Protein 3JQQ (pdb70)

Nearest PDB structures (foldseek):
  3jqq-assembly3_E  TM=1.004E+00  e=1.658E-57  Plasmodium falciparum
  3jqq-assembly1_A  TM=9.957E-01  e=2.215E-52  Plasmodium falciparum
  2ok7-assembly3_E  TM=9.956E-01  e=1.374E-51  Plasmodium falciparum 3D7
  2ok7-assembly2_D  TM=9.923E-01  e=5.917E-51  Plasmodium falciparum 3D7
  3jqq-assembly3_F  TM=9.811E-01  e=7.167E-50  Plasmodium falciparum

Foldseek 3Di:
DFPQPFDLVRWQKKFWADWDFFFDDVDPWTKIKTWIARVLPADDAQQWWKWWQFPPCVSDTDTFHWQAESVDRTIITMDIWAVPVPTDRVSVRSVPDDGGDIITIGITDDDRHDDPCCLVVLAEAEAEEEQSQCRSVNRVCCVQFVDDPVPLPDGDHSRDHAYEYQYEYADPSRDGPCVSVVSCCVVCVNRYDYDYHHQPVDVVTDTSLNVCVVVLVVNQCCCPVRVHQYEYGEAPVSPPSVVVSNVCDPVSVVSYYYDYD/DQFFPFDLVRWQKKFWADWDFQFDDVDPWTKIKTWIARQLPRDDAQFWWKWWQFPDDCVPPDRDTDIFHWQAESPDRTIITMGIWAQDVNDTDRVSVRSVPDDGGDIITITGGDDDRHDDPCCQVVLAEAEEEEEQSQCRSVSHVCCVAQVDDPVPLVDRPHRAHAYEYQYEYADPRRDGPVVSVVSCCVNPVVRYDYDYHHQVPVGATRLNVCVVVVVVVLCCCPVRVYQYEEGEAPVSPPSNVVSVVCDDVSVVRYYYDYD/DCLFQPFAPVHWQKKFWADWDFQFDDVDPWTKIKTWIQRVLPADDAQFWWKWWDFPPCDDTDTFHWQAASVDRTIMTMDIWDADDPCVDTDRVSVRSVPDDGGDIITIGGTDDDRHDDPCCQVVLAAAEAEEEQSQCRSVSNVCCVQQVDDPVPLVDRPHRRDHAYEYQYEYADPRRDGPCVSVVSCCVVCVVHYHYDYDHQVVCVPDPDTATSLNVCVVCLVVNCCCCPVRVYQYEHGEAPVSPPSSVVSVVCPDVRVVSYYYDYD/DPQFFPDDLVRWQKKFWADWAFQFDDVAPWTKIKTWIARQLPRDDAQQWWKWWFFPDDVVRDTDIFHWQAASVDRTIMTMGTWAWDVVVIGTDRVNVRSVPDDGGDIITMTGRDDDRHDDDPCLVVLAEAEAEEEQSQCRSVSRVCCVQQVDDPVPLVDGPHSHDHAYEYQYEYADPRRDGPVVSVVSCCVVCVPRYDYHYDHQVVVVDPDTATSLNVCLVVLVVNCVCCPVRVHQYEHGEAPVSCPSNVVSVVPDVSVVSYYYDYD/DFAFPFDLVRWQKKFWADKDFFFDDPAPWTKIKTWIARQLPADDAQQWWKWWAFPPCVGDTDIFHWQAESVDRTIITMGIWDDPCDTDRVSVSSVPDDGGDIITITHTDDDRHDDPCCQVVLQEAEAEEEQSQCRSVNRVCCVQQVDDPVPLVDRPHRHAHAYEYEYEYADPRRDGPVVSVVSCCVVCVNRYDYDYDHACVHDTRLNVCVVCLVVNVVVVVSVYQYEYGEAPVSPPSVVVSVVCDPSYYYDYD/DFFFPADLVRWQKKFWADWDFQFDDVAPWTKIKTWIARVLPRAEAQLWWKWWQFPDDCVGDIDIFHFLAARPDRTIITMGTWAQDVHTDRVNVRSVPDDGGDIIIITIIDDDRHDDPCCLPVLAEAEEEEEQSQCSSVNRVCCHQQVDDPVPLVDGPHSHDHAYEYEYWYADPRRDGPVVSVVSCCVNCVGRYDYDYDHFPDVVPTDTSQCVCVVVVPVVCVRVVSVYQYEEGEDPVSVVRNPCVCVSHYYDYD

Secondary structure (DSSP, 8-state):
--BTSS-SSS-EEEEEEEEEE-S-TT-S--EEEEEEE-TT-----TT-EEEE-TT------EEEEB-S-TTSSSEEEEEE--B---B-HHHHHHHT--TT-EEEEEEEE------TTHHHHT--EEEEEEGGGGHHHHHHHHHHTT--GGGTT---------EEEEEEESSGGG-TTHHHHHHHHHH-TTTEEEEEEEGGG---B--HHHHHHHTHHHHHHHHHHT-PEEEEEE-STHHHHHHHHHH--HHHHTTEEEEE-/--TTSB-SSSPEEEEEEEEEE-S-TT-S--EEEEEEE-TT-----TT-EEEE-TT----------EEEEB-S-TTSSSEEEEEE--EE--EE-HHHHHHHH--TT-EEEEEEEE------TTHHHHT--EEEEEEGGGGHHHHHHHHHHTT--GGGTT--------EEEEEEESSGGG-TTHHHHHHHHHH-TTTEEEEEEETT--B--HHHHHHHTHHHHHHHHHHS-PEEEEEE-TTHHHHHHHHHH--TTTTSSEEEEE-/---TTSS-SSSPEEEEEEEEEE-S-TT-S--EEEEEEE-TT-----TT-EEEE-TT-----EEEEB-S-TTSSSEEEEEEPPEES---EE-HHHHHHHT--TT-EEEE---B------TTHHHHT--EEEEEEGGGGHHHHHHHHHHTT--GGGTT---------EEEEEEESSGGG-TTHHHHHHHHHH-TTTEEEEEEEGGGGTTSS-B--HHHHHHHTHHHHHIIIIIS-PEEEEEE-TTHHHHHHHHHH---TTGGGEEEEE-/---TTSB-SSSPEEEEEEEEEE-S-TT-S--EEEEEEE-TT-----TT-EEEEETT-------EEEEB-S-TTSSSEEEEEE--EE----EE-HHHHHHHT--TT-EEEEEEEE------TTHHHHT--EEEEEEGGGGHHHHHHHHHHTT--GGGTT---------EEEEEEESSGGG-TTHHHHHHHHHH-TTTEEEEEEEGGGG----B--HHHHHHHTHHHHHIIIIIS-PEEEEEE-TTHHHHHHHHH---GGGGGEEEEE-/--BTSS-SSS-EEEEEEEEEE-S-TT-S--EEEEEEE-TT-----TT-EEEE-TT------EEEEB-S-TTSSSEEEEEE--B---B-HHHHHHHS--TT-EEEEEEEE---PPPTTTTTTT--EEEEEEGGGGHHHHHHHHHHTT--TT-TT---------EEEEEEESSGGG-TTHHHHHHHHHH-TTTEEEEEEE------HHHHHHHTHHHHHHHH----EEEEEE-TTHHHHHHHHHH--TTEEEEE-/--TTSS-SSS-EEEEEEEEEE-S-TT-S--EEEEEEE-TT-----TT-EEEE-TT-------EEEEB-S-TTSSSEEEEEEPPB---B-HHHHHHHT--TT-EEEEEEEE------TTHHHHT--EEEEEEGGGGHHHHHHHHHHTT--GGGTT---------EEEEEEESSGGG-TTHHHHHHHHHH-TTTEEEEEEE-S-------SHHHHGGGHHHHHHHH----EEEEEE-GGGGGTS---TTSEEEEE-

Structure (mmCIF, N/CA/C/O backbone):
data_3JQQ
#
_entry.id   3JQQ
#
_cell.length_a   124.243
_cell.length_b   124.243
_cell.length_c   134.255
_cell.angle_alpha   90.00
_cell.angle_beta   90.00
_cell.angle_gamma   120.00
#
_symmetry.space_group_name_H-M   'P 31'
#
loop_
_entity.id
_entity.type
_entity.pdbx_description
1 polymer 'Ferredoxin NADP reductase'
2 non-polymer 'FLAVIN-ADENINE DINUCLEOTIDE'
3 non-polymer "ADENOSINE-2'-5'-DIPHOSPHATE"
4 water water
#
loop_
_atom_site.group_PDB
_atom_site.id
_atom_site.type_symbol
_atom_site.label_atom_id
_atom_site.label_alt_id
_atom_site.label_comp_id
_atom_site.label_asym_id
_atom_site.label_entity_id
_atom_site.label_seq_id
_atom_site.pdbx_PDB_ins_code
_atom_site.Cartn_x
_atom_site.Cartn_y
_atom_site.Cartn_z
_atom_site.occupancy
_atom_site.B_iso_or_equiv
_atom_site.auth_seq_id
_atom_site.auth_comp_id
_atom_site.auth_asym_id
_atom_site.auth_atom_id
_atom_site.pdbx_PDB_model_num
ATOM 1 N N . ASN A 1 5 ? 24.251 93.611 -0.718 1.00 39.72 5 ASN A N 1
ATOM 2 C CA . ASN A 1 5 ? 23.200 92.873 0.038 1.00 39.62 5 ASN A CA 1
ATOM 3 C C . ASN A 1 5 ? 23.771 92.130 1.241 1.00 39.26 5 ASN A C 1
ATOM 4 O O . ASN A 1 5 ? 24.987 92.067 1.424 1.00 39.28 5 ASN A O 1
ATOM 9 N N . PHE A 1 6 ? 22.887 91.567 2.059 1.00 38.62 6 PHE A N 1
ATOM 10 C CA . PHE A 1 6 ? 23.308 90.817 3.237 1.00 37.95 6 PHE A CA 1
ATOM 11 C C . PHE A 1 6 ? 23.123 89.320 3.020 1.00 37.65 6 PHE A C 1
ATOM 12 O O . PHE A 1 6 ? 23.285 88.521 3.942 1.00 37.58 6 PHE A O 1
ATOM 20 N N . ILE A 1 7 ? 22.793 88.949 1.789 1.00 37.29 7 ILE A N 1
ATOM 21 C CA . ILE A 1 7 ? 22.503 87.561 1.454 1.00 36.97 7 ILE A CA 1
ATOM 22 C C . ILE A 1 7 ? 23.758 86.704 1.279 1.00 36.78 7 ILE A C 1
ATOM 23 O O . ILE A 1 7 ? 24.648 87.031 0.495 1.00 36.70 7 ILE A O 1
ATOM 28 N N . ASN A 1 8 ? 23.809 85.606 2.028 1.00 36.58 8 ASN A N 1
ATOM 29 C CA . ASN A 1 8 ? 24.891 84.627 1.931 1.00 36.42 8 ASN A CA 1
ATOM 30 C C . ASN A 1 8 ? 26.244 85.128 2.435 1.00 36.19 8 ASN A C 1
ATOM 31 O O . ASN A 1 8 ? 27.287 84.583 2.075 1.00 36.13 8 ASN A O 1
ATOM 36 N N . LEU A 1 9 ? 26.217 86.160 3.274 1.00 36.00 9 LEU A N 1
ATOM 37 C CA . LEU A 1 9 ? 27.426 86.655 3.926 1.00 35.82 9 LEU A CA 1
ATOM 38 C C . LEU A 1 9 ? 28.055 85.544 4.752 1.00 35.71 9 LEU A C 1
ATOM 39 O O . LEU A 1 9 ? 29.269 85.513 4.951 1.00 35.74 9 LEU A O 1
ATOM 44 N N . TYR A 1 10 ? 27.214 84.642 5.247 1.00 35.58 10 TYR A N 1
ATOM 45 C CA . TYR A 1 10 ? 27.689 83.451 5.934 1.00 35.56 10 TYR A CA 1
ATOM 46 C C . TYR A 1 10 ? 27.063 82.214 5.303 1.00 35.84 10 TYR A C 1
ATOM 47 O O . TYR A 1 10 ? 25.896 82.225 4.910 1.00 35.70 10 TYR A O 1
ATOM 56 N N . THR A 1 11 ? 27.858 81.157 5.186 1.00 36.37 11 THR A N 1
ATOM 57 C CA . THR A 1 11 ? 27.425 79.935 4.525 1.00 36.88 11 THR A CA 1
ATOM 58 C C . THR A 1 11 ? 27.731 78.750 5.429 1.00 37.30 11 THR A C 1
ATOM 59 O O . THR A 1 11 ? 28.260 78.928 6.525 1.00 37.35 11 THR A O 1
ATOM 63 N N . VAL A 1 12 ? 27.399 77.544 4.985 1.00 37.87 12 VAL A N 1
ATOM 64 C CA . VAL A 1 12 ? 27.682 76.366 5.794 1.00 38.51 12 VAL A CA 1
ATOM 65 C C . VAL A 1 12 ? 29.185 76.128 5.916 1.00 38.86 12 VAL A C 1
ATOM 66 O O . VAL A 1 12 ? 29.635 75.411 6.811 1.00 38.98 12 VAL A O 1
ATOM 70 N N . LYS A 1 13 ? 29.959 76.740 5.023 1.00 39.22 13 LYS A N 1
ATOM 71 C CA . LYS A 1 13 ? 31.412 76.592 5.063 1.00 39.50 13 LYS A CA 1
ATOM 72 C C . LYS A 1 13 ? 32.103 77.715 5.837 1.00 39.28 13 LYS A C 1
ATOM 73 O O . LYS A 1 13 ? 33.254 77.570 6.246 1.00 39.41 13 LYS A O 1
ATOM 79 N N . ASN A 1 14 ? 31.406 78.829 6.038 1.00 38.87 14 ASN A N 1
ATOM 80 C CA . ASN A 1 14 ? 31.893 79.859 6.957 1.00 38.33 14 ASN A CA 1
ATOM 81 C C . ASN A 1 14 ? 30.757 80.507 7.737 1.00 37.64 14 ASN A C 1
ATOM 82 O O . ASN A 1 14 ? 30.439 81.679 7.537 1.00 37.66 14 ASN A O 1
ATOM 87 N N . PRO A 1 15 ? 30.141 79.737 8.648 1.00 36.81 15 PRO A N 1
ATOM 88 C CA . PRO A 1 15 ? 29.031 80.234 9.450 1.00 36.00 15 PRO A CA 1
ATOM 89 C C . PRO A 1 15 ? 29.500 81.163 10.563 1.00 35.08 15 PRO A C 1
ATOM 90 O O . PRO A 1 15 ? 30.669 81.136 10.944 1.00 35.09 15 PRO A O 1
ATOM 94 N N . LEU A 1 16 ? 28.584 81.981 11.071 1.00 33.93 16 LEU A N 1
ATOM 95 C CA . LEU A 1 16 ? 28.881 82.884 12.174 1.00 32.75 16 LEU A CA 1
ATOM 96 C C . LEU A 1 16 ? 28.641 82.181 13.507 1.00 31.96 16 LEU A C 1
ATOM 97 O O . LEU A 1 16 ? 27.580 81.596 13.727 1.00 31.78 16 LEU A O 1
ATOM 102 N N . LYS A 1 17 ? 29.630 82.239 14.393 1.00 30.97 17 LYS A N 1
ATOM 103 C CA . LYS A 1 17 ? 29.505 81.655 15.723 1.00 30.10 17 LYS A CA 1
ATOM 104 C C . LYS A 1 17 ? 28.801 82.631 16.660 1.00 29.46 17 LYS A C 1
ATOM 105 O O . LYS A 1 17 ? 29.320 83.709 16.951 1.00 29.31 17 LYS A O 1
ATOM 111 N N . CYS A 1 18 ? 27.617 82.248 17.130 1.00 28.59 18 CYS A N 1
ATOM 112 C CA . CYS A 1 18 ? 26.817 83.115 17.988 1.00 27.82 18 CYS A CA 1
ATOM 113 C C . CYS A 1 18 ? 26.523 82.465 19.335 1.00 27.49 18 CYS A C 1
ATOM 114 O O . CYS A 1 18 ? 26.772 81.275 19.533 1.00 27.40 18 CYS A O 1
ATOM 117 N N . LYS A 1 19 ? 25.976 83.253 20.254 1.00 27.02 19 LYS A N 1
ATOM 118 C CA . LYS A 1 19 ? 25.631 82.752 21.581 1.00 26.70 19 LYS A CA 1
ATOM 119 C C . LYS A 1 19 ? 24.175 82.984 21.981 1.00 26.21 19 LYS A C 1
ATOM 120 O O . LYS A 1 19 ? 23.612 84.052 21.753 1.00 26.25 19 LYS A O 1
ATOM 126 N N . ILE A 1 20 ? 23.581 81.958 22.580 1.00 25.77 20 ILE A N 1
ATOM 127 C CA . ILE A 1 20 ? 22.229 82.038 23.109 1.00 25.22 20 ILE A CA 1
ATOM 128 C C . ILE A 1 20 ? 22.194 82.914 24.357 1.00 25.00 20 ILE A C 1
ATOM 129 O O . ILE A 1 20 ? 22.850 82.610 25.352 1.00 25.00 20 ILE A O 1
ATOM 134 N N . VAL A 1 21 ? 21.433 84.004 24.303 1.00 24.75 21 VAL A N 1
ATOM 135 C CA . VAL A 1 21 ? 21.246 84.859 25.472 1.00 24.36 21 VAL A CA 1
ATOM 136 C C . VAL A 1 21 ? 20.018 84.431 26.278 1.00 24.07 21 VAL A C 1
ATOM 137 O O . VAL A 1 21 ? 20.061 84.387 27.507 1.00 24.00 21 VAL A O 1
ATOM 141 N N . ASP A 1 22 ? 18.929 84.104 25.587 1.00 23.67 22 ASP A N 1
ATOM 142 C CA . ASP A 1 22 ? 17.724 83.632 26.266 1.00 23.23 22 ASP A CA 1
ATOM 143 C C . ASP A 1 22 ? 16.997 82.549 25.472 1.00 22.79 22 ASP A C 1
ATOM 144 O O . ASP A 1 22 ? 17.176 82.422 24.259 1.00 22.70 22 ASP A O 1
ATOM 149 N N . LYS A 1 23 ? 16.178 81.771 26.178 1.00 22.25 23 LYS A N 1
ATOM 150 C CA . LYS A 1 23 ? 15.377 80.710 25.581 1.00 21.64 23 LYS A CA 1
ATOM 151 C C . LYS A 1 23 ? 14.041 80.661 26.312 1.00 21.45 23 LYS A C 1
ATOM 152 O O . LYS A 1 23 ? 13.974 80.261 27.472 1.00 21.46 23 LYS A O 1
ATOM 158 N N . ILE A 1 24 ? 12.981 81.079 25.630 1.00 21.13 24 ILE A N 1
ATOM 159 C CA . ILE A 1 24 ? 11.692 81.301 26.274 1.00 20.81 24 ILE A CA 1
ATOM 160 C C . ILE A 1 24 ? 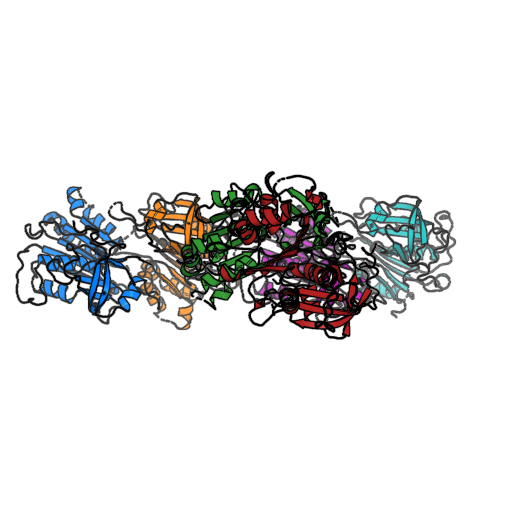10.585 80.466 25.638 1.00 20.55 24 ILE A C 1
ATOM 161 O O . ILE A 1 24 ? 10.458 80.423 24.412 1.00 20.46 24 ILE A O 1
ATOM 166 N N . ASN A 1 25 ? 9.789 79.799 26.470 1.00 20.01 25 ASN A N 1
ATOM 167 C CA . ASN A 1 25 ? 8.612 79.098 25.969 1.00 19.46 25 ASN A CA 1
ATOM 168 C C . ASN A 1 25 ? 7.592 80.108 25.457 1.00 19.29 25 ASN A C 1
ATOM 169 O O . ASN A 1 25 ? 7.067 80.917 26.226 1.00 19.36 25 ASN A O 1
ATOM 174 N N . LEU A 1 26 ? 7.325 80.057 24.154 1.00 18.89 26 LEU A N 1
ATOM 175 C CA . LEU A 1 26 ? 6.481 81.045 23.482 1.00 18.58 26 LEU A CA 1
ATOM 176 C C . LEU A 1 26 ? 4.984 80.776 23.602 1.00 18.54 26 LEU A C 1
ATOM 177 O O . LEU A 1 26 ? 4.171 81.678 23.407 1.00 18.39 26 LEU A O 1
ATOM 182 N N . VAL A 1 27 ? 4.617 79.535 23.894 1.00 18.70 27 VAL A N 1
ATOM 183 C CA . VAL A 1 27 ? 3.207 79.191 24.024 1.00 18.96 27 VAL A CA 1
ATOM 184 C C . VAL A 1 27 ? 2.781 79.080 25.482 1.00 19.51 27 VAL A C 1
ATOM 185 O O . VAL A 1 27 ? 3.611 78.991 26.388 1.00 19.37 27 VAL A O 1
ATOM 189 N N . ARG A 1 28 ? 1.472 79.089 25.693 1.00 20.24 28 ARG A N 1
ATOM 190 C CA . ARG A 1 28 ? 0.911 78.983 27.024 1.00 21.12 28 ARG A CA 1
ATOM 191 C C . ARG A 1 28 ? 0.263 77.606 27.173 1.00 21.75 28 ARG A C 1
ATOM 192 O O . ARG A 1 28 ? 0.084 76.897 26.183 1.00 21.78 28 ARG A O 1
ATOM 200 N N . PRO A 1 29 ? -0.073 77.212 28.409 1.00 22.41 29 PRO A N 1
ATOM 201 C CA . PRO A 1 29 ? -0.203 75.777 28.689 1.00 22.95 29 PRO A CA 1
ATOM 202 C C . PRO A 1 29 ? -1.324 75.038 27.956 1.00 23.48 29 PRO A C 1
ATOM 203 O O . PRO A 1 29 ? -1.309 73.807 27.909 1.00 23.72 29 PRO A O 1
ATOM 207 N N . ASN A 1 30 ? -2.284 75.765 27.395 1.00 23.95 30 ASN A N 1
ATOM 208 C CA . ASN A 1 30 ? -3.361 75.120 26.649 1.00 24.58 30 ASN A CA 1
ATOM 209 C C . ASN A 1 30 ? -2.996 74.808 25.199 1.00 24.47 30 ASN A C 1
ATOM 210 O O . ASN A 1 30 ? -3.799 74.251 24.455 1.00 24.51 30 ASN A O 1
ATOM 215 N N . SER A 1 31 ? -1.782 75.176 24.809 1.00 24.42 31 SER A N 1
ATOM 216 C CA . SER A 1 31 ? -1.277 74.873 23.478 1.00 24.36 31 SER A CA 1
ATOM 217 C C . SER A 1 31 ? -0.779 73.435 23.402 1.00 24.26 31 SER A C 1
ATOM 218 O O . SER A 1 31 ? -0.154 72.940 24.340 1.00 24.14 31 SER A O 1
ATOM 221 N N . PRO A 1 32 ? -1.061 72.757 22.287 1.00 24.21 32 PRO A N 1
ATOM 222 C CA . PRO A 1 32 ? -0.491 71.448 22.019 1.00 24.17 32 PRO A CA 1
ATOM 223 C C . PRO A 1 32 ? 0.871 71.581 21.341 1.00 24.07 32 PRO A C 1
ATOM 224 O O . PRO A 1 32 ? 1.476 70.578 20.971 1.00 24.06 32 PRO A O 1
ATOM 228 N N . ASN A 1 33 ? 1.341 72.814 21.176 1.00 23.86 33 ASN A N 1
ATOM 229 C CA . ASN A 1 33 ? 2.628 73.055 20.532 1.00 23.73 33 ASN A CA 1
ATOM 230 C C . ASN A 1 33 ? 3.744 73.300 21.538 1.00 23.45 33 ASN A C 1
ATOM 231 O O . ASN A 1 33 ? 3.495 73.684 22.681 1.00 23.63 33 ASN A O 1
ATOM 236 N N . GLU A 1 34 ? 4.977 73.075 21.104 1.00 22.98 34 GLU A N 1
ATOM 237 C CA . GLU A 1 34 ? 6.139 73.474 21.879 1.00 22.29 34 GLU A CA 1
ATOM 238 C C . GLU A 1 34 ? 6.999 74.391 21.025 1.00 21.89 34 GLU A C 1
ATOM 239 O O . GLU A 1 34 ? 7.575 73.957 20.027 1.00 21.88 34 GLU A O 1
ATOM 245 N N . VAL A 1 35 ? 7.074 75.661 21.409 1.00 21.26 35 VAL A N 1
ATOM 246 C CA . VAL A 1 35 ? 7.799 76.649 20.621 1.00 20.80 35 VAL A CA 1
ATOM 247 C C . VAL A 1 35 ? 8.692 77.519 21.496 1.00 20.60 35 VAL A C 1
ATOM 248 O O . VAL A 1 35 ? 8.233 78.096 22.481 1.00 20.58 35 VAL A O 1
ATOM 252 N N . TYR A 1 36 ? 9.967 77.616 21.131 1.00 20.35 36 TYR A N 1
ATOM 253 C CA . TYR A 1 36 ? 10.899 78.465 21.868 1.00 20.19 36 TYR A CA 1
ATOM 254 C C . TYR A 1 36 ? 11.325 79.704 21.099 1.00 20.05 36 TYR A C 1
ATOM 255 O O . TYR A 1 36 ? 11.612 79.654 19.905 1.00 19.98 36 TYR A O 1
ATOM 264 N N . HIS A 1 37 ? 11.336 80.823 21.809 1.00 20.10 37 HIS A N 1
ATOM 265 C CA . HIS A 1 37 ? 11.913 82.055 21.321 1.00 20.14 37 HIS A CA 1
ATOM 266 C C . HIS A 1 37 ? 13.370 82.063 21.755 1.00 20.24 37 HIS A C 1
ATOM 267 O O . HIS A 1 37 ? 13.667 81.844 22.920 1.00 20.17 37 HIS A O 1
ATOM 274 N N . LEU A 1 38 ? 14.278 82.283 20.809 1.00 20.44 38 LEU A N 1
ATOM 275 C CA . LEU A 1 38 ? 15.703 82.350 21.121 1.00 20.64 38 LEU A CA 1
ATOM 276 C C . LEU A 1 38 ? 16.225 83.767 20.917 1.00 21.02 38 LEU A C 1
ATOM 277 O O . LEU A 1 38 ? 16.046 84.348 19.850 1.00 21.09 38 LEU A O 1
ATOM 282 N N . GLU A 1 39 ? 16.869 84.325 21.937 1.00 21.50 39 GLU A N 1
ATOM 283 C CA . GLU A 1 39 ? 17.601 85.574 21.767 1.00 22.13 39 GLU A CA 1
ATOM 284 C C . GLU A 1 39 ? 19.053 85.208 21.487 1.00 22.17 39 GLU A C 1
ATOM 285 O O . GLU A 1 39 ? 19.698 84.544 22.300 1.00 22.15 39 GLU A O 1
ATOM 291 N N . ILE A 1 40 ? 19.557 85.623 20.329 1.00 22.24 40 ILE A N 1
ATOM 292 C CA . ILE A 1 40 ? 20.900 85.242 19.905 1.00 22.45 40 ILE A CA 1
ATOM 293 C C . ILE A 1 40 ? 21.841 86.440 19.786 1.00 22.67 40 ILE A C 1
ATOM 294 O O . ILE A 1 40 ? 21.551 87.403 19.076 1.00 22.66 40 ILE A O 1
ATOM 299 N N . ASN A 1 41 ? 22.961 86.375 20.502 1.00 22.93 41 ASN A N 1
ATOM 300 C CA . ASN A 1 41 ? 24.016 87.378 20.391 1.00 23.22 41 ASN A CA 1
ATOM 301 C C . ASN A 1 41 ? 24.947 87.019 19.235 1.00 23.43 41 ASN A C 1
ATOM 302 O O . ASN A 1 41 ? 25.539 85.939 19.220 1.00 23.25 41 ASN A O 1
ATOM 307 N N . HIS A 1 42 ? 25.057 87.921 18.262 1.00 23.71 42 HIS A N 1
ATOM 308 C CA . HIS A 1 42 ? 25.878 87.686 17.076 1.00 24.05 42 HIS A CA 1
ATOM 309 C C . HIS A 1 42 ? 26.988 88.728 16.942 1.00 24.51 42 HIS A C 1
ATOM 310 O O . HIS A 1 42 ? 27.583 88.884 15.875 1.00 24.50 42 HIS A O 1
ATOM 317 N N . ASN A 1 43 ? 27.252 89.442 18.033 1.00 25.06 43 ASN A N 1
ATOM 318 C CA . ASN A 1 43 ? 28.313 90.449 18.071 1.00 25.64 43 ASN A CA 1
ATOM 319 C C . ASN A 1 43 ? 28.156 91.554 17.030 1.00 25.77 43 ASN A C 1
ATOM 320 O O . ASN A 1 43 ? 29.140 92.154 16.595 1.00 25.88 43 ASN A O 1
ATOM 325 N N . GLY A 1 44 ? 26.911 91.821 16.647 1.00 25.88 44 GLY A N 1
ATOM 326 C CA . GLY A 1 44 ? 26.603 92.864 15.674 1.00 26.07 44 GLY A CA 1
ATOM 327 C C . GLY A 1 44 ? 27.017 92.490 14.264 1.00 26.17 44 GLY A C 1
ATOM 328 O O . GLY A 1 44 ? 26.919 93.300 13.342 1.00 26.25 44 GLY A O 1
ATOM 329 N N . LEU A 1 45 ? 27.469 91.252 14.093 1.00 26.13 45 LEU A N 1
ATOM 330 C CA . LEU A 1 45 ? 28.059 90.828 12.828 1.00 26.09 45 LEU A CA 1
ATOM 331 C C . LEU A 1 45 ? 27.086 90.177 11.846 1.00 25.94 45 LEU A C 1
ATOM 332 O O . LEU A 1 45 ? 27.310 90.219 10.637 1.00 26.00 45 LEU A O 1
ATOM 337 N N . PHE A 1 46 ? 26.014 89.568 12.348 1.00 25.65 46 PHE A N 1
ATOM 338 C CA . PHE A 1 46 ? 25.020 89.006 11.442 1.00 25.29 46 PHE A CA 1
ATOM 339 C C . PHE A 1 46 ? 24.191 90.134 10.854 1.00 25.16 46 PHE A C 1
ATOM 340 O O . PHE A 1 46 ? 23.533 90.879 11.578 1.00 25.30 46 PHE A O 1
ATOM 348 N N . LYS A 1 47 ? 24.238 90.258 9.533 1.00 24.89 47 LYS A N 1
ATOM 349 C CA . LYS A 1 47 ? 23.561 91.344 8.837 1.00 24.52 47 LYS A CA 1
ATOM 350 C C . LYS A 1 47 ? 22.254 90.847 8.239 1.00 23.97 47 LYS A C 1
ATOM 351 O O . LYS A 1 47 ? 22.203 89.766 7.655 1.00 23.91 47 LYS A O 1
ATOM 357 N N . TYR A 1 48 ? 21.192 91.631 8.389 1.00 23.24 48 TYR A N 1
ATOM 358 C CA . TYR A 1 48 ? 19.894 91.217 7.876 1.00 22.61 48 TYR A CA 1
ATOM 359 C C . TYR A 1 48 ? 18.905 92.365 7.751 1.00 22.31 48 TYR A C 1
ATOM 360 O O . TYR A 1 48 ? 19.058 93.412 8.383 1.00 22.22 48 TYR A O 1
ATOM 369 N N . LEU A 1 49 ? 17.895 92.154 6.921 1.00 22.03 49 LEU A N 1
ATOM 370 C CA . LEU A 1 49 ? 16.747 93.045 6.840 1.00 21.88 49 LEU A CA 1
ATOM 371 C C . LEU A 1 49 ? 15.547 92.307 7.417 1.00 21.58 49 LEU A C 1
ATOM 372 O O . LEU A 1 49 ? 15.503 91.075 7.396 1.00 21.59 49 LEU A O 1
ATOM 377 N N . GLU A 1 50 ? 14.578 93.059 7.915 1.00 21.15 50 GLU A N 1
ATOM 378 C CA . GLU A 1 50 ? 13.349 92.472 8.429 1.00 20.78 50 GLU A CA 1
ATOM 379 C C . GLU A 1 50 ? 12.692 91.580 7.379 1.00 20.57 50 GLU A C 1
ATOM 380 O O . GLU A 1 50 ? 12.480 92.003 6.243 1.00 20.46 50 GLU A O 1
ATOM 386 N N . GLY A 1 51 ? 12.373 90.345 7.749 1.00 20.46 51 GLY A N 1
ATOM 387 C CA . GLY A 1 51 ? 11.777 89.393 6.824 1.00 20.31 51 GLY A CA 1
ATOM 388 C C . GLY A 1 51 ? 12.755 88.308 6.419 1.00 20.35 51 GLY A C 1
ATOM 389 O O . GLY A 1 51 ? 12.357 87.198 6.061 1.00 20.35 51 GLY A O 1
ATOM 390 N N . HIS A 1 52 ? 14.045 88.626 6.479 1.00 20.40 52 HIS A N 1
ATOM 391 C CA . HIS A 1 52 ? 15.079 87.646 6.182 1.00 20.55 52 HIS A CA 1
ATOM 392 C C . HIS A 1 52 ? 15.003 86.456 7.128 1.00 20.77 52 HIS A C 1
ATOM 393 O O . HIS A 1 52 ? 14.585 86.579 8.273 1.00 20.68 52 HIS A O 1
ATOM 400 N N . THR A 1 53 ? 15.417 85.303 6.623 1.00 21.15 53 THR A N 1
ATOM 401 C CA . THR A 1 53 ? 15.565 84.116 7.437 1.00 21.42 53 THR A CA 1
ATOM 402 C C . THR A 1 53 ? 17.049 83.919 7.716 1.00 21.81 53 THR A C 1
ATOM 403 O O . THR A 1 53 ? 17.903 84.461 7.023 1.00 21.74 53 THR A O 1
ATOM 407 N N . CYS A 1 54 ? 17.347 83.152 8.756 1.00 22.32 54 CYS A N 1
ATOM 408 C CA . CYS A 1 54 ? 18.704 82.709 8.989 1.00 22.76 54 CYS A CA 1
ATOM 409 C C . CYS A 1 54 ? 18.707 81.194 8.955 1.00 23.03 54 CYS A C 1
ATOM 410 O O . CYS A 1 54 ? 17.665 80.556 9.116 1.00 23.05 54 CYS A O 1
ATOM 413 N N . GLY A 1 55 ? 19.879 80.623 8.720 1.00 23.36 55 GLY A N 1
ATOM 414 C CA . GLY A 1 55 ? 20.049 79.189 8.800 1.00 23.80 55 GLY A CA 1
ATOM 415 C C . GLY A 1 55 ? 20.751 78.860 10.097 1.00 24.19 55 GLY A C 1
ATOM 416 O O . GLY A 1 55 ? 21.641 79.589 10.535 1.00 24.14 55 GLY A O 1
ATOM 417 N N . ILE A 1 56 ? 20.326 77.773 10.726 1.00 24.57 56 ILE A N 1
ATOM 418 C CA . ILE A 1 56 ? 21.007 77.250 11.894 1.00 25.09 56 ILE A CA 1
ATOM 419 C C . ILE A 1 56 ? 21.539 75.871 11.536 1.00 25.55 56 ILE A C 1
ATOM 420 O O . ILE A 1 56 ? 20.814 75.045 10.981 1.00 25.57 56 ILE A O 1
ATOM 425 N N . ILE A 1 57 ? 22.810 75.629 11.833 1.00 26.23 57 ILE A N 1
ATOM 426 C CA . ILE A 1 57 ? 23.411 74.330 11.569 1.00 26.98 57 ILE A CA 1
ATOM 427 C C . ILE A 1 57 ? 23.474 73.548 12.870 1.00 27.70 57 ILE A C 1
ATOM 428 O O . ILE A 1 57 ? 24.301 73.841 13.733 1.00 27.77 57 ILE A O 1
ATOM 433 N N . PRO A 1 58 ? 22.585 72.558 13.023 1.00 28.44 58 PRO A N 1
ATOM 434 C CA . PRO A 1 58 ? 22.498 71.812 14.271 1.00 29.22 58 PRO A CA 1
ATOM 435 C C . PRO A 1 58 ? 23.781 71.051 14.586 1.00 30.18 58 PRO A C 1
ATOM 436 O O . PRO A 1 58 ? 24.361 70.420 13.703 1.00 30.22 58 PRO A O 1
ATOM 440 N N . TYR A 1 59 ? 24.208 71.126 15.844 1.00 31.39 59 TYR A N 1
ATOM 441 C CA . TYR A 1 59 ? 25.373 70.396 16.340 1.00 32.70 59 TYR A CA 1
ATOM 442 C C . TYR A 1 59 ? 26.660 70.727 15.591 1.00 33.90 59 TYR A C 1
ATOM 443 O O . TYR A 1 59 ? 27.589 69.918 15.559 1.00 34.01 59 TYR A O 1
ATOM 452 N N . TYR A 1 60 ? 26.720 71.912 14.993 1.00 35.37 60 TYR A N 1
ATOM 453 C CA . TYR A 1 60 ? 27.914 72.314 14.261 1.00 36.81 60 TYR A CA 1
ATOM 454 C C . TYR A 1 60 ? 29.134 72.383 15.176 1.00 37.65 60 TYR A C 1
ATOM 455 O O . TYR A 1 60 ? 29.085 72.970 16.259 1.00 37.78 60 TYR A O 1
ATOM 464 N N . ASN A 1 61 ? 30.219 71.760 14.727 1.00 38.56 61 ASN A N 1
ATOM 465 C CA . ASN A 1 61 ? 31.529 71.898 15.357 1.00 39.32 61 ASN A CA 1
ATOM 466 C C . ASN A 1 61 ? 31.475 72.236 16.845 1.00 39.51 61 ASN A C 1
ATOM 467 O O . ASN A 1 61 ? 31.543 71.344 17.694 1.00 39.68 61 ASN A O 1
ATOM 472 N N . GLN A 1 97 ? 26.615 66.566 10.407 1.00 35.95 97 GLN A N 1
ATOM 473 C CA . GLN A 1 97 ? 25.988 66.401 9.100 1.00 35.03 97 GLN A CA 1
ATOM 474 C C . GLN A 1 97 ? 26.065 67.688 8.286 1.00 37.05 97 GLN A C 1
ATOM 475 O O . GLN A 1 97 ? 25.897 67.674 7.068 1.00 39.85 97 GLN A O 1
ATOM 481 N N . ARG A 1 98 ? 26.321 68.800 8.968 1.00 37.76 98 ARG A N 1
ATOM 482 C CA . ARG A 1 98 ? 26.420 70.097 8.310 1.00 37.70 98 ARG A CA 1
ATOM 483 C C . ARG A 1 98 ? 25.202 70.366 7.433 1.00 37.10 98 ARG A C 1
ATOM 484 O O . ARG A 1 98 ? 25.328 70.563 6.224 1.00 37.23 98 ARG A O 1
ATOM 492 N N . CYS A 1 99 ? 24.025 70.374 8.048 1.00 36.07 99 CYS A N 1
ATOM 493 C CA . CYS A 1 99 ? 22.787 70.618 7.327 1.00 34.95 99 CYS A CA 1
ATOM 494 C C . CYS A 1 99 ? 22.087 71.778 7.997 1.00 33.49 99 CYS A C 1
ATOM 495 O O . CYS A 1 99 ? 21.879 71.762 9.210 1.00 33.41 99 CYS A O 1
ATOM 498 N N . ALA A 1 100 ? 21.728 72.794 7.223 1.00 31.61 100 ALA A N 1
ATOM 499 C CA . ALA A 1 100 ? 21.103 73.955 7.840 1.00 29.77 100 ALA A CA 1
ATOM 500 C C . ALA A 1 100 ? 19.584 73.983 7.702 1.00 28.40 100 ALA A C 1
ATOM 501 O O . ALA A 1 100 ? 19.022 73.442 6.757 1.00 28.20 100 ALA A O 1
ATOM 503 N N . ARG A 1 101 ? 18.930 74.617 8.671 1.00 26.70 101 ARG A N 1
ATOM 504 C CA . ARG A 1 101 ? 17.491 74.833 8.625 1.00 25.06 101 ARG A CA 1
ATOM 505 C C . ARG A 1 101 ? 17.207 76.327 8.652 1.00 23.84 101 ARG A C 1
ATOM 506 O O . ARG A 1 101 ? 17.885 77.085 9.345 1.00 23.49 101 ARG A O 1
ATOM 514 N N . LEU A 1 102 ? 16.192 76.750 7.899 1.00 22.47 102 LEU A N 1
ATOM 515 C CA . LEU A 1 102 ? 15.835 78.160 7.851 1.00 21.22 102 LEU A CA 1
ATOM 516 C C . LEU A 1 102 ? 14.880 78.537 8.981 1.00 20.55 102 LEU A C 1
ATOM 517 O O . LEU A 1 102 ? 13.996 77.762 9.358 1.00 20.28 102 LEU A O 1
ATOM 522 N N . TYR A 1 103 ? 15.083 79.731 9.524 1.00 19.73 103 TYR A N 1
ATOM 523 C CA . TYR A 1 103 ? 14.223 80.265 10.566 1.00 19.24 103 TYR A CA 1
ATOM 524 C C . TYR A 1 103 ? 14.065 81.765 10.373 1.00 19.07 103 TYR A C 1
ATOM 525 O O . TYR A 1 103 ? 15.041 82.485 10.146 1.00 18.95 103 TYR A O 1
ATOM 534 N N . SER A 1 104 ? 12.818 82.220 10.423 1.00 18.98 104 SER A N 1
ATOM 535 C CA . SER A 1 104 ? 12.500 83.625 10.235 1.00 19.04 104 SER A CA 1
ATOM 536 C C . SER A 1 104 ? 12.968 84.440 11.429 1.00 19.09 104 SER A C 1
ATOM 537 O O . SER A 1 104 ? 12.743 84.066 12.580 1.00 19.27 104 SER A O 1
ATOM 540 N N . ILE A 1 105 ? 13.625 85.556 11.144 1.00 18.99 105 ILE A N 1
ATOM 541 C CA . ILE A 1 105 ? 14.105 86.446 12.187 1.00 18.96 105 ILE A CA 1
ATOM 542 C C . ILE A 1 105 ? 12.967 87.319 12.706 1.00 19.06 105 ILE A C 1
ATOM 543 O O . ILE A 1 105 ? 12.282 87.990 11.934 1.00 18.92 105 ILE A O 1
ATOM 548 N N . SER A 1 106 ? 12.772 87.300 14.021 1.00 19.37 106 SER A N 1
ATOM 549 C CA . SER A 1 106 ? 11.614 87.936 14.641 1.00 19.70 106 SER A CA 1
ATOM 550 C C . SER A 1 106 ? 11.958 89.276 15.285 1.00 20.21 106 SER A C 1
ATOM 551 O O . SER A 1 106 ? 11.149 89.849 16.014 1.00 20.24 106 SER A O 1
ATOM 554 N N . SER A 1 107 ? 13.159 89.769 15.003 1.00 20.94 107 SER A N 1
ATOM 555 C CA . SER A 1 107 ? 13.645 91.020 15.572 1.00 21.57 107 SER A CA 1
ATOM 556 C C . SER A 1 107 ? 13.937 92.036 14.475 1.00 22.23 107 SER A C 1
ATOM 557 O O . SER A 1 107 ? 14.129 91.667 13.317 1.00 22.37 107 SER A O 1
ATOM 560 N N . SER A 1 108 ? 13.977 93.316 14.834 1.00 23.00 108 SER A N 1
ATOM 561 C CA . SER A 1 108 ? 14.342 94.344 13.867 1.00 23.89 108 SER A CA 1
ATOM 562 C C . SER A 1 108 ? 15.844 94.637 13.869 1.00 24.65 108 SER A C 1
ATOM 563 O O . SER A 1 108 ? 16.547 94.395 14.852 1.00 24.62 108 SER A O 1
ATOM 566 N N . ASN A 1 109 ? 16.304 95.164 12.740 1.00 25.63 109 ASN A N 1
ATOM 567 C CA . ASN A 1 109 ? 17.715 95.452 12.467 1.00 26.71 109 ASN A CA 1
ATOM 568 C C . ASN A 1 109 ? 18.430 96.245 13.558 1.00 27.08 109 ASN A C 1
ATOM 569 O O . ASN A 1 109 ? 19.625 96.060 13.794 1.00 27.10 109 ASN A O 1
ATOM 574 N N . ASN A 1 110 ? 17.689 97.140 14.203 1.00 27.64 110 ASN A N 1
ATOM 575 C CA . ASN A 1 110 ? 18.248 98.072 15.177 1.00 28.14 110 ASN A CA 1
ATOM 576 C C . ASN A 1 110 ? 18.567 97.419 16.515 1.00 28.30 110 ASN A C 1
ATOM 577 O O . ASN A 1 110 ? 19.323 97.964 17.320 1.00 28.46 110 ASN A O 1
ATOM 582 N N . MET A 1 111 ? 17.975 96.256 16.754 1.00 28.33 111 MET A N 1
ATOM 583 C CA . MET A 1 111 ? 18.168 95.555 18.015 1.00 28.34 111 MET A CA 1
ATOM 584 C C . MET A 1 111 ? 19.543 94.899 18.079 1.00 28.08 111 MET A C 1
ATOM 585 O O . MET A 1 111 ? 20.055 94.398 17.080 1.00 28.09 111 MET A O 1
ATOM 590 N N . GLU A 1 112 ? 20.136 94.925 19.266 1.00 27.71 112 GLU A N 1
ATOM 591 C CA . GLU A 1 112 ? 21.473 94.397 19.484 1.00 27.38 112 GLU A CA 1
ATOM 592 C C . GLU A 1 112 ? 21.530 92.906 19.180 1.00 26.59 112 GLU A C 1
ATOM 593 O O . GLU A 1 112 ? 22.364 92.445 18.400 1.00 26.57 112 GLU A O 1
ATOM 599 N N . ASN A 1 113 ? 20.636 92.154 19.810 1.00 25.55 113 ASN A N 1
ATOM 600 C CA . ASN A 1 113 ? 20.548 90.725 19.579 1.00 24.44 113 ASN A CA 1
ATOM 601 C C . ASN A 1 113 ? 19.468 90.419 18.557 1.00 23.64 113 ASN A C 1
ATOM 602 O O . ASN A 1 113 ? 18.613 91.258 18.275 1.00 23.63 113 ASN A O 1
ATOM 607 N N . LEU A 1 114 ? 19.516 89.224 17.985 1.00 22.59 114 LEU A N 1
ATOM 608 C CA . LEU A 1 114 ? 18.468 88.802 17.074 1.00 21.69 114 LEU A CA 1
ATOM 609 C C . LEU A 1 114 ? 17.682 87.671 17.711 1.00 21.11 114 LEU A C 1
ATOM 610 O O . LEU A 1 114 ? 18.127 87.068 18.688 1.00 20.92 114 LEU A O 1
ATOM 615 N N . SER A 1 115 ? 16.496 87.404 17.168 1.00 20.52 115 SER A N 1
ATOM 616 C CA . SER A 1 115 ? 15.629 86.378 17.720 1.00 19.96 115 SER A CA 1
ATOM 617 C C . SER A 1 115 ? 14.903 85.589 16.639 1.00 19.77 115 SER A C 1
ATOM 618 O O . SER A 1 115 ? 14.692 86.067 15.522 1.00 19.51 115 SER A O 1
ATOM 621 N N . VAL A 1 116 ? 14.527 84.369 17.004 1.00 19.63 116 VAL A N 1
ATOM 622 C CA . VAL A 1 116 ? 13.817 83.459 16.127 1.00 19.46 116 VAL A CA 1
ATOM 623 C C . VAL A 1 116 ? 12.811 82.672 16.961 1.00 19.26 116 VAL A C 1
ATOM 624 O O . VAL A 1 116 ? 12.953 82.561 18.179 1.00 19.26 116 VAL A O 1
ATOM 628 N N . ALA A 1 117 ? 11.780 82.146 16.313 1.00 18.99 117 ALA A N 1
ATOM 629 C CA . ALA A 1 117 ? 10.820 81.297 16.998 1.00 18.79 117 ALA A CA 1
ATOM 630 C C . ALA A 1 117 ? 10.856 79.918 16.362 1.00 18.69 117 ALA A C 1
ATOM 631 O O . ALA A 1 117 ? 10.632 79.773 15.160 1.00 18.52 117 ALA A O 1
ATOM 633 N N . ILE A 1 118 ? 11.151 78.907 17.168 1.00 18.66 118 ILE A N 1
ATOM 634 C CA . ILE A 1 118 ? 11.329 77.567 16.640 1.00 18.87 118 ILE A CA 1
ATOM 635 C C . ILE A 1 118 ? 10.362 76.575 17.265 1.00 19.17 118 ILE A C 1
ATOM 636 O O . ILE A 1 118 ? 10.452 76.256 18.451 1.00 19.19 118 ILE A O 1
ATOM 641 N N . LYS A 1 119 ? 9.428 76.098 16.452 1.00 19.57 119 LYS A N 1
ATOM 642 C CA . LYS A 1 119 ? 8.552 75.011 16.848 1.00 19.94 119 LYS A CA 1
ATOM 643 C C . LYS A 1 119 ? 9.353 73.716 16.930 1.00 20.17 119 LYS A C 1
ATOM 644 O O . LYS A 1 119 ? 10.144 73.409 16.039 1.00 20.12 119 LYS A O 1
ATOM 650 N N . ILE A 1 120 ? 9.148 72.965 18.008 1.00 20.41 120 ILE A N 1
ATOM 651 C CA . ILE A 1 120 ? 9.841 71.700 18.214 1.00 20.71 120 ILE A CA 1
ATOM 652 C C . ILE A 1 120 ? 9.031 70.540 17.640 1.00 21.08 120 ILE A C 1
ATOM 653 O O . ILE A 1 120 ? 7.968 70.191 18.157 1.00 21.10 120 ILE A O 1
ATOM 658 N N . HIS A 1 121 ? 9.543 69.949 16.566 1.00 21.46 121 HIS A N 1
ATOM 659 C CA . HIS A 1 121 ? 8.851 68.868 15.873 1.00 21.93 121 HIS A CA 1
ATOM 660 C C . HIS A 1 121 ? 9.083 67.510 16.536 1.00 22.07 121 HIS A C 1
ATOM 661 O O . HIS A 1 121 ? 10.210 67.157 16.890 1.00 21.99 121 HIS A O 1
ATOM 668 N N . LYS A 1 122 ? 7.998 66.752 16.679 1.00 22.27 122 LYS A N 1
ATOM 669 C CA . LYS A 1 122 ? 7.991 65.502 17.429 1.00 22.61 122 LYS A CA 1
ATOM 670 C C . LYS A 1 122 ? 7.245 64.396 16.692 1.00 22.48 122 LYS A C 1
ATOM 671 O O . LYS A 1 122 ? 6.199 64.640 16.091 1.00 22.62 122 LYS A O 1
ATOM 677 N N . TYR A 1 123 ? 7.772 63.178 16.755 1.00 22.35 123 TYR A N 1
ATOM 678 C CA . TYR A 1 123 ? 7.092 62.028 16.167 1.00 22.18 123 TYR A CA 1
ATOM 679 C C . TYR A 1 123 ? 7.284 60.769 17.004 1.00 22.19 123 TYR A C 1
ATOM 680 O O . TYR A 1 123 ? 7.333 60.834 18.231 1.00 22.19 123 TYR A O 1
ATOM 689 N N . THR A 1 133 ? 9.703 59.490 22.698 1.00 33.84 133 THR A N 1
ATOM 690 C CA . THR A 1 133 ? 9.480 60.416 21.593 1.00 33.70 133 THR A CA 1
ATOM 691 C C . THR A 1 133 ? 10.772 60.730 20.843 1.00 33.17 133 THR A C 1
ATOM 692 O O . THR A 1 133 ? 11.847 60.805 21.437 1.00 33.16 133 THR A O 1
ATOM 696 N N . ASN A 1 134 ? 10.651 60.907 19.531 1.00 32.45 134 ASN A N 1
ATOM 697 C CA . ASN A 1 134 ? 11.750 61.392 18.703 1.00 31.59 134 ASN A CA 1
ATOM 698 C C . ASN A 1 134 ? 11.481 62.824 18.256 1.00 30.80 134 ASN A C 1
ATOM 699 O O . ASN A 1 134 ? 10.332 63.257 18.184 1.00 30.70 134 ASN A O 1
ATOM 704 N N . TYR A 1 135 ? 12.542 63.561 17.959 1.00 29.76 135 TYR A N 1
ATOM 705 C CA . TYR A 1 135 ? 12.397 64.942 17.530 1.00 28.77 135 TYR A CA 1
ATOM 706 C C . TYR A 1 135 ? 12.963 65.131 16.133 1.00 27.85 135 TYR A C 1
ATOM 707 O O . TYR A 1 135 ? 13.719 64.293 15.644 1.00 27.71 135 TYR A O 1
ATOM 716 N N . GLY A 1 136 ? 12.589 66.232 15.490 1.00 26.87 136 GLY A N 1
ATOM 717 C CA . GLY A 1 136 ? 13.253 66.640 14.262 1.00 25.72 136 GLY A CA 1
ATOM 718 C C . GLY A 1 136 ? 14.721 66.868 14.571 1.00 25.03 136 GLY A C 1
ATOM 719 O O . GLY A 1 136 ? 15.091 67.069 15.728 1.00 24.87 136 GLY A O 1
ATOM 720 N N . TYR A 1 137 ? 15.560 66.834 13.542 1.00 24.49 137 TYR A N 1
ATOM 721 C CA . TYR A 1 137 ? 17.008 67.002 13.716 1.00 24.03 137 TYR A CA 1
ATOM 722 C C . TYR A 1 137 ? 17.337 68.315 14.418 1.00 23.44 137 TYR A C 1
ATOM 723 O O . TYR A 1 137 ? 17.927 68.315 15.498 1.00 23.45 137 TYR A O 1
ATOM 732 N N . CYS A 1 138 ? 16.959 69.435 13.811 1.00 22.75 138 CYS A N 1
ATOM 733 C CA . CYS A 1 138 ? 17.158 70.718 14.467 1.00 22.10 138 CYS A CA 1
ATOM 734 C C . CYS A 1 138 ? 16.287 70.807 15.725 1.00 21.75 138 CYS A C 1
ATOM 735 O O . CYS A 1 138 ? 16.741 71.288 16.762 1.00 21.51 138 CYS A O 1
ATOM 738 N N . SER A 1 139 ? 15.049 70.328 15.634 1.00 21.47 139 SER A N 1
ATOM 739 C CA . SER A 1 139 ? 14.153 70.323 16.787 1.00 21.29 139 SER A CA 1
ATOM 740 C C . SER A 1 139 ? 14.840 69.769 18.038 1.00 21.32 139 SER A C 1
ATOM 741 O O . SER A 1 139 ? 14.866 70.422 19.079 1.00 21.25 139 SER A O 1
ATOM 744 N N . GLY A 1 140 ? 15.400 68.568 17.935 1.00 21.40 140 GLY A N 1
ATOM 745 C CA . GLY A 1 140 ? 16.090 67.957 19.069 1.00 21.46 140 GLY A CA 1
ATOM 746 C C . GLY A 1 140 ? 17.235 68.829 19.562 1.00 21.58 140 GLY A C 1
ATOM 747 O O . GLY A 1 140 ? 17.456 68.964 20.766 1.00 21.54 140 GLY A O 1
ATOM 748 N N . PHE A 1 141 ? 17.955 69.424 18.619 1.00 21.73 141 PHE A N 1
ATOM 749 C CA . PHE A 1 141 ? 19.073 70.307 18.930 1.00 21.86 141 PHE A CA 1
ATOM 750 C C . PHE A 1 141 ? 18.639 71.534 19.739 1.00 22.03 141 PHE A C 1
ATOM 751 O O . PHE A 1 141 ? 19.230 71.843 20.772 1.00 22.05 141 PHE A O 1
ATOM 759 N N . ILE A 1 142 ? 17.605 72.225 19.269 1.00 22.31 142 ILE A N 1
ATOM 760 C CA . ILE A 1 142 ? 17.110 73.428 19.942 1.00 22.73 142 ILE A CA 1
ATOM 761 C C . ILE A 1 142 ? 16.555 73.121 21.337 1.00 23.33 142 ILE A C 1
ATOM 762 O O . ILE A 1 142 ? 16.634 73.940 22.254 1.00 23.40 142 ILE A O 1
ATOM 767 N N . LYS A 1 143 ? 15.991 71.925 21.477 1.00 24.05 143 LYS A N 1
ATOM 768 C CA . LYS A 1 143 ? 15.376 71.464 22.714 1.00 24.99 143 LYS A CA 1
ATOM 769 C C . LYS A 1 143 ? 16.396 71.342 23.841 1.00 25.48 143 LYS A C 1
ATOM 770 O O . LYS A 1 143 ? 16.126 71.720 24.981 1.00 25.55 143 LYS A O 1
ATOM 776 N N . ASN A 1 144 ? 17.572 70.801 23.520 1.00 26.10 144 ASN A N 1
ATOM 777 C CA . ASN A 1 144 ? 18.609 70.571 24.518 1.00 26.76 144 ASN A CA 1
ATOM 778 C C . ASN A 1 144 ? 19.609 71.722 24.614 1.00 27.03 144 ASN A C 1
ATOM 779 O O . ASN A 1 144 ? 20.587 71.648 25.356 1.00 27.07 144 ASN A O 1
ATOM 784 N N . LEU A 1 145 ? 19.347 72.787 23.861 1.00 27.40 145 LEU A N 1
ATOM 785 C CA . LEU A 1 145 ? 20.153 74.003 23.928 1.00 27.73 145 LEU A CA 1
ATOM 786 C C . LEU A 1 145 ? 20.175 74.567 25.341 1.00 27.90 145 LEU A C 1
ATOM 787 O O . LEU A 1 145 ? 19.167 74.554 26.045 1.00 27.89 145 LEU A O 1
ATOM 792 N N . LYS A 1 146 ? 21.261 75.170 25.738 1.00 28.13 146 LYS A N 1
ATOM 793 C CA . LYS A 1 146 ? 21.321 75.793 27.004 1.00 28.29 146 LYS A CA 1
ATOM 794 C C . LYS A 1 146 ? 21.689 77.225 26.781 1.00 28.31 146 LYS A C 1
ATOM 795 O O . LYS A 1 146 ? 22.287 77.553 25.814 1.00 28.20 146 LYS A O 1
ATOM 801 N N . ILE A 1 147 ? 21.302 78.099 27.678 1.00 28.29 147 ILE A N 1
ATOM 802 C CA . ILE A 1 147 ? 21.733 79.487 27.655 1.00 28.26 147 ILE A CA 1
ATOM 803 C C . ILE A 1 147 ? 23.242 79.629 27.605 1.00 28.08 147 ILE A C 1
ATOM 804 O O . ILE A 1 147 ? 23.900 78.998 28.380 1.00 28.02 147 ILE A O 1
ATOM 809 N N . ASN A 1 148 ? 23.767 80.432 26.669 1.00 27.93 148 ASN A N 1
ATOM 810 C CA . ASN A 1 148 ? 25.206 80.594 26.504 1.00 27.70 148 ASN A CA 1
ATOM 811 C C . ASN A 1 148 ? 25.858 79.503 25.694 1.00 27.62 148 ASN A C 1
ATOM 812 O O . ASN A 1 148 ? 27.032 79.475 25.563 1.00 27.61 148 ASN A O 1
ATOM 817 N N . ASP A 1 149 ? 25.075 78.619 25.124 1.00 27.43 149 ASP A N 1
ATOM 818 C CA . ASP A 1 149 ? 25.589 77.664 24.177 1.00 27.24 149 ASP A CA 1
ATOM 819 C C . ASP A 1 149 ? 25.901 78.316 22.863 1.00 26.87 149 ASP A C 1
ATOM 820 O O . ASP A 1 149 ? 25.313 79.288 22.506 1.00 26.76 149 ASP A O 1
ATOM 825 N N . ASP A 1 150 ? 26.851 77.749 22.159 1.00 26.47 150 ASP A N 1
ATOM 826 C CA . ASP A 1 150 ? 27.208 78.215 20.850 1.00 26.12 150 ASP A CA 1
ATOM 827 C C . ASP A 1 150 ? 26.144 77.843 19.864 1.00 25.73 150 ASP A C 1
ATOM 828 O O . ASP A 1 150 ? 25.512 76.855 20.029 1.00 25.84 150 ASP A O 1
ATOM 833 N N . ILE A 1 151 ? 25.948 78.660 18.853 1.00 25.16 151 ILE A N 1
ATOM 834 C CA . ILE A 1 151 ? 25.012 78.387 17.776 1.00 24.66 151 ILE A CA 1
ATOM 835 C C . ILE A 1 151 ? 25.524 79.034 16.498 1.00 24.62 151 ILE A C 1
ATOM 836 O O . ILE A 1 151 ? 25.943 80.193 16.497 1.00 24.56 151 ILE A O 1
ATOM 841 N N . TYR A 1 152 ? 25.490 78.275 15.410 1.00 24.66 152 TYR A N 1
ATOM 842 C CA . TYR A 1 152 ? 26.099 78.703 14.162 1.00 24.80 152 TYR A CA 1
ATOM 843 C C . TYR A 1 152 ? 25.053 79.053 13.100 1.00 24.78 152 TYR A C 1
ATOM 844 O O . TYR A 1 152 ? 24.214 78.223 12.740 1.00 24.73 152 TYR A O 1
ATOM 853 N N . LEU A 1 153 ? 25.113 80.291 12.611 1.00 24.72 153 LEU A N 1
ATOM 854 C CA . LEU A 1 153 ? 24.145 80.804 11.643 1.00 24.76 153 LEU A CA 1
ATOM 855 C C . LEU A 1 153 ? 24.759 80.984 10.255 1.00 24.76 153 LEU A C 1
ATOM 856 O O . LEU A 1 153 ? 25.963 81.210 10.124 1.00 24.74 153 LEU A O 1
ATOM 861 N N . THR A 1 154 ? 23.922 80.894 9.224 1.00 24.81 154 THR A N 1
ATOM 862 C CA . THR A 1 154 ? 24.349 81.190 7.856 1.00 24.91 154 THR A CA 1
ATOM 863 C C . THR A 1 154 ? 23.701 82.481 7.352 1.00 25.10 154 THR A C 1
ATOM 864 O O . THR A 1 154 ? 22.526 82.750 7.613 1.00 25.16 154 THR A O 1
ATOM 868 N N . GLY A 1 155 ? 24.490 83.273 6.629 1.00 25.29 155 GLY A N 1
ATOM 869 C CA . GLY A 1 155 ? 24.106 84.623 6.207 1.00 25.26 155 GLY A CA 1
ATOM 870 C C . GLY A 1 155 ? 22.692 84.783 5.702 1.00 25.24 155 GLY A C 1
ATOM 871 O O . GLY A 1 155 ? 22.099 83.831 5.197 1.00 25.38 155 GLY A O 1
ATOM 872 N N . ALA A 1 156 ? 22.144 85.986 5.846 1.00 25.07 156 ALA A N 1
ATOM 873 C CA . ALA A 1 156 ? 20.764 86.245 5.447 1.00 24.75 156 ALA A CA 1
ATOM 874 C C . ALA A 1 156 ? 20.306 85.486 4.206 1.00 24.48 156 ALA A C 1
ATOM 875 O O . ALA A 1 156 ? 21.051 85.363 3.234 1.00 24.55 156 ALA A O 1
ATOM 877 N N . HIS A 1 157 ? 19.079 84.973 4.252 1.00 24.04 157 HIS A N 1
ATOM 878 C CA . HIS A 1 157 ? 18.473 84.300 3.108 1.00 23.70 157 HIS A CA 1
ATOM 879 C C . HIS A 1 157 ? 17.097 84.894 2.826 1.00 23.69 157 HIS A C 1
ATOM 880 O O . HIS A 1 157 ? 16.455 85.452 3.723 1.00 23.64 157 HIS A O 1
ATOM 887 N N . GLY A 1 158 ? 16.632 84.770 1.582 1.00 23.61 158 GLY A N 1
ATOM 888 C CA . GLY A 1 158 ? 15.264 85.138 1.216 1.00 23.73 158 GLY A CA 1
ATOM 889 C C . GLY A 1 158 ? 15.048 86.574 0.772 1.00 23.88 158 GLY A C 1
ATOM 890 O O . GLY A 1 158 ? 15.953 87.401 0.849 1.00 23.89 158 GLY A O 1
ATOM 891 N N . TYR A 1 159 ? 13.834 86.866 0.312 1.00 24.14 159 TYR A N 1
ATOM 892 C CA . TYR A 1 159 ? 13.476 88.199 -0.170 1.00 24.42 159 TYR A CA 1
ATOM 893 C C . TYR A 1 159 ? 12.096 88.605 0.326 1.00 24.36 159 TYR A C 1
ATOM 894 O O . TYR A 1 159 ? 11.358 89.306 -0.363 1.00 24.28 159 TYR A O 1
ATOM 903 N N . PHE A 1 160 ? 11.755 88.158 1.527 1.00 24.43 160 PHE A N 1
ATOM 904 C CA . PHE A 1 160 ? 10.433 88.392 2.086 1.00 24.49 160 PHE A CA 1
ATOM 905 C C . PHE A 1 160 ? 10.458 89.680 2.902 1.00 25.10 160 PHE A C 1
ATOM 906 O O . PHE A 1 160 ? 10.144 89.683 4.091 1.00 24.98 160 PHE A O 1
ATOM 914 N N . ASN A 1 161 ? 10.828 90.775 2.244 1.00 25.99 161 ASN A N 1
ATOM 915 C CA . ASN A 1 161 ? 11.105 92.034 2.924 1.00 26.96 161 ASN A CA 1
ATOM 916 C C . ASN A 1 161 ? 10.028 93.093 2.724 1.00 27.85 161 ASN A C 1
ATOM 917 O O . ASN A 1 161 ? 9.106 92.917 1.928 1.00 27.94 161 ASN A O 1
ATOM 922 N N . LEU A 1 162 ? 10.146 94.187 3.469 1.00 29.08 162 LEU A N 1
ATOM 923 C CA . LEU A 1 162 ? 9.271 95.334 3.293 1.00 30.43 162 LEU A CA 1
ATOM 924 C C . LEU A 1 162 ? 9.713 96.105 2.057 1.00 31.62 162 LEU A C 1
ATOM 925 O O . LEU A 1 162 ? 10.880 96.045 1.671 1.00 31.63 162 LEU A O 1
ATOM 930 N N . PRO A 1 163 ? 8.781 96.827 1.419 1.00 32.99 163 PRO A N 1
ATOM 931 C CA . PRO A 1 163 ? 9.207 97.750 0.371 1.00 34.13 163 PRO A CA 1
ATOM 932 C C . PRO A 1 163 ? 10.151 98.783 0.978 1.00 35.35 163 PRO A C 1
ATOM 933 O O . PRO A 1 163 ? 9.904 99.267 2.084 1.00 35.43 163 PRO A O 1
ATOM 937 N N . ASN A 1 164 ? 11.224 99.113 0.268 1.00 36.78 164 ASN A N 1
ATOM 938 C CA . ASN A 1 164 ? 12.324 99.862 0.872 1.00 38.11 164 ASN A CA 1
ATOM 939 C C . ASN A 1 164 ? 12.005 101.298 1.297 1.00 38.73 164 ASN A C 1
ATOM 940 O O . ASN A 1 164 ? 12.830 101.953 1.934 1.00 38.89 164 ASN A O 1
ATOM 945 N N . ASP A 1 165 ? 10.814 101.784 0.960 1.00 39.35 165 ASP A N 1
ATOM 946 C CA . ASP A 1 165 ? 10.389 103.112 1.411 1.00 39.82 165 ASP A CA 1
ATOM 947 C C . ASP A 1 165 ? 9.062 103.055 2.169 1.00 39.79 165 ASP A C 1
ATOM 948 O O . ASP A 1 165 ? 8.219 103.944 2.039 1.00 39.85 165 ASP A O 1
ATOM 953 N N . ALA A 1 166 ? 8.897 102.008 2.974 1.00 39.63 166 ALA A N 1
ATOM 954 C CA . ALA A 1 166 ? 7.646 101.758 3.691 1.00 39.40 166 ALA A CA 1
ATOM 955 C C . ALA A 1 166 ? 7.293 102.829 4.725 1.00 39.19 166 ALA A C 1
ATOM 956 O O . ALA A 1 166 ? 6.129 103.213 4.853 1.00 39.17 166 ALA A O 1
ATOM 958 N N . ILE A 1 167 ? 8.289 103.302 5.467 1.00 38.84 167 ILE A N 1
ATOM 959 C CA . ILE A 1 167 ? 8.055 104.330 6.479 1.00 38.50 167 ILE A CA 1
ATOM 960 C C . ILE A 1 167 ? 7.807 105.694 5.836 1.00 38.18 167 ILE A C 1
ATOM 961 O O . ILE A 1 167 ? 6.925 106.440 6.263 1.00 38.20 167 ILE A O 1
ATOM 966 N N . GLN A 1 168 ? 8.585 106.010 4.805 1.00 37.67 168 GLN A N 1
ATOM 967 C CA . GLN A 1 168 ? 8.398 107.248 4.059 1.00 37.16 168 GLN A CA 1
ATOM 968 C C . GLN A 1 168 ? 7.002 107.312 3.441 1.00 36.57 168 GLN A C 1
ATOM 969 O O . GLN A 1 168 ? 6.317 108.331 3.526 1.00 36.39 168 GLN A O 1
ATOM 975 N N . LYS A 1 169 ? 6.587 106.208 2.826 1.00 35.91 169 LYS A N 1
ATOM 976 C CA . LYS A 1 169 ? 5.336 106.153 2.073 1.00 35.23 169 LYS A CA 1
ATOM 977 C C . LYS A 1 169 ? 4.123 105.791 2.929 1.00 34.56 169 LYS A C 1
ATOM 978 O O . LYS A 1 169 ? 2.985 105.881 2.468 1.00 34.42 169 LYS A O 1
ATOM 984 N N . ASN A 1 170 ? 4.363 105.385 4.172 1.00 33.80 170 ASN A N 1
ATOM 985 C CA . ASN A 1 170 ? 3.286 104.899 5.032 1.00 33.07 170 ASN A CA 1
ATOM 986 C C . ASN A 1 170 ? 2.493 103.788 4.351 1.00 32.45 170 ASN A C 1
ATOM 987 O O . ASN A 1 170 ? 1.282 103.677 4.542 1.00 32.30 170 ASN A O 1
ATOM 992 N N . THR A 1 171 ? 3.169 102.971 3.551 1.00 31.73 171 THR A N 1
ATOM 993 C CA . THR A 1 171 ? 2.470 101.934 2.800 1.00 31.04 171 THR A CA 1
ATOM 994 C C . THR A 1 171 ? 1.630 101.055 3.720 1.00 30.34 171 THR A C 1
ATOM 995 O O . THR A 1 171 ? 2.035 100.731 4.837 1.00 30.25 171 THR A O 1
ATOM 999 N N . ASN A 1 172 ? 0.446 100.690 3.242 1.00 29.46 172 ASN A N 1
ATOM 1000 C CA . ASN A 1 172 ? -0.465 99.851 4.001 1.00 28.70 172 ASN A CA 1
ATOM 1001 C C . ASN A 1 172 ? -0.146 98.381 3.781 1.00 28.09 172 ASN A C 1
ATOM 1002 O O . ASN A 1 172 ? 0.434 98.015 2.761 1.00 28.05 172 ASN A O 1
ATOM 1007 N N . PHE A 1 173 ? -0.513 97.542 4.742 1.00 27.35 173 PHE A N 1
ATOM 1008 C CA . PHE A 1 173 ? -0.135 96.137 4.682 1.00 26.54 173 PHE A CA 1
ATOM 1009 C C . PHE A 1 173 ? -1.264 95.176 5.005 1.00 26.05 173 PHE A C 1
ATOM 1010 O O . PHE A 1 173 ? -2.145 95.461 5.819 1.00 25.94 173 PHE A O 1
ATOM 1018 N N . ILE A 1 174 ? -1.218 94.030 4.340 1.00 25.40 174 ILE A N 1
ATOM 1019 C CA . ILE A 1 174 ? -1.993 92.872 4.727 1.00 24.76 174 ILE A CA 1
ATOM 1020 C C . ILE A 1 174 ? -0.991 91.769 5.041 1.00 24.31 174 ILE A C 1
ATOM 1021 O O . ILE A 1 174 ? -0.241 91.337 4.165 1.00 24.25 174 ILE A O 1
ATOM 1026 N N . PHE A 1 175 ? -0.949 91.344 6.300 1.00 23.64 175 PHE A N 1
ATOM 1027 C CA . PHE A 1 175 ? -0.095 90.231 6.698 1.00 22.89 175 PHE A CA 1
ATOM 1028 C C . PHE A 1 175 ? -0.954 89.012 7.019 1.00 22.50 175 PHE A C 1
ATOM 1029 O O . PHE A 1 175 ? -1.819 89.067 7.888 1.00 22.48 175 PHE A O 1
ATOM 1037 N N . ILE A 1 176 ? -0.718 87.917 6.306 1.00 21.83 176 ILE A N 1
ATOM 1038 C CA . ILE A 1 176 ? -1.442 86.672 6.544 1.00 21.17 176 ILE A CA 1
ATOM 1039 C C . ILE A 1 176 ? -0.459 85.596 6.996 1.00 20.65 176 ILE A C 1
ATOM 1040 O O . ILE A 1 176 ? 0.585 85.402 6.372 1.00 20.59 176 ILE A O 1
ATOM 1045 N N . ALA A 1 177 ? -0.785 84.907 8.080 1.00 19.94 177 ALA A N 1
ATOM 1046 C CA . ALA A 1 177 ? 0.141 83.938 8.657 1.00 19.41 177 ALA A CA 1
ATOM 1047 C C . ALA A 1 177 ? -0.540 82.744 9.321 1.00 18.97 177 ALA A C 1
ATOM 1048 O O . ALA A 1 177 ? -1.724 82.789 9.658 1.00 18.82 177 ALA A O 1
ATOM 1050 N N . THR A 1 178 ? 0.238 81.679 9.490 1.00 18.39 178 THR A N 1
ATOM 1051 C CA . THR A 1 178 ? -0.129 80.544 10.327 1.00 18.09 178 THR A CA 1
ATOM 1052 C C . THR A 1 178 ? 1.106 80.106 11.110 1.00 17.97 178 THR A C 1
ATOM 1053 O O . THR A 1 178 ? 2.226 80.195 10.611 1.00 17.80 178 THR A O 1
ATOM 1057 N N . GLY A 1 179 ? 0.905 79.639 12.338 1.00 18.03 179 GLY A N 1
ATOM 1058 C CA . GLY A 1 179 ? 2.013 79.161 13.165 1.00 17.92 179 GLY A CA 1
ATOM 1059 C C . GLY A 1 179 ? 3.164 80.144 13.285 1.00 17.93 179 GLY A C 1
ATOM 1060 O O . GLY A 1 179 ? 2.955 81.325 13.570 1.00 17.97 179 GLY A O 1
ATOM 1061 N N . THR A 1 180 ? 4.383 79.652 13.070 1.00 17.82 180 THR A N 1
ATOM 1062 C CA . THR A 1 180 ? 5.585 80.483 13.151 1.00 17.62 180 THR A CA 1
ATOM 1063 C C . THR A 1 180 ? 5.642 81.515 12.027 1.00 17.63 180 THR A C 1
ATOM 1064 O O . THR A 1 180 ? 6.538 82.361 11.987 1.00 17.73 180 THR A O 1
ATOM 1068 N N . GLY A 1 181 ? 4.676 81.443 11.116 1.00 17.59 181 GLY A N 1
ATOM 1069 C CA . GLY A 1 181 ? 4.596 82.392 10.010 1.00 17.32 181 GLY A CA 1
ATOM 1070 C C . GLY A 1 181 ? 4.417 83.837 10.443 1.00 17.22 181 GLY A C 1
ATOM 1071 O O . GLY A 1 181 ? 4.465 84.747 9.615 1.00 17.16 181 GLY A O 1
ATOM 1072 N N . ILE A 1 182 ? 4.217 84.059 11.738 1.00 17.14 182 ILE A N 1
ATOM 1073 C CA . ILE A 1 182 ? 4.004 85.413 12.247 1.00 17.17 182 ILE A CA 1
ATOM 1074 C C . ILE A 1 182 ? 5.337 86.136 12.468 1.00 17.30 182 ILE A C 1
ATOM 1075 O O . ILE A 1 182 ? 5.396 87.368 12.496 1.00 17.28 182 ILE A O 1
ATOM 1080 N N . SER A 1 183 ? 6.407 85.357 12.597 1.00 17.46 183 SER A N 1
ATOM 1081 C CA . SER A 1 183 ? 7.738 85.887 12.906 1.00 17.78 183 SER A CA 1
ATOM 1082 C C . SER A 1 183 ? 8.190 87.091 12.072 1.00 17.94 183 SER A C 1
ATOM 1083 O O . SER A 1 183 ? 8.597 88.109 12.634 1.00 17.92 183 SER A O 1
ATOM 1086 N N . PRO A 1 184 ? 8.141 86.980 10.733 1.00 18.12 184 PRO A N 1
ATOM 1087 C CA . PRO A 1 184 ? 8.592 88.110 9.920 1.00 18.34 184 PRO A CA 1
ATOM 1088 C C . PRO A 1 184 ? 7.728 89.354 10.114 1.00 18.50 184 PRO A C 1
ATOM 1089 O O . PRO A 1 184 ? 8.233 90.477 10.038 1.00 18.62 184 PRO A O 1
ATOM 1093 N N . TYR A 1 185 ? 6.438 89.152 10.360 1.00 18.74 185 TYR A N 1
ATOM 1094 C CA . TYR A 1 185 ? 5.524 90.266 10.600 1.00 19.03 185 TYR A CA 1
ATOM 1095 C C . TYR A 1 185 ? 5.858 90.966 11.913 1.00 19.31 185 TYR A C 1
ATOM 1096 O O . TYR A 1 185 ? 5.712 92.182 12.035 1.00 19.55 185 TYR A O 1
ATOM 1105 N N . ILE A 1 186 ? 6.313 90.192 12.891 1.00 19.67 186 ILE A N 1
ATOM 1106 C CA . ILE A 1 186 ? 6.766 90.758 14.152 1.00 20.01 186 ILE A CA 1
ATOM 1107 C C . ILE A 1 186 ? 8.010 91.619 13.919 1.00 20.40 186 ILE A C 1
ATOM 1108 O O . ILE A 1 186 ? 8.121 92.717 14.462 1.00 20.22 186 ILE A O 1
ATOM 1113 N N . SER A 1 187 ? 8.930 91.133 13.090 1.00 20.90 187 SER A N 1
ATOM 1114 C CA . SER A 1 187 ? 10.099 91.927 12.721 1.00 21.61 187 SER A CA 1
ATOM 1115 C C . SER A 1 187 ? 9.685 93.185 11.950 1.00 21.96 187 SER A C 1
ATOM 1116 O O . SER A 1 187 ? 10.292 94.244 12.111 1.00 21.98 187 SER A O 1
ATOM 1119 N N . PHE A 1 188 ? 8.652 93.063 11.117 1.00 22.40 188 PHE A N 1
ATOM 1120 C CA . PHE A 1 188 ? 8.116 94.209 10.378 1.00 22.81 188 PHE A CA 1
ATOM 1121 C C . PHE A 1 188 ? 7.564 95.276 11.318 1.00 22.98 188 PHE A C 1
ATOM 1122 O O . PHE A 1 188 ? 7.868 96.460 11.172 1.00 23.09 188 PHE A O 1
ATOM 1130 N N . LEU A 1 189 ? 6.734 94.850 12.269 1.00 23.22 189 LEU A N 1
ATOM 1131 C CA . LEU A 1 189 ? 6.107 95.762 13.225 1.00 23.49 189 LEU A CA 1
ATOM 1132 C C . LEU A 1 189 ? 7.136 96.432 14.130 1.00 23.59 189 LEU A C 1
ATOM 1133 O O . LEU A 1 189 ? 7.030 97.621 14.433 1.00 23.57 189 LEU A O 1
ATOM 1138 N N . LYS A 1 190 ? 8.123 95.660 14.570 1.00 23.69 190 LYS A N 1
ATOM 1139 C CA . LYS A 1 190 ? 9.174 96.192 15.425 1.00 23.93 190 LYS A CA 1
ATOM 1140 C C . LYS A 1 190 ? 9.910 97.326 14.723 1.00 24.13 190 LYS A C 1
ATOM 1141 O O . LYS A 1 190 ? 10.333 98.289 15.362 1.00 24.11 190 LYS A O 1
ATOM 1147 N N . LYS A 1 191 ? 10.056 97.216 13.405 1.00 24.42 191 LYS A N 1
ATOM 1148 C CA . LYS A 1 191 ? 10.691 98.279 12.635 1.00 24.84 191 LYS A CA 1
ATOM 1149 C C . LYS A 1 191 ? 9.755 99.462 12.418 1.00 25.00 191 LYS A C 1
ATOM 1150 O O . LYS A 1 191 ? 10.101 100.599 12.731 1.00 24.97 191 LYS A O 1
ATOM 1156 N N . LEU A 1 192 ? 8.573 99.191 11.874 1.00 25.40 192 LEU A N 1
ATOM 1157 C CA . LEU A 1 192 ? 7.632 100.254 11.529 1.00 25.88 192 LEU A CA 1
ATOM 1158 C C . LEU A 1 192 ? 7.211 101.083 12.740 1.00 26.36 192 LEU A C 1
ATOM 1159 O O . LEU A 1 192 ? 7.049 102.299 12.640 1.00 26.38 192 LEU A O 1
ATOM 1164 N N . PHE A 1 193 ? 7.029 100.426 13.881 1.00 26.99 193 PHE A N 1
ATOM 1165 C CA . PHE A 1 193 ? 6.556 101.114 15.078 1.00 27.69 193 PHE A CA 1
ATOM 1166 C C . PHE A 1 193 ? 7.678 101.425 16.072 1.00 28.42 193 PHE A C 1
ATOM 1167 O O . PHE A 1 193 ? 7.417 101.783 17.219 1.00 28.45 193 PHE A O 1
ATOM 1175 N N . ALA A 1 194 ? 8.922 101.294 15.623 1.00 29.43 194 ALA A N 1
ATOM 1176 C CA . ALA A 1 194 ? 10.083 101.589 16.465 1.00 30.53 194 ALA A CA 1
ATOM 1177 C C . ALA A 1 194 ? 9.941 100.996 17.867 1.00 31.35 194 ALA A C 1
ATOM 1178 O O . ALA A 1 194 ? 10.055 101.702 18.869 1.00 31.35 194 ALA A O 1
ATOM 1180 N N . TYR A 1 195 ? 9.698 99.691 17.919 1.00 32.54 195 TYR A N 1
ATOM 1181 C CA . TYR A 1 195 ? 9.515 98.967 19.174 1.00 33.73 195 TYR A CA 1
ATOM 1182 C C . TYR A 1 195 ? 10.801 98.920 19.992 1.00 34.87 195 TYR A C 1
ATOM 1183 O O . TYR A 1 195 ? 11.898 98.832 19.441 1.00 34.98 195 TYR A O 1
ATOM 1192 N N . ASP A 1 196 ? 10.651 98.982 21.311 1.00 36.31 196 ASP A N 1
ATOM 1193 C CA . ASP A 1 196 ? 11.775 98.908 22.235 1.00 37.77 196 ASP A CA 1
ATOM 1194 C C . ASP A 1 196 ? 11.269 98.327 23.542 1.00 38.70 196 ASP A C 1
ATOM 1195 O O . ASP A 1 196 ? 10.474 98.957 24.240 1.00 38.75 196 ASP A O 1
ATOM 1200 N N . LYS A 1 197 ? 11.717 97.120 23.872 1.00 39.91 197 LYS A N 1
ATOM 1201 C CA . LYS A 1 197 ? 11.248 96.436 25.074 1.00 41.11 197 LYS A CA 1
ATOM 1202 C C . LYS A 1 197 ? 11.607 97.209 26.339 1.00 41.83 197 LYS A C 1
ATOM 1203 O O . LYS A 1 197 ? 10.859 97.196 27.318 1.00 41.94 197 LYS A O 1
ATOM 1209 N N . ASN A 1 198 ? 12.755 97.878 26.313 1.00 42.69 198 ASN A N 1
ATOM 1210 C CA . ASN A 1 198 ? 13.235 98.627 27.469 1.00 43.51 198 ASN A CA 1
ATOM 1211 C C . ASN A 1 198 ? 12.704 100.060 27.514 1.00 43.97 198 ASN A C 1
ATOM 1212 O O . ASN A 1 198 ? 13.054 100.831 28.409 1.00 44.05 198 ASN A O 1
ATOM 1217 N N . ASN A 1 199 ? 11.856 100.410 26.551 1.00 44.56 199 ASN A N 1
ATOM 1218 C CA . ASN A 1 199 ? 11.300 101.759 26.470 1.00 45.16 199 ASN A CA 1
ATOM 1219 C C . ASN A 1 199 ? 9.888 101.775 25.883 1.00 45.60 199 ASN A C 1
ATOM 1220 O O . ASN A 1 199 ? 9.553 102.631 25.064 1.00 45.63 199 ASN A O 1
ATOM 1225 N N . LEU A 1 200 ? 9.064 100.829 26.321 1.00 46.22 200 LEU A N 1
ATOM 1226 C CA . LEU A 1 200 ? 7.725 100.640 25.767 1.00 46.92 200 LEU A CA 1
ATOM 1227 C C . LEU A 1 200 ? 6.801 101.844 25.959 1.00 47.58 200 LEU A C 1
ATOM 1228 O O . LEU A 1 200 ? 5.843 102.024 25.207 1.00 47.59 200 LEU A O 1
ATOM 1233 N N . TYR A 1 201 ? 7.091 102.662 26.965 1.00 48.49 201 TYR A N 1
ATOM 1234 C CA . TYR A 1 201 ? 6.209 103.765 27.342 1.00 49.45 201 TYR A CA 1
ATOM 1235 C C . TYR A 1 201 ? 6.388 105.036 26.504 1.00 50.12 201 TYR A C 1
ATOM 1236 O O . TYR A 1 201 ? 5.957 106.114 26.912 1.00 50.20 201 TYR A O 1
ATOM 1245 N N . ASN A 1 202 ? 7.014 104.909 25.336 1.00 50.98 202 ASN A N 1
ATOM 1246 C CA . ASN A 1 202 ? 7.190 106.053 24.436 1.00 51.77 202 ASN A CA 1
ATOM 1247 C C . ASN A 1 202 ? 6.998 105.715 22.952 1.00 52.09 202 ASN A C 1
ATOM 1248 O O . ASN A 1 202 ? 7.208 104.577 22.539 1.00 52.14 202 ASN A O 1
ATOM 1253 N N . ARG A 1 203 ? 6.603 106.719 22.178 1.00 52.44 203 ARG A N 1
ATOM 1254 C CA . ARG A 1 203 ? 6.281 106.553 20.757 1.00 52.65 203 ARG A CA 1
ATOM 1255 C C . ARG A 1 203 ? 6.415 107.902 20.045 1.00 52.46 203 ARG A C 1
ATOM 1256 O O . ARG A 1 203 ? 5.645 108.813 20.348 1.00 52.57 203 ARG A O 1
ATOM 1264 N N . ASN A 1 204 ? 7.358 108.073 19.112 1.00 52.08 204 ASN A N 1
ATOM 1265 C CA . ASN A 1 204 ? 8.369 107.095 18.662 1.00 51.51 204 ASN A CA 1
ATOM 1266 C C . ASN A 1 204 ? 8.156 106.502 17.264 1.00 50.79 204 ASN A C 1
ATOM 1267 O O . ASN A 1 204 ? 9.113 106.089 16.607 1.00 50.79 204 ASN A O 1
ATOM 1272 N N . SER A 1 205 ? 6.908 106.475 16.809 1.00 49.68 205 SER A N 1
ATOM 1273 C CA . SER A 1 205 ? 6.596 105.964 15.478 1.00 48.43 205 SER A CA 1
ATOM 1274 C C . SER A 1 205 ? 6.211 107.086 14.518 1.00 47.36 205 SER A C 1
ATOM 1275 O O . SER A 1 205 ? 5.401 107.952 14.849 1.00 47.32 205 SER A O 1
ATOM 1278 N N . ASN A 1 206 ? 6.804 107.067 13.328 1.00 45.79 206 ASN A N 1
ATOM 1279 C CA . ASN A 1 206 ? 6.426 107.990 12.267 1.00 44.13 206 ASN A CA 1
ATOM 1280 C C . ASN A 1 206 ? 5.561 107.293 11.227 1.00 42.75 206 ASN A C 1
ATOM 1281 O O . ASN A 1 206 ? 5.180 107.889 10.220 1.00 42.69 206 ASN A O 1
ATOM 1286 N N . TYR A 1 207 ? 5.260 106.022 11.471 1.00 40.88 207 TYR A N 1
ATOM 1287 C CA . TYR A 1 207 ? 4.450 105.250 10.540 1.00 38.98 207 TYR A CA 1
ATOM 1288 C C . TYR A 1 207 ? 2.966 105.465 10.810 1.00 37.96 207 TYR A C 1
ATOM 1289 O O . TYR A 1 207 ? 2.491 105.262 11.927 1.00 37.85 207 TYR A O 1
ATOM 1298 N N . THR A 1 208 ? 2.241 105.883 9.779 1.00 36.57 208 THR A N 1
ATOM 1299 C CA . THR A 1 208 ? 0.822 106.180 9.915 1.00 35.34 208 THR A CA 1
ATOM 1300 C C . THR A 1 208 ? -0.028 105.360 8.956 1.00 34.59 208 THR A C 1
ATOM 1301 O O . THR A 1 208 ? -1.181 105.699 8.694 1.00 34.51 208 THR A O 1
ATOM 1305 N N . GLY A 1 209 ? 0.545 104.281 8.436 1.00 33.74 209 GLY A N 1
ATOM 1306 C CA . GLY A 1 209 ? -0.186 103.391 7.553 1.00 32.82 209 GLY A CA 1
ATOM 1307 C C . GLY A 1 209 ? -1.176 102.538 8.312 1.00 32.22 209 GLY A C 1
ATOM 1308 O O . GLY A 1 209 ? -1.333 102.686 9.524 1.00 32.17 209 GLY A O 1
ATOM 1309 N N . TYR A 1 210 ? -1.851 101.643 7.610 1.00 31.58 210 TYR A N 1
ATOM 1310 C CA . TYR A 1 210 ? -2.779 100.732 8.243 1.00 31.15 210 TYR A CA 1
ATOM 1311 C C . TYR A 1 210 ? -2.399 99.292 7.933 1.00 30.68 210 TYR A C 1
ATOM 1312 O O . TYR A 1 210 ? -2.249 98.910 6.780 1.00 30.65 210 TYR A O 1
ATOM 1321 N N . ILE A 1 211 ? -2.232 98.505 8.989 1.00 30.14 211 ILE A N 1
ATOM 1322 C CA . ILE A 1 211 ? -1.807 97.125 8.865 1.00 29.59 211 ILE A CA 1
ATOM 1323 C C . ILE A 1 211 ? -2.923 96.195 9.309 1.00 29.27 211 ILE A C 1
ATOM 1324 O O . ILE A 1 211 ? -3.437 96.316 10.422 1.00 29.24 211 ILE A O 1
ATOM 1329 N N . THR A 1 212 ? -3.302 95.270 8.433 1.00 28.79 212 THR A N 1
ATOM 1330 C CA . THR A 1 212 ? -4.279 94.252 8.786 1.00 28.36 212 THR A CA 1
ATOM 1331 C C . THR A 1 212 ? -3.604 92.889 8.842 1.00 27.96 212 THR A C 1
ATOM 1332 O O . THR A 1 212 ? -2.909 92.493 7.907 1.00 27.99 212 THR A O 1
ATOM 1336 N N . ILE A 1 213 ? -3.806 92.179 9.946 1.00 27.56 213 ILE A N 1
ATOM 1337 C CA . ILE A 1 213 ? -3.192 90.870 10.139 1.00 27.02 213 ILE A CA 1
ATOM 1338 C C . ILE A 1 213 ? -4.245 89.768 10.218 1.00 26.69 213 ILE A C 1
ATOM 1339 O O . ILE A 1 213 ? -5.237 89.900 10.932 1.00 26.61 213 ILE A O 1
ATOM 1344 N N . TYR A 1 214 ? -4.029 88.688 9.469 1.00 26.24 214 TYR A N 1
ATOM 1345 C CA . TYR A 1 214 ? -4.860 87.490 9.577 1.00 25.76 214 TYR A CA 1
ATOM 1346 C C . TYR A 1 214 ? -3.974 86.334 10.030 1.00 25.17 214 TYR A C 1
ATOM 1347 O O . TYR A 1 214 ? -3.035 85.956 9.334 1.00 25.16 214 TYR A O 1
ATOM 1356 N N . TYR A 1 215 ? -4.276 85.772 11.195 1.00 24.45 215 TYR A N 1
ATOM 1357 C CA . TYR A 1 215 ? -3.371 84.829 11.844 1.00 23.77 215 TYR A CA 1
ATOM 1358 C C . TYR A 1 215 ? -4.107 83.570 12.300 1.00 23.44 215 TYR A C 1
ATOM 1359 O O . TYR A 1 215 ? -5.032 83.631 13.110 1.00 23.27 215 TYR A O 1
ATOM 1368 N N . GLY A 1 216 ? -3.693 82.432 11.754 1.00 23.08 216 GLY A N 1
ATOM 1369 C CA . GLY A 1 216 ? -4.296 81.155 12.093 1.00 22.63 216 GLY A CA 1
ATOM 1370 C C . GLY A 1 216 ? -3.395 80.338 12.993 1.00 22.41 216 GLY A C 1
ATOM 1371 O O . GLY A 1 216 ? -2.244 80.058 12.656 1.00 22.27 216 GLY A O 1
ATOM 1372 N N . VAL A 1 217 ? -3.927 79.975 14.154 1.00 22.15 217 VAL A N 1
ATOM 1373 C CA . VAL A 1 217 ? -3.242 79.105 15.091 1.00 21.96 217 VAL A CA 1
ATOM 1374 C C . VAL A 1 217 ? -4.281 78.155 15.665 1.00 21.93 217 VAL A C 1
ATOM 1375 O O . VAL A 1 217 ? -5.478 78.335 15.442 1.00 21.76 217 VAL A O 1
ATOM 1379 N N . TYR A 1 218 ? -3.831 77.144 16.398 1.00 21.92 218 TYR A N 1
ATOM 1380 C CA . TYR A 1 218 ? -4.748 76.167 16.976 1.00 22.10 218 TYR A CA 1
ATOM 1381 C C . TYR A 1 218 ? -5.730 76.794 17.974 1.00 22.25 218 TYR A C 1
ATOM 1382 O O . TYR A 1 218 ? -6.948 76.725 17.790 1.00 22.36 218 TYR A O 1
ATOM 1391 N N . ASN A 1 219 ? -5.195 77.387 19.037 1.00 22.43 219 ASN A N 1
ATOM 1392 C CA . ASN A 1 219 ? -5.998 78.169 19.979 1.00 22.77 219 ASN A CA 1
ATOM 1393 C C . ASN A 1 219 ? -5.241 79.424 20.423 1.00 23.04 219 ASN A C 1
ATOM 1394 O O . ASN A 1 219 ? -4.150 79.697 19.925 1.00 22.98 219 ASN A O 1
ATOM 1399 N N . GLU A 1 220 ? -5.811 80.184 21.353 1.00 23.46 220 GLU A N 1
ATOM 1400 C CA . GLU A 1 220 ? -5.202 81.450 21.772 1.00 23.80 220 GLU A CA 1
ATOM 1401 C C . GLU A 1 220 ? -3.923 81.275 22.599 1.00 23.55 220 GLU A C 1
ATOM 1402 O O . GLU A 1 220 ? -3.066 82.158 22.620 1.00 23.56 220 GLU A O 1
ATOM 1408 N N . ASP A 1 221 ? -3.796 80.137 23.266 1.00 23.30 221 ASP A N 1
ATOM 1409 C CA . ASP A 1 221 ? -2.550 79.794 23.947 1.00 22.89 221 ASP A CA 1
ATOM 1410 C C . ASP A 1 221 ? -1.475 79.399 22.941 1.00 22.45 221 ASP A C 1
ATOM 1411 O O . ASP A 1 221 ? -0.339 79.095 23.316 1.00 22.39 221 ASP A O 1
ATOM 1416 N N . SER A 1 222 ? -1.839 79.397 21.669 1.00 21.66 222 SER A N 1
ATOM 1417 C CA . SER A 1 222 ? -0.899 79.034 20.613 1.00 20.99 222 SER A CA 1
ATOM 1418 C C . SER A 1 222 ? -0.459 80.252 19.806 1.00 20.31 222 SER A C 1
ATOM 1419 O O . SER A 1 222 ? 0.404 80.148 18.939 1.00 20.19 222 SER A O 1
ATOM 1422 N N . ILE A 1 223 ? -1.054 81.404 20.098 1.00 19.68 223 ILE A N 1
ATOM 1423 C CA . ILE A 1 223 ? -0.654 82.651 19.456 1.00 18.99 223 ILE A CA 1
ATOM 1424 C C . ILE A 1 223 ? 0.771 83.014 19.863 1.00 18.71 223 ILE A C 1
ATOM 1425 O O . ILE A 1 223 ? 1.063 83.196 21.044 1.00 18.57 223 ILE A O 1
ATOM 1430 N N . LEU A 1 224 ? 1.659 83.106 18.881 1.00 18.48 224 LEU A N 1
ATOM 1431 C CA . LEU A 1 224 ? 3.061 83.394 19.150 1.00 18.31 224 LEU A CA 1
ATOM 1432 C C . LEU A 1 224 ? 3.314 84.900 19.146 1.00 18.48 224 LEU A C 1
ATOM 1433 O O . LEU A 1 224 ? 2.751 85.632 18.332 1.00 18.37 224 LEU A O 1
ATOM 1438 N N . TYR A 1 225 ? 4.156 85.355 20.068 1.00 18.71 225 TYR A N 1
ATOM 1439 C CA . TYR A 1 225 ? 4.432 86.781 20.221 1.00 19.02 225 TYR A CA 1
ATOM 1440 C C . TYR A 1 225 ? 3.163 87.558 20.567 1.00 19.26 225 TYR A C 1
ATOM 1441 O O . TYR A 1 225 ? 2.971 88.693 20.130 1.00 19.16 225 TYR A O 1
ATOM 1450 N N . LEU A 1 226 ? 2.307 86.924 21.366 1.00 19.67 226 LEU A N 1
ATOM 1451 C CA . LEU A 1 226 ? 1.091 87.550 21.879 1.00 20.11 226 LEU A CA 1
ATOM 1452 C C . LEU A 1 226 ? 1.381 88.822 22.681 1.00 20.51 226 LEU A C 1
ATOM 1453 O O . LEU A 1 226 ? 0.643 89.800 22.578 1.00 20.51 226 LEU A O 1
ATOM 1458 N N . ASN A 1 227 ? 2.443 88.807 23.479 1.00 20.97 227 ASN A N 1
ATOM 1459 C CA . ASN A 1 227 ? 2.836 90.007 24.218 1.00 21.43 227 ASN A CA 1
ATOM 1460 C C . ASN A 1 227 ? 2.975 91.202 23.273 1.00 21.74 227 ASN A C 1
ATOM 1461 O O . ASN A 1 227 ? 2.351 92.244 23.470 1.00 21.72 227 ASN A O 1
ATOM 1466 N N . GLU A 1 228 ? 3.798 91.030 22.249 1.00 22.15 228 GLU A N 1
ATOM 1467 C CA . GLU A 1 228 ? 4.031 92.063 21.244 1.00 22.54 228 GLU A CA 1
ATOM 1468 C C . GLU A 1 228 ? 2.765 92.430 20.475 1.00 22.74 228 GLU A C 1
ATOM 1469 O O . GLU A 1 228 ? 2.434 93.611 20.328 1.00 22.52 228 GLU A O 1
ATOM 1475 N N . LEU A 1 229 ? 2.070 91.413 19.973 1.00 23.11 229 LEU A N 1
ATOM 1476 C CA . LEU A 1 229 ? 0.847 91.626 19.204 1.00 23.61 229 LEU A CA 1
ATOM 1477 C C . LEU A 1 229 ? -0.185 92.414 20.004 1.00 24.21 229 LEU A C 1
ATOM 1478 O O . LEU A 1 229 ? -0.783 93.361 19.495 1.00 24.16 229 LEU A O 1
ATOM 1483 N N . GLU A 1 230 ? -0.395 92.026 21.257 1.00 25.11 230 GLU A N 1
ATOM 1484 C CA . GLU A 1 230 ? -1.360 92.730 22.093 1.00 26.12 230 GLU A CA 1
ATOM 1485 C C . GLU A 1 230 ? -0.882 94.144 22.411 1.00 26.45 230 GLU A C 1
ATOM 1486 O O . GLU A 1 230 ? -1.683 95.073 22.494 1.00 26.47 230 GLU A O 1
ATOM 1492 N N . TYR A 1 231 ? 0.429 94.302 22.562 1.00 27.05 231 TYR A N 1
ATOM 1493 C CA . TYR A 1 231 ? 1.021 95.614 22.790 1.00 27.70 231 TYR A CA 1
ATOM 1494 C C . TYR A 1 231 ? 0.763 96.568 21.620 1.00 28.08 231 TYR A C 1
ATOM 1495 O O . TYR A 1 231 ? 0.188 97.640 21.808 1.00 28.16 231 TYR A O 1
ATOM 1504 N N . PHE A 1 232 ? 1.181 96.180 20.416 1.00 28.65 232 PHE A N 1
ATOM 1505 C CA . PHE A 1 232 ? 0.986 97.029 19.236 1.00 29.15 232 PHE A CA 1
ATOM 1506 C C . PHE A 1 232 ? -0.488 97.388 19.062 1.00 29.81 232 PHE A C 1
ATOM 1507 O O . PHE A 1 232 ? -0.825 98.505 18.672 1.00 29.88 232 PHE A O 1
ATOM 1515 N N . GLN A 1 233 ? -1.355 96.423 19.349 1.00 30.65 233 GLN A N 1
ATOM 1516 C CA . GLN A 1 233 ? -2.799 96.575 19.205 1.00 31.61 233 GLN A CA 1
ATOM 1517 C C . GLN A 1 233 ? -3.337 97.644 20.156 1.00 32.07 233 GLN A C 1
ATOM 1518 O O . GLN A 1 233 ? -4.283 98.363 19.833 1.00 32.20 233 GLN A O 1
ATOM 1524 N N . LYS A 1 234 ? -2.726 97.735 21.332 1.00 32.70 234 LYS A N 1
ATOM 1525 C CA . LYS A 1 234 ? -3.151 98.678 22.361 1.00 33.24 234 LYS A CA 1
ATOM 1526 C C . LYS A 1 234 ? -2.545 100.061 22.129 1.00 33.51 234 LYS A C 1
ATOM 1527 O O . LYS A 1 234 ? -3.214 101.080 22.305 1.00 33.43 234 LYS A O 1
ATOM 1533 N N . MET A 1 235 ? -1.278 100.083 21.723 1.00 33.91 235 MET A N 1
ATOM 1534 C CA . MET A 1 235 ? -0.545 101.329 21.499 1.00 34.35 235 MET A CA 1
ATOM 1535 C C . MET A 1 235 ? -0.942 102.037 20.206 1.00 34.39 235 MET A C 1
ATOM 1536 O O . MET A 1 235 ? -0.905 103.266 20.124 1.00 34.29 235 MET A O 1
ATOM 1541 N N . TYR A 1 236 ? -1.306 101.261 19.193 1.00 34.57 236 TYR A N 1
ATOM 1542 C CA . TYR A 1 236 ? -1.618 101.828 17.887 1.00 34.74 236 TYR A CA 1
ATOM 1543 C C . TYR A 1 236 ? -2.906 101.243 17.320 1.00 35.00 236 TYR A C 1
ATOM 1544 O O . TYR A 1 236 ? -2.882 100.553 16.300 1.00 35.01 236 TYR A O 1
ATOM 1553 N N . PRO A 1 237 ? -4.039 101.520 17.983 1.00 35.23 237 PRO A N 1
ATOM 1554 C CA . PRO A 1 237 ? -5.325 100.964 17.568 1.00 35.43 237 PRO A CA 1
ATOM 1555 C C . PRO A 1 237 ? -5.856 101.549 16.257 1.00 35.58 237 PRO A C 1
ATOM 1556 O O . PRO A 1 237 ? -6.764 100.977 15.658 1.00 35.69 237 PRO A O 1
ATOM 1560 N N . ASN A 1 238 ? -5.298 102.672 15.815 1.00 35.71 238 ASN A N 1
ATOM 1561 C CA . ASN A 1 238 ? -5.704 103.268 14.544 1.00 35.80 238 ASN A CA 1
ATOM 1562 C C . ASN A 1 238 ? -4.826 102.811 13.383 1.00 35.63 238 ASN A C 1
ATOM 1563 O O . ASN A 1 238 ? -5.110 103.110 12.223 1.00 35.61 238 ASN A O 1
ATOM 1568 N N . ASN A 1 239 ? -3.758 102.086 13.704 1.00 35.31 239 ASN A N 1
ATOM 1569 C CA . ASN A 1 239 ? -2.796 101.650 12.699 1.00 34.94 239 ASN A CA 1
ATOM 1570 C C . ASN A 1 239 ? -2.798 100.144 12.448 1.00 34.56 239 ASN A C 1
ATOM 1571 O O . ASN A 1 239 ? -2.234 99.679 11.457 1.00 34.55 239 ASN A O 1
ATOM 1576 N N . ILE A 1 240 ? -3.426 99.383 13.340 1.00 34.00 240 ILE A N 1
ATOM 1577 C CA . ILE A 1 240 ? -3.355 97.925 13.258 1.00 33.48 240 ILE A CA 1
ATOM 1578 C C . ILE A 1 240 ? -4.648 97.215 13.662 1.00 32.94 240 ILE A C 1
ATOM 1579 O O . ILE A 1 240 ? -5.289 97.581 14.647 1.00 32.93 240 ILE A O 1
ATOM 1584 N N . ASN A 1 241 ? -5.021 96.198 12.887 1.00 32.22 241 ASN A N 1
ATOM 1585 C CA . ASN A 1 241 ? -6.181 95.361 13.188 1.00 31.45 241 ASN A CA 1
ATOM 1586 C C . ASN A 1 241 ? -5.847 93.880 13.000 1.00 30.70 241 ASN A C 1
ATOM 1587 O O . ASN A 1 241 ? -5.251 93.494 11.995 1.00 30.58 241 ASN A O 1
ATOM 1592 N N . ILE A 1 242 ? -6.234 93.053 13.966 1.00 29.76 242 ILE A N 1
ATOM 1593 C CA . ILE A 1 242 ? -5.862 91.643 13.939 1.00 28.86 242 ILE A CA 1
ATOM 1594 C C . ILE A 1 242 ? -7.057 90.702 14.057 1.00 28.39 242 ILE A C 1
ATOM 1595 O O . ILE A 1 242 ? -7.885 90.835 14.958 1.00 28.33 242 ILE A O 1
ATOM 1600 N N . HIS A 1 243 ? -7.136 89.748 13.136 1.00 27.74 243 HIS A N 1
ATOM 1601 C CA . HIS A 1 243 ? -8.155 88.713 13.197 1.00 27.21 243 HIS A CA 1
ATOM 1602 C C . HIS A 1 243 ? -7.492 87.362 13.403 1.00 26.75 243 HIS A C 1
ATOM 1603 O O . HIS A 1 243 ? -6.720 86.903 12.559 1.00 26.63 243 HIS A O 1
ATOM 1610 N N . TYR A 1 244 ? -7.789 86.737 14.536 1.00 26.19 244 TYR A N 1
ATOM 1611 C CA . TYR A 1 244 ? -7.267 85.416 14.840 1.00 25.82 244 TYR A CA 1
ATOM 1612 C C . TYR A 1 244 ? -8.246 84.372 14.340 1.00 25.66 244 TYR A C 1
ATOM 1613 O O . TYR A 1 244 ? -9.457 84.543 14.465 1.00 25.71 244 TYR A O 1
ATOM 1622 N N . VAL A 1 245 ? -7.719 83.293 13.774 1.00 25.48 245 VAL A N 1
ATOM 1623 C CA . VAL A 1 245 ? -8.550 82.211 13.264 1.00 25.49 245 VAL A CA 1
ATOM 1624 C C . VAL A 1 245 ? -8.093 80.899 13.886 1.00 25.60 245 VAL A C 1
ATOM 1625 O O . VAL A 1 245 ? -7.041 80.370 13.526 1.00 25.45 245 VAL A O 1
ATOM 1629 N N . PHE A 1 246 ? -8.877 80.382 14.829 1.00 25.83 246 PHE A N 1
ATOM 1630 C CA . PHE A 1 246 ? -8.477 79.199 15.585 1.00 26.24 246 PHE A CA 1
ATOM 1631 C C . PHE A 1 246 ? -9.038 77.915 14.988 1.00 26.76 246 PHE A C 1
ATOM 1632 O O . PHE A 1 246 ? -10.244 77.787 14.784 1.00 26.54 246 PHE A O 1
ATOM 1640 N N . SER A 1 247 ? -8.153 76.957 14.736 1.00 27.73 247 SER A N 1
ATOM 1641 C CA . SER A 1 247 ? -8.543 75.690 14.135 1.00 28.81 247 SER A CA 1
ATOM 1642 C C . SER A 1 247 ? -9.282 74.766 15.104 1.00 30.12 247 SER A C 1
ATOM 1643 O O . SER A 1 247 ? -9.950 73.827 14.673 1.00 30.16 247 SER A O 1
ATOM 1646 N N . TYR A 1 248 ? -9.173 75.027 16.404 1.00 31.94 248 TYR A N 1
ATOM 1647 C CA . TYR A 1 248 ? -9.813 74.157 17.394 1.00 33.97 248 TYR A CA 1
ATOM 1648 C C . TYR A 1 248 ? -11.338 74.206 17.307 1.00 35.44 248 TYR A C 1
ATOM 1649 O O . TYR A 1 248 ? -12.014 73.239 17.651 1.00 35.47 248 TYR A O 1
ATOM 1658 N N . LYS A 1 249 ? -11.876 75.329 16.839 1.00 37.54 249 LYS A N 1
ATOM 1659 C CA . LYS A 1 249 ? -13.324 75.487 16.724 1.00 39.72 249 LYS A CA 1
ATOM 1660 C C . LYS A 1 249 ? -13.955 74.349 15.919 1.00 41.15 249 LYS A C 1
ATOM 1661 O O . LYS A 1 249 ? -15.144 74.068 16.062 1.00 41.31 249 LYS A O 1
ATOM 1667 N N . GLN A 1 250 ? -13.158 73.695 15.079 1.00 43.00 250 GLN A N 1
ATOM 1668 C CA . GLN A 1 250 ? -13.672 72.615 14.237 1.00 44.75 250 GLN A CA 1
ATOM 1669 C C . GLN A 1 250 ? -13.494 71.233 14.878 1.00 45.74 250 GLN A C 1
ATOM 1670 O O . GLN A 1 250 ? -12.510 70.975 15.572 1.00 45.90 250 GLN A O 1
ATOM 1676 N N . ASN A 1 251 ? -14.464 70.357 14.629 1.00 46.85 251 ASN A N 1
ATOM 1677 C CA . ASN A 1 251 ? -14.625 69.103 15.370 1.00 47.67 251 ASN A CA 1
ATOM 1678 C C . ASN A 1 251 ? -15.053 69.338 16.815 1.00 47.91 251 ASN A C 1
ATOM 1679 O O . ASN A 1 251 ? -16.233 69.227 17.151 1.00 48.15 251 ASN A O 1
ATOM 1684 N N . THR A 1 255 ? -16.577 70.112 8.645 1.00 30.37 255 THR A N 1
ATOM 1685 C CA . THR A 1 255 ? -16.062 71.354 8.076 1.00 30.28 255 THR A CA 1
ATOM 1686 C C . THR A 1 255 ? -14.766 71.799 8.742 1.00 29.82 255 THR A C 1
ATOM 1687 O O . THR A 1 255 ? -14.675 71.867 9.968 1.00 29.94 255 THR A O 1
ATOM 1691 N N . SER A 1 256 ? -13.761 72.091 7.924 1.00 29.07 256 SER A N 1
ATOM 1692 C CA . SER A 1 256 ? -12.559 72.748 8.407 1.00 28.22 256 SER A CA 1
ATOM 1693 C C . SER A 1 256 ? -12.703 74.233 8.102 1.00 27.67 256 SER A C 1
ATOM 1694 O O . SER A 1 256 ? -13.341 74.605 7.126 1.00 27.56 256 SER A O 1
ATOM 1697 N N . PHE A 1 257 ? -12.132 75.081 8.952 1.00 26.95 257 PHE A N 1
ATOM 1698 C CA . PHE A 1 257 ? -12.207 76.526 8.747 1.00 26.30 257 PHE A CA 1
ATOM 1699 C C . PHE A 1 257 ? -10.876 77.178 9.100 1.00 25.91 257 PHE A C 1
ATOM 1700 O O . PHE A 1 257 ? -10.498 77.240 10.266 1.00 25.88 257 PHE A O 1
ATOM 1708 N N . TYR A 1 258 ? -10.171 77.664 8.083 1.00 25.49 258 TYR A N 1
ATOM 1709 C CA . TYR A 1 258 ? -8.824 78.189 8.270 1.00 25.28 258 TYR A CA 1
ATOM 1710 C C . TYR A 1 258 ? -8.718 79.661 7.892 1.00 25.53 258 TYR A C 1
ATOM 1711 O O . TYR A 1 258 ? -9.719 80.306 7.593 1.00 25.47 258 TYR A O 1
ATOM 1720 N N . VAL A 1 259 ? -7.496 80.184 7.903 1.00 25.99 259 VAL A N 1
ATOM 1721 C CA . VAL A 1 259 ? -7.280 81.605 7.655 1.00 26.52 259 VAL A CA 1
ATOM 1722 C C . VAL A 1 259 ? -7.782 82.054 6.281 1.00 27.05 259 VAL A C 1
ATOM 1723 O O . VAL A 1 259 ? -8.291 83.166 6.144 1.00 27.14 259 VAL A O 1
ATOM 1727 N N . GLN A 1 260 ? -7.653 81.196 5.267 1.00 27.69 260 GLN A N 1
ATOM 1728 C CA . GLN A 1 260 ? -8.155 81.521 3.923 1.00 28.38 260 GLN A CA 1
ATOM 1729 C C . GLN A 1 260 ? -9.665 81.706 3.939 1.00 28.76 260 GLN A C 1
ATOM 1730 O O . GLN A 1 260 ? -10.196 82.621 3.311 1.00 28.72 260 GLN A O 1
ATOM 1736 N N . ASP A 1 261 ? -10.349 80.815 4.648 1.00 29.36 261 ASP A N 1
ATOM 1737 C CA . ASP A 1 261 ? -11.805 80.819 4.711 1.00 30.13 261 ASP A CA 1
ATOM 1738 C C . ASP A 1 261 ? -12.336 82.098 5.356 1.00 30.82 261 ASP A C 1
ATOM 1739 O O . ASP A 1 261 ? -13.412 82.582 5.002 1.00 30.83 261 ASP A O 1
ATOM 1744 N N . GLU A 1 262 ? -11.572 82.634 6.303 1.00 31.81 262 GLU A N 1
ATOM 1745 C CA . GLU A 1 262 ? -11.904 83.904 6.943 1.00 32.79 262 GLU A CA 1
ATOM 1746 C C . GLU A 1 262 ? -11.742 85.061 5.972 1.00 33.49 262 GLU A C 1
ATOM 1747 O O . GLU A 1 262 ? -12.587 85.955 5.905 1.00 33.54 262 GLU A O 1
ATOM 1753 N N . ILE A 1 263 ? -10.640 85.044 5.228 1.00 34.45 263 ILE A N 1
ATOM 1754 C CA . ILE A 1 263 ? -10.432 86.013 4.168 1.00 35.44 263 ILE A CA 1
ATOM 1755 C C . ILE A 1 263 ? -11.600 85.926 3.204 1.00 36.35 263 ILE A C 1
ATOM 1756 O O . ILE A 1 263 ? -12.106 86.944 2.735 1.00 36.35 263 ILE A O 1
ATOM 1761 N N . TYR A 1 264 ? -12.034 84.705 2.911 1.00 37.57 264 TYR A N 1
ATOM 1762 C CA . TYR A 1 264 ? -13.116 84.530 1.957 1.00 38.87 264 TYR A CA 1
ATOM 1763 C C . TYR A 1 264 ? -14.427 85.097 2.491 1.00 39.48 264 TYR A C 1
ATOM 1764 O O . TYR A 1 264 ? -15.187 85.725 1.755 1.00 39.61 264 TYR A O 1
ATOM 1773 N N . LYS A 1 265 ? -14.682 84.874 3.775 1.00 40.31 265 LYS A N 1
ATOM 1774 C CA . LYS A 1 265 ? -15.855 85.432 4.430 1.00 41.12 265 LYS A CA 1
ATOM 1775 C C . LYS A 1 265 ? -15.846 86.952 4.295 1.00 41.68 265 LYS A C 1
ATOM 1776 O O . LYS A 1 265 ? -16.891 87.575 4.075 1.00 41.76 265 LYS A O 1
ATOM 1782 N N . ARG A 1 266 ? -14.660 87.540 4.421 1.00 42.33 266 ARG A N 1
ATOM 1783 C CA . ARG A 1 266 ? -14.497 88.987 4.331 1.00 42.96 266 ARG A CA 1
ATOM 1784 C C . ARG A 1 266 ? -14.028 89.405 2.938 1.00 43.39 266 ARG A C 1
ATOM 1785 O O . ARG A 1 266 ? -13.266 90.360 2.791 1.00 43.43 266 ARG A O 1
ATOM 1793 N N . LYS A 1 267 ? -14.574 88.796 1.903 1.00 43.97 267 LYS A N 1
ATOM 1794 C CA . LYS A 1 267 ? -14.064 89.017 0.570 1.00 44.49 267 LYS A CA 1
ATOM 1795 C C . LYS A 1 267 ? -14.060 90.450 0.140 1.00 44.72 267 LYS A C 1
ATOM 1796 O O . LYS A 1 267 ? -13.039 90.961 -0.217 1.00 44.73 267 LYS A O 1
ATOM 1802 N N . THR A 1 268 ? -15.196 91.111 0.252 1.00 44.93 268 THR A N 1
ATOM 1803 C CA . THR A 1 268 ? -15.324 92.503 -0.156 1.00 45.07 268 THR A CA 1
ATOM 1804 C C . THR A 1 268 ? -14.415 93.433 0.637 1.00 45.00 268 THR A C 1
ATOM 1805 O O . THR A 1 268 ? -13.763 94.311 0.071 1.00 45.08 268 THR A O 1
ATOM 1809 N N . GLU A 1 269 ? -14.380 93.238 1.949 1.00 44.82 269 GLU A N 1
ATOM 1810 C CA . GLU A 1 269 ? -13.530 94.036 2.819 1.00 44.55 269 GLU A CA 1
ATOM 1811 C C . GLU A 1 269 ? -12.057 93.804 2.490 1.00 44.07 269 GLU A C 1
ATOM 1812 O O . GLU A 1 269 ? -11.261 94.742 2.465 1.00 44.07 269 GLU A O 1
ATOM 1818 N N . PHE A 1 270 ? -11.704 92.549 2.226 1.00 43.44 270 PHE A N 1
ATOM 1819 C CA . PHE A 1 270 ? -10.335 92.199 1.859 1.00 42.80 270 PHE A CA 1
ATOM 1820 C C . PHE A 1 270 ? -9.952 92.818 0.516 1.00 42.42 270 PHE A C 1
ATOM 1821 O O . PHE A 1 270 ? -8.847 93.333 0.354 1.00 42.36 270 PHE A O 1
ATOM 1829 N N . LEU A 1 271 ? -10.872 92.763 -0.443 1.00 42.01 271 LEU A N 1
ATOM 1830 C CA . LEU A 1 271 ? -10.662 93.371 -1.757 1.00 41.61 271 LEU A CA 1
ATOM 1831 C C . LEU A 1 271 ? -10.507 94.885 -1.645 1.00 41.40 271 LEU A C 1
ATOM 1832 O O . LEU A 1 271 ? -9.643 95.481 -2.289 1.00 41.28 271 LEU A O 1
ATOM 1837 N N . ASN A 1 272 ? -11.358 95.497 -0.826 1.00 41.21 272 ASN A N 1
ATOM 1838 C CA . ASN A 1 272 ? -11.278 96.927 -0.549 1.00 41.04 272 ASN A CA 1
ATOM 1839 C C . ASN A 1 272 ? -9.870 97.347 -0.135 1.00 40.86 272 ASN A C 1
ATOM 1840 O O . ASN A 1 272 ? -9.290 98.268 -0.711 1.00 40.80 272 ASN A O 1
ATOM 1845 N N . LEU A 1 273 ? -9.331 96.664 0.872 1.00 40.64 273 LEU A N 1
ATOM 1846 C CA . LEU A 1 273 ? -8.010 96.977 1.412 1.00 40.44 273 LEU A CA 1
ATOM 1847 C C . LEU A 1 273 ? -6.916 96.866 0.360 1.00 40.52 273 LEU A C 1
ATOM 1848 O O . LEU A 1 273 ? -6.055 97.739 0.254 1.00 40.51 273 LEU A O 1
ATOM 1853 N N . PHE A 1 274 ? -6.942 95.785 -0.412 1.00 40.64 274 PHE A N 1
ATOM 1854 C CA . PHE A 1 274 ? -5.909 95.574 -1.415 1.00 40.80 274 PHE A CA 1
ATOM 1855 C C . PHE A 1 274 ? -6.027 96.563 -2.575 1.00 41.09 274 PHE A C 1
ATOM 1856 O O . PHE A 1 274 ? -5.020 97.072 -3.068 1.00 41.10 274 PHE A O 1
ATOM 1864 N N . ASN A 1 275 ? -7.254 96.836 -3.007 1.00 41.45 275 ASN A N 1
ATOM 1865 C CA . ASN A 1 275 ? -7.466 97.733 -4.140 1.00 41.78 275 ASN A CA 1
ATOM 1866 C C . ASN A 1 275 ? -7.425 99.214 -3.771 1.00 41.98 275 ASN A C 1
ATOM 1867 O O . ASN A 1 275 ? -6.574 99.957 -4.259 1.00 42.06 275 ASN A O 1
ATOM 1872 N N . ASN A 1 276 ? -8.336 99.637 -2.903 1.00 42.21 276 ASN A N 1
ATOM 1873 C CA . ASN A 1 276 ? -8.444 101.047 -2.533 1.00 42.32 276 ASN A CA 1
ATOM 1874 C C . ASN A 1 276 ? -7.278 101.586 -1.703 1.00 42.22 276 ASN A C 1
ATOM 1875 O O . ASN A 1 276 ? -6.916 102.756 -1.823 1.00 42.31 276 ASN A O 1
ATOM 1880 N N . TYR A 1 277 ? -6.691 100.740 -0.864 1.00 41.94 277 TYR A N 1
ATOM 1881 C CA . TYR A 1 277 ? -5.613 101.187 0.016 1.00 41.59 277 TYR A CA 1
ATOM 1882 C C . TYR A 1 277 ? -4.234 100.705 -0.437 1.00 40.97 277 TYR A C 1
ATOM 1883 O O . TYR A 1 277 ? -3.253 100.811 0.301 1.00 40.94 277 TYR A O 1
ATOM 1892 N N . LYS A 1 278 ? -4.169 100.189 -1.660 1.00 40.16 278 LYS A N 1
ATOM 1893 C CA . LYS A 1 278 ? -2.911 99.736 -2.253 1.00 39.33 278 LYS A CA 1
ATOM 1894 C C . LYS A 1 278 ? -2.031 98.972 -1.266 1.00 38.48 278 LYS A C 1
ATOM 1895 O O . LYS A 1 278 ? -0.832 99.236 -1.156 1.00 38.42 278 LYS A O 1
ATOM 1901 N N . CYS A 1 279 ? -2.627 98.019 -0.560 1.00 37.34 279 CYS A N 1
ATOM 1902 C CA . CYS A 1 279 ? -1.889 97.220 0.408 1.00 36.35 279 CYS A CA 1
ATOM 1903 C C . CYS A 1 279 ? -0.828 96.353 -0.255 1.00 35.38 279 CYS A C 1
ATOM 1904 O O . CYS A 1 279 ? -1.055 95.767 -1.314 1.00 35.29 279 CYS A O 1
ATOM 1907 N N . GLU A 1 280 ? 0.334 96.285 0.382 1.00 34.14 280 GLU A N 1
ATOM 1908 C CA . GLU A 1 280 ? 1.347 95.312 0.028 1.00 33.04 280 GLU A CA 1
ATOM 1909 C C . GLU A 1 280 ? 0.940 94.015 0.724 1.00 32.05 280 GLU A C 1
ATOM 1910 O O . GLU A 1 280 ? 0.776 93.990 1.945 1.00 31.97 280 GLU A O 1
ATOM 1916 N N . LEU A 1 281 ? 0.758 92.946 -0.046 1.00 30.75 281 LEU A N 1
ATOM 1917 C CA . LEU A 1 281 ? 0.177 91.712 0.488 1.00 29.39 281 LEU A CA 1
ATOM 1918 C C . LEU A 1 281 ? 1.200 90.604 0.735 1.00 28.41 281 LEU A C 1
ATOM 1919 O O . LEU A 1 281 ? 1.935 90.207 -0.171 1.00 28.27 281 LEU A O 1
ATOM 1924 N N . TYR A 1 282 ? 1.215 90.099 1.965 1.00 27.12 282 TYR A N 1
ATOM 1925 C CA . TYR A 1 282 ? 2.169 89.079 2.390 1.00 25.91 282 TYR A CA 1
ATOM 1926 C C . TYR A 1 282 ? 1.465 87.803 2.845 1.00 25.48 282 TYR A C 1
ATOM 1927 O O . TYR A 1 282 ? 0.434 87.863 3.511 1.00 25.35 282 TYR A O 1
ATOM 1936 N N . ILE A 1 283 ? 2.026 86.653 2.479 1.00 25.02 283 ILE A N 1
ATOM 1937 C CA . ILE A 1 283 ? 1.520 85.358 2.934 1.00 24.61 283 ILE A CA 1
ATOM 1938 C C . ILE A 1 283 ? 2.665 84.537 3.516 1.00 24.30 283 ILE A C 1
ATOM 1939 O O . ILE A 1 283 ? 3.661 84.300 2.833 1.00 24.12 283 ILE A O 1
ATOM 1944 N N . CYS A 1 284 ? 2.527 84.095 4.764 1.00 23.95 284 CYS A N 1
ATOM 1945 C CA . CYS A 1 284 ? 3.576 83.289 5.390 1.00 23.79 284 CYS A CA 1
ATOM 1946 C C . CYS A 1 284 ? 3.039 82.143 6.247 1.00 23.82 284 CYS A C 1
ATOM 1947 O O . CYS A 1 284 ? 2.451 82.359 7.305 1.00 23.78 284 CYS A O 1
ATOM 1950 N N . GLY A 1 285 ? 3.262 80.920 5.782 1.00 23.90 285 GLY A N 1
ATOM 1951 C CA . GLY A 1 285 ? 2.826 79.737 6.507 1.00 23.91 285 GLY A CA 1
ATOM 1952 C C . GLY A 1 285 ? 2.367 78.643 5.567 1.00 23.89 285 GLY A C 1
ATOM 1953 O O . GLY A 1 285 ? 3.091 78.251 4.653 1.00 23.98 285 GLY A O 1
ATOM 1954 N N . LYS A 1 286 ? 1.140 78.175 5.759 1.00 23.97 286 LYS A N 1
ATOM 1955 C CA . LYS A 1 286 ? 0.634 77.063 4.968 1.00 24.08 286 LYS A CA 1
ATOM 1956 C C . LYS A 1 286 ? 0.614 77.387 3.479 1.00 24.47 286 LYS A C 1
ATOM 1957 O O . LYS A 1 286 ? 0.254 78.490 3.068 1.00 24.25 286 LYS A O 1
ATOM 1963 N N . LYS A 1 287 ? 1.012 76.409 2.672 1.00 25.03 287 LYS A N 1
ATOM 1964 C CA . LYS A 1 287 ? 1.068 76.580 1.225 1.00 25.83 287 LYS A CA 1
ATOM 1965 C C . LYS A 1 287 ? -0.324 76.750 0.627 1.00 26.23 287 LYS A C 1
ATOM 1966 O O . LYS A 1 287 ? -0.495 77.440 -0.377 1.00 26.14 287 LYS A O 1
ATOM 1972 N N . SER A 1 288 ? -1.315 76.118 1.247 1.00 26.95 288 SER A N 1
ATOM 1973 C CA . SER A 1 288 ? -2.683 76.197 0.757 1.00 27.83 288 SER A CA 1
ATOM 1974 C C . SER A 1 288 ? -3.239 77.618 0.782 1.00 28.72 288 SER A C 1
ATOM 1975 O O . SER A 1 288 ? -3.936 78.022 -0.148 1.00 28.80 288 SER A O 1
ATOM 1978 N N . ILE A 1 289 ? -2.945 78.381 1.832 1.00 29.79 289 ILE A N 1
ATOM 1979 C CA . ILE A 1 289 ? -3.470 79.743 1.894 1.00 30.85 289 ILE A CA 1
ATOM 1980 C C . ILE A 1 289 ? -3.559 80.394 0.513 1.00 31.76 289 ILE A C 1
ATOM 1981 O O . ILE A 1 289 ? -4.485 81.159 0.234 1.00 31.88 289 ILE A O 1
ATOM 1986 N N . ARG A 1 290 ? -2.581 80.095 -0.334 1.00 32.88 290 ARG A N 1
ATOM 1987 C CA . ARG A 1 290 ? -2.428 80.761 -1.624 1.00 34.07 290 ARG A CA 1
ATOM 1988 C C . ARG A 1 290 ? -3.681 80.783 -2.500 1.00 34.58 290 ARG A C 1
ATOM 1989 O O . ARG A 1 290 ? -4.245 81.846 -2.760 1.00 34.54 290 ARG A O 1
ATOM 1997 N N . TYR A 1 291 ? -4.099 79.612 -2.967 1.00 35.38 291 TYR A N 1
ATOM 1998 C CA . TYR A 1 291 ? -5.122 79.521 -4.006 1.00 36.19 291 TYR A CA 1
ATOM 1999 C C . TYR A 1 291 ? -6.386 80.326 -3.694 1.00 36.57 291 TYR A C 1
ATOM 2000 O O . TYR A 1 291 ? -6.812 81.153 -4.500 1.00 36.54 291 TYR A O 1
ATOM 2009 N N . LYS A 1 292 ? -6.974 80.100 -2.525 1.00 37.15 292 LYS A N 1
ATOM 2010 C CA . LYS A 1 292 ? -8.209 80.790 -2.168 1.00 37.75 292 LYS A CA 1
ATOM 2011 C C . LYS A 1 292 ? -8.026 82.308 -2.111 1.00 38.36 292 LYS A C 1
ATOM 2012 O O . LYS A 1 292 ? -8.904 83.059 -2.532 1.00 38.38 292 LYS A O 1
ATOM 2018 N N . VAL A 1 293 ? -6.885 82.756 -1.595 1.00 39.20 293 VAL A N 1
ATOM 2019 C CA . VAL A 1 293 ? -6.611 84.188 -1.482 1.00 40.08 293 VAL A CA 1
ATOM 2020 C C . VAL A 1 293 ? -6.274 84.798 -2.839 1.00 40.81 293 VAL A C 1
ATOM 2021 O O . VAL A 1 293 ? -6.707 85.905 -3.158 1.00 40.88 293 VAL A O 1
ATOM 2025 N N . MET A 1 294 ? -5.495 84.070 -3.631 1.00 41.80 294 MET A N 1
ATOM 2026 C CA . MET A 1 294 ? -5.163 84.509 -4.978 1.00 42.87 294 MET A CA 1
ATOM 2027 C C . MET A 1 294 ? -6.415 84.568 -5.847 1.00 43.43 294 MET A C 1
ATOM 2028 O O . MET A 1 294 ? -6.577 85.481 -6.657 1.00 43.48 294 MET A O 1
ATOM 2033 N N . ASP A 1 295 ? -7.304 83.599 -5.656 1.00 44.20 295 ASP A N 1
ATOM 2034 C CA . ASP A 1 295 ? -8.561 83.553 -6.391 1.00 44.99 295 ASP A CA 1
ATOM 2035 C C . ASP A 1 295 ? -9.395 84.804 -6.136 1.00 45.46 295 ASP A C 1
ATOM 2036 O O . ASP A 1 295 ? -9.933 85.401 -7.070 1.00 45.56 295 ASP A O 1
ATOM 2041 N N . ILE A 1 296 ? -9.500 85.200 -4.871 1.00 46.03 296 ILE A N 1
ATOM 2042 C CA . ILE A 1 296 ? -10.268 86.382 -4.512 1.00 46.62 296 ILE A CA 1
ATOM 2043 C C . ILE A 1 296 ? -9.743 87.579 -5.286 1.00 47.06 296 ILE A C 1
ATOM 2044 O O . ILE A 1 296 ? -10.515 88.375 -5.819 1.00 47.10 296 ILE A O 1
ATOM 2049 N N . LEU A 1 297 ? -8.425 87.735 -5.328 1.00 47.62 297 LEU A N 1
ATOM 2050 C CA . LEU A 1 297 ? -7.829 88.864 -6.037 1.00 48.16 297 LEU A CA 1
ATOM 2051 C C . LEU A 1 297 ? -8.122 88.817 -7.536 1.00 48.54 297 LEU A C 1
ATOM 2052 O O . LEU A 1 297 ? -8.425 89.838 -8.149 1.00 48.59 297 LEU A O 1
ATOM 2057 N N . LYS A 1 298 ? -8.013 87.629 -8.115 1.00 48.90 298 LYS A N 1
ATOM 2058 C CA . LYS A 1 298 ? -8.256 87.441 -9.543 1.00 49.18 298 LYS A CA 1
ATOM 2059 C C . LYS A 1 298 ? -9.695 87.728 -9.979 1.00 49.16 298 LYS A C 1
ATOM 2060 O O . LYS A 1 298 ? -9.924 88.297 -11.047 1.00 49.29 298 LYS A O 1
ATOM 2066 N N . SER A 1 299 ? -10.657 87.317 -9.159 1.00 48.88 299 SER A N 1
ATOM 2067 C CA . SER A 1 299 ? -12.072 87.410 -9.515 1.00 48.35 299 SER A CA 1
ATOM 2068 C C . SER A 1 299 ? -12.609 88.818 -9.783 1.00 47.45 299 SER A C 1
ATOM 2069 O O . SER A 1 299 ? -13.397 89.012 -10.708 1.00 47.66 299 SER A O 1
ATOM 2072 N N . ASP A 1 304 ? -3.220 92.327 -12.669 1.00 53.47 304 ASP A N 1
ATOM 2073 C CA . ASP A 1 304 ? -2.179 93.129 -13.227 1.00 55.10 304 ASP A CA 1
ATOM 2074 C C . ASP A 1 304 ? -0.851 92.577 -12.798 1.00 55.61 304 ASP A C 1
ATOM 2075 O O . ASP A 1 304 ? -0.722 91.826 -11.866 1.00 55.82 304 ASP A O 1
ATOM 2080 N N . GLU A 1 305 ? 0.115 92.829 -13.639 1.00 55.88 305 GLU A N 1
ATOM 2081 C CA . GLU A 1 305 ? 1.488 92.632 -13.344 1.00 55.85 305 GLU A CA 1
ATOM 2082 C C . GLU A 1 305 ? 1.877 93.633 -12.253 1.00 55.38 305 GLU A C 1
ATOM 2083 O O . GLU A 1 305 ? 2.721 93.347 -11.425 1.00 55.41 305 GLU A O 1
ATOM 2089 N N . LYS A 1 306 ? 1.298 94.828 -12.297 1.00 54.52 306 LYS A N 1
ATOM 2090 C CA . LYS A 1 306 ? 1.578 95.865 -11.311 1.00 53.52 306 LYS A CA 1
ATOM 2091 C C . LYS A 1 306 ? 1.123 95.412 -9.926 1.00 52.46 306 LYS A C 1
ATOM 2092 O O . LYS A 1 306 ? 1.601 95.916 -8.909 1.00 52.43 306 LYS A O 1
ATOM 2098 N N . LYS A 1 307 ? 0.091 94.596 -9.895 1.00 50.93 307 LYS A N 1
ATOM 2099 C CA . LYS A 1 307 ? -0.382 93.924 -8.706 1.00 49.35 307 LYS A CA 1
ATOM 2100 C C . LYS A 1 307 ? 0.470 92.766 -8.127 1.00 48.16 307 LYS A C 1
ATOM 2101 O O . LYS A 1 307 ? 0.580 92.607 -6.950 1.00 48.03 307 LYS A O 1
ATOM 2107 N N . LYS A 1 308 ? 1.045 91.960 -8.987 1.00 46.54 308 LYS A N 1
ATOM 2108 C CA . LYS A 1 308 ? 1.822 90.790 -8.576 1.00 44.98 308 LYS A CA 1
ATOM 2109 C C . LYS A 1 308 ? 3.111 91.166 -7.845 1.00 43.75 308 LYS A C 1
ATOM 2110 O O . LYS A 1 308 ? 3.617 90.396 -7.035 1.00 43.61 308 LYS A O 1
ATOM 2116 N N . LYS A 1 309 ? 3.640 92.348 -8.145 1.00 42.13 309 LYS A N 1
ATOM 2117 C CA . LYS A 1 309 ? 4.804 92.863 -7.436 1.00 40.60 309 LYS A CA 1
ATOM 2118 C C . LYS A 1 309 ? 4.428 93.269 -6.014 1.00 39.29 309 LYS A C 1
ATOM 2119 O O . LYS A 1 309 ? 5.295 93.470 -5.164 1.00 39.16 309 LYS A O 1
ATOM 2125 N N . ARG A 1 310 ? 3.127 93.389 -5.766 1.00 37.62 310 ARG A N 1
ATOM 2126 C CA . ARG A 1 310 ? 2.622 93.765 -4.450 1.00 36.00 310 ARG A CA 1
ATOM 2127 C C . ARG A 1 310 ? 2.285 92.546 -3.596 1.00 34.90 310 ARG A C 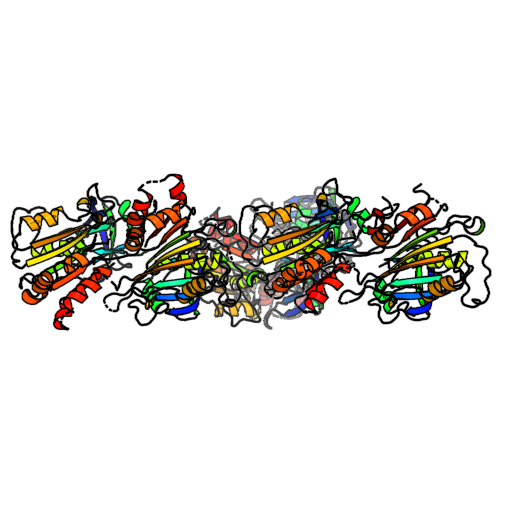1
ATOM 2128 O O . ARG A 1 310 ? 1.848 92.684 -2.452 1.00 34.79 310 ARG A O 1
ATOM 2136 N N . VAL A 1 311 ? 2.476 91.356 -4.156 1.00 33.47 311 VAL A N 1
ATOM 2137 C CA . VAL A 1 311 ? 2.167 90.119 -3.445 1.00 32.11 311 VAL A CA 1
ATOM 2138 C C . VAL A 1 311 ? 3.443 89.356 -3.111 1.00 31.22 311 VAL A C 1
ATOM 2139 O O . VAL A 1 311 ? 4.314 89.183 -3.962 1.00 31.17 311 VAL A O 1
ATOM 2143 N N . HIS A 1 312 ? 3.552 88.905 -1.866 1.00 30.12 312 HIS A N 1
ATOM 2144 C CA . HIS A 1 312 ? 4.752 88.213 -1.410 1.00 29.11 312 HIS A CA 1
ATOM 2145 C C . HIS A 1 312 ? 4.389 86.920 -0.697 1.00 28.52 312 HIS A C 1
ATOM 2146 O O . HIS A 1 312 ? 3.510 86.900 0.166 1.00 28.33 312 HIS A O 1
ATOM 2153 N N . VAL A 1 313 ? 5.073 85.841 -1.059 1.00 27.82 313 VAL A N 1
ATOM 2154 C CA . VAL A 1 313 ? 4.741 84.528 -0.528 1.00 27.37 313 VAL A CA 1
ATOM 2155 C C . VAL A 1 313 ? 5.964 83.788 -0.009 1.00 27.21 313 VAL A C 1
ATOM 2156 O O . VAL A 1 313 ? 6.995 83.716 -0.678 1.00 26.99 313 VAL A O 1
ATOM 2160 N N . GLU A 1 314 ? 5.835 83.247 1.198 1.00 27.19 314 GLU A N 1
ATOM 2161 C CA . GLU A 1 314 ? 6.847 82.381 1.776 1.00 27.30 314 GLU A CA 1
ATOM 2162 C C . GLU A 1 314 ? 6.133 81.265 2.521 1.00 27.30 314 GLU A C 1
ATOM 2163 O O . GLU A 1 314 ? 5.631 81.469 3.627 1.00 27.40 314 GLU A O 1
ATOM 2169 N N . VAL A 1 315 ? 6.072 80.087 1.911 1.00 27.27 315 VAL A N 1
ATOM 2170 C CA . VAL A 1 315 ? 5.369 78.963 2.520 1.00 27.41 315 VAL A CA 1
ATOM 2171 C C . VAL A 1 315 ? 6.303 77.808 2.870 1.00 27.46 315 VAL A C 1
ATOM 2172 O O . VAL A 1 315 ? 7.300 77.573 2.191 1.00 27.47 315 VAL A O 1
ATOM 2176 N N . TYR A 1 316 ? 5.973 77.095 3.942 1.00 27.68 316 TYR A N 1
ATOM 2177 C CA . TYR A 1 316 ? 6.756 75.940 4.369 1.00 27.95 316 TYR A CA 1
ATOM 2178 C C . TYR A 1 316 ? 5.943 75.001 5.253 1.00 28.26 316 TYR A C 1
ATOM 2179 O O . TYR A 1 316 ? 4.713 75.071 5.295 1.00 28.42 316 TYR A O 1
ATOM 2189 N N . ASN B 1 5 ? 15.091 44.703 12.253 1.00 41.25 5 ASN B N 1
ATOM 2190 C CA . ASN B 1 5 ? 15.821 43.721 11.398 1.00 41.18 5 ASN B CA 1
ATOM 2191 C C . ASN B 1 5 ? 16.414 44.352 10.137 1.00 40.85 5 ASN B C 1
ATOM 2192 O O . ASN B 1 5 ? 17.528 44.007 9.720 1.00 40.91 5 ASN B O 1
ATOM 2197 N N . PHE B 1 6 ? 15.673 45.279 9.537 1.00 40.17 6 PHE B N 1
ATOM 2198 C CA . PHE B 1 6 ? 16.130 45.957 8.330 1.00 39.37 6 PHE B CA 1
ATOM 2199 C C . PHE B 1 6 ? 16.473 47.427 8.599 1.00 38.82 6 PHE B C 1
ATOM 2200 O O . PHE B 1 6 ? 17.169 48.067 7.804 1.00 38.70 6 PHE B O 1
ATOM 2208 N N . ILE B 1 7 ? 15.995 47.952 9.724 1.00 38.07 7 ILE B N 1
ATOM 2209 C CA . ILE B 1 7 ? 16.233 49.350 10.077 1.00 37.33 7 ILE B CA 1
ATOM 2210 C C . ILE B 1 7 ? 17.726 49.708 10.136 1.00 36.85 7 ILE B C 1
ATOM 2211 O O . ILE B 1 7 ? 18.511 49.044 10.812 1.00 36.78 7 ILE B O 1
ATOM 2216 N N . ASN B 1 8 ? 18.096 50.764 9.419 1.00 36.19 8 ASN B N 1
ATOM 2217 C CA . ASN B 1 8 ? 19.443 51.331 9.488 1.00 35.58 8 ASN B CA 1
ATOM 2218 C C . ASN B 1 8 ? 20.567 50.436 8.968 1.00 35.07 8 ASN B C 1
ATOM 2219 O O . ASN B 1 8 ? 21.731 50.618 9.327 1.00 34.99 8 ASN B O 1
ATOM 2224 N N . LEU B 1 9 ? 20.215 49.477 8.118 1.00 34.47 9 LEU B N 1
ATOM 2225 C CA . LEU B 1 9 ? 21.216 48.700 7.407 1.00 33.95 9 LEU B CA 1
ATOM 2226 C C . LEU B 1 9 ? 22.144 49.657 6.676 1.00 33.44 9 LEU B C 1
ATOM 2227 O O . LEU B 1 9 ? 23.359 49.458 6.635 1.00 33.38 9 LEU B O 1
ATOM 2232 N N . TYR B 1 10 ? 21.557 50.699 6.099 1.00 32.81 10 TYR B N 1
ATOM 2233 C CA . TYR B 1 10 ? 22.328 51.732 5.433 1.00 32.37 10 TYR B CA 1
ATOM 2234 C C . TYR B 1 10 ? 22.106 53.073 6.109 1.00 32.45 10 TYR B C 1
ATOM 2235 O O . TYR B 1 10 ? 20.979 53.442 6.440 1.00 32.25 10 TYR B O 1
ATOM 2244 N N . THR B 1 11 ? 23.200 53.790 6.322 1.00 32.66 11 THR B N 1
ATOM 2245 C CA . THR B 1 11 ? 23.164 55.045 7.045 1.00 33.05 11 THR B CA 1
ATOM 2246 C C . THR B 1 11 ? 23.807 56.136 6.208 1.00 33.40 11 THR B C 1
ATOM 2247 O O . THR B 1 11 ? 24.237 55.897 5.080 1.00 33.43 11 THR B O 1
ATOM 2251 N N . VAL B 1 12 ? 23.870 57.336 6.768 1.00 33.91 12 VAL B N 1
ATOM 2252 C CA . VAL B 1 12 ? 24.518 58.446 6.097 1.00 34.40 12 VAL B CA 1
ATOM 2253 C C . VAL B 1 12 ? 26.013 58.165 6.004 1.00 34.64 12 VAL B C 1
ATOM 2254 O O . VAL B 1 12 ? 26.713 58.740 5.169 1.00 34.79 12 VAL B O 1
ATOM 2258 N N . LYS B 1 13 ? 26.494 57.274 6.869 1.00 34.80 13 LYS B N 1
ATOM 2259 C CA . LYS B 1 13 ? 27.903 56.886 6.886 1.00 34.81 13 LYS B CA 1
ATOM 2260 C C . LYS B 1 13 ? 28.214 55.861 5.798 1.00 34.51 13 LYS B C 1
ATOM 2261 O O . LYS B 1 13 ? 29.249 55.944 5.137 1.00 34.58 13 LYS B O 1
ATOM 2267 N N . ASN B 1 14 ? 27.322 54.890 5.624 1.00 33.93 14 ASN B N 1
ATOM 2268 C CA . ASN B 1 14 ? 27.459 53.914 4.545 1.00 33.30 14 ASN B CA 1
ATOM 2269 C C . ASN B 1 14 ? 26.195 53.814 3.693 1.00 32.55 14 ASN B C 1
ATOM 2270 O O . ASN B 1 14 ? 25.444 52.848 3.809 1.00 32.69 14 ASN B O 1
ATOM 2275 N N . PRO B 1 15 ? 25.959 54.811 2.826 1.00 31.72 15 PRO B N 1
ATOM 2276 C CA . PRO B 1 15 ? 24.769 54.765 1.985 1.00 30.87 15 PRO B CA 1
ATOM 2277 C C . PRO B 1 15 ? 24.920 53.721 0.881 1.00 29.94 15 PRO B C 1
ATOM 2278 O O . PRO B 1 15 ? 26.038 53.437 0.448 1.00 29.96 15 PRO B O 1
ATOM 2282 N N . LEU B 1 16 ? 23.803 53.150 0.441 1.00 28.73 16 LEU B N 1
ATOM 2283 C CA . LEU B 1 16 ? 23.819 52.172 -0.643 1.00 27.62 16 LEU B CA 1
ATOM 2284 C C . LEU B 1 16 ? 23.711 52.864 -1.999 1.00 26.81 16 LEU B C 1
ATOM 2285 O O . LEU B 1 16 ? 22.768 53.617 -2.252 1.00 26.66 16 LEU B O 1
ATOM 2290 N N . LYS B 1 17 ? 24.693 52.609 -2.858 1.00 25.80 17 LYS B N 1
ATOM 2291 C CA . LYS B 1 17 ? 24.725 53.154 -4.211 1.00 24.97 17 LYS B CA 1
ATOM 2292 C C . LYS B 1 17 ? 23.733 52.415 -5.101 1.00 24.28 17 LYS B C 1
ATOM 2293 O O . LYS B 1 17 ? 23.832 51.201 -5.274 1.00 24.16 17 LYS B O 1
ATOM 2299 N N . CYS B 1 18 ? 22.779 53.151 -5.663 1.00 23.48 18 CYS B N 1
ATOM 2300 C CA . CYS B 1 18 ? 21.733 52.552 -6.489 1.00 22.86 18 CYS B CA 1
ATOM 2301 C C . CYS B 1 18 ? 21.672 53.187 -7.868 1.00 22.34 18 CYS B C 1
ATOM 2302 O O . CYS B 1 18 ? 22.373 54.160 -8.147 1.00 22.20 18 CYS B O 1
ATOM 2305 N N . LYS B 1 19 ? 20.825 52.630 -8.730 1.00 21.79 19 LYS B N 1
ATOM 2306 C CA . LYS B 1 19 ? 20.641 53.151 -10.082 1.00 21.46 19 LYS B CA 1
ATOM 2307 C C . LYS B 1 19 ? 19.191 53.531 -10.364 1.00 21.13 19 LYS B C 1
ATOM 2308 O O . LYS B 1 19 ? 18.262 52.833 -9.958 1.00 20.88 19 LYS B O 1
ATOM 2314 N N . ILE B 1 20 ? 19.016 54.640 -11.075 1.00 20.90 20 ILE B N 1
ATOM 2315 C CA . ILE B 1 20 ? 17.718 55.043 -11.593 1.00 20.74 20 ILE B CA 1
ATOM 2316 C C . ILE B 1 20 ? 17.366 54.225 -12.834 1.00 20.57 20 ILE B C 1
ATOM 2317 O O . ILE B 1 20 ? 18.065 54.285 -13.844 1.00 20.53 20 ILE B O 1
ATOM 2322 N N . VAL B 1 21 ? 16.276 53.458 -12.755 1.00 20.48 21 VAL B N 1
ATOM 2323 C CA . VAL B 1 21 ? 15.809 52.668 -13.894 1.00 20.33 21 VAL B CA 1
ATOM 2324 C C . VAL B 1 21 ? 14.751 53.415 -14.705 1.00 20.16 21 VAL B C 1
ATOM 2325 O O . VAL B 1 21 ? 14.783 53.412 -15.935 1.00 20.31 21 VAL B O 1
ATOM 2329 N N . ASP B 1 22 ? 13.807 54.044 -14.014 1.00 19.82 22 ASP B N 1
ATOM 2330 C CA . ASP B 1 22 ? 12.804 54.859 -14.687 1.00 19.47 22 ASP B CA 1
ATOM 2331 C C . ASP B 1 22 ? 12.449 56.075 -13.841 1.00 19.13 22 ASP B C 1
ATOM 2332 O O . ASP B 1 22 ? 12.682 56.102 -12.629 1.00 19.03 22 ASP B O 1
ATOM 2337 N N . LYS B 1 23 ? 11.903 57.086 -14.504 1.00 18.72 23 LYS B N 1
ATOM 2338 C CA . LYS B 1 23 ? 11.521 58.336 -13.869 1.00 18.41 23 LYS B CA 1
ATOM 2339 C C . LYS B 1 23 ? 10.251 58.790 -14.573 1.00 18.34 23 LYS B C 1
ATOM 2340 O O . LYS B 1 23 ? 10.269 59.110 -15.760 1.00 18.30 23 LYS B O 1
ATOM 2346 N N . ILE B 1 24 ? 9.144 58.791 -13.842 1.00 18.30 24 ILE B N 1
ATOM 2347 C CA . ILE B 1 24 ? 7.830 58.923 -14.447 1.00 18.43 24 ILE B CA 1
ATOM 2348 C C . ILE B 1 24 ? 7.000 60.028 -13.805 1.00 18.74 24 ILE B C 1
ATOM 2349 O O . ILE B 1 24 ? 6.900 60.110 -12.579 1.00 18.67 24 ILE B O 1
ATOM 2354 N N . ASN B 1 25 ? 6.400 60.872 -14.637 1.00 19.05 25 ASN B N 1
ATOM 2355 C CA . ASN B 1 25 ? 5.476 61.885 -14.148 1.00 19.45 25 ASN B CA 1
ATOM 2356 C C . ASN B 1 25 ? 4.203 61.199 -13.659 1.00 19.67 25 ASN B C 1
ATOM 2357 O O . ASN B 1 25 ? 3.489 60.573 -14.443 1.00 19.56 25 ASN B O 1
ATOM 2362 N N . LEU B 1 26 ? 3.938 61.310 -12.359 1.00 20.11 26 LEU B N 1
ATOM 2363 C CA . LEU B 1 26 ? 2.838 60.586 -11.711 1.00 20.41 26 LEU B CA 1
ATOM 2364 C C . LEU B 1 26 ? 1.485 61.279 -11.804 1.00 20.60 26 LEU B C 1
ATOM 2365 O O . LEU B 1 26 ? 0.445 60.643 -11.619 1.00 20.58 26 LEU B O 1
ATOM 2370 N N . VAL B 1 27 ? 1.494 62.579 -12.066 1.00 20.92 27 VAL B N 1
ATOM 2371 C CA . VAL B 1 27 ? 0.247 63.321 -12.184 1.00 21.37 27 VAL B CA 1
ATOM 2372 C C . VAL B 1 27 ? -0.115 63.586 -13.639 1.00 21.81 27 VAL B C 1
ATOM 2373 O O . VAL B 1 27 ? 0.689 63.371 -14.547 1.00 21.90 27 VAL B O 1
ATOM 2377 N N . ARG B 1 28 ? -1.336 64.060 -13.844 1.00 22.41 28 ARG B N 1
ATOM 2378 C CA . ARG B 1 28 ? -1.834 64.347 -15.174 1.00 22.97 28 ARG B CA 1
ATOM 2379 C C . ARG B 1 28 ? -2.027 65.857 -15.329 1.00 23.55 28 ARG B C 1
ATOM 2380 O O . ARG B 1 28 ? -2.073 66.580 -14.335 1.00 23.52 28 ARG B O 1
ATOM 2388 N N . PRO B 1 29 ? -2.116 66.336 -16.580 1.00 24.12 29 PRO B N 1
ATOM 2389 C CA . PRO B 1 29 ? -1.990 67.755 -16.938 1.00 24.49 29 PRO B CA 1
ATOM 2390 C C . PRO B 1 29 ? -2.747 68.762 -16.066 1.00 24.79 29 PRO B C 1
ATOM 2391 O O . PRO B 1 29 ? -2.221 69.842 -15.795 1.00 24.98 29 PRO B O 1
ATOM 2395 N N . ASN B 1 30 ? -3.963 68.433 -15.643 1.00 24.96 30 ASN B N 1
ATOM 2396 C CA . ASN B 1 30 ? -4.750 69.371 -14.844 1.00 25.13 30 ASN B CA 1
ATOM 2397 C C . ASN B 1 30 ? -4.253 69.524 -13.403 1.00 24.81 30 ASN B C 1
ATOM 2398 O O . ASN B 1 30 ? -4.823 70.287 -12.624 1.00 24.88 30 ASN B O 1
ATOM 2403 N N . SER B 1 31 ? -3.194 68.800 -13.053 1.00 24.38 31 SER B N 1
ATOM 2404 C CA . SER B 1 31 ? -2.608 68.903 -11.719 1.00 24.00 31 SER B CA 1
ATOM 2405 C C . SER B 1 31 ? -1.671 70.104 -11.634 1.00 23.76 31 SER B C 1
ATOM 2406 O O . SER B 1 31 ? -0.932 70.381 -12.577 1.00 23.69 31 SER B O 1
ATOM 2409 N N . PRO B 1 32 ? -1.710 70.830 -10.506 1.00 23.55 32 PRO B N 1
ATOM 2410 C CA . PRO B 1 32 ? -0.784 71.934 -10.267 1.00 23.41 32 PRO B CA 1
ATOM 2411 C C . PRO B 1 32 ? 0.525 71.428 -9.679 1.00 23.26 32 PRO B C 1
ATOM 2412 O O . PRO B 1 32 ? 1.464 72.200 -9.482 1.00 23.23 32 PRO B O 1
ATOM 2416 N N . ASN B 1 33 ? 0.576 70.129 -9.410 1.00 23.02 33 ASN B N 1
ATOM 2417 C CA . ASN B 1 33 ? 1.744 69.516 -8.800 1.00 22.83 33 ASN B CA 1
ATOM 2418 C C . ASN B 1 33 ? 2.698 68.885 -9.801 1.00 22.56 33 ASN B C 1
ATOM 2419 O O . ASN B 1 33 ? 2.318 68.551 -10.923 1.00 22.46 33 ASN B O 1
ATOM 2424 N N . GLU B 1 34 ? 3.945 68.732 -9.374 1.00 22.26 34 GLU B N 1
ATOM 2425 C CA . GLU B 1 34 ? 4.931 67.972 -10.116 1.00 21.95 34 GLU B CA 1
ATOM 2426 C C . GLU B 1 34 ? 5.422 66.862 -9.201 1.00 21.60 34 GLU B C 1
ATOM 2427 O O . GLU B 1 34 ? 5.962 67.128 -8.128 1.00 21.53 34 GLU B O 1
ATOM 2433 N N . VAL B 1 35 ? 5.214 65.616 -9.604 1.00 21.18 35 VAL B N 1
ATOM 2434 C CA . VAL B 1 35 ? 5.708 64.500 -8.808 1.00 20.84 35 VAL B CA 1
ATOM 2435 C C . VAL B 1 35 ? 6.200 63.336 -9.664 1.00 20.58 35 VAL B C 1
ATOM 2436 O O . VAL B 1 35 ? 5.537 62.905 -10.611 1.00 20.61 35 VAL B O 1
ATOM 2440 N N . TYR B 1 36 ? 7.392 62.854 -9.331 1.00 20.18 36 TYR B N 1
ATOM 2441 C CA . TYR B 1 36 ? 8.046 61.826 -10.120 1.00 19.75 36 TYR B CA 1
ATOM 2442 C C . TYR B 1 36 ? 8.086 60.490 -9.393 1.00 19.75 36 TYR B C 1
ATOM 2443 O O . TYR B 1 36 ? 8.423 60.414 -8.209 1.00 19.88 36 TYR B O 1
ATOM 2452 N N . HIS B 1 37 ? 7.704 59.444 -10.115 1.00 19.60 37 HIS B N 1
ATOM 2453 C CA . HIS B 1 37 ? 7.829 58.074 -9.649 1.00 19.42 37 HIS B CA 1
ATOM 2454 C C . HIS B 1 37 ? 9.183 57.546 -10.101 1.00 19.44 37 HIS B C 1
ATOM 2455 O O . HIS B 1 37 ? 9.461 57.486 -11.299 1.00 19.16 37 HIS B O 1
ATOM 2462 N N . LEU B 1 38 ? 10.034 57.186 -9.145 1.00 19.60 38 LEU B N 1
ATOM 2463 C CA . LEU B 1 38 ? 11.360 56.670 -9.466 1.00 19.99 38 LEU B CA 1
ATOM 2464 C C . LEU B 1 38 ? 11.405 55.156 -9.318 1.00 20.50 38 LEU B C 1
ATOM 2465 O O . LEU B 1 38 ? 11.077 54.625 -8.260 1.00 20.57 38 LEU B O 1
ATOM 2470 N N . GLU B 1 39 ? 11.808 54.458 -10.375 1.00 21.32 39 GLU B N 1
ATOM 2471 C CA . GLU B 1 39 ? 12.139 53.047 -10.239 1.00 22.24 39 GLU B CA 1
ATOM 2472 C C . GLU B 1 39 ? 13.635 52.946 -9.971 1.00 22.52 39 GLU B C 1
ATOM 2473 O O . GLU B 1 39 ? 14.446 53.497 -10.716 1.00 22.60 39 GLU B O 1
ATOM 2479 N N . ILE B 1 40 ? 13.994 52.258 -8.891 1.00 22.92 40 ILE B N 1
ATOM 2480 C CA . ILE B 1 40 ? 15.379 52.216 -8.436 1.00 23.19 40 ILE B CA 1
ATOM 2481 C C . ILE B 1 40 ? 15.915 50.792 -8.302 1.00 23.52 40 ILE B C 1
ATOM 2482 O O . ILE B 1 40 ? 15.327 49.955 -7.622 1.00 23.47 40 ILE B O 1
ATOM 2487 N N . ASN B 1 41 ? 17.041 50.528 -8.973 1.00 23.92 41 ASN B N 1
ATOM 2488 C CA . ASN B 1 41 ? 17.713 49.235 -8.889 1.00 24.25 41 ASN B CA 1
ATOM 2489 C C . ASN B 1 41 ? 18.757 49.257 -7.781 1.00 24.53 41 ASN B C 1
ATOM 2490 O O . ASN B 1 41 ? 19.730 50.011 -7.839 1.00 24.37 41 ASN B O 1
ATOM 2495 N N . HIS B 1 42 ? 18.539 48.429 -6.774 1.00 24.85 42 HIS B N 1
ATOM 2496 C CA . HIS B 1 42 ? 19.408 48.387 -5.609 1.00 25.26 42 HIS B CA 1
ATOM 2497 C C . HIS B 1 42 ? 20.105 47.023 -5.536 1.00 25.72 42 HIS B C 1
ATOM 2498 O O . HIS B 1 42 ? 20.741 46.692 -4.534 1.00 25.74 42 HIS B O 1
ATOM 2505 N N . ASN B 1 43 ? 19.967 46.248 -6.612 1.00 26.08 43 ASN B N 1
ATOM 2506 C CA . ASN B 1 43 ? 20.573 44.918 -6.732 1.00 26.45 43 ASN B CA 1
ATOM 2507 C C . ASN B 1 43 ? 20.180 43.941 -5.627 1.00 26.42 43 ASN B C 1
ATOM 2508 O O . ASN B 1 43 ? 20.991 43.120 -5.193 1.00 26.51 43 ASN B O 1
ATOM 2513 N N . GLY B 1 44 ? 18.926 44.030 -5.192 1.00 26.17 44 GLY B N 1
ATOM 2514 C CA . GLY B 1 44 ? 18.411 43.180 -4.125 1.00 25.77 44 GLY B CA 1
ATOM 2515 C C . GLY B 1 44 ? 19.007 43.479 -2.761 1.00 25.47 44 GLY B C 1
ATOM 2516 O O . GLY B 1 44 ? 18.646 42.848 -1.769 1.00 25.51 44 GLY B O 1
ATOM 2517 N N . LEU B 1 45 ? 19.914 44.453 -2.710 1.00 25.05 45 LEU B N 1
ATOM 2518 C CA . LEU B 1 45 ? 20.661 44.771 -1.490 1.00 24.54 45 LEU B CA 1
ATOM 2519 C C . LEU B 1 45 ? 19.906 45.601 -0.448 1.00 24.14 45 LEU B C 1
ATOM 2520 O O . LEU B 1 45 ? 20.204 45.519 0.744 1.00 24.21 45 LEU B O 1
ATOM 2525 N N . PHE B 1 46 ? 18.954 46.417 -0.890 1.00 23.41 46 PHE B N 1
ATOM 2526 C CA . PHE B 1 46 ? 18.193 47.243 0.044 1.00 22.61 46 PHE B CA 1
ATOM 2527 C C . PHE B 1 46 ? 17.042 46.443 0.645 1.00 22.49 46 PHE B C 1
ATOM 2528 O O . PHE B 1 46 ? 16.149 45.972 -0.068 1.00 22.27 46 PHE B O 1
ATOM 2536 N N . LYS B 1 47 ? 17.068 46.290 1.964 1.00 22.31 47 LYS B N 1
ATOM 2537 C CA . LYS B 1 47 ? 16.080 45.468 2.654 1.00 22.28 47 LYS B CA 1
ATOM 2538 C C . LYS B 1 47 ? 15.061 46.338 3.366 1.00 21.97 47 LYS B C 1
ATOM 2539 O O . LYS B 1 47 ? 15.417 47.302 4.055 1.00 21.91 47 LYS B O 1
ATOM 2545 N N . TYR B 1 48 ? 13.791 45.995 3.199 1.00 21.50 48 TYR B N 1
ATOM 2546 C CA . TYR B 1 48 ? 12.722 46.769 3.789 1.00 21.28 48 TYR B CA 1
ATOM 2547 C C . TYR B 1 48 ? 11.456 45.940 3.859 1.00 21.43 48 TYR B C 1
ATOM 2548 O O . TYR B 1 48 ? 11.304 44.948 3.145 1.00 21.31 48 TYR B O 1
ATOM 2557 N N . LEU B 1 49 ? 10.553 46.356 4.736 1.00 21.65 49 LEU B N 1
ATOM 2558 C CA . LEU B 1 49 ? 9.210 45.817 4.764 1.00 21.91 49 LEU B CA 1
ATOM 2559 C C . LEU B 1 49 ? 8.283 46.861 4.169 1.00 21.85 49 LEU B C 1
ATOM 2560 O O . LEU B 1 49 ? 8.583 48.063 4.197 1.00 21.95 49 LEU B O 1
ATOM 2565 N N . GLU B 1 50 ? 7.159 46.411 3.629 1.00 21.65 50 GLU B N 1
ATOM 2566 C CA . GLU B 1 50 ? 6.153 47.335 3.148 1.00 21.62 50 GLU B CA 1
ATOM 2567 C C . GLU B 1 50 ? 5.850 48.369 4.236 1.00 21.40 50 GLU B C 1
ATOM 2568 O O . GLU B 1 50 ? 5.691 48.017 5.406 1.00 21.49 50 GLU B O 1
ATOM 2574 N N . GLY B 1 51 ? 5.785 49.639 3.848 1.00 21.08 51 GLY B N 1
ATOM 2575 C CA . GLY B 1 51 ? 5.504 50.711 4.795 1.00 20.76 51 GLY B CA 1
ATOM 2576 C C . GLY B 1 51 ? 6.742 51.489 5.193 1.00 20.60 51 GLY B C 1
ATOM 2577 O O . GLY B 1 51 ? 6.648 52.609 5.695 1.00 20.39 51 GLY B O 1
ATOM 2578 N N . HIS B 1 52 ? 7.911 50.896 4.973 1.00 20.50 52 HIS B N 1
ATOM 2579 C CA . HIS B 1 52 ? 9.156 51.569 5.315 1.00 20.43 52 HIS B CA 1
ATOM 2580 C C . HIS B 1 52 ? 9.442 52.762 4.424 1.00 20.43 52 HIS B C 1
ATOM 2581 O O . HIS B 1 52 ? 8.901 52.896 3.326 1.00 20.20 52 HIS B O 1
ATOM 2588 N N . THR B 1 53 ? 10.309 53.628 4.925 1.00 20.59 53 THR B N 1
ATOM 2589 C CA . THR B 1 53 ? 10.833 54.722 4.145 1.00 20.77 53 THR B CA 1
ATOM 2590 C C . THR B 1 53 ? 12.311 54.476 3.908 1.00 20.79 53 THR B C 1
ATOM 2591 O O . THR B 1 53 ? 12.954 53.713 4.634 1.00 20.74 53 THR B O 1
ATOM 2595 N N . CYS B 1 54 ? 12.840 55.116 2.876 1.00 20.81 54 CYS B N 1
ATOM 2596 C CA . CYS B 1 54 ? 14.268 55.146 2.654 1.00 20.87 54 CYS B CA 1
ATOM 2597 C C . CYS B 1 54 ? 14.681 56.600 2.719 1.00 21.04 54 CYS B C 1
ATOM 2598 O O . CYS B 1 54 ? 13.841 57.494 2.629 1.00 21.14 54 CYS B O 1
ATOM 2601 N N . GLY B 1 55 ? 15.971 56.838 2.895 1.00 21.34 55 GLY B N 1
ATOM 2602 C CA . GLY B 1 55 ? 16.502 58.181 2.783 1.00 21.64 55 GLY B CA 1
ATOM 2603 C C . GLY B 1 55 ? 17.208 58.312 1.445 1.00 22.00 55 GLY B C 1
ATOM 2604 O O . GLY B 1 55 ? 17.821 57.361 0.957 1.00 22.03 55 GLY B O 1
ATOM 2605 N N . ILE B 1 56 ? 17.097 59.484 0.836 1.00 22.25 56 ILE B N 1
ATOM 2606 C CA . ILE B 1 56 ? 17.874 59.791 -0.350 1.00 22.61 56 ILE B CA 1
ATOM 2607 C C . ILE B 1 56 ? 18.830 60.917 0.013 1.00 23.06 56 ILE B C 1
ATOM 2608 O O . ILE B 1 56 ? 18.413 61.926 0.581 1.00 23.08 56 ILE B O 1
ATOM 2613 N N . ILE B 1 57 ? 20.113 60.737 -0.291 1.00 23.75 57 ILE B N 1
ATOM 2614 C CA . ILE B 1 57 ? 21.102 61.788 -0.059 1.00 24.50 57 ILE B CA 1
ATOM 2615 C C . ILE B 1 57 ? 21.405 62.524 -1.357 1.00 25.20 57 ILE B C 1
ATOM 2616 O O . ILE B 1 57 ? 22.113 62.007 -2.217 1.00 25.14 57 ILE B O 1
ATOM 2621 N N . PRO B 1 58 ? 20.872 63.744 -1.499 1.00 26.14 58 PRO B N 1
ATOM 2622 C CA . PRO B 1 58 ? 21.059 64.512 -2.727 1.00 26.95 58 PRO B CA 1
ATOM 2623 C C . PRO B 1 58 ? 22.526 64.858 -2.970 1.00 28.11 58 PRO B C 1
ATOM 2624 O O . PRO B 1 58 ? 23.242 65.216 -2.034 1.00 27.96 58 PRO B O 1
ATOM 2628 N N . TYR B 1 59 ? 22.959 64.739 -4.223 1.00 29.55 59 TYR B N 1
ATOM 2629 C CA . TYR B 1 59 ? 24.301 65.146 -4.646 1.00 31.19 59 TYR B CA 1
ATOM 2630 C C . TYR B 1 59 ? 25.451 64.381 -3.975 1.00 32.53 59 TYR B C 1
ATOM 2631 O O . TYR B 1 59 ? 26.590 64.852 -3.971 1.00 32.59 59 TYR B O 1
ATOM 2640 N N . TYR B 1 60 ? 25.161 63.207 -3.420 1.00 34.34 60 TYR B N 1
ATOM 2641 C CA . TYR B 1 60 ? 26.208 62.380 -2.816 1.00 36.21 60 TYR B CA 1
ATOM 2642 C C . TYR B 1 60 ? 27.204 61.888 -3.863 1.00 37.74 60 TYR B C 1
ATOM 2643 O O . TYR B 1 60 ? 26.828 61.569 -4.993 1.00 37.85 60 TYR B O 1
ATOM 2652 N N . ASN B 1 61 ? 28.476 61.835 -3.475 1.00 39.64 61 ASN B N 1
ATOM 2653 C CA . ASN B 1 61 ? 29.540 61.282 -4.314 1.00 41.40 61 ASN B CA 1
ATOM 2654 C C . ASN B 1 61 ? 30.591 60.583 -3.450 1.00 42.33 61 ASN B C 1
ATOM 2655 O O . ASN B 1 61 ? 30.577 60.708 -2.225 1.00 42.50 61 ASN B O 1
ATOM 2660 N N . GLU B 1 62 ? 31.499 59.850 -4.086 1.00 43.36 62 GLU B N 1
ATOM 2661 C CA . GLU B 1 62 ? 32.540 59.126 -3.360 1.00 44.19 62 GLU B CA 1
ATOM 2662 C C . GLU B 1 62 ? 33.707 60.038 -2.996 1.00 44.31 62 GLU B C 1
ATOM 2663 O O . GLU B 1 62 ? 34.514 60.399 -3.852 1.00 44.47 62 GLU B O 1
ATOM 2669 N N . ILE B 1 94 ? 32.414 70.133 -5.021 1.00 65.21 94 ILE B N 1
ATOM 2670 C CA . ILE B 1 94 ? 31.245 70.223 -4.152 1.00 65.17 94 ILE B CA 1
ATOM 2671 C C . ILE B 1 94 ? 31.633 70.290 -2.675 1.00 64.92 94 ILE B C 1
ATOM 2672 O O . ILE B 1 94 ? 32.814 70.382 -2.336 1.00 64.96 94 ILE B O 1
ATOM 2677 N N . LYS B 1 95 ? 30.628 70.243 -1.805 1.00 64.45 95 LYS B N 1
ATOM 2678 C CA . LYS B 1 95 ? 30.836 70.344 -0.362 1.00 63.84 95 LYS B CA 1
ATOM 2679 C C . LYS B 1 95 ? 30.419 69.053 0.346 1.00 63.15 95 LYS B C 1
ATOM 2680 O O . LYS B 1 95 ? 29.960 68.109 -0.297 1.00 63.15 95 LYS B O 1
ATOM 2686 N N . LYS B 1 96 ? 30.579 69.012 1.666 1.00 62.05 96 LYS B N 1
ATOM 2687 C CA . LYS B 1 96 ? 30.264 67.804 2.432 1.00 60.84 96 LYS B CA 1
ATOM 2688 C C . LYS B 1 96 ? 28.908 67.861 3.135 1.00 59.60 96 LYS B C 1
ATOM 2689 O O . LYS B 1 96 ? 28.796 67.566 4.326 1.00 59.52 96 LYS B O 1
ATOM 2695 N N . GLN B 1 97 ? 27.883 68.244 2.378 1.00 57.79 97 GLN B N 1
ATOM 2696 C CA . GLN B 1 97 ? 26.505 68.223 2.854 1.00 55.85 97 GLN B CA 1
ATOM 2697 C C . GLN B 1 97 ? 25.908 66.830 2.703 1.00 54.09 97 GLN B C 1
ATOM 2698 O O . GLN B 1 97 ? 25.444 66.471 1.621 1.00 54.01 97 GLN B O 1
ATOM 2704 N N . ARG B 1 98 ? 25.913 66.044 3.773 1.00 51.61 98 ARG B N 1
ATOM 2705 C CA . ARG B 1 98 ? 25.176 64.784 3.765 1.00 49.03 98 ARG B CA 1
ATOM 2706 C C . ARG B 1 98 ? 23.825 64.980 4.440 1.00 46.68 98 ARG B C 1
ATOM 2707 O O . ARG B 1 98 ? 23.661 64.691 5.624 1.00 46.59 98 ARG B O 1
ATOM 2715 N N . CYS B 1 99 ? 22.863 65.474 3.668 1.00 43.52 99 CYS B N 1
ATOM 2716 C CA . CYS B 1 99 ? 21.565 65.867 4.200 1.00 40.30 99 CYS B CA 1
ATOM 2717 C C . CYS B 1 99 ? 20.442 65.053 3.568 1.00 38.24 99 CYS B C 1
ATOM 2718 O O . CYS B 1 99 ? 19.923 65.402 2.507 1.00 38.02 99 CYS B O 1
ATOM 2721 N N . ALA B 1 100 ? 20.070 63.969 4.239 1.00 35.46 100 ALA B N 1
ATOM 2722 C CA . ALA B 1 100 ? 19.145 62.988 3.682 1.00 32.88 100 ALA B CA 1
ATOM 2723 C C . ALA B 1 100 ? 17.680 63.333 3.924 1.00 31.04 100 ALA B C 1
ATOM 2724 O O . ALA B 1 100 ? 17.326 63.914 4.947 1.00 30.74 100 ALA B O 1
ATOM 2726 N N . ARG B 1 101 ? 16.835 62.963 2.967 1.00 28.84 101 ARG B N 1
ATOM 2727 C CA . ARG B 1 101 ? 15.387 63.134 3.086 1.00 26.91 101 ARG B CA 1
ATOM 2728 C C . ARG B 1 101 ? 14.690 61.788 3.012 1.00 25.61 101 ARG B C 1
ATOM 2729 O O . ARG B 1 101 ? 15.148 60.878 2.321 1.00 25.44 101 ARG B O 1
ATOM 2737 N N . LEU B 1 102 ? 13.570 61.673 3.714 1.00 24.10 102 LEU B N 1
ATOM 2738 C CA . LEU B 1 102 ? 12.825 60.426 3.747 1.00 22.71 102 LEU B CA 1
ATOM 2739 C C . LEU B 1 102 ? 11.742 60.404 2.681 1.00 21.84 102 LEU B C 1
ATOM 2740 O O . LEU B 1 102 ? 11.053 61.402 2.445 1.00 21.72 102 LEU B O 1
ATOM 2745 N N . TYR B 1 103 ? 11.606 59.250 2.043 1.00 20.71 103 TYR B N 1
ATOM 2746 C CA . TYR B 1 103 ? 10.583 59.034 1.040 1.00 19.78 103 TYR B CA 1
ATOM 2747 C C . TYR B 1 103 ? 10.013 57.635 1.215 1.00 19.69 103 TYR B C 1
ATOM 2748 O O . TYR B 1 103 ? 10.752 56.668 1.398 1.00 19.51 103 TYR B O 1
ATOM 2757 N N . SER B 1 104 ? 8.691 57.538 1.195 1.00 19.55 104 SER B N 1
ATOM 2758 C CA . SER B 1 104 ? 8.038 56.260 1.408 1.00 19.69 104 SER B CA 1
ATOM 2759 C C . SER B 1 104 ? 8.189 55.371 0.182 1.00 19.86 104 SER B C 1
ATOM 2760 O O . SER B 1 104 ? 8.047 55.824 -0.957 1.00 20.01 104 SER B O 1
ATOM 2763 N N . ILE B 1 105 ? 8.494 54.103 0.431 1.00 20.03 105 ILE B N 1
ATOM 2764 C CA . ILE B 1 105 ? 8.660 53.128 -0.631 1.00 20.23 105 ILE B CA 1
ATOM 2765 C C . ILE B 1 105 ? 7.278 52.679 -1.088 1.00 20.53 105 ILE B C 1
ATOM 2766 O O . ILE B 1 105 ? 6.441 52.313 -0.268 1.00 20.48 105 ILE B O 1
ATOM 2771 N N . SER B 1 106 ? 7.030 52.727 -2.394 1.00 21.20 106 SER B N 1
ATOM 2772 C CA . SER B 1 106 ? 5.708 52.401 -2.925 1.00 21.89 106 SER B CA 1
ATOM 2773 C C . SER B 1 106 ? 5.662 51.048 -3.645 1.00 22.56 106 SER B C 1
ATOM 2774 O O . SER B 1 106 ? 4.678 50.725 -4.314 1.00 22.55 106 SER B O 1
ATOM 2777 N N . SER B 1 107 ? 6.725 50.264 -3.501 1.00 23.52 107 SER B N 1
ATOM 2778 C CA . SER B 1 107 ? 6.778 48.926 -4.091 1.00 24.63 107 SER B CA 1
ATOM 2779 C C . SER B 1 107 ? 6.642 47.840 -3.028 1.00 25.47 107 SER B C 1
ATOM 2780 O O . SER B 1 107 ? 6.680 48.123 -1.831 1.00 25.53 107 SER B O 1
ATOM 2783 N N . SER B 1 108 ? 6.486 46.589 -3.471 1.00 26.62 108 SER B N 1
ATOM 2784 C CA . SER B 1 108 ? 6.441 45.447 -2.561 1.00 27.76 108 SER B CA 1
ATOM 2785 C C . SER B 1 108 ? 7.804 44.751 -2.506 1.00 28.37 108 SER B C 1
ATOM 2786 O O . SER B 1 108 ? 8.586 44.838 -3.451 1.00 28.52 108 SER B O 1
ATOM 2789 N N . ASN B 1 109 ? 8.075 44.064 -1.395 1.00 29.22 109 ASN B N 1
ATOM 2790 C CA . ASN B 1 109 ? 9.356 43.381 -1.150 1.00 30.03 109 ASN B CA 1
ATOM 2791 C C . ASN B 1 109 ? 9.819 42.452 -2.263 1.00 30.33 109 ASN B C 1
ATOM 2792 O O . ASN B 1 109 ? 11.016 42.321 -2.526 1.00 30.36 109 ASN B O 1
ATOM 2797 N N . ASN B 1 110 ? 8.856 41.778 -2.880 1.00 30.77 110 ASN B N 1
ATOM 2798 C CA . ASN B 1 110 ? 9.126 40.742 -3.866 1.00 31.16 110 ASN B CA 1
ATOM 2799 C C . ASN B 1 110 ? 9.563 41.293 -5.216 1.00 31.23 110 ASN B C 1
ATOM 2800 O O . ASN B 1 110 ? 10.016 40.545 -6.083 1.00 31.34 110 ASN B O 1
ATOM 2805 N N . MET B 1 111 ? 9.417 42.600 -5.398 1.00 31.18 111 MET B N 1
ATOM 2806 C CA . MET B 1 111 ? 9.780 43.228 -6.659 1.00 31.09 111 MET B CA 1
ATOM 2807 C C . MET B 1 111 ? 11.286 43.458 -6.726 1.00 30.83 111 MET B C 1
ATOM 2808 O O . MET B 1 111 ? 11.917 43.800 -5.726 1.00 30.86 111 MET B O 1
ATOM 2813 N N . GLU B 1 112 ? 11.862 43.253 -7.898 1.00 30.46 112 GLU B N 1
ATOM 2814 C CA . GLU B 1 112 ? 13.298 43.410 -8.071 1.00 30.13 112 GLU B CA 1
ATOM 2815 C C . GLU B 1 112 ? 13.712 44.823 -7.671 1.00 29.49 112 GLU B C 1
ATOM 2816 O O . GLU B 1 112 ? 14.555 45.010 -6.800 1.00 29.32 112 GLU B O 1
ATOM 2822 N N . ASN B 1 113 ? 13.096 45.813 -8.310 1.00 28.85 113 ASN B N 1
ATOM 2823 C CA . ASN B 1 113 ? 13.360 47.223 -8.018 1.00 28.07 113 ASN B CA 1
ATOM 2824 C C . ASN B 1 113 ? 12.410 47.800 -6.975 1.00 27.53 113 ASN B C 1
ATOM 2825 O O . ASN B 1 113 ? 11.360 47.215 -6.697 1.00 27.37 113 ASN B O 1
ATOM 2830 N N . LEU B 1 114 ? 12.779 48.943 -6.399 1.00 26.91 114 LEU B N 1
ATOM 2831 C CA . LEU B 1 114 ? 11.909 49.632 -5.444 1.00 26.33 114 LEU B CA 1
ATOM 2832 C C . LEU B 1 114 ? 11.344 50.937 -6.016 1.00 25.86 114 LEU B C 1
ATOM 2833 O O . LEU B 1 114 ? 11.927 51.535 -6.922 1.00 25.80 114 LEU B O 1
ATOM 2838 N N . SER B 1 115 ? 10.201 51.362 -5.479 1.00 25.22 115 SER B N 1
ATOM 2839 C CA . SER B 1 115 ? 9.499 52.552 -5.958 1.00 24.49 115 SER B CA 1
ATOM 2840 C C . SER B 1 115 ? 9.521 53.673 -4.929 1.00 23.74 115 SER B C 1
ATOM 2841 O O . SER B 1 115 ? 9.623 53.431 -3.729 1.00 23.81 115 SER B O 1
ATOM 2844 N N . VAL B 1 116 ? 9.396 54.900 -5.418 1.00 22.80 116 VAL B N 1
ATOM 2845 C CA . VAL B 1 116 ? 9.313 56.082 -4.582 1.00 21.73 116 VAL B CA 1
ATOM 2846 C C . VAL B 1 116 ? 8.632 57.180 -5.391 1.00 20.95 116 VAL B C 1
ATOM 2847 O O . VAL B 1 116 ? 8.874 57.306 -6.592 1.00 20.69 116 VAL B O 1
ATOM 2851 N N . ALA B 1 117 ? 7.759 57.949 -4.746 1.00 20.01 117 ALA B N 1
ATOM 2852 C CA . ALA B 1 117 ? 7.094 59.067 -5.410 1.00 19.40 117 ALA B CA 1
ATOM 2853 C C . ALA B 1 117 ? 7.461 60.374 -4.726 1.00 19.03 117 ALA B C 1
ATOM 2854 O O . ALA B 1 117 ? 7.196 60.561 -3.536 1.00 19.07 117 ALA B O 1
ATOM 2856 N N . ILE B 1 118 ? 8.068 61.277 -5.487 1.00 18.72 118 ILE B N 1
ATOM 2857 C CA . ILE B 1 118 ? 8.619 62.504 -4.929 1.00 18.41 118 ILE B CA 1
ATOM 2858 C C . ILE B 1 118 ? 7.988 63.746 -5.540 1.00 18.35 118 ILE B C 1
ATOM 2859 O O . ILE B 1 118 ? 8.096 63.989 -6.741 1.00 18.23 118 ILE B O 1
ATOM 2864 N N . LYS B 1 119 ? 7.321 64.521 -4.694 1.00 18.53 119 LYS B N 1
ATOM 2865 C CA . LYS B 1 119 ? 6.774 65.813 -5.076 1.00 18.93 119 LYS B CA 1
ATOM 2866 C C . LYS B 1 119 ? 7.924 66.807 -5.193 1.00 19.13 119 LYS B C 1
ATOM 2867 O O . LYS B 1 119 ? 8.800 66.859 -4.331 1.00 19.00 119 LYS B O 1
ATOM 2873 N N . ILE B 1 120 ? 7.934 67.578 -6.275 1.00 19.89 120 ILE B N 1
ATOM 2874 C CA . ILE B 1 120 ? 8.976 68.572 -6.490 1.00 20.61 120 ILE B CA 1
ATOM 2875 C C . ILE B 1 120 ? 8.517 69.913 -5.938 1.00 21.80 120 ILE B C 1
ATOM 2876 O O . ILE B 1 120 ? 7.582 70.521 -6.456 1.00 21.79 120 ILE B O 1
ATOM 2881 N N . HIS B 1 121 ? 9.171 70.351 -4.868 1.00 23.24 121 HIS B N 1
ATOM 2882 C CA . HIS B 1 121 ? 8.815 71.588 -4.186 1.00 24.88 121 HIS B CA 1
ATOM 2883 C C . HIS B 1 121 ? 9.449 72.803 -4.865 1.00 25.83 121 HIS B C 1
ATOM 2884 O O . HIS B 1 121 ? 10.638 72.798 -5.178 1.00 25.80 121 HIS B O 1
ATOM 2891 N N . LYS B 1 122 ? 8.644 73.837 -5.091 1.00 27.30 122 LYS B N 1
ATOM 2892 C CA . LYS B 1 122 ? 9.100 75.050 -5.767 1.00 28.88 122 LYS B CA 1
ATOM 2893 C C . LYS B 1 122 ? 8.789 76.314 -4.973 1.00 29.80 122 LYS B C 1
ATOM 2894 O O . LYS B 1 122 ? 7.794 76.377 -4.251 1.00 29.95 122 LYS B O 1
ATOM 2900 N N . TYR B 1 123 ? 9.642 77.323 -5.124 1.00 30.99 123 TYR B N 1
ATOM 2901 C CA . TYR B 1 123 ? 9.341 78.676 -4.657 1.00 32.14 123 TYR B CA 1
ATOM 2902 C C . TYR B 1 123 ? 9.991 79.679 -5.603 1.00 33.04 123 TYR B C 1
ATOM 2903 O O . TYR B 1 123 ? 10.763 79.295 -6.481 1.00 33.23 123 TYR B O 1
ATOM 2912 N N . GLU B 1 124 ? 9.682 80.960 -5.431 1.00 34.09 124 GLU B N 1
ATOM 2913 C CA . GLU B 1 124 ? 10.305 81.995 -6.254 1.00 34.98 124 GLU B CA 1
ATOM 2914 C C . GLU B 1 124 ? 10.416 83.331 -5.527 1.00 35.16 124 GLU B C 1
ATOM 2915 O O . GLU B 1 124 ? 11.493 83.929 -5.476 1.00 35.48 124 GLU B O 1
ATOM 2921 N N . THR B 1 133 ? 12.337 79.725 -11.313 1.00 33.86 133 THR B N 1
ATOM 2922 C CA . THR B 1 133 ? 11.921 79.355 -9.967 1.00 33.69 133 THR B CA 1
ATOM 2923 C C . THR B 1 133 ? 13.032 78.613 -9.226 1.00 33.31 133 THR B C 1
ATOM 2924 O O . THR B 1 133 ? 13.977 78.114 -9.838 1.00 33.40 133 THR B O 1
ATOM 2928 N N . ASN B 1 134 ? 12.909 78.551 -7.904 1.00 32.58 134 ASN B N 1
ATOM 2929 C CA . ASN B 1 134 ? 13.845 77.806 -7.078 1.00 31.72 134 ASN B CA 1
ATOM 2930 C C . ASN B 1 134 ? 13.236 76.475 -6.653 1.00 30.88 134 ASN B C 1
ATOM 2931 O O . ASN B 1 134 ? 12.014 76.324 -6.647 1.00 30.89 134 ASN B O 1
ATOM 2936 N N . TYR B 1 135 ? 14.081 75.512 -6.297 1.00 29.71 135 TYR B N 1
ATOM 2937 C CA . TYR B 1 135 ? 13.601 74.191 -5.894 1.00 28.67 135 TYR B CA 1
ATOM 2938 C C . TYR B 1 135 ? 14.048 73.826 -4.489 1.00 27.74 135 TYR B C 1
ATOM 2939 O O . TYR B 1 135 ? 15.075 74.303 -4.014 1.00 27.61 135 TYR B O 1
ATOM 2948 N N . GLY B 1 136 ? 13.272 72.978 -3.824 1.00 26.81 136 GLY B N 1
ATOM 2949 C CA . GLY B 1 136 ? 13.726 72.378 -2.579 1.00 25.67 136 GLY B CA 1
ATOM 2950 C C . GLY B 1 136 ? 15.102 71.789 -2.825 1.00 24.89 136 GLY B C 1
ATOM 2951 O O . GLY B 1 136 ? 15.548 71.704 -3.970 1.00 24.78 136 GLY B O 1
ATOM 2952 N N . TYR B 1 137 ? 15.780 71.380 -1.760 1.00 24.09 137 TYR B N 1
ATOM 2953 C CA . TYR B 1 137 ? 17.144 70.852 -1.884 1.00 23.30 137 TYR B CA 1
ATOM 2954 C C . TYR B 1 137 ? 17.176 69.515 -2.625 1.00 22.44 137 TYR B C 1
ATOM 2955 O O . TYR B 1 137 ? 17.853 69.379 -3.645 1.00 22.17 137 TYR B O 1
ATOM 2964 N N . CYS B 1 138 ? 16.436 68.533 -2.110 1.00 21.43 138 CYS B N 1
ATOM 2965 C CA . CYS B 1 138 ? 16.316 67.245 -2.783 1.00 20.48 138 CYS B CA 1
ATOM 2966 C C . CYS B 1 138 ? 15.450 67.355 -4.044 1.00 19.81 138 CYS B C 1
ATOM 2967 O O . CYS B 1 138 ? 15.750 66.741 -5.064 1.00 19.50 138 CYS B O 1
ATOM 2970 N N . SER B 1 139 ? 14.382 68.146 -3.974 1.00 19.14 139 SER B N 1
ATOM 2971 C CA . SER B 1 139 ? 13.479 68.316 -5.115 1.00 18.67 139 SER B CA 1
ATOM 2972 C C . SER B 1 139 ? 14.216 68.679 -6.405 1.00 18.67 139 SER B C 1
ATOM 2973 O O . SER B 1 139 ? 13.936 68.120 -7.466 1.00 18.40 139 SER B O 1
ATOM 2976 N N . GLY B 1 140 ? 15.148 69.624 -6.311 1.00 18.81 140 GLY B N 1
ATOM 2977 C CA . GLY B 1 140 ? 15.922 70.048 -7.474 1.00 19.23 140 GLY B CA 1
ATOM 2978 C C . GLY B 1 140 ? 16.836 68.945 -7.975 1.00 19.53 140 GLY B C 1
ATOM 2979 O O . GLY B 1 140 ? 17.038 68.794 -9.180 1.00 19.51 140 GLY B O 1
ATOM 2980 N N . PHE B 1 141 ? 17.394 68.174 -7.054 1.00 19.95 141 PHE B N 1
ATOM 2981 C CA . PHE B 1 141 ? 18.250 67.045 -7.400 1.00 20.45 141 PHE B CA 1
ATOM 2982 C C . PHE B 1 141 ? 17.464 65.981 -8.164 1.00 20.93 141 PHE B C 1
ATOM 2983 O O . PHE B 1 141 ? 17.933 65.465 -9.178 1.00 21.01 141 PHE B O 1
ATOM 2991 N N . ILE B 1 142 ? 16.254 65.668 -7.694 1.00 21.45 142 ILE B N 1
ATOM 2992 C CA . ILE B 1 142 ? 15.400 64.706 -8.381 1.00 22.08 142 ILE B CA 1
ATOM 2993 C C . ILE B 1 142 ? 14.937 65.265 -9.720 1.00 22.58 142 ILE B C 1
ATOM 2994 O O . ILE B 1 142 ? 14.884 64.551 -10.722 1.00 22.66 142 ILE B O 1
ATOM 2999 N N . LYS B 1 143 ? 14.607 66.550 -9.723 1.00 23.19 143 LYS B N 1
ATOM 3000 C CA . LYS B 1 143 ? 14.184 67.240 -10.929 1.00 23.91 143 LYS B CA 1
ATOM 3001 C C . LYS B 1 143 ? 15.191 66.964 -12.030 1.00 24.27 143 LYS B C 1
ATOM 3002 O O . LYS B 1 143 ? 14.830 66.611 -13.151 1.00 24.21 143 LYS B O 1
ATOM 3008 N N . ASN B 1 144 ? 16.464 67.115 -11.684 1.00 24.87 144 ASN B N 1
ATOM 3009 C CA . ASN B 1 144 ? 17.561 67.008 -12.642 1.00 25.48 144 ASN B CA 1
ATOM 3010 C C . ASN B 1 144 ? 18.047 65.578 -12.892 1.00 25.63 144 ASN B C 1
ATOM 3011 O O . ASN B 1 144 ? 18.880 65.351 -13.767 1.00 25.69 144 ASN B O 1
ATOM 3016 N N . LEU B 1 145 ? 17.526 64.618 -12.134 1.00 25.85 145 LEU B N 1
ATOM 3017 C CA . LEU B 1 145 ? 17.948 63.222 -12.277 1.00 26.14 145 LEU B CA 1
ATOM 3018 C C . LEU B 1 145 ? 17.700 62.663 -13.675 1.00 26.29 145 LEU B C 1
ATOM 3019 O O . LEU B 1 145 ? 16.635 62.874 -14.262 1.00 26.35 145 LEU B O 1
ATOM 3024 N N . LYS B 1 146 ? 18.687 61.939 -14.193 1.00 26.43 146 LYS B N 1
ATOM 3025 C CA . LYS B 1 146 ? 18.548 61.249 -15.468 1.00 26.52 146 LYS B CA 1
ATOM 3026 C C . LYS B 1 146 ? 18.462 59.741 -15.257 1.00 26.42 146 LYS B C 1
ATOM 3027 O O . LYS B 1 146 ? 18.880 59.218 -14.220 1.00 26.30 146 LYS B O 1
ATOM 3033 N N . ILE B 1 147 ? 17.914 59.054 -16.252 1.00 26.24 147 ILE B N 1
ATOM 3034 C CA . ILE B 1 147 ? 17.906 57.601 -16.283 1.00 26.11 147 ILE B CA 1
ATOM 3035 C C . ILE B 1 147 ? 19.344 57.070 -16.222 1.00 25.98 147 ILE B C 1
ATOM 3036 O O . ILE B 1 147 ? 20.221 57.535 -16.952 1.00 25.86 147 ILE B O 1
ATOM 3041 N N . ASN B 1 148 ? 19.578 56.118 -15.322 1.00 25.75 148 ASN B N 1
ATOM 3042 C CA . ASN B 1 148 ? 20.904 55.521 -15.099 1.00 25.51 148 ASN B CA 1
ATOM 3043 C C . ASN B 1 148 ? 21.872 56.355 -14.250 1.00 25.24 148 ASN B C 1
ATOM 3044 O O . ASN B 1 148 ? 23.046 56.009 -14.132 1.00 25.24 148 ASN B O 1
ATOM 3049 N N . ASP B 1 149 ? 21.385 57.444 -13.660 1.00 24.81 149 ASP B N 1
ATOM 3050 C CA . ASP B 1 149 ? 22.183 58.198 -12.695 1.00 24.49 149 ASP B CA 1
ATOM 3051 C C . ASP B 1 149 ? 22.352 57.414 -11.395 1.00 24.11 149 ASP B C 1
ATOM 3052 O O . ASP B 1 149 ? 21.532 56.556 -11.069 1.00 23.85 149 ASP B O 1
ATOM 3057 N N . ASP B 1 150 ? 23.419 57.717 -10.660 1.00 23.80 150 ASP B N 1
ATOM 3058 C CA . ASP B 1 150 ? 23.608 57.179 -9.316 1.00 23.65 150 ASP B CA 1
ATOM 3059 C C . ASP B 1 150 ? 22.678 57.886 -8.328 1.00 23.49 150 ASP B C 1
ATOM 3060 O O . ASP B 1 150 ? 22.486 59.098 -8.404 1.00 23.47 150 ASP B O 1
ATOM 3065 N N . ILE B 1 151 ? 22.097 57.121 -7.416 1.00 23.39 151 ILE B N 1
ATOM 3066 C CA . ILE B 1 151 ? 21.347 57.693 -6.302 1.00 23.33 151 ILE B CA 1
ATOM 3067 C C . ILE B 1 151 ? 21.659 56.895 -5.037 1.00 23.42 151 ILE B C 1
ATOM 3068 O O . ILE B 1 151 ? 21.711 55.662 -5.069 1.00 23.45 151 ILE B O 1
ATOM 3073 N N . TYR B 1 152 ? 21.889 57.597 -3.931 1.00 23.44 152 TYR B N 1
ATOM 3074 C CA . TYR B 1 152 ? 22.356 56.951 -2.705 1.00 23.63 152 TYR B CA 1
ATOM 3075 C C . TYR B 1 152 ? 21.286 56.888 -1.612 1.00 23.54 152 TYR B C 1
ATOM 3076 O O . TYR B 1 152 ? 20.785 57.917 -1.150 1.00 23.41 152 TYR B O 1
ATOM 3085 N N . LEU B 1 153 ? 20.952 55.661 -1.213 1.00 23.60 153 LEU B N 1
ATOM 3086 C CA . LEU B 1 153 ? 19.885 55.391 -0.248 1.00 23.71 153 LEU B CA 1
ATOM 3087 C C . LEU B 1 153 ? 20.409 55.053 1.148 1.00 23.61 153 LEU B C 1
ATOM 3088 O O . LEU B 1 153 ? 21.477 54.452 1.297 1.00 23.52 153 LEU B O 1
ATOM 3093 N N . THR B 1 154 ? 19.635 55.437 2.160 1.00 23.52 154 THR B N 1
ATOM 3094 C CA . THR B 1 154 ? 19.828 54.972 3.530 1.00 23.48 154 THR B CA 1
ATOM 3095 C C . THR B 1 154 ? 18.541 54.271 3.960 1.00 23.60 154 THR B C 1
ATOM 3096 O O . THR B 1 154 ? 17.496 54.465 3.336 1.00 23.55 154 THR B O 1
ATOM 3100 N N . GLY B 1 155 ? 18.604 53.465 5.017 1.00 23.70 155 GLY B N 1
ATOM 3101 C CA . GLY B 1 155 ? 17.400 52.806 5.535 1.00 23.79 155 GLY B CA 1
ATOM 3102 C C . GLY B 1 155 ? 17.551 51.313 5.765 1.00 23.94 155 GLY B C 1
ATOM 3103 O O . GLY B 1 155 ? 18.659 50.780 5.704 1.00 23.92 155 GLY B O 1
ATOM 3104 N N . ALA B 1 156 ? 16.431 50.630 6.024 1.00 24.03 156 ALA B N 1
ATOM 3105 C CA . ALA B 1 156 ? 15.109 51.250 6.055 1.00 24.19 156 ALA B CA 1
ATOM 3106 C C . ALA B 1 156 ? 14.870 52.051 7.332 1.00 24.38 156 ALA B C 1
ATOM 3107 O O . ALA B 1 156 ? 15.649 51.973 8.275 1.00 24.46 156 ALA B O 1
ATOM 3109 N N . HIS B 1 157 ? 13.788 52.825 7.341 1.00 24.61 157 HIS B N 1
ATOM 3110 C CA . HIS B 1 157 ? 13.396 53.595 8.509 1.00 24.83 157 HIS B CA 1
ATOM 3111 C C . HIS B 1 157 ? 11.906 53.431 8.773 1.00 25.11 157 HIS B C 1
ATOM 3112 O O . HIS B 1 157 ? 11.140 53.079 7.872 1.00 24.98 157 HIS B O 1
ATOM 3119 N N . GLY B 1 158 ? 11.499 53.706 10.009 1.00 25.47 158 GLY B N 1
ATOM 3120 C CA . GLY B 1 158 ? 10.085 53.763 10.360 1.00 25.92 158 GLY B CA 1
ATOM 3121 C C . GLY B 1 158 ? 9.509 52.454 10.859 1.00 26.43 158 GLY B C 1
ATOM 3122 O O . GLY B 1 158 ? 10.183 51.425 10.866 1.00 26.45 158 GLY B O 1
ATOM 3123 N N . TYR B 1 159 ? 8.250 52.501 11.279 1.00 26.90 159 TYR B N 1
ATOM 3124 C CA . TYR B 1 159 ? 7.557 51.322 11.773 1.00 27.43 159 TYR B CA 1
ATOM 3125 C C . TYR B 1 159 ? 6.101 51.371 11.323 1.00 27.62 159 TYR B C 1
ATOM 3126 O O . TYR B 1 159 ? 5.219 50.786 11.950 1.00 27.70 159 TYR B O 1
ATOM 3135 N N . PHE B 1 160 ? 5.866 52.082 10.225 1.00 27.98 160 PHE B N 1
ATOM 3136 C CA . PHE B 1 160 ? 4.537 52.228 9.648 1.00 28.34 160 PHE B CA 1
ATOM 3137 C C . PHE B 1 160 ? 4.218 50.974 8.839 1.00 29.04 160 PHE B C 1
ATOM 3138 O O . PHE B 1 160 ? 4.052 51.032 7.622 1.00 28.96 160 PHE B O 1
ATOM 3146 N N . ASN B 1 161 ? 4.133 49.841 9.531 1.00 29.92 161 ASN B N 1
ATOM 3147 C CA . ASN B 1 161 ? 4.078 48.537 8.875 1.00 31.01 161 ASN B CA 1
ATOM 3148 C C . ASN B 1 161 ? 2.787 47.754 9.085 1.00 31.89 161 ASN B C 1
ATOM 3149 O O . ASN B 1 161 ? 2.034 48.008 10.026 1.00 31.82 161 ASN B O 1
ATOM 3154 N N . LEU B 1 162 ? 2.549 46.785 8.198 1.00 33.25 162 LEU B N 1
ATOM 3155 C CA . LEU B 1 162 ? 1.411 45.882 8.323 1.00 34.74 162 LEU B CA 1
ATOM 3156 C C . LEU B 1 162 ? 1.595 44.926 9.496 1.00 36.11 162 LEU B C 1
ATOM 3157 O O . LEU B 1 162 ? 2.723 44.625 9.889 1.00 36.12 162 LEU B O 1
ATOM 3162 N N . PRO B 1 163 ? 0.476 44.452 10.064 1.00 37.65 163 PRO B N 1
ATOM 3163 C CA . PRO B 1 163 ? 0.492 43.344 11.015 1.00 39.02 163 PRO B CA 1
ATOM 3164 C C . PRO B 1 163 ? 1.124 42.117 10.362 1.00 40.52 163 PRO B C 1
ATOM 3165 O O . PRO B 1 163 ? 0.853 41.837 9.194 1.00 40.63 163 PRO B O 1
ATOM 3169 N N . ASN B 1 164 ? 1.950 41.391 11.111 1.00 42.32 164 ASN B N 1
ATOM 3170 C CA . ASN B 1 164 ? 2.768 40.317 10.540 1.00 44.09 164 ASN B CA 1
ATOM 3171 C C . ASN B 1 164 ? 2.020 39.089 10.011 1.00 45.18 164 ASN B C 1
ATOM 3172 O O . ASN B 1 164 ? 2.640 38.165 9.486 1.00 45.37 164 ASN B O 1
ATOM 3177 N N . ASP B 1 165 ? 0.697 39.078 10.139 1.00 46.47 165 ASP B N 1
ATOM 3178 C CA . ASP B 1 165 ? -0.100 37.946 9.668 1.00 47.65 165 ASP B CA 1
ATOM 3179 C C . ASP B 1 165 ? -1.336 38.411 8.903 1.00 48.23 165 ASP B C 1
ATOM 3180 O O . ASP B 1 165 ? -2.322 37.683 8.794 1.00 48.33 165 ASP B O 1
ATOM 3185 N N . ALA B 1 166 ? -1.267 39.626 8.369 1.00 48.89 166 ALA B N 1
ATOM 3186 C CA . ALA B 1 166 ? -2.416 40.263 7.729 1.00 49.46 166 ALA B CA 1
ATOM 3187 C C . ALA B 1 166 ? -3.094 39.396 6.676 1.00 49.81 166 ALA B C 1
ATOM 3188 O O . ALA B 1 166 ? -4.316 39.244 6.679 1.00 49.90 166 ALA B O 1
ATOM 3190 N N . ILE B 1 167 ? -2.308 38.843 5.758 1.00 50.18 167 ILE B N 1
ATOM 3191 C CA . ILE B 1 167 ? -2.864 37.994 4.709 1.00 50.51 167 ILE B CA 1
ATOM 3192 C C . ILE B 1 167 ? -3.509 36.720 5.258 1.00 50.56 167 ILE B C 1
ATOM 3193 O O . ILE B 1 167 ? -4.584 36.318 4.814 1.00 50.63 167 ILE B O 1
ATOM 3198 N N . GLN B 1 168 ? -2.837 36.035 6.182 1.00 50.51 168 GLN B N 1
ATOM 3199 C CA . GLN B 1 168 ? -3.413 34.823 6.740 1.00 50.38 168 GLN B CA 1
ATOM 3200 C C . GLN B 1 168 ? -4.695 35.065 7.520 1.00 49.97 168 GLN B C 1
ATOM 3201 O O . GLN B 1 168 ? -5.616 34.308 7.371 1.00 50.01 168 GLN B O 1
ATOM 3207 N N . LYS B 1 169 ? -4.759 36.127 8.313 1.00 49.31 169 LYS B N 1
ATOM 3208 C CA . LYS B 1 169 ? -5.932 36.414 9.135 1.00 48.57 169 LYS B CA 1
ATOM 3209 C C . LYS B 1 169 ? -6.969 37.206 8.349 1.00 47.72 169 LYS B C 1
ATOM 3210 O O . LYS B 1 169 ? -8.061 37.486 8.846 1.00 47.67 169 LYS B O 1
ATOM 3216 N N . ASN B 1 170 ? -6.619 37.566 7.124 1.00 46.51 170 ASN B N 1
ATOM 3217 C CA . ASN B 1 170 ? -7.488 38.386 6.287 1.00 45.25 170 ASN B CA 1
ATOM 3218 C C . ASN B 1 170 ? -7.992 39.617 7.034 1.00 44.18 170 ASN B C 1
ATOM 3219 O O . ASN B 1 170 ? -9.189 39.903 7.049 1.00 44.13 170 ASN B O 1
ATOM 3224 N N . THR B 1 171 ? -7.064 40.341 7.642 1.00 42.73 171 THR B N 1
ATOM 3225 C CA . THR B 1 171 ? -7.405 41.506 8.449 1.00 41.29 171 THR B CA 1
ATOM 3226 C C . THR B 1 171 ? -7.900 42.666 7.597 1.00 40.09 171 THR B C 1
ATOM 3227 O O . THR B 1 171 ? -7.429 42.871 6.478 1.00 40.07 171 THR B O 1
ATOM 3231 N N . ASN B 1 172 ? -8.859 43.417 8.121 1.00 38.51 172 ASN B N 1
ATOM 3232 C CA . ASN B 1 172 ? -9.425 44.561 7.428 1.00 36.97 172 ASN B CA 1
ATOM 3233 C C . ASN B 1 172 ? -8.643 45.832 7.728 1.00 35.88 172 ASN B C 1
ATOM 3234 O O . ASN B 1 172 ? -7.982 45.923 8.760 1.00 35.76 172 ASN B O 1
ATOM 3239 N N . PHE B 1 173 ? -8.718 46.811 6.837 1.00 34.50 173 PHE B N 1
ATOM 3240 C CA . PHE B 1 173 ? -7.960 48.053 6.998 1.00 33.16 173 PHE B CA 1
ATOM 3241 C C . PHE B 1 173 ? -8.771 49.303 6.676 1.00 32.51 173 PHE B C 1
ATOM 3242 O O . PHE B 1 173 ? -9.706 49.269 5.874 1.00 32.36 173 PHE B O 1
ATOM 3250 N N . ILE B 1 174 ? -8.391 50.404 7.316 1.00 31.60 174 ILE B N 1
ATOM 3251 C CA . ILE B 1 174 ? -8.782 51.737 6.883 1.00 30.70 174 ILE B CA 1
ATOM 3252 C C . ILE B 1 174 ? -7.500 52.529 6.646 1.00 29.90 174 ILE B C 1
ATOM 3253 O O . ILE B 1 174 ? -6.740 52.781 7.579 1.00 29.90 174 ILE B O 1
ATOM 3258 N N . PHE B 1 175 ? -7.246 52.897 5.393 1.00 28.89 175 PHE B N 1
ATOM 3259 C CA . PHE B 1 175 ? -6.084 53.715 5.065 1.00 27.78 175 PHE B CA 1
ATOM 3260 C C . PHE B 1 175 ? -6.520 55.153 4.812 1.00 27.00 175 PHE B C 1
ATOM 3261 O O . PHE B 1 175 ? -7.432 55.402 4.026 1.00 26.90 175 PHE B O 1
ATOM 3269 N N . ILE B 1 176 ? -5.865 56.099 5.477 1.00 26.02 176 ILE B N 1
ATOM 3270 C CA . ILE B 1 176 ? -6.165 57.514 5.279 1.00 25.02 176 ILE B CA 1
ATOM 3271 C C . ILE B 1 176 ? -4.921 58.240 4.767 1.00 24.38 176 ILE B C 1
ATOM 3272 O O . ILE B 1 176 ? -3.850 58.137 5.359 1.00 24.18 176 ILE B O 1
ATOM 3277 N N . ALA B 1 177 ? -5.062 58.960 3.657 1.00 23.75 177 ALA B N 1
ATOM 3278 C CA . ALA B 1 177 ? -3.903 59.570 3.009 1.00 23.17 177 ALA B CA 1
ATOM 3279 C C . ALA B 1 177 ? -4.156 60.962 2.432 1.00 22.74 177 ALA B C 1
ATOM 3280 O O . ALA B 1 177 ? -5.291 61.330 2.124 1.00 22.66 177 ALA B O 1
ATOM 3282 N N . THR B 1 178 ? -3.076 61.727 2.301 1.00 22.25 178 THR B N 1
ATOM 3283 C CA . THR B 1 178 ? -3.074 62.960 1.527 1.00 21.93 178 THR B CA 1
ATOM 3284 C C . THR B 1 178 ? -1.813 62.999 0.671 1.00 21.67 178 THR B C 1
ATOM 3285 O O . THR B 1 178 ? -0.737 62.610 1.122 1.00 21.65 178 THR B O 1
ATOM 3289 N N . GLY B 1 179 ? -1.948 63.461 -0.568 1.00 21.31 179 GLY B N 1
ATOM 3290 C CA . GLY B 1 179 ? -0.795 63.608 -1.454 1.00 20.87 179 GLY B CA 1
ATOM 3291 C C . GLY B 1 179 ? 0.065 62.361 -1.551 1.00 20.48 179 GLY B C 1
ATOM 3292 O O . GLY B 1 179 ? -0.432 61.279 -1.855 1.00 20.40 179 GLY B O 1
ATOM 3293 N N . THR B 1 180 ? 1.362 62.514 -1.300 1.00 20.19 180 THR B N 1
ATOM 3294 C CA . THR B 1 180 ? 2.295 61.394 -1.400 1.00 19.90 180 THR B CA 1
ATOM 3295 C C . THR B 1 180 ? 2.111 60.400 -0.261 1.00 19.70 180 THR B C 1
ATOM 3296 O O . THR B 1 180 ? 2.783 59.371 -0.205 1.00 19.77 180 THR B O 1
ATOM 3300 N N . GLY B 1 181 ? 1.188 60.711 0.642 1.00 19.57 181 GLY B N 1
ATOM 3301 C CA . GLY B 1 181 ? 0.855 59.817 1.740 1.00 19.31 181 GLY B CA 1
ATOM 3302 C C . GLY B 1 181 ? 0.174 58.530 1.306 1.00 19.32 181 GLY B C 1
ATOM 3303 O O . GLY B 1 181 ? -0.083 57.654 2.131 1.00 19.19 181 GLY B O 1
ATOM 3304 N N . ILE B 1 182 ? -0.130 58.397 0.020 1.00 19.29 182 ILE B N 1
ATOM 3305 C CA . ILE B 1 182 ? -0.742 57.157 -0.448 1.00 19.39 182 ILE B CA 1
ATOM 3306 C C . ILE B 1 182 ? 0.333 56.083 -0.652 1.00 19.42 182 ILE B C 1
ATOM 3307 O O . ILE B 1 182 ? 0.038 54.889 -0.681 1.00 19.39 182 ILE B O 1
ATOM 3312 N N . SER B 1 183 ? 1.584 56.523 -0.758 1.00 19.47 183 SER B N 1
ATOM 3313 C CA . SER B 1 183 ? 2.705 55.640 -1.088 1.00 19.61 183 SER B CA 1
ATOM 3314 C C . SER B 1 183 ? 2.768 54.315 -0.319 1.00 19.87 183 SER B C 1
ATOM 3315 O O . SER B 1 183 ? 2.782 53.250 -0.935 1.00 20.11 183 SER B O 1
ATOM 3318 N N . PRO B 1 184 ? 2.820 54.367 1.022 1.00 20.03 184 PRO B N 1
ATOM 3319 C CA . PRO B 1 184 ? 2.910 53.103 1.753 1.00 20.19 184 PRO B CA 1
ATOM 3320 C C . PRO B 1 184 ? 1.658 52.244 1.588 1.00 20.39 184 PRO B C 1
ATOM 3321 O O . PRO B 1 184 ? 1.718 51.027 1.769 1.00 20.34 184 PRO B O 1
ATOM 3325 N N . TYR B 1 185 ? 0.535 52.870 1.250 1.00 20.59 185 TYR B N 1
ATOM 3326 C CA . TYR B 1 185 ? -0.697 52.124 1.028 1.00 21.01 185 TYR B CA 1
ATOM 3327 C C . TYR B 1 185 ? -0.639 51.377 -0.300 1.00 21.39 185 TYR B C 1
ATOM 3328 O O . TYR B 1 185 ? -1.198 50.286 -0.435 1.00 21.42 185 TYR B O 1
ATOM 3337 N N . ILE B 1 186 ? 0.040 51.971 -1.278 1.00 21.87 186 ILE B N 1
ATOM 3338 C CA . ILE B 1 186 ? 0.296 51.302 -2.547 1.00 22.33 186 ILE B CA 1
ATOM 3339 C C . ILE B 1 186 ? 1.188 50.089 -2.301 1.00 22.93 186 ILE B C 1
ATOM 3340 O O . ILE B 1 186 ? 0.973 49.018 -2.872 1.00 22.86 186 ILE B O 1
ATOM 3345 N N . SER B 1 187 ? 2.186 50.266 -1.440 1.00 23.53 187 SER B N 1
ATOM 3346 C CA . SER B 1 187 ? 3.085 49.181 -1.063 1.00 24.30 187 SER B CA 1
ATOM 3347 C C . SER B 1 187 ? 2.297 48.049 -0.413 1.00 24.80 187 SER B C 1
ATOM 3348 O O . SER B 1 187 ? 2.427 46.878 -0.792 1.00 24.77 187 SER B O 1
ATOM 3351 N N . PHE B 1 188 ? 1.472 48.404 0.566 1.00 25.54 188 PHE B N 1
ATOM 3352 C CA . PHE B 1 188 ? 0.602 47.435 1.217 1.00 26.33 188 PHE B CA 1
ATOM 3353 C C . PHE B 1 188 ? -0.241 46.653 0.206 1.00 26.97 188 PHE B C 1
ATOM 3354 O O . PHE B 1 188 ? -0.292 45.422 0.247 1.00 26.98 188 PHE B O 1
ATOM 3362 N N . LEU B 1 189 ? -0.906 47.376 -0.693 1.00 27.80 189 LEU B N 1
ATOM 3363 C CA . LEU B 1 189 ? -1.818 46.750 -1.651 1.00 28.69 189 LEU B CA 1
ATOM 3364 C C . LEU B 1 189 ? -1.090 45.795 -2.585 1.00 29.40 189 LEU B C 1
ATOM 3365 O O . LEU B 1 189 ? -1.615 44.739 -2.942 1.00 29.49 189 LEU B O 1
ATOM 3370 N N . LYS B 1 190 ? 0.120 46.172 -2.983 1.00 30.26 190 LYS B N 1
ATOM 3371 C CA . LYS B 1 190 ? 0.920 45.329 -3.859 1.00 31.04 190 LYS B CA 1
ATOM 3372 C C . LYS B 1 190 ? 1.288 44.019 -3.170 1.00 31.61 190 LYS B C 1
ATOM 3373 O O . LYS B 1 190 ? 1.346 42.973 -3.814 1.00 31.73 190 LYS B O 1
ATOM 3379 N N . LYS B 1 191 ? 1.527 44.071 -1.862 1.00 32.32 191 LYS B N 1
ATOM 3380 C CA . LYS B 1 191 ? 1.803 42.848 -1.113 1.00 33.00 191 LYS B CA 1
ATOM 3381 C C . LYS B 1 191 ? 0.542 42.009 -0.923 1.00 33.36 191 LYS B C 1
ATOM 3382 O O . LYS B 1 191 ? 0.547 40.804 -1.166 1.00 33.45 191 LYS B O 1
ATOM 3388 N N . LEU B 1 192 ? -0.537 42.655 -0.491 1.00 33.78 192 LEU B N 1
ATOM 3389 C CA . LEU B 1 192 ? -1.775 41.953 -0.163 1.00 34.19 192 LEU B CA 1
ATOM 3390 C C . LEU B 1 192 ? -2.432 41.310 -1.384 1.00 34.41 192 LEU B C 1
ATOM 3391 O O . LEU B 1 192 ? -2.880 40.164 -1.325 1.00 34.61 192 LEU B O 1
ATOM 3396 N N . PHE B 1 193 ? -2.489 42.048 -2.487 1.00 34.59 193 PHE B N 1
ATOM 3397 C CA . PHE B 1 193 ? -3.171 41.571 -3.689 1.00 34.68 193 PHE B CA 1
ATOM 3398 C C . PHE B 1 193 ? -2.220 40.920 -4.694 1.00 34.74 193 PHE B C 1
ATOM 3399 O O . PHE B 1 193 ? -2.604 40.643 -5.830 1.00 34.76 193 PHE B O 1
ATOM 3407 N N . ALA B 1 194 ? -0.982 40.686 -4.272 1.00 34.87 194 ALA B N 1
ATOM 3408 C CA . ALA B 1 194 ? 0.015 40.005 -5.104 1.00 35.05 194 ALA B CA 1
ATOM 3409 C C . ALA B 1 194 ? 0.287 40.705 -6.439 1.00 35.16 194 ALA B C 1
ATOM 3410 O O . ALA B 1 194 ? 0.542 40.050 -7.451 1.00 35.21 194 ALA B O 1
ATOM 3412 N N . TYR B 1 195 ? 0.250 42.035 -6.428 1.00 35.24 195 TYR B N 1
ATOM 3413 C CA . TYR B 1 195 ? 0.429 42.832 -7.635 1.00 35.33 195 TYR B CA 1
ATOM 3414 C C . TYR B 1 195 ? 1.654 42.447 -8.457 1.00 35.58 195 TYR B C 1
ATOM 3415 O O . TYR B 1 195 ? 2.760 42.334 -7.932 1.00 35.57 195 TYR B O 1
ATOM 3424 N N . ASP B 1 196 ? 1.440 42.263 -9.755 1.00 36.02 196 ASP B N 1
ATOM 3425 C CA . ASP B 1 196 ? 2.531 42.085 -10.703 1.00 36.52 196 ASP B CA 1
ATOM 3426 C C . ASP B 1 196 ? 2.208 42.807 -12.009 1.00 36.92 196 ASP B C 1
ATOM 3427 O O . ASP B 1 196 ? 1.250 42.464 -12.704 1.00 36.87 196 ASP B O 1
ATOM 3432 N N . LYS B 1 197 ? 3.014 43.815 -12.325 1.00 37.51 197 LYS B N 1
ATOM 3433 C CA . LYS B 1 197 ? 2.804 44.642 -13.504 1.00 38.18 197 LYS B CA 1
ATOM 3434 C C . LYS B 1 197 ? 2.799 43.778 -14.756 1.00 38.60 197 LYS B C 1
ATOM 3435 O O . LYS B 1 197 ? 2.049 44.029 -15.698 1.00 38.67 197 LYS B O 1
ATOM 3441 N N . ASN B 1 198 ? 3.638 42.750 -14.748 1.00 39.26 198 ASN B N 1
ATOM 3442 C CA . ASN B 1 198 ? 3.807 41.888 -15.908 1.00 39.91 198 ASN B CA 1
ATOM 3443 C C . ASN B 1 198 ? 2.879 40.673 -15.904 1.00 40.47 198 ASN B C 1
ATOM 3444 O O . ASN B 1 198 ? 2.989 39.798 -16.762 1.00 40.51 198 ASN B O 1
ATOM 3449 N N . ASN B 1 199 ? 1.963 40.625 -14.941 1.00 41.20 199 ASN B N 1
ATOM 3450 C CA . ASN B 1 199 ? 0.950 39.571 -14.902 1.00 41.99 199 ASN B CA 1
ATOM 3451 C C . ASN B 1 199 ? -0.353 40.039 -14.255 1.00 42.49 199 ASN B C 1
ATOM 3452 O O . ASN B 1 199 ? -0.836 39.446 -13.290 1.00 42.55 199 ASN B O 1
ATOM 3457 N N . LEU B 1 200 ? -0.919 41.105 -14.812 1.00 43.23 200 LEU B N 1
ATOM 3458 C CA . LEU B 1 200 ? -2.115 41.739 -14.267 1.00 44.00 200 LEU B CA 1
ATOM 3459 C C . LEU B 1 200 ? -3.394 40.956 -14.559 1.00 44.80 200 LEU B C 1
ATOM 3460 O O . LEU B 1 200 ? -4.437 41.217 -13.959 1.00 44.76 200 LEU B O 1
ATOM 3465 N N . TYR B 1 201 ? -3.312 40.000 -15.480 1.00 45.95 201 TYR B N 1
ATOM 3466 C CA . TYR B 1 201 ? -4.483 39.229 -15.898 1.00 47.14 201 TYR B CA 1
ATOM 3467 C C . TYR B 1 201 ? -4.722 38.003 -15.017 1.00 48.04 201 TYR B C 1
ATOM 3468 O O . TYR B 1 201 ? -5.691 37.268 -15.209 1.00 48.15 201 TYR B O 1
ATOM 3477 N N . ASN B 1 202 ? -3.831 37.790 -14.054 1.00 49.24 202 ASN B N 1
ATOM 3478 C CA . ASN B 1 202 ? -3.994 36.724 -13.070 1.00 50.38 202 ASN B CA 1
ATOM 3479 C C . ASN B 1 202 ? -4.575 37.278 -11.769 1.00 51.11 202 ASN B C 1
ATOM 3480 O O . ASN B 1 202 ? -4.242 38.389 -11.359 1.00 51.19 202 ASN B O 1
ATOM 3485 N N . ARG B 1 203 ? -5.443 36.504 -11.124 1.00 52.03 203 ARG B N 1
ATOM 3486 C CA . ARG B 1 203 ? -6.045 36.916 -9.857 1.00 52.86 203 ARG B CA 1
ATOM 3487 C C . ARG B 1 203 ? -5.011 36.809 -8.733 1.00 53.07 203 ARG B C 1
ATOM 3488 O O . ARG B 1 203 ? -4.657 37.806 -8.103 1.00 53.22 203 ARG B O 1
ATOM 3496 N N . ASN B 1 204 ? -4.541 35.590 -8.487 1.00 53.26 204 ASN B N 1
ATOM 3497 C CA . ASN B 1 204 ? -3.368 35.334 -7.635 1.00 53.42 204 ASN B CA 1
ATOM 3498 C C . ASN B 1 204 ? -3.297 35.916 -6.222 1.00 53.47 204 ASN B C 1
ATOM 3499 O O . ASN B 1 204 ? -2.246 35.842 -5.585 1.00 53.50 204 ASN B O 1
ATOM 3504 N N . SER B 1 205 ? -4.386 36.494 -5.725 1.00 53.49 205 SER B N 1
ATOM 3505 C CA . SER B 1 205 ? -4.353 37.127 -4.404 1.00 53.48 205 SER B CA 1
ATOM 3506 C C . SER B 1 205 ? -4.680 36.027 -3.398 1.00 53.52 205 SER B C 1
ATOM 3507 O O . SER B 1 205 ? -5.829 35.600 -3.279 1.00 53.50 205 SER B O 1
ATOM 3510 N N . TYR B 1 207 ? -5.711 36.830 -0.246 1.00 43.56 207 TYR B N 1
ATOM 3511 C CA . TYR B 1 207 ? -6.193 37.792 0.736 1.00 43.48 207 TYR B CA 1
ATOM 3512 C C . TYR B 1 207 ? -7.628 38.202 0.431 1.00 43.34 207 TYR B C 1
ATOM 3513 O O . TYR B 1 207 ? -7.960 38.520 -0.711 1.00 43.45 207 TYR B O 1
ATOM 3522 N N . THR B 1 208 ? -8.478 38.194 1.453 1.00 43.00 208 THR B N 1
ATOM 3523 C CA . THR B 1 208 ? -9.891 38.506 1.256 1.00 42.61 208 THR B CA 1
ATOM 3524 C C . THR B 1 208 ? -10.500 39.356 2.376 1.00 42.10 208 THR B C 1
ATOM 3525 O O . THR B 1 208 ? -11.663 39.177 2.738 1.00 42.11 208 THR B O 1
ATOM 3529 N N . GLY B 1 209 ? -9.711 40.283 2.913 1.00 41.38 209 GLY B N 1
ATOM 3530 C CA . GLY B 1 209 ? -10.216 41.250 3.885 1.00 40.37 209 GLY B CA 1
ATOM 3531 C C . GLY B 1 209 ? -10.815 42.455 3.181 1.00 39.63 209 GLY B C 1
ATOM 3532 O O . GLY B 1 209 ? -10.844 42.507 1.952 1.00 39.61 209 GLY B O 1
ATOM 3533 N N . TYR B 1 210 ? -11.298 43.426 3.950 1.00 38.84 210 TYR B N 1
ATOM 3534 C CA . TYR B 1 210 ? -11.880 44.628 3.359 1.00 37.97 210 TYR B CA 1
ATOM 3535 C C . TYR B 1 210 ? -11.055 45.871 3.672 1.00 36.96 210 TYR B C 1
ATOM 3536 O O . TYR B 1 210 ? -10.716 46.132 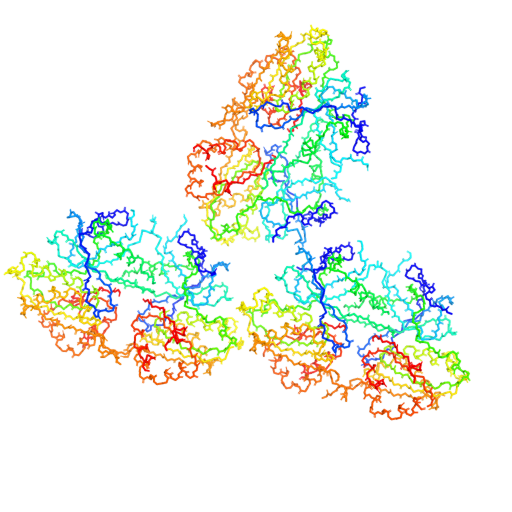4.826 1.00 36.89 210 TYR B O 1
ATOM 3545 N N . ILE B 1 211 ? -10.740 46.632 2.630 1.00 35.65 211 ILE B N 1
ATOM 3546 C CA . ILE B 1 211 ? -9.930 47.842 2.770 1.00 34.34 211 ILE B CA 1
ATOM 3547 C C . ILE B 1 211 ? -10.718 49.081 2.362 1.00 33.38 211 ILE B C 1
ATOM 3548 O O . ILE B 1 211 ? -11.297 49.132 1.277 1.00 33.30 211 ILE B O 1
ATOM 3553 N N . THR B 1 212 ? -10.745 50.076 3.242 1.00 32.11 212 THR B N 1
ATOM 3554 C CA . THR B 1 212 ? -11.407 51.338 2.946 1.00 30.92 212 THR B CA 1
ATOM 3555 C C . THR B 1 212 ? -10.374 52.452 2.879 1.00 30.02 212 THR B C 1
ATOM 3556 O O . THR B 1 212 ? -9.633 52.684 3.833 1.00 29.93 212 THR B O 1
ATOM 3560 N N . ILE B 1 213 ? -10.329 53.140 1.745 1.00 28.91 213 ILE B N 1
ATOM 3561 C CA . ILE B 1 213 ? -9.319 54.160 1.525 1.00 27.71 213 ILE B CA 1
ATOM 3562 C C . ILE B 1 213 ? -9.926 55.553 1.446 1.00 27.00 213 ILE B C 1
ATOM 3563 O O . ILE B 1 213 ? -10.855 55.797 0.677 1.00 26.94 213 ILE B O 1
ATOM 3568 N N . TYR B 1 214 ? -9.398 56.458 2.262 1.00 26.11 214 TYR B N 1
ATOM 3569 C CA . TYR B 1 214 ? -9.789 57.858 2.224 1.00 25.37 214 TYR B CA 1
ATOM 3570 C C . TYR B 1 214 ? -8.584 58.664 1.764 1.00 24.53 214 TYR B C 1
ATOM 3571 O O . TYR B 1 214 ? -7.569 58.729 2.458 1.00 24.55 214 TYR B O 1
ATOM 3580 N N . TYR B 1 215 ? -8.694 59.272 0.590 1.00 23.49 215 TYR B N 1
ATOM 3581 C CA . TYR B 1 215 ? -7.536 59.865 -0.059 1.00 22.61 215 TYR B CA 1
ATOM 3582 C C . TYR B 1 215 ? -7.823 61.296 -0.491 1.00 22.44 215 TYR B C 1
ATOM 3583 O O . TYR B 1 215 ? -8.675 61.543 -1.345 1.00 22.48 215 TYR B O 1
ATOM 3592 N N . GLY B 1 216 ? -7.108 62.234 0.120 1.00 22.11 216 GLY B N 1
ATOM 3593 C CA . GLY B 1 216 ? -7.271 63.649 -0.180 1.00 21.66 216 GLY B CA 1
ATOM 3594 C C . GLY B 1 216 ? -6.192 64.164 -1.109 1.00 21.40 216 GLY B C 1
ATOM 3595 O O . GLY B 1 216 ? -4.999 64.044 -0.826 1.00 21.14 216 GLY B O 1
ATOM 3596 N N . VAL B 1 217 ? -6.622 64.726 -2.233 1.00 21.24 217 VAL B N 1
ATOM 3597 C CA . VAL B 1 217 ? -5.721 65.335 -3.198 1.00 21.14 217 VAL B CA 1
ATOM 3598 C C . VAL B 1 217 ? -6.407 66.569 -3.772 1.00 21.06 217 VAL B C 1
ATOM 3599 O O . VAL B 1 217 ? -7.577 66.819 -3.484 1.00 21.00 217 VAL B O 1
ATOM 3603 N N . TYR B 1 218 ? -5.685 67.342 -4.576 1.00 20.97 218 TYR B N 1
ATOM 3604 C CA . TYR B 1 218 ? -6.233 68.582 -5.130 1.00 21.08 218 TYR B CA 1
ATOM 3605 C C . TYR B 1 218 ? -7.390 68.342 -6.107 1.00 21.01 218 TYR B C 1
ATOM 3606 O O . TYR B 1 218 ? -8.464 68.928 -5.964 1.00 21.03 218 TYR B O 1
ATOM 3615 N N . ASN B 1 219 ? -7.155 67.490 -7.102 1.00 20.99 219 ASN B N 1
ATOM 3616 C CA . ASN B 1 219 ? -8.175 67.119 -8.076 1.00 20.95 219 ASN B CA 1
ATOM 3617 C C . ASN B 1 219 ? -7.901 65.721 -8.631 1.00 21.06 219 ASN B C 1
ATOM 3618 O O . ASN B 1 219 ? -6.965 65.051 -8.196 1.00 21.17 219 ASN B O 1
ATOM 3623 N N . GLU B 1 220 ? -8.716 65.280 -9.587 1.00 21.18 220 GLU B N 1
ATOM 3624 C CA . GLU B 1 220 ? -8.564 63.947 -10.175 1.00 21.24 220 GLU B CA 1
ATOM 3625 C C . GLU B 1 220 ? -7.172 63.706 -10.767 1.00 20.76 220 GLU B C 1
ATOM 3626 O O . GLU B 1 220 ? -6.620 62.611 -10.652 1.00 20.55 220 GLU B O 1
ATOM 3632 N N . ASP B 1 221 ? -6.615 64.725 -11.413 1.00 20.29 221 ASP B N 1
ATOM 3633 C CA . ASP B 1 221 ? -5.314 64.591 -12.060 1.00 19.89 221 ASP B CA 1
ATOM 3634 C C . ASP B 1 221 ? -4.169 64.559 -11.052 1.00 19.42 221 ASP B C 1
ATOM 3635 O O . ASP B 1 221 ? -3.014 64.353 -11.422 1.00 19.31 221 ASP B O 1
ATOM 3640 N N . SER B 1 222 ? -4.496 64.759 -9.778 1.00 18.84 222 SER B N 1
ATOM 3641 C CA . SER B 1 222 ? -3.484 64.781 -8.727 1.00 18.29 222 SER B CA 1
ATOM 3642 C C . SER B 1 222 ? -3.418 63.469 -7.950 1.00 17.97 222 SER B C 1
ATOM 3643 O O . SER B 1 222 ? -2.571 63.306 -7.078 1.00 17.81 222 SER B O 1
ATOM 3646 N N . ILE B 1 223 ? -4.311 62.536 -8.272 1.00 17.56 223 ILE B N 1
ATOM 3647 C CA . ILE B 1 223 ? -4.281 61.221 -7.645 1.00 17.27 223 ILE B CA 1
ATOM 3648 C C . ILE B 1 223 ? -2.999 60.493 -8.028 1.00 17.18 223 ILE B C 1
ATOM 3649 O O . ILE B 1 223 ? -2.745 60.233 -9.206 1.00 17.01 223 ILE B O 1
ATOM 3654 N N . LEU B 1 224 ? -2.187 60.180 -7.037 1.00 17.07 224 LEU B N 1
ATOM 3655 C CA . LEU B 1 224 ? -0.959 59.444 -7.269 1.00 17.35 224 LEU B CA 1
ATOM 3656 C C . LEU B 1 224 ? -1.264 57.951 -7.354 1.00 17.65 224 LEU B C 1
ATOM 3657 O O . LEU B 1 224 ? -2.053 57.427 -6.569 1.00 17.48 224 LEU B O 1
ATOM 3662 N N . TYR B 1 225 ? -0.649 57.277 -8.316 1.00 18.27 225 TYR B N 1
ATOM 3663 C CA . TYR B 1 225 ? -0.849 55.840 -8.515 1.00 18.91 225 TYR B CA 1
ATOM 3664 C C . TYR B 1 225 ? -2.306 55.497 -8.849 1.00 19.28 225 TYR B C 1
ATOM 3665 O O . TYR B 1 225 ? -2.847 54.492 -8.390 1.00 19.31 225 TYR B O 1
ATOM 3674 N N . LEU B 1 226 ? -2.917 56.345 -9.670 1.00 19.94 226 LEU B N 1
ATOM 3675 C CA . LEU B 1 226 ? -4.289 56.168 -10.143 1.00 20.61 226 LEU B CA 1
ATOM 3676 C C . LEU B 1 226 ? -4.456 54.878 -10.949 1.00 21.01 226 LEU B C 1
ATOM 3677 O O . LEU B 1 226 ? -5.509 54.238 -10.899 1.00 21.06 226 LEU B O 1
ATOM 3682 N N . ASN B 1 227 ? -3.418 54.502 -11.693 1.00 21.49 227 ASN B N 1
ATOM 3683 C CA . ASN B 1 227 ? -3.433 53.264 -12.472 1.00 21.93 227 ASN B CA 1
ATOM 3684 C C . ASN B 1 227 ? -3.665 52.053 -11.583 1.00 22.58 227 ASN B C 1
ATOM 3685 O O . ASN B 1 227 ? -4.588 51.266 -11.802 1.00 22.57 227 ASN B O 1
ATOM 3690 N N . GLU B 1 228 ? -2.797 51.906 -10.586 1.00 23.33 228 GLU B N 1
ATOM 3691 C CA . GLU B 1 228 ? -2.891 50.813 -9.632 1.00 24.04 228 GLU B CA 1
ATOM 3692 C C . GLU B 1 228 ? -4.208 50.866 -8.864 1.00 24.47 228 GLU B C 1
ATOM 3693 O O . GLU B 1 228 ? -4.908 49.861 -8.749 1.00 24.47 228 GLU B O 1
ATOM 3699 N N . LEU B 1 229 ? -4.539 52.043 -8.341 1.00 25.17 229 LEU B N 1
ATOM 3700 C CA . LEU B 1 229 ? -5.753 52.209 -7.553 1.00 25.91 229 LEU B CA 1
ATOM 3701 C C . LEU B 1 229 ? -6.996 51.817 -8.339 1.00 26.62 229 LEU B C 1
ATOM 3702 O O . LEU B 1 229 ? -7.900 51.171 -7.807 1.00 26.71 229 LEU B O 1
ATOM 3707 N N . GLU B 1 230 ? -7.039 52.207 -9.609 1.00 27.56 230 GLU B N 1
ATOM 3708 C CA . GLU B 1 230 ? -8.156 51.840 -10.470 1.00 28.58 230 GLU B CA 1
ATOM 3709 C C . GLU B 1 230 ? -8.127 50.353 -10.808 1.00 29.11 230 GLU B C 1
ATOM 3710 O O . GLU B 1 230 ? -9.171 49.729 -10.982 1.00 28.98 230 GLU B O 1
ATOM 3716 N N . TYR B 1 231 ? -6.928 49.786 -10.891 1.00 30.00 231 TYR B N 1
ATOM 3717 C CA . TYR B 1 231 ? -6.788 48.365 -11.181 1.00 31.01 231 TYR B CA 1
ATOM 3718 C C . TYR B 1 231 ? -7.280 47.509 -10.017 1.00 31.69 231 TYR B C 1
ATOM 3719 O O . TYR B 1 231 ? -7.875 46.447 -10.222 1.00 31.71 231 TYR B O 1
ATOM 3728 N N . PHE B 1 232 ? -7.031 47.971 -8.796 1.00 32.66 232 PHE B N 1
ATOM 3729 C CA . PHE B 1 232 ? -7.473 47.235 -7.622 1.00 33.63 232 PHE B CA 1
ATOM 3730 C C . PHE B 1 232 ? -8.991 47.287 -7.481 1.00 34.36 232 PHE B C 1
ATOM 3731 O O . PHE B 1 232 ? -9.620 46.294 -7.100 1.00 34.46 232 PHE B O 1
ATOM 3739 N N . GLN B 1 233 ? -9.575 48.437 -7.792 1.00 35.33 233 GLN B N 1
ATOM 3740 C CA . GLN B 1 233 ? -11.015 48.628 -7.659 1.00 36.35 233 GLN B CA 1
ATOM 3741 C C . GLN B 1 233 ? -11.784 47.851 -8.728 1.00 36.86 233 GLN B C 1
ATOM 3742 O O . GLN B 1 233 ? -12.937 47.468 -8.522 1.00 37.00 233 GLN B O 1
ATOM 3748 N N . LYS B 1 234 ? -11.138 47.614 -9.865 1.00 37.54 234 LYS B N 1
ATOM 3749 C CA . LYS B 1 234 ? -11.745 46.852 -10.957 1.00 38.13 234 LYS B CA 1
ATOM 3750 C C . LYS B 1 234 ? -11.632 45.345 -10.720 1.00 38.38 234 LYS B C 1
ATOM 3751 O O . LYS B 1 234 ? -12.575 44.595 -10.973 1.00 38.49 234 LYS B O 1
ATOM 3757 N N . MET B 1 235 ? -10.476 44.915 -10.223 1.00 38.66 235 MET B N 1
ATOM 3758 C CA . MET B 1 235 ? -10.171 43.494 -10.054 1.00 38.96 235 MET B CA 1
ATOM 3759 C C . MET B 1 235 ? -10.632 42.915 -8.715 1.00 38.87 235 MET B C 1
ATOM 3760 O O . MET B 1 235 ? -10.920 41.721 -8.616 1.00 38.90 235 MET B O 1
ATOM 3765 N N . TYR B 1 236 ? -10.689 43.757 -7.689 1.00 38.73 236 TYR B N 1
ATOM 3766 C CA . TYR B 1 236 ? -11.091 43.316 -6.364 1.00 38.61 236 TYR B CA 1
ATOM 3767 C C . TYR B 1 236 ? -12.171 44.232 -5.802 1.00 38.66 236 TYR B C 1
ATOM 3768 O O . TYR B 1 236 ? -12.008 44.808 -4.727 1.00 38.64 236 TYR B O 1
ATOM 3777 N N . PRO B 1 237 ? -13.289 44.357 -6.531 1.00 38.70 237 PRO B N 1
ATOM 3778 C CA . PRO B 1 237 ? -14.337 45.324 -6.217 1.00 38.78 237 PRO B CA 1
ATOM 3779 C C . PRO B 1 237 ? -15.025 45.057 -4.882 1.00 38.85 237 PRO B C 1
ATOM 3780 O O . PRO B 1 237 ? -15.615 45.968 -4.302 1.00 38.97 237 PRO B O 1
ATOM 3784 N N . ASN B 1 238 ? -14.954 43.820 -4.403 1.00 38.91 238 ASN B N 1
ATOM 3785 C CA . ASN B 1 238 ? -15.592 43.453 -3.143 1.00 38.91 238 ASN B CA 1
ATOM 3786 C C . ASN B 1 238 ? -14.617 43.488 -1.971 1.00 38.78 238 ASN B C 1
ATOM 3787 O O . ASN B 1 238 ? -14.989 43.200 -0.834 1.00 38.74 238 ASN B O 1
ATOM 3792 N N . ASN B 1 239 ? -13.370 43.850 -2.256 1.00 38.62 239 ASN B N 1
ATOM 3793 C CA . ASN B 1 239 ? -12.331 43.902 -1.231 1.00 38.41 239 ASN B CA 1
ATOM 3794 C C . ASN B 1 239 ? -11.741 45.298 -1.036 1.00 38.10 239 ASN B C 1
ATOM 3795 O O . ASN B 1 239 ? -10.850 45.485 -0.208 1.00 38.04 239 ASN B O 1
ATOM 3800 N N . ILE B 1 240 ? -12.234 46.275 -1.794 1.00 37.69 240 ILE B N 1
ATOM 3801 C CA . ILE B 1 240 ? -11.716 47.646 -1.694 1.00 37.27 240 ILE B CA 1
ATOM 3802 C C . ILE B 1 240 ? -12.749 48.719 -2.042 1.00 36.88 240 ILE B C 1
ATOM 3803 O O . ILE B 1 240 ? -13.551 48.557 -2.963 1.00 36.90 240 ILE B O 1
ATOM 3808 N N . ASN B 1 241 ? -12.713 49.816 -1.290 1.00 36.28 241 ASN B N 1
ATOM 3809 C CA . ASN B 1 241 ? -13.588 50.959 -1.519 1.00 35.71 241 ASN B CA 1
ATOM 3810 C C . ASN B 1 241 ? -12.804 52.255 -1.318 1.00 35.23 241 ASN B C 1
ATOM 3811 O O . ASN B 1 241 ? -12.299 52.519 -0.226 1.00 35.24 241 ASN B O 1
ATOM 3816 N N . ILE B 1 242 ? -12.697 53.056 -2.374 1.00 34.53 242 ILE B N 1
ATOM 3817 C CA . ILE B 1 242 ? -11.889 54.272 -2.332 1.00 33.89 242 ILE B CA 1
ATOM 3818 C C . ILE B 1 242 ? -12.733 55.539 -2.327 1.00 33.50 242 ILE B C 1
ATOM 3819 O O . ILE B 1 242 ? -13.532 55.764 -3.234 1.00 33.38 242 ILE B O 1
ATOM 3824 N N . HIS B 1 243 ? -12.540 56.372 -1.310 1.00 33.04 243 HIS B N 1
ATOM 3825 C CA . HIS B 1 243 ? -13.206 57.667 -1.245 1.00 32.57 243 HIS B CA 1
ATOM 3826 C C . HIS B 1 243 ? -12.207 58.799 -1.494 1.00 32.06 243 HIS B C 1
ATOM 3827 O O . HIS B 1 243 ? -11.254 58.976 -0.734 1.00 32.03 243 HIS B O 1
ATOM 3834 N N . TYR B 1 244 ? -12.431 59.558 -2.564 1.00 31.33 244 TYR B N 1
ATOM 3835 C CA . TYR B 1 244 ? -11.556 60.672 -2.924 1.00 30.54 244 TYR B CA 1
ATOM 3836 C C . TYR B 1 244 ? -12.109 62.004 -2.429 1.00 29.99 244 TYR B C 1
ATOM 3837 O O . TYR B 1 244 ? -13.283 62.312 -2.631 1.00 29.99 244 TYR B O 1
ATOM 3846 N N . VAL B 1 245 ? -11.254 62.798 -1.793 1.00 29.20 245 VAL B N 1
ATOM 3847 C CA . VAL B 1 245 ? -11.647 64.122 -1.328 1.00 28.34 245 VAL B CA 1
ATOM 3848 C C . VAL B 1 245 ? -10.796 65.183 -2.016 1.00 27.84 245 VAL B C 1
ATOM 3849 O O . VAL B 1 245 ? -9.617 65.345 -1.698 1.00 27.58 245 VAL B O 1
ATOM 3853 N N . PHE B 1 246 ? -11.398 65.902 -2.958 1.00 27.20 246 PHE B N 1
ATOM 3854 C CA . PHE B 1 246 ? -10.662 66.875 -3.755 1.00 26.76 246 PHE B CA 1
ATOM 3855 C C . PHE B 1 246 ? -10.735 68.278 -3.151 1.00 26.85 246 PHE B C 1
ATOM 3856 O O . PHE B 1 246 ? -11.819 68.801 -2.896 1.00 26.76 246 PHE B O 1
ATOM 3864 N N . SER B 1 247 ? -9.576 68.890 -2.929 1.00 26.97 247 SER B N 1
ATOM 3865 C CA . SER B 1 247 ? -9.539 70.199 -2.286 1.00 27.25 247 SER B CA 1
ATOM 3866 C C . SER B 1 247 ? -9.925 71.350 -3.218 1.00 27.73 247 SER B C 1
ATOM 3867 O O . SER B 1 247 ? -10.256 72.436 -2.746 1.00 27.70 247 SER B O 1
ATOM 3870 N N . TYR B 1 248 ? -9.898 71.121 -4.530 1.00 28.41 248 TYR B N 1
ATOM 3871 C CA . TYR B 1 248 ? -10.275 72.176 -5.474 1.00 29.22 248 TYR B CA 1
ATOM 3872 C C . TYR B 1 248 ? -11.751 72.544 -5.318 1.00 29.66 248 TYR B C 1
ATOM 3873 O O . TYR B 1 248 ? -12.124 73.706 -5.452 1.00 29.70 248 TYR B O 1
ATOM 3882 N N . LYS B 1 249 ? -12.583 71.547 -5.029 1.00 30.34 249 LYS B N 1
ATOM 3883 C CA . LYS B 1 249 ? -13.998 71.781 -4.758 1.00 31.02 249 LYS B CA 1
ATOM 3884 C C . LYS B 1 249 ? -14.179 72.681 -3.540 1.00 31.14 249 LYS B C 1
ATOM 3885 O O . LYS B 1 249 ? -14.094 73.904 -3.644 1.00 31.40 249 LYS B O 1
ATOM 3891 N N . THR B 1 255 ? -15.311 78.282 3.461 1.00 30.60 255 THR B N 1
ATOM 3892 C CA . THR B 1 255 ? -15.153 76.992 4.125 1.00 30.51 255 THR B CA 1
ATOM 3893 C C . THR B 1 255 ? -14.140 76.093 3.426 1.00 30.02 255 THR B C 1
ATOM 3894 O O . THR B 1 255 ? -13.952 76.173 2.212 1.00 30.17 255 THR B O 1
ATOM 3898 N N . SER B 1 256 ? -13.494 75.235 4.207 1.00 29.26 256 SER B N 1
ATOM 3899 C CA . SER B 1 256 ? -12.593 74.226 3.670 1.00 28.43 256 SER B CA 1
ATOM 3900 C C . SER B 1 256 ? -13.155 72.842 3.966 1.00 27.77 256 SER B C 1
ATOM 3901 O O . SER B 1 256 ? -13.874 72.656 4.948 1.00 27.70 256 SER B O 1
ATOM 3904 N N . PHE B 1 257 ? -12.835 71.874 3.114 1.00 26.92 257 PHE B N 1
ATOM 3905 C CA . PHE B 1 257 ? -13.312 70.508 3.310 1.00 26.20 257 PHE B CA 1
ATOM 3906 C C . PHE B 1 257 ? -12.245 69.483 2.932 1.00 25.78 257 PHE B C 1
ATOM 3907 O O . PHE B 1 257 ? -11.985 69.242 1.753 1.00 25.63 257 PHE B O 1
ATOM 3915 N N . TYR B 1 258 ? -11.635 68.883 3.947 1.00 25.37 258 TYR B N 1
ATOM 3916 C CA . TYR B 1 258 ? -10.518 67.968 3.741 1.00 25.00 258 TYR B CA 1
ATOM 3917 C C . TYR B 1 258 ? -10.899 66.526 4.084 1.00 25.09 258 TYR B C 1
ATOM 3918 O O . TYR B 1 258 ? -12.066 66.234 4.351 1.00 24.93 258 TYR B O 1
ATOM 3927 N N . VAL B 1 259 ? -9.918 65.628 4.075 1.00 25.21 259 VAL B N 1
ATOM 3928 C CA . VAL B 1 259 ? -10.201 64.204 4.225 1.00 25.47 259 VAL B CA 1
ATOM 3929 C C . VAL B 1 259 ? -10.842 63.846 5.573 1.00 26.14 259 VAL B C 1
ATOM 3930 O O . VAL B 1 259 ? -11.708 62.969 5.631 1.00 26.28 259 VAL B O 1
ATOM 3934 N N . GLN B 1 260 ? -10.435 64.527 6.645 1.00 26.87 260 GLN B N 1
ATOM 3935 C CA . GLN B 1 260 ? -11.032 64.294 7.959 1.00 27.77 260 GLN B CA 1
ATOM 3936 C C . GLN B 1 260 ? -12.496 64.711 7.999 1.00 28.48 260 GLN B C 1
ATOM 3937 O O . GLN B 1 260 ? -13.296 64.119 8.721 1.00 28.52 260 GLN B O 1
ATOM 3943 N N . ASP B 1 261 ? -12.834 65.749 7.248 1.00 29.62 261 ASP B N 1
ATOM 3944 C CA . ASP B 1 261 ? -14.186 66.293 7.254 1.00 30.84 261 ASP B CA 1
ATOM 3945 C C . ASP B 1 261 ? -15.137 65.331 6.556 1.00 31.96 261 ASP B C 1
ATOM 3946 O O . ASP B 1 261 ? -16.290 65.169 6.960 1.00 32.00 261 ASP B O 1
ATOM 3951 N N . GLU B 1 262 ? -14.635 64.698 5.501 1.00 33.47 262 GLU B N 1
ATOM 3952 C CA . GLU B 1 262 ? -15.372 63.669 4.789 1.00 34.98 262 GLU B CA 1
ATOM 3953 C C . GLU B 1 262 ? -15.655 62.532 5.757 1.00 35.85 262 GLU B C 1
ATOM 3954 O O . GLU B 1 262 ? -16.775 62.014 5.828 1.00 35.96 262 GLU B O 1
ATOM 3960 N N . ILE B 1 263 ? -14.625 62.154 6.505 1.00 37.09 263 ILE B N 1
ATOM 3961 C CA . ILE B 1 263 ? -14.738 61.098 7.495 1.00 38.30 263 ILE B CA 1
ATOM 3962 C C . ILE B 1 263 ? -15.696 61.494 8.609 1.00 39.30 263 ILE B C 1
ATOM 3963 O O . ILE B 1 263 ? -16.495 60.672 9.069 1.00 39.36 263 ILE B O 1
ATOM 3968 N N . TYR B 1 264 ? -15.635 62.752 9.038 1.00 40.60 264 TYR B N 1
ATOM 3969 C CA . TYR B 1 264 ? -16.565 63.233 10.064 1.00 41.90 264 TYR B CA 1
ATOM 3970 C C . TYR B 1 264 ? -17.989 63.288 9.521 1.00 42.70 264 TYR B C 1
ATOM 3971 O O . TYR B 1 264 ? -18.953 63.127 10.268 1.00 42.76 264 TYR B O 1
ATOM 3980 N N . LYS B 1 265 ? -18.112 63.514 8.216 1.00 43.80 265 LYS B N 1
ATOM 3981 C CA . LYS B 1 265 ? -19.410 63.521 7.561 1.00 44.96 265 LYS B CA 1
ATOM 3982 C C . LYS B 1 265 ? -20.073 62.154 7.691 1.00 45.78 265 LYS B C 1
ATOM 3983 O O . LYS B 1 265 ? -21.278 62.058 7.922 1.00 45.93 265 LYS B O 1
ATOM 3989 N N . ARG B 1 266 ? -19.281 61.096 7.552 1.00 46.83 266 ARG B N 1
ATOM 3990 C CA . ARG B 1 266 ? -19.780 59.743 7.772 1.00 47.87 266 ARG B CA 1
ATOM 3991 C C . ARG B 1 266 ? -19.065 59.062 8.936 1.00 48.40 266 ARG B C 1
ATOM 3992 O O . ARG B 1 266 ? -18.453 58.007 8.767 1.00 48.45 266 ARG B O 1
ATOM 4000 N N . LYS B 1 267 ? -19.159 59.662 10.119 1.00 49.12 267 LYS B N 1
ATOM 4001 C CA . LYS B 1 267 ? -18.431 59.156 11.281 1.00 49.85 267 LYS B CA 1
ATOM 4002 C C . LYS B 1 267 ? -18.994 57.857 11.863 1.00 50.27 267 LYS B C 1
ATOM 4003 O O . LYS B 1 267 ? -18.237 57.033 12.377 1.00 50.32 267 LYS B O 1
ATOM 4009 N N . THR B 1 268 ? -20.308 57.664 11.781 1.00 50.80 268 THR B N 1
ATOM 4010 C CA . THR B 1 268 ? -20.920 56.441 12.308 1.00 51.28 268 THR B CA 1
ATOM 4011 C C . THR B 1 268 ? -20.489 55.200 11.527 1.00 51.49 268 THR B C 1
ATOM 4012 O O . THR B 1 268 ? -20.212 54.152 12.113 1.00 51.55 268 THR B O 1
ATOM 4016 N N . GLU B 1 269 ? -20.430 55.326 10.204 1.00 51.70 269 GLU B N 1
ATOM 4017 C CA . GLU B 1 269 ? -19.984 54.231 9.345 1.00 51.87 269 GLU B CA 1
ATOM 4018 C C . GLU B 1 269 ? -18.495 53.939 9.536 1.00 51.80 269 GLU B C 1
ATOM 4019 O O . GLU B 1 269 ? -18.070 52.783 9.511 1.00 51.78 269 GLU B O 1
ATOM 4025 N N . PHE B 1 270 ? -17.709 54.995 9.721 1.00 51.68 270 PHE B N 1
ATOM 4026 C CA . PHE B 1 270 ? -16.281 54.859 10.018 1.00 51.58 270 PHE B CA 1
ATOM 4027 C C . PHE B 1 270 ? -16.118 54.152 11.359 1.00 51.62 270 PHE B C 1
ATOM 4028 O O . PHE B 1 270 ? -15.299 53.243 11.502 1.00 51.56 270 PHE B O 1
ATOM 4036 N N . LEU B 1 271 ? -16.922 54.574 12.336 1.00 51.69 271 LEU B N 1
ATOM 4037 C CA . LEU B 1 271 ? -16.966 53.920 13.639 1.00 51.81 271 LEU B CA 1
ATOM 4038 C C . LEU B 1 271 ? -17.314 52.442 13.505 1.00 51.89 271 LEU B C 1
ATOM 4039 O O . LEU B 1 271 ? -16.671 51.587 14.114 1.00 51.91 271 LEU B O 1
ATOM 4044 N N . ASN B 1 272 ? -18.336 52.146 12.706 1.00 52.01 272 ASN B N 1
ATOM 4045 C CA . ASN B 1 272 ? -18.765 50.767 12.492 1.00 52.17 272 ASN B CA 1
ATOM 4046 C C . ASN B 1 272 ? -17.696 49.915 11.811 1.00 52.22 272 ASN B C 1
ATOM 4047 O O . ASN B 1 272 ? -17.523 48.743 12.146 1.00 52.20 272 ASN B O 1
ATOM 4052 N N . LEU B 1 273 ? -16.981 50.505 10.857 1.00 52.24 273 LEU B N 1
ATOM 4053 C CA . LEU B 1 273 ? -15.880 49.806 10.189 1.00 52.28 273 LEU B CA 1
ATOM 4054 C C . LEU B 1 273 ? -14.757 49.485 11.168 1.00 52.28 273 LEU B C 1
ATOM 4055 O O . LEU B 1 273 ? -14.282 48.351 11.229 1.00 52.26 273 LEU B O 1
ATOM 4060 N N . PHE B 1 274 ? -14.336 50.484 11.936 1.00 52.32 274 PHE B N 1
ATOM 4061 C CA . PHE B 1 274 ? -13.246 50.290 12.886 1.00 52.37 274 PHE B CA 1
ATOM 4062 C C . PHE B 1 274 ? -13.614 49.322 14.009 1.00 52.43 274 PHE B C 1
ATOM 4063 O O . PHE B 1 274 ? -12.788 48.511 14.428 1.00 52.47 274 PHE B O 1
ATOM 4071 N N . ASN B 1 275 ? -14.851 49.404 14.492 1.00 52.46 275 ASN B N 1
ATOM 4072 C CA . ASN B 1 275 ? -15.274 48.593 15.634 1.00 52.49 275 ASN B CA 1
ATOM 4073 C C . ASN B 1 275 ? -15.866 47.223 15.275 1.00 52.47 275 ASN B C 1
ATOM 4074 O O . ASN B 1 275 ? -15.534 46.217 15.901 1.00 52.50 275 ASN B O 1
ATOM 4079 N N . ASN B 1 276 ? -16.743 47.194 14.271 1.00 52.42 276 ASN B N 1
ATOM 4080 C CA . ASN B 1 276 ? -17.405 45.942 13.882 1.00 52.31 276 ASN B CA 1
ATOM 4081 C C . ASN B 1 276 ? -16.559 45.027 12.993 1.00 52.12 276 ASN B C 1
ATOM 4082 O O . ASN B 1 276 ? -16.818 43.826 12.909 1.00 52.16 276 ASN B O 1
ATOM 4087 N N . TYR B 1 277 ? -15.546 45.593 12.333 1.00 51.74 277 TYR B N 1
ATOM 4088 C CA . TYR B 1 277 ? -14.690 44.813 11.440 1.00 51.27 277 TYR B CA 1
ATOM 4089 C C . TYR B 1 277 ? -13.241 44.747 11.921 1.00 50.60 277 TYR B C 1
ATOM 4090 O O . TYR B 1 277 ? -12.360 44.285 11.197 1.00 50.63 277 TYR B O 1
ATOM 4099 N N . LYS B 1 278 ? -13.003 45.211 13.145 1.00 49.61 278 LYS B N 1
ATOM 4100 C CA . LYS B 1 278 ? -11.676 45.139 13.758 1.00 48.55 278 LYS B CA 1
ATOM 4101 C C . LYS B 1 278 ? -10.580 45.693 12.847 1.00 47.53 278 LYS B C 1
ATOM 4102 O O . LYS B 1 278 ? -9.476 45.149 12.782 1.00 47.44 278 LYS B O 1
ATOM 4108 N N . CYS B 1 279 ? -10.895 46.785 12.157 1.00 46.15 279 CYS B N 1
ATOM 4109 C CA . CYS B 1 279 ? -9.983 47.396 11.189 1.00 44.72 279 CYS B CA 1
ATOM 4110 C C . CYS B 1 279 ? -8.712 47.955 11.814 1.00 43.58 279 CYS B C 1
ATOM 4111 O O . CYS B 1 279 ? -8.752 48.589 12.869 1.00 43.46 279 CYS B O 1
ATOM 4114 N N . GLU B 1 280 ? -7.585 47.717 11.150 1.00 42.05 280 GLU B N 1
ATOM 4115 C CA . GLU B 1 280 ? -6.360 48.444 11.447 1.00 40.61 280 GLU B CA 1
ATOM 4116 C C . GLU B 1 280 ? -6.463 49.807 10.777 1.00 39.43 280 GLU B C 1
ATOM 4117 O O . GLU B 1 280 ? -6.723 49.898 9.577 1.00 39.31 280 GLU B O 1
ATOM 4123 N N . LEU B 1 281 ? -6.271 50.865 11.556 1.00 37.94 281 LEU B N 1
ATOM 4124 C CA . LEU B 1 281 ? -6.426 52.223 11.055 1.00 36.47 281 LEU B CA 1
ATOM 4125 C C . LEU B 1 281 ? -5.071 52.872 10.801 1.00 35.30 281 LEU B C 1
ATOM 4126 O O . LEU B 1 281 ? -4.209 52.896 11.678 1.00 35.29 281 LEU B O 1
ATOM 4131 N N . TYR B 1 282 ? -4.887 53.393 9.593 1.00 33.75 282 TYR B N 1
ATOM 4132 C CA . TYR B 1 282 ? -3.635 54.041 9.221 1.00 32.16 282 TYR B CA 1
ATOM 4133 C C . TYR B 1 282 ? -3.874 55.477 8.785 1.00 31.21 282 TYR B C 1
ATOM 4134 O O . TYR B 1 282 ? -4.841 55.771 8.085 1.00 31.24 282 TYR B O 1
ATOM 4143 N N . ILE B 1 283 ? -2.981 56.368 9.194 1.00 30.02 283 ILE B N 1
ATOM 4144 C CA . ILE B 1 283 ? -3.056 57.764 8.793 1.00 28.92 283 ILE B CA 1
ATOM 4145 C C . ILE B 1 283 ? -1.686 58.248 8.333 1.00 28.36 283 ILE B C 1
ATOM 4146 O O . ILE B 1 283 ? -0.736 58.277 9.116 1.00 28.11 283 ILE B O 1
ATOM 4151 N N . CYS B 1 284 ? -1.587 58.611 7.064 1.00 27.74 284 CYS B N 1
ATOM 4152 C CA . CYS B 1 284 ? -0.327 59.080 6.499 1.00 27.35 284 CYS B CA 1
ATOM 4153 C C . CYS B 1 284 ? -0.513 60.357 5.691 1.00 27.25 284 CYS B C 1
ATOM 4154 O O . CYS B 1 284 ? -1.274 60.388 4.721 1.00 26.98 284 CYS B O 1
ATOM 4157 N N . GLY B 1 285 ? 0.171 61.420 6.095 1.00 27.20 285 GLY B N 1
ATOM 4158 C CA . GLY B 1 285 ? -0.023 62.705 5.454 1.00 27.41 285 GLY B CA 1
ATOM 4159 C C . GLY B 1 285 ? 0.104 63.847 6.440 1.00 27.52 285 GLY B C 1
ATOM 4160 O O . GLY B 1 285 ? 0.895 63.787 7.382 1.00 27.52 285 GLY B O 1
ATOM 4161 N N . LYS B 1 286 ? -0.783 64.793 6.275 1.00 27.67 286 LYS B N 1
ATOM 4162 C CA . LYS B 1 286 ? -0.789 66.013 7.058 1.00 28.03 286 LYS B CA 1
ATOM 4163 C C . LYS B 1 286 ? -1.085 65.762 8.544 1.00 28.42 286 LYS B C 1
ATOM 4164 O O . LYS B 1 286 ? -1.949 64.999 8.870 1.00 28.19 286 LYS B O 1
ATOM 4170 N N . LYS B 1 287 ? -0.362 66.448 9.422 1.00 29.10 287 LYS B N 1
ATOM 4171 C CA . LYS B 1 287 ? -0.522 66.264 10.863 1.00 29.94 287 LYS B CA 1
ATOM 4172 C C . LYS B 1 287 ? -1.952 66.483 11.370 1.00 30.47 287 LYS B C 1
ATOM 4173 O O . LYS B 1 287 ? -2.394 65.808 12.300 1.00 30.41 287 LYS B O 1
ATOM 4179 N N . SER B 1 288 ? -2.667 67.427 10.765 1.00 31.32 288 SER B N 1
ATOM 4180 C CA . SER B 1 288 ? -4.000 67.794 11.229 1.00 32.37 288 SER B CA 1
ATOM 4181 C C . SER B 1 288 ? -5.003 66.642 11.161 1.00 33.23 288 SER B C 1
ATOM 4182 O O . SER B 1 288 ? -5.809 66.476 12.076 1.00 33.27 288 SER B O 1
ATOM 4185 N N . ILE B 1 289 ? -4.966 65.845 10.097 1.00 34.50 289 ILE B N 1
ATOM 4186 C CA . ILE B 1 289 ? -5.892 64.721 10.006 1.00 35.75 289 ILE B CA 1
ATOM 4187 C C . ILE B 1 289 ? -6.129 64.063 11.365 1.00 37.03 289 ILE B C 1
ATOM 4188 O O . ILE B 1 289 ? -7.264 63.762 11.736 1.00 37.05 289 ILE B O 1
ATOM 4193 N N . ARG B 1 290 ? -5.041 63.856 12.099 1.00 38.71 290 ARG B N 1
ATOM 4194 C CA . ARG B 1 290 ? -5.046 63.075 13.337 1.00 40.47 290 ARG B CA 1
ATOM 4195 C C . ARG B 1 290 ? -6.194 63.352 14.310 1.00 41.37 290 ARG B C 1
ATOM 4196 O O . ARG B 1 290 ? -6.931 62.440 14.685 1.00 41.45 290 ARG B O 1
ATOM 4204 N N . TYR B 1 291 ? -6.338 64.604 14.728 1.00 42.62 291 TYR B N 1
ATOM 4205 C CA . TYR B 1 291 ? -7.208 64.915 15.861 1.00 43.92 291 TYR B CA 1
ATOM 4206 C C . TYR B 1 291 ? -8.702 64.778 15.571 1.00 44.58 291 TYR B C 1
ATOM 4207 O O . TYR B 1 291 ? -9.459 64.295 16.414 1.00 44.60 291 TYR B O 1
ATOM 4216 N N . LYS B 1 292 ? -9.120 65.184 14.378 1.00 45.50 292 LYS B N 1
ATOM 4217 C CA . LYS B 1 292 ? -10.519 65.064 13.988 1.00 46.44 292 LYS B CA 1
ATOM 4218 C C . LYS B 1 292 ? -10.943 63.597 13.941 1.00 47.24 292 LYS B C 1
ATOM 4219 O O . LYS B 1 292 ? -12.011 63.235 14.434 1.00 47.31 292 LYS B O 1
ATOM 4225 N N . VAL B 1 293 ? -10.098 62.755 13.355 1.00 48.33 293 VAL B N 1
ATOM 4226 C CA . VAL B 1 293 ? -10.389 61.329 13.252 1.00 49.44 293 VAL B CA 1
ATOM 4227 C C . VAL B 1 293 ? -10.352 60.648 14.617 1.00 50.39 293 VAL B C 1
ATOM 4228 O O . VAL B 1 293 ? -11.205 59.816 14.928 1.00 50.41 293 VAL B O 1
ATOM 4232 N N . MET B 1 294 ? -9.364 60.997 15.412 1.00 51.66 294 MET B N 1
ATOM 4233 C CA . MET B 1 294 ? -9.176 60.412 16.723 1.00 53.01 294 MET B CA 1
ATOM 4234 C C . MET B 1 294 ? -10.317 60.685 17.667 1.00 53.89 294 MET B C 1
ATOM 4235 O O . MET B 1 294 ? -10.693 59.831 18.395 1.00 53.98 294 MET B O 1
ATOM 4240 N N . ASP B 1 295 ? -10.863 61.879 17.604 1.00 55.07 295 ASP B N 1
ATOM 4241 C CA . ASP B 1 295 ? -11.935 62.293 18.462 1.00 56.20 295 ASP B CA 1
ATOM 4242 C C . ASP B 1 295 ? -13.176 61.476 18.306 1.00 56.90 295 ASP B C 1
ATOM 4243 O O . ASP B 1 295 ? -13.800 61.119 19.254 1.00 57.02 295 ASP B O 1
ATOM 4248 N N . ILE B 1 296 ? -13.530 61.158 17.096 1.00 57.75 296 ILE B N 1
ATOM 4249 C CA . ILE B 1 296 ? -14.706 60.342 16.835 1.00 58.55 296 ILE B CA 1
ATOM 4250 C C . ILE B 1 296 ? -14.504 58.970 17.464 1.00 59.11 296 ILE B C 1
ATOM 4251 O O . ILE B 1 296 ? -15.418 58.409 18.068 1.00 59.17 296 ILE B O 1
ATOM 4256 N N . LEU B 1 297 ? -13.293 58.441 17.324 1.00 59.84 297 LEU B N 1
ATOM 4257 C CA . LEU B 1 297 ? -12.935 57.163 17.924 1.00 60.55 297 LEU B CA 1
ATOM 4258 C C . LEU B 1 297 ? -12.990 57.252 19.445 1.00 61.03 297 LEU B C 1
ATOM 4259 O O . LEU B 1 297 ? -13.443 56.326 20.117 1.00 61.10 297 LEU B O 1
ATOM 4264 N N . LYS B 1 298 ? -12.536 58.381 19.975 1.00 61.59 298 LYS B N 1
ATOM 4265 C CA . LYS B 1 298 ? -12.485 58.605 21.392 1.00 62.13 298 LYS B CA 1
ATOM 4266 C C . LYS B 1 298 ? -13.865 58.610 22.021 1.00 62.42 298 LYS B C 1
ATOM 4267 O O . LYS B 1 298 ? -14.055 58.045 23.072 1.00 62.49 298 LYS B O 1
ATOM 4273 N N . SER B 1 299 ? -14.830 59.224 21.358 1.00 62.71 299 SER B N 1
ATOM 4274 C CA . SER B 1 299 ? -16.199 59.275 21.856 1.00 62.93 299 SER B CA 1
ATOM 4275 C C . SER B 1 299 ? -17.166 58.563 20.907 1.00 62.99 299 SER B C 1
ATOM 4276 O O . SER B 1 299 ? -17.129 57.340 20.772 1.00 63.01 299 SER B O 1
ATOM 4279 N N . ASP B 1 304 ? -10.129 52.074 24.523 1.00 33.64 304 ASP B N 1
ATOM 4280 C CA . ASP B 1 304 ? -8.928 52.839 24.279 1.00 33.92 304 ASP B CA 1
ATOM 4281 C C . ASP B 1 304 ? -7.613 52.078 24.486 1.00 34.27 304 ASP B C 1
ATOM 4282 O O . ASP B 1 304 ? -6.712 52.221 23.722 1.00 34.27 304 ASP B O 1
ATOM 4287 N N . GLU B 1 305 ? -7.451 51.325 25.547 1.00 34.85 305 GLU B N 1
ATOM 4288 C CA . GLU B 1 305 ? -6.121 50.811 25.777 1.00 35.55 305 GLU B CA 1
ATOM 4289 C C . GLU B 1 305 ? -5.664 49.926 24.673 1.00 36.22 305 GLU B C 1
ATOM 4290 O O . GLU B 1 305 ? -4.598 50.113 24.188 1.00 36.29 305 GLU B O 1
ATOM 4296 N N . LYS B 1 306 ? -6.509 49.014 24.224 1.00 67.66 306 LYS B N 1
ATOM 4297 C CA . LYS B 1 306 ? -6.147 48.022 23.211 1.00 66.68 306 LYS B CA 1
ATOM 4298 C C . LYS B 1 306 ? -6.408 48.490 21.813 1.00 65.77 306 LYS B C 1
ATOM 4299 O O . LYS B 1 306 ? -5.998 47.874 20.861 1.00 65.73 306 LYS B O 1
ATOM 4305 N N . LYS B 1 307 ? -7.131 49.572 21.703 1.00 64.47 307 LYS B N 1
ATOM 4306 C CA . LYS B 1 307 ? -7.538 50.103 20.409 1.00 63.08 307 LYS B CA 1
ATOM 4307 C C . LYS B 1 307 ? -6.455 51.014 19.847 1.00 61.91 307 LYS B C 1
ATOM 4308 O O . LYS B 1 307 ? -6.483 51.378 18.671 1.00 61.87 307 LYS B O 1
ATOM 4314 N N . LYS B 1 308 ? -5.498 51.377 20.693 1.00 60.27 308 LYS B N 1
ATOM 4315 C CA . LYS B 1 308 ? -4.377 52.202 20.263 1.00 58.59 308 LYS B CA 1
ATOM 4316 C C . LYS B 1 308 ? -3.286 51.365 19.598 1.00 57.21 308 LYS B C 1
ATOM 4317 O O . LYS B 1 308 ? -2.367 51.908 18.985 1.00 57.12 308 LYS B O 1
ATOM 4323 N N . LYS B 1 309 ? -3.395 50.044 19.717 1.00 55.29 309 LYS B N 1
ATOM 4324 C CA . LYS B 1 309 ? -2.472 49.142 19.035 1.00 53.36 309 LYS B CA 1
ATOM 4325 C C . LYS B 1 309 ? -2.854 49.071 17.565 1.00 51.79 309 LYS B C 1
ATOM 4326 O O . LYS B 1 309 ? -2.037 48.733 16.708 1.00 51.63 309 LYS B O 1
ATOM 4332 N N . ARG B 1 310 ? -4.111 49.403 17.289 1.00 49.76 310 ARG B N 1
ATOM 4333 C CA . ARG B 1 310 ? -4.682 49.262 15.957 1.00 47.76 310 ARG B CA 1
ATOM 4334 C C . ARG B 1 310 ? -4.540 50.526 15.114 1.00 46.40 310 ARG B C 1
ATOM 4335 O O . ARG B 1 310 ? -4.790 50.507 13.910 1.00 46.26 310 ARG B O 1
ATOM 4343 N N . VAL B 1 311 ? -4.142 51.623 15.750 1.00 44.69 311 VAL B N 1
ATOM 4344 C CA . VAL B 1 311 ? -4.016 52.902 15.060 1.00 43.07 311 VAL B CA 1
ATOM 4345 C C . VAL B 1 311 ? -2.559 53.221 14.728 1.00 42.08 311 VAL B C 1
ATOM 4346 O O . VAL B 1 311 ? -1.673 53.076 15.570 1.00 41.85 311 VAL B O 1
ATOM 4350 N N . HIS B 1 312 ? -2.322 53.650 13.491 1.00 40.84 312 HIS B N 1
ATOM 4351 C CA . HIS B 1 312 ? -0.979 53.980 13.025 1.00 39.73 312 HIS B CA 1
ATOM 4352 C C . HIS B 1 312 ? -0.969 55.353 12.371 1.00 39.06 312 HIS B C 1
ATOM 4353 O O . HIS B 1 312 ? -1.842 55.668 11.563 1.00 38.97 312 HIS B O 1
ATOM 4360 N N . VAL B 1 313 ? 0.024 56.166 12.712 1.00 38.25 313 VAL B N 1
ATOM 4361 C CA . VAL B 1 313 ? 0.116 57.511 12.162 1.00 37.60 313 VAL B CA 1
ATOM 4362 C C . VAL B 1 313 ? 1.541 57.857 11.738 1.00 37.24 313 VAL B C 1
ATOM 4363 O O . VAL B 1 313 ? 2.493 57.640 12.486 1.00 37.08 313 VAL B O 1
ATOM 4367 N N . GLU B 1 314 ? 1.675 58.388 10.527 1.00 36.79 314 GLU B N 1
ATOM 4368 C CA . GLU B 1 314 ? 2.951 58.895 10.042 1.00 36.46 314 GLU B CA 1
ATOM 4369 C C . GLU B 1 314 ? 2.693 60.220 9.331 1.00 36.15 314 GLU B C 1
ATOM 4370 O O . GLU B 1 314 ? 2.168 60.245 8.216 1.00 36.12 314 GLU B O 1
ATOM 4376 N N . VAL B 1 315 ? 3.049 61.322 9.982 1.00 35.78 315 VAL B N 1
ATOM 4377 C CA . VAL B 1 315 ? 2.715 62.643 9.461 1.00 35.51 315 VAL B CA 1
ATOM 4378 C C . VAL B 1 315 ? 3.934 63.418 8.966 1.00 35.40 315 VAL B C 1
ATOM 4379 O O . VAL B 1 315 ? 4.996 63.393 9.588 1.00 35.31 315 VAL B O 1
ATOM 4383 N N . TYR B 1 316 ? 3.769 64.101 7.837 1.00 35.34 316 TYR B N 1
ATOM 4384 C CA . TYR B 1 316 ? 4.816 64.957 7.295 1.00 35.29 316 TYR B CA 1
ATOM 4385 C C . TYR B 1 316 ? 4.235 65.986 6.330 1.00 35.45 316 TYR B C 1
ATOM 4386 O O . TYR B 1 316 ? 4.907 66.942 5.939 1.00 35.56 316 TYR B O 1
ATOM 4396 N N . ASN C 1 4 ? 28.573 27.874 7.257 1.00 52.76 4 ASN C N 1
ATOM 4397 C CA . ASN C 1 4 ? 29.926 28.183 6.836 1.00 52.60 4 ASN C CA 1
ATOM 4398 C C . ASN C 1 4 ? 30.984 27.104 7.205 1.00 52.00 4 ASN C C 1
ATOM 4399 O O . ASN C 1 4 ? 30.697 25.933 7.169 1.00 52.12 4 ASN C O 1
ATOM 4404 N N . ASN C 1 5 ? 32.205 27.451 7.552 1.00 50.78 5 ASN C N 1
ATOM 4405 C CA . ASN C 1 5 ? 33.149 26.375 7.825 1.00 49.32 5 ASN C CA 1
ATOM 4406 C C . ASN C 1 5 ? 33.516 25.582 6.581 1.00 47.84 5 ASN C C 1
ATOM 4407 O O . ASN C 1 5 ? 33.678 24.363 6.631 1.00 47.82 5 ASN C O 1
ATOM 4412 N N . PHE C 1 6 ? 33.731 26.232 5.448 1.00 45.64 6 PHE C N 1
ATOM 4413 C CA . PHE C 1 6 ? 33.987 25.491 4.206 1.00 43.36 6 PHE C CA 1
ATOM 4414 C C . PHE C 1 6 ? 35.311 24.754 4.304 1.00 41.92 6 PHE C C 1
ATOM 4415 O O . PHE C 1 6 ? 35.756 24.109 3.395 1.00 41.67 6 PHE C O 1
ATOM 4423 N N . ILE C 1 7 ? 35.970 24.944 5.417 1.00 40.02 7 ILE C N 1
ATOM 4424 C CA . ILE C 1 7 ? 37.332 24.439 5.576 1.00 38.24 7 ILE C CA 1
ATOM 4425 C C . ILE C 1 7 ? 37.390 22.929 5.828 1.00 37.13 7 ILE C C 1
ATOM 4426 O O . ILE C 1 7 ? 36.623 22.381 6.624 1.00 36.90 7 ILE C O 1
ATOM 4431 N N . ASN C 1 8 ? 38.298 22.271 5.112 1.00 35.75 8 ASN C N 1
ATOM 4432 C CA . ASN C 1 8 ? 38.565 20.839 5.265 1.00 34.58 8 ASN C CA 1
ATOM 4433 C C . ASN C 1 8 ? 37.470 19.889 4.776 1.00 33.76 8 ASN C C 1
ATOM 4434 O O . ASN C 1 8 ? 37.441 18.722 5.162 1.00 33.63 8 ASN C O 1
ATOM 4439 N N . LEU C 1 9 ? 36.583 20.386 3.919 1.00 32.87 9 LEU C N 1
ATOM 4440 C CA . LEU C 1 9 ? 35.575 19.538 3.290 1.00 32.05 9 LEU C CA 1
ATOM 4441 C C . LEU C 1 9 ? 36.252 18.434 2.493 1.00 31.51 9 LEU C C 1
ATOM 4442 O O . LEU C 1 9 ? 35.729 17.325 2.371 1.00 31.46 9 LEU C O 1
ATOM 4447 N N . TYR C 1 10 ? 37.415 18.757 1.938 1.00 30.87 10 TYR C N 1
ATOM 4448 C CA . TYR C 1 10 ? 38.217 17.790 1.208 1.00 30.29 10 TYR C CA 1
ATOM 4449 C C . TYR C 1 10 ? 39.600 17.717 1.833 1.00 30.32 10 TYR C C 1
ATOM 4450 O O . TYR C 1 10 ? 40.172 18.734 2.221 1.00 30.21 10 TYR C O 1
ATOM 4459 N N . THR C 1 11 ? 40.123 16.503 1.944 1.00 30.47 11 THR C N 1
ATOM 4460 C CA . THR C 1 11 ? 41.400 16.274 2.594 1.00 30.77 11 THR C CA 1
ATOM 4461 C C . THR C 1 11 ? 42.226 15.333 1.738 1.00 31.07 11 THR C C 1
ATOM 4462 O O . THR C 1 11 ? 41.767 14.872 0.694 1.00 31.10 11 THR C O 1
ATOM 4466 N N . VAL C 1 12 ? 43.443 15.043 2.180 1.00 31.47 12 VAL C N 1
ATOM 4467 C CA . VAL C 1 12 ? 44.292 14.102 1.466 1.00 31.98 12 VAL C CA 1
ATOM 4468 C C . VAL C 1 12 ? 43.647 12.717 1.396 1.00 32.33 12 VAL C C 1
ATOM 4469 O O . VAL C 1 12 ? 43.880 11.968 0.449 1.00 32.40 12 VAL C O 1
ATOM 4473 N N . LYS C 1 13 ? 42.829 12.386 2.392 1.00 32.72 13 LYS C N 1
ATOM 4474 C CA . LYS C 1 13 ? 42.140 11.096 2.418 1.00 33.07 13 LYS C CA 1
ATOM 4475 C C . LYS C 1 13 ? 41.042 11.008 1.357 1.00 32.95 13 LYS C C 1
ATOM 4476 O O . LYS C 1 13 ? 40.831 9.951 0.762 1.00 33.04 13 LYS C O 1
ATOM 4482 N N . ASN C 1 14 ? 40.344 12.118 1.127 1.00 32.63 14 ASN C N 1
ATOM 4483 C CA . ASN C 1 14 ? 39.292 12.169 0.113 1.00 32.27 14 ASN C CA 1
ATOM 4484 C C . ASN C 1 14 ? 39.306 13.475 -0.683 1.00 31.60 14 ASN C C 1
ATOM 4485 O O . ASN C 1 14 ? 38.477 14.358 -0.456 1.00 31.65 14 ASN C O 1
ATOM 4490 N N . PRO C 1 15 ? 40.249 13.599 -1.628 1.00 30.75 15 PRO C N 1
ATOM 4491 C CA . PRO C 1 15 ? 40.373 14.839 -2.383 1.00 29.95 15 PRO C CA 1
ATOM 4492 C C . PRO C 1 15 ? 39.347 14.948 -3.506 1.00 29.06 15 PRO C C 1
ATOM 4493 O O . PRO C 1 15 ? 38.846 13.934 -3.993 1.00 28.99 15 PRO C O 1
ATOM 4497 N N . LEU C 1 16 ? 39.041 16.180 -3.902 1.00 27.94 16 LEU C N 1
ATOM 4498 C CA . LEU C 1 16 ? 38.121 16.431 -5.003 1.00 26.90 16 LEU C CA 1
ATOM 4499 C C . LEU C 1 16 ? 38.829 16.303 -6.351 1.00 26.35 16 LEU C C 1
ATOM 4500 O O . LEU C 1 16 ? 39.846 16.954 -6.599 1.00 26.21 16 LEU C O 1
ATOM 4505 N N . LYS C 1 17 ? 38.281 15.454 -7.213 1.00 25.69 17 LYS C N 1
ATOM 4506 C CA . LYS C 1 17 ? 38.800 15.258 -8.552 1.00 25.15 17 LYS C CA 1
ATOM 4507 C C . LYS C 1 17 ? 38.291 16.367 -9.465 1.00 24.61 17 LYS C C 1
ATOM 4508 O O . LYS C 1 17 ? 37.085 16.499 -9.682 1.00 24.60 17 LYS C O 1
ATOM 4514 N N . CYS C 1 18 ? 39.210 17.168 -9.990 1.00 23.77 18 CYS C N 1
ATOM 4515 C CA . CYS C 1 18 ? 38.846 18.271 -10.867 1.00 23.06 18 CYS C CA 1
ATOM 4516 C C . CYS C 1 18 ? 39.547 18.127 -12.207 1.00 22.63 18 CYS C C 1
ATOM 4517 O O . CYS C 1 18 ? 40.363 17.224 -12.395 1.00 22.62 18 CYS C O 1
ATOM 4520 N N . LYS C 1 19 ? 39.233 19.022 -13.136 1.00 22.02 19 LYS C N 1
ATOM 4521 C CA . LYS C 1 19 ? 39.908 19.030 -14.429 1.00 21.61 19 LYS C CA 1
ATOM 4522 C C . LYS C 1 19 ? 40.462 20.402 -14.824 1.00 21.11 19 LYS C C 1
ATOM 4523 O O . LYS C 1 19 ? 39.861 21.438 -14.535 1.00 20.87 19 LYS C O 1
ATOM 4529 N N . ILE C 1 20 ? 41.625 20.394 -15.468 1.00 20.68 20 ILE C N 1
ATOM 4530 C CA . ILE C 1 20 ? 42.245 21.617 -15.967 1.00 20.17 20 ILE C CA 1
ATOM 4531 C C . ILE C 1 20 ? 41.499 22.148 -17.190 1.00 20.10 20 ILE C C 1
ATOM 4532 O O . ILE C 1 20 ? 41.401 21.466 -18.209 1.00 19.95 20 ILE C O 1
ATOM 4537 N N . VAL C 1 21 ? 40.979 23.368 -17.084 1.00 20.00 21 VAL C N 1
ATOM 4538 C CA . VAL C 1 21 ? 40.278 24.011 -18.197 1.00 19.84 21 VAL C CA 1
ATOM 4539 C C . VAL C 1 21 ? 41.224 24.853 -19.055 1.00 19.65 21 VAL C C 1
ATOM 4540 O O . VAL C 1 21 ? 41.190 24.776 -20.283 1.00 19.57 21 VAL C O 1
ATOM 4544 N N . ASP C 1 22 ? 42.062 25.659 -18.410 1.00 19.43 22 ASP C N 1
ATOM 4545 C CA . ASP C 1 22 ? 43.062 26.441 -19.136 1.00 18.97 22 ASP C CA 1
ATOM 4546 C C . ASP C 1 22 ? 44.377 26.501 -18.368 1.00 18.60 22 ASP C C 1
ATOM 4547 O O . ASP C 1 22 ? 44.417 26.263 -17.160 1.00 18.45 22 ASP C O 1
ATOM 4552 N N . LYS C 1 23 ? 45.447 26.818 -19.088 1.00 18.16 23 LYS C N 1
ATOM 4553 C CA . LYS C 1 23 ? 46.773 26.966 -18.510 1.00 17.74 23 LYS C CA 1
ATOM 4554 C C . LYS C 1 23 ? 47.461 28.106 -19.247 1.00 17.59 23 LYS C C 1
ATOM 4555 O O . LYS C 1 23 ? 47.702 28.024 -20.451 1.00 17.66 23 LYS C O 1
ATOM 4561 N N . ILE C 1 24 ? 47.747 29.190 -18.541 1.00 17.25 24 ILE C N 1
ATOM 4562 C CA . ILE C 1 24 ? 48.309 30.361 -19.195 1.00 16.99 24 ILE C CA 1
ATOM 4563 C C . ILE C 1 24 ? 49.539 30.867 -18.466 1.00 16.80 24 ILE C C 1
ATOM 4564 O O . ILE C 1 24 ? 49.657 30.721 -17.249 1.00 16.61 24 ILE C O 1
ATOM 4569 N N . ASN C 1 25 ? 50.460 31.470 -19.213 1.00 16.35 25 ASN C N 1
ATOM 4570 C CA . ASN C 1 25 ? 51.627 32.062 -18.593 1.00 16.17 25 ASN C CA 1
ATOM 4571 C C . ASN C 1 25 ? 51.245 33.460 -18.147 1.00 16.06 25 ASN C C 1
ATOM 4572 O O . ASN C 1 25 ? 50.926 34.325 -18.963 1.00 15.98 25 ASN C O 1
ATOM 4577 N N . LEU C 1 26 ? 51.276 33.668 -16.838 1.00 15.77 26 LEU C N 1
ATOM 4578 C CA . LEU C 1 26 ? 50.865 34.931 -16.250 1.00 15.77 26 LEU C CA 1
ATOM 4579 C C . LEU C 1 26 ? 51.767 36.068 -16.695 1.00 15.87 26 LEU C C 1
ATOM 4580 O O . LEU C 1 26 ? 51.310 37.187 -16.924 1.00 15.82 26 LEU C O 1
ATOM 4585 N N . VAL C 1 27 ? 53.059 35.777 -16.794 1.00 16.06 27 VAL C N 1
ATOM 4586 C CA . VAL C 1 27 ? 54.065 36.831 -16.911 1.00 16.45 27 VAL C CA 1
ATOM 4587 C C . VAL C 1 27 ? 54.432 37.135 -18.368 1.00 17.04 27 VAL C C 1
ATOM 4588 O O . VAL C 1 27 ? 54.279 36.292 -19.258 1.00 17.01 27 VAL C O 1
ATOM 4592 N N . ARG C 1 28 ? 54.910 38.355 -18.593 1.00 17.64 28 ARG C N 1
ATOM 4593 C CA . ARG C 1 28 ? 55.387 38.790 -19.899 1.00 18.25 28 ARG C CA 1
ATOM 4594 C C . ARG C 1 28 ? 56.862 38.422 -20.072 1.00 18.78 28 ARG C C 1
ATOM 4595 O O . ARG C 1 28 ? 57.530 38.063 -19.105 1.00 18.75 28 ARG C O 1
ATOM 4603 N N . PRO C 1 29 ? 57.370 38.509 -21.310 1.00 19.44 29 PRO C N 1
ATOM 4604 C CA . PRO C 1 29 ? 58.696 38.009 -21.694 1.00 19.97 29 PRO C CA 1
ATOM 4605 C C . PRO C 1 29 ? 59.901 38.517 -20.892 1.00 20.47 29 PRO C C 1
ATOM 4606 O O . PRO C 1 29 ? 60.903 37.809 -20.797 1.00 20.79 29 PRO C O 1
ATOM 4610 N N . ASN C 1 30 ? 59.827 39.720 -20.336 1.00 20.88 30 ASN C N 1
ATOM 4611 C CA . ASN C 1 30 ? 60.973 40.265 -19.611 1.00 21.34 30 ASN C CA 1
ATOM 4612 C C . ASN C 1 30 ? 61.002 39.901 -18.125 1.00 21.13 30 ASN C C 1
ATOM 4613 O O . ASN C 1 30 ? 61.844 40.389 -17.371 1.00 21.04 30 ASN C O 1
ATOM 4618 N N . SER C 1 31 ? 60.080 39.034 -17.719 1.00 20.92 31 SER C N 1
ATOM 4619 C CA . SER C 1 31 ? 60.082 38.487 -16.370 1.00 20.73 31 SER C CA 1
ATOM 4620 C C . SER C 1 31 ? 61.100 37.357 -16.269 1.00 20.65 31 SER C C 1
ATOM 4621 O O . SER C 1 31 ? 61.216 36.540 -17.181 1.00 20.58 31 SER C O 1
ATOM 4624 N N . PRO C 1 32 ? 61.851 37.309 -15.159 1.00 20.67 32 PRO C N 1
ATOM 4625 C CA . PRO C 1 32 ? 62.707 36.157 -14.913 1.00 20.65 32 PRO C CA 1
ATOM 4626 C C . PRO C 1 32 ? 61.900 35.009 -14.308 1.00 20.69 32 PRO C C 1
ATOM 4627 O O . PRO C 1 32 ? 62.451 33.947 -14.027 1.00 20.70 32 PRO C O 1
ATOM 4631 N N . ASN C 1 33 ? 60.602 35.228 -14.121 1.00 20.70 33 ASN C N 1
ATOM 4632 C CA . ASN C 1 33 ? 59.730 34.236 -13.490 1.00 20.82 33 ASN C CA 1
ATOM 4633 C C . ASN C 1 33 ? 58.960 33.363 -14.480 1.00 20.67 33 ASN C C 1
ATOM 4634 O O . ASN C 1 33 ? 58.707 33.766 -15.613 1.00 20.78 33 ASN C O 1
ATOM 4639 N N . GLU C 1 34 ? 58.594 32.163 -14.042 1.00 20.57 34 GLU C N 1
ATOM 4640 C CA . GLU C 1 34 ? 57.655 31.327 -14.781 1.00 20.22 34 GLU C CA 1
ATOM 4641 C C . GLU C 1 34 ? 56.436 31.063 -13.910 1.00 20.03 34 GLU C C 1
ATOM 4642 O O . GLU C 1 34 ? 56.521 30.356 -12.907 1.00 20.03 34 GLU C O 1
ATOM 4648 N N . VAL C 1 35 ? 55.303 31.643 -14.288 1.00 19.63 35 VAL C N 1
ATOM 4649 C CA . VAL C 1 35 ? 54.086 31.496 -13.504 1.00 19.26 35 VAL C CA 1
ATOM 4650 C C . VAL C 1 35 ? 52.905 31.133 -14.390 1.00 18.88 35 VAL C C 1
ATOM 4651 O O . VAL C 1 35 ? 52.678 31.759 -15.425 1.00 18.75 35 VAL C O 1
ATOM 4655 N N . TYR C 1 36 ? 52.152 30.118 -13.982 1.00 18.37 36 TYR C N 1
ATOM 4656 C CA . TYR C 1 36 ? 50.961 29.734 -14.725 1.00 17.83 36 TYR C CA 1
ATOM 4657 C C . TYR C 1 36 ? 49.689 30.026 -13.963 1.00 17.31 36 TYR C C 1
ATOM 4658 O O . TYR C 1 36 ? 49.607 29.826 -12.752 1.00 17.22 36 TYR C O 1
ATOM 4667 N N . HIS C 1 37 ? 48.701 30.518 -14.698 1.00 16.81 37 HIS C N 1
ATOM 4668 C CA . HIS C 1 37 ? 47.353 30.659 -14.205 1.00 16.44 37 HIS C CA 1
ATOM 4669 C C . HIS C 1 37 ? 46.597 29.401 -14.627 1.00 16.40 37 HIS C C 1
ATOM 4670 O O . HIS C 1 37 ? 46.613 29.023 -15.800 1.00 16.07 37 HIS C O 1
ATOM 4677 N N . LEU C 1 38 ? 45.964 28.734 -13.668 1.00 16.56 38 LEU C N 1
ATOM 4678 C CA . LEU C 1 38 ? 45.198 27.529 -13.964 1.00 16.86 38 LEU C CA 1
ATOM 4679 C C . LEU C 1 38 ? 43.710 27.791 -13.812 1.00 17.25 38 LEU C C 1
ATOM 4680 O O . LEU C 1 38 ? 43.271 28.309 -12.790 1.00 17.38 38 LEU C O 1
ATOM 4685 N N . GLU C 1 39 ? 42.930 27.438 -14.825 1.00 17.80 39 GLU C N 1
ATOM 4686 C CA . GLU C 1 39 ? 41.483 27.469 -14.688 1.00 18.55 39 GLU C CA 1
ATOM 4687 C C . GLU C 1 39 ? 41.006 26.052 -14.398 1.00 18.52 39 GLU C C 1
ATOM 4688 O O . GLU C 1 39 ? 41.204 25.142 -15.203 1.00 18.33 39 GLU C O 1
ATOM 4694 N N . ILE C 1 40 ? 40.398 25.864 -13.234 1.00 18.71 40 ILE C N 1
ATOM 4695 C CA . ILE C 1 40 ? 40.048 24.528 -12.778 1.00 18.94 40 ILE C CA 1
ATOM 4696 C C . ILE C 1 40 ? 38.536 24.311 -12.707 1.00 19.28 40 ILE C C 1
ATOM 4697 O O . ILE C 1 40 ? 37.822 25.063 -12.047 1.00 19.39 40 ILE C O 1
ATOM 4702 N N . ASN C 1 41 ? 38.061 23.284 -13.404 1.00 19.65 41 ASN C N 1
ATOM 4703 C CA . ASN C 1 41 ? 36.661 22.873 -13.335 1.00 20.10 41 ASN C CA 1
ATOM 4704 C C . ASN C 1 41 ? 36.449 21.897 -12.180 1.00 20.31 41 ASN C C 1
ATOM 4705 O O . ASN C 1 41 ? 36.994 20.792 -12.182 1.00 20.25 41 ASN C O 1
ATOM 4710 N N . HIS C 1 42 ? 35.666 22.313 -11.190 1.00 20.62 42 HIS C N 1
ATOM 4711 C CA . HIS C 1 42 ? 35.459 21.504 -9.993 1.00 21.11 42 HIS C CA 1
ATOM 4712 C C . HIS C 1 42 ? 34.011 21.048 -9.811 1.00 21.55 42 HIS C C 1
ATOM 4713 O O . HIS C 1 42 ? 33.605 20.688 -8.706 1.00 21.63 42 HIS C O 1
ATOM 4720 N N . ASN C 1 43 ? 33.241 21.063 -10.897 1.00 22.08 43 ASN C N 1
ATOM 4721 C CA . ASN C 1 43 ? 31.842 20.624 -10.876 1.00 22.64 43 ASN C CA 1
ATOM 4722 C C . ASN C 1 43 ? 30.951 21.413 -9.917 1.00 22.65 43 ASN C C 1
ATOM 4723 O O . ASN C 1 43 ? 29.839 20.990 -9.602 1.00 22.82 43 ASN C O 1
ATOM 4728 N N . GLY C 1 44 ? 31.439 22.564 -9.467 1.00 22.61 44 GLY C N 1
ATOM 4729 C CA . GLY C 1 44 ? 30.698 23.394 -8.522 1.00 22.48 44 GLY C CA 1
ATOM 4730 C C . GLY C 1 44 ? 30.735 22.825 -7.122 1.00 22.35 44 GLY C C 1
ATOM 4731 O O . GLY C 1 44 ? 30.008 23.278 -6.240 1.00 22.42 44 GLY C O 1
ATOM 4732 N N . LEU C 1 45 ? 31.603 21.837 -6.912 1.00 22.06 45 LEU C N 1
ATOM 4733 C CA . LEU C 1 45 ? 31.652 21.100 -5.651 1.00 21.80 45 LEU C CA 1
ATOM 4734 C C . LEU C 1 45 ? 32.725 21.574 -4.669 1.00 21.61 45 LEU C C 1
ATOM 4735 O O . LEU C 1 45 ? 32.644 21.276 -3.477 1.00 21.51 45 LEU C O 1
ATOM 4740 N N . PHE C 1 46 ? 33.735 22.289 -5.158 1.00 21.40 46 PHE C N 1
ATOM 4741 C CA . PHE C 1 46 ? 34.726 22.861 -4.255 1.00 21.15 46 PHE C CA 1
ATOM 4742 C C . PHE C 1 46 ? 34.180 24.151 -3.675 1.00 21.18 46 PHE C C 1
ATOM 4743 O O . PHE C 1 46 ? 33.913 25.105 -4.401 1.00 21.31 46 PHE C O 1
ATOM 4751 N N . LYS C 1 47 ? 34.010 24.169 -2.360 1.00 21.24 47 LYS C N 1
ATOM 4752 C CA . LYS C 1 47 ? 33.418 25.310 -1.683 1.00 21.29 47 LYS C CA 1
ATOM 4753 C C . LYS C 1 47 ? 34.513 26.171 -1.083 1.00 20.91 47 LYS C C 1
ATOM 4754 O O . LYS C 1 47 ? 35.484 25.657 -0.530 1.00 21.04 47 LYS C O 1
ATOM 4760 N N . TYR C 1 48 ? 34.365 27.484 -1.204 1.00 20.36 48 TYR C N 1
ATOM 4761 C CA . TYR C 1 48 ? 35.368 28.396 -0.680 1.00 19.91 48 TYR C CA 1
ATOM 4762 C C . TYR C 1 48 ? 34.857 29.818 -0.569 1.00 19.97 48 TYR C C 1
ATOM 4763 O O . TYR C 1 48 ? 33.884 30.201 -1.219 1.00 20.04 48 TYR C O 1
ATOM 4772 N N . LEU C 1 49 ? 35.532 30.592 0.271 1.00 20.13 49 LEU C N 1
ATOM 4773 C CA . LEU C 1 49 ? 35.340 32.028 0.328 1.00 20.20 49 LEU C CA 1
ATOM 4774 C C . LEU C 1 49 ? 36.571 32.680 -0.270 1.00 20.11 49 LEU C C 1
ATOM 4775 O O . LEU C 1 49 ? 37.646 32.082 -0.292 1.00 20.03 49 LEU C O 1
ATOM 4780 N N . GLU C 1 50 ? 36.414 33.907 -0.755 1.00 20.06 50 GLU C N 1
ATOM 4781 C CA . GLU C 1 50 ? 37.544 34.659 -1.273 1.00 19.92 50 GLU C CA 1
ATOM 4782 C C . GLU C 1 50 ? 38.615 34.788 -0.188 1.00 19.65 50 GLU C C 1
ATOM 4783 O O . GLU C 1 50 ? 38.312 35.134 0.955 1.00 19.76 50 GLU C O 1
ATOM 4789 N N . GLY C 1 51 ? 39.861 34.499 -0.550 1.00 19.26 51 GLY C N 1
ATOM 4790 C CA . GLY C 1 51 ? 40.966 34.537 0.402 1.00 18.70 51 GLY C CA 1
ATOM 4791 C C . GLY C 1 51 ? 41.479 33.153 0.755 1.00 18.35 51 GLY C C 1
ATOM 4792 O O . GLY C 1 51 ? 42.639 32.987 1.130 1.00 18.16 51 GLY C O 1
ATOM 4793 N N . HIS C 1 52 ? 40.615 32.152 0.630 1.00 18.12 52 HIS C N 1
ATOM 4794 C CA . HIS C 1 52 ? 40.995 30.787 0.968 1.00 17.95 52 HIS C CA 1
ATOM 4795 C C . HIS C 1 52 ? 42.081 30.257 0.043 1.00 17.77 52 HIS C C 1
ATOM 4796 O O . HIS C 1 52 ? 42.188 30.667 -1.114 1.00 17.71 52 HIS C O 1
ATOM 4803 N N . THR C 1 53 ? 42.880 29.334 0.561 1.00 17.58 53 THR C N 1
ATOM 4804 C CA . THR C 1 53 ? 43.771 28.560 -0.281 1.00 17.53 53 THR C CA 1
ATOM 4805 C C . THR C 1 53 ? 43.135 27.203 -0.541 1.00 17.76 53 THR C C 1
ATOM 4806 O O . THR C 1 53 ? 42.235 26.778 0.185 1.00 17.72 53 THR C O 1
ATOM 4810 N N . CYS C 1 54 ? 43.584 26.544 -1.602 1.00 17.92 54 CYS C N 1
ATOM 4811 C CA . CYS C 1 54 ? 43.291 25.141 -1.805 1.00 18.23 54 CYS C CA 1
ATOM 4812 C C . CYS C 1 54 ? 44.623 24.412 -1.784 1.00 18.20 54 CYS C C 1
ATOM 4813 O O . CYS C 1 54 ? 45.680 25.031 -1.923 1.00 18.31 54 CYS C O 1
ATOM 4816 N N . GLY C 1 55 ? 44.578 23.104 -1.579 1.00 18.24 55 GLY C N 1
ATOM 4817 C CA . GLY C 1 55 ? 45.777 22.290 -1.658 1.00 18.32 55 GLY C CA 1
ATOM 4818 C C . GLY C 1 55 ? 45.735 21.504 -2.950 1.00 18.48 55 GLY C C 1
ATOM 4819 O O . GLY C 1 55 ? 44.672 21.050 -3.370 1.00 18.36 55 GLY C O 1
ATOM 4820 N N . ILE C 1 56 ? 46.886 21.363 -3.596 1.00 18.53 56 ILE C N 1
ATOM 4821 C CA . ILE C 1 56 ? 46.991 20.515 -4.770 1.00 18.76 56 ILE C CA 1
ATOM 4822 C C . ILE C 1 56 ? 47.866 19.316 -4.435 1.00 19.09 56 ILE C C 1
ATOM 4823 O O . ILE C 1 56 ? 48.964 19.471 -3.898 1.00 19.02 56 ILE C O 1
ATOM 4828 N N . ILE C 1 57 ? 47.369 18.120 -4.728 1.00 19.58 57 ILE C N 1
ATOM 4829 C CA . ILE C 1 57 ? 48.140 16.907 -4.500 1.00 20.12 57 ILE C CA 1
ATOM 4830 C C . ILE C 1 57 ? 48.795 16.482 -5.804 1.00 20.72 57 ILE C C 1
ATOM 4831 O O . ILE C 1 57 ? 48.136 15.933 -6.685 1.00 20.66 57 ILE C O 1
ATOM 4836 N N . PRO C 1 58 ? 50.108 16.752 -5.938 1.00 21.45 58 PRO C N 1
ATOM 4837 C CA . PRO C 1 58 ? 50.835 16.413 -7.155 1.00 22.28 58 PRO C CA 1
ATOM 4838 C C . PRO C 1 58 ? 50.756 14.918 -7.459 1.00 23.34 58 PRO C C 1
ATOM 4839 O O . PRO C 1 58 ? 50.811 14.099 -6.544 1.00 23.31 58 PRO C O 1
ATOM 4843 N N . TYR C 1 59 ? 50.619 14.581 -8.731 1.00 24.72 59 TYR C N 1
ATOM 4844 C CA . TYR C 1 59 ? 50.666 13.194 -9.205 1.00 26.44 59 TYR C CA 1
ATOM 4845 C C . TYR C 1 59 ? 49.674 12.235 -8.543 1.00 27.68 59 TYR C C 1
ATOM 4846 O O . TYR C 1 59 ? 49.820 11.019 -8.663 1.00 27.92 59 TYR C O 1
ATOM 4855 N N . TYR C 1 60 ? 48.665 12.768 -7.856 1.00 29.29 60 TYR C N 1
ATOM 4856 C CA . TYR C 1 60 ? 47.657 11.916 -7.242 1.00 30.87 60 TYR C CA 1
ATOM 4857 C C . TYR C 1 60 ? 47.030 10.987 -8.276 1.00 31.67 60 TYR C C 1
ATOM 4858 O O . TYR C 1 60 ? 46.628 11.428 -9.354 1.00 31.84 60 TYR C O 1
ATOM 4867 N N . ASN C 1 61 ? 46.954 9.701 -7.944 1.00 32.61 61 ASN C N 1
ATOM 4868 C CA . ASN C 1 61 ? 46.456 8.684 -8.872 1.00 33.31 61 ASN C CA 1
ATOM 4869 C C . ASN C 1 61 ? 47.204 8.670 -10.200 1.00 33.52 61 ASN C C 1
ATOM 4870 O O . ASN C 1 61 ? 46.694 8.168 -11.204 1.00 33.81 61 ASN C O 1
ATOM 4875 N N . ARG C 1 98 ? 48.746 11.993 -0.207 1.00 33.87 98 ARG C N 1
ATOM 4876 C CA . ARG C 1 98 ? 50.197 12.190 -0.171 1.00 33.85 98 ARG C CA 1
ATOM 4877 C C . ARG C 1 98 ? 50.586 13.585 0.323 1.00 33.06 98 ARG C C 1
ATOM 4878 O O . ARG C 1 98 ? 50.295 13.950 1.463 1.00 33.17 98 ARG C O 1
ATOM 4886 N N . CYS C 1 99 ? 51.228 14.366 -0.541 1.00 31.86 99 CYS C N 1
ATOM 4887 C CA . CYS C 1 99 ? 51.909 15.582 -0.100 1.00 30.51 99 CYS C CA 1
ATOM 4888 C C . CYS C 1 99 ? 51.437 16.864 -0.793 1.00 29.25 99 CYS C C 1
ATOM 4889 O O . CYS C 1 99 ? 52.009 17.294 -1.797 1.00 29.11 99 CYS C O 1
ATOM 4892 N N . ALA C 1 100 ? 50.404 17.480 -0.224 1.00 27.45 100 ALA C N 1
ATOM 4893 C CA . ALA C 1 100 ? 49.742 18.638 -0.826 1.00 25.68 100 ALA C CA 1
ATOM 4894 C C . ALA C 1 100 ? 50.477 19.962 -0.605 1.00 24.41 100 ALA C C 1
ATOM 4895 O O . ALA C 1 100 ? 51.108 20.175 0.428 1.00 24.24 100 ALA C O 1
ATOM 4897 N N . ARG C 1 101 ? 50.379 20.847 -1.593 1.00 22.81 101 ARG C N 1
ATOM 4898 C CA . ARG C 1 101 ? 50.884 22.208 -1.472 1.00 21.40 101 ARG C CA 1
ATOM 4899 C C . ARG C 1 101 ? 49.698 23.172 -1.519 1.00 20.23 101 ARG C C 1
ATOM 4900 O O . ARG C 1 101 ? 48.669 22.875 -2.137 1.00 19.90 101 ARG C O 1
ATOM 4908 N N . LEU C 1 102 ? 49.832 24.319 -0.859 1.00 18.99 102 LEU C N 1
ATOM 4909 C CA . LEU C 1 102 ? 48.742 25.301 -0.806 1.00 17.81 102 LEU C CA 1
ATOM 4910 C C . LEU C 1 102 ? 48.874 26.374 -1.885 1.00 17.18 102 LEU C C 1
ATOM 4911 O O . LEU C 1 102 ? 49.985 26.821 -2.208 1.00 16.99 102 LEU C O 1
ATOM 4916 N N . TYR C 1 103 ? 47.735 26.777 -2.440 1.00 16.16 103 TYR C N 1
ATOM 4917 C CA . TYR C 1 103 ? 47.695 27.838 -3.431 1.00 15.41 103 TYR C CA 1
ATOM 4918 C C . TYR C 1 103 ? 46.465 28.713 -3.242 1.00 15.29 103 TYR C C 1
ATOM 4919 O O . TYR C 1 103 ? 45.352 28.222 -3.038 1.00 15.21 103 TYR C O 1
ATOM 4928 N N . SER C 1 104 ? 46.691 30.018 -3.284 1.00 15.07 104 SER C N 1
ATOM 4929 C CA . SER C 1 104 ? 45.628 30.986 -3.132 1.00 15.02 104 SER C CA 1
ATOM 4930 C C . SER C 1 104 ? 44.678 30.902 -4.316 1.00 15.14 104 SER C C 1
ATOM 4931 O O . SER C 1 104 ? 45.106 30.879 -5.471 1.00 15.01 104 SER C O 1
ATOM 4934 N N . ILE C 1 105 ? 43.385 30.840 -4.021 1.00 15.29 105 ILE C N 1
ATOM 4935 C CA . ILE C 1 105 ? 42.369 30.843 -5.059 1.00 15.48 105 ILE C CA 1
ATOM 4936 C C . ILE C 1 105 ? 42.198 32.268 -5.576 1.00 15.81 105 ILE C C 1
ATOM 4937 O O . ILE C 1 105 ? 41.907 33.183 -4.807 1.00 15.83 105 ILE C O 1
ATOM 4942 N N . SER C 1 106 ? 42.391 32.455 -6.879 1.00 16.24 106 SER C N 1
ATOM 4943 C CA . SER C 1 106 ? 42.416 33.801 -7.451 1.00 16.81 106 SER C CA 1
ATOM 4944 C C . SER C 1 106 ? 41.085 34.231 -8.059 1.00 17.30 106 SER C C 1
ATOM 4945 O O . SER C 1 106 ? 41.002 35.285 -8.686 1.00 17.33 106 SER C O 1
ATOM 4948 N N . SER C 1 107 ? 40.049 33.419 -7.873 1.00 18.10 107 SER C N 1
ATOM 4949 C CA . SER C 1 107 ? 38.725 33.727 -8.412 1.00 18.96 107 SER C CA 1
ATOM 4950 C C . SER C 1 107 ? 37.709 33.991 -7.307 1.00 19.67 107 SER C C 1
ATOM 4951 O O . SER C 1 107 ? 37.935 33.627 -6.152 1.00 19.79 107 SER C O 1
ATOM 4954 N N . SER C 1 108 ? 36.593 34.627 -7.645 1.00 20.54 108 SER C N 1
ATOM 4955 C CA . SER C 1 108 ? 35.488 34.752 -6.709 1.00 21.50 108 SER C CA 1
ATOM 4956 C C . SER C 1 108 ? 34.596 33.518 -6.835 1.00 22.33 108 SER C C 1
ATOM 4957 O O . SER C 1 108 ? 34.564 32.876 -7.879 1.00 22.27 108 SER C O 1
ATOM 4960 N N . ASN C 1 109 ? 33.878 33.183 -5.767 1.00 23.33 109 ASN C N 1
ATOM 4961 C CA . ASN C 1 109 ? 33.132 31.923 -5.724 1.00 24.31 109 ASN C CA 1
ATOM 4962 C C . ASN C 1 109 ? 31.827 31.906 -6.525 1.00 24.82 109 ASN C C 1
ATOM 4963 O O . ASN C 1 109 ? 31.146 30.884 -6.584 1.00 24.94 109 ASN C O 1
ATOM 4968 N N . ASN C 1 110 ? 31.491 33.030 -7.149 1.00 25.49 110 ASN C N 1
ATOM 4969 C CA . ASN C 1 110 ? 30.326 33.093 -8.021 1.00 25.94 110 ASN C CA 1
ATOM 4970 C C . ASN C 1 110 ? 30.648 32.598 -9.430 1.00 26.07 110 ASN C C 1
ATOM 4971 O O . ASN C 1 110 ? 29.748 32.310 -10.219 1.00 26.19 110 ASN C O 1
ATOM 4976 N N . MET C 1 111 ? 31.938 32.511 -9.740 1.00 25.97 111 MET C N 1
ATOM 4977 C CA . MET C 1 111 ? 32.389 31.999 -11.030 1.00 25.80 111 MET C CA 1
ATOM 4978 C C . MET C 1 111 ? 32.264 30.480 -11.069 1.00 25.54 111 MET C C 1
ATOM 4979 O O . MET C 1 111 ? 32.418 29.814 -10.047 1.00 25.49 111 MET C O 1
ATOM 4984 N N . GLU C 1 112 ? 31.982 29.936 -12.248 1.00 25.24 112 GLU C N 1
ATOM 4985 C CA . GLU C 1 112 ? 31.801 28.495 -12.392 1.00 24.94 112 GLU C CA 1
ATOM 4986 C C . GLU C 1 112 ? 33.086 27.742 -12.071 1.00 24.11 112 GLU C C 1
ATOM 4987 O O . GLU C 1 112 ? 33.086 26.802 -11.277 1.00 24.06 112 GLU C O 1
ATOM 4993 N N . ASN C 1 113 ? 34.180 28.158 -12.698 1.00 23.19 113 ASN C N 1
ATOM 4994 C CA . ASN C 1 113 ? 35.484 27.561 -12.443 1.00 22.17 113 ASN C CA 1
ATOM 4995 C C . ASN C 1 113 ? 36.237 28.333 -11.375 1.00 21.32 113 ASN C C 1
ATOM 4996 O O . ASN C 1 113 ? 35.947 29.500 -11.122 1.00 21.20 113 ASN C O 1
ATOM 5001 N N . LEU C 1 114 ? 37.204 27.679 -10.744 1.00 20.39 114 LEU C N 1
ATOM 5002 C CA . LEU C 1 114 ? 38.125 28.385 -9.868 1.00 19.53 114 LEU C CA 1
ATOM 5003 C C . LEU C 1 114 ? 39.483 28.478 -10.550 1.00 18.95 114 LEU C C 1
ATOM 5004 O O . LEU C 1 114 ? 39.746 27.782 -11.533 1.00 18.91 114 LEU C O 1
ATOM 5009 N N . SER C 1 115 ? 40.338 29.351 -10.033 1.00 18.24 115 SER C N 1
ATOM 5010 C CA . SER C 1 115 ? 41.652 29.548 -10.615 1.00 17.50 115 SER C CA 1
ATOM 5011 C C . SER C 1 115 ? 42.726 29.771 -9.555 1.00 17.26 115 SER C C 1
ATOM 5012 O O . SER C 1 115 ? 42.435 30.143 -8.417 1.00 17.13 115 SER C O 1
ATOM 5015 N N . VAL C 1 116 ? 43.970 29.540 -9.961 1.00 16.90 116 VAL C N 1
ATOM 5016 C CA . VAL C 1 116 ? 45.127 29.610 -9.083 1.00 16.62 116 VAL C CA 1
ATOM 5017 C C . VAL C 1 116 ? 46.316 30.138 -9.887 1.00 16.33 116 VAL C C 1
ATOM 5018 O O . VAL C 1 116 ? 46.306 30.100 -11.118 1.00 16.11 116 VAL C O 1
ATOM 5022 N N . ALA C 1 117 ? 47.333 30.643 -9.199 1.00 16.13 117 ALA C N 1
ATOM 5023 C CA . ALA C 1 117 ? 48.526 31.132 -9.876 1.00 16.00 117 ALA C CA 1
ATOM 5024 C C . ALA C 1 117 ? 49.752 30.494 -9.243 1.00 16.05 117 ALA C C 1
ATOM 5025 O O . ALA C 1 117 ? 50.032 30.703 -8.063 1.00 16.02 117 ALA C O 1
ATOM 5027 N N . ILE C 1 118 ? 50.475 29.705 -10.028 1.00 16.23 118 ILE C N 1
ATOM 5028 C CA . ILE C 1 118 ? 51.567 28.910 -9.492 1.00 16.66 118 ILE C CA 1
ATOM 5029 C C . ILE C 1 118 ? 52.906 29.259 -10.129 1.00 17.11 118 ILE C C 1
ATOM 5030 O O . ILE C 1 118 ? 53.110 29.067 -11.329 1.00 16.99 118 ILE C O 1
ATOM 5035 N N . LYS C 1 119 ? 53.811 29.784 -9.312 1.00 17.70 119 LYS C N 1
ATOM 5036 C CA . LYS C 1 119 ? 55.183 29.991 -9.733 1.00 18.42 119 LYS C CA 1
ATOM 5037 C C . LYS C 1 119 ? 55.871 28.635 -9.788 1.00 19.01 119 LYS C C 1
ATOM 5038 O O . LYS C 1 119 ? 55.796 27.849 -8.842 1.00 18.88 119 LYS C O 1
ATOM 5044 N N . ILE C 1 120 ? 56.515 28.353 -10.914 1.00 19.81 120 ILE C N 1
ATOM 5045 C CA . ILE C 1 120 ? 57.272 27.125 -11.063 1.00 20.80 120 ILE C CA 1
ATOM 5046 C C . ILE C 1 120 ? 58.680 27.332 -10.509 1.00 21.71 120 ILE C C 1
ATOM 5047 O O . ILE C 1 120 ? 59.431 28.183 -10.988 1.00 21.59 120 ILE C O 1
ATOM 5052 N N . HIS C 1 121 ? 59.019 26.560 -9.479 1.00 22.92 121 HIS C N 1
ATOM 5053 C CA . HIS C 1 121 ? 60.310 26.681 -8.809 1.00 24.18 121 HIS C CA 1
ATOM 5054 C C . HIS C 1 121 ? 61.367 25.777 -9.439 1.00 25.23 121 HIS C C 1
ATOM 5055 O O . HIS C 1 121 ? 61.105 24.612 -9.741 1.00 25.16 121 HIS C O 1
ATOM 5062 N N . LYS C 1 122 ? 62.564 26.333 -9.619 1.00 26.74 122 LYS C N 1
ATOM 5063 C CA . LYS C 1 122 ? 63.653 25.671 -10.332 1.00 28.57 122 LYS C CA 1
ATOM 5064 C C . LYS C 1 122 ? 64.963 25.761 -9.562 1.00 29.78 122 LYS C C 1
ATOM 5065 O O . LYS C 1 122 ? 65.204 26.734 -8.851 1.00 29.79 122 LYS C O 1
ATOM 5071 N N . TYR C 1 123 ? 65.815 24.753 -9.717 1.00 31.56 123 TYR C N 1
ATOM 5072 C CA . TYR C 1 123 ? 67.191 24.838 -9.226 1.00 33.38 123 TYR C CA 1
ATOM 5073 C C . TYR C 1 123 ? 68.172 24.162 -10.187 1.00 35.45 123 TYR C C 1
ATOM 5074 O O . TYR C 1 123 ? 67.801 23.242 -10.914 1.00 35.58 123 TYR C O 1
ATOM 5083 N N . GLU C 1 124 ? 69.407 24.624 -10.173 1.00 38.15 124 GLU C N 1
ATOM 5084 C CA . GLU C 1 124 ? 70.439 24.292 -11.145 1.00 40.82 124 GLU C CA 1
ATOM 5085 C C . GLU C 1 124 ? 70.977 22.867 -11.128 1.00 42.37 124 GLU C C 1
ATOM 5086 O O . GLU C 1 124 ? 70.866 22.132 -12.088 1.00 42.70 124 GLU C O 1
ATOM 5092 N N . GLN C 1 125 ? 71.617 22.522 -10.034 1.00 44.27 125 GLN C N 1
ATOM 5093 C CA . GLN C 1 125 ? 72.122 21.156 -9.842 1.00 46.01 125 GLN C CA 1
ATOM 5094 C C . GLN C 1 125 ? 71.304 20.392 -8.799 1.00 46.83 125 GLN C C 1
ATOM 5095 O O . GLN C 1 125 ? 70.811 20.973 -7.832 1.00 47.04 125 GLN C O 1
ATOM 5101 N N . THR C 1 126 ? 71.173 19.085 -9.007 1.00 47.73 126 THR C N 1
ATOM 5102 C CA . THR C 1 126 ? 70.282 18.246 -8.209 1.00 48.40 126 THR C CA 1
ATOM 5103 C C . THR C 1 126 ? 70.657 18.206 -6.735 1.00 48.57 126 THR C C 1
ATOM 5104 O O . THR C 1 126 ? 69.881 17.730 -5.901 1.00 48.71 126 THR C O 1
ATOM 5108 N N . THR C 1 133 ? 69.058 21.273 -14.367 1.00 28.41 133 THR C N 1
ATOM 5109 C CA . THR C 1 133 ? 67.857 22.071 -14.128 1.00 28.34 133 THR C CA 1
ATOM 5110 C C . THR C 1 133 ? 66.699 21.221 -13.601 1.00 27.79 133 THR C C 1
ATOM 5111 O O . THR C 1 133 ? 66.029 20.521 -14.359 1.00 27.73 133 THR C O 1
ATOM 5115 N N . ASN C 1 134 ? 66.478 21.294 -12.291 1.00 27.00 134 ASN C N 1
ATOM 5116 C CA . ASN C 1 134 ? 65.432 20.519 -11.633 1.00 26.09 134 ASN C CA 1
ATOM 5117 C C . ASN C 1 134 ? 64.253 21.384 -11.207 1.00 25.17 134 ASN C C 1
ATOM 5118 O O . ASN C 1 134 ? 64.348 22.610 -11.167 1.00 24.96 134 ASN C O 1
ATOM 5123 N N . TYR C 1 135 ? 63.146 20.730 -10.877 1.00 23.98 135 TYR C N 1
ATOM 5124 C CA . TYR C 1 135 ? 61.922 21.428 -10.515 1.00 22.87 135 TYR C CA 1
ATOM 5125 C C . TYR C 1 135 ? 61.441 21.031 -9.124 1.00 21.86 135 TYR C C 1
ATOM 5126 O O . TYR C 1 135 ? 61.632 19.895 -8.691 1.00 21.73 135 TYR C O 1
ATOM 5135 N N . GLY C 1 136 ? 60.815 21.973 -8.427 1.00 20.77 136 GLY C N 1
ATOM 5136 C CA . GLY C 1 136 ? 60.129 21.653 -7.192 1.00 19.66 136 GLY C CA 1
ATOM 5137 C C . GLY C 1 136 ? 59.145 20.531 -7.460 1.00 18.91 136 GLY C C 1
ATOM 5138 O O . GLY C 1 136 ? 58.772 20.288 -8.599 1.00 18.58 136 GLY C O 1
ATOM 5139 N N . TYR C 1 137 ? 58.724 19.840 -6.407 1.00 18.46 137 TYR C N 1
ATOM 5140 C CA . TYR C 1 137 ? 57.838 18.693 -6.568 1.00 18.09 137 TYR C CA 1
ATOM 5141 C C . TYR C 1 137 ? 56.556 19.090 -7.295 1.00 17.38 137 TYR C C 1
ATOM 5142 O O . TYR C 1 137 ? 56.313 18.642 -8.407 1.00 17.24 137 TYR C O 1
ATOM 5151 N N . CYS C 1 138 ? 55.742 19.936 -6.672 1.00 16.68 138 CYS C N 1
ATOM 5152 C CA . CYS C 1 138 ? 54.533 20.418 -7.333 1.00 16.10 138 CYS C CA 1
ATOM 5153 C C . CYS C 1 138 ? 54.865 21.215 -8.593 1.00 15.81 138 CYS C C 1
ATOM 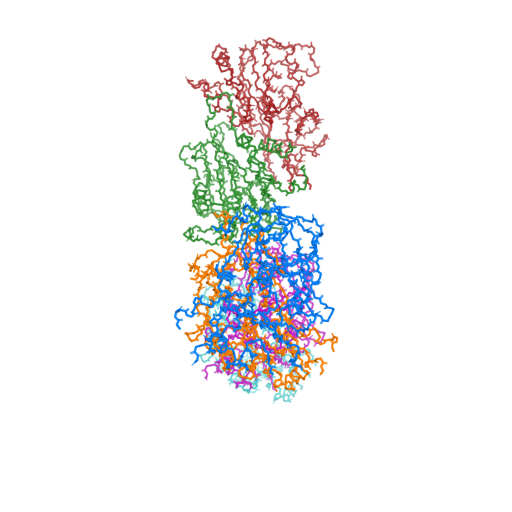5154 O O . CYS C 1 138 ? 54.153 21.127 -9.594 1.00 15.66 138 CYS C O 1
ATOM 5157 N N . SER C 1 139 ? 55.953 21.979 -8.552 1.00 15.46 139 SER C N 1
ATOM 5158 C CA . SER C 1 139 ? 56.332 22.820 -9.685 1.00 15.23 139 SER C CA 1
ATOM 5159 C C . SER C 1 139 ? 56.442 22.030 -10.986 1.00 15.30 139 SER C C 1
ATOM 5160 O O . SER C 1 139 ? 55.944 22.462 -12.026 1.00 15.09 139 SER C O 1
ATOM 5163 N N . GLY C 1 140 ? 57.097 20.875 -10.927 1.00 15.47 140 GLY C N 1
ATOM 5164 C CA . GLY C 1 140 ? 57.267 20.042 -12.113 1.00 15.79 140 GLY C CA 1
ATOM 5165 C C . GLY C 1 140 ? 55.953 19.434 -12.560 1.00 16.14 140 GLY C C 1
ATOM 5166 O O . GLY C 1 140 ? 55.725 19.219 -13.752 1.00 15.97 140 GLY C O 1
ATOM 5167 N N . PHE C 1 141 ? 55.086 19.152 -11.594 1.00 16.63 141 PHE C N 1
ATOM 5168 C CA . PHE C 1 141 ? 53.774 18.588 -11.878 1.00 17.16 141 PHE C CA 1
ATOM 5169 C C . PHE C 1 141 ? 52.931 19.586 -12.667 1.00 17.44 141 PHE C C 1
ATOM 5170 O O . PHE C 1 141 ? 52.312 19.234 -13.671 1.00 17.42 141 PHE C O 1
ATOM 5178 N N . ILE C 1 142 ? 52.926 20.835 -12.211 1.00 17.94 142 ILE C N 1
ATOM 5179 C CA . ILE C 1 142 ? 52.182 21.906 -12.871 1.00 18.50 142 ILE C CA 1
ATOM 5180 C C . ILE C 1 142 ? 52.740 22.224 -14.262 1.00 19.18 142 ILE C C 1
ATOM 5181 O O . ILE C 1 142 ? 51.987 22.460 -15.206 1.00 19.17 142 ILE C O 1
ATOM 5186 N N . LYS C 1 143 ? 54.063 22.218 -14.385 1.00 20.19 143 LYS C N 1
ATOM 5187 C CA . LYS C 1 143 ? 54.724 22.525 -15.652 1.00 21.16 143 LYS C CA 1
ATOM 5188 C C . LYS C 1 143 ? 54.340 21.526 -16.748 1.00 21.58 143 LYS C C 1
ATOM 5189 O O . LYS C 1 143 ? 54.136 21.908 -17.899 1.00 21.49 143 LYS C O 1
ATOM 5195 N N . ASN C 1 144 ? 54.243 20.250 -16.380 1.00 22.27 144 ASN C N 1
ATOM 5196 C CA . ASN C 1 144 ? 53.904 19.187 -17.326 1.00 23.02 144 ASN C CA 1
ATOM 5197 C C . ASN C 1 144 ? 52.400 18.965 -17.460 1.00 23.36 144 ASN C C 1
ATOM 5198 O O . ASN C 1 144 ? 51.960 18.052 -18.156 1.00 23.44 144 ASN C O 1
ATOM 5203 N N . LEU C 1 145 ? 51.620 19.800 -16.784 1.00 23.76 145 LEU C N 1
ATOM 5204 C CA . LEU C 1 145 ? 50.175 19.649 -16.756 1.00 24.12 145 LEU C CA 1
ATOM 5205 C C . LEU C 1 145 ? 49.575 20.014 -18.109 1.00 24.36 145 LEU C C 1
ATOM 5206 O O . LEU C 1 145 ? 49.943 21.027 -18.708 1.00 24.48 145 LEU C O 1
ATOM 5211 N N . LYS C 1 146 ? 48.659 19.184 -18.595 1.00 24.53 146 LYS C N 1
ATOM 5212 C CA . LYS C 1 146 ? 48.003 19.460 -19.858 1.00 24.70 146 LYS C CA 1
ATOM 5213 C C . LYS C 1 146 ? 46.548 19.830 -19.640 1.00 24.71 146 LYS C C 1
ATOM 5214 O O . LYS C 1 146 ? 45.948 19.487 -18.621 1.00 24.67 146 LYS C O 1
ATOM 5220 N N . ILE C 1 147 ? 45.995 20.546 -20.609 1.00 24.77 147 ILE C N 1
ATOM 5221 C CA . ILE C 1 147 ? 44.584 20.886 -20.617 1.00 24.92 147 ILE C CA 1
ATOM 5222 C C . ILE C 1 147 ? 43.720 19.619 -20.593 1.00 24.86 147 ILE C C 1
ATOM 5223 O O . ILE C 1 147 ? 43.888 18.724 -21.418 1.00 24.84 147 ILE C O 1
ATOM 5228 N N . ASN C 1 148 ? 42.814 19.555 -19.620 1.00 24.96 148 ASN C N 1
ATOM 5229 C CA . ASN C 1 148 ? 41.906 18.417 -19.417 1.00 25.02 148 ASN C CA 1
ATOM 5230 C C . ASN C 1 148 ? 42.498 17.269 -18.598 1.00 25.00 148 ASN C C 1
ATOM 5231 O O . ASN C 1 148 ? 41.863 16.227 -18.432 1.00 24.98 148 ASN C O 1
ATOM 5236 N N . ASP C 1 149 ? 43.712 17.460 -18.093 1.00 25.04 149 ASP C N 1
ATOM 5237 C CA . ASP C 1 149 ? 44.282 16.535 -17.124 1.00 25.05 149 ASP C CA 1
ATOM 5238 C C . ASP C 1 149 ? 43.476 16.605 -15.841 1.00 25.05 149 ASP C C 1
ATOM 5239 O O . ASP C 1 149 ? 42.778 17.587 -15.586 1.00 25.06 149 ASP C O 1
ATOM 5244 N N . ASP C 1 150 ? 43.576 15.561 -15.029 1.00 25.05 150 ASP C N 1
ATOM 5245 C CA . ASP C 1 150 ? 42.961 15.577 -13.717 1.00 24.99 150 ASP C CA 1
ATOM 5246 C C . ASP C 1 150 ? 43.826 16.381 -12.758 1.00 24.77 150 ASP C C 1
ATOM 5247 O O . ASP C 1 150 ? 45.042 16.482 -12.928 1.00 24.76 150 ASP C O 1
ATOM 5252 N N . ILE C 1 151 ? 43.189 16.964 -11.755 1.00 24.39 151 ILE C N 1
ATOM 5253 C CA . ILE C 1 151 ? 43.909 17.634 -10.687 1.00 23.95 151 ILE C CA 1
ATOM 5254 C C . ILE C 1 151 ? 43.104 17.471 -9.403 1.00 23.62 151 ILE C C 1
ATOM 5255 O O . ILE C 1 151 ? 41.879 17.589 -9.413 1.00 23.59 151 ILE C O 1
ATOM 5260 N N . TYR C 1 152 ? 43.789 17.171 -8.305 1.00 23.24 152 TYR C N 1
ATOM 5261 C CA . TYR C 1 152 ? 43.106 16.862 -7.059 1.00 23.01 152 TYR C CA 1
ATOM 5262 C C . TYR C 1 152 ? 43.301 17.925 -5.990 1.00 22.67 152 TYR C C 1
ATOM 5263 O O . TYR C 1 152 ? 44.426 18.251 -5.615 1.00 22.57 152 TYR C O 1
ATOM 5272 N N . LEU C 1 153 ? 42.184 18.449 -5.496 1.00 22.48 153 LEU C N 1
ATOM 5273 C CA . LEU C 1 153 ? 42.197 19.546 -4.537 1.00 22.37 153 LEU C CA 1
ATOM 5274 C C . LEU C 1 153 ? 41.827 19.087 -3.132 1.00 22.44 153 LEU C C 1
ATOM 5275 O O . LEU C 1 153 ? 41.019 18.172 -2.960 1.00 22.38 153 LEU C O 1
ATOM 5280 N N . THR C 1 154 ? 42.478 19.850 -2.190 1.00 22.62 154 THR C N 1
ATOM 5281 C CA . THR C 1 154 ? 42.191 19.688 -0.774 1.00 22.89 154 THR C CA 1
ATOM 5282 C C . THR C 1 154 ? 41.029 20.598 -0.387 1.00 23.15 154 THR C C 1
ATOM 5283 O O . THR C 1 154 ? 40.617 21.455 -1.170 1.00 23.04 154 THR C O 1
ATOM 5287 N N . GLY C 1 155 ? 40.508 20.408 0.821 1.00 23.48 155 GLY C N 1
ATOM 5288 C CA . GLY C 1 155 ? 39.402 21.211 1.309 1.00 23.72 155 GLY C CA 1
ATOM 5289 C C . GLY C 1 155 ? 39.831 22.614 1.690 1.00 23.77 155 GLY C C 1
ATOM 5290 O O . GLY C 1 155 ? 40.888 22.810 2.290 1.00 23.94 155 GLY C O 1
ATOM 5291 N N . ALA C 1 156 ? 39.005 23.595 1.339 1.00 23.75 156 ALA C N 1
ATOM 5292 C CA . ALA C 1 156 ? 39.300 24.990 1.643 1.00 23.65 156 ALA C CA 1
ATOM 5293 C C . ALA C 1 156 ? 40.070 25.246 2.935 1.00 23.56 156 ALA C C 1
ATOM 5294 O O . ALA C 1 156 ? 39.626 24.868 4.018 1.00 23.58 156 ALA C O 1
ATOM 5296 N N . HIS C 1 157 ? 41.226 25.890 2.811 1.00 23.42 157 HIS C N 1
ATOM 5297 C CA . HIS C 1 157 ? 42.059 26.198 3.968 1.00 23.35 157 HIS C CA 1
ATOM 5298 C C . HIS C 1 157 ? 42.225 27.687 4.234 1.00 23.49 157 HIS C C 1
ATOM 5299 O O . HIS C 1 157 ? 42.036 28.510 3.339 1.00 23.41 157 HIS C O 1
ATOM 5306 N N . GLY C 1 158 ? 42.590 28.022 5.467 1.00 23.60 158 GLY C N 1
ATOM 5307 C CA . GLY C 1 158 ? 42.934 29.392 5.818 1.00 23.89 158 GLY C CA 1
ATOM 5308 C C . GLY C 1 158 ? 41.788 30.220 6.364 1.00 24.19 158 GLY C C 1
ATOM 5309 O O . GLY C 1 158 ? 40.640 29.775 6.396 1.00 24.20 158 GLY C O 1
ATOM 5310 N N . TYR C 1 159 ? 42.118 31.435 6.791 1.00 24.48 159 TYR C N 1
ATOM 5311 C CA . TYR C 1 159 ? 41.149 32.378 7.338 1.00 24.84 159 TYR C CA 1
ATOM 5312 C C . TYR C 1 159 ? 41.460 33.791 6.844 1.00 24.66 159 TYR C C 1
ATOM 5313 O O . TYR C 1 159 ? 41.073 34.776 7.468 1.00 24.70 159 TYR C O 1
ATOM 5322 N N . PHE C 1 160 ? 42.167 33.873 5.720 1.00 24.55 160 PHE C N 1
ATOM 5323 C CA . PHE C 1 160 ? 42.581 35.145 5.133 1.00 24.33 160 PHE C CA 1
ATOM 5324 C C . PHE C 1 160 ? 41.433 35.737 4.326 1.00 24.62 160 PHE C C 1
ATOM 5325 O O . PHE C 1 160 ? 41.545 35.922 3.114 1.00 24.62 160 PHE C O 1
ATOM 5333 N N . ASN C 1 161 ? 40.330 36.039 5.002 1.00 24.92 161 ASN C N 1
ATOM 5334 C CA . ASN C 1 161 ? 39.101 36.410 4.317 1.00 25.37 161 ASN C CA 1
ATOM 5335 C C . ASN C 1 161 ? 38.696 37.863 4.503 1.00 25.94 161 ASN C C 1
ATOM 5336 O O . ASN C 1 161 ? 39.260 38.582 5.326 1.00 26.00 161 ASN C O 1
ATOM 5341 N N . LEU C 1 162 ? 37.712 38.287 3.720 1.00 26.78 162 LEU C N 1
ATOM 5342 C CA . LEU C 1 162 ? 37.099 39.590 3.909 1.00 27.81 162 LEU C CA 1
ATOM 5343 C C . LEU C 1 162 ? 36.203 39.552 5.136 1.00 28.72 162 LEU C C 1
ATOM 5344 O O . LEU C 1 162 ? 35.705 38.492 5.511 1.00 28.67 162 LEU C O 1
ATOM 5349 N N . PRO C 1 163 ? 35.997 40.711 5.774 1.00 29.97 163 PRO C N 1
ATOM 5350 C CA . PRO C 1 163 ? 34.968 40.788 6.805 1.00 31.04 163 PRO C CA 1
ATOM 5351 C C . PRO C 1 163 ? 33.622 40.403 6.191 1.00 32.28 163 PRO C C 1
ATOM 5352 O O . PRO C 1 163 ? 33.409 40.626 5.000 1.00 32.27 163 PRO C O 1
ATOM 5356 N N . ASN C 1 164 ? 32.722 39.838 6.991 1.00 33.86 164 ASN C N 1
ATOM 5357 C CA . ASN C 1 164 ? 31.460 39.305 6.466 1.00 35.43 164 ASN C CA 1
ATOM 5358 C C . ASN C 1 164 ? 30.458 40.332 5.923 1.00 36.26 164 ASN C C 1
ATOM 5359 O O . ASN C 1 164 ? 29.466 39.959 5.297 1.00 36.47 164 ASN C O 1
ATOM 5364 N N . ASP C 1 165 ? 30.713 41.616 6.150 1.00 37.19 165 ASP C N 1
ATOM 5365 C CA . ASP C 1 165 ? 29.811 42.657 5.655 1.00 38.01 165 ASP C CA 1
ATOM 5366 C C . ASP C 1 165 ? 30.564 43.748 4.896 1.00 38.19 165 ASP C C 1
ATOM 5367 O O . ASP C 1 165 ? 30.202 44.924 4.955 1.00 38.30 165 ASP C O 1
ATOM 5372 N N . ALA C 1 166 ? 31.607 43.343 4.177 1.00 38.31 166 ALA C N 1
ATOM 5373 C CA . ALA C 1 166 ? 32.483 44.276 3.471 1.00 38.27 166 ALA C CA 1
ATOM 5374 C C . ALA C 1 166 ? 31.745 45.144 2.454 1.00 38.15 166 ALA C C 1
ATOM 5375 O O . ALA C 1 166 ? 32.006 46.342 2.345 1.00 38.12 166 ALA C O 1
ATOM 5377 N N . ILE C 1 167 ? 30.832 44.538 1.704 1.00 38.02 167 ILE C N 1
ATOM 5378 C CA . ILE C 1 167 ? 30.078 45.274 0.695 1.00 37.82 167 ILE C CA 1
ATOM 5379 C C . ILE C 1 167 ? 29.036 46.191 1.340 1.00 37.55 167 ILE C C 1
ATOM 5380 O O . ILE C 1 167 ? 28.994 47.396 1.063 1.00 37.55 167 ILE C O 1
ATOM 5385 N N . GLN C 1 168 ? 28.209 45.620 2.211 1.00 37.14 168 GLN C N 1
ATOM 5386 C CA . GLN C 1 168 ? 27.199 46.382 2.943 1.00 36.68 168 GLN C CA 1
ATOM 5387 C C . GLN C 1 168 ? 27.786 47.635 3.606 1.00 35.93 168 GLN C C 1
ATOM 5388 O O . GLN C 1 168 ? 27.152 48.690 3.640 1.00 35.85 168 GLN C O 1
ATOM 5394 N N . LYS C 1 169 ? 29.003 47.504 4.126 1.00 35.01 169 LYS C N 1
ATOM 5395 C CA . LYS C 1 169 ? 29.630 48.564 4.916 1.00 34.03 169 LYS C CA 1
ATOM 5396 C C . LYS C 1 169 ? 30.605 49.432 4.119 1.00 33.14 169 LYS C C 1
ATOM 5397 O O . LYS C 1 169 ? 31.143 50.408 4.642 1.00 32.93 169 LYS C O 1
ATOM 5403 N N . ASN C 1 170 ? 30.833 49.077 2.858 1.00 32.12 170 ASN C N 1
ATOM 5404 C CA . ASN C 1 170 ? 31.799 49.791 2.019 1.00 31.07 170 ASN C CA 1
ATOM 5405 C C . ASN C 1 170 ? 33.172 49.880 2.679 1.00 30.20 170 ASN C C 1
ATOM 5406 O O . ASN C 1 170 ? 33.875 50.883 2.558 1.00 30.05 170 ASN C O 1
ATOM 5411 N N . THR C 1 171 ? 33.541 48.814 3.378 1.00 29.19 171 THR C N 1
ATOM 5412 C CA . THR C 1 171 ? 34.816 48.738 4.076 1.00 28.16 171 THR C CA 1
ATOM 5413 C C . THR C 1 171 ? 35.975 49.184 3.187 1.00 27.48 171 THR C C 1
ATOM 5414 O O . THR C 1 171 ? 36.088 48.757 2.038 1.00 27.24 171 THR C O 1
ATOM 5418 N N . ASN C 1 172 ? 36.828 50.052 3.725 1.00 26.70 172 ASN C N 1
ATOM 5419 C CA . ASN C 1 172 ? 38.041 50.470 3.030 1.00 25.87 172 ASN C CA 1
ATOM 5420 C C . ASN C 1 172 ? 39.133 49.434 3.246 1.00 25.22 172 ASN C C 1
ATOM 5421 O O . ASN C 1 172 ? 39.092 48.688 4.223 1.00 25.17 172 ASN C O 1
ATOM 5426 N N . PHE C 1 173 ? 40.105 49.380 2.340 1.00 24.30 173 PHE C N 1
ATOM 5427 C CA . PHE C 1 173 ? 41.110 48.321 2.390 1.00 23.42 173 PHE C CA 1
ATOM 5428 C C . PHE C 1 173 ? 42.528 48.780 2.076 1.00 23.06 173 PHE C C 1
ATOM 5429 O O . PHE C 1 173 ? 42.743 49.685 1.271 1.00 22.91 173 PHE C O 1
ATOM 5437 N N . ILE C 1 174 ? 43.491 48.134 2.724 1.00 22.57 174 ILE C N 1
ATOM 5438 C CA . ILE C 1 174 ? 44.883 48.213 2.315 1.00 22.04 174 ILE C CA 1
ATOM 5439 C C . ILE C 1 174 ? 45.379 46.788 2.054 1.00 21.59 174 ILE C C 1
ATOM 5440 O O . ILE C 1 174 ? 45.428 45.964 2.966 1.00 21.56 174 ILE C O 1
ATOM 5445 N N . PHE C 1 175 ? 45.720 46.507 0.799 1.00 21.10 175 PHE C N 1
ATOM 5446 C CA . PHE C 1 175 ? 46.253 45.206 0.409 1.00 20.41 175 PHE C CA 1
ATOM 5447 C C . PHE C 1 175 ? 47.742 45.321 0.076 1.00 20.18 175 PHE C C 1
ATOM 5448 O O . PHE C 1 175 ? 48.124 46.066 -0.821 1.00 20.13 175 PHE C O 1
ATOM 5456 N N . ILE C 1 176 ? 48.577 44.578 0.797 1.00 19.92 176 ILE C N 1
ATOM 5457 C CA . ILE C 1 176 ? 50.023 44.567 0.549 1.00 19.55 176 ILE C CA 1
ATOM 5458 C C . ILE C 1 176 ? 50.450 43.179 0.083 1.00 19.27 176 ILE C C 1
ATOM 5459 O O . ILE C 1 176 ? 50.131 42.177 0.727 1.00 19.36 176 ILE C O 1
ATOM 5464 N N . ALA C 1 177 ? 51.169 43.116 -1.033 1.00 18.67 177 ALA C N 1
ATOM 5465 C CA . ALA C 1 177 ? 51.533 41.828 -1.611 1.00 18.13 177 ALA C CA 1
ATOM 5466 C C . ALA C 1 177 ? 52.923 41.813 -2.235 1.00 17.57 177 ALA C C 1
ATOM 5467 O O . ALA C 1 177 ? 53.484 42.858 -2.561 1.00 17.50 177 ALA C O 1
ATOM 5469 N N . THR C 1 178 ? 53.468 40.610 -2.378 1.00 16.88 178 THR C N 1
ATOM 5470 C CA . THR C 1 178 ? 54.648 40.367 -3.198 1.00 16.33 178 THR C CA 1
ATOM 5471 C C . THR C 1 178 ? 54.406 39.084 -3.986 1.00 16.04 178 THR C C 1
ATOM 5472 O O . THR C 1 178 ? 53.758 38.164 -3.492 1.00 15.86 178 THR C O 1
ATOM 5476 N N . GLY C 1 179 ? 54.908 39.033 -5.217 1.00 15.87 179 GLY C N 1
ATOM 5477 C CA . GLY C 1 179 ? 54.759 37.848 -6.065 1.00 15.57 179 GLY C CA 1
ATOM 5478 C C . GLY C 1 179 ? 53.326 37.364 -6.224 1.00 15.54 179 GLY C C 1
ATOM 5479 O O . GLY C 1 179 ? 52.426 38.146 -6.526 1.00 15.53 179 GLY C O 1
ATOM 5480 N N . THR C 1 180 ? 53.120 36.064 -6.031 1.00 15.32 180 THR C N 1
ATOM 5481 C CA . THR C 1 180 ? 51.797 35.457 -6.143 1.00 15.11 180 THR C CA 1
ATOM 5482 C C . THR C 1 180 ? 50.895 35.905 -5.001 1.00 15.30 180 THR C C 1
ATOM 5483 O O . THR C 1 180 ? 49.709 35.561 -4.954 1.00 15.48 180 THR C O 1
ATOM 5487 N N . GLY C 1 181 ? 51.465 36.676 -4.080 1.00 15.26 181 GLY C N 1
ATOM 5488 C CA . GLY C 1 181 ? 50.714 37.207 -2.953 1.00 14.92 181 GLY C CA 1
ATOM 5489 C C . GLY C 1 181 ? 49.516 38.047 -3.379 1.00 14.78 181 GLY C C 1
ATOM 5490 O O . GLY C 1 181 ? 48.670 38.392 -2.552 1.00 14.66 181 GLY C O 1
ATOM 5491 N N . ILE C 1 182 ? 49.443 38.376 -4.668 1.00 14.51 182 ILE C N 1
ATOM 5492 C CA . ILE C 1 182 ? 48.347 39.199 -5.180 1.00 14.10 182 ILE C CA 1
ATOM 5493 C C . ILE C 1 182 ? 47.069 38.384 -5.367 1.00 14.09 182 ILE C C 1
ATOM 5494 O O . ILE C 1 182 ? 45.966 38.932 -5.399 1.00 14.02 182 ILE C O 1
ATOM 5499 N N . SER C 1 183 ? 47.222 37.070 -5.479 1.00 14.04 183 SER C N 1
ATOM 5500 C CA . SER C 1 183 ? 46.098 36.186 -5.787 1.00 14.30 183 SER C CA 1
ATOM 5501 C C . SER C 1 183 ? 44.844 36.417 -4.937 1.00 14.42 183 SER C C 1
ATOM 5502 O O . SER C 1 183 ? 43.755 36.587 -5.484 1.00 14.48 183 SER C O 1
ATOM 5505 N N . PRO C 1 184 ? 44.985 36.414 -3.601 1.00 14.81 184 PRO C N 1
ATOM 5506 C CA . PRO C 1 184 ? 43.822 36.652 -2.740 1.00 15.07 184 PRO C CA 1
ATOM 5507 C C . PRO C 1 184 ? 43.157 37.998 -3.006 1.00 15.37 184 PRO C C 1
ATOM 5508 O O . PRO C 1 184 ? 41.932 38.110 -2.934 1.00 15.45 184 PRO C O 1
ATOM 5512 N N . TYR C 1 185 ? 43.962 39.011 -3.307 1.00 15.71 185 TYR C N 1
ATOM 5513 C CA . TYR C 1 185 ? 43.441 40.354 -3.545 1.00 16.12 185 TYR C CA 1
ATOM 5514 C C . TYR C 1 185 ? 42.652 40.434 -4.854 1.00 16.47 185 TYR C C 1
ATOM 5515 O O . TYR C 1 185 ? 41.680 41.185 -4.960 1.00 16.64 185 TYR C O 1
ATOM 5524 N N . ILE C 1 186 ? 43.075 39.659 -5.847 1.00 16.77 186 ILE C N 1
ATOM 5525 C CA . ILE C 1 186 ? 42.317 39.536 -7.085 1.00 17.07 186 ILE C CA 1
ATOM 5526 C C . ILE C 1 186 ? 40.981 38.860 -6.799 1.00 17.42 186 ILE C C 1
ATOM 5527 O O . ILE C 1 186 ? 39.943 39.254 -7.332 1.00 17.34 186 ILE C O 1
ATOM 5532 N N . SER C 1 187 ? 41.013 37.841 -5.949 1.00 17.77 187 SER C N 1
ATOM 5533 C CA . SER C 1 187 ? 39.791 37.190 -5.501 1.00 18.27 187 SER C CA 1
ATOM 5534 C C . SER C 1 187 ? 38.880 38.185 -4.779 1.00 18.46 187 SER C C 1
ATOM 5535 O O . SER C 1 187 ? 37.659 38.161 -4.949 1.00 18.37 187 SER C O 1
ATOM 5538 N N . PHE C 1 188 ? 39.483 39.056 -3.971 1.00 18.74 188 PHE C N 1
ATOM 5539 C CA . PHE C 1 188 ? 38.734 40.088 -3.261 1.00 19.05 188 PHE C CA 1
ATOM 5540 C C . PHE C 1 188 ? 38.076 41.061 -4.241 1.00 19.48 188 PHE C C 1
ATOM 5541 O O . PHE C 1 188 ? 36.872 41.305 -4.170 1.00 19.56 188 PHE C O 1
ATOM 5549 N N . LEU C 1 189 ? 38.877 41.619 -5.148 1.00 19.93 189 LEU C N 1
ATOM 5550 C CA . LEU C 1 189 ? 38.391 42.598 -6.122 1.00 20.36 189 LEU C CA 1
ATOM 5551 C C . LEU C 1 189 ? 37.291 42.031 -7.017 1.00 20.59 189 LEU C C 1
ATOM 5552 O O . LEU C 1 189 ? 36.307 42.711 -7.316 1.00 20.39 189 LEU C O 1
ATOM 5557 N N . LYS C 1 190 ? 37.474 40.789 -7.456 1.00 20.83 190 LYS C N 1
ATOM 5558 C CA . LYS C 1 190 ? 36.494 40.131 -8.299 1.00 21.18 190 LYS C CA 1
ATOM 5559 C C . LYS C 1 190 ? 35.138 40.086 -7.612 1.00 21.48 190 LYS C C 1
ATOM 5560 O O . LYS C 1 190 ? 34.102 40.273 -8.239 1.00 21.54 190 LYS C O 1
ATOM 5566 N N . LYS C 1 191 ? 35.153 39.850 -6.304 1.00 21.99 191 LYS C N 1
ATOM 5567 C CA . LYS C 1 191 ? 33.923 39.848 -5.518 1.00 22.63 191 LYS C CA 1
ATOM 5568 C C . LYS C 1 191 ? 33.390 41.261 -5.301 1.00 22.90 191 LYS C C 1
ATOM 5569 O O . LYS C 1 191 ? 32.228 41.544 -5.585 1.00 22.91 191 LYS C O 1
ATOM 5575 N N . LEU C 1 192 ? 34.245 42.143 -4.795 1.00 23.43 192 LEU C N 1
ATOM 5576 C CA . LEU C 1 192 ? 33.834 43.499 -4.439 1.00 24.11 192 LEU C CA 1
ATOM 5577 C C . LEU C 1 192 ? 33.309 44.301 -5.626 1.00 24.64 192 LEU C C 1
ATOM 5578 O O . LEU C 1 192 ? 32.380 45.095 -5.480 1.00 24.61 192 LEU C O 1
ATOM 5583 N N . PHE C 1 193 ? 33.907 44.102 -6.796 1.00 25.28 193 PHE C N 1
ATOM 5584 C CA . PHE C 1 193 ? 33.523 44.872 -7.968 1.00 26.10 193 PHE C CA 1
ATOM 5585 C C . PHE C 1 193 ? 32.677 44.069 -8.951 1.00 26.68 193 PHE C C 1
ATOM 5586 O O . PHE C 1 193 ? 32.406 44.524 -10.061 1.00 26.62 193 PHE C O 1
ATOM 5594 N N . ALA C 1 194 ? 32.259 42.877 -8.535 1.00 27.57 194 ALA C N 1
ATOM 5595 C CA . ALA C 1 194 ? 31.404 42.023 -9.359 1.00 28.42 194 ALA C CA 1
ATOM 5596 C C . ALA C 1 194 ? 31.956 41.804 -10.768 1.00 29.13 194 ALA C C 1
ATOM 5597 O O . ALA C 1 194 ? 31.239 41.945 -11.758 1.00 29.07 194 ALA C O 1
ATOM 5599 N N . TYR C 1 195 ? 33.236 41.453 -10.842 1.00 30.20 195 TYR C N 1
ATOM 5600 C CA . TYR C 1 195 ? 33.911 41.154 -12.102 1.00 31.24 195 TYR C CA 1
ATOM 5601 C C . TYR C 1 195 ? 33.218 40.024 -12.859 1.00 32.25 195 TYR C C 1
ATOM 5602 O O . TYR C 1 195 ? 32.851 39.006 -12.275 1.00 32.25 195 TYR C O 1
ATOM 5611 N N . ASP C 1 196 ? 33.040 40.221 -14.161 1.00 33.62 196 ASP C N 1
ATOM 5612 C CA . ASP C 1 196 ? 32.539 39.183 -15.054 1.00 35.09 196 ASP C CA 1
ATOM 5613 C C . ASP C 1 196 ? 33.278 39.323 -16.379 1.00 36.16 196 ASP C C 1
ATOM 5614 O O . ASP C 1 196 ? 33.015 40.247 -17.148 1.00 36.22 196 ASP C O 1
ATOM 5619 N N . LYS C 1 197 ? 34.213 38.413 -16.635 1.00 37.67 197 LYS C N 1
ATOM 5620 C CA . LYS C 1 197 ? 35.054 38.491 -17.829 1.00 39.21 197 LYS C CA 1
ATOM 5621 C C . LYS C 1 197 ? 34.239 38.552 -19.119 1.00 40.26 197 LYS C C 1
ATOM 5622 O O . LYS C 1 197 ? 34.633 39.211 -20.080 1.00 40.35 197 LYS C O 1
ATOM 5628 N N . ASN C 1 198 ? 33.105 37.859 -19.136 1.00 41.63 198 ASN C N 1
ATOM 5629 C CA . ASN C 1 198 ? 32.238 37.847 -20.309 1.00 43.00 198 ASN C CA 1
ATOM 5630 C C . ASN C 1 198 ? 31.279 39.038 -20.338 1.00 43.91 198 ASN C C 1
ATOM 5631 O O . ASN C 1 198 ? 30.368 39.090 -21.164 1.00 44.02 198 ASN C O 1
ATOM 5636 N N . ASN C 1 199 ? 31.490 39.993 -19.435 1.00 45.08 199 ASN C N 1
ATOM 5637 C CA . ASN C 1 199 ? 30.617 41.162 -19.326 1.00 46.19 199 ASN C CA 1
ATOM 5638 C C . ASN C 1 199 ? 31.328 42.380 -18.751 1.00 46.96 199 ASN C C 1
ATOM 5639 O O . ASN C 1 199 ? 30.785 43.081 -17.897 1.00 47.07 199 ASN C O 1
ATOM 5644 N N . LEU C 1 200 ? 32.541 42.632 -19.228 1.00 47.93 200 LEU C N 1
ATOM 5645 C CA . LEU C 1 200 ? 33.375 43.702 -18.691 1.00 48.87 200 LEU C CA 1
ATOM 5646 C C . LEU C 1 200 ? 32.774 45.091 -18.904 1.00 49.60 200 LEU C C 1
ATOM 5647 O O . LEU C 1 200 ? 33.035 46.011 -18.130 1.00 49.65 200 LEU C O 1
ATOM 5652 N N . TYR C 1 201 ? 31.972 45.239 -19.953 1.00 50.58 201 TYR C N 1
ATOM 5653 C CA . TYR C 1 201 ? 31.304 46.507 -20.233 1.00 51.53 201 TYR C CA 1
ATOM 5654 C C . TYR C 1 201 ? 30.283 46.862 -19.148 1.00 51.99 201 TYR C C 1
ATOM 5655 O O . TYR C 1 201 ? 29.932 48.038 -18.970 1.00 52.10 201 TYR C O 1
ATOM 5664 N N . ASN C 1 202 ? 29.823 45.846 -18.422 1.00 52.46 202 ASN C N 1
ATOM 5665 C CA . ASN C 1 202 ? 28.870 46.030 -17.326 1.00 52.81 202 ASN C CA 1
ATOM 5666 C C . ASN C 1 202 ? 29.472 46.709 -16.096 1.00 52.75 202 ASN C C 1
ATOM 5667 O O . ASN C 1 202 ? 30.618 46.448 -15.726 1.00 52.81 202 ASN C O 1
ATOM 5672 N N . ARG C 1 203 ? 28.683 47.581 -15.464 1.00 52.52 203 ARG C N 1
ATOM 5673 C CA . ARG C 1 203 ? 29.056 48.216 -14.201 1.00 52.13 203 ARG C CA 1
ATOM 5674 C C . ARG C 1 203 ? 28.046 47.827 -13.118 1.00 51.39 203 ARG C C 1
ATOM 5675 O O . ARG C 1 203 ? 27.189 48.628 -12.747 1.00 51.43 203 ARG C O 1
ATOM 5683 N N . ASN C 1 204 ? 28.154 46.593 -12.613 1.00 50.28 204 ASN C N 1
ATOM 5684 C CA . ASN C 1 204 ? 27.148 46.036 -11.702 1.00 49.01 204 ASN C CA 1
ATOM 5685 C C . ASN C 1 204 ? 27.493 46.092 -10.212 1.00 47.77 204 ASN C C 1
ATOM 5686 O O . ASN C 1 204 ? 26.857 45.405 -9.411 1.00 47.75 204 ASN C O 1
ATOM 5691 N N . SER C 1 205 ? 28.485 46.890 -9.828 1.00 45.97 205 SER C N 1
ATOM 5692 C CA . SER C 1 205 ? 28.964 46.853 -8.440 1.00 44.10 205 SER C CA 1
ATOM 5693 C C . SER C 1 205 ? 28.374 47.936 -7.535 1.00 42.59 205 SER C C 1
ATOM 5694 O O . SER C 1 205 ? 28.175 49.079 -7.940 1.00 42.46 205 SER C O 1
ATOM 5697 N N . ASN C 1 206 ? 28.104 47.552 -6.288 1.00 40.54 206 ASN C N 1
ATOM 5698 C CA . ASN C 1 206 ? 27.547 48.456 -5.284 1.00 38.50 206 ASN C CA 1
ATOM 5699 C C . ASN C 1 206 ? 28.583 48.940 -4.272 1.00 36.99 206 ASN C C 1
ATOM 5700 O O . ASN C 1 206 ? 28.310 49.836 -3.476 1.00 36.88 206 ASN C O 1
ATOM 5705 N N . TYR C 1 207 ? 29.767 48.336 -4.297 1.00 34.98 207 TYR C N 1
ATOM 5706 C CA . TYR C 1 207 ? 30.826 48.688 -3.358 1.00 32.99 207 TYR C CA 1
ATOM 5707 C C . TYR C 1 207 ? 31.379 50.083 -3.648 1.00 32.16 207 TYR C C 1
ATOM 5708 O O . TYR C 1 207 ? 31.653 50.424 -4.797 1.00 31.95 207 TYR C O 1
ATOM 5717 N N . THR C 1 208 ? 31.536 50.888 -2.602 1.00 31.10 208 THR C N 1
ATOM 5718 C CA . THR C 1 208 ? 31.967 52.272 -2.767 1.00 30.29 208 THR C CA 1
ATOM 5719 C C . THR C 1 208 ? 33.072 52.665 -1.792 1.00 29.69 208 THR C C 1
ATOM 5720 O O . THR C 1 208 ? 33.265 53.847 -1.507 1.00 29.63 208 THR C O 1
ATOM 5724 N N . GLY C 1 209 ? 33.793 51.671 -1.284 1.00 29.02 209 GLY C N 1
ATOM 5725 C CA . GLY C 1 209 ? 34.909 51.926 -0.381 1.00 28.28 209 GLY C CA 1
ATOM 5726 C C . GLY C 1 209 ? 36.172 52.256 -1.149 1.00 27.79 209 GLY C C 1
ATOM 5727 O O . GLY C 1 209 ? 36.161 52.306 -2.378 1.00 27.79 209 GLY C O 1
ATOM 5728 N N . TYR C 1 210 ? 37.265 52.482 -0.428 1.00 27.32 210 TYR C N 1
ATOM 5729 C CA . TYR C 1 210 ? 38.537 52.782 -1.069 1.00 26.86 210 TYR C CA 1
ATOM 5730 C C . TYR C 1 210 ? 39.562 51.683 -0.813 1.00 26.42 210 TYR C C 1
ATOM 5731 O O . TYR C 1 210 ? 39.711 51.201 0.311 1.00 26.42 210 TYR C O 1
ATOM 5740 N N . ILE C 1 211 ? 40.264 51.294 -1.871 1.00 25.76 211 ILE C N 1
ATOM 5741 C CA . ILE C 1 211 ? 41.235 50.219 -1.800 1.00 25.19 211 ILE C CA 1
ATOM 5742 C C . ILE C 1 211 ? 42.596 50.701 -2.284 1.00 24.85 211 ILE C C 1
ATOM 5743 O O . ILE C 1 211 ? 42.734 51.160 -3.418 1.00 24.72 211 ILE C O 1
ATOM 5748 N N . THR C 1 212 ? 43.595 50.607 -1.411 1.00 24.37 212 THR C N 1
ATOM 5749 C CA . THR C 1 212 ? 44.966 50.949 -1.765 1.00 23.91 212 THR C CA 1
ATOM 5750 C C . THR C 1 212 ? 45.812 49.681 -1.788 1.00 23.62 212 THR C C 1
ATOM 5751 O O . THR C 1 212 ? 45.832 48.923 -0.819 1.00 23.65 212 THR C O 1
ATOM 5755 N N . ILE C 1 213 ? 46.500 49.450 -2.902 1.00 23.12 213 ILE C N 1
ATOM 5756 C CA . ILE C 1 213 ? 47.320 48.257 -3.063 1.00 22.59 213 ILE C CA 1
ATOM 5757 C C . ILE C 1 213 ? 48.802 48.612 -3.162 1.00 22.34 213 ILE C C 1
ATOM 5758 O O . ILE C 1 213 ? 49.185 49.491 -3.932 1.00 22.23 213 ILE C O 1
ATOM 5763 N N . TYR C 1 214 ? 49.630 47.936 -2.366 1.00 21.90 214 TYR C N 1
ATOM 5764 C CA . TYR C 1 214 ? 51.088 48.021 -2.503 1.00 21.53 214 TYR C CA 1
ATOM 5765 C C . TYR C 1 214 ? 51.580 46.646 -2.944 1.00 20.87 214 TYR C C 1
ATOM 5766 O O . TYR C 1 214 ? 51.296 45.644 -2.293 1.00 20.92 214 TYR C O 1
ATOM 5775 N N . TYR C 1 215 ? 52.318 46.607 -4.047 1.00 20.16 215 TYR C N 1
ATOM 5776 C CA . TYR C 1 215 ? 52.644 45.344 -4.698 1.00 19.50 215 TYR C CA 1
ATOM 5777 C C . TYR C 1 215 ? 54.086 45.335 -5.195 1.00 19.13 215 TYR C C 1
ATOM 5778 O O . TYR C 1 215 ? 54.445 46.075 -6.109 1.00 18.93 215 TYR C O 1
ATOM 5787 N N . GLY C 1 216 ? 54.909 44.492 -4.584 1.00 18.83 216 GLY C N 1
ATOM 5788 C CA . GLY C 1 216 ? 56.301 44.364 -4.989 1.00 18.53 216 GLY C CA 1
ATOM 5789 C C . GLY C 1 216 ? 56.524 43.156 -5.875 1.00 18.41 216 GLY C C 1
ATOM 5790 O O . GLY C 1 216 ? 56.172 42.035 -5.514 1.00 18.22 216 GLY C O 1
ATOM 5791 N N . VAL C 1 217 ? 57.088 43.394 -7.053 1.00 18.48 217 VAL C N 1
ATOM 5792 C CA . VAL C 1 217 ? 57.542 42.324 -7.918 1.00 18.55 217 VAL C CA 1
ATOM 5793 C C . VAL C 1 217 ? 58.862 42.760 -8.526 1.00 18.68 217 VAL C C 1
ATOM 5794 O O . VAL C 1 217 ? 59.351 43.854 -8.243 1.00 18.71 217 VAL C O 1
ATOM 5798 N N . TYR C 1 218 ? 59.440 41.913 -9.365 1.00 18.85 218 TYR C N 1
ATOM 5799 C CA . TYR C 1 218 ? 60.729 42.222 -9.963 1.00 19.11 218 TYR C CA 1
ATOM 5800 C C . TYR C 1 218 ? 60.650 43.350 -11.000 1.00 19.39 218 TYR C C 1
ATOM 5801 O O . TYR C 1 218 ? 61.377 44.341 -10.909 1.00 19.44 218 TYR C O 1
ATOM 5810 N N . ASN C 1 219 ? 59.774 43.198 -11.987 1.00 19.61 219 ASN C N 1
ATOM 5811 C CA . ASN C 1 219 ? 59.555 44.256 -12.969 1.00 19.73 219 ASN C CA 1
ATOM 5812 C C . ASN C 1 219 ? 58.107 44.296 -13.436 1.00 19.90 219 ASN C C 1
ATOM 5813 O O . ASN C 1 219 ? 57.291 43.483 -13.009 1.00 19.81 219 ASN C O 1
ATOM 5818 N N . GLU C 1 220 ? 57.780 45.248 -14.302 1.00 20.20 220 GLU C N 1
ATOM 5819 C CA . GLU C 1 220 ? 56.404 45.384 -14.767 1.00 20.50 220 GLU C CA 1
ATOM 5820 C C . GLU C 1 220 ? 55.907 44.104 -15.443 1.00 20.05 220 GLU C C 1
ATOM 5821 O O . GLU C 1 220 ? 54.726 43.769 -15.363 1.00 20.08 220 GLU C O 1
ATOM 5827 N N . ASP C 1 221 ? 56.816 43.390 -16.099 1.00 19.66 221 ASP C N 1
ATOM 5828 C CA . ASP C 1 221 ? 56.480 42.141 -16.780 1.00 19.12 221 ASP C CA 1
ATOM 5829 C C . ASP C 1 221 ? 56.246 40.992 -15.799 1.00 18.58 221 ASP C C 1
ATOM 5830 O O . ASP C 1 221 ? 55.893 39.881 -16.203 1.00 18.53 221 ASP C O 1
ATOM 5835 N N . SER C 1 222 ? 56.452 41.263 -14.514 1.00 17.80 222 SER C N 1
ATOM 5836 C CA . SER C 1 222 ? 56.306 40.246 -13.480 1.00 17.18 222 SER C CA 1
ATOM 5837 C C . SER C 1 222 ? 55.052 40.468 -12.646 1.00 16.75 222 SER C C 1
ATOM 5838 O O . SER C 1 222 ? 54.720 39.658 -11.785 1.00 16.64 222 SER C O 1
ATOM 5841 N N . ILE C 1 223 ? 54.367 41.579 -12.901 1.00 16.38 223 ILE C N 1
ATOM 5842 C CA . ILE C 1 223 ? 53.093 41.865 -12.258 1.00 16.01 223 ILE C CA 1
ATOM 5843 C C . ILE C 1 223 ? 52.089 40.795 -12.660 1.00 15.79 223 ILE C C 1
ATOM 5844 O O . ILE C 1 223 ? 51.781 40.651 -13.840 1.00 15.82 223 ILE C O 1
ATOM 5849 N N . LEU C 1 224 ? 51.590 40.034 -11.691 1.00 15.66 224 LEU C N 1
ATOM 5850 C CA . LEU C 1 224 ? 50.605 38.997 -11.991 1.00 15.49 224 LEU C CA 1
ATOM 5851 C C . LEU C 1 224 ? 49.183 39.564 -12.000 1.00 15.64 224 LEU C C 1
ATOM 5852 O O . LEU C 1 224 ? 48.834 40.410 -11.175 1.00 15.45 224 LEU C O 1
ATOM 5857 N N . TYR C 1 225 ? 48.379 39.091 -12.946 1.00 16.06 225 TYR C N 1
ATOM 5858 C CA . TYR C 1 225 ? 47.016 39.576 -13.129 1.00 16.59 225 TYR C CA 1
ATOM 5859 C C . TYR C 1 225 ? 46.985 41.063 -13.493 1.00 17.08 225 TYR C C 1
ATOM 5860 O O . TYR C 1 225 ? 46.120 41.815 -13.045 1.00 17.18 225 TYR C O 1
ATOM 5869 N N . LEU C 1 226 ? 47.940 41.466 -14.327 1.00 17.69 226 LEU C N 1
ATOM 5870 C CA . LEU C 1 226 ? 47.991 42.825 -14.859 1.00 18.31 226 LEU C CA 1
ATOM 5871 C C . LEU C 1 226 ? 46.701 43.179 -15.600 1.00 18.74 226 LEU C C 1
ATOM 5872 O O . LEU C 1 226 ? 46.153 44.264 -15.414 1.00 18.76 226 LEU C O 1
ATOM 5877 N N . ASN C 1 227 ? 46.224 42.267 -16.444 1.00 19.34 227 ASN C N 1
ATOM 5878 C CA . ASN C 1 227 ? 44.949 42.462 -17.132 1.00 19.93 227 ASN C CA 1
ATOM 5879 C C . ASN C 1 227 ? 43.869 42.896 -16.148 1.00 20.27 227 ASN C C 1
ATOM 5880 O O . ASN C 1 227 ? 43.191 43.904 -16.350 1.00 20.27 227 ASN C O 1
ATOM 5885 N N . GLU C 1 228 ? 43.726 42.126 -15.074 1.00 20.76 228 GLU C N 1
ATOM 5886 C CA . GLU C 1 228 ? 42.729 42.400 -14.046 1.00 21.21 228 GLU C CA 1
ATOM 5887 C C . GLU C 1 228 ? 42.985 43.723 -13.322 1.00 21.33 228 GLU C C 1
ATOM 5888 O O . GLU C 1 228 ? 42.072 44.535 -13.159 1.00 21.28 228 GLU C O 1
ATOM 5894 N N . LEU C 1 229 ? 44.226 43.935 -12.892 1.00 21.53 229 LEU C N 1
ATOM 5895 C CA . LEU C 1 229 ? 44.599 45.151 -12.170 1.00 21.88 229 LEU C CA 1
ATOM 5896 C C . LEU C 1 229 ? 44.394 46.415 -13.005 1.00 22.45 229 LEU C C 1
ATOM 5897 O O . LEU C 1 229 ? 43.892 47.427 -12.509 1.00 22.43 229 LEU C O 1
ATOM 5902 N N . GLU C 1 230 ? 44.799 46.361 -14.271 1.00 23.13 230 GLU C N 1
ATOM 5903 C CA . GLU C 1 230 ? 44.634 47.507 -15.168 1.00 23.86 230 GLU C CA 1
ATOM 5904 C C . GLU C 1 230 ? 43.152 47.805 -15.371 1.00 24.00 230 GLU C C 1
ATOM 5905 O O . GLU C 1 230 ? 42.735 48.965 -15.395 1.00 24.01 230 GLU C O 1
ATOM 5911 N N . TYR C 1 231 ? 42.360 46.742 -15.501 1.00 24.24 231 TYR C N 1
ATOM 5912 C CA . TYR C 1 231 ? 40.924 46.882 -15.677 1.00 24.65 231 TYR C CA 1
ATOM 5913 C C . TYR C 1 231 ? 40.267 47.603 -14.500 1.00 24.85 231 TYR C C 1
ATOM 5914 O O . TYR C 1 231 ? 39.583 48.607 -14.690 1.00 24.77 231 TYR C O 1
ATOM 5923 N N . PHE C 1 232 ? 40.469 47.091 -13.286 1.00 25.24 232 PHE C N 1
ATOM 5924 C CA . PHE C 1 232 ? 39.856 47.721 -12.114 1.00 25.62 232 PHE C CA 1
ATOM 5925 C C . PHE C 1 232 ? 40.318 49.168 -11.935 1.00 26.44 232 PHE C C 1
ATOM 5926 O O . PHE C 1 232 ? 39.517 50.040 -11.599 1.00 26.36 232 PHE C O 1
ATOM 5934 N N . GLN C 1 233 ? 41.601 49.429 -12.166 1.00 27.55 233 GLN C N 1
ATOM 5935 C CA . GLN C 1 233 ? 42.121 50.786 -12.026 1.00 28.94 233 GLN C CA 1
ATOM 5936 C C . GLN C 1 233 ? 41.424 51.740 -13.000 1.00 29.59 233 GLN C C 1
ATOM 5937 O O . GLN C 1 233 ? 41.111 52.877 -12.648 1.00 29.72 233 GLN C O 1
ATOM 5943 N N . LYS C 1 234 ? 41.170 51.263 -14.217 1.00 30.48 234 LYS C N 1
ATOM 5944 C CA . LYS C 1 234 ? 40.533 52.075 -15.253 1.00 31.32 234 LYS C CA 1
ATOM 5945 C C . LYS C 1 234 ? 39.037 52.263 -15.000 1.00 31.72 234 LYS C C 1
ATOM 5946 O O . LYS C 1 234 ? 38.499 53.352 -15.201 1.00 31.62 234 LYS C O 1
ATOM 5952 N N . MET C 1 235 ? 38.343 51.190 -14.661 1.00 32.29 235 MET C N 1
ATOM 5953 C CA . MET C 1 235 ? 36.918 51.219 -14.351 1.00 32.93 235 MET C CA 1
ATOM 5954 C C . MET C 1 235 ? 36.503 51.961 -13.072 1.00 33.11 235 MET C C 1
ATOM 5955 O O . MET C 1 235 ? 35.489 52.591 -13.026 1.00 33.09 235 MET C O 1
ATOM 5960 N N . TYR C 1 236 ? 37.304 51.849 -12.032 1.00 33.50 236 TYR C N 1
ATOM 5961 C CA . TYR C 1 236 ? 36.998 52.444 -10.757 1.00 33.87 236 TYR C CA 1
ATOM 5962 C C . TYR C 1 236 ? 38.167 53.201 -10.223 1.00 34.43 236 TYR C C 1
ATOM 5963 O O . TYR C 1 236 ? 38.693 52.841 -9.219 1.00 34.50 236 TYR C O 1
ATOM 5972 N N . PRO C 1 237 ? 38.543 54.279 -10.875 1.00 34.92 237 PRO C N 1
ATOM 5973 C CA . PRO C 1 237 ? 39.685 55.064 -10.445 1.00 35.30 237 PRO C CA 1
ATOM 5974 C C . PRO C 1 237 ? 39.486 55.798 -9.120 1.00 35.62 237 PRO C C 1
ATOM 5975 O O . PRO C 1 237 ? 40.426 56.169 -8.483 1.00 35.74 237 PRO C O 1
ATOM 5979 N N . ASN C 1 238 ? 38.246 56.018 -8.729 1.00 35.88 238 ASN C N 1
ATOM 5980 C CA . ASN C 1 238 ? 37.927 56.634 -7.449 1.00 36.04 238 ASN C CA 1
ATOM 5981 C C . ASN C 1 238 ? 37.711 55.595 -6.347 1.00 35.95 238 ASN C C 1
ATOM 5982 O O . ASN C 1 238 ? 37.234 55.923 -5.262 1.00 36.01 238 ASN C O 1
ATOM 5987 N N . ASN C 1 239 ? 38.056 54.343 -6.630 1.00 35.72 239 ASN C N 1
ATOM 5988 C CA . ASN C 1 239 ? 37.867 53.265 -5.663 1.00 35.41 239 ASN C CA 1
ATOM 5989 C C . ASN C 1 239 ? 39.133 52.454 -5.424 1.00 35.01 239 ASN C C 1
ATOM 5990 O O . ASN C 1 239 ? 39.239 51.733 -4.432 1.00 35.02 239 ASN C O 1
ATOM 5995 N N . ILE C 1 240 ? 40.092 52.570 -6.335 1.00 34.38 240 ILE C N 1
ATOM 5996 C CA . ILE C 1 240 ? 41.308 51.776 -6.244 1.00 33.79 240 ILE C CA 1
ATOM 5997 C C . ILE C 1 240 ? 42.548 52.571 -6.634 1.00 33.23 240 ILE C C 1
ATOM 5998 O O . ILE C 1 240 ? 42.528 53.356 -7.581 1.00 33.19 240 ILE C O 1
ATOM 6003 N N . ASN C 1 241 ? 43.623 52.358 -5.885 1.00 32.48 241 ASN C N 1
ATOM 6004 C CA . ASN C 1 241 ? 44.895 53.008 -6.143 1.00 31.75 241 ASN C CA 1
ATOM 6005 C C . ASN C 1 241 ? 46.015 51.988 -6.001 1.00 31.04 241 ASN C C 1
ATOM 6006 O O . ASN C 1 241 ? 46.144 51.346 -4.960 1.00 30.98 241 ASN C O 1
ATOM 6011 N N . ILE C 1 242 ? 46.820 51.827 -7.045 1.00 30.14 242 ILE C N 1
ATOM 6012 C CA . ILE C 1 242 ? 47.837 50.782 -7.042 1.00 29.21 242 ILE C CA 1
ATOM 6013 C C . ILE C 1 242 ? 49.258 51.328 -7.094 1.00 28.78 242 ILE C C 1
ATOM 6014 O O . ILE C 1 242 ? 49.602 52.130 -7.956 1.00 28.76 242 ILE C O 1
ATOM 6019 N N . HIS C 1 243 ? 50.088 50.883 -6.153 1.00 28.09 243 HIS C N 1
ATOM 6020 C CA . HIS C 1 243 ? 51.496 51.236 -6.148 1.00 27.56 243 HIS C CA 1
ATOM 6021 C C . HIS C 1 243 ? 52.336 50.005 -6.403 1.00 27.02 243 HIS C C 1
ATOM 6022 O O . HIS C 1 243 ? 52.281 49.040 -5.643 1.00 26.98 243 HIS C O 1
ATOM 6029 N N . TYR C 1 244 ? 53.113 50.041 -7.475 1.00 26.41 244 TYR C N 1
ATOM 6030 C CA . TYR C 1 244 ? 54.044 48.966 -7.753 1.00 25.90 244 TYR C CA 1
ATOM 6031 C C . TYR C 1 244 ? 55.412 49.342 -7.228 1.00 25.56 244 TYR C C 1
ATOM 6032 O O . TYR C 1 244 ? 55.791 50.513 -7.233 1.00 25.51 244 TYR C O 1
ATOM 6041 N N . VAL C 1 245 ? 56.149 48.344 -6.760 1.00 25.16 245 VAL C N 1
ATOM 6042 C CA . VAL C 1 245 ? 57.496 48.559 -6.265 1.00 24.89 245 VAL C CA 1
ATOM 6043 C C . VAL C 1 245 ? 58.387 47.500 -6.881 1.00 24.81 245 VAL C C 1
ATOM 6044 O O . VAL C 1 245 ? 58.338 46.331 -6.485 1.00 24.70 245 VAL C O 1
ATOM 6048 N N . PHE C 1 246 ? 59.192 47.896 -7.853 1.00 24.88 246 PHE C N 1
ATOM 6049 C CA . PHE C 1 246 ? 59.988 46.926 -8.601 1.00 25.03 246 PHE C CA 1
ATOM 6050 C C . PHE C 1 246 ? 61.366 46.748 -7.993 1.00 25.54 246 PHE C C 1
ATOM 6051 O O . PHE C 1 246 ? 62.069 47.727 -7.720 1.00 25.42 246 PHE C O 1
ATOM 6059 N N . SER C 1 247 ? 61.747 45.491 -7.786 1.00 26.27 247 SER C N 1
ATOM 6060 C CA . SER C 1 247 ? 63.020 45.185 -7.163 1.00 27.07 247 SER C CA 1
ATOM 6061 C C . SER C 1 247 ? 64.203 45.278 -8.119 1.00 28.03 247 SER C C 1
ATOM 6062 O O . SER C 1 247 ? 65.348 45.371 -7.679 1.00 27.98 247 SER C O 1
ATOM 6065 N N . TYR C 1 248 ? 63.942 45.262 -9.424 1.00 29.36 248 TYR C N 1
ATOM 6066 C CA . TYR C 1 248 ? 65.036 45.363 -10.391 1.00 30.86 248 TYR C CA 1
ATOM 6067 C C . TYR C 1 248 ? 65.703 46.738 -10.322 1.00 31.97 248 TYR C C 1
ATOM 6068 O O . TYR C 1 248 ? 66.888 46.875 -10.615 1.00 32.09 248 TYR C O 1
ATOM 6077 N N . LYS C 1 249 ? 64.934 47.755 -9.926 1.00 33.48 249 LYS C N 1
ATOM 6078 C CA . LYS C 1 249 ? 65.442 49.121 -9.810 1.00 35.09 249 LYS C CA 1
ATOM 6079 C C . LYS C 1 249 ? 66.652 49.227 -8.886 1.00 36.12 249 LYS C C 1
ATOM 6080 O O . LYS C 1 249 ? 67.433 50.172 -8.980 1.00 36.25 249 LYS C O 1
ATOM 6086 N N . GLN C 1 250 ? 66.799 48.257 -7.990 1.00 37.48 250 GLN C N 1
ATOM 6087 C CA . GLN C 1 250 ? 67.891 48.273 -7.030 1.00 38.69 250 GLN C CA 1
ATOM 6088 C C . GLN C 1 250 ? 68.936 47.188 -7.304 1.00 39.47 250 GLN C C 1
ATOM 6089 O O . GLN C 1 250 ? 69.628 46.722 -6.393 1.00 39.56 250 GLN C O 1
ATOM 6095 N N . ASN C 1 251 ? 69.050 46.792 -8.566 1.00 40.39 251 ASN C N 1
ATOM 6096 C CA . ASN C 1 251 ? 70.038 45.804 -9.004 1.00 41.24 251 ASN C CA 1
ATOM 6097 C C . ASN C 1 251 ? 71.486 46.299 -8.953 1.00 41.68 251 ASN C C 1
ATOM 6098 O O . ASN C 1 251 ? 72.407 45.512 -8.733 1.00 41.80 251 ASN C O 1
ATOM 6103 N N . SER C 1 252 ? 71.687 47.605 -9.161 1.00 42.12 252 SER C N 1
ATOM 6104 C CA . SER C 1 252 ? 73.040 48.147 -9.311 1.00 42.39 252 SER C CA 1
ATOM 6105 C C . SER C 1 252 ? 73.427 49.173 -8.245 1.00 42.42 252 SER C C 1
ATOM 6106 O O . SER C 1 252 ? 74.331 49.981 -8.456 1.00 42.56 252 SER C O 1
ATOM 6108 N N . ASP C 1 253 ? 72.749 49.136 -7.110 1.00 42.23 253 ASP C N 1
ATOM 6109 C CA . ASP C 1 253 ? 73.034 50.075 -6.029 1.00 41.89 253 ASP C CA 1
ATOM 6110 C C . ASP C 1 253 ? 73.283 49.350 -4.708 1.00 41.46 253 ASP C C 1
ATOM 6111 O O . ASP C 1 253 ? 72.879 48.199 -4.538 1.00 41.48 253 ASP C O 1
ATOM 6113 N N . ALA C 1 254 ? 73.951 50.031 -3.779 1.00 40.63 254 ALA C N 1
ATOM 6114 C CA . ALA C 1 254 ? 74.316 49.436 -2.492 1.00 39.64 254 ALA C CA 1
ATOM 6115 C C . ALA C 1 254 ? 73.190 49.560 -1.471 1.00 38.75 254 ALA C C 1
ATOM 6116 O O . ALA C 1 254 ? 73.430 49.753 -0.279 1.00 38.81 254 ALA C O 1
ATOM 6118 N N . THR C 1 255 ? 71.961 49.441 -1.957 1.00 37.31 255 THR C N 1
ATOM 6119 C CA . THR C 1 255 ? 70.777 49.572 -1.129 1.00 35.75 255 THR C CA 1
ATOM 6120 C C . THR C 1 255 ? 69.663 48.782 -1.795 1.00 34.38 255 THR C C 1
ATOM 6121 O O . THR C 1 255 ? 69.543 48.798 -3.018 1.00 34.32 255 THR C O 1
ATOM 6125 N N . SER C 1 256 ? 68.851 48.081 -1.013 1.00 32.49 256 SER C N 1
ATOM 6126 C CA . SER C 1 256 ? 67.665 47.458 -1.589 1.00 30.58 256 SER C CA 1
ATOM 6127 C C . SER C 1 256 ? 66.401 48.151 -1.095 1.00 29.35 256 SER C C 1
ATOM 6128 O O . SER C 1 256 ? 66.388 48.760 -0.025 1.00 29.01 256 SER C O 1
ATOM 6131 N N . PHE C 1 257 ? 65.348 48.069 -1.900 1.00 27.79 257 PHE C N 1
ATOM 6132 C CA . PHE C 1 257 ? 64.135 48.831 -1.649 1.00 26.48 257 PHE C CA 1
ATOM 6133 C C . PHE C 1 257 ? 62.924 47.989 -2.017 1.00 25.67 257 PHE C C 1
ATOM 6134 O O . PHE C 1 257 ? 62.668 47.724 -3.192 1.00 25.47 257 PHE C O 1
ATOM 6142 N N . TYR C 1 258 ? 62.183 47.564 -1.003 1.00 24.73 258 TYR C N 1
ATOM 6143 C CA . TYR C 1 258 ? 61.060 46.659 -1.211 1.00 23.96 258 TYR C CA 1
ATOM 6144 C C . TYR C 1 258 ? 59.749 47.343 -0.854 1.00 23.99 258 TYR C C 1
ATOM 6145 O O . TYR C 1 258 ? 59.722 48.532 -0.553 1.00 23.89 258 TYR C O 1
ATOM 6154 N N . VAL C 1 259 ? 58.662 46.577 -0.885 1.00 24.22 259 VAL C N 1
ATOM 6155 C CA . VAL C 1 259 ? 57.347 47.160 -0.661 1.00 24.59 259 VAL C CA 1
ATOM 6156 C C . VAL C 1 259 ? 57.209 47.764 0.745 1.00 25.12 259 VAL C C 1
ATOM 6157 O O . VAL C 1 259 ? 56.446 48.710 0.939 1.00 25.12 259 VAL C O 1
ATOM 6161 N N . GLN C 1 260 ? 57.955 47.218 1.714 1.00 25.81 260 GLN C N 1
ATOM 6162 C CA . GLN C 1 260 ? 57.966 47.773 3.080 1.00 26.48 260 GLN C CA 1
ATOM 6163 C C . GLN C 1 260 ? 58.439 49.214 3.055 1.00 26.95 260 GLN C C 1
ATOM 6164 O O . GLN C 1 260 ? 57.916 50.076 3.759 1.00 26.93 260 GLN C O 1
ATOM 6170 N N . ASP C 1 261 ? 59.470 49.446 2.255 1.00 27.69 261 ASP C N 1
ATOM 6171 C CA . ASP C 1 261 ? 60.162 50.719 2.235 1.00 28.55 261 ASP C CA 1
ATOM 6172 C C . ASP C 1 261 ? 59.324 51.813 1.580 1.00 28.99 261 ASP C C 1
ATOM 6173 O O . ASP C 1 261 ? 59.363 52.967 2.009 1.00 29.12 261 ASP C O 1
ATOM 6178 N N . GLU C 1 262 ? 58.558 51.448 0.555 1.00 29.54 262 GLU C N 1
ATOM 6179 C CA . GLU C 1 262 ? 57.609 52.379 -0.052 1.00 30.11 262 GLU C CA 1
ATOM 6180 C C . GLU C 1 262 ? 56.570 52.814 0.965 1.00 30.59 262 GLU C C 1
ATOM 6181 O O . GLU C 1 262 ? 56.199 53.987 1.033 1.00 30.54 262 GLU C O 1
ATOM 6187 N N . ILE C 1 263 ? 56.098 51.853 1.751 1.00 31.24 263 ILE C N 1
ATOM 6188 C CA . ILE C 1 263 ? 55.088 52.122 2.761 1.00 31.96 263 ILE C CA 1
ATOM 6189 C C . ILE C 1 263 ? 55.636 53.030 3.860 1.00 32.61 263 ILE C C 1
ATOM 6190 O O . ILE C 1 263 ? 54.933 53.911 4.357 1.00 32.62 263 ILE C O 1
ATOM 6195 N N . TYR C 1 264 ? 56.894 52.819 4.228 1.00 33.44 264 TYR C N 1
ATOM 6196 C CA . TYR C 1 264 ? 57.525 53.629 5.260 1.00 34.38 264 TYR C CA 1
ATOM 6197 C C . TYR C 1 264 ? 57.698 55.063 4.769 1.00 34.87 264 TYR C C 1
ATOM 6198 O O . TYR C 1 264 ? 57.479 56.023 5.508 1.00 34.89 264 TYR C O 1
ATOM 6207 N N . LYS C 1 265 ? 58.089 55.185 3.506 1.00 35.60 265 LYS C N 1
ATOM 6208 C CA . LYS C 1 265 ? 58.257 56.469 2.841 1.00 36.39 265 LYS C CA 1
ATOM 6209 C C . LYS C 1 265 ? 56.917 57.196 2.715 1.00 36.97 265 LYS C C 1
ATOM 6210 O O . LYS C 1 265 ? 56.866 58.425 2.710 1.00 37.05 265 LYS C O 1
ATOM 6216 N N . ARG C 1 266 ? 55.835 56.427 2.612 1.00 37.69 266 ARG C N 1
ATOM 6217 C CA . ARG C 1 266 ? 54.483 56.981 2.587 1.00 38.55 266 ARG C CA 1
ATOM 6218 C C . ARG C 1 266 ? 53.844 56.821 3.962 1.00 39.13 266 ARG C C 1
ATOM 6219 O O . ARG C 1 266 ? 52.628 56.661 4.084 1.00 39.12 266 ARG C O 1
ATOM 6227 N N . LYS C 1 267 ? 54.681 56.864 4.994 1.00 39.95 267 LYS C N 1
ATOM 6228 C CA . LYS C 1 267 ? 54.259 56.585 6.362 1.00 40.79 267 LYS C CA 1
ATOM 6229 C C . LYS C 1 267 ? 52.974 57.313 6.755 1.00 41.30 267 LYS C C 1
ATOM 6230 O O . LYS C 1 267 ? 51.981 56.682 7.125 1.00 41.34 267 LYS C O 1
ATOM 6236 N N . THR C 1 268 ? 52.999 58.639 6.673 1.00 41.90 268 THR C N 1
ATOM 6237 C CA . THR C 1 268 ? 51.860 59.454 7.083 1.00 42.46 268 THR C CA 1
ATOM 6238 C C . THR C 1 268 ? 50.595 59.094 6.304 1.00 42.72 268 THR C C 1
ATOM 6239 O O . THR C 1 268 ? 49.504 58.992 6.880 1.00 42.82 268 THR C O 1
ATOM 6243 N N . GLU C 1 269 ? 50.743 58.897 4.997 1.00 43.00 269 GLU C N 1
ATOM 6244 C CA . GLU C 1 269 ? 49.625 58.474 4.150 1.00 43.18 269 GLU C CA 1
ATOM 6245 C C . GLU C 1 269 ? 49.080 57.127 4.615 1.00 43.01 269 GLU C C 1
ATOM 6246 O O . GLU C 1 269 ? 47.868 56.929 4.705 1.00 43.03 269 GLU C O 1
ATOM 6252 N N . PHE C 1 270 ? 49.996 56.202 4.906 1.00 42.76 270 PHE C N 1
ATOM 6253 C CA . PHE C 1 270 ? 49.620 54.877 5.385 1.00 42.46 270 PHE C CA 1
ATOM 6254 C C . PHE C 1 270 ? 48.836 54.984 6.692 1.00 42.29 270 PHE C C 1
ATOM 6255 O O . PHE C 1 270 ? 47.799 54.343 6.860 1.00 42.25 270 PHE C O 1
ATOM 6263 N N . LEU C 1 271 ? 49.340 55.804 7.610 1.00 42.13 271 LEU C N 1
ATOM 6264 C CA . LEU C 1 271 ? 48.700 56.006 8.902 1.00 41.97 271 LEU C CA 1
ATOM 6265 C C . LEU C 1 271 ? 47.337 56.673 8.753 1.00 41.83 271 LEU C C 1
ATOM 6266 O O . LEU C 1 271 ? 46.378 56.310 9.434 1.00 41.74 271 LEU C O 1
ATOM 6271 N N . ASN C 1 272 ? 47.264 57.653 7.860 1.00 41.74 272 ASN C N 1
ATOM 6272 C CA . ASN C 1 272 ? 46.007 58.304 7.526 1.00 41.66 272 ASN C CA 1
ATOM 6273 C C . ASN C 1 272 ? 44.955 57.274 7.129 1.00 41.47 272 ASN C C 1
ATOM 6274 O O . ASN C 1 272 ? 43.842 57.269 7.652 1.00 41.38 272 ASN C O 1
ATOM 6279 N N . LEU C 1 273 ? 45.324 56.396 6.201 1.00 41.24 273 LEU C N 1
ATOM 6280 C CA . LEU C 1 273 ? 44.410 55.380 5.693 1.00 41.02 273 LEU C CA 1
ATOM 6281 C C . LEU C 1 273 ? 43.934 54.428 6.784 1.00 40.91 273 LEU C C 1
ATOM 6282 O O . LEU C 1 273 ? 42.737 54.183 6.920 1.00 40.95 273 LEU C O 1
ATOM 6287 N N . PHE C 1 274 ? 44.870 53.895 7.562 1.00 40.80 274 PHE C N 1
ATOM 6288 C CA . PHE C 1 274 ? 44.521 52.922 8.584 1.00 40.68 274 PHE C CA 1
ATOM 6289 C C . PHE C 1 274 ? 43.712 53.543 9.721 1.00 40.85 274 PHE C C 1
ATOM 6290 O O . PHE C 1 274 ? 42.709 52.980 10.158 1.00 40.82 274 PHE C O 1
ATOM 6298 N N . ASN C 1 275 ? 44.149 54.708 10.190 1.00 41.09 275 ASN C N 1
ATOM 6299 C CA . ASN C 1 275 ? 43.499 55.372 11.317 1.00 41.33 275 ASN C CA 1
ATOM 6300 C C . ASN C 1 275 ? 42.208 56.094 10.932 1.00 41.35 275 ASN C C 1
ATOM 6301 O O . ASN C 1 275 ? 41.133 55.771 11.437 1.00 41.46 275 ASN C O 1
ATOM 6306 N N . ASN C 1 276 ? 42.319 57.063 10.030 1.00 41.31 276 ASN C N 1
ATOM 6307 C CA . ASN C 1 276 ? 41.176 57.885 9.642 1.00 41.15 276 ASN C CA 1
ATOM 6308 C C . ASN C 1 276 ? 40.105 57.144 8.841 1.00 40.85 276 ASN C C 1
ATOM 6309 O O . ASN C 1 276 ? 38.913 57.385 9.025 1.00 40.94 276 ASN C O 1
ATOM 6314 N N . TYR C 1 277 ? 40.521 56.244 7.956 1.00 40.32 277 TYR C N 1
ATOM 6315 C CA . TYR C 1 277 ? 39.564 55.561 7.094 1.00 39.69 277 TYR C CA 1
ATOM 6316 C C . TYR C 1 277 ? 39.166 54.163 7.576 1.00 38.85 277 TYR C C 1
ATOM 6317 O O . TYR C 1 277 ? 38.385 53.474 6.918 1.00 38.78 277 TYR C O 1
ATOM 6326 N N . LYS C 1 278 ? 39.692 53.756 8.722 1.00 37.75 278 LYS C N 1
ATOM 6327 C CA . LYS C 1 278 ? 39.348 52.463 9.326 1.00 36.64 278 LYS C CA 1
ATOM 6328 C C . LYS C 1 278 ? 39.662 51.265 8.428 1.00 35.58 278 LYS C C 1
ATOM 6329 O O . LYS C 1 278 ? 38.940 50.268 8.437 1.00 35.56 278 LYS C O 1
ATOM 6335 N N . CYS C 1 279 ? 40.744 51.360 7.665 1.00 34.23 279 CYS C N 1
ATOM 6336 C CA . CYS C 1 279 ? 41.113 50.310 6.726 1.00 32.95 279 CYS C CA 1
ATOM 6337 C C . CYS C 1 279 ? 41.313 48.939 7.365 1.00 31.86 279 CYS C C 1
ATOM 6338 O O . CYS C 1 279 ? 41.802 48.827 8.481 1.00 31.74 279 CYS C O 1
ATOM 6341 N N . GLU C 1 280 ? 40.928 47.896 6.638 1.00 30.56 280 GLU C N 1
ATOM 6342 C CA . GLU C 1 280 ? 41.340 46.538 6.981 1.00 29.30 280 GLU C CA 1
ATOM 6343 C C . GLU C 1 280 ? 42.673 46.298 6.286 1.00 28.29 280 GLU C C 1
ATOM 6344 O O . GLU C 1 280 ? 42.789 46.486 5.078 1.00 28.12 280 GLU C O 1
ATOM 6350 N N . LEU C 1 281 ? 43.682 45.905 7.053 1.00 27.16 281 LEU C N 1
ATOM 6351 C CA . LEU C 1 281 ? 45.029 45.752 6.516 1.00 26.04 281 LEU C CA 1
ATOM 6352 C C . LEU C 1 281 ? 45.372 44.290 6.252 1.00 25.17 281 LEU C C 1
ATOM 6353 O O . LEU C 1 281 ? 45.312 43.455 7.154 1.00 24.96 281 LEU C O 1
ATOM 6358 N N . TYR C 1 282 ? 45.728 43.990 5.007 1.00 24.07 282 TYR C N 1
ATOM 6359 C CA . TYR C 1 282 ? 46.129 42.644 4.626 1.00 23.08 282 TYR C CA 1
ATOM 6360 C C . TYR C 1 282 ? 47.576 42.648 4.139 1.00 22.85 282 TYR C C 1
ATOM 6361 O O . TYR C 1 282 ? 48.016 43.588 3.479 1.00 22.83 282 TYR C O 1
ATOM 6370 N N . ILE C 1 283 ? 48.311 41.596 4.483 1.00 22.53 283 ILE C N 1
ATOM 6371 C CA . ILE C 1 283 ? 49.694 41.416 4.038 1.00 22.34 283 ILE C CA 1
ATOM 6372 C C . ILE C 1 283 ? 49.831 39.995 3.520 1.00 22.28 283 ILE C C 1
ATOM 6373 O O . ILE C 1 283 ? 49.525 39.043 4.240 1.00 22.23 283 ILE C O 1
ATOM 6378 N N . CYS C 1 284 ? 50.279 39.843 2.277 1.00 22.19 284 CYS C N 1
ATOM 6379 C CA . CYS C 1 284 ? 50.400 38.513 1.687 1.00 21.98 284 CYS C CA 1
ATOM 6380 C C . CYS C 1 284 ? 51.658 38.358 0.837 1.00 22.36 284 CYS C C 1
ATOM 6381 O O . CYS C 1 284 ? 51.775 38.956 -0.231 1.00 22.37 284 CYS C O 1
ATOM 6384 N N . GLY C 1 285 ? 52.591 37.540 1.318 1.00 22.78 285 GLY C N 1
ATOM 6385 C CA . GLY C 1 285 ? 53.867 37.334 0.643 1.00 23.19 285 GLY C CA 1
ATOM 6386 C C . GLY C 1 285 ? 55.038 37.309 1.613 1.00 23.61 285 GLY C C 1
ATOM 6387 O O . GLY C 1 285 ? 54.966 36.695 2.677 1.00 23.66 285 GLY C O 1
ATOM 6388 N N . LYS C 1 286 ? 56.121 37.983 1.240 1.00 23.96 286 LYS C N 1
ATOM 6389 C CA . LYS C 1 286 ? 57.339 38.027 2.050 1.00 24.31 286 LYS C CA 1
ATOM 6390 C C . LYS C 1 286 ? 57.081 38.291 3.532 1.00 24.53 286 LYS C C 1
ATOM 6391 O O . LYS C 1 286 ? 56.388 39.243 3.894 1.00 24.40 286 LYS C O 1
ATOM 6397 N N . LYS C 1 287 ? 57.662 37.455 4.386 1.00 24.85 287 LYS C N 1
ATOM 6398 C CA . LYS C 1 287 ? 57.497 37.613 5.824 1.00 25.34 287 LYS C CA 1
ATOM 6399 C C . LYS C 1 287 ? 58.226 38.852 6.343 1.00 25.58 287 LYS C C 1
ATOM 6400 O O . LYS C 1 287 ? 57.924 39.340 7.429 1.00 25.56 287 LYS C O 1
ATOM 6406 N N . SER C 1 288 ? 59.170 39.370 5.560 1.00 26.08 288 SER C N 1
ATOM 6407 C CA . SER C 1 288 ? 59.915 40.567 5.955 1.00 26.72 288 SER C CA 1
ATOM 6408 C C . SER C 1 288 ? 59.032 41.813 5.990 1.00 27.37 288 SER C C 1
ATOM 6409 O O . SER C 1 288 ? 59.357 42.791 6.664 1.00 27.44 288 SER C O 1
ATOM 6412 N N . ILE C 1 289 ? 57.920 41.779 5.262 1.00 28.16 289 ILE C N 1
ATOM 6413 C CA . ILE C 1 289 ? 57.006 42.918 5.218 1.00 29.03 289 ILE C CA 1
ATOM 6414 C C . ILE C 1 289 ? 56.495 43.283 6.614 1.00 29.95 289 ILE C C 1
ATOM 6415 O O . ILE C 1 289 ? 56.405 44.460 6.962 1.00 30.04 289 ILE C O 1
ATOM 6420 N N . ARG C 1 290 ? 56.170 42.266 7.410 1.00 31.17 290 ARG C N 1
ATOM 6421 C CA . ARG C 1 290 ? 55.548 42.460 8.719 1.00 32.45 290 ARG C CA 1
ATOM 6422 C C . ARG C 1 290 ? 56.177 43.563 9.567 1.00 32.87 290 ARG C C 1
ATOM 6423 O O . ARG C 1 290 ? 55.543 44.581 9.849 1.00 32.93 290 ARG C O 1
ATOM 6431 N N . TYR C 1 291 ? 57.419 43.345 9.985 1.00 33.51 291 TYR C N 1
ATOM 6432 C CA . TYR C 1 291 ? 58.034 44.177 11.016 1.00 34.16 291 TYR C CA 1
ATOM 6433 C C . TYR C 1 291 ? 57.983 45.676 10.731 1.00 34.41 291 TYR C C 1
ATOM 6434 O O . TYR C 1 291 ? 57.540 46.450 11.578 1.00 34.38 291 TYR C O 1
ATOM 6443 N N . LYS C 1 292 ? 58.418 46.090 9.545 1.00 34.79 292 LYS C N 1
ATOM 6444 C CA . LYS C 1 292 ? 58.439 47.522 9.221 1.00 35.21 292 LYS C CA 1
ATOM 6445 C C . LYS C 1 292 ? 57.031 48.115 9.151 1.00 35.59 292 LYS C C 1
ATOM 6446 O O . LYS C 1 292 ? 56.808 49.249 9.572 1.00 35.60 292 LYS C O 1
ATOM 6452 N N . VAL C 1 293 ? 56.086 47.346 8.622 1.00 36.17 293 VAL C N 1
ATOM 6453 C CA . VAL C 1 293 ? 54.702 47.803 8.517 1.00 36.79 293 VAL C CA 1
ATOM 6454 C C . VAL C 1 293 ? 54.037 47.893 9.888 1.00 37.44 293 VAL C C 1
ATOM 6455 O O . VAL C 1 293 ? 53.427 48.907 10.226 1.00 37.37 293 VAL C O 1
ATOM 6459 N N . MET C 1 294 ? 54.160 46.820 10.672 1.00 38.36 294 MET C N 1
ATOM 6460 C CA . MET C 1 294 ? 53.581 46.779 12.010 1.00 39.38 294 MET C CA 1
ATOM 6461 C C . MET C 1 294 ? 54.124 47.905 12.891 1.00 39.93 294 MET C C 1
ATOM 6462 O O . MET C 1 294 ? 53.402 48.468 13.713 1.00 40.00 294 MET C O 1
ATOM 6467 N N . ASP C 1 295 ? 55.402 48.220 12.711 1.00 40.71 295 ASP C N 1
ATOM 6468 C CA . ASP C 1 295 ? 56.069 49.238 13.513 1.00 41.48 295 ASP C CA 1
ATOM 6469 C C . ASP C 1 295 ? 55.429 50.607 13.324 1.00 41.89 295 ASP C C 1
ATOM 6470 O O . ASP C 1 295 ? 55.265 51.368 14.278 1.00 41.95 295 ASP C O 1
ATOM 6475 N N . ILE C 1 296 ? 55.072 50.917 12.083 1.00 42.43 296 ILE C N 1
ATOM 6476 C CA . ILE C 1 296 ? 54.443 52.190 11.770 1.00 42.93 296 ILE C CA 1
ATOM 6477 C C . ILE C 1 296 ? 53.109 52.324 12.498 1.00 43.34 296 ILE C C 1
ATOM 6478 O O . ILE C 1 296 ? 52.739 53.413 12.934 1.00 43.38 296 ILE C O 1
ATOM 6483 N N . LEU C 1 297 ? 52.397 51.210 12.637 1.00 43.88 297 LEU C N 1
ATOM 6484 C CA . LEU C 1 297 ? 51.103 51.212 13.313 1.00 44.42 297 LEU C CA 1
ATOM 6485 C C . LEU C 1 297 ? 51.235 51.261 14.835 1.00 44.79 297 LEU C C 1
ATOM 6486 O O . LEU C 1 297 ? 50.246 51.459 15.541 1.00 44.84 297 LEU C O 1
ATOM 6491 N N . LYS C 1 298 ? 52.454 51.087 15.340 1.00 45.20 298 LYS C N 1
ATOM 6492 C CA . LYS C 1 298 ? 52.665 51.021 16.787 1.00 45.62 298 LYS C CA 1
ATOM 6493 C C . LYS C 1 298 ? 53.423 52.215 17.364 1.00 45.78 298 LYS C C 1
ATOM 6494 O O . LYS C 1 298 ? 53.574 52.332 18.580 1.00 45.86 298 LYS C O 1
ATOM 6500 N N . SER C 1 299 ? 53.890 53.103 16.492 1.00 45.95 299 SER C N 1
ATOM 6501 C CA . SER C 1 299 ? 54.517 54.341 16.937 1.00 46.10 299 SER C CA 1
ATOM 6502 C C . SER C 1 299 ? 53.466 55.432 17.119 1.00 46.13 299 SER C C 1
ATOM 6503 O O . SER C 1 299 ? 52.295 55.242 16.785 1.00 46.17 299 SER C O 1
ATOM 6506 N N . ASP C 1 304 ? 47.900 49.957 20.061 1.00 33.64 304 ASP C N 1
ATOM 6507 C CA . ASP C 1 304 ? 47.318 49.096 19.037 1.00 33.92 304 ASP C CA 1
ATOM 6508 C C . ASP C 1 304 ? 46.809 47.791 19.640 1.00 34.27 304 ASP C C 1
ATOM 6509 O O . ASP C 1 304 ? 47.592 46.897 19.973 1.00 34.27 304 ASP C O 1
ATOM 6514 N N . GLU C 1 305 ? 45.502 47.668 19.749 1.00 34.85 305 GLU C N 1
ATOM 6515 C CA . GLU C 1 305 ? 44.902 46.436 20.195 1.00 35.55 305 GLU C CA 1
ATOM 6516 C C . GLU C 1 305 ? 43.619 46.056 19.465 1.00 36.22 305 GLU C C 1
ATOM 6517 O O . GLU C 1 305 ? 43.611 45.185 18.646 1.00 36.29 305 GLU C O 1
ATOM 6523 N N . LYS C 1 306 ? 42.533 46.750 19.768 1.00 37.13 306 LYS C N 1
ATOM 6524 C CA . LYS C 1 306 ? 41.229 46.522 19.145 1.00 38.05 306 LYS C CA 1
ATOM 6525 C C . LYS C 1 306 ? 41.500 46.616 17.640 1.00 38.99 306 LYS C C 1
ATOM 6526 O O . LYS C 1 306 ? 40.769 46.139 16.821 1.00 39.12 306 LYS C O 1
ATOM 6532 N N . LYS C 1 307 ? 42.599 47.264 17.318 1.00 40.11 307 LYS C N 1
ATOM 6533 C CA . LYS C 1 307 ? 43.139 47.346 16.000 1.00 41.12 307 LYS C CA 1
ATOM 6534 C C . LYS C 1 307 ? 43.722 46.047 15.440 1.00 41.42 307 LYS C C 1
ATOM 6535 O O . LYS C 1 307 ? 43.766 45.882 14.251 1.00 41.63 307 LYS C O 1
ATOM 6541 N N . LYS C 1 308 ? 44.198 45.149 16.279 1.00 41.53 308 LYS C N 1
ATOM 6542 C CA . LYS C 1 308 ? 44.846 43.932 15.796 1.00 41.47 308 LYS C CA 1
ATOM 6543 C C . LYS C 1 308 ? 43.845 43.086 15.024 1.00 40.96 308 LYS C C 1
ATOM 6544 O O . LYS C 1 308 ? 44.204 42.358 14.098 1.00 40.99 308 LYS C O 1
ATOM 6550 N N . LYS C 1 309 ? 42.581 43.201 15.415 1.00 40.14 309 LYS C N 1
ATOM 6551 C CA . LYS C 1 309 ? 41.493 42.482 14.773 1.00 39.22 309 LYS C CA 1
ATOM 6552 C C . LYS C 1 309 ? 41.347 42.899 13.312 1.00 38.22 309 LYS C C 1
ATOM 6553 O O . LYS C 1 309 ? 40.698 42.213 12.522 1.00 38.06 309 LYS C O 1
ATOM 6559 N N . ARG C 1 310 ? 41.949 44.033 12.962 1.00 36.87 310 ARG C N 1
ATOM 6560 C CA . ARG C 1 310 ? 41.844 44.576 11.610 1.00 35.51 310 ARG C CA 1
ATOM 6561 C C . ARG C 1 310 ? 43.024 44.176 10.728 1.00 34.55 310 ARG C C 1
ATOM 6562 O O . ARG C 1 310 ? 42.990 44.371 9.513 1.00 34.55 310 ARG C O 1
ATOM 6570 N N . VAL C 1 311 ? 44.065 43.620 11.342 1.00 33.22 311 VAL C N 1
ATOM 6571 C CA . VAL C 1 311 ? 45.275 43.242 10.614 1.00 31.87 311 VAL C CA 1
ATOM 6572 C C . VAL C 1 311 ? 45.295 41.748 10.300 1.00 30.99 311 VAL C C 1
ATOM 6573 O O . VAL C 1 311 ? 45.148 40.914 11.192 1.00 30.87 311 VAL C O 1
ATOM 6577 N N . HIS C 1 312 ? 45.477 41.421 9.025 1.00 29.80 312 HIS C N 1
ATOM 6578 C CA . HIS C 1 312 ? 45.468 40.036 8.572 1.00 28.58 312 HIS C CA 1
ATOM 6579 C C . HIS C 1 312 ? 46.767 39.719 7.851 1.00 27.81 312 HIS C C 1
ATOM 6580 O O . HIS C 1 312 ? 47.244 40.509 7.044 1.00 27.68 312 HIS C O 1
ATOM 6587 N N . VAL C 1 313 ? 47.339 38.560 8.151 1.00 26.86 313 VAL C N 1
ATOM 6588 C CA . VAL C 1 313 ? 48.665 38.234 7.653 1.00 26.00 313 VAL C CA 1
ATOM 6589 C C . VAL C 1 313 ? 48.746 36.808 7.140 1.00 25.57 313 VAL C C 1
ATOM 6590 O O . VAL C 1 313 ? 48.385 35.863 7.827 1.00 25.42 313 VAL C O 1
ATOM 6594 N N . GLU C 1 314 ? 49.213 36.662 5.906 1.00 25.18 314 GLU C N 1
ATOM 6595 C CA . GLU C 1 314 ? 49.470 35.348 5.338 1.00 24.90 314 GLU C CA 1
ATOM 6596 C C . GLU C 1 314 ? 50.795 35.388 4.581 1.00 24.61 314 GLU C C 1
ATOM 6597 O O . GLU C 1 314 ? 50.856 35.868 3.447 1.00 24.60 314 GLU C O 1
ATOM 6603 N N . VAL C 1 315 ? 51.850 34.888 5.213 1.00 24.22 315 VAL C N 1
ATOM 6604 C CA . VAL C 1 315 ? 53.183 34.954 4.628 1.00 23.93 315 VAL C CA 1
ATOM 6605 C C . VAL C 1 315 ? 53.741 33.567 4.312 1.00 23.79 315 VAL C C 1
ATOM 6606 O O . VAL C 1 315 ? 53.455 32.595 5.007 1.00 23.70 315 VAL C O 1
ATOM 6610 N N . TYR C 1 316 ? 54.535 33.487 3.249 1.00 23.63 316 TYR C N 1
ATOM 6611 C CA . TYR C 1 316 ? 55.106 32.219 2.809 1.00 23.44 316 TYR C CA 1
ATOM 6612 C C . TYR C 1 316 ? 56.248 32.450 1.829 1.00 23.59 316 TYR C C 1
ATOM 6613 O O . TYR C 1 316 ? 56.634 33.591 1.568 1.00 23.64 316 TYR C O 1
ATOM 6623 N N . ASN D 1 4 ? 82.774 7.820 -2.650 1.00 50.28 4 ASN D N 1
ATOM 6624 C CA . ASN D 1 4 ? 82.173 9.165 -2.396 1.00 50.17 4 ASN D CA 1
ATOM 6625 C C . ASN D 1 4 ? 80.794 9.352 -3.023 1.00 49.70 4 ASN D C 1
ATOM 6626 O O . ASN D 1 4 ? 80.313 10.479 -3.143 1.00 49.81 4 ASN D O 1
ATOM 6631 N N . ASN D 1 5 ? 80.162 8.254 -3.429 1.00 48.79 5 ASN D N 1
ATOM 6632 C CA . ASN D 1 5 ? 78.795 8.325 -3.942 1.00 47.67 5 ASN D CA 1
ATOM 6633 C C . ASN D 1 5 ? 77.769 8.011 -2.858 1.00 46.48 5 ASN D C 1
ATOM 6634 O O . ASN D 1 5 ? 77.481 6.848 -2.571 1.00 46.50 5 ASN D O 1
ATOM 6639 N N . PHE D 1 6 ? 77.217 9.064 -2.268 1.00 44.75 6 PHE D N 1
ATOM 6640 C CA . PHE D 1 6 ? 76.357 8.933 -1.101 1.00 42.87 6 PHE D CA 1
ATOM 6641 C C . PHE D 1 6 ? 74.932 9.410 -1.375 1.00 41.78 6 PHE D C 1
ATOM 6642 O O . PHE D 1 6 ? 74.030 9.209 -0.560 1.00 41.56 6 PHE D O 1
ATOM 6650 N N . ILE D 1 7 ? 74.734 10.036 -2.530 1.00 40.28 7 ILE D N 1
ATOM 6651 C CA . ILE D 1 7 ? 73.430 10.577 -2.895 1.00 38.90 7 ILE D CA 1
ATOM 6652 C C . ILE D 1 7 ? 72.341 9.510 -3.006 1.00 38.02 7 ILE D C 1
ATOM 6653 O O . ILE D 1 7 ? 72.516 8.490 -3.672 1.00 37.75 7 ILE D O 1
ATOM 6658 N N . ASN D 1 8 ? 71.219 9.761 -2.337 1.00 37.01 8 ASN D N 1
ATOM 6659 C CA . ASN D 1 8 ? 70.031 8.917 -2.445 1.00 36.06 8 ASN D CA 1
ATOM 6660 C C . ASN D 1 8 ? 70.206 7.492 -1.920 1.00 35.39 8 ASN D C 1
ATOM 6661 O O . ASN D 1 8 ? 69.401 6.609 -2.219 1.00 35.19 8 ASN D O 1
ATOM 6666 N N . LEU D 1 9 ? 71.254 7.278 -1.129 1.00 34.62 9 LEU D N 1
ATOM 6667 C CA . LEU D 1 9 ? 71.451 6.002 -0.447 1.00 33.95 9 LEU D CA 1
ATOM 6668 C C . LEU D 1 9 ? 70.205 5.618 0.344 1.00 33.32 9 LEU D C 1
ATOM 6669 O O . LEU D 1 9 ? 69.828 4.449 0.397 1.00 33.30 9 LEU D O 1
ATOM 6674 N N . TYR D 1 10 ? 69.576 6.612 0.964 1.00 32.55 10 TYR D N 1
ATOM 6675 C CA . TYR D 1 10 ? 68.292 6.414 1.625 1.00 31.89 10 TYR D CA 1
ATOM 6676 C C . TYR D 1 10 ? 67.251 7.318 0.991 1.00 31.77 10 TYR D C 1
ATOM 6677 O O . TYR D 1 10 ? 67.522 8.478 0.681 1.00 31.70 10 TYR D O 1
ATOM 6686 N N . THR D 1 11 ? 66.058 6.773 0.799 1.00 31.70 11 THR D N 1
ATOM 6687 C CA . THR D 1 11 ? 64.984 7.488 0.138 1.00 31.69 11 THR D CA 1
ATOM 6688 C C . THR D 1 11 ? 63.761 7.460 1.031 1.00 31.86 11 THR D C 1
ATOM 6689 O O . THR D 1 11 ? 63.823 6.985 2.163 1.00 31.85 11 THR D O 1
ATOM 6693 N N . VAL D 1 12 ? 62.645 7.967 0.522 1.00 32.15 12 VAL D N 1
ATOM 6694 C CA . VAL D 1 12 ? 61.403 7.945 1.276 1.00 32.49 12 VAL D CA 1
ATOM 6695 C C . VAL D 1 12 ? 60.784 6.549 1.231 1.00 32.72 12 VAL D C 1
ATOM 6696 O O . VAL D 1 12 ? 59.771 6.288 1.881 1.00 32.82 12 VAL D O 1
ATOM 6700 N N . LYS D 1 13 ? 61.407 5.656 0.464 1.00 32.89 13 LYS D N 1
ATOM 6701 C CA . LYS D 1 13 ? 60.992 4.254 0.420 1.00 32.97 13 LYS D CA 1
ATOM 6702 C C . LYS D 1 13 ? 61.823 3.385 1.368 1.00 32.60 13 LYS D C 1
ATOM 6703 O O . LYS D 1 13 ? 61.311 2.426 1.943 1.00 32.72 13 LYS D O 1
ATOM 6709 N N . ASN D 1 14 ? 63.102 3.720 1.528 1.00 32.01 14 ASN D N 1
ATOM 6710 C CA . ASN D 1 14 ? 63.924 3.093 2.567 1.00 31.28 14 ASN D CA 1
ATOM 6711 C C . ASN D 1 14 ? 64.656 4.113 3.441 1.00 30.51 14 ASN D C 1
ATOM 6712 O O . ASN D 1 14 ? 65.877 4.243 3.365 1.00 30.45 14 ASN D O 1
ATOM 6717 N N . PRO D 1 15 ? 63.905 4.840 4.282 1.00 29.76 15 PRO D N 1
ATOM 6718 C CA . PRO D 1 15 ? 64.517 5.841 5.153 1.00 29.01 15 PRO D CA 1
ATOM 6719 C C . PRO D 1 15 ? 65.350 5.214 6.272 1.00 28.22 15 PRO D C 1
ATOM 6720 O O . PRO D 1 15 ? 65.008 4.143 6.777 1.00 28.03 15 PRO D O 1
ATOM 6724 N N . LEU D 1 16 ? 66.437 5.882 6.645 1.00 27.21 16 LEU D N 1
ATOM 6725 C CA . LEU D 1 16 ? 67.281 5.430 7.738 1.00 26.42 16 LEU D CA 1
ATOM 6726 C C . LEU D 1 16 ? 66.705 5.856 9.090 1.00 25.87 16 LEU D C 1
ATOM 6727 O O . LEU D 1 16 ? 66.519 7.045 9.343 1.00 25.68 16 LEU D O 1
ATOM 6732 N N . LYS D 1 17 ? 66.424 4.883 9.954 1.00 25.15 17 LYS D N 1
ATOM 6733 C CA . LYS D 1 17 ? 65.959 5.183 11.304 1.00 24.66 17 LYS D CA 1
ATOM 6734 C C . LYS D 1 17 ? 67.116 5.627 12.193 1.00 23.98 17 LYS D C 1
ATOM 6735 O O . LYS D 1 17 ? 68.104 4.909 12.353 1.00 23.87 17 LYS D O 1
ATOM 6741 N N . CYS D 1 18 ? 66.981 6.814 12.776 1.00 23.17 18 CYS D N 1
ATOM 6742 C CA . CYS D 1 18 ? 68.022 7.381 13.624 1.00 22.33 18 CYS D CA 1
ATOM 6743 C C . CYS D 1 18 ? 67.453 7.806 14.972 1.00 21.76 18 CYS D C 1
ATOM 6744 O O . CYS D 1 18 ? 66.241 7.763 15.185 1.00 21.52 18 CYS D O 1
ATOM 6747 N N . LYS D 1 19 ? 68.336 8.227 15.873 1.00 21.05 19 LYS D N 1
ATOM 6748 C CA . LYS D 1 19 ? 67.933 8.641 17.213 1.00 20.59 19 LYS D CA 1
ATOM 6749 C C . LYS D 1 19 ? 68.353 10.069 17.538 1.00 20.16 19 LYS D C 1
ATOM 6750 O O . LYS D 1 19 ? 69.472 10.485 17.234 1.00 19.85 19 LYS D O 1
ATOM 6756 N N . ILE D 1 20 ? 67.441 10.808 18.165 1.00 19.78 20 ILE D N 1
ATOM 6757 C CA . ILE D 1 20 ? 67.737 12.132 18.700 1.00 19.48 20 ILE D CA 1
ATOM 6758 C C . ILE D 1 20 ? 68.659 12.010 19.915 1.00 19.32 20 ILE D C 1
ATOM 6759 O O . ILE D 1 20 ? 68.312 11.364 20.901 1.00 19.27 20 ILE D O 1
ATOM 6764 N N . VAL D 1 21 ? 69.832 12.632 19.837 1.00 19.28 21 VAL D N 1
ATOM 6765 C CA . VAL D 1 21 ? 70.788 12.620 20.942 1.00 19.04 21 VAL D CA 1
ATOM 6766 C C . VAL D 1 21 ? 70.696 13.898 21.776 1.00 18.97 21 VAL D C 1
ATOM 6767 O O . VAL D 1 21 ? 70.804 13.857 22.993 1.00 19.13 21 VAL D O 1
ATOM 6771 N N . ASP D 1 22 ? 70.499 15.031 21.107 1.00 18.65 22 ASP D N 1
ATOM 6772 C CA . ASP D 1 22 ? 70.362 16.315 21.792 1.00 18.29 22 ASP D CA 1
ATOM 6773 C C . ASP D 1 22 ? 69.511 17.286 20.972 1.00 17.82 22 ASP D C 1
ATOM 6774 O O . ASP D 1 22 ? 69.426 17.178 19.748 1.00 17.74 22 ASP D O 1
ATOM 6779 N N . LYS D 1 23 ? 68.877 18.225 21.666 1.00 17.35 23 LYS D N 1
ATOM 6780 C CA . LYS D 1 23 ? 68.018 19.228 21.048 1.00 16.84 23 LYS D CA 1
ATOM 6781 C C . LYS D 1 23 ? 68.285 20.557 21.747 1.00 16.74 23 LYS D C 1
ATOM 6782 O O . LYS D 1 23 ? 68.018 20.708 22.928 1.00 16.53 23 LYS D O 1
ATOM 6788 N N . ILE D 1 24 ? 68.822 21.517 21.006 1.00 16.67 24 ILE D N 1
ATOM 6789 C CA . ILE D 1 24 ? 69.350 22.728 21.608 1.00 16.61 24 ILE D CA 1
ATOM 6790 C C . ILE D 1 24 ? 68.796 23.985 20.946 1.00 16.65 24 ILE D C 1
ATOM 6791 O O . ILE D 1 24 ? 68.814 24.113 19.719 1.00 16.52 24 ILE D O 1
ATOM 6796 N N . ASN D 1 25 ? 68.300 24.911 21.760 1.00 16.62 25 ASN D N 1
ATOM 6797 C CA . ASN D 1 25 ? 67.873 26.212 21.254 1.00 16.64 25 ASN D CA 1
ATOM 6798 C C . ASN D 1 25 ? 69.094 26.984 20.768 1.00 16.67 25 ASN D C 1
ATOM 6799 O O . ASN D 1 25 ? 69.909 27.426 21.573 1.00 16.75 25 ASN D O 1
ATOM 6804 N N . LEU D 1 26 ? 69.225 27.130 19.451 1.00 16.83 26 LEU D N 1
ATOM 6805 C CA . LEU D 1 26 ? 70.401 27.772 18.851 1.00 17.12 26 LEU D CA 1
ATOM 6806 C C . LEU D 1 26 ? 70.410 29.292 18.968 1.00 17.27 26 LEU D C 1
ATOM 6807 O O . LEU D 1 26 ? 71.449 29.919 18.776 1.00 17.23 26 LEU D O 1
ATOM 6812 N N . VAL D 1 27 ? 69.258 29.889 19.255 1.00 17.54 27 VAL D N 1
ATOM 6813 C CA . VAL D 1 27 ? 69.193 31.342 19.369 1.00 18.00 27 VAL D CA 1
ATOM 6814 C C . VAL D 1 27 ? 69.156 31.817 20.819 1.00 18.69 27 VAL D C 1
ATOM 6815 O O . VAL D 1 27 ? 68.770 31.077 21.726 1.00 18.55 27 VAL D O 1
ATOM 6819 N N . ARG D 1 28 ? 69.577 33.060 21.019 1.00 19.55 28 ARG D N 1
ATOM 6820 C CA . ARG D 1 28 ? 69.543 33.702 22.320 1.00 20.45 28 ARG D CA 1
ATOM 6821 C C . ARG D 1 28 ? 68.247 34.505 22.436 1.00 21.03 28 ARG D C 1
ATOM 6822 O O . ARG D 1 28 ? 67.551 34.694 21.440 1.00 21.10 28 ARG D O 1
ATOM 6830 N N . PRO D 1 29 ? 67.921 34.975 23.645 1.00 21.59 29 PRO D N 1
ATOM 6831 C CA . PRO D 1 29 ? 66.617 35.560 23.988 1.00 21.94 29 PRO D CA 1
ATOM 6832 C C . PRO D 1 29 ? 66.111 36.712 23.114 1.00 22.23 29 PRO D C 1
ATOM 6833 O O . PRO D 1 29 ? 64.901 36.843 22.933 1.00 22.29 29 PRO D O 1
ATOM 6837 N N . ASN D 1 30 ? 67.002 37.548 22.599 1.00 22.54 30 ASN D N 1
ATOM 6838 C CA . ASN D 1 30 ? 66.556 38.671 21.770 1.00 22.81 30 ASN D CA 1
ATOM 6839 C C . ASN D 1 30 ? 66.227 38.309 20.319 1.00 22.58 30 ASN D C 1
ATOM 6840 O O . ASN D 1 30 ? 65.770 39.157 19.554 1.00 22.57 30 ASN D O 1
ATOM 6845 N N . SER D 1 31 ? 66.452 37.057 19.942 1.00 22.26 31 SER D N 1
ATOM 6846 C CA . SER D 1 31 ? 66.081 36.611 18.606 1.00 22.01 31 SER D CA 1
ATOM 6847 C C . SER D 1 31 ? 64.561 36.505 18.513 1.00 21.89 31 SER D C 1
ATOM 6848 O O . SER D 1 31 ? 63.911 36.041 19.450 1.00 21.72 31 SER D O 1
ATOM 6851 N N . PRO D 1 32 ? 63.982 36.959 17.393 1.00 21.77 32 PRO D N 1
ATOM 6852 C CA . PRO D 1 32 ? 62.559 36.719 17.182 1.00 21.62 32 PRO D CA 1
ATOM 6853 C C . PRO D 1 32 ? 62.321 35.299 16.682 1.00 21.44 32 PRO D C 1
ATOM 6854 O O . PRO D 1 32 ? 61.177 34.877 16.519 1.00 21.44 32 PRO D O 1
ATOM 6858 N N . ASN D 1 33 ? 63.406 34.568 16.455 1.00 21.20 33 ASN D N 1
ATOM 6859 C CA . ASN D 1 33 ? 63.325 33.236 15.876 1.00 21.02 33 ASN D CA 1
ATOM 6860 C C . ASN D 1 33 ? 63.329 32.109 16.900 1.00 20.83 33 ASN D C 1
ATOM 6861 O O . ASN D 1 33 ? 63.847 32.248 18.009 1.00 20.87 33 ASN D O 1
ATOM 6866 N N . GLU D 1 34 ? 62.742 30.988 16.505 1.00 20.45 34 GLU D N 1
ATOM 6867 C CA . GLU D 1 34 ? 62.889 29.748 17.233 1.00 20.18 34 GLU D CA 1
ATOM 6868 C C . GLU D 1 34 ? 63.571 28.779 16.286 1.00 19.88 34 GLU D C 1
ATOM 6869 O O . GLU D 1 34 ? 63.050 28.494 15.212 1.00 19.80 34 GLU D O 1
ATOM 6875 N N . VAL D 1 35 ? 64.751 28.303 16.667 1.00 19.63 35 VAL D N 1
ATOM 6876 C CA . VAL D 1 35 ? 65.480 27.332 15.860 1.00 19.36 35 VAL D CA 1
ATOM 6877 C C . VAL D 1 35 ? 66.308 26.386 16.729 1.00 19.26 35 VAL D C 1
ATOM 6878 O O . VAL D 1 35 ? 66.945 26.805 17.695 1.00 19.30 35 VAL D O 1
ATOM 6882 N N . TYR D 1 36 ? 66.277 25.103 16.382 1.00 18.93 36 TYR D N 1
ATOM 6883 C CA . TYR D 1 36 ? 66.901 24.070 17.194 1.00 18.65 36 TYR D CA 1
ATOM 6884 C C . TYR D 1 36 ? 68.032 23.358 16.465 1.00 18.41 36 TYR D C 1
ATOM 6885 O O . TYR D 1 36 ? 67.939 23.062 15.270 1.00 18.47 36 TYR D O 1
ATOM 6894 N N . HIS D 1 37 ? 69.106 23.102 17.201 1.00 17.98 37 HIS D N 1
ATOM 6895 C CA . HIS D 1 37 ? 70.198 22.268 16.738 1.00 17.63 37 HIS D CA 1
ATOM 6896 C C . HIS D 1 37 ? 69.891 20.846 17.195 1.00 17.55 37 HIS D C 1
ATOM 6897 O O . HIS D 1 37 ? 69.665 20.609 18.382 1.00 17.41 37 HIS D O 1
ATOM 6904 N N . LEU D 1 38 ? 69.847 19.907 16.255 1.00 17.50 38 LEU D N 1
ATOM 6905 C CA . LEU D 1 38 ? 69.590 18.510 16.591 1.00 17.65 38 LEU D CA 1
ATOM 6906 C C . LEU D 1 38 ? 70.863 17.689 16.454 1.00 17.99 38 LEU D C 1
ATOM 6907 O O . LEU D 1 38 ? 71.498 17.704 15.403 1.00 18.02 38 LEU D O 1
ATOM 6912 N N . GLU D 1 39 ? 71.243 16.972 17.506 1.00 18.59 39 GLU D N 1
ATOM 6913 C CA . GLU D 1 39 ? 72.265 15.947 17.349 1.00 19.30 39 GLU D CA 1
ATOM 6914 C C . GLU D 1 39 ? 71.571 14.620 17.069 1.00 19.30 39 GLU D C 1
ATOM 6915 O O . GLU D 1 39 ? 70.712 14.183 17.833 1.00 19.40 39 GLU D O 1
ATOM 6921 N N . ILE D 1 40 ? 71.934 13.996 15.956 1.00 19.51 40 ILE D N 1
ATOM 6922 C CA . ILE D 1 40 ? 71.256 12.789 15.506 1.00 19.66 40 ILE D CA 1
ATOM 6923 C C . ILE D 1 40 ? 72.225 11.617 15.420 1.00 20.23 40 ILE D C 1
ATOM 6924 O O . ILE D 1 40 ? 73.291 11.725 14.814 1.00 20.33 40 ILE D O 1
ATOM 6929 N N . ASN D 1 41 ? 71.854 10.502 16.041 1.00 20.86 41 ASN D N 1
ATOM 6930 C CA . ASN D 1 41 ? 72.672 9.297 15.987 1.00 21.59 41 ASN D CA 1
ATOM 6931 C C . ASN D 1 41 ? 72.176 8.331 14.918 1.00 21.89 41 ASN D C 1
ATOM 6932 O O . ASN D 1 41 ? 71.083 7.775 15.025 1.00 21.86 41 ASN D O 1
ATOM 6937 N N . HIS D 1 42 ? 72.998 8.131 13.893 1.00 22.24 42 HIS D N 1
ATOM 6938 C CA . HIS D 1 42 ? 72.626 7.326 12.738 1.00 22.77 42 HIS D CA 1
ATOM 6939 C C . HIS D 1 42 ? 73.445 6.037 12.663 1.00 23.31 42 HIS D C 1
ATOM 6940 O O . HIS D 1 42 ? 73.409 5.325 11.656 1.00 23.29 42 HIS D O 1
ATOM 6947 N N . ASN D 1 43 ? 74.183 5.747 13.731 1.00 23.98 43 ASN D N 1
ATOM 6948 C CA . ASN D 1 43 ? 75.046 4.565 13.794 1.00 24.70 43 ASN D CA 1
ATOM 6949 C C . ASN D 1 43 ? 76.113 4.514 12.705 1.00 24.85 43 ASN D C 1
ATOM 6950 O O . ASN D 1 43 ? 76.476 3.438 12.230 1.00 25.07 43 ASN D O 1
ATOM 6955 N N . GLY D 1 44 ? 76.619 5.683 12.323 1.00 24.95 44 GLY D N 1
ATOM 6956 C CA . GLY D 1 44 ? 77.627 5.779 11.273 1.00 24.86 44 GLY D CA 1
ATOM 6957 C C . GLY D 1 44 ? 77.125 5.258 9.940 1.00 24.75 44 GLY D C 1
ATOM 6958 O O . GLY D 1 44 ? 77.900 5.086 9.000 1.00 24.89 44 GLY D O 1
ATOM 6959 N N . LEU D 1 45 ? 75.819 5.012 9.860 1.00 24.44 45 LEU D N 1
ATOM 6960 C CA . LEU D 1 45 ? 75.198 4.480 8.648 1.00 24.11 45 LEU D CA 1
ATOM 6961 C C . LEU D 1 45 ? 74.806 5.560 7.637 1.00 23.72 45 LEU D C 1
ATOM 6962 O O . LEU D 1 45 ? 74.688 5.281 6.450 1.00 23.65 45 LEU D O 1
ATOM 6967 N N . PHE D 1 46 ? 74.592 6.787 8.105 1.00 23.14 46 PHE D N 1
ATOM 6968 C CA . PHE D 1 46 ? 74.305 7.874 7.183 1.00 22.52 46 PHE D CA 1
ATOM 6969 C C . PHE D 1 46 ? 75.595 8.402 6.573 1.00 22.36 46 PHE D C 1
ATOM 6970 O O . PHE D 1 46 ? 76.496 8.861 7.279 1.00 22.12 46 PHE D O 1
ATOM 6978 N N . LYS D 1 47 ? 75.675 8.321 5.252 1.00 22.17 47 LYS D N 1
ATOM 6979 C CA . LYS D 1 47 ? 76.861 8.735 4.530 1.00 22.10 47 LYS D CA 1
ATOM 6980 C C . LYS D 1 47 ? 76.606 10.082 3.880 1.00 21.81 47 LYS D C 1
ATOM 6981 O O . LYS D 1 47 ? 75.551 10.306 3.283 1.00 21.77 47 LYS D O 1
ATOM 6987 N N . TYR D 1 48 ? 77.575 10.979 4.007 1.00 21.31 48 TYR D N 1
ATOM 6988 C CA . TYR D 1 48 ? 77.433 12.321 3.479 1.00 20.90 48 TYR D CA 1
ATOM 6989 C C . TYR D 1 48 ? 78.777 13.014 3.390 1.00 20.87 48 TYR D C 1
ATOM 6990 O O . TYR D 1 48 ? 79.739 12.622 4.050 1.00 20.97 48 TYR D O 1
ATOM 6999 N N . LEU D 1 49 ? 78.827 14.049 2.561 1.00 20.81 49 LEU D N 1
ATOM 7000 C CA . LEU D 1 49 ? 79.976 14.933 2.476 1.00 20.80 49 LEU D CA 1
ATOM 7001 C C . LEU D 1 49 ? 79.542 16.304 2.971 1.00 20.75 49 LEU D C 1
ATOM 7002 O O . LEU D 1 49 ? 78.364 16.651 2.884 1.00 20.58 49 LEU D O 1
ATOM 7007 N N . GLU D 1 50 ? 80.483 17.089 3.484 1.00 20.78 50 GLU D N 1
ATOM 7008 C CA . GLU D 1 50 ? 80.151 18.428 3.954 1.00 20.83 50 GLU D CA 1
ATOM 7009 C C . GLU D 1 50 ? 79.403 19.201 2.872 1.00 20.53 50 GLU D C 1
ATOM 7010 O O . GLU D 1 50 ? 79.738 19.121 1.692 1.00 20.60 50 GLU D O 1
ATOM 7016 N N . GLY D 1 51 ? 78.381 19.945 3.283 1.00 20.20 51 GLY D N 1
ATOM 7017 C CA . GLY D 1 51 ? 77.578 20.713 2.345 1.00 19.73 51 GLY D CA 1
ATOM 7018 C C . GLY D 1 51 ? 76.349 19.936 1.930 1.00 19.46 51 GLY D C 1
ATOM 7019 O O . GLY D 1 51 ? 75.388 20.504 1.413 1.00 19.37 51 GLY D O 1
ATOM 7020 N N . HIS D 1 52 ? 76.375 18.629 2.163 1.00 19.13 52 HIS D N 1
ATOM 7021 C CA . HIS D 1 52 ? 75.227 17.800 1.838 1.00 18.82 52 HIS D CA 1
ATOM 7022 C C . HIS D 1 52 ? 74.016 18.099 2.703 1.00 18.67 52 HIS D C 1
ATOM 7023 O O . HIS D 1 52 ? 74.125 18.612 3.818 1.00 18.56 52 HIS D O 1
ATOM 7030 N N . THR D 1 53 ? 72.857 17.751 2.167 1.00 18.48 53 THR D N 1
ATOM 7031 C CA . THR D 1 53 ? 71.595 17.999 2.819 1.00 18.43 53 THR D CA 1
ATOM 7032 C C . THR D 1 53 ? 70.992 16.636 3.152 1.00 18.28 53 THR D C 1
ATOM 7033 O O . THR D 1 53 ? 71.224 15.661 2.435 1.00 18.23 53 THR D O 1
ATOM 7037 N N . CYS D 1 54 ? 70.251 16.546 4.250 1.00 18.02 54 CYS D N 1
ATOM 7038 C CA . CYS D 1 54 ? 69.524 15.316 4.530 1.00 17.85 54 CYS D CA 1
ATOM 7039 C C . CYS D 1 54 ? 68.027 15.561 4.439 1.00 17.79 54 CYS D C 1
ATOM 7040 O O . CYS D 1 54 ? 67.570 16.702 4.471 1.00 17.77 54 CYS D O 1
ATOM 7043 N N . GLY D 1 55 ? 67.269 14.482 4.303 1.00 17.89 55 GLY D N 1
ATOM 7044 C CA . GLY D 1 55 ? 65.820 14.562 4.355 1.00 18.06 55 GLY D CA 1
ATOM 7045 C C . GLY D 1 55 ? 65.334 14.029 5.687 1.00 18.27 55 GLY D C 1
ATOM 7046 O O . GLY D 1 55 ? 65.874 13.055 6.211 1.00 18.15 55 GLY D O 1
ATOM 7047 N N . ILE D 1 56 ? 64.328 14.689 6.247 1.00 18.47 56 ILE D N 1
ATOM 7048 C CA . ILE D 1 56 ? 63.678 14.226 7.460 1.00 18.74 56 ILE D CA 1
ATOM 7049 C C . ILE D 1 56 ? 62.224 13.976 7.107 1.00 19.37 56 ILE D C 1
ATOM 7050 O O . ILE D 1 56 ? 61.560 14.860 6.568 1.00 19.33 56 ILE D O 1
ATOM 7055 N N . ILE D 1 57 ? 61.730 12.774 7.385 1.00 20.18 57 ILE D N 1
ATOM 7056 C CA . ILE D 1 57 ? 60.326 12.470 7.138 1.00 21.06 57 ILE D CA 1
ATOM 7057 C C . ILE D 1 57 ? 59.539 12.597 8.428 1.00 21.88 57 ILE D C 1
ATOM 7058 O O . ILE D 1 57 ? 59.681 11.768 9.326 1.00 21.93 57 ILE D O 1
ATOM 7063 N N . PRO D 1 58 ? 58.714 13.635 8.520 1.00 22.74 58 PRO D N 1
ATOM 7064 C CA . PRO D 1 58 ? 57.903 13.871 9.719 1.00 23.62 58 PRO D CA 1
ATOM 7065 C C . PRO D 1 58 ? 56.850 12.787 9.917 1.00 24.85 58 PRO D C 1
ATOM 7066 O O . PRO D 1 58 ? 56.228 12.347 8.949 1.00 24.63 58 PRO D O 1
ATOM 7070 N N . TYR D 1 59 ? 56.648 12.413 11.182 1.00 26.49 59 TYR D N 1
ATOM 7071 C CA . TYR D 1 59 ? 55.662 11.412 11.600 1.00 28.42 59 TYR D CA 1
ATOM 7072 C C . TYR D 1 59 ? 55.787 10.025 11.019 1.00 30.01 59 TYR D C 1
ATOM 7073 O O . TYR D 1 59 ? 54.784 9.437 10.614 1.00 30.05 59 TYR D O 1
ATOM 7082 N N . TYR D 1 60 ? 56.995 9.484 10.958 1.00 32.29 60 TYR D N 1
ATOM 7083 C CA . TYR D 1 60 ? 57.081 8.144 10.349 1.00 34.69 60 TYR D CA 1
ATOM 7084 C C . TYR D 1 60 ? 57.360 6.987 11.324 1.00 36.42 60 TYR D C 1
ATOM 7085 O O . TYR D 1 60 ? 58.329 7.029 12.082 1.00 36.57 60 TYR D O 1
ATOM 7094 N N . ASN D 1 61 ? 56.507 5.969 11.292 1.00 38.69 61 ASN D N 1
ATOM 7095 C CA . ASN D 1 61 ? 56.661 4.812 12.166 1.00 40.77 61 ASN D CA 1
ATOM 7096 C C . ASN D 1 61 ? 57.011 3.546 11.390 1.00 41.88 61 ASN D C 1
ATOM 7097 O O . ASN D 1 61 ? 58.184 3.207 11.234 1.00 42.11 61 ASN D O 1
ATOM 7102 N N . GLU D 1 62 ? 55.986 2.853 10.906 1.00 43.11 62 GLU D N 1
ATOM 7103 C CA . GLU D 1 62 ? 56.184 1.624 10.146 1.00 44.10 62 GLU D CA 1
ATOM 7104 C C . GLU D 1 62 ? 55.588 1.740 8.746 1.00 44.30 62 GLU D C 1
ATOM 7105 O O . GLU D 1 62 ? 54.407 1.463 8.539 1.00 44.52 62 GLU D O 1
ATOM 7111 N N . GLN D 1 97 ? 51.079 12.806 5.093 1.00 36.18 97 GLN D N 1
ATOM 7112 C CA . GLN D 1 97 ? 51.605 11.544 4.632 1.00 34.59 97 GLN D CA 1
ATOM 7113 C C . GLN D 1 97 ? 53.120 11.585 4.627 1.00 35.79 97 GLN D C 1
ATOM 7114 O O . GLN D 1 97 ? 53.686 12.487 5.211 1.00 37.77 97 GLN D O 1
ATOM 7120 N N . ARG D 1 98 ? 53.793 10.649 3.960 1.00 34.11 98 ARG D N 1
ATOM 7121 C CA . ARG D 1 98 ? 55.245 10.609 3.992 1.00 33.97 98 ARG D CA 1
ATOM 7122 C C . ARG D 1 98 ? 55.846 11.676 3.058 1.00 33.17 98 ARG D C 1
ATOM 7123 O O . ARG D 1 98 ? 56.042 11.424 1.902 1.00 33.25 98 ARG D O 1
ATOM 7131 N N . CYS D 1 99 ? 56.023 12.871 3.606 1.00 31.89 99 CYS D N 1
ATOM 7132 C CA . CYS D 1 99 ? 56.570 13.992 2.872 1.00 30.45 99 CYS D CA 1
ATOM 7133 C C . CYS D 1 99 ? 57.848 14.409 3.568 1.00 28.99 99 CYS D C 1
ATOM 7134 O O . CYS D 1 99 ? 57.870 14.628 4.779 1.00 29.02 99 CYS D O 1
ATOM 7137 N N . ALA D 1 100 ? 58.914 14.512 2.792 1.00 26.97 100 ALA D N 1
ATOM 7138 C CA . ALA D 1 100 ? 60.222 14.874 3.328 1.00 25.07 100 ALA D CA 1
ATOM 7139 C C . ALA D 1 100 ? 60.561 16.358 3.182 1.00 23.64 100 ALA D C 1
ATOM 7140 O O . ALA D 1 100 ? 60.222 16.986 2.184 1.00 23.49 100 ALA D O 1
ATOM 7142 N N . ARG D 1 101 ? 61.219 16.912 4.195 1.00 21.91 101 ARG D N 1
ATOM 7143 C CA . ARG D 1 101 ? 61.797 18.249 4.101 1.00 20.31 101 ARG D CA 1
ATOM 7144 C C . ARG D 1 101 ? 63.314 18.147 4.172 1.00 19.39 101 ARG D C 1
ATOM 7145 O O . ARG D 1 101 ? 63.852 17.279 4.858 1.00 19.13 101 ARG D O 1
ATOM 7153 N N . LEU D 1 102 ? 63.999 19.042 3.466 1.00 18.32 102 LEU D N 1
ATOM 7154 C CA . LEU D 1 102 ? 65.456 19.026 3.421 1.00 17.36 102 LEU D CA 1
ATOM 7155 C C . LEU D 1 102 ? 66.053 19.973 4.452 1.00 16.59 102 LEU D C 1
ATOM 7156 O O . LEU D 1 102 ? 65.500 21.042 4.727 1.00 16.35 102 LEU D O 1
ATOM 7161 N N . TYR D 1 103 ? 67.190 19.571 5.011 1.00 15.72 103 TYR D N 1
ATOM 7162 C CA . TYR D 1 103 ? 67.903 20.377 5.994 1.00 15.18 103 TYR D CA 1
ATOM 7163 C C . TYR D 1 103 ? 69.402 20.182 5.821 1.00 15.38 103 TYR D C 1
ATOM 7164 O O . TYR D 1 103 ? 69.865 19.068 5.593 1.00 15.15 103 TYR D O 1
ATOM 7173 N N . SER D 1 104 ? 70.155 21.272 5.915 1.00 15.65 104 SER D N 1
ATOM 7174 C CA . SER D 1 104 ? 71.597 21.207 5.743 1.00 16.09 104 SER D CA 1
ATOM 7175 C C . SER D 1 104 ? 72.274 20.571 6.949 1.00 16.26 104 SER D C 1
ATOM 7176 O O . SER D 1 104 ? 72.004 20.933 8.089 1.00 16.42 104 SER D O 1
ATOM 7179 N N . ILE D 1 105 ? 73.146 19.610 6.676 1.00 16.34 105 ILE D N 1
ATOM 7180 C CA . ILE D 1 105 ? 73.917 18.959 7.710 1.00 16.53 105 ILE D CA 1
ATOM 7181 C C . ILE D 1 105 ? 75.011 19.917 8.157 1.00 16.80 105 ILE D C 1
ATOM 7182 O O . ILE D 1 105 ? 75.784 20.408 7.346 1.00 16.88 105 ILE D O 1
ATOM 7187 N N . SER D 1 106 ? 75.064 20.192 9.457 1.00 17.21 106 SER D N 1
ATOM 7188 C CA . SER D 1 106 ? 75.996 21.185 9.983 1.00 17.60 106 SER D CA 1
ATOM 7189 C C . SER D 1 106 ? 77.177 20.540 10.702 1.00 18.16 106 SER D C 1
ATOM 7190 O O . SER D 1 106 ? 77.981 21.227 11.334 1.00 18.07 106 SER D O 1
ATOM 7193 N N . SER D 1 107 ? 77.274 19.219 10.598 1.00 18.96 107 SER D N 1
ATOM 7194 C CA . SER D 1 107 ? 78.379 18.477 11.193 1.00 19.97 107 SER D CA 1
ATOM 7195 C C . SER D 1 107 ? 79.407 18.049 10.145 1.00 20.74 107 SER D C 1
ATOM 7196 O O . SER D 1 107 ? 79.105 17.973 8.954 1.00 20.84 107 SER D O 1
ATOM 7199 N N . SER D 1 108 ? 80.623 17.779 10.606 1.00 21.73 108 SER D N 1
ATOM 7200 C CA . SER D 1 108 ? 81.680 17.223 9.771 1.00 22.75 108 SER D CA 1
ATOM 7201 C C . SER D 1 108 ? 81.523 15.702 9.774 1.00 23.31 108 SER D C 1
ATOM 7202 O O . SER D 1 108 ? 81.136 15.131 10.792 1.00 23.32 108 SER D O 1
ATOM 7205 N N . ASN D 1 109 ? 81.821 15.037 8.658 1.00 24.14 109 ASN D N 1
ATOM 7206 C CA . ASN D 1 109 ? 81.554 13.592 8.562 1.00 24.92 109 ASN D CA 1
ATOM 7207 C C . ASN D 1 109 ? 82.529 12.664 9.312 1.00 25.36 109 ASN D C 1
ATOM 7208 O O . ASN D 1 109 ? 82.342 11.445 9.329 1.00 25.45 109 ASN D O 1
ATOM 7213 N N . ASN D 1 110 ? 83.553 13.246 9.938 1.00 25.86 110 ASN D N 1
ATOM 7214 C CA . ASN D 1 110 ? 84.425 12.512 10.855 1.00 26.35 110 ASN D CA 1
ATOM 7215 C C . ASN D 1 110 ? 83.765 12.370 12.220 1.00 26.50 110 ASN D C 1
ATOM 7216 O O . ASN D 1 110 ? 84.134 11.508 13.021 1.00 26.58 110 ASN D O 1
ATOM 7221 N N . MET D 1 111 ? 82.791 13.240 12.483 1.00 26.59 111 MET D N 1
ATOM 7222 C CA . MET D 1 111 ? 82.044 13.214 13.732 1.00 26.58 111 MET D CA 1
ATOM 7223 C C . MET D 1 111 ? 81.093 12.024 13.708 1.00 26.35 111 MET D C 1
ATOM 7224 O O . MET D 1 111 ? 80.586 11.655 12.649 1.00 26.41 111 MET D O 1
ATOM 7229 N N . GLU D 1 112 ? 80.861 11.415 14.866 1.00 25.96 112 GLU D N 1
ATOM 7230 C CA . GLU D 1 112 ? 80.080 10.181 14.914 1.00 25.54 112 GLU D CA 1
ATOM 7231 C C . GLU D 1 112 ? 78.588 10.439 14.726 1.00 24.76 112 GLU D C 1
ATOM 7232 O O . GLU D 1 112 ? 77.908 9.706 14.007 1.00 24.68 112 GLU D O 1
ATOM 7238 N N . ASN D 1 113 ? 78.088 11.484 15.375 1.00 23.82 113 ASN D N 1
ATOM 7239 C CA . ASN D 1 113 ? 76.719 11.925 15.173 1.00 22.89 113 ASN D CA 1
ATOM 7240 C C . ASN D 1 113 ? 76.679 13.011 14.109 1.00 22.26 113 ASN D C 1
ATOM 7241 O O . ASN D 1 113 ? 77.659 13.730 13.909 1.00 22.21 113 ASN D O 1
ATOM 7246 N N . LEU D 1 114 ? 75.556 13.132 13.416 1.00 21.39 114 LEU D N 1
ATOM 7247 C CA . LEU D 1 114 ? 75.393 14.247 12.500 1.00 20.63 114 LEU D CA 1
ATOM 7248 C C . LEU D 1 114 ? 74.488 15.276 13.152 1.00 19.96 114 LEU D C 1
ATOM 7249 O O . LEU D 1 114 ? 73.779 14.971 14.109 1.00 20.02 114 LEU D O 1
ATOM 7254 N N . SER D 1 115 ? 74.522 16.502 12.650 1.00 19.08 115 SER D N 1
ATOM 7255 C CA . SER D 1 115 ? 73.706 17.545 13.236 1.00 18.04 115 SER D CA 1
ATOM 7256 C C . SER D 1 115 ? 72.995 18.345 12.159 1.00 17.37 115 SER D C 1
ATOM 7257 O O . SER D 1 115 ? 73.344 18.274 10.983 1.00 17.44 115 SER D O 1
ATOM 7260 N N . VAL D 1 116 ? 71.992 19.103 12.583 1.00 16.53 116 VAL D N 1
ATOM 7261 C CA . VAL D 1 116 ? 71.145 19.869 11.686 1.00 15.54 116 VAL D CA 1
ATOM 7262 C C . VAL D 1 116 ? 70.594 21.070 12.457 1.00 14.98 116 VAL D C 1
ATOM 7263 O O . VAL D 1 116 ? 70.473 21.019 13.681 1.00 14.96 116 VAL D O 1
ATOM 7267 N N . ALA D 1 117 ? 70.293 22.158 11.757 1.00 14.24 117 ALA D N 1
ATOM 7268 C CA . ALA D 1 117 ? 69.689 23.327 12.396 1.00 13.70 117 ALA D CA 1
ATOM 7269 C C . ALA D 1 117 ? 68.345 23.637 11.753 1.00 13.51 117 ALA D C 1
ATOM 7270 O O . ALA D 1 117 ? 68.258 23.837 10.543 1.00 13.25 117 ALA D O 1
ATOM 7272 N N . ILE D 1 118 ? 67.296 23.678 12.561 1.00 13.55 118 ILE D N 1
ATOM 7273 C CA . ILE D 1 118 ? 65.953 23.772 12.012 1.00 13.73 118 ILE D CA 1
ATOM 7274 C C . ILE D 1 118 ? 65.177 24.948 12.582 1.00 13.96 118 ILE D C 1
ATOM 7275 O O . ILE D 1 118 ? 64.931 25.022 13.784 1.00 13.71 118 ILE D O 1
ATOM 7280 N N . LYS D 1 119 ? 64.812 25.875 11.704 1.00 14.58 119 LYS D N 1
ATOM 7281 C CA . LYS D 1 119 ? 63.948 26.979 12.080 1.00 15.46 119 LYS D CA 1
ATOM 7282 C C . LYS D 1 119 ? 62.511 26.479 12.176 1.00 15.98 119 LYS D C 1
ATOM 7283 O O . LYS D 1 119 ? 62.020 25.789 11.280 1.00 15.97 119 LYS D O 1
ATOM 7289 N N . ILE D 1 120 ? 61.847 26.818 13.275 1.00 16.90 120 ILE D N 1
ATOM 7290 C CA . ILE D 1 120 ? 60.461 26.423 13.495 1.00 17.84 120 ILE D CA 1
ATOM 7291 C C . ILE D 1 120 ? 59.518 27.503 12.969 1.00 18.87 120 ILE D C 1
ATOM 7292 O O . ILE D 1 120 ? 59.424 28.587 13.543 1.00 19.02 120 ILE D O 1
ATOM 7297 N N . HIS D 1 121 ? 58.829 27.201 11.871 1.00 20.10 121 HIS D N 1
ATOM 7298 C CA . HIS D 1 121 ? 57.905 28.144 11.250 1.00 21.46 121 HIS D CA 1
ATOM 7299 C C . HIS D 1 121 ? 56.537 28.091 11.924 1.00 22.59 121 HIS D C 1
ATOM 7300 O O . HIS D 1 121 ? 55.997 27.008 12.168 1.00 22.39 121 HIS D O 1
ATOM 7307 N N . LYS D 1 122 ? 55.980 29.263 12.218 1.00 24.15 122 LYS D N 1
ATOM 7308 C CA . LYS D 1 122 ? 54.666 29.356 12.851 1.00 25.94 122 LYS D CA 1
ATOM 7309 C C . LYS D 1 122 ? 53.781 30.371 12.132 1.00 27.02 122 LYS D C 1
ATOM 7310 O O . LYS D 1 122 ? 54.277 31.298 11.493 1.00 27.01 122 LYS D O 1
ATOM 7316 N N . TYR D 1 123 ? 52.469 30.197 12.248 1.00 28.60 123 TYR D N 1
ATOM 7317 C CA . TYR D 1 123 ? 51.521 31.207 11.785 1.00 30.18 123 TYR D CA 1
ATOM 7318 C C . TYR D 1 123 ? 50.320 31.274 12.722 1.00 31.68 123 TYR D C 1
ATOM 7319 O O . TYR D 1 123 ? 49.884 30.256 13.263 1.00 31.91 123 TYR D O 1
ATOM 7328 N N . GLU D 1 124 ? 49.790 32.478 12.922 1.00 33.55 124 GLU D N 1
ATOM 7329 C CA . GLU D 1 124 ? 48.602 32.662 13.748 1.00 35.32 124 GLU D CA 1
ATOM 7330 C C . GLU D 1 124 ? 47.389 32.667 12.825 1.00 36.11 124 GLU D C 1
ATOM 7331 O O . GLU D 1 124 ? 47.218 33.581 12.018 1.00 36.39 124 GLU D O 1
ATOM 7337 N N . GLN D 1 125 ? 46.560 31.633 12.929 1.00 36.94 125 GLN D N 1
ATOM 7338 C CA . GLN D 1 125 ? 45.399 31.494 12.054 1.00 37.49 125 GLN D CA 1
ATOM 7339 C C . GLN D 1 125 ? 44.194 32.244 12.606 1.00 37.72 125 GLN D C 1
ATOM 7340 O O . GLN D 1 125 ? 44.277 32.877 13.659 1.00 38.04 125 GLN D O 1
ATOM 7342 N N . ILE D 1 132 ? 44.882 27.583 18.204 1.00 34.69 132 ILE D N 1
ATOM 7343 C CA . ILE D 1 132 ? 45.866 28.522 18.725 1.00 33.09 132 ILE D CA 1
ATOM 7344 C C . ILE D 1 132 ? 46.969 28.576 17.707 1.00 33.88 132 ILE D C 1
ATOM 7345 O O . ILE D 1 132 ? 46.772 28.025 16.657 1.00 36.02 132 ILE D O 1
ATOM 7350 N N . THR D 1 133 ? 48.101 29.219 18.009 1.00 28.50 133 THR D N 1
ATOM 7351 C CA . THR D 1 133 ? 49.309 29.229 17.154 1.00 28.41 133 THR D CA 1
ATOM 7352 C C . THR D 1 133 ? 49.545 27.946 16.313 1.00 28.06 133 THR D C 1
ATOM 7353 O O . THR D 1 133 ? 49.484 26.879 16.863 1.00 28.17 133 THR D O 1
ATOM 7357 N N . ASN D 1 134 ? 49.797 28.050 15.000 1.00 27.50 134 ASN D N 1
ATOM 7358 C CA . ASN D 1 134 ? 49.996 26.846 14.203 1.00 26.86 134 ASN D CA 1
ATOM 7359 C C . ASN D 1 134 ? 51.443 26.746 13.743 1.00 26.13 134 ASN D C 1
ATOM 7360 O O . ASN D 1 134 ? 52.141 27.755 13.647 1.00 26.10 134 ASN D O 1
ATOM 7365 N N . TYR D 1 135 ? 51.884 25.527 13.452 1.00 25.26 135 TYR D N 1
ATOM 7366 C CA . TYR D 1 135 ? 53.254 25.287 13.012 1.00 24.31 135 TYR D CA 1
ATOM 7367 C C . TYR D 1 135 ? 53.297 24.701 11.610 1.00 23.47 135 TYR D C 1
ATOM 7368 O O . TYR D 1 135 ? 52.329 24.102 11.146 1.00 23.31 135 TYR D O 1
ATOM 7377 N N . GLY D 1 136 ? 54.431 24.876 10.942 1.00 22.56 136 GLY D N 1
ATOM 7378 C CA . GLY D 1 136 ? 54.680 24.193 9.686 1.00 21.55 136 GLY D CA 1
ATOM 7379 C C . GLY D 1 136 ? 54.594 22.698 9.918 1.00 20.99 136 GLY D C 1
ATOM 7380 O O . GLY D 1 136 ? 54.573 22.238 11.058 1.00 20.79 136 GLY D O 1
ATOM 7381 N N . TYR D 1 137 ? 54.543 21.932 8.838 1.00 20.50 137 TYR D N 1
ATOM 7382 C CA . TYR D 1 137 ? 54.381 20.497 8.968 1.00 20.11 137 TYR D CA 1
ATOM 7383 C C . TYR D 1 137 ? 55.566 19.876 9.703 1.00 19.64 137 TYR D C 1
ATOM 7384 O O . TYR D 1 137 ? 55.397 19.297 10.775 1.00 19.46 137 TYR D O 1
ATOM 7393 N N . CYS D 1 138 ? 56.764 20.003 9.139 1.00 19.05 138 CYS D N 1
ATOM 7394 C CA . CYS D 1 138 ? 57.950 19.491 9.820 1.00 18.69 138 CYS D CA 1
ATOM 7395 C C . CYS D 1 138 ? 58.246 20.281 11.096 1.00 18.28 138 CYS D C 1
ATOM 7396 O O . CYS D 1 138 ? 58.663 19.713 12.104 1.00 18.29 138 CYS D O 1
ATOM 7399 N N . SER D 1 139 ? 58.024 21.590 11.054 1.00 17.84 139 SER D N 1
ATOM 7400 C CA . SER D 1 139 ? 58.329 22.448 12.197 1.00 17.44 139 SER D CA 1
ATOM 7401 C C . SER D 1 139 ? 57.664 21.965 13.482 1.00 17.14 139 SER D C 1
ATOM 7402 O O . SER D 1 139 ? 58.300 21.909 14.534 1.00 17.04 139 SER D O 1
ATOM 7405 N N . GLY D 1 140 ? 56.383 21.625 13.394 1.00 16.85 140 GLY D N 1
ATOM 7406 C CA . GLY D 1 140 ? 55.629 21.177 14.561 1.00 16.60 140 GLY D CA 1
ATOM 7407 C C . GLY D 1 140 ? 56.118 19.831 15.054 1.00 16.48 140 GLY D C 1
ATOM 7408 O O . GLY D 1 140 ? 56.082 19.542 16.249 1.00 16.25 140 GLY D O 1
ATOM 7409 N N . PHE D 1 141 ? 56.577 19.006 14.121 1.00 16.62 141 PHE D N 1
ATOM 7410 C CA . PHE D 1 141 ? 57.156 17.711 14.454 1.00 16.86 141 PHE D CA 1
ATOM 7411 C C . PHE D 1 141 ? 58.463 17.885 15.231 1.00 17.12 141 PHE D C 1
ATOM 7412 O O . PHE D 1 141 ? 58.678 17.237 16.250 1.00 17.20 141 PHE D O 1
ATOM 7420 N N . ILE D 1 142 ? 59.327 18.774 14.754 1.00 17.64 142 ILE D N 1
ATOM 7421 C CA . ILE D 1 142 ? 60.598 19.030 15.425 1.00 18.16 142 ILE D CA 1
ATOM 7422 C C . ILE D 1 142 ? 60.354 19.662 16.790 1.00 18.74 142 ILE D C 1
ATOM 7423 O O . ILE D 1 142 ? 61.043 19.363 17.767 1.00 18.78 142 ILE D O 1
ATOM 7428 N N . LYS D 1 143 ? 59.357 20.538 16.843 1.00 19.48 143 LYS D N 1
ATOM 7429 C CA . LYS D 1 143 ? 58.988 21.228 18.065 1.00 20.34 143 LYS D CA 1
ATOM 7430 C C . LYS D 1 143 ? 58.680 20.230 19.174 1.00 20.80 143 LYS D C 1
ATOM 7431 O O . LYS D 1 143 ? 59.192 20.347 20.288 1.00 20.75 143 LYS D O 1
ATOM 7437 N N . ASN D 1 144 ? 57.847 19.242 18.859 1.00 21.38 144 ASN D N 1
ATOM 7438 C CA . ASN D 1 144 ? 57.449 18.237 19.838 1.00 21.98 144 ASN D CA 1
ATOM 7439 C C . ASN D 1 144 ? 58.485 17.128 20.042 1.00 22.19 144 ASN D C 1
ATOM 7440 O O . ASN D 1 144 ? 58.289 16.244 20.875 1.00 22.21 144 ASN D O 1
ATOM 7445 N N . LEU D 1 145 ? 59.581 17.176 19.290 1.00 22.38 145 LEU D N 1
ATOM 7446 C CA . LEU D 1 145 ? 60.638 16.168 19.418 1.00 22.72 145 LEU D CA 1
ATOM 7447 C C . LEU D 1 145 ? 61.221 16.090 20.824 1.00 22.78 145 LEU D C 1
ATOM 7448 O O . LEU D 1 145 ? 61.509 17.111 21.446 1.00 22.85 145 LEU D O 1
ATOM 7453 N N . LYS D 1 146 ? 61.400 14.867 21.312 1.00 22.81 146 LYS D N 1
ATOM 7454 C CA . LYS D 1 146 ? 62.049 14.638 22.594 1.00 22.81 146 LYS D CA 1
ATOM 7455 C C . LYS D 1 146 ? 63.369 13.906 22.392 1.00 22.65 146 LYS D C 1
ATOM 7456 O O . LYS D 1 146 ? 63.599 13.293 21.348 1.00 22.58 146 LYS D O 1
ATOM 7462 N N . ILE D 1 147 ? 64.227 13.977 23.397 1.00 22.42 147 ILE D N 1
ATOM 7463 C CA . ILE D 1 147 ? 65.458 13.202 23.435 1.00 22.25 147 ILE D CA 1
ATOM 7464 C C . ILE D 1 147 ? 65.171 11.709 23.290 1.00 22.07 147 ILE D C 1
ATOM 7465 O O . ILE D 1 147 ? 64.249 11.181 23.911 1.00 21.77 147 ILE D O 1
ATOM 7470 N N . ASN D 1 148 ? 65.969 11.041 22.470 1.00 21.92 148 ASN D N 1
ATOM 7471 C CA . ASN D 1 148 ? 65.843 9.603 22.235 1.00 21.86 148 ASN D CA 1
ATOM 7472 C C . ASN D 1 148 ? 64.661 9.201 21.345 1.00 21.69 148 ASN D C 1
ATOM 7473 O O . ASN D 1 148 ? 64.429 8.014 21.124 1.00 21.63 148 ASN D O 1
ATOM 7478 N N . ASP D 1 149 ? 63.918 10.181 20.835 1.00 21.47 149 ASP D N 1
ATOM 7479 C CA . ASP D 1 149 ? 62.870 9.895 19.855 1.00 21.28 149 ASP D CA 1
ATOM 7480 C C . ASP D 1 149 ? 63.487 9.422 18.543 1.00 20.96 149 ASP D C 1
ATOM 7481 O O . ASP D 1 149 ? 64.569 9.866 18.162 1.00 20.79 149 ASP D O 1
ATOM 7486 N N . ASP D 1 150 ? 62.788 8.523 17.854 1.00 20.68 150 ASP D N 1
ATOM 7487 C CA . ASP D 1 150 ? 63.166 8.121 16.501 1.00 20.48 150 ASP D CA 1
ATOM 7488 C C . ASP D 1 150 ? 63.013 9.280 15.521 1.00 20.21 150 ASP D C 1
ATOM 7489 O O . ASP D 1 150 ? 62.112 10.108 15.652 1.00 20.12 150 ASP D O 1
ATOM 7494 N N . ILE D 1 151 ? 63.895 9.323 14.531 1.00 19.95 151 ILE D N 1
ATOM 7495 C CA . ILE D 1 151 ? 63.782 10.275 13.438 1.00 19.76 151 ILE D CA 1
ATOM 7496 C C . ILE D 1 151 ? 64.295 9.592 12.174 1.00 19.80 151 ILE D C 1
ATOM 7497 O O . ILE D 1 151 ? 65.329 8.921 12.198 1.00 19.84 151 ILE D O 1
ATOM 7502 N N . TYR D 1 152 ? 63.555 9.741 11.079 1.00 19.78 152 TYR D N 1
ATOM 7503 C CA . TYR D 1 152 ? 63.852 9.014 9.845 1.00 19.86 152 TYR D CA 1
ATOM 7504 C C . TYR D 1 152 ? 64.428 9.916 8.754 1.00 19.63 152 TYR D C 1
ATOM 7505 O O . TYR D 1 152 ? 63.778 10.865 8.312 1.00 19.49 152 TYR D O 1
ATOM 7514 N N . LEU D 1 153 ? 65.652 9.610 8.326 1.00 19.49 153 LEU D N 1
ATOM 7515 C CA . LEU D 1 153 ? 66.370 10.434 7.358 1.00 19.37 153 LEU D CA 1
ATOM 7516 C C . LEU D 1 153 ? 66.424 9.819 5.958 1.00 19.43 153 LEU D C 1
ATOM 7517 O O . LEU D 1 153 ? 66.407 8.598 5.798 1.00 19.35 153 LEU D O 1
ATOM 7522 N N . THR D 1 154 ? 66.503 10.686 4.951 1.00 19.52 154 THR D N 1
ATOM 7523 C CA . THR D 1 154 ? 66.820 10.280 3.584 1.00 19.56 154 THR D CA 1
ATOM 7524 C C . THR D 1 154 ? 68.032 11.090 3.128 1.00 19.83 154 THR D C 1
ATOM 7525 O O . THR D 1 154 ? 68.360 12.114 3.731 1.00 19.80 154 THR D O 1
ATOM 7529 N N . GLY D 1 155 ? 68.699 10.640 2.069 1.00 20.00 155 GLY D N 1
ATOM 7530 C CA . GLY D 1 155 ? 69.881 11.342 1.563 1.00 20.29 155 GLY D CA 1
ATOM 7531 C C . GLY D 1 155 ? 71.062 10.413 1.352 1.00 20.47 155 GLY D C 1
ATOM 7532 O O . GLY D 1 155 ? 70.920 9.196 1.451 1.00 20.42 155 GLY D O 1
ATOM 7533 N N . ALA D 1 156 ? 72.234 10.979 1.073 1.00 20.78 156 ALA D N 1
ATOM 7534 C CA . ALA D 1 156 ? 72.429 12.426 1.020 1.00 21.19 156 ALA D CA 1
ATOM 7535 C C . ALA D 1 156 ? 71.825 13.047 -0.237 1.00 21.59 156 ALA D C 1
ATOM 7536 O O . ALA D 1 156 ? 71.496 12.337 -1.192 1.00 21.68 156 ALA D O 1
ATOM 7538 N N . HIS D 1 157 ? 71.676 14.371 -0.227 1.00 21.98 157 HIS D N 1
ATOM 7539 C CA . HIS D 1 157 ? 71.178 15.105 -1.389 1.00 22.58 157 HIS D CA 1
ATOM 7540 C C . HIS D 1 157 ? 72.044 16.323 -1.695 1.00 23.23 157 HIS D C 1
ATOM 7541 O O . HIS D 1 157 ? 72.672 16.895 -0.802 1.00 23.16 157 HIS D O 1
ATOM 7548 N N . GLY D 1 158 ? 72.058 16.725 -2.962 1.00 24.05 158 GLY D N 1
ATOM 7549 C CA . GLY D 1 158 ? 72.669 17.989 -3.358 1.00 25.31 158 GLY D CA 1
ATOM 7550 C C . GLY D 1 158 ? 74.104 17.901 -3.836 1.00 26.23 158 GLY D C 1
ATOM 7551 O O . GLY D 1 158 ? 74.709 16.828 -3.842 1.00 26.29 158 GLY D O 1
ATOM 7552 N N . TYR D 1 159 ? 74.646 19.046 -4.236 1.00 27.19 159 TYR D N 1
ATOM 7553 C CA . TYR D 1 159 ? 76.017 19.129 -4.727 1.00 28.26 159 TYR D CA 1
ATOM 7554 C C . TYR D 1 159 ? 76.686 20.413 -4.249 1.00 28.64 159 TYR D C 1
ATOM 7555 O O . TYR D 1 159 ? 77.585 20.942 -4.903 1.00 28.72 159 TYR D O 1
ATOM 7564 N N . PHE D 1 160 ? 76.234 20.908 -3.102 1.00 29.25 160 PHE D N 1
ATOM 7565 C CA . PHE D 1 160 ? 76.811 22.093 -2.482 1.00 29.81 160 PHE D CA 1
ATOM 7566 C C . PHE D 1 160 ? 78.025 21.663 -1.654 1.00 30.68 160 PHE D C 1
ATOM 7567 O O . PHE D 1 160 ? 78.019 21.755 -0.427 1.00 30.59 160 PHE D O 1
ATOM 7575 N N . ASN D 1 161 ? 79.066 21.195 -2.339 1.00 31.94 161 ASN D N 1
ATOM 7576 C CA . ASN D 1 161 ? 80.215 20.579 -1.676 1.00 33.24 161 ASN D CA 1
ATOM 7577 C C . ASN D 1 161 ? 81.537 21.322 -1.878 1.00 34.37 161 ASN D C 1
ATOM 7578 O O . ASN D 1 161 ? 81.675 22.134 -2.793 1.00 34.45 161 ASN D O 1
ATOM 7583 N N . LEU D 1 162 ? 82.507 21.036 -1.014 1.00 36.03 162 LEU D N 1
ATOM 7584 C CA . LEU D 1 162 ? 83.856 21.585 -1.155 1.00 37.70 162 LEU D CA 1
ATOM 7585 C C . LEU D 1 162 ? 84.586 20.928 -2.322 1.00 39.13 162 LEU D C 1
ATOM 7586 O O . LEU D 1 162 ? 84.258 19.807 -2.711 1.00 39.08 162 LEU D O 1
ATOM 7591 N N . PRO D 1 163 ? 85.593 21.589 -2.833 1.00 40.74 163 PRO D N 1
ATOM 7592 C CA . PRO D 1 163 ? 86.447 21.054 -3.871 1.00 42.12 163 PRO D CA 1
ATOM 7593 C C . PRO D 1 163 ? 87.361 20.022 -3.291 1.00 43.59 163 PRO D C 1
ATOM 7594 O O . PRO D 1 163 ? 87.809 20.219 -2.196 1.00 43.70 163 PRO D O 1
ATOM 7598 N N . ASN D 1 164 ? 87.649 18.972 -4.041 1.00 45.35 164 ASN D N 1
ATOM 7599 C CA . ASN D 1 164 ? 88.344 17.808 -3.557 1.00 47.10 164 ASN D CA 1
ATOM 7600 C C . ASN D 1 164 ? 89.685 17.999 -2.889 1.00 48.16 164 ASN D C 1
ATOM 7601 O O . ASN D 1 164 ? 90.024 17.262 -2.020 1.00 48.28 164 ASN D O 1
ATOM 7606 N N . ASP D 1 165 ? 90.475 18.985 -3.236 1.00 49.47 165 ASP D N 1
ATOM 7607 C CA . ASP D 1 165 ? 91.661 19.055 -2.419 1.00 50.69 165 ASP D CA 1
ATOM 7608 C C . ASP D 1 165 ? 91.889 20.359 -1.748 1.00 51.24 165 ASP D C 1
ATOM 7609 O O . ASP D 1 165 ? 92.991 20.848 -1.689 1.00 51.41 165 ASP D O 1
ATOM 7614 N N . ALA D 1 166 ? 90.813 20.886 -1.206 1.00 51.83 166 ALA D N 1
ATOM 7615 C CA . ALA D 1 166 ? 90.795 22.175 -0.587 1.00 52.27 166 ALA D CA 1
ATOM 7616 C C . ALA D 1 166 ? 91.834 22.319 0.491 1.00 52.49 166 ALA D C 1
ATOM 7617 O O . ALA D 1 166 ? 92.446 23.335 0.592 1.00 52.54 166 ALA D O 1
ATOM 7619 N N . ILE D 1 167 ? 92.004 21.291 1.300 1.00 52.63 167 ILE D N 1
ATOM 7620 C CA . ILE D 1 167 ? 92.897 21.321 2.450 1.00 52.71 167 ILE D CA 1
ATOM 7621 C C . ILE D 1 167 ? 94.357 21.265 2.077 1.00 52.57 167 ILE D C 1
ATOM 7622 O O . ILE D 1 167 ? 95.138 22.046 2.556 1.00 52.61 167 ILE D O 1
ATOM 7627 N N . GLN D 1 168 ? 94.709 20.301 1.241 1.00 52.28 168 GLN D N 1
ATOM 7628 C CA . GLN D 1 168 ? 96.057 20.187 0.733 1.00 51.91 168 GLN D CA 1
ATOM 7629 C C . GLN D 1 168 ? 96.425 21.383 -0.155 1.00 51.34 168 GLN D C 1
ATOM 7630 O O . GLN D 1 168 ? 97.556 21.807 -0.141 1.00 51.36 168 GLN D O 1
ATOM 7636 N N . LYS D 1 169 ? 95.456 21.943 -0.877 1.00 50.48 169 LYS D N 1
ATOM 7637 C CA . LYS D 1 169 ? 95.669 23.077 -1.778 1.00 49.51 169 LYS D CA 1
ATOM 7638 C C . LYS D 1 169 ? 95.470 24.428 -1.095 1.00 48.54 169 LYS D C 1
ATOM 7639 O O . LYS D 1 169 ? 95.775 25.471 -1.672 1.00 48.50 169 LYS D O 1
ATOM 7645 N N . ASN D 1 170 ? 94.958 24.406 0.132 1.00 47.20 170 ASN D N 1
ATOM 7646 C CA . ASN D 1 170 ? 94.722 25.636 0.885 1.00 45.73 170 ASN D CA 1
ATOM 7647 C C . ASN D 1 170 ? 93.863 26.629 0.111 1.00 44.51 170 ASN D C 1
ATOM 7648 O O . ASN D 1 170 ? 94.101 27.836 0.146 1.00 44.37 170 ASN D O 1
ATOM 7653 N N . THR D 1 171 ? 92.860 26.107 -0.586 1.00 42.89 171 THR D N 1
ATOM 7654 C CA . THR D 1 171 ? 91.956 26.933 -1.373 1.00 41.28 171 THR D CA 1
ATOM 7655 C C . THR D 1 171 ? 91.253 27.970 -0.501 1.00 40.03 171 THR D C 1
ATOM 7656 O O . THR D 1 171 ? 90.863 27.683 0.632 1.00 39.90 171 THR D O 1
ATOM 7660 N N . ASN D 1 172 ? 91.103 29.177 -1.037 1.00 38.36 172 ASN D N 1
ATOM 7661 C CA . ASN D 1 172 ? 90.404 30.255 -0.347 1.00 36.72 172 ASN D CA 1
ATOM 7662 C C . ASN D 1 172 ? 88.912 30.217 -0.660 1.00 35.46 172 ASN D C 1
ATOM 7663 O O . ASN D 1 172 ? 88.503 29.638 -1.666 1.00 35.34 172 ASN D O 1
ATOM 7668 N N . PHE D 1 173 ? 88.103 30.834 0.198 1.00 33.83 173 PHE D N 1
ATOM 7669 C CA . PHE D 1 173 ? 86.651 30.792 0.040 1.00 32.20 173 PHE D CA 1
ATOM 7670 C C . PHE D 1 173 ? 85.953 32.115 0.348 1.00 31.09 173 PHE D C 1
ATOM 7671 O O . PHE D 1 173 ? 86.426 32.914 1.157 1.00 30.91 173 PHE D O 1
ATOM 7679 N N . ILE D 1 174 ? 84.818 32.328 -0.313 1.00 29.67 174 ILE D N 1
ATOM 7680 C CA . ILE D 1 174 ? 83.847 33.333 0.094 1.00 28.16 174 ILE D CA 1
ATOM 7681 C C . ILE D 1 174 ? 82.542 32.610 0.425 1.00 27.09 174 ILE D C 1
ATOM 7682 O O . ILE D 1 174 ? 81.933 31.987 -0.446 1.00 27.09 174 ILE D O 1
ATOM 7687 N N . PHE D 1 175 ? 82.127 32.674 1.685 1.00 25.64 175 PHE D N 1
ATOM 7688 C CA . PHE D 1 175 ? 80.859 32.085 2.096 1.00 24.17 175 PHE D CA 1
ATOM 7689 C C . PHE D 1 175 ? 79.834 33.182 2.350 1.00 23.36 175 PHE D C 1
ATOM 7690 O O . PHE D 1 175 ? 80.067 34.084 3.153 1.00 23.30 175 PHE D O 1
ATOM 7698 N N . ILE D 1 176 ? 78.702 33.107 1.658 1.00 22.34 176 ILE D N 1
ATOM 7699 C CA . ILE D 1 176 ? 77.619 34.061 1.862 1.00 21.34 176 ILE D CA 1
ATOM 7700 C C . ILE D 1 176 ? 76.379 33.322 2.349 1.00 20.85 176 ILE D C 1
ATOM 7701 O O . ILE D 1 176 ? 75.975 32.319 1.763 1.00 20.81 176 ILE D O 1
ATOM 7706 N N . ALA D 1 177 ? 75.782 33.809 3.431 1.00 20.21 177 ALA D N 1
ATOM 7707 C CA . ALA D 1 177 ? 74.660 33.106 4.032 1.00 19.67 177 ALA D CA 1
ATOM 7708 C C . ALA D 1 177 ? 73.602 34.026 4.628 1.00 19.22 177 ALA D C 1
ATOM 7709 O O . ALA D 1 177 ? 73.875 35.178 4.970 1.00 19.18 177 ALA D O 1
ATOM 7711 N N . THR D 1 178 ? 72.387 33.495 4.728 1.00 18.67 178 THR D N 1
ATOM 7712 C CA . THR D 1 178 ? 71.325 34.101 5.515 1.00 18.10 178 THR D CA 1
ATOM 7713 C C . THR D 1 178 ? 70.667 33.015 6.358 1.00 17.87 178 THR D C 1
ATOM 7714 O O . THR D 1 178 ? 70.492 31.881 5.900 1.00 17.91 178 THR D O 1
ATOM 7718 N N . GLY D 1 179 ? 70.316 33.361 7.593 1.00 17.46 179 GLY D N 1
ATOM 7719 C CA . GLY D 1 179 ? 69.643 32.429 8.490 1.00 16.92 179 GLY D CA 1
ATOM 7720 C C . GLY D 1 179 ? 70.334 31.084 8.618 1.00 16.69 179 GLY D C 1
ATOM 7721 O O . GLY D 1 179 ? 71.529 31.011 8.909 1.00 16.56 179 GLY D O 1
ATOM 7722 N N . THR D 1 180 ? 69.572 30.016 8.403 1.00 16.34 180 THR D N 1
ATOM 7723 C CA . THR D 1 180 ? 70.087 28.655 8.512 1.00 16.21 180 THR D CA 1
ATOM 7724 C C . THR D 1 180 ? 71.051 28.320 7.383 1.00 16.22 180 THR D C 1
ATOM 7725 O O . THR D 1 180 ? 71.652 27.245 7.358 1.00 16.54 180 THR D O 1
ATOM 7729 N N . GLY D 1 181 ? 71.189 29.244 6.443 1.00 16.05 181 GLY D N 1
ATOM 7730 C CA . GLY D 1 181 ? 72.127 29.075 5.346 1.00 15.97 181 GLY D CA 1
ATOM 7731 C C . GLY D 1 181 ? 73.571 28.951 5.800 1.00 15.87 181 GLY D C 1
ATOM 7732 O O . GLY D 1 181 ? 74.441 28.597 5.008 1.00 15.80 181 GLY D O 1
ATOM 7733 N N . ILE D 1 182 ? 73.839 29.238 7.071 1.00 15.81 182 ILE D N 1
ATOM 7734 C CA . ILE D 1 182 ? 75.201 29.104 7.583 1.00 15.82 182 ILE D CA 1
ATOM 7735 C C . ILE D 1 182 ? 75.570 27.633 7.791 1.00 15.77 182 ILE D C 1
ATOM 7736 O O . ILE D 1 182 ? 76.747 27.273 7.803 1.00 15.84 182 ILE D O 1
ATOM 7741 N N . SER D 1 183 ? 74.559 26.782 7.934 1.00 15.72 183 SER D N 1
ATOM 7742 C CA . SER D 1 183 ? 74.780 25.370 8.264 1.00 15.90 183 SER D CA 1
ATOM 7743 C C . SER D 1 183 ? 75.872 24.680 7.453 1.00 15.96 183 SER D C 1
ATOM 7744 O O . SER D 1 183 ? 76.822 24.145 8.017 1.00 16.00 183 SER D O 1
ATOM 7747 N N . PRO D 1 184 ? 75.736 24.668 6.116 1.00 16.13 184 PRO D N 1
ATOM 7748 C CA . PRO D 1 184 ? 76.761 23.988 5.324 1.00 16.44 184 PRO D CA 1
ATOM 7749 C C . PRO D 1 184 ? 78.154 24.581 5.537 1.00 16.75 184 PRO D C 1
ATOM 7750 O O . PRO D 1 184 ? 79.150 23.860 5.455 1.00 16.74 184 PRO D O 1
ATOM 7754 N N . TYR D 1 185 ? 78.218 25.880 5.818 1.00 17.21 185 TYR D N 1
ATOM 7755 C CA . TYR D 1 185 ? 79.494 26.546 6.059 1.00 17.88 185 TYR D CA 1
ATOM 7756 C C . TYR D 1 185 ? 80.095 26.143 7.405 1.00 18.48 185 TYR D C 1
ATOM 7757 O O . TYR D 1 185 ? 81.316 26.109 7.562 1.00 18.61 185 TYR D O 1
ATOM 7766 N N . ILE D 1 186 ? 79.243 25.847 8.373 1.00 19.21 186 ILE D N 1
ATOM 7767 C CA . ILE D 1 186 ? 79.737 25.321 9.637 1.00 19.92 186 ILE D CA 1
ATOM 7768 C C . ILE D 1 186 ? 80.303 23.930 9.380 1.00 20.57 186 ILE D C 1
ATOM 7769 O O . ILE D 1 186 ? 81.336 23.553 9.935 1.00 20.50 186 ILE D O 1
ATOM 7774 N N . SER D 1 187 ? 79.623 23.178 8.521 1.00 21.26 187 SER D N 1
ATOM 7775 C CA . SER D 1 187 ? 80.092 21.863 8.115 1.00 22.11 187 SER D CA 1
ATOM 7776 C C . SER D 1 187 ? 81.483 21.972 7.492 1.00 22.64 187 SER D C 1
ATOM 7777 O O . SER D 1 187 ? 82.407 21.258 7.876 1.00 22.73 187 SER D O 1
ATOM 7780 N N . PHE D 1 188 ? 81.626 22.875 6.524 1.00 23.35 188 PHE D N 1
ATOM 7781 C CA . PHE D 1 188 ? 82.925 23.123 5.885 1.00 24.08 188 PHE D CA 1
ATOM 7782 C C . PHE D 1 188 ? 84.015 23.462 6.901 1.00 24.65 188 PHE D C 1
ATOM 7783 O O . PHE D 1 188 ? 85.097 22.871 6.885 1.00 24.81 188 PHE D O 1
ATOM 7791 N N . LEU D 1 189 ? 83.731 24.429 7.763 1.00 25.32 189 LEU D N 1
ATOM 7792 C CA . LEU D 1 189 ? 84.715 24.915 8.728 1.00 26.05 189 LEU D CA 1
ATOM 7793 C C . LEU D 1 189 ? 85.201 23.813 9.659 1.00 26.48 189 LEU D C 1
ATOM 7794 O O . LEU D 1 189 ? 86.379 23.764 10.015 1.00 26.44 189 LEU D O 1
ATOM 7799 N N . LYS D 1 190 ? 84.287 22.933 10.053 1.00 27.07 190 LYS D N 1
ATOM 7800 C CA . LYS D 1 190 ? 84.617 21.846 10.967 1.00 27.68 190 LYS D CA 1
ATOM 7801 C C . LYS D 1 190 ? 85.588 20.860 10.330 1.00 28.29 190 LYS D C 1
ATOM 7802 O O . LYS D 1 190 ? 86.423 20.267 11.016 1.00 28.42 190 LYS D O 1
ATOM 7808 N N . LYS D 1 191 ? 85.477 20.690 9.016 1.00 29.08 191 LYS D N 1
ATOM 7809 C CA . LYS D 1 191 ? 86.412 19.850 8.275 1.00 29.73 191 LYS D CA 1
ATOM 7810 C C . LYS D 1 191 ? 87.744 20.567 8.066 1.00 30.15 191 LYS D C 1
ATOM 7811 O O . LYS D 1 191 ? 88.801 20.049 8.424 1.00 30.32 191 LYS D O 1
ATOM 7817 N N . LEU D 1 192 ? 87.686 21.764 7.498 1.00 30.64 192 LEU D N 1
ATOM 7818 C CA . LEU D 1 192 ? 88.888 22.524 7.169 1.00 31.09 192 LEU D CA 1
ATOM 7819 C C . LEU D 1 192 ? 89.765 22.814 8.379 1.00 31.38 192 LEU D C 1
ATOM 7820 O O . LEU D 1 192 ? 90.993 22.767 8.293 1.00 31.50 192 LEU D O 1
ATOM 7825 N N . PHE D 1 193 ? 89.137 23.115 9.510 1.00 31.63 193 PHE D N 1
ATOM 7826 C CA . PHE D 1 193 ? 89.880 23.460 10.717 1.00 31.83 193 PHE D CA 1
ATOM 7827 C C . PHE D 1 193 ? 89.939 22.305 11.710 1.00 31.95 193 PHE D C 1
ATOM 7828 O O . PHE D 1 193 ? 90.399 22.471 12.840 1.00 31.94 193 PHE D O 1
ATOM 7836 N N . ALA D 1 194 ? 89.474 21.136 11.282 1.00 32.09 194 ALA D N 1
ATOM 7837 C CA . ALA D 1 194 ? 89.502 19.939 12.119 1.00 32.28 194 ALA D CA 1
ATOM 7838 C C . ALA D 1 194 ? 88.904 20.195 13.502 1.00 32.42 194 ALA D C 1
ATOM 7839 O O . ALA D 1 194 ? 89.529 19.913 14.524 1.00 32.43 194 ALA D O 1
ATOM 7841 N N . TYR D 1 195 ? 87.684 20.724 13.519 1.00 32.58 195 TYR D N 1
ATOM 7842 C CA . TYR D 1 195 ? 86.982 21.049 14.759 1.00 32.69 195 TYR D CA 1
ATOM 7843 C C . TYR D 1 195 ? 86.740 19.818 15.627 1.00 33.06 195 TYR D C 1
ATOM 7844 O O . TYR D 1 195 ? 86.376 18.752 15.129 1.00 33.09 195 TYR D O 1
ATOM 7853 N N . ASP D 1 196 ? 86.946 19.979 16.930 1.00 33.51 196 ASP D N 1
ATOM 7854 C CA . ASP D 1 196 ? 86.648 18.934 17.901 1.00 34.00 196 ASP D CA 1
ATOM 7855 C C . ASP D 1 196 ? 86.215 19.561 19.224 1.00 34.36 196 ASP D C 1
ATOM 7856 O O . ASP D 1 196 ? 87.041 20.057 19.993 1.00 34.38 196 ASP D O 1
ATOM 7861 N N . LYS D 1 197 ? 84.908 19.540 19.470 1.00 34.85 197 LYS D N 1
ATOM 7862 C CA . LYS D 1 197 ? 84.323 20.131 20.669 1.00 35.38 197 LYS D CA 1
ATOM 7863 C C . LYS D 1 197 ? 85.005 19.612 21.926 1.00 35.64 197 LYS D C 1
ATOM 7864 O O . LYS D 1 197 ? 85.206 20.352 22.881 1.00 35.65 197 LYS D O 1
ATOM 7870 N N . ASN D 1 198 ? 85.351 18.331 21.911 1.00 36.10 198 ASN D N 1
ATOM 7871 C CA . ASN D 1 198 ? 85.977 17.695 23.051 1.00 36.58 198 ASN D CA 1
ATOM 7872 C C . ASN D 1 198 ? 87.502 17.770 22.990 1.00 36.93 198 ASN D C 1
ATOM 7873 O O . ASN D 1 198 ? 88.195 16.972 23.620 1.00 36.93 198 ASN D O 1
ATOM 7878 N N . ASN D 1 199 ? 88.017 18.734 22.239 1.00 37.39 199 ASN D N 1
ATOM 7879 C CA . ASN D 1 199 ? 89.461 18.910 22.104 1.00 37.87 199 ASN D CA 1
ATOM 7880 C C . ASN D 1 199 ? 90.013 20.292 21.756 1.00 38.20 199 ASN D C 1
ATOM 7881 O O . ASN D 1 199 ? 91.144 20.424 21.287 1.00 38.16 199 ASN D O 1
ATOM 7886 N N . LEU D 1 200 ? 89.204 21.318 22.008 1.00 38.76 200 LEU D N 1
ATOM 7887 C CA . LEU D 1 200 ? 89.299 22.653 21.421 1.00 39.35 200 LEU D CA 1
ATOM 7888 C C . LEU D 1 200 ? 90.621 23.358 21.709 1.00 40.11 200 LEU D C 1
ATOM 7889 O O . LEU D 1 200 ? 90.982 24.313 21.020 1.00 40.02 200 LEU D O 1
ATOM 7894 N N . TYR D 1 201 ? 91.335 22.893 22.730 1.00 41.22 201 TYR D N 1
ATOM 7895 C CA . TYR D 1 201 ? 92.585 23.529 23.137 1.00 42.47 201 TYR D CA 1
ATOM 7896 C C . TYR D 1 201 ? 93.757 23.172 22.232 1.00 43.38 201 TYR D C 1
ATOM 7897 O O . TYR D 1 201 ? 94.838 23.752 22.340 1.00 43.53 201 TYR D O 1
ATOM 7906 N N . ASN D 1 202 ? 93.535 22.217 21.336 1.00 44.55 202 ASN D N 1
ATOM 7907 C CA . ASN D 1 202 ? 94.539 21.852 20.345 1.00 45.71 202 ASN D CA 1
ATOM 7908 C C . ASN D 1 202 ? 94.135 22.339 18.956 1.00 46.48 202 ASN D C 1
ATOM 7909 O O . ASN D 1 202 ? 92.965 22.630 18.710 1.00 46.65 202 ASN D O 1
ATOM 7914 N N . ARG D 1 203 ? 95.103 22.434 18.051 1.00 47.41 203 ARG D N 1
ATOM 7915 C CA . ARG D 1 203 ? 94.839 22.961 16.715 1.00 48.22 203 ARG D CA 1
ATOM 7916 C C . ARG D 1 203 ? 94.538 21.854 15.709 1.00 48.50 203 ARG D C 1
ATOM 7917 O O . ARG D 1 203 ? 93.397 21.690 15.280 1.00 48.65 203 ARG D O 1
ATOM 7925 N N . ASN D 1 204 ? 95.566 21.101 15.334 1.00 48.78 204 ASN D N 1
ATOM 7926 C CA . ASN D 1 204 ? 95.393 19.930 14.476 1.00 48.94 204 ASN D CA 1
ATOM 7927 C C . ASN D 1 204 ? 94.919 20.244 13.055 1.00 48.89 204 ASN D C 1
ATOM 7928 O O . ASN D 1 204 ? 94.627 19.333 12.279 1.00 48.93 204 ASN D O 1
ATOM 7933 N N . SER D 1 205 ? 94.849 21.528 12.719 1.00 48.73 205 SER D N 1
ATOM 7934 C CA . SER D 1 205 ? 94.407 21.949 11.391 1.00 48.51 205 SER D CA 1
ATOM 7935 C C . SER D 1 205 ? 95.569 22.081 10.407 1.00 48.22 205 SER D C 1
ATOM 7936 O O . SER D 1 205 ? 96.548 22.775 10.679 1.00 48.21 205 SER D O 1
ATOM 7939 N N . ASN D 1 206 ? 95.446 21.414 9.261 1.00 47.73 206 ASN D N 1
ATOM 7940 C CA . ASN D 1 206 ? 96.463 21.467 8.210 1.00 47.14 206 ASN D CA 1
ATOM 7941 C C . ASN D 1 206 ? 96.134 22.487 7.123 1.00 46.54 206 ASN D C 1
ATOM 7942 O O . ASN D 1 206 ? 96.782 22.517 6.077 1.00 46.55 206 ASN D O 1
ATOM 7947 N N . TYR D 1 207 ? 95.127 23.319 7.374 1.00 45.62 207 TYR D N 1
ATOM 7948 C CA . TYR D 1 207 ? 94.640 24.285 6.389 1.00 44.59 207 TYR D CA 1
ATOM 7949 C C . TYR D 1 207 ? 95.120 25.699 6.710 1.00 43.90 207 TYR D C 1
ATOM 7950 O O . TYR D 1 207 ? 95.019 26.151 7.842 1.00 43.86 207 TYR D O 1
ATOM 7959 N N . THR D 1 208 ? 95.645 26.391 5.703 1.00 42.96 208 THR D N 1
ATOM 7960 C CA . THR D 1 208 ? 96.128 27.758 5.884 1.00 42.00 208 THR D CA 1
ATOM 7961 C C . THR D 1 208 ? 95.549 28.706 4.840 1.00 41.21 208 THR D C 1
ATOM 7962 O O . THR D 1 208 ? 96.094 29.784 4.594 1.00 41.12 208 THR D O 1
ATOM 7966 N N . GLY D 1 209 ? 94.443 28.296 4.225 1.00 40.17 209 GLY D N 1
ATOM 7967 C CA . GLY D 1 209 ? 93.724 29.155 3.293 1.00 38.90 209 GLY D CA 1
ATOM 7968 C C . GLY D 1 209 ? 93.013 30.266 4.040 1.00 38.04 209 GLY D C 1
ATOM 7969 O O . GLY D 1 209 ? 93.026 30.299 5.269 1.00 38.00 209 GLY D O 1
ATOM 7970 N N . TYR D 1 210 ? 92.387 31.175 3.300 1.00 37.15 210 TYR D N 1
ATOM 7971 C CA . TYR D 1 210 ? 91.727 32.333 3.900 1.00 36.22 210 TYR D CA 1
ATOM 7972 C C . TYR D 1 210 ? 90.231 32.346 3.575 1.00 35.23 210 TYR D C 1
ATOM 7973 O O . TYR D 1 210 ? 89.830 32.167 2.423 1.00 35.07 210 TYR D O 1
ATOM 7982 N N . ILE D 1 211 ? 89.415 32.557 4.604 1.00 33.89 211 ILE D N 1
ATOM 7983 C CA . ILE D 1 211 ? 87.968 32.431 4.481 1.00 32.65 211 ILE D CA 1
ATOM 7984 C C . ILE D 1 211 ? 87.246 33.720 4.859 1.00 31.77 211 ILE D C 1
ATOM 7985 O O . ILE D 1 211 ? 87.496 34.295 5.917 1.00 31.63 211 ILE D O 1
ATOM 7990 N N . THR D 1 212 ? 86.348 34.165 3.985 1.00 30.69 212 THR D N 1
ATOM 7991 C CA . THR D 1 212 ? 85.558 35.367 4.231 1.00 29.74 212 THR D CA 1
ATOM 7992 C C . THR D 1 212 ? 84.077 35.018 4.291 1.00 29.01 212 THR D C 1
ATOM 7993 O O . THR D 1 212 ? 83.536 34.416 3.365 1.00 28.87 212 THR D O 1
ATOM 7997 N N . ILE D 1 213 ? 83.422 35.398 5.383 1.00 28.14 213 ILE D N 1
ATOM 7998 C CA . ILE D 1 213 ? 82.010 35.069 5.571 1.00 27.22 213 ILE D CA 1
ATOM 7999 C C . ILE D 1 213 ? 81.139 36.319 5.648 1.00 26.72 213 ILE D C 1
ATOM 8000 O O . ILE D 1 213 ? 81.378 37.208 6.464 1.00 26.87 213 ILE D O 1
ATOM 8005 N N . TYR D 1 214 ? 80.140 36.386 4.777 1.00 25.92 214 TYR D N 1
ATOM 8006 C CA . TYR D 1 214 ? 79.112 37.413 4.862 1.00 25.17 214 TYR D CA 1
ATOM 8007 C C . TYR D 1 214 ? 77.835 36.719 5.313 1.00 24.11 214 TYR D C 1
ATOM 8008 O O . TYR D 1 214 ? 77.350 35.811 4.643 1.00 24.16 214 TYR D O 1
ATOM 8017 N N . TYR D 1 215 ? 77.302 37.136 6.455 1.00 22.75 215 TYR D N 1
ATOM 8018 C CA . TYR D 1 215 ? 76.203 36.414 7.084 1.00 21.36 215 TYR D CA 1
ATOM 8019 C C . TYR D 1 215 ? 75.087 37.372 7.474 1.00 20.89 215 TYR D C 1
ATOM 8020 O O . TYR D 1 215 ? 75.278 38.274 8.287 1.00 20.77 215 TYR D O 1
ATOM 8029 N N . GLY D 1 216 ? 73.924 37.181 6.863 1.00 20.25 216 GLY D N 1
ATOM 8030 C CA . GLY D 1 216 ? 72.769 38.016 7.145 1.00 19.52 216 GLY D CA 1
ATOM 8031 C C . GLY D 1 216 ? 71.827 37.356 8.122 1.00 19.27 216 GLY D C 1
ATOM 8032 O O . GLY D 1 216 ? 71.288 36.281 7.855 1.00 18.95 216 GLY D O 1
ATOM 8033 N N . VAL D 1 217 ? 71.648 37.994 9.274 1.00 18.93 217 VAL D N 1
ATOM 8034 C CA . VAL D 1 217 ? 70.666 37.557 10.254 1.00 18.76 217 VAL D CA 1
ATOM 8035 C C . VAL D 1 217 ? 69.927 38.781 10.785 1.00 18.75 217 VAL D C 1
ATOM 8036 O O . VAL D 1 217 ? 70.232 39.908 10.394 1.00 18.83 217 VAL D O 1
ATOM 8040 N N . TYR D 1 218 ? 68.955 38.566 11.668 1.00 18.55 218 TYR D N 1
ATOM 8041 C CA . TYR D 1 218 ? 68.159 39.671 12.204 1.00 18.51 218 TYR D CA 1
ATOM 8042 C C . TYR D 1 218 ? 68.930 40.534 13.205 1.00 18.75 218 TYR D C 1
ATOM 8043 O O . TYR D 1 218 ? 68.958 41.757 13.088 1.00 18.74 218 TYR D O 1
ATOM 8052 N N . ASN D 1 219 ? 69.532 39.887 14.197 1.00 19.10 219 ASN D N 1
ATOM 8053 C CA . ASN D 1 219 ? 70.372 40.566 15.180 1.00 19.36 219 ASN D CA 1
ATOM 8054 C C . ASN D 1 219 ? 71.418 39.593 15.705 1.00 19.75 219 ASN D C 1
ATOM 8055 O O . ASN D 1 219 ? 71.502 38.458 15.238 1.00 19.84 219 ASN D O 1
ATOM 8060 N N . GLU D 1 220 ? 72.215 40.035 16.672 1.00 20.17 220 GLU D N 1
ATOM 8061 C CA . GLU D 1 220 ? 73.299 39.216 17.205 1.00 20.48 220 GLU D CA 1
ATOM 8062 C C . GLU D 1 220 ? 72.797 37.938 17.877 1.00 20.01 220 GLU D C 1
ATOM 8063 O O . GLU D 1 220 ? 73.452 36.900 17.817 1.00 19.91 220 GLU D O 1
ATOM 8069 N N . ASP D 1 221 ? 71.634 38.016 18.514 1.00 19.55 221 ASP D N 1
ATOM 8070 C CA . ASP D 1 221 ? 71.059 36.848 19.179 1.00 18.94 221 ASP D CA 1
ATOM 8071 C C . ASP D 1 221 ? 70.478 35.849 18.178 1.00 18.27 221 ASP D C 1
ATOM 8072 O O . ASP D 1 221 ? 69.997 34.781 18.560 1.00 18.07 221 ASP D O 1
ATOM 8077 N N . SER D 1 222 ? 70.531 36.201 16.896 1.00 17.34 222 SER D N 1
ATOM 8078 C CA . SER D 1 222 ? 69.990 35.348 15.840 1.00 16.49 222 SER D CA 1
ATOM 8079 C C . SER D 1 222 ? 71.090 34.629 15.070 1.00 15.97 222 SER D C 1
ATOM 8080 O O . SER D 1 222 ? 70.817 33.751 14.249 1.00 15.73 222 SER D O 1
ATOM 8083 N N . ILE D 1 223 ? 72.335 35.005 15.328 1.00 15.32 223 ILE D N 1
ATOM 8084 C CA . ILE D 1 223 ? 73.451 34.324 14.702 1.00 14.85 223 ILE D CA 1
ATOM 8085 C C . ILE D 1 223 ? 73.416 32.843 15.088 1.00 14.79 223 ILE D C 1
ATOM 8086 O O . ILE D 1 223 ? 73.424 32.502 16.274 1.00 14.79 223 ILE D O 1
ATOM 8091 N N . LEU D 1 224 ? 73.349 31.967 14.090 1.00 14.53 224 LEU D N 1
ATOM 8092 C CA . LEU D 1 224 ? 73.347 30.529 14.345 1.00 14.70 224 LEU D CA 1
ATOM 8093 C C . LEU D 1 224 ? 74.773 29.992 14.411 1.00 14.93 224 LEU D C 1
ATOM 8094 O O . LEU D 1 224 ? 75.595 30.282 13.543 1.00 14.88 224 LEU D O 1
ATOM 8099 N N . TYR D 1 225 ? 75.057 29.209 15.447 1.00 15.34 225 TYR D N 1
ATOM 8100 C CA . TYR D 1 225 ? 76.375 28.607 15.626 1.00 15.68 225 TYR D CA 1
ATOM 8101 C C . TYR D 1 225 ? 77.425 29.662 15.983 1.00 16.26 225 TYR D C 1
ATOM 8102 O O . TYR D 1 225 ? 78.579 29.588 15.559 1.00 16.18 225 TYR D O 1
ATOM 8111 N N . LEU D 1 226 ? 76.997 30.638 16.780 1.00 16.98 226 LEU D N 1
ATOM 8112 C CA . LEU D 1 226 ? 77.861 31.707 17.263 1.00 17.89 226 LEU D CA 1
ATOM 8113 C C . LEU D 1 226 ? 79.045 31.154 18.059 1.00 18.27 226 LEU D C 1
ATOM 8114 O O . LEU D 1 226 ? 80.170 31.624 17.910 1.00 18.29 226 LEU D O 1
ATOM 8119 N N . ASN D 1 227 ? 78.788 30.169 18.916 1.00 18.84 227 ASN D N 1
ATOM 8120 C CA . ASN D 1 227 ? 79.870 29.520 19.657 1.00 19.49 227 ASN D CA 1
ATOM 8121 C C . ASN D 1 227 ? 81.004 29.127 18.721 1.00 19.96 227 ASN D C 1
ATOM 8122 O O . ASN D 1 227 ? 82.166 29.452 18.959 1.00 20.08 227 ASN D O 1
ATOM 8127 N N . GLU D 1 228 ? 80.651 28.416 17.656 1.00 20.70 228 GLU D N 1
ATOM 8128 C CA . GLU D 1 228 ? 81.632 27.916 16.704 1.00 21.43 228 GLU D CA 1
ATOM 8129 C C . GLU D 1 228 ? 82.280 29.043 15.908 1.00 21.97 228 GLU D C 1
ATOM 8130 O O . GLU D 1 228 ? 83.506 29.084 15.764 1.00 21.84 228 GLU D O 1
ATOM 8136 N N . LEU D 1 229 ? 81.460 29.955 15.396 1.00 22.81 229 LEU D N 1
ATOM 8137 C CA . LEU D 1 229 ? 81.968 31.085 14.627 1.00 23.69 229 LEU D CA 1
ATOM 8138 C C . LEU D 1 229 ? 82.964 31.899 15.453 1.00 24.46 229 LEU D C 1
ATOM 8139 O O . LEU D 1 229 ? 84.017 32.302 14.955 1.00 24.60 229 LEU D O 1
ATOM 8144 N N . GLU D 1 230 ? 82.621 32.137 16.718 1.00 25.47 230 GLU D N 1
ATOM 8145 C CA . GLU D 1 230 ? 83.511 32.881 17.612 1.00 26.57 230 GLU D CA 1
ATOM 8146 C C . GLU D 1 230 ? 84.789 32.110 17.926 1.00 27.13 230 GLU D C 1
ATOM 8147 O O . GLU D 1 230 ? 85.860 32.698 18.065 1.00 27.24 230 GLU D O 1
ATOM 8153 N N . TYR D 1 231 ? 84.673 30.792 18.038 1.00 27.99 231 TYR D N 1
ATOM 8154 C CA . TYR D 1 231 ? 85.828 29.953 18.319 1.00 28.86 231 TYR D CA 1
ATOM 8155 C C . TYR D 1 231 ? 86.843 30.023 17.182 1.00 29.63 231 TYR D C 1
ATOM 8156 O O . TYR D 1 231 ? 88.019 30.314 17.404 1.00 29.65 231 TYR D O 1
ATOM 8165 N N . PHE D 1 232 ? 86.383 29.758 15.962 1.00 30.63 232 PHE D N 1
ATOM 8166 C CA . PHE D 1 232 ? 87.253 29.821 14.793 1.00 31.65 232 PHE D CA 1
ATOM 8167 C C . PHE D 1 232 ? 87.867 31.211 14.649 1.00 32.55 232 PHE D C 1
ATOM 8168 O O . PHE D 1 232 ? 89.037 31.354 14.296 1.00 32.68 232 PHE D O 1
ATOM 8176 N N . GLN D 1 233 ? 87.061 32.229 14.929 1.00 33.72 233 GLN D N 1
ATOM 8177 C CA . GLN D 1 233 ? 87.469 33.622 14.796 1.00 34.90 233 GLN D CA 1
ATOM 8178 C C . GLN D 1 233 ? 88.646 33.937 15.716 1.00 35.54 233 GLN D C 1
ATOM 8179 O O . GLN D 1 233 ? 89.523 34.727 15.368 1.00 35.74 233 GLN D O 1
ATOM 8185 N N . LYS D 1 234 ? 88.664 33.318 16.893 1.00 36.29 234 LYS D N 1
ATOM 8186 C CA . LYS D 1 234 ? 89.701 33.616 17.877 1.00 36.96 234 LYS D CA 1
ATOM 8187 C C . LYS D 1 234 ? 90.863 32.621 17.830 1.00 37.24 234 LYS D C 1
ATOM 8188 O O . LYS D 1 234 ? 91.959 32.920 18.302 1.00 37.30 234 LYS D O 1
ATOM 8194 N N . MET D 1 235 ? 90.621 31.447 17.253 1.00 37.54 235 MET D N 1
ATOM 8195 C CA . MET D 1 235 ? 91.668 30.439 17.083 1.00 37.84 235 MET D CA 1
ATOM 8196 C C . MET D 1 235 ? 92.521 30.715 15.851 1.00 37.79 235 MET D C 1
ATOM 8197 O O . MET D 1 235 ? 93.748 30.625 15.897 1.00 37.85 235 MET D O 1
ATOM 8202 N N . TYR D 1 236 ? 91.858 31.043 14.748 1.00 37.70 236 TYR D N 1
ATOM 8203 C CA . TYR D 1 236 ? 92.535 31.247 13.477 1.00 37.60 236 TYR D CA 1
ATOM 8204 C C . TYR D 1 236 ? 92.233 32.641 12.943 1.00 37.66 236 TYR D C 1
ATOM 8205 O O . TYR D 1 236 ? 91.627 32.787 11.882 1.00 37.58 236 TYR D O 1
ATOM 8214 N N . PRO D 1 237 ? 92.665 33.675 13.679 1.00 37.77 237 PRO D N 1
ATOM 8215 C CA . PRO D 1 237 ? 92.320 35.050 13.336 1.00 37.82 237 PRO D CA 1
ATOM 8216 C C . PRO D 1 237 ? 92.954 35.515 12.029 1.00 37.85 237 PRO D C 1
ATOM 8217 O O . PRO D 1 237 ? 92.582 36.563 11.506 1.00 37.92 237 PRO D O 1
ATOM 8221 N N . ASN D 1 238 ? 93.901 34.744 11.505 1.00 37.79 238 ASN D N 1
ATOM 8222 C CA . ASN D 1 238 ? 94.558 35.111 10.255 1.00 37.70 238 ASN D CA 1
ATOM 8223 C C . ASN D 1 238 ? 93.985 34.364 9.052 1.00 37.30 238 ASN D C 1
ATOM 8224 O O . ASN D 1 238 ? 94.403 34.588 7.915 1.00 37.31 238 ASN D O 1
ATOM 8229 N N . ASN D 1 239 ? 93.019 33.485 9.310 1.00 36.70 239 ASN D N 1
ATOM 8230 C CA . ASN D 1 239 ? 92.406 32.677 8.256 1.00 36.01 239 ASN D CA 1
ATOM 8231 C C . ASN D 1 239 ? 90.908 32.904 8.088 1.00 35.22 239 ASN D C 1
ATOM 8232 O O . ASN D 1 239 ? 90.315 32.433 7.126 1.00 35.16 239 ASN D O 1
ATOM 8237 N N . ILE D 1 240 ? 90.294 33.608 9.033 1.00 34.17 240 ILE D N 1
ATOM 8238 C CA . ILE D 1 240 ? 88.854 33.835 8.979 1.00 33.12 240 ILE D CA 1
ATOM 8239 C C . ILE D 1 240 ? 88.477 35.285 9.229 1.00 32.35 240 ILE D C 1
ATOM 8240 O O . ILE D 1 240 ? 88.983 35.920 10.151 1.00 32.23 240 ILE D O 1
ATOM 8245 N N . ASN D 1 241 ? 87.575 35.798 8.401 1.00 31.47 241 ASN D N 1
ATOM 8246 C CA . ASN D 1 241 ? 87.020 37.127 8.593 1.00 30.70 241 ASN D CA 1
ATOM 8247 C C . ASN D 1 241 ? 85.511 37.062 8.397 1.00 30.20 241 ASN D C 1
ATOM 8248 O O . ASN D 1 241 ? 85.037 36.559 7.387 1.00 30.17 241 ASN D O 1
ATOM 8253 N N . ILE D 1 242 ? 84.752 37.559 9.367 1.00 29.54 242 ILE D N 1
ATOM 8254 C CA . ILE D 1 242 ? 83.302 37.439 9.304 1.00 29.03 242 ILE D CA 1
ATOM 8255 C C . ILE D 1 242 ? 82.596 38.791 9.306 1.00 28.78 242 ILE D C 1
ATOM 8256 O O . ILE D 1 242 ? 82.835 39.626 10.177 1.00 28.64 242 ILE D O 1
ATOM 8261 N N . HIS D 1 243 ? 81.723 38.999 8.323 1.00 28.53 243 HIS D N 1
ATOM 8262 C CA . HIS D 1 243 ? 80.948 40.231 8.242 1.00 28.35 243 HIS D CA 1
ATOM 8263 C C . HIS D 1 243 ? 79.472 39.982 8.499 1.00 27.94 243 HIS D C 1
ATOM 8264 O O . HIS D 1 243 ? 78.796 39.296 7.732 1.00 28.04 243 HIS D O 1
ATOM 8271 N N . TYR D 1 244 ? 78.983 40.546 9.597 1.00 27.39 244 TYR D N 1
ATOM 8272 C CA . TYR D 1 244 ? 77.594 40.393 9.984 1.00 26.80 244 TYR D CA 1
ATOM 8273 C C . TYR D 1 244 ? 76.755 41.553 9.461 1.00 26.54 244 TYR D C 1
ATOM 8274 O O . TYR D 1 244 ? 77.136 42.718 9.580 1.00 26.55 244 TYR D O 1
ATOM 8283 N N . VAL D 1 245 ? 75.612 41.219 8.874 1.00 26.06 245 VAL D N 1
ATOM 8284 C CA . VAL D 1 245 ? 74.674 42.214 8.385 1.00 25.62 245 VAL D CA 1
ATOM 8285 C C . VAL D 1 245 ? 73.344 41.981 9.082 1.00 25.43 245 VAL D C 1
ATOM 8286 O O . VAL D 1 245 ? 72.699 40.951 8.878 1.00 25.16 245 VAL D O 1
ATOM 8290 N N . PHE D 1 246 ? 72.945 42.935 9.916 1.00 25.22 246 PHE D N 1
ATOM 8291 C CA . PHE D 1 246 ? 71.754 42.781 10.738 1.00 25.31 246 PHE D CA 1
ATOM 8292 C C . PHE D 1 246 ? 70.578 43.561 10.170 1.00 25.40 246 PHE D C 1
ATOM 8293 O O . PHE D 1 246 ? 70.674 44.764 9.939 1.00 25.35 246 PHE D O 1
ATOM 8301 N N . SER D 1 247 ? 69.461 42.874 9.958 1.00 25.75 247 SER D N 1
ATOM 8302 C CA . SER D 1 247 ? 68.297 43.503 9.343 1.00 26.13 247 SER D CA 1
ATOM 8303 C C . SER D 1 247 ? 67.473 44.344 10.321 1.00 26.98 247 SER D C 1
ATOM 8304 O O . SER D 1 247 ? 66.682 45.185 9.895 1.00 26.87 247 SER D O 1
ATOM 8307 N N . TYR D 1 248 ? 67.656 44.133 11.623 1.00 28.21 248 TYR D N 1
ATOM 8308 C CA . TYR D 1 248 ? 66.950 44.954 12.608 1.00 29.69 248 TYR D CA 1
ATOM 8309 C C . TYR D 1 248 ? 67.327 46.423 12.433 1.00 30.72 248 TYR D C 1
ATOM 8310 O O . TYR D 1 248 ? 66.532 47.322 12.721 1.00 30.65 248 TYR D O 1
ATOM 8319 N N . LYS D 1 249 ? 68.542 46.660 11.945 1.00 32.32 249 LYS D N 1
ATOM 8320 C CA . LYS D 1 249 ? 69.061 48.025 11.774 1.00 34.08 249 LYS D CA 1
ATOM 8321 C C . LYS D 1 249 ? 68.236 48.883 10.812 1.00 35.23 249 LYS D C 1
ATOM 8322 O O . LYS D 1 249 ? 68.386 50.104 10.787 1.00 35.50 249 LYS D O 1
ATOM 8328 N N . GLN D 1 250 ? 67.367 48.251 10.028 1.00 36.72 250 GLN D N 1
ATOM 8329 C CA . GLN D 1 250 ? 66.516 48.989 9.093 1.00 38.17 250 GLN D CA 1
ATOM 8330 C C . GLN D 1 250 ? 65.030 48.939 9.472 1.00 38.99 250 GLN D C 1
ATOM 8331 O O . GLN D 1 250 ? 64.166 49.284 8.667 1.00 39.11 250 GLN D O 1
ATOM 8337 N N . ASN D 1 251 ? 64.742 48.517 10.700 1.00 40.08 251 ASN D N 1
ATOM 8338 C CA . ASN D 1 251 ? 63.363 48.432 11.189 1.00 41.05 251 ASN D CA 1
ATOM 8339 C C . ASN D 1 251 ? 62.550 49.713 10.997 1.00 41.56 251 ASN D C 1
ATOM 8340 O O . ASN D 1 251 ? 61.319 49.676 10.963 1.00 41.63 251 ASN D O 1
ATOM 8345 N N . SER D 1 252 ? 63.242 50.842 10.878 1.00 42.10 252 SER D N 1
ATOM 8346 C CA . SER D 1 252 ? 62.581 52.140 10.788 1.00 42.50 252 SER D CA 1
ATOM 8347 C C . SER D 1 252 ? 63.194 53.015 9.699 1.00 42.63 252 SER D C 1
ATOM 8348 O O . SER D 1 252 ? 63.576 54.159 9.951 1.00 42.77 252 SER D O 1
ATOM 8351 N N . ALA D 1 254 ? 63.826 53.658 5.811 1.00 34.54 254 ALA D N 1
ATOM 8352 C CA . ALA D 1 254 ? 63.125 53.934 4.562 1.00 34.37 254 ALA D CA 1
ATOM 8353 C C . ALA D 1 254 ? 63.734 53.165 3.392 1.00 34.11 254 ALA D C 1
ATOM 8354 O O . ALA D 1 254 ? 63.296 53.303 2.249 1.00 34.20 254 ALA D O 1
ATOM 8356 N N . THR D 1 255 ? 64.758 52.369 3.689 1.00 33.49 255 THR D N 1
ATOM 8357 C CA . THR D 1 255 ? 65.309 51.411 2.739 1.00 32.72 255 THR D CA 1
ATOM 8358 C C . THR D 1 255 ? 65.707 50.153 3.494 1.00 31.81 255 THR D C 1
ATOM 8359 O O . THR D 1 255 ? 65.868 50.177 4.713 1.00 31.81 255 THR D O 1
ATOM 8363 N N . SER D 1 256 ? 65.865 49.054 2.768 1.00 30.50 256 SER D N 1
ATOM 8364 C CA . SER D 1 256 ? 66.360 47.827 3.366 1.00 29.19 256 SER D CA 1
ATOM 8365 C C . SER D 1 256 ? 67.854 47.716 3.106 1.00 28.33 256 SER D C 1
ATOM 8366 O O . SER D 1 256 ? 68.370 48.300 2.157 1.00 28.13 256 SER D O 1
ATOM 8369 N N . PHE D 1 257 ? 68.550 46.972 3.960 1.00 27.30 257 PHE D N 1
ATOM 8370 C CA . PHE D 1 257 ? 69.971 46.731 3.765 1.00 26.35 257 PHE D CA 1
ATOM 8371 C C . PHE D 1 257 ? 70.287 45.300 4.180 1.00 25.74 257 PHE D C 1
ATOM 8372 O O . PHE D 1 257 ? 70.253 44.956 5.362 1.00 25.52 257 PHE D O 1
ATOM 8380 N N . TYR D 1 258 ? 70.574 44.468 3.186 1.00 25.14 258 TYR D N 1
ATOM 8381 C CA . TYR D 1 258 ? 70.784 43.048 3.405 1.00 24.69 258 TYR D CA 1
ATOM 8382 C C . TYR D 1 258 ? 72.214 42.666 3.070 1.00 24.96 258 TYR D C 1
ATOM 8383 O O . TYR D 1 258 ? 73.039 43.532 2.790 1.00 24.84 258 TYR D O 1
ATOM 8392 N N . VAL D 1 259 ? 72.509 41.372 3.096 1.00 25.29 259 VAL D N 1
ATOM 8393 C CA . VAL D 1 259 ? 73.885 40.930 2.925 1.00 25.95 259 VAL D CA 1
ATOM 8394 C C . VAL D 1 259 ? 74.475 41.340 1.568 1.00 26.74 259 VAL D C 1
ATOM 8395 O O . VAL D 1 259 ? 75.620 41.785 1.506 1.00 26.80 259 VAL D O 1
ATOM 8399 N N . GLN D 1 260 ? 73.695 41.205 0.494 1.00 27.78 260 GLN D N 1
ATOM 8400 C CA . GLN D 1 260 ? 74.145 41.616 -0.843 1.00 28.90 260 GLN D CA 1
ATOM 8401 C C . GLN D 1 260 ? 74.520 43.092 -0.866 1.00 29.76 260 GLN D C 1
ATOM 8402 O O . GLN D 1 260 ? 75.410 43.509 -1.607 1.00 29.83 260 GLN D O 1
ATOM 8408 N N . ASP D 1 261 ? 73.809 43.881 -0.069 1.00 31.00 261 ASP D N 1
ATOM 8409 C CA . ASP D 1 261 ? 74.004 45.322 -0.044 1.00 32.27 261 ASP D CA 1
ATOM 8410 C C . ASP D 1 261 ? 75.312 45.673 0.652 1.00 33.25 261 ASP D C 1
ATOM 8411 O O . ASP D 1 261 ? 75.978 46.646 0.295 1.00 33.35 261 ASP D O 1
ATOM 8416 N N . GLU D 1 262 ? 75.674 44.867 1.645 1.00 34.57 262 GLU D N 1
ATOM 8417 C CA . GLU D 1 262 ? 76.976 44.981 2.281 1.00 35.95 262 GLU D CA 1
ATOM 8418 C C . GLU D 1 262 ? 78.052 44.590 1.275 1.00 36.92 262 GLU D C 1
ATOM 8419 O O . GLU D 1 262 ? 79.105 45.222 1.196 1.00 36.97 262 GLU D O 1
ATOM 8425 N N . ILE D 1 263 ? 77.774 43.542 0.503 1.00 38.30 263 ILE D N 1
ATOM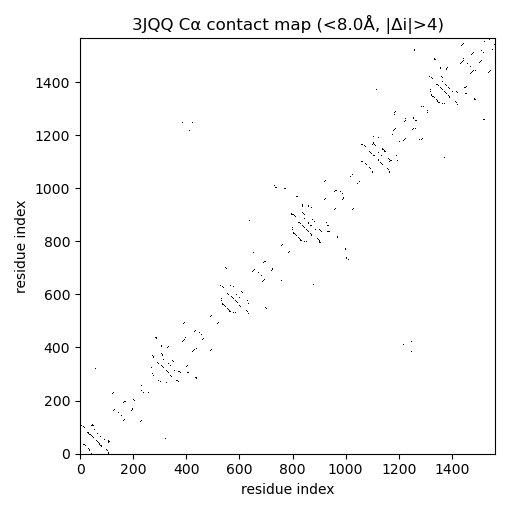 8426 C CA . ILE D 1 263 ? 78.691 43.085 -0.532 1.00 39.71 263 ILE D CA 1
ATOM 8427 C C . ILE D 1 263 ? 78.916 44.176 -1.571 1.00 40.78 263 ILE D C 1
ATOM 8428 O O . ILE D 1 263 ? 80.042 44.396 -2.015 1.00 40.82 263 ILE D O 1
ATOM 8433 N N . TYR D 1 264 ? 77.843 44.858 -1.958 1.00 42.23 264 TYR D N 1
ATOM 8434 C CA . TYR D 1 264 ? 77.949 45.900 -2.973 1.00 43.76 264 TYR D CA 1
ATOM 8435 C C . TYR D 1 264 ? 78.720 47.105 -2.441 1.00 44.66 264 TYR D C 1
ATOM 8436 O O . TYR D 1 264 ? 79.432 47.783 -3.184 1.00 44.79 264 TYR D O 1
ATOM 8445 N N . LYS D 1 265 ? 78.573 47.368 -1.146 1.00 45.89 265 LYS D N 1
ATOM 8446 C CA . LYS D 1 265 ? 79.329 48.410 -0.471 1.00 47.08 265 LYS D CA 1
ATOM 8447 C C . LYS D 1 265 ? 80.821 48.117 -0.608 1.00 47.88 265 LYS D C 1
ATOM 8448 O O . LYS D 1 265 ? 81.633 49.024 -0.788 1.00 47.95 265 LYS D O 1
ATOM 8454 N N . ARG D 1 266 ? 81.168 46.828 -0.525 1.00 48.89 266 ARG D N 1
ATOM 8455 C CA . ARG D 1 266 ? 82.555 46.381 -0.585 1.00 49.87 266 ARG D CA 1
ATOM 8456 C C . ARG D 1 266 ? 82.859 45.750 -1.939 1.00 50.38 266 ARG D C 1
ATOM 8457 O O . ARG D 1 266 ? 83.612 44.776 -2.020 1.00 50.47 266 ARG D O 1
ATOM 8465 N N . LYS D 1 267 ? 82.277 46.300 -3.001 1.00 51.03 267 LYS D N 1
ATOM 8466 C CA . LYS D 1 267 ? 82.373 45.660 -4.312 1.00 51.67 267 LYS D CA 1
ATOM 8467 C C . LYS D 1 267 ? 83.812 45.452 -4.822 1.00 52.01 267 LYS D C 1
ATOM 8468 O O . LYS D 1 267 ? 84.161 44.355 -5.259 1.00 52.04 267 LYS D O 1
ATOM 8474 N N . THR D 1 268 ? 84.639 46.493 -4.761 1.00 52.44 268 THR D N 1
ATOM 8475 C CA . THR D 1 268 ? 86.003 46.391 -5.282 1.00 52.84 268 THR D CA 1
ATOM 8476 C C . THR D 1 268 ? 86.866 45.401 -4.496 1.00 53.05 268 THR D C 1
ATOM 8477 O O . THR D 1 268 ? 87.662 44.668 -5.082 1.00 53.11 268 THR D O 1
ATOM 8481 N N . GLU D 1 269 ? 86.706 45.373 -3.175 1.00 53.27 269 GLU D N 1
ATOM 8482 C CA . GLU D 1 269 ? 87.480 44.447 -2.347 1.00 53.47 269 GLU D CA 1
ATOM 8483 C C . GLU D 1 269 ? 86.908 43.030 -2.379 1.00 53.37 269 GLU D C 1
ATOM 8484 O O . GLU D 1 269 ? 87.577 42.072 -1.990 1.00 53.35 269 GLU D O 1
ATOM 8490 N N . PHE D 1 270 ? 85.669 42.904 -2.844 1.00 53.24 270 PHE D N 1
ATOM 8491 C CA . PHE D 1 270 ? 85.060 41.597 -3.047 1.00 53.05 270 PHE D CA 1
ATOM 8492 C C . PHE D 1 270 ? 85.569 41.012 -4.361 1.00 52.96 270 PHE D C 1
ATOM 8493 O O . PHE D 1 270 ? 85.739 39.800 -4.491 1.00 52.94 270 PHE D O 1
ATOM 8501 N N . LEU D 1 271 ? 85.811 41.887 -5.334 1.00 52.81 271 LEU D N 1
ATOM 8502 C CA . LEU D 1 271 ? 86.467 41.492 -6.575 1.00 52.64 271 LEU D CA 1
ATOM 8503 C C . LEU D 1 271 ? 87.936 41.190 -6.298 1.00 52.50 271 LEU D C 1
ATOM 8504 O O . LEU D 1 271 ? 88.530 40.320 -6.933 1.00 52.52 271 LEU D O 1
ATOM 8509 N N . ASN D 1 272 ? 88.515 41.913 -5.344 1.00 52.30 272 ASN D N 1
ATOM 8510 C CA . ASN D 1 272 ? 89.862 41.611 -4.877 1.00 52.12 272 ASN D CA 1
ATOM 8511 C C . ASN D 1 272 ? 89.972 40.157 -4.438 1.00 51.82 272 ASN D C 1
ATOM 8512 O O . ASN D 1 272 ? 90.825 39.414 -4.922 1.00 51.83 272 ASN D O 1
ATOM 8517 N N . LEU D 1 273 ? 89.098 39.756 -3.518 1.00 51.40 273 LEU D N 1
ATOM 8518 C CA . LEU D 1 273 ? 89.095 38.390 -3.007 1.00 50.99 273 LEU D CA 1
ATOM 8519 C C . LEU D 1 273 ? 88.850 37.376 -4.115 1.00 50.68 273 LEU D C 1
ATOM 8520 O O . LEU D 1 273 ? 89.595 36.407 -4.257 1.00 50.63 273 LEU D O 1
ATOM 8525 N N . PHE D 1 274 ? 87.802 37.599 -4.899 1.00 50.33 274 PHE D N 1
ATOM 8526 C CA . PHE D 1 274 ? 87.419 36.634 -5.919 1.00 50.04 274 PHE D CA 1
ATOM 8527 C C . PHE D 1 274 ? 88.480 36.444 -7.002 1.00 49.88 274 PHE D C 1
ATOM 8528 O O . PHE D 1 274 ? 88.779 35.317 -7.392 1.00 49.86 274 PHE D O 1
ATOM 8536 N N . ASN D 1 275 ? 89.046 37.544 -7.486 1.00 49.65 275 ASN D N 1
ATOM 8537 C CA . ASN D 1 275 ? 89.987 37.469 -8.593 1.00 49.43 275 ASN D CA 1
ATOM 8538 C C . ASN D 1 275 ? 91.437 37.215 -8.177 1.00 49.24 275 ASN D C 1
ATOM 8539 O O . ASN D 1 275 ? 92.077 36.290 -8.678 1.00 49.25 275 ASN D O 1
ATOM 8544 N N . ASN D 1 276 ? 91.947 38.034 -7.270 1.00 48.93 276 ASN D N 1
ATOM 8545 C CA . ASN D 1 276 ? 93.326 37.904 -6.808 1.00 48.56 276 ASN D CA 1
ATOM 8546 C C . ASN D 1 276 ? 93.590 36.584 -6.082 1.00 48.10 276 ASN D C 1
ATOM 8547 O O . ASN D 1 276 ? 94.584 35.907 -6.348 1.00 48.12 276 ASN D O 1
ATOM 8552 N N . TYR D 1 277 ? 92.693 36.225 -5.168 1.00 47.39 277 TYR D N 1
ATOM 8553 C CA . TYR D 1 277 ? 92.895 35.067 -4.298 1.00 46.59 277 TYR D CA 1
ATOM 8554 C C . TYR D 1 277 ? 92.211 33.790 -4.795 1.00 45.61 277 TYR D C 1
ATOM 8555 O O . TYR D 1 277 ? 92.272 32.752 -4.136 1.00 45.55 277 TYR D O 1
ATOM 8564 N N . LYS D 1 278 ? 91.565 33.870 -5.955 1.00 44.42 278 LYS D N 1
ATOM 8565 C CA . LYS D 1 278 ? 90.921 32.706 -6.568 1.00 42.83 278 LYS D CA 1
ATOM 8566 C C . LYS D 1 278 ? 89.956 31.988 -5.625 1.00 41.66 278 LYS D C 1
ATOM 8567 O O . LYS D 1 278 ? 89.942 30.758 -5.553 1.00 41.57 278 LYS D O 1
ATOM 8568 N N . CYS D 1 279 ? 89.144 32.762 -4.912 1.00 40.47 279 CYS D N 1
ATOM 8569 C CA . CYS D 1 279 ? 88.200 32.209 -3.944 1.00 39.21 279 CYS D CA 1
ATOM 8570 C C . CYS D 1 279 ? 87.120 31.362 -4.607 1.00 38.21 279 CYS D C 1
ATOM 8571 O O . CYS D 1 279 ? 86.622 31.707 -5.677 1.00 38.13 279 CYS D O 1
ATOM 8574 N N . GLU D 1 280 ? 86.762 30.254 -3.968 1.00 36.90 280 GLU D N 1
ATOM 8575 C CA . GLU D 1 280 ? 85.535 29.556 -4.317 1.00 35.66 280 GLU D CA 1
ATOM 8576 C C . GLU D 1 280 ? 84.396 30.337 -3.676 1.00 34.55 280 GLU D C 1
ATOM 8577 O O . GLU D 1 280 ? 84.420 30.602 -2.473 1.00 34.42 280 GLU D O 1
ATOM 8583 N N . LEU D 1 281 ? 83.409 30.723 -4.478 1.00 33.11 281 LEU D N 1
ATOM 8584 C CA . LEU D 1 281 ? 82.306 31.544 -3.979 1.00 31.75 281 LEU D CA 1
ATOM 8585 C C . LEU D 1 281 ? 81.073 30.691 -3.734 1.00 30.67 281 LEU D C 1
ATOM 8586 O O . LEU D 1 281 ? 80.577 30.023 -4.640 1.00 30.59 281 LEU D O 1
ATOM 8591 N N . TYR D 1 282 ? 80.585 30.712 -2.501 1.00 29.30 282 TYR D N 1
ATOM 8592 C CA . TYR D 1 282 ? 79.388 29.969 -2.153 1.00 27.89 282 TYR D CA 1
ATOM 8593 C C . TYR D 1 282 ? 78.294 30.933 -1.719 1.00 27.21 282 TYR D C 1
ATOM 8594 O O . TYR D 1 282 ? 78.560 31.923 -1.041 1.00 27.15 282 TYR D O 1
ATOM 8603 N N . ILE D 1 283 ? 77.063 30.640 -2.117 1.00 26.35 283 ILE D N 1
ATOM 8604 C CA . ILE D 1 283 ? 75.917 31.431 -1.704 1.00 25.60 283 ILE D CA 1
ATOM 8605 C C . ILE D 1 283 ? 74.817 30.495 -1.216 1.00 25.27 283 ILE D C 1
ATOM 8606 O O . ILE D 1 283 ? 74.293 29.692 -1.987 1.00 25.12 283 ILE D O 1
ATOM 8611 N N . CYS D 1 284 ? 74.480 30.584 0.067 1.00 24.90 284 CYS D N 1
ATOM 8612 C CA . CYS D 1 284 ? 73.430 29.736 0.627 1.00 24.60 284 CYS D CA 1
ATOM 8613 C C . CYS D 1 284 ? 72.398 30.549 1.396 1.00 24.61 284 CYS D C 1
ATOM 8614 O O . CYS D 1 284 ? 72.725 31.232 2.368 1.00 24.51 284 CYS D O 1
ATOM 8617 N N . GLY D 1 285 ? 71.146 30.483 0.961 1.00 24.66 285 GLY D N 1
ATOM 8618 C CA . GLY D 1 285 ? 70.114 31.297 1.571 1.00 24.81 285 GLY D CA 1
ATOM 8619 C C . GLY D 1 285 ? 69.075 31.734 0.561 1.00 24.97 285 GLY D C 1
ATOM 8620 O O . GLY D 1 285 ? 68.759 31.006 -0.381 1.00 24.92 285 GLY D O 1
ATOM 8621 N N . LYS D 1 286 ? 68.662 32.977 0.721 1.00 25.19 286 LYS D N 1
ATOM 8622 C CA . LYS D 1 286 ? 67.648 33.631 -0.088 1.00 25.54 286 LYS D CA 1
ATOM 8623 C C . LYS D 1 286 ? 68.017 33.763 -1.576 1.00 25.98 286 LYS D C 1
ATOM 8624 O O . LYS D 1 286 ? 69.101 34.190 -1.879 1.00 25.86 286 LYS D O 1
ATOM 8630 N N . LYS D 1 287 ? 67.105 33.404 -2.480 1.00 26.58 287 LYS D N 1
ATOM 8631 C CA . LYS D 1 287 ? 67.409 33.431 -3.907 1.00 27.44 287 LYS D CA 1
ATOM 8632 C C . LYS D 1 287 ? 67.925 34.783 -4.386 1.00 27.94 287 LYS D C 1
ATOM 8633 O O . LYS D 1 287 ? 68.775 34.851 -5.274 1.00 27.78 287 LYS D O 1
ATOM 8639 N N . SER D 1 288 ? 67.400 35.858 -3.810 1.00 28.86 288 SER D N 1
ATOM 8640 C CA . SER D 1 288 ? 67.731 37.203 -4.264 1.00 29.96 288 SER D CA 1
ATOM 8641 C C . SER D 1 288 ? 69.221 37.534 -4.170 1.00 30.83 288 SER D C 1
ATOM 8642 O O . SER D 1 288 ? 69.764 38.168 -5.075 1.00 31.03 288 SER D O 1
ATOM 8645 N N . ILE D 1 289 ? 69.891 37.119 -3.098 1.00 32.07 289 ILE D N 1
ATOM 8646 C CA . ILE D 1 289 ? 71.319 37.411 -2.992 1.00 33.23 289 ILE D CA 1
ATOM 8647 C C . ILE D 1 289 ? 72.051 37.322 -4.332 1.00 34.37 289 ILE D C 1
ATOM 8648 O O . ILE D 1 289 ? 72.913 38.148 -4.635 1.00 34.36 289 ILE D O 1
ATOM 8653 N N . ARG D 1 290 ? 71.699 36.319 -5.130 1.00 35.87 290 ARG D N 1
ATOM 8654 C CA . ARG D 1 290 ? 72.463 35.974 -6.331 1.00 37.50 290 ARG D CA 1
ATOM 8655 C C . ARG D 1 290 ? 72.629 37.126 -7.325 1.00 38.28 290 ARG D C 1
ATOM 8656 O O . ARG D 1 290 ? 73.734 37.386 -7.794 1.00 38.33 290 ARG D O 1
ATOM 8664 N N . TYR D 1 291 ? 71.529 37.803 -7.633 1.00 39.45 291 TYR D N 1
ATOM 8665 C CA . TYR D 1 291 ? 71.529 38.836 -8.670 1.00 40.61 291 TYR D CA 1
ATOM 8666 C C . TYR D 1 291 ? 72.564 39.932 -8.435 1.00 41.30 291 TYR D C 1
ATOM 8667 O O . TYR D 1 291 ? 73.371 40.233 -9.316 1.00 41.35 291 TYR D O 1
ATOM 8676 N N . LYS D 1 292 ? 72.537 40.530 -7.256 1.00 42.18 292 LYS D N 1
ATOM 8677 C CA . LYS D 1 292 ? 73.408 41.661 -6.962 1.00 43.11 292 LYS D CA 1
ATOM 8678 C C . LYS D 1 292 ? 74.873 41.241 -6.847 1.00 43.91 292 LYS D C 1
ATOM 8679 O O . LYS D 1 292 ? 75.774 42.029 -7.128 1.00 43.96 292 LYS D O 1
ATOM 8685 N N . VAL D 1 293 ? 75.104 39.995 -6.443 1.00 45.02 293 VAL D N 1
ATOM 8686 C CA . VAL D 1 293 ? 76.461 39.473 -6.315 1.00 46.16 293 VAL D CA 1
ATOM 8687 C C . VAL D 1 293 ? 77.025 39.029 -7.658 1.00 47.14 293 VAL D C 1
ATOM 8688 O O . VAL D 1 293 ? 78.194 39.269 -7.960 1.00 47.18 293 VAL D O 1
ATOM 8692 N N . MET D 1 294 ? 76.189 38.384 -8.466 1.00 48.44 294 MET D N 1
ATOM 8693 C CA . MET D 1 294 ? 76.606 37.935 -9.791 1.00 49.81 294 MET D CA 1
ATOM 8694 C C . MET D 1 294 ? 76.841 39.118 -10.729 1.00 50.65 294 MET D C 1
ATOM 8695 O O . MET D 1 294 ? 77.662 39.041 -11.643 1.00 50.79 294 MET D O 1
ATOM 8700 N N . ASP D 1 295 ? 76.120 40.210 -10.495 1.00 51.70 295 ASP D N 1
ATOM 8701 C CA . ASP D 1 295 ? 76.293 41.423 -11.288 1.00 52.68 295 ASP D CA 1
ATOM 8702 C C . ASP D 1 295 ? 77.665 42.047 -11.065 1.00 53.23 295 ASP D C 1
ATOM 8703 O O . ASP D 1 295 ? 78.256 42.606 -11.988 1.00 53.32 295 ASP D O 1
ATOM 8708 N N . ILE D 1 296 ? 78.170 41.952 -9.840 1.00 53.87 296 ILE D N 1
ATOM 8709 C CA . ILE D 1 296 ? 79.497 42.471 -9.536 1.00 54.44 296 ILE D CA 1
ATOM 8710 C C . ILE D 1 296 ? 80.572 41.612 -10.198 1.00 54.76 296 ILE D C 1
ATOM 8711 O O . ILE D 1 296 ? 81.655 42.098 -10.520 1.00 54.82 296 ILE D O 1
ATOM 8716 N N . LEU D 1 297 ? 80.266 40.334 -10.403 1.00 55.14 297 LEU D N 1
ATOM 8717 C CA . LEU D 1 297 ? 81.197 39.426 -11.066 1.00 55.50 297 LEU D CA 1
ATOM 8718 C C . LEU D 1 297 ? 81.096 39.541 -12.585 1.00 55.72 297 LEU D C 1
ATOM 8719 O O . LEU D 1 297 ? 82.061 39.271 -13.301 1.00 55.75 297 LEU D O 1
ATOM 8724 N N . LYS D 1 298 ? 79.924 39.937 -13.071 1.00 55.94 298 LYS D N 1
ATOM 8725 C CA . LYS D 1 298 ? 79.684 40.033 -14.507 1.00 56.11 298 LYS D CA 1
ATOM 8726 C C . LYS D 1 298 ? 80.093 41.396 -15.056 1.00 56.20 298 LYS D C 1
ATOM 8727 O O . LYS D 1 298 ? 81.151 41.535 -15.672 1.00 56.29 298 LYS D O 1
ATOM 8733 N N . ASP D 1 304 ? 83.186 36.587 -15.790 1.00 40.07 304 ASP D N 1
ATOM 8734 C CA . ASP D 1 304 ? 83.393 36.685 -17.230 1.00 40.56 304 ASP D CA 1
ATOM 8735 C C . ASP D 1 304 ? 84.072 35.433 -17.776 1.00 43.19 304 ASP D C 1
ATOM 8736 O O . ASP D 1 304 ? 85.162 35.505 -18.341 1.00 42.63 304 ASP D O 1
ATOM 8741 N N . GLU D 1 305 ? 83.417 34.290 -17.602 1.00 67.15 305 GLU D N 1
ATOM 8742 C CA . GLU D 1 305 ? 83.942 33.011 -18.071 1.00 67.11 305 GLU D CA 1
ATOM 8743 C C . GLU D 1 305 ? 83.413 31.856 -17.228 1.00 66.80 305 GLU D C 1
ATOM 8744 O O . GLU D 1 305 ? 82.600 32.055 -16.325 1.00 66.85 305 GLU D O 1
ATOM 8750 N N . LYS D 1 306 ? 83.879 30.648 -17.528 1.00 66.24 306 LYS D N 1
ATOM 8751 C CA . LYS D 1 306 ? 83.455 29.460 -16.798 1.00 65.54 306 LYS D CA 1
ATOM 8752 C C . LYS D 1 306 ? 83.908 29.517 -15.343 1.00 64.76 306 LYS D C 1
ATOM 8753 O O . LYS D 1 306 ? 83.934 28.501 -14.649 1.00 64.75 306 LYS D O 1
ATOM 8759 N N . LYS D 1 307 ? 84.358 30.709 -14.965 1.00 63.56 307 LYS D N 1
ATOM 8760 C CA . LYS D 1 307 ? 84.677 31.004 -13.595 1.00 62.20 307 LYS D CA 1
ATOM 8761 C C . LYS D 1 307 ? 83.408 30.599 -12.903 1.00 60.99 307 LYS D C 1
ATOM 8762 O O . LYS D 1 307 ? 83.352 30.515 -11.676 1.00 60.94 307 LYS D O 1
ATOM 8768 N N . LYS D 1 308 ? 82.376 30.330 -13.702 1.00 59.26 308 LYS D N 1
ATOM 8769 C CA . LYS D 1 308 ? 81.158 29.801 -13.096 1.00 57.45 308 LYS D CA 1
ATOM 8770 C C . LYS D 1 308 ? 81.428 28.492 -12.363 1.00 55.93 308 LYS D C 1
ATOM 8771 O O . LYS D 1 308 ? 80.656 28.083 -11.495 1.00 55.81 308 LYS D O 1
ATOM 8777 N N . LYS D 1 309 ? 82.530 27.839 -12.724 1.00 53.85 309 LYS D N 1
ATOM 8778 C CA . LYS D 1 309 ? 82.976 26.627 -12.045 1.00 51.76 309 LYS D CA 1
ATOM 8779 C C . LYS D 1 309 ? 83.358 26.938 -10.602 1.00 50.11 309 LYS D C 1
ATOM 8780 O O . LYS D 1 309 ? 83.452 26.041 -9.765 1.00 49.93 309 LYS D O 1
ATOM 8786 N N . ARG D 1 310 ? 83.580 28.219 -10.321 1.00 47.99 310 ARG D N 1
ATOM 8787 C CA . ARG D 1 310 ? 84.018 28.666 -9.002 1.00 45.88 310 ARG D CA 1
ATOM 8788 C C . ARG D 1 310 ? 82.873 29.218 -8.155 1.00 44.44 310 ARG D C 1
ATOM 8789 O O . ARG D 1 310 ? 83.086 29.644 -7.028 1.00 44.31 310 ARG D O 1
ATOM 8797 N N . VAL D 1 311 ? 81.659 29.217 -8.709 1.00 42.58 311 VAL D N 1
ATOM 8798 C CA . VAL D 1 311 ? 80.505 29.775 -8.014 1.00 40.83 311 VAL D CA 1
ATOM 8799 C C . VAL D 1 311 ? 79.444 28.710 -7.739 1.00 39.73 311 VAL D C 1
ATOM 8800 O O . VAL D 1 311 ? 79.032 27.983 -8.642 1.00 39.48 311 VAL D O 1
ATOM 8804 N N . HIS D 1 312 ? 79.017 28.624 -6.489 1.00 38.44 312 HIS D N 1
ATOM 8805 C CA . HIS D 1 312 ? 78.045 27.623 -6.056 1.00 37.15 312 HIS D CA 1
ATOM 8806 C C . HIS D 1 312 ? 76.866 28.293 -5.360 1.00 36.43 312 HIS D C 1
ATOM 8807 O O . HIS D 1 312 ? 77.055 29.193 -4.542 1.00 36.29 312 HIS D O 1
ATOM 8814 N N . VAL D 1 313 ? 75.652 27.851 -5.670 1.00 35.57 313 VAL D N 1
ATOM 8815 C CA . VAL D 1 313 ? 74.475 28.410 -5.015 1.00 34.85 313 VAL D CA 1
ATOM 8816 C C . VAL D 1 313 ? 73.465 27.349 -4.585 1.00 34.47 313 VAL D C 1
ATOM 8817 O O . VAL D 1 313 ? 73.219 26.375 -5.298 1.00 34.34 313 VAL D O 1
ATOM 8821 N N . GLU D 1 314 ? 72.899 27.549 -3.399 1.00 33.97 314 GLU D N 1
ATOM 8822 C CA . GLU D 1 314 ? 71.817 26.719 -2.888 1.00 33.58 314 GLU D CA 1
ATOM 8823 C C . GLU D 1 314 ? 70.845 27.647 -2.168 1.00 33.39 314 GLU D C 1
ATOM 8824 O O . GLU D 1 314 ? 71.141 28.144 -1.081 1.00 33.32 314 GLU D O 1
ATOM 8830 N N . VAL D 1 315 ? 69.693 27.895 -2.780 1.00 33.17 315 VAL D N 1
ATOM 8831 C CA . VAL D 1 315 ? 68.758 28.874 -2.237 1.00 33.17 315 VAL D CA 1
ATOM 8832 C C . VAL D 1 315 ? 67.421 28.262 -1.841 1.00 33.20 315 VAL D C 1
ATOM 8833 O O . VAL D 1 315 ? 66.883 27.407 -2.541 1.00 33.07 315 VAL D O 1
ATOM 8837 N N . TYR D 1 316 ? 66.892 28.712 -0.708 1.00 33.36 316 TYR D N 1
ATOM 8838 C CA . TYR D 1 316 ? 65.596 28.253 -0.228 1.00 33.51 316 TYR D CA 1
ATOM 8839 C C . TYR D 1 316 ? 65.004 29.257 0.751 1.00 33.73 316 TYR D C 1
ATOM 8840 O O . TYR D 1 316 ? 65.734 29.956 1.456 1.00 33.90 316 TYR D O 1
ATOM 8850 N N . ASN E 1 5 ? 23.247 22.491 -13.603 1.00 48.62 5 ASN E N 1
ATOM 8851 C CA . ASN E 1 5 ? 22.706 21.102 -13.606 1.00 48.50 5 ASN E CA 1
ATOM 8852 C C . ASN E 1 5 ? 23.327 20.245 -12.507 1.00 48.19 5 ASN E C 1
ATOM 8853 O O . ASN E 1 5 ? 24.532 19.995 -12.508 1.00 48.21 5 ASN E O 1
ATOM 8858 N N . PHE E 1 6 ? 22.494 19.793 -11.574 1.00 47.65 6 PHE E N 1
ATOM 8859 C CA . PHE E 1 6 ? 22.968 19.021 -10.431 1.00 47.02 6 PHE E CA 1
ATOM 8860 C C . PHE E 1 6 ? 22.808 17.514 -10.632 1.00 46.39 6 PHE E C 1
ATOM 8861 O O . PHE E 1 6 ? 23.054 16.732 -9.714 1.00 46.27 6 PHE E O 1
ATOM 8869 N N . ILE E 1 7 ? 22.400 17.110 -11.832 1.00 45.57 7 ILE E N 1
ATOM 8870 C CA . ILE E 1 7 ? 22.169 15.695 -12.119 1.00 44.75 7 ILE E CA 1
ATOM 8871 C C . ILE E 1 7 ? 23.460 14.879 -12.243 1.00 44.16 7 ILE E C 1
ATOM 8872 O O . ILE E 1 7 ? 24.371 15.238 -12.989 1.00 44.05 7 ILE E O 1
ATOM 8877 N N . ASN E 1 8 ? 23.520 13.782 -11.490 1.00 43.40 8 ASN E N 1
ATOM 8878 C CA . ASN E 1 8 ? 24.615 12.812 -11.573 1.00 42.72 8 ASN E CA 1
ATOM 8879 C C . ASN E 1 8 ? 25.993 13.300 -11.115 1.00 42.28 8 ASN E C 1
ATOM 8880 O O . ASN E 1 8 ? 27.012 12.720 -11.490 1.00 42.16 8 ASN E O 1
ATOM 8885 N N . LEU E 1 9 ? 26.024 14.353 -10.303 1.00 41.77 9 LEU E N 1
ATOM 8886 C CA . LEU E 1 9 ? 27.280 14.822 -9.719 1.00 41.35 9 LEU E CA 1
ATOM 8887 C C . LEU E 1 9 ? 27.886 13.712 -8.868 1.00 41.11 9 LEU E C 1
ATOM 8888 O O . LEU E 1 9 ? 29.092 13.684 -8.624 1.00 41.04 9 LEU E O 1
ATOM 8893 N N . TYR E 1 10 ? 27.029 12.803 -8.414 1.00 40.88 10 TYR E N 1
ATOM 8894 C CA . TYR E 1 10 ? 27.459 11.629 -7.667 1.00 40.71 10 TYR E CA 1
ATOM 8895 C C . TYR E 1 10 ? 26.856 10.366 -8.282 1.00 40.79 10 TYR E C 1
ATOM 8896 O O . TYR E 1 10 ? 25.694 10.358 -8.690 1.00 40.66 10 TYR E O 1
ATOM 8905 N N . THR E 1 11 ? 27.659 9.307 -8.348 1.00 41.06 11 THR E N 1
ATOM 8906 C CA . THR E 1 11 ? 27.246 8.044 -8.953 1.00 41.40 11 THR E CA 1
ATOM 8907 C C . THR E 1 11 ? 27.676 6.873 -8.076 1.00 41.82 11 THR E C 1
ATOM 8908 O O . THR E 1 11 ? 28.213 7.075 -6.995 1.00 41.86 11 THR E O 1
ATOM 8912 N N . VAL E 1 12 ? 27.448 5.652 -8.549 1.00 42.39 12 VAL E N 1
ATOM 8913 C CA . VAL E 1 12 ? 27.835 4.464 -7.792 1.00 42.99 12 VAL E CA 1
ATOM 8914 C C . VAL E 1 12 ? 29.352 4.337 -7.681 1.00 43.40 12 VAL E C 1
ATOM 8915 O O . VAL E 1 12 ? 29.863 3.656 -6.798 1.00 43.51 12 VAL E O 1
ATOM 8919 N N . LYS E 1 13 ? 30.066 5.000 -8.586 1.00 43.81 13 LYS E N 1
ATOM 8920 C CA . LYS E 1 13 ? 31.525 4.995 -8.566 1.00 44.19 13 LYS E CA 1
ATOM 8921 C C . LYS E 1 13 ? 32.088 6.077 -7.645 1.00 44.15 13 LYS E C 1
ATOM 8922 O O . LYS E 1 13 ? 33.158 5.908 -7.070 1.00 44.21 13 LYS E O 1
ATOM 8928 N N . ASN E 1 14 ? 31.367 7.187 -7.522 1.00 44.08 14 ASN E N 1
ATOM 8929 C CA . ASN E 1 14 ? 31.776 8.259 -6.616 1.00 43.94 14 ASN E CA 1
ATOM 8930 C C . ASN E 1 14 ? 30.621 8.770 -5.758 1.00 43.66 14 ASN E C 1
ATOM 8931 O O . ASN E 1 14 ? 30.170 9.904 -5.929 1.00 43.64 14 ASN E O 1
ATOM 8936 N N . PRO E 1 15 ? 30.141 7.934 -4.826 1.00 43.29 15 PRO E N 1
ATOM 8937 C CA . PRO E 1 15 ? 29.001 8.322 -4.004 1.00 42.94 15 PRO E CA 1
ATOM 8938 C C . PRO E 1 15 ? 29.399 9.273 -2.881 1.00 42.52 15 PRO E C 1
ATOM 8939 O O . PRO E 1 15 ? 30.533 9.232 -2.403 1.00 42.45 15 PRO E O 1
ATOM 8943 N N . LEU E 1 16 ? 28.464 10.123 -2.472 1.00 42.00 16 LEU E N 1
ATOM 8944 C CA . LEU E 1 16 ? 28.717 11.077 -1.402 1.00 41.46 16 LEU E CA 1
ATOM 8945 C C . LEU E 1 16 ? 28.584 10.397 -0.044 1.00 41.03 16 LEU E C 1
ATOM 8946 O O . LEU E 1 16 ? 27.591 9.723 0.232 1.00 40.97 16 LEU E O 1
ATOM 8951 N N . LYS E 1 17 ? 29.599 10.570 0.794 1.00 40.50 17 LYS E N 1
ATOM 8952 C CA . LYS E 1 17 ? 29.586 10.025 2.142 1.00 39.92 17 LYS E CA 1
ATOM 8953 C C . LYS E 1 17 ? 28.843 10.982 3.068 1.00 39.39 17 LYS E C 1
ATOM 8954 O O . LYS E 1 17 ? 29.271 12.116 3.282 1.00 39.40 17 LYS E O 1
ATOM 8960 N N . CYS E 1 18 ? 27.718 10.517 3.603 1.00 38.59 18 CYS E N 1
ATOM 8961 C CA . CYS E 1 18 ? 26.883 11.335 4.472 1.00 37.74 18 CYS E CA 1
ATOM 8962 C C . CYS E 1 18 ? 26.652 10.636 5.804 1.00 37.13 18 CYS E C 1
ATOM 8963 O O . CYS E 1 18 ? 27.000 9.467 5.972 1.00 37.08 18 CYS E O 1
ATOM 8966 N N . LYS E 1 19 ? 26.059 11.358 6.748 1.00 36.30 19 LYS E N 1
ATOM 8967 C CA . LYS E 1 19 ? 25.740 10.787 8.042 1.00 35.55 19 LYS E CA 1
ATOM 8968 C C . LYS E 1 19 ? 24.284 11.012 8.435 1.00 34.86 19 LYS E C 1
ATOM 8969 O O . LYS E 1 19 ? 23.675 12.017 8.070 1.00 34.76 19 LYS E O 1
ATOM 8975 N N . ILE E 1 20 ? 23.738 10.061 9.185 1.00 34.05 20 ILE E N 1
ATOM 8976 C CA . ILE E 1 20 ? 22.373 10.147 9.686 1.00 33.30 20 ILE E CA 1
ATOM 8977 C C . ILE E 1 20 ? 22.286 11.092 10.882 1.00 32.95 20 ILE E C 1
ATOM 8978 O O . ILE E 1 20 ? 22.882 10.828 11.925 1.00 32.84 20 ILE E O 1
ATOM 8983 N N . VAL E 1 21 ? 21.544 12.186 10.738 1.00 32.62 21 VAL E N 1
ATOM 8984 C CA . VAL E 1 21 ? 21.354 13.120 11.848 1.00 32.30 21 VAL E CA 1
ATOM 8985 C C . VAL E 1 21 ? 20.173 12.706 12.719 1.00 32.23 21 VAL E C 1
ATOM 8986 O O . VAL E 1 21 ? 20.237 12.773 13.947 1.00 32.23 21 VAL E O 1
ATOM 8990 N N . ASP E 1 22 ? 19.091 12.286 12.073 1.00 32.13 22 ASP E N 1
ATOM 8991 C CA . ASP E 1 22 ? 17.896 11.866 12.786 1.00 32.09 22 ASP E CA 1
ATOM 8992 C C . ASP E 1 22 ? 17.152 10.792 12.002 1.00 32.03 22 ASP E C 1
ATOM 8993 O O . ASP E 1 22 ? 17.297 10.672 10.783 1.00 31.87 22 ASP E O 1
ATOM 8998 N N . LYS E 1 23 ? 16.351 10.014 12.726 1.00 32.11 23 LYS E N 1
ATOM 8999 C CA . LYS E 1 23 ? 15.589 8.917 12.163 1.00 32.15 23 LYS E CA 1
ATOM 9000 C C . LYS E 1 23 ? 14.280 8.842 12.934 1.00 32.36 23 LYS E C 1
ATOM 9001 O O . LYS E 1 23 ? 14.270 8.550 14.129 1.00 32.41 23 LYS E O 1
ATOM 9007 N N . ILE E 1 24 ? 13.178 9.118 12.243 1.00 32.61 24 ILE E N 1
ATOM 9008 C CA . ILE E 1 24 ? 11.897 9.364 12.893 1.00 32.89 24 ILE E CA 1
ATOM 9009 C C . ILE E 1 24 ? 10.769 8.532 12.290 1.00 33.03 24 ILE E C 1
ATOM 9010 O O . ILE E 1 24 ? 10.637 8.451 11.069 1.00 33.03 24 ILE E O 1
ATOM 9015 N N . ASN E 1 25 ? 9.949 7.927 13.145 1.00 33.13 25 ASN E N 1
ATOM 9016 C CA . ASN E 1 25 ? 8.766 7.212 12.676 1.00 33.35 25 ASN E CA 1
ATOM 9017 C C . ASN E 1 25 ? 7.707 8.194 12.174 1.00 33.46 25 ASN E C 1
ATOM 9018 O O . ASN E 1 25 ? 7.219 9.034 12.930 1.00 33.44 25 ASN E O 1
ATOM 9023 N N . LEU E 1 26 ? 7.362 8.084 10.893 1.00 33.65 26 LEU E N 1
ATOM 9024 C CA . LEU E 1 26 ? 6.473 9.044 10.234 1.00 33.98 26 LEU E CA 1
ATOM 9025 C C . LEU E 1 26 ? 4.990 8.696 10.313 1.00 34.21 26 LEU E C 1
ATOM 9026 O O . LEU E 1 26 ? 4.141 9.508 9.953 1.00 34.18 26 LEU E O 1
ATOM 9031 N N . VAL E 1 27 ? 4.674 7.489 10.763 1.00 34.70 27 VAL E N 1
ATOM 9032 C CA . VAL E 1 27 ? 3.279 7.076 10.857 1.00 35.15 27 VAL E CA 1
ATOM 9033 C C . VAL E 1 27 ? 2.815 7.034 12.311 1.00 35.61 27 VAL E C 1
ATOM 9034 O O . VAL E 1 27 ? 3.626 6.883 13.224 1.00 35.59 27 VAL E O 1
ATOM 9038 N N . ARG E 1 28 ? 1.511 7.193 12.519 1.00 36.32 28 ARG E N 1
ATOM 9039 C CA . ARG E 1 28 ? 0.915 6.999 13.838 1.00 37.01 28 ARG E CA 1
ATOM 9040 C C . ARG E 1 28 ? 0.608 5.514 14.045 1.00 37.63 28 ARG E C 1
ATOM 9041 O O . ARG E 1 28 ? 0.620 4.741 13.087 1.00 37.60 28 ARG E O 1
ATOM 9049 N N . PRO E 1 29 ? 0.329 5.112 15.297 1.00 38.30 29 PRO E N 1
ATOM 9050 C CA . PRO E 1 29 ? 0.301 3.692 15.676 1.00 38.81 29 PRO E CA 1
ATOM 9051 C C . PRO E 1 29 ? -0.793 2.816 15.047 1.00 39.26 29 PRO E C 1
ATOM 9052 O O . PRO E 1 29 ? -0.680 1.590 15.088 1.00 39.43 29 PRO E O 1
ATOM 9056 N N . ASN E 1 30 ? -1.835 3.415 14.480 1.00 39.62 30 ASN E N 1
ATOM 9057 C CA . ASN E 1 30 ? -2.877 2.616 13.834 1.00 39.92 30 ASN E CA 1
ATOM 9058 C C . ASN E 1 30 ? -2.763 2.607 12.306 1.00 39.93 30 ASN E C 1
ATOM 9059 O O . ASN E 1 30 ? -3.756 2.495 11.586 1.00 40.02 30 ASN E O 1
ATOM 9064 N N . SER E 1 31 ? -1.525 2.728 11.833 1.00 39.79 31 SER E N 1
ATOM 9065 C CA . SER E 1 31 ? -1.197 2.581 10.423 1.00 39.47 31 SER E CA 1
ATOM 9066 C C . SER E 1 31 ? -0.615 1.188 10.212 1.00 39.17 31 SER E C 1
ATOM 9067 O O . SER E 1 31 ? 0.160 0.707 11.039 1.00 39.15 31 SER E O 1
ATOM 9070 N N . PRO E 1 32 ? -0.993 0.523 9.111 1.00 38.84 32 PRO E N 1
ATOM 9071 C CA . PRO E 1 32 ? -0.421 -0.795 8.860 1.00 38.57 32 PRO E CA 1
ATOM 9072 C C . PRO E 1 32 ? 1.000 -0.742 8.294 1.00 38.29 32 PRO E C 1
ATOM 9073 O O . PRO E 1 32 ? 1.607 -1.790 8.075 1.00 38.31 32 PRO E O 1
ATOM 9077 N N . ASN E 1 33 ? 1.534 0.453 8.061 1.00 37.84 33 ASN E N 1
ATOM 9078 C CA . ASN E 1 33 ? 2.876 0.546 7.493 1.00 37.46 33 ASN E CA 1
ATOM 9079 C C . ASN E 1 33 ? 3.966 1.123 8.391 1.00 36.98 33 ASN E C 1
ATOM 9080 O O . ASN E 1 33 ? 3.691 1.824 9.366 1.00 36.95 33 ASN E O 1
ATOM 9085 N N . GLU E 1 34 ? 5.208 0.787 8.055 1.00 36.32 34 GLU E N 1
ATOM 9086 C CA . GLU E 1 34 ? 6.383 1.294 8.747 1.00 35.61 34 GLU E CA 1
ATOM 9087 C C . GLU E 1 34 ? 7.122 2.226 7.791 1.00 35.18 34 GLU E C 1
ATOM 9088 O O . GLU E 1 34 ? 7.586 1.800 6.740 1.00 35.07 34 GLU E O 1
ATOM 9094 N N . VAL E 1 35 ? 7.208 3.501 8.154 1.00 34.63 35 VAL E N 1
ATOM 9095 C CA . VAL E 1 35 ? 7.837 4.502 7.304 1.00 34.02 35 VAL E CA 1
ATOM 9096 C C . VAL E 1 35 ? 8.751 5.396 8.128 1.00 33.60 35 VAL E C 1
ATOM 9097 O O . VAL E 1 35 ? 8.345 5.888 9.180 1.00 33.54 35 VAL E O 1
ATOM 9101 N N . TYR E 1 36 ? 9.982 5.607 7.667 1.00 33.03 36 TYR E N 1
ATOM 9102 C CA . TYR E 1 36 ? 10.926 6.426 8.430 1.00 32.50 36 TYR E CA 1
ATOM 9103 C C . TYR E 1 36 ? 11.406 7.682 7.714 1.00 31.98 36 TYR E C 1
ATOM 9104 O O . TYR E 1 36 ? 11.778 7.652 6.549 1.00 31.93 36 TYR E O 1
ATOM 9113 N N . HIS E 1 37 ? 11.388 8.785 8.454 1.00 31.44 37 HIS E N 1
ATOM 9114 C CA . HIS E 1 37 ? 11.937 10.056 8.007 1.00 30.95 37 HIS E CA 1
ATOM 9115 C C . HIS E 1 37 ? 13.409 10.117 8.397 1.00 31.02 37 HIS E C 1
ATOM 9116 O O . HIS E 1 37 ? 13.751 10.104 9.581 1.00 30.86 37 HIS E O 1
ATOM 9123 N N . LEU E 1 38 ? 14.281 10.156 7.403 1.00 31.12 38 LEU E N 1
ATOM 9124 C CA . LEU E 1 38 ? 15.708 10.267 7.646 1.00 31.30 38 LEU E CA 1
ATOM 9125 C C . LEU E 1 38 ? 16.159 11.706 7.450 1.00 31.59 38 LEU E C 1
ATOM 9126 O O . LEU E 1 38 ? 15.882 12.307 6.414 1.00 31.58 38 LEU E O 1
ATOM 9131 N N . GLU E 1 39 ? 16.844 12.263 8.440 1.00 32.08 39 GLU E N 1
ATOM 9132 C CA . GLU E 1 39 ? 17.489 13.558 8.282 1.00 32.67 39 GLU E CA 1
ATOM 9133 C C . GLU E 1 39 ? 18.968 13.312 8.024 1.00 32.93 39 GLU E C 1
ATOM 9134 O O . GLU E 1 39 ? 19.644 12.668 8.826 1.00 32.93 39 GLU E O 1
ATOM 9140 N N . ILE E 1 40 ? 19.468 13.821 6.911 1.00 33.39 40 ILE E N 1
ATOM 9141 C CA . ILE E 1 40 ? 20.810 13.466 6.464 1.00 33.97 40 ILE E CA 1
ATOM 9142 C C . ILE E 1 40 ? 21.745 14.662 6.297 1.00 34.44 40 ILE E C 1
ATOM 9143 O O . ILE E 1 40 ? 21.457 15.596 5.549 1.00 34.43 40 ILE E O 1
ATOM 9148 N N . ASN E 1 41 ? 22.865 14.618 7.014 1.00 35.10 41 ASN E N 1
ATOM 9149 C CA . ASN E 1 41 ? 23.921 15.612 6.871 1.00 35.79 41 ASN E CA 1
ATOM 9150 C C . ASN E 1 41 ? 24.872 15.223 5.745 1.00 36.12 41 ASN E C 1
ATOM 9151 O O . ASN E 1 41 ? 25.541 14.192 5.814 1.00 36.14 41 ASN E O 1
ATOM 9156 N N . HIS E 1 42 ? 24.922 16.055 4.710 1.00 36.57 42 HIS E N 1
ATOM 9157 C CA . HIS E 1 42 ? 25.765 15.798 3.548 1.00 36.94 42 HIS E CA 1
ATOM 9158 C C . HIS E 1 42 ? 26.848 16.867 3.419 1.00 37.16 42 HIS E C 1
ATOM 9159 O O . HIS E 1 42 ? 27.527 16.959 2.396 1.00 37.19 42 HIS E O 1
ATOM 9166 N N . ASN E 1 43 ? 26.998 17.673 4.467 1.00 37.39 43 ASN E N 1
ATOM 9167 C CA . ASN E 1 43 ? 28.002 18.735 4.495 1.00 37.57 43 ASN E CA 1
ATOM 9168 C C . ASN E 1 43 ? 27.775 19.810 3.437 1.00 37.57 43 ASN E C 1
ATOM 9169 O O . ASN E 1 43 ? 28.711 20.495 3.027 1.00 37.58 43 ASN E O 1
ATOM 9174 N N . GLY E 1 44 ? 26.526 19.954 3.003 1.00 37.56 44 GLY E N 1
ATOM 9175 C CA . GLY E 1 44 ? 26.172 20.933 1.980 1.00 37.42 44 GLY E CA 1
ATOM 9176 C C . GLY E 1 44 ? 26.733 20.579 0.614 1.00 37.34 44 GLY E C 1
ATOM 9177 O O . GLY E 1 44 ? 26.705 21.393 -0.309 1.00 37.35 44 GLY E O 1
ATOM 9178 N N . LEU E 1 45 ? 27.238 19.355 0.485 1.00 37.16 45 LEU E N 1
ATOM 9179 C CA . LEU E 1 45 ? 27.890 18.920 -0.747 1.00 36.92 45 LEU E CA 1
ATOM 9180 C C . LEU E 1 45 ? 26.939 18.259 -1.741 1.00 36.70 45 LEU E C 1
ATOM 9181 O O . LEU E 1 45 ? 27.256 18.154 -2.927 1.00 36.72 45 LEU E O 1
ATOM 9186 N N . PHE E 1 46 ? 25.783 17.805 -1.265 1.00 36.38 46 PHE E N 1
ATOM 9187 C CA . PHE E 1 46 ? 24.791 17.214 -2.159 1.00 36.04 46 PHE E CA 1
ATOM 9188 C C . PHE E 1 46 ? 23.895 18.291 -2.757 1.00 35.98 46 PHE E C 1
ATOM 9189 O O . PHE E 1 46 ? 23.155 18.970 -2.044 1.00 36.02 46 PHE E O 1
ATOM 9197 N N . LYS E 1 47 ? 23.974 18.439 -4.075 1.00 35.84 47 LYS E N 1
ATOM 9198 C CA . LYS E 1 47 ? 23.254 19.488 -4.787 1.00 35.63 47 LYS E CA 1
ATOM 9199 C C . LYS E 1 47 ? 21.934 18.965 -5.338 1.00 35.28 47 LYS E C 1
ATOM 9200 O O . LYS E 1 47 ? 21.891 17.903 -5.961 1.00 35.29 47 LYS E O 1
ATOM 9206 N N . TYR E 1 48 ? 20.858 19.710 -5.113 1.00 34.75 48 TYR E N 1
ATOM 9207 C CA . TYR E 1 48 ? 19.553 19.288 -5.601 1.00 34.23 48 TYR E CA 1
ATOM 9208 C C . TYR E 1 48 ? 18.549 20.423 -5.751 1.00 33.95 48 TYR E C 1
ATOM 9209 O O . TYR E 1 48 ? 18.747 21.528 -5.245 1.00 33.80 48 TYR E O 1
ATOM 9218 N N . LEU E 1 49 ? 17.475 20.125 -6.472 1.00 33.68 49 LEU E N 1
ATOM 9219 C CA . LEU E 1 49 ? 16.320 21.006 -6.567 1.00 33.47 49 LEU E CA 1
ATOM 9220 C C . LEU E 1 49 ? 15.099 20.257 -6.055 1.00 33.35 49 LEU E C 1
ATOM 9221 O O . LEU E 1 49 ? 14.956 19.055 -6.286 1.00 33.28 49 LEU E O 1
ATOM 9226 N N . GLU E 1 50 ? 14.225 20.968 -5.352 1.00 33.19 50 GLU E N 1
ATOM 9227 C CA . GLU E 1 50 ? 12.980 20.385 -4.878 1.00 33.06 50 GLU E CA 1
ATOM 9228 C C . GLU E 1 50 ? 12.342 19.546 -5.983 1.00 32.75 50 GLU E C 1
ATOM 9229 O O . GLU E 1 50 ? 12.228 19.994 -7.123 1.00 32.74 50 GLU E O 1
ATOM 9235 N N . GLY E 1 51 ? 11.935 18.327 -5.642 1.00 32.47 51 GLY E N 1
ATOM 9236 C CA . GLY E 1 51 ? 11.346 17.413 -6.617 1.00 31.98 51 GLY E CA 1
ATOM 9237 C C . GLY E 1 51 ? 12.310 16.315 -7.022 1.00 31.70 51 GLY E C 1
ATOM 9238 O O . GLY E 1 51 ? 11.900 15.235 -7.451 1.00 31.55 51 GLY E O 1
ATOM 9239 N N . HIS E 1 52 ? 13.601 16.593 -6.883 1.00 31.48 52 HIS E N 1
ATOM 9240 C CA . HIS E 1 52 ? 14.631 15.616 -7.204 1.00 31.30 52 HIS E CA 1
ATOM 9241 C C . HIS E 1 52 ? 14.594 14.424 -6.260 1.00 31.42 52 HIS E C 1
ATOM 9242 O O . HIS E 1 52 ? 14.143 14.527 -5.119 1.00 31.38 52 HIS E O 1
ATOM 9249 N N . THR E 1 53 ? 15.080 13.290 -6.749 1.00 31.55 53 THR E N 1
ATOM 9250 C CA . THR E 1 53 ? 15.283 12.126 -5.910 1.00 31.74 53 THR E CA 1
ATOM 9251 C C . THR E 1 53 ? 16.781 11.963 -5.681 1.00 31.98 53 THR E C 1
ATOM 9252 O O . THR E 1 53 ? 17.596 12.531 -6.408 1.00 32.06 53 THR E O 1
ATOM 9256 N N . CYS E 1 54 ? 17.137 11.196 -4.660 1.00 32.25 54 CYS E N 1
ATOM 9257 C CA . CYS E 1 54 ? 18.518 10.803 -4.468 1.00 32.56 54 CYS E CA 1
ATOM 9258 C C . CYS E 1 54 ? 18.572 9.288 -4.424 1.00 32.86 54 CYS E C 1
ATOM 9259 O O . CYS E 1 54 ? 17.572 8.630 -4.134 1.00 32.93 54 CYS E O 1
ATOM 9262 N N . GLY E 1 55 ? 19.737 8.735 -4.732 1.00 33.24 55 GLY E N 1
ATOM 9263 C CA . GLY E 1 55 ? 19.933 7.299 -4.656 1.00 33.68 55 GLY E CA 1
ATOM 9264 C C . GLY E 1 55 ? 20.648 6.944 -3.372 1.00 34.07 55 GLY E C 1
ATOM 9265 O O . GLY E 1 55 ? 21.573 7.641 -2.954 1.00 34.07 55 GLY E O 1
ATOM 9266 N N . ILE E 1 56 ? 20.208 5.866 -2.735 1.00 34.46 56 ILE E N 1
ATOM 9267 C CA . ILE E 1 56 ? 20.880 5.349 -1.554 1.00 34.95 56 ILE E CA 1
ATOM 9268 C C . ILE E 1 56 ? 21.471 3.981 -1.869 1.00 35.49 56 ILE E C 1
ATOM 9269 O O . ILE E 1 56 ? 20.784 3.112 -2.403 1.00 35.50 56 ILE E O 1
ATOM 9274 N N . ILE E 1 57 ? 22.747 3.796 -1.548 1.00 36.24 57 ILE E N 1
ATOM 9275 C CA . ILE E 1 57 ? 23.414 2.519 -1.776 1.00 37.11 57 ILE E CA 1
ATOM 9276 C C . ILE E 1 57 ? 23.517 1.734 -0.475 1.00 37.88 57 ILE E C 1
ATOM 9277 O O . ILE E 1 57 ? 24.353 2.041 0.372 1.00 37.88 57 ILE E O 1
ATOM 9282 N N . PRO E 1 58 ? 22.665 0.713 -0.310 1.00 38.75 58 PRO E N 1
ATOM 9283 C CA . PRO E 1 58 ? 22.658 -0.063 0.928 1.00 39.60 58 PRO E CA 1
ATOM 9284 C C . PRO E 1 58 ? 23.988 -0.769 1.188 1.00 40.59 58 PRO E C 1
ATOM 9285 O O . PRO E 1 58 ? 24.587 -1.326 0.269 1.00 40.59 58 PRO E O 1
ATOM 9289 N N . TYR E 1 59 ? 24.440 -0.731 2.439 1.00 41.93 59 TYR E N 1
ATOM 9290 C CA . TYR E 1 59 ? 25.639 -1.453 2.871 1.00 43.27 59 TYR E CA 1
ATOM 9291 C C . TYR E 1 59 ? 26.919 -1.075 2.124 1.00 44.25 59 TYR E C 1
ATOM 9292 O O . TYR E 1 59 ? 27.819 -1.901 1.980 1.00 44.40 59 TYR E O 1
ATOM 9301 N N . TYR E 1 60 ? 27.009 0.165 1.654 1.00 45.49 60 TYR E N 1
ATOM 9302 C CA . TYR E 1 60 ? 28.212 0.616 0.957 1.00 46.68 60 TYR E CA 1
ATOM 9303 C C . TYR E 1 60 ? 29.353 0.858 1.944 1.00 47.31 60 TYR E C 1
ATOM 9304 O O . TYR E 1 60 ? 29.161 1.484 2.988 1.00 47.44 60 TYR E O 1
ATOM 9313 N N . ASN E 1 61 ? 30.538 0.356 1.609 1.00 47.99 61 ASN E N 1
ATOM 9314 C CA . ASN E 1 61 ? 31.708 0.506 2.469 1.00 48.56 61 ASN E CA 1
ATOM 9315 C C . ASN E 1 61 ? 32.907 1.081 1.721 1.00 48.68 61 ASN E C 1
ATOM 9316 O O . ASN E 1 61 ? 33.031 2.296 1.565 1.00 48.79 61 ASN E O 1
ATOM 9321 N N . GLN E 1 97 ? 27.469 -5.734 -3.121 1.00 52.89 97 GLN E N 1
ATOM 9322 C CA . GLN E 1 97 ? 26.532 -5.509 -4.215 1.00 52.79 97 GLN E CA 1
ATOM 9323 C C . GLN E 1 97 ? 26.069 -4.056 -4.254 1.00 52.60 97 GLN E C 1
ATOM 9324 O O . GLN E 1 97 ? 25.117 -3.680 -3.571 1.00 52.68 97 GLN E O 1
ATOM 9330 N N . ARG E 1 98 ? 26.748 -3.245 -5.059 1.00 52.09 98 ARG E N 1
ATOM 9331 C CA . ARG E 1 98 ? 26.406 -1.834 -5.189 1.00 51.46 98 ARG E CA 1
ATOM 9332 C C . ARG E 1 98 ? 25.142 -1.647 -6.021 1.00 50.50 98 ARG E C 1
ATOM 9333 O O . ARG E 1 98 ? 25.204 -1.532 -7.245 1.00 50.52 98 ARG E O 1
ATOM 9341 N N . CYS E 1 99 ? 23.996 -1.619 -5.349 1.00 49.11 99 CYS E N 1
ATOM 9342 C CA . CYS E 1 99 ? 22.707 -1.446 -6.029 1.00 47.65 99 CYS E CA 1
ATOM 9343 C C . CYS E 1 99 ? 21.808 -0.387 -5.383 1.00 46.15 99 CYS E C 1
ATOM 9344 O O . CYS E 1 99 ? 21.192 -0.636 -4.347 1.00 46.04 99 CYS E O 1
ATOM 9347 N N . ALA E 1 100 ? 21.709 0.778 -6.018 1.00 44.17 100 ALA E N 1
ATOM 9348 C CA . ALA E 1 100 ? 21.037 1.931 -5.415 1.00 42.28 100 ALA E CA 1
ATOM 9349 C C . ALA E 1 100 ? 19.524 1.991 -5.641 1.00 40.89 100 ALA E C 1
ATOM 9350 O O . ALA E 1 100 ? 19.026 1.634 -6.709 1.00 40.70 100 ALA E O 1
ATOM 9352 N N . ARG E 1 101 ? 18.803 2.451 -4.622 1.00 39.12 101 ARG E N 1
ATOM 9353 C CA . ARG E 1 101 ? 17.370 2.704 -4.738 1.00 37.54 101 ARG E CA 1
ATOM 9354 C C . ARG E 1 101 ? 17.120 4.208 -4.656 1.00 36.21 101 ARG E C 1
ATOM 9355 O O . ARG E 1 101 ? 17.831 4.924 -3.951 1.00 35.98 101 ARG E O 1
ATOM 9363 N N . LEU E 1 102 ? 16.105 4.684 -5.379 1.00 34.66 102 LEU E N 1
ATOM 9364 C CA . LEU E 1 102 ? 15.803 6.113 -5.430 1.00 33.19 102 LEU E CA 1
ATOM 9365 C C . LEU E 1 102 ? 14.790 6.527 -4.365 1.00 32.29 102 LEU E C 1
ATOM 9366 O O . LEU E 1 102 ? 13.882 5.767 -4.032 1.00 32.12 102 LEU E O 1
ATOM 9371 N N . TYR E 1 103 ? 14.953 7.738 -3.837 1.00 31.26 103 TYR E N 1
ATOM 9372 C CA . TYR E 1 103 ? 14.024 8.280 -2.847 1.00 30.31 103 TYR E CA 1
ATOM 9373 C C . TYR E 1 103 ? 13.846 9.783 -3.020 1.00 30.05 103 TYR E C 1
ATOM 9374 O O . TYR E 1 103 ? 14.810 10.513 -3.249 1.00 29.92 103 TYR E O 1
ATOM 9383 N N . SER E 1 104 ? 12.603 10.237 -2.917 1.00 29.88 104 SER E N 1
ATOM 9384 C CA . SER E 1 104 ? 12.290 11.650 -3.072 1.00 29.89 104 SER E CA 1
ATOM 9385 C C . SER E 1 104 ? 12.787 12.483 -1.895 1.00 30.05 104 SER E C 1
ATOM 9386 O O . SER E 1 104 ? 12.443 12.221 -0.741 1.00 29.94 104 SER E O 1
ATOM 9389 N N . ILE E 1 105 ? 13.603 13.486 -2.204 1.00 30.36 105 ILE E N 1
ATOM 9390 C CA . ILE E 1 105 ? 14.097 14.420 -1.203 1.00 30.76 105 ILE E CA 1
ATOM 9391 C C . ILE E 1 105 ? 12.948 15.284 -0.687 1.00 31.24 105 ILE E C 1
ATOM 9392 O O . ILE E 1 105 ? 12.326 16.025 -1.447 1.00 31.23 105 ILE E O 1
ATOM 9397 N N . SER E 1 106 ? 12.672 15.178 0.610 1.00 31.90 106 SER E N 1
ATOM 9398 C CA . SER E 1 106 ? 11.507 15.830 1.208 1.00 32.67 106 SER E CA 1
ATOM 9399 C C . SER E 1 106 ? 11.837 17.177 1.853 1.00 33.33 106 SER E C 1
ATOM 9400 O O . SER E 1 106 ? 11.007 17.757 2.553 1.00 33.29 106 SER E O 1
ATOM 9403 N N . SER E 1 107 ? 13.046 17.671 1.607 1.00 34.30 107 SER E N 1
ATOM 9404 C CA . SER E 1 107 ? 13.491 18.951 2.156 1.00 35.36 107 SER E CA 1
ATOM 9405 C C . SER E 1 107 ? 13.732 19.963 1.040 1.00 36.17 107 SER E C 1
ATOM 9406 O O . SER E 1 107 ? 13.798 19.593 -0.131 1.00 36.22 107 SER E O 1
ATOM 9409 N N . SER E 1 108 ? 13.874 21.238 1.397 1.00 37.27 108 SER E N 1
ATOM 9410 C CA . SER E 1 108 ? 14.163 22.263 0.395 1.00 38.35 108 SER E CA 1
ATOM 9411 C C . SER E 1 108 ? 15.641 22.664 0.391 1.00 39.16 108 SER E C 1
ATOM 9412 O O . SER E 1 108 ? 16.367 22.435 1.362 1.00 39.20 108 SER E O 1
ATOM 9415 N N . ASN E 1 109 ? 16.065 23.265 -0.719 1.00 40.11 109 ASN E N 1
ATOM 9416 C CA . ASN E 1 109 ? 17.452 23.703 -0.931 1.00 41.00 109 ASN E CA 1
ATOM 9417 C C . ASN E 1 109 ? 18.078 24.463 0.233 1.00 41.36 109 ASN E C 1
ATOM 9418 O O . ASN E 1 109 ? 19.260 24.289 0.533 1.00 41.42 109 ASN E O 1
ATOM 9423 N N . ASN E 1 110 ? 17.286 25.319 0.871 1.00 41.76 110 ASN E N 1
ATOM 9424 C CA . ASN E 1 110 ? 17.810 26.258 1.862 1.00 42.01 110 ASN E CA 1
ATOM 9425 C C . ASN E 1 110 ? 18.138 25.659 3.229 1.00 42.00 110 ASN E C 1
ATOM 9426 O O . ASN E 1 110 ? 18.696 26.338 4.092 1.00 42.11 110 ASN E O 1
ATOM 9431 N N . MET E 1 111 ? 17.799 24.389 3.422 1.00 41.80 111 MET E N 1
ATOM 9432 C CA . MET E 1 111 ? 18.063 23.718 4.691 1.00 41.51 111 MET E CA 1
ATOM 9433 C C . MET E 1 111 ? 19.445 23.068 4.695 1.00 41.15 111 MET E C 1
ATOM 9434 O O . MET E 1 111 ? 19.920 22.595 3.664 1.00 41.20 111 MET E O 1
ATOM 9439 N N . GLU E 1 112 ? 20.090 23.055 5.858 1.00 40.55 112 GLU E N 1
ATOM 9440 C CA . GLU E 1 112 ? 21.450 22.538 5.969 1.00 39.95 112 GLU E CA 1
ATOM 9441 C C . GLU E 1 112 ? 21.522 21.052 5.626 1.00 39.20 112 GLU E C 1
ATOM 9442 O O . GLU E 1 112 ? 22.342 20.634 4.807 1.00 39.12 112 GLU E O 1
ATOM 9448 N N . ASN E 1 113 ? 20.664 20.260 6.263 1.00 38.19 113 ASN E N 1
ATOM 9449 C CA . ASN E 1 113 ? 20.572 18.831 5.986 1.00 37.13 113 ASN E CA 1
ATOM 9450 C C . ASN E 1 113 ? 19.454 18.545 4.991 1.00 36.35 113 ASN E C 1
ATOM 9451 O O . ASN E 1 113 ? 18.608 19.401 4.740 1.00 36.26 113 ASN E O 1
ATOM 9456 N N . LEU E 1 114 ? 19.416 17.312 4.485 1.00 35.35 114 LEU E N 1
ATOM 9457 C CA . LEU E 1 114 ? 18.394 16.868 3.529 1.00 34.42 114 LEU E CA 1
ATOM 9458 C C . LEU E 1 114 ? 17.625 15.662 4.081 1.00 33.74 114 LEU E C 1
ATOM 9459 O O . LEU E 1 114 ? 18.165 14.892 4.875 1.00 33.64 114 LEU E O 1
ATOM 9464 N N . SER E 1 115 ? 16.358 15.511 3.688 1.00 32.92 115 SER E N 1
ATOM 9465 C CA . SER E 1 115 ? 15.513 14.461 4.261 1.00 32.14 115 SER E CA 1
ATOM 9466 C C . SER E 1 115 ? 14.722 13.639 3.239 1.00 31.70 115 SER E C 1
ATOM 9467 O O . SER E 1 115 ? 14.332 14.142 2.185 1.00 31.67 115 SER E O 1
ATOM 9470 N N . VAL E 1 116 ? 14.512 12.381 3.555 1.00 31.13 116 VAL E N 1
ATOM 9471 C CA . VAL E 1 116 ? 13.736 11.440 2.753 1.00 30.67 116 VAL E CA 1
ATOM 9472 C C . VAL E 1 116 ? 12.726 10.637 3.601 1.00 30.52 116 VAL E C 1
ATOM 9473 O O . VAL E 1 116 ? 12.897 10.498 4.774 1.00 30.32 116 VAL E O 1
ATOM 9477 N N . ALA E 1 117 ? 11.676 10.128 2.996 1.00 30.48 117 ALA E N 1
ATOM 9478 C CA . ALA E 1 117 ? 10.725 9.275 3.704 1.00 30.58 117 ALA E CA 1
ATOM 9479 C C . ALA E 1 117 ? 10.727 7.874 3.101 1.00 30.75 117 ALA E C 1
ATOM 9480 O O . ALA E 1 117 ? 10.356 7.689 1.942 1.00 30.73 117 ALA E O 1
ATOM 9482 N N . ILE E 1 118 ? 11.142 6.891 3.893 1.00 31.05 118 ILE E N 1
ATOM 9483 C CA . ILE E 1 118 ? 11.324 5.535 3.386 1.00 31.43 118 ILE E CA 1
ATOM 9484 C C . ILE E 1 118 ? 10.389 4.519 4.031 1.00 31.94 118 ILE E C 1
ATOM 9485 O O . ILE E 1 118 ? 10.501 4.220 5.222 1.00 31.88 118 ILE E O 1
ATOM 9490 N N . LYS E 1 119 ? 9.470 3.988 3.230 1.00 32.62 119 LYS E N 1
ATOM 9491 C CA . LYS E 1 119 ? 8.605 2.905 3.671 1.00 33.42 119 LYS E CA 1
ATOM 9492 C C . LYS E 1 119 ? 9.405 1.609 3.729 1.00 34.03 119 LYS E C 1
ATOM 9493 O O . LYS E 1 119 ? 10.177 1.305 2.819 1.00 34.07 119 LYS E O 1
ATOM 9499 N N . ILE E 1 120 ? 9.229 0.857 4.810 1.00 34.91 120 ILE E N 1
ATOM 9500 C CA . ILE E 1 120 ? 9.938 -0.403 4.992 1.00 35.83 120 ILE E CA 1
ATOM 9501 C C . ILE E 1 120 ? 9.117 -1.563 4.439 1.00 36.71 120 ILE E C 1
ATOM 9502 O O . ILE E 1 120 ? 8.045 -1.878 4.955 1.00 36.79 120 ILE E O 1
ATOM 9507 N N . HIS E 1 121 ? 9.622 -2.197 3.385 1.00 37.87 121 HIS E N 1
ATOM 9508 C CA . HIS E 1 121 ? 8.904 -3.295 2.744 1.00 39.01 121 HIS E CA 1
ATOM 9509 C C . HIS E 1 121 ? 9.171 -4.639 3.414 1.00 39.93 121 HIS E C 1
ATOM 9510 O O . HIS E 1 121 ? 10.282 -4.916 3.866 1.00 39.95 121 HIS E O 1
ATOM 9517 N N . LYS E 1 122 ? 8.129 -5.463 3.473 1.00 41.16 122 LYS E N 1
ATOM 9518 C CA . LYS E 1 122 ? 8.176 -6.753 4.149 1.00 42.44 122 LYS E CA 1
ATOM 9519 C C . LYS E 1 122 ? 7.439 -7.813 3.334 1.00 43.16 122 LYS E C 1
ATOM 9520 O O . LYS E 1 122 ? 6.473 -7.504 2.638 1.00 43.23 122 LYS E O 1
ATOM 9526 N N . TYR E 1 123 ? 7.896 -9.059 3.418 1.00 44.12 123 TYR E N 1
ATOM 9527 C CA . TYR E 1 123 ? 7.170 -10.170 2.799 1.00 44.98 123 TYR E CA 1
ATOM 9528 C C . TYR E 1 123 ? 7.178 -11.433 3.661 1.00 45.57 123 TYR E C 1
ATOM 9529 O O . TYR E 1 123 ? 8.010 -11.581 4.556 1.00 45.62 123 TYR E O 1
ATOM 9538 N N . GLU E 1 124 ? 6.240 -12.334 3.383 1.00 46.28 124 GLU E N 1
ATOM 9539 C CA . GLU E 1 124 ? 6.024 -13.516 4.216 1.00 46.89 124 GLU E CA 1
ATOM 9540 C C . GLU E 1 124 ? 5.321 -13.118 5.510 1.00 46.98 124 GLU E C 1
ATOM 9541 O O . GLU E 1 124 ? 4.395 -13.793 5.960 1.00 47.08 124 GLU E O 1
ATOM 9547 N N . ASN E 1 134 ? 11.365 -11.195 6.786 1.00 42.78 134 ASN E N 1
ATOM 9548 C CA . ASN E 1 134 ? 12.023 -10.867 5.523 1.00 42.76 134 ASN E CA 1
ATOM 9549 C C . ASN E 1 134 ? 11.800 -9.420 5.090 1.00 42.54 134 ASN E C 1
ATOM 9550 O O . ASN E 1 134 ? 10.692 -8.890 5.192 1.00 42.58 134 ASN E O 1
ATOM 9555 N N . TYR E 1 135 ? 12.861 -8.788 4.598 1.00 42.13 135 TYR E N 1
ATOM 9556 C CA . TYR E 1 135 ? 12.804 -7.383 4.209 1.00 41.70 135 TYR E CA 1
ATOM 9557 C C . TYR E 1 135 ? 13.356 -7.144 2.809 1.00 41.28 135 TYR E C 1
ATOM 9558 O O . TYR E 1 135 ? 14.276 -7.833 2.367 1.00 41.17 135 TYR E O 1
ATOM 9567 N N . GLY E 1 136 ? 12.794 -6.156 2.119 1.00 40.80 136 GLY E N 1
ATOM 9568 C CA . GLY E 1 136 ? 13.377 -5.681 0.872 1.00 40.20 136 GLY E CA 1
ATOM 9569 C C . GLY E 1 136 ? 14.807 -5.258 1.144 1.00 39.79 136 GLY E C 1
ATOM 9570 O O . GLY E 1 136 ? 15.147 -4.896 2.271 1.00 39.75 136 GLY E O 1
ATOM 9571 N N . TYR E 1 137 ? 15.649 -5.300 0.117 1.00 39.38 137 TYR E N 1
ATOM 9572 C CA . TYR E 1 137 ? 17.086 -5.045 0.294 1.00 38.90 137 TYR E CA 1
ATOM 9573 C C . TYR E 1 137 ? 17.369 -3.739 1.035 1.00 38.44 137 TYR E C 1
ATOM 9574 O O . TYR E 1 137 ? 17.960 -3.752 2.115 1.00 38.42 137 TYR E O 1
ATOM 9583 N N . CYS E 1 138 ? 16.950 -2.616 0.461 1.00 37.82 138 CYS E N 1
ATOM 9584 C CA . CYS E 1 138 ? 17.186 -1.321 1.093 1.00 37.31 138 CYS E CA 1
ATOM 9585 C C . CYS E 1 138 ? 16.340 -1.143 2.360 1.00 36.87 138 CYS E C 1
ATOM 9586 O O . CYS E 1 138 ? 16.779 -0.495 3.312 1.00 36.74 138 CYS E O 1
ATOM 9589 N N . SER E 1 139 ? 15.143 -1.721 2.369 1.00 36.39 139 SER E N 1
ATOM 9590 C CA . SER E 1 139 ? 14.266 -1.624 3.530 1.00 36.04 139 SER E CA 1
ATOM 9591 C C . SER E 1 139 ? 14.966 -2.101 4.804 1.00 35.96 139 SER E C 1
ATOM 9592 O O . SER E 1 139 ? 14.946 -1.415 5.825 1.00 35.93 139 SER E O 1
ATOM 9595 N N . GLY E 1 140 ? 15.584 -3.277 4.735 1.00 35.87 140 GLY E N 1
ATOM 9596 C CA . GLY E 1 140 ? 16.287 -3.848 5.884 1.00 35.83 140 GLY E CA 1
ATOM 9597 C C . GLY E 1 140 ? 17.458 -2.986 6.337 1.00 35.82 140 GLY E C 1
ATOM 9598 O O . GLY E 1 140 ? 17.696 -2.818 7.534 1.00 35.80 140 GLY E O 1
ATOM 9599 N N . PHE E 1 141 ? 18.185 -2.444 5.367 1.00 35.84 141 PHE E N 1
ATOM 9600 C CA . PHE E 1 141 ? 19.285 -1.528 5.634 1.00 35.83 141 PHE E CA 1
ATOM 9601 C C . PHE E 1 141 ? 18.788 -0.290 6.382 1.00 36.05 141 PHE E C 1
ATOM 9602 O O . PHE E 1 141 ? 19.373 0.114 7.388 1.00 36.09 141 PHE E O 1
ATOM 9610 N N . ILE E 1 142 ? 17.702 0.301 5.894 1.00 36.28 142 ILE E N 1
ATOM 9611 C CA . ILE E 1 142 ? 17.128 1.490 6.523 1.00 36.60 142 ILE E CA 1
ATOM 9612 C C . ILE E 1 142 ? 16.532 1.174 7.892 1.00 36.78 142 ILE E C 1
ATOM 9613 O O . ILE E 1 142 ? 16.482 2.036 8.770 1.00 36.74 142 ILE E O 1
ATOM 9618 N N . LYS E 1 143 ? 16.093 -0.070 8.067 1.00 37.04 143 LYS E N 1
ATOM 9619 C CA . LYS E 1 143 ? 15.521 -0.536 9.329 1.00 37.32 143 LYS E CA 1
ATOM 9620 C C . LYS E 1 143 ? 16.569 -0.644 10.439 1.00 37.37 143 LYS E C 1
ATOM 9621 O O . LYS E 1 143 ? 16.330 -0.224 11.569 1.00 37.40 143 LYS E O 1
ATOM 9627 N N . ASN E 1 144 ? 17.734 -1.210 10.107 1.00 37.46 144 ASN E N 1
ATOM 9628 C CA . ASN E 1 144 ? 18.808 -1.417 11.080 1.00 37.49 144 ASN E CA 1
ATOM 9629 C C . ASN E 1 144 ? 19.767 -0.227 11.213 1.00 37.40 144 ASN E C 1
ATOM 9630 O O . ASN E 1 144 ? 20.746 -0.295 11.956 1.00 37.33 144 ASN E O 1
ATOM 9635 N N . LEU E 1 145 ? 19.485 0.856 10.491 1.00 37.33 145 LEU E N 1
ATOM 9636 C CA . LEU E 1 145 ? 20.308 2.068 10.543 1.00 37.26 145 LEU E CA 1
ATOM 9637 C C . LEU E 1 145 ? 20.290 2.723 11.920 1.00 37.24 145 LEU E C 1
ATOM 9638 O O . LEU E 1 145 ? 19.230 2.860 12.530 1.00 37.22 145 LEU E O 1
ATOM 9643 N N . LYS E 1 146 ? 21.459 3.141 12.400 1.00 37.19 146 LYS E N 1
ATOM 9644 C CA . LYS E 1 146 ? 21.549 3.878 13.661 1.00 37.14 146 LYS E CA 1
ATOM 9645 C C . LYS E 1 146 ? 21.926 5.339 13.420 1.00 37.08 146 LYS E C 1
ATOM 9646 O O . LYS E 1 146 ? 22.473 5.687 12.375 1.00 37.03 146 LYS E O 1
ATOM 9652 N N . ILE E 1 147 ? 21.636 6.188 14.401 1.00 37.02 147 ILE E N 1
ATOM 9653 C CA . ILE E 1 147 ? 21.946 7.609 14.306 1.00 36.90 147 ILE E CA 1
ATOM 9654 C C . ILE E 1 147 ? 23.467 7.823 14.318 1.00 36.73 147 ILE E C 1
ATOM 9655 O O . ILE E 1 147 ? 24.182 7.228 15.124 1.00 36.66 147 ILE E O 1
ATOM 9660 N N . ASN E 1 148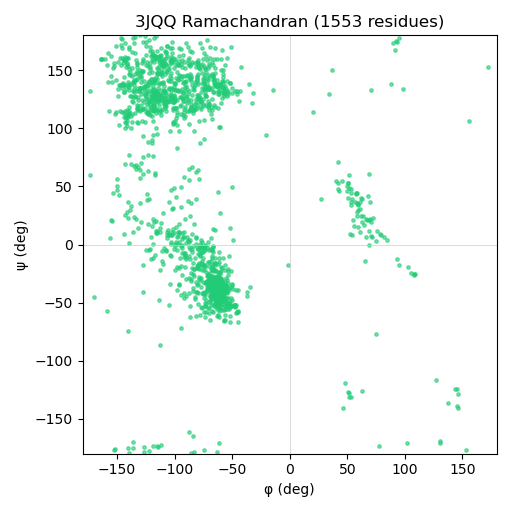 ? 23.942 8.672 13.408 1.00 36.53 148 ASN E N 1
ATOM 9661 C CA . ASN E 1 148 ? 25.374 8.881 13.144 1.00 36.39 148 ASN E CA 1
ATOM 9662 C C . ASN E 1 148 ? 26.019 7.781 12.297 1.00 36.32 148 ASN E C 1
ATOM 9663 O O . ASN E 1 148 ? 27.239 7.746 12.142 1.00 36.35 148 ASN E O 1
ATOM 9668 N N . ASP E 1 149 ? 25.201 6.887 11.751 1.00 36.20 149 ASP E N 1
ATOM 9669 C CA . ASP E 1 149 ? 25.693 5.906 10.793 1.00 36.06 149 ASP E CA 1
ATOM 9670 C C . ASP E 1 149 ? 26.042 6.588 9.475 1.00 35.81 149 ASP E C 1
ATOM 9671 O O . ASP E 1 149 ? 25.471 7.624 9.127 1.00 35.72 149 ASP E O 1
ATOM 9676 N N . ASP E 1 150 ? 26.987 6.003 8.750 1.00 35.43 150 ASP E N 1
ATOM 9677 C CA . ASP E 1 150 ? 27.335 6.481 7.432 1.00 35.04 150 ASP E CA 1
ATOM 9678 C C . ASP E 1 150 ? 26.246 6.082 6.455 1.00 34.62 150 ASP E C 1
ATOM 9679 O O . ASP E 1 150 ? 25.685 4.991 6.551 1.00 34.61 150 ASP E O 1
ATOM 9684 N N . ILE E 1 151 ? 25.940 6.968 5.516 1.00 34.04 151 ILE E N 1
ATOM 9685 C CA . ILE E 1 151 ? 25.076 6.597 4.405 1.00 33.50 151 ILE E CA 1
ATOM 9686 C C . ILE E 1 151 ? 25.542 7.242 3.099 1.00 33.28 151 ILE E C 1
ATOM 9687 O O . ILE E 1 151 ? 25.920 8.415 3.068 1.00 33.15 151 ILE E O 1
ATOM 9692 N N . TYR E 1 152 ? 25.519 6.458 2.026 1.00 33.01 152 TYR E N 1
ATOM 9693 C CA . TYR E 1 152 ? 26.111 6.864 0.759 1.00 32.82 152 TYR E CA 1
ATOM 9694 C C . TYR E 1 152 ? 25.066 7.201 -0.297 1.00 32.96 152 TYR E C 1
ATOM 9695 O O . TYR E 1 152 ? 24.222 6.371 -0.641 1.00 32.84 152 TYR E O 1
ATOM 9704 N N . LEU E 1 153 ? 25.138 8.423 -0.814 1.00 33.15 153 LEU E N 1
ATOM 9705 C CA . LEU E 1 153 ? 24.135 8.921 -1.742 1.00 33.41 153 LEU E CA 1
ATOM 9706 C C . LEU E 1 153 ? 24.692 9.116 -3.149 1.00 33.78 153 LEU E C 1
ATOM 9707 O O . LEU E 1 153 ? 25.844 9.516 -3.324 1.00 33.62 153 LEU E O 1
ATOM 9712 N N . THR E 1 154 ? 23.838 8.902 -4.120 1.00 34.38 154 THR E N 1
ATOM 9713 C CA . THR E 1 154 ? 24.152 9.176 -5.494 1.00 35.02 154 THR E CA 1
ATOM 9714 C C . THR E 1 154 ? 23.360 10.404 -5.894 1.00 35.58 154 THR E C 1
ATOM 9715 O O . THR E 1 154 ? 22.253 10.583 -5.463 1.00 35.50 154 THR E O 1
ATOM 9719 N N . GLY E 1 155 ? 23.959 11.147 -6.821 1.00 36.25 155 GLY E N 1
ATOM 9720 C CA . GLY E 1 155 ? 23.588 12.490 -7.211 1.00 37.08 155 GLY E CA 1
ATOM 9721 C C . GLY E 1 155 ? 22.220 12.604 -7.819 1.00 37.55 155 GLY E C 1
ATOM 9722 O O . GLY E 1 155 ? 21.636 11.621 -8.276 1.00 37.72 155 GLY E O 1
ATOM 9723 N N . ALA E 1 156 ? 21.694 13.821 -7.797 1.00 38.04 156 ALA E N 1
ATOM 9724 C CA . ALA E 1 156 ? 20.305 14.047 -8.122 1.00 38.39 156 ALA E CA 1
ATOM 9725 C C . ALA E 1 156 ? 19.892 13.478 -9.468 1.00 38.66 156 ALA E C 1
ATOM 9726 O O . ALA E 1 156 ? 20.543 13.651 -10.499 1.00 38.61 156 ALA E O 1
ATOM 9728 N N . HIS E 1 157 ? 18.765 12.789 -9.390 1.00 38.99 157 HIS E N 1
ATOM 9729 C CA . HIS E 1 157 ? 18.053 12.121 -10.492 1.00 39.30 157 HIS E CA 1
ATOM 9730 C C . HIS E 1 157 ? 16.635 12.631 -10.673 1.00 39.65 157 HIS E C 1
ATOM 9731 O O . HIS E 1 157 ? 16.074 13.160 -9.771 1.00 39.70 157 HIS E O 1
ATOM 9738 N N . GLY E 1 158 ? 16.060 12.495 -11.851 1.00 40.04 158 GLY E N 1
ATOM 9739 C CA . GLY E 1 158 ? 14.715 12.951 -12.092 1.00 40.52 158 GLY E CA 1
ATOM 9740 C C . GLY E 1 158 ? 14.535 14.354 -12.613 1.00 40.91 158 GLY E C 1
ATOM 9741 O O . GLY E 1 158 ? 15.440 15.127 -12.610 1.00 40.86 158 GLY E O 1
ATOM 9742 N N . TYR E 1 159 ? 13.336 14.660 -13.065 1.00 41.36 159 TYR E N 1
ATOM 9743 C CA . TYR E 1 159 ? 13.007 15.977 -13.599 1.00 41.86 159 TYR E CA 1
ATOM 9744 C C . TYR E 1 159 ? 11.630 16.410 -13.108 1.00 42.07 159 TYR E C 1
ATOM 9745 O O . TYR E 1 159 ? 10.919 17.157 -13.778 1.00 42.13 159 TYR E O 1
ATOM 9754 N N . PHE E 1 160 ? 11.271 15.928 -11.924 1.00 42.41 160 PHE E N 1
ATOM 9755 C CA . PHE E 1 160 ? 9.976 16.198 -11.316 1.00 42.70 160 PHE E CA 1
ATOM 9756 C C . PHE E 1 160 ? 10.040 17.498 -10.514 1.00 43.16 160 PHE E C 1
ATOM 9757 O O . PHE E 1 160 ? 9.724 17.519 -9.325 1.00 43.18 160 PHE E O 1
ATOM 9765 N N . ASN E 1 161 ? 10.449 18.579 -11.173 1.00 43.75 161 ASN E N 1
ATOM 9766 C CA . ASN E 1 161 ? 10.717 19.847 -10.493 1.00 44.44 161 ASN E CA 1
ATOM 9767 C C . ASN E 1 161 ? 9.631 20.905 -10.678 1.00 45.17 161 ASN E C 1
ATOM 9768 O O . ASN E 1 161 ? 8.727 20.750 -11.500 1.00 45.19 161 ASN E O 1
ATOM 9773 N N . LEU E 1 162 ? 9.732 21.981 -9.903 1.00 46.17 162 LEU E N 1
ATOM 9774 C CA . LEU E 1 162 ? 8.873 23.143 -10.084 1.00 47.27 162 LEU E CA 1
ATOM 9775 C C . LEU E 1 162 ? 9.356 23.941 -11.285 1.00 48.30 162 LEU E C 1
ATOM 9776 O O . LEU E 1 162 ? 10.527 23.861 -11.655 1.00 48.27 162 LEU E O 1
ATOM 9781 N N . PRO E 1 163 ? 8.456 24.718 -11.901 1.00 49.49 163 PRO E N 1
ATOM 9782 C CA . PRO E 1 163 ? 8.904 25.673 -12.908 1.00 50.54 163 PRO E CA 1
ATOM 9783 C C . PRO E 1 163 ? 9.790 26.723 -12.246 1.00 51.69 163 PRO E C 1
ATOM 9784 O O . PRO E 1 163 ? 9.585 27.050 -11.077 1.00 51.78 163 PRO E O 1
ATOM 9788 N N . ASN E 1 164 ? 10.771 27.239 -12.980 1.00 53.09 164 ASN E N 1
ATOM 9789 C CA . ASN E 1 164 ? 11.700 28.220 -12.422 1.00 54.45 164 ASN E CA 1
ATOM 9790 C C . ASN E 1 164 ? 11.028 29.517 -11.988 1.00 55.25 164 ASN E C 1
ATOM 9791 O O . ASN E 1 164 ? 11.516 30.211 -11.096 1.00 55.40 164 ASN E O 1
ATOM 9796 N N . ASP E 1 165 ? 9.910 29.842 -12.626 1.00 56.23 165 ASP E N 1
ATOM 9797 C CA . ASP E 1 165 ? 9.154 31.034 -12.272 1.00 57.10 165 ASP E CA 1
ATOM 9798 C C . ASP E 1 165 ? 7.919 30.661 -11.459 1.00 57.53 165 ASP E C 1
ATOM 9799 O O . ASP E 1 165 ? 6.817 31.142 -11.726 1.00 57.67 165 ASP E O 1
ATOM 9804 N N . ALA E 1 166 ? 8.115 29.800 -10.466 1.00 57.98 166 ALA E N 1
ATOM 9805 C CA . ALA E 1 166 ? 7.022 29.355 -9.609 1.00 58.33 166 ALA E CA 1
ATOM 9806 C C . ALA E 1 166 ? 6.604 30.445 -8.627 1.00 58.51 166 ALA E C 1
ATOM 9807 O O . ALA E 1 166 ? 5.447 30.863 -8.609 1.00 58.52 166 ALA E O 1
ATOM 9809 N N . ILE E 1 167 ? 7.549 30.902 -7.813 1.00 58.69 167 ILE E N 1
ATOM 9810 C CA . ILE E 1 167 ? 7.266 31.929 -6.823 1.00 58.84 167 ILE E CA 1
ATOM 9811 C C . ILE E 1 167 ? 6.976 33.275 -7.478 1.00 58.81 167 ILE E C 1
ATOM 9812 O O . ILE E 1 167 ? 5.958 33.910 -7.201 1.00 58.86 167 ILE E O 1
ATOM 9817 N N . GLN E 1 168 ? 7.881 33.697 -8.345 1.00 58.71 168 GLN E N 1
ATOM 9818 C CA . GLN E 1 168 ? 7.802 35.008 -8.978 1.00 58.58 168 GLN E CA 1
ATOM 9819 C C . GLN E 1 168 ? 6.529 35.196 -9.808 1.00 58.31 168 GLN E C 1
ATOM 9820 O O . GLN E 1 168 ? 6.072 36.322 -10.006 1.00 58.31 168 GLN E O 1
ATOM 9826 N N . LYS E 1 169 ? 5.956 34.093 -10.281 1.00 57.87 169 LYS E N 1
ATOM 9827 C CA . LYS E 1 169 ? 4.751 34.139 -11.110 1.00 57.38 169 LYS E CA 1
ATOM 9828 C C . LYS E 1 169 ? 3.509 33.681 -10.343 1.00 56.83 169 LYS E C 1
ATOM 9829 O O . LYS E 1 169 ? 2.430 33.550 -10.921 1.00 56.78 169 LYS E O 1
ATOM 9835 N N . ASN E 1 170 ? 3.667 33.435 -9.045 1.00 56.02 170 ASN E N 1
ATOM 9836 C CA . ASN E 1 170 ? 2.576 32.920 -8.216 1.00 55.15 170 ASN E CA 1
ATOM 9837 C C . ASN E 1 170 ? 1.788 31.814 -8.913 1.00 54.37 170 ASN E C 1
ATOM 9838 O O . ASN E 1 170 ? 0.557 31.806 -8.899 1.00 54.32 170 ASN E O 1
ATOM 9843 N N . THR E 1 171 ? 2.516 30.878 -9.515 1.00 53.31 171 THR E N 1
ATOM 9844 C CA . THR E 1 171 ? 1.916 29.786 -10.272 1.00 52.24 171 THR E CA 1
ATOM 9845 C C . THR E 1 171 ? 1.057 28.888 -9.387 1.00 51.35 171 THR E C 1
ATOM 9846 O O . THR E 1 171 ? 1.454 28.539 -8.275 1.00 51.31 171 THR E O 1
ATOM 9850 N N . ASN E 1 172 ? -0.118 28.515 -9.884 1.00 50.13 172 ASN E N 1
ATOM 9851 C CA . ASN E 1 172 ? -1.019 27.634 -9.145 1.00 48.95 172 ASN E CA 1
ATOM 9852 C C . ASN E 1 172 ? -0.663 26.163 -9.371 1.00 48.03 172 ASN E C 1
ATOM 9853 O O . ASN E 1 172 ? -0.029 25.823 -10.369 1.00 47.91 172 ASN E O 1
ATOM 9858 N N . PHE E 1 173 ? -1.063 25.294 -8.446 1.00 46.83 173 PHE E N 1
ATOM 9859 C CA . PHE E 1 173 ? -0.633 23.897 -8.492 1.00 45.67 173 PHE E CA 1
ATOM 9860 C C . PHE E 1 173 ? -1.701 22.880 -8.116 1.00 45.04 173 PHE E C 1
ATOM 9861 O O . PHE E 1 173 ? -2.430 23.052 -7.145 1.00 44.96 173 PHE E O 1
ATOM 9869 N N . ILE E 1 174 ? -1.769 21.810 -8.899 1.00 44.18 174 ILE E N 1
ATOM 9870 C CA . ILE E 1 174 ? -2.466 20.606 -8.488 1.00 43.34 174 ILE E CA 1
ATOM 9871 C C . ILE E 1 174 ? -1.415 19.543 -8.185 1.00 42.68 174 ILE E C 1
ATOM 9872 O O . ILE E 1 174 ? -0.686 19.116 -9.082 1.00 42.69 174 ILE E O 1
ATOM 9877 N N . PHE E 1 175 ? -1.318 19.133 -6.930 1.00 41.75 175 PHE E N 1
ATOM 9878 C CA . PHE E 1 175 ? -0.455 18.011 -6.567 1.00 40.82 175 PHE E CA 1
ATOM 9879 C C . PHE E 1 175 ? -1.300 16.781 -6.263 1.00 40.20 175 PHE E C 1
ATOM 9880 O O . PHE E 1 175 ? -2.171 16.820 -5.396 1.00 40.19 175 PHE E O 1
ATOM 9888 N N . ILE E 1 176 ? -1.038 15.690 -6.974 1.00 39.42 176 ILE E N 1
ATOM 9889 C CA . ILE E 1 176 ? -1.704 14.420 -6.704 1.00 38.64 176 ILE E CA 1
ATOM 9890 C C . ILE E 1 176 ? -0.679 13.379 -6.269 1.00 38.13 176 ILE E C 1
ATOM 9891 O O . ILE E 1 176 ? 0.328 13.170 -6.946 1.00 38.05 176 ILE E O 1
ATOM 9896 N N . ALA E 1 177 ? -0.932 12.728 -5.138 1.00 37.48 177 ALA E N 1
ATOM 9897 C CA . ALA E 1 177 ? 0.052 11.817 -4.568 1.00 36.89 177 ALA E CA 1
ATOM 9898 C C . ALA E 1 177 ? -0.554 10.615 -3.853 1.00 36.51 177 ALA E C 1
ATOM 9899 O O . ALA E 1 177 ? -1.685 10.663 -3.368 1.00 36.44 177 ALA E O 1
ATOM 9901 N N . THR E 1 178 ? 0.221 9.536 -3.797 1.00 36.04 178 THR E N 1
ATOM 9902 C CA . THR E 1 178 ? -0.126 8.375 -2.991 1.00 35.64 178 THR E CA 1
ATOM 9903 C C . THR E 1 178 ? 1.100 7.895 -2.218 1.00 35.30 178 THR E C 1
ATOM 9904 O O . THR E 1 178 ? 2.208 7.849 -2.756 1.00 35.26 178 THR E O 1
ATOM 9908 N N . GLY E 1 179 ? 0.894 7.558 -0.948 1.00 34.87 179 GLY E N 1
ATOM 9909 C CA . GLY E 1 179 ? 1.962 7.041 -0.097 1.00 34.38 179 GLY E CA 1
ATOM 9910 C C . GLY E 1 179 ? 3.102 8.017 0.133 1.00 34.04 179 GLY E C 1
ATOM 9911 O O . GLY E 1 179 ? 2.890 9.151 0.567 1.00 33.94 179 GLY E O 1
ATOM 9912 N N . THR E 1 180 ? 4.319 7.565 -0.153 1.00 33.66 180 THR E N 1
ATOM 9913 C CA . THR E 1 180 ? 5.502 8.403 -0.017 1.00 33.25 180 THR E CA 1
ATOM 9914 C C . THR E 1 180 ? 5.576 9.394 -1.173 1.00 33.05 180 THR E C 1
ATOM 9915 O O . THR E 1 180 ? 6.523 10.177 -1.280 1.00 33.04 180 THR E O 1
ATOM 9919 N N . GLY E 1 181 ? 4.563 9.354 -2.032 1.00 32.79 181 GLY E N 1
ATOM 9920 C CA . GLY E 1 181 ? 4.487 10.249 -3.181 1.00 32.43 181 GLY E CA 1
ATOM 9921 C C . GLY E 1 181 ? 4.343 11.712 -2.804 1.00 32.20 181 GLY E C 1
ATOM 9922 O O . GLY E 1 181 ? 4.558 12.598 -3.634 1.00 32.18 181 GLY E O 1
ATOM 9923 N N . ILE E 1 182 ? 3.979 11.971 -1.551 1.00 31.89 182 ILE E N 1
ATOM 9924 C CA . ILE E 1 182 ? 3.825 13.343 -1.069 1.00 31.59 182 ILE E CA 1
ATOM 9925 C C . ILE E 1 182 ? 5.184 14.019 -0.877 1.00 31.35 182 ILE E C 1
ATOM 9926 O O . ILE E 1 182 ? 5.279 15.246 -0.834 1.00 31.21 182 ILE E O 1
ATOM 9931 N N . SER E 1 183 ? 6.232 13.207 -0.776 1.00 31.17 183 SER E N 1
ATOM 9932 C CA . SER E 1 183 ? 7.581 13.701 -0.494 1.00 31.06 183 SER E CA 1
ATOM 9933 C C . SER E 1 183 ? 7.986 14.934 -1.300 1.00 31.10 183 SER E C 1
ATOM 9934 O O . SER E 1 183 ? 8.332 15.961 -0.720 1.00 31.07 183 SER E O 1
ATOM 9937 N N . PRO E 1 184 ? 7.957 14.840 -2.639 1.00 31.25 184 PRO E N 1
ATOM 9938 C CA . PRO E 1 184 ? 8.373 15.992 -3.442 1.00 31.50 184 PRO E CA 1
ATOM 9939 C C . PRO E 1 184 ? 7.518 17.235 -3.194 1.00 31.81 184 PRO E C 1
ATOM 9940 O O . PRO E 1 184 ? 8.029 18.354 -3.241 1.00 31.87 184 PRO E O 1
ATOM 9944 N N . TYR E 1 185 ? 6.229 17.038 -2.935 1.00 32.26 185 TYR E N 1
ATOM 9945 C CA . TYR E 1 185 ? 5.326 18.160 -2.696 1.00 32.82 185 TYR E CA 1
ATOM 9946 C C . TYR E 1 185 ? 5.646 18.849 -1.370 1.00 33.20 185 TYR E C 1
ATOM 9947 O O . TYR E 1 185 ? 5.495 20.062 -1.239 1.00 33.15 185 TYR E O 1
ATOM 9956 N N . ILE E 1 186 ? 6.092 18.068 -0.391 1.00 33.78 186 ILE E N 1
ATOM 9957 C CA . ILE E 1 186 ? 6.587 18.636 0.854 1.00 34.33 186 ILE E CA 1
ATOM 9958 C C . ILE E 1 186 ? 7.766 19.561 0.547 1.00 34.67 186 ILE E C 1
ATOM 9959 O O . ILE E 1 186 ? 7.776 20.721 0.960 1.00 34.69 186 ILE E O 1
ATOM 9964 N N . SER E 1 187 ? 8.747 19.054 -0.196 1.00 35.11 187 SER E N 1
ATOM 9965 C CA . SER E 1 187 ? 9.892 19.871 -0.594 1.00 35.51 187 SER E CA 1
ATOM 9966 C C . SER E 1 187 ? 9.440 21.113 -1.366 1.00 35.68 187 SER E C 1
ATOM 9967 O O . SER E 1 187 ? 9.971 22.204 -1.160 1.00 35.76 187 SER E O 1
ATOM 9970 N N . PHE E 1 188 ? 8.459 20.943 -2.249 1.00 35.92 188 PHE E N 1
ATOM 9971 C CA . PHE E 1 188 ? 7.877 22.075 -2.972 1.00 36.17 188 PHE E CA 1
ATOM 9972 C C . PHE E 1 188 ? 7.351 23.135 -2.011 1.00 36.44 188 PHE E C 1
ATOM 9973 O O . PHE E 1 188 ? 7.718 24.307 -2.102 1.00 36.52 188 PHE E O 1
ATOM 9981 N N . LEU E 1 189 ? 6.475 22.714 -1.102 1.00 36.79 189 LEU E N 1
ATOM 9982 C CA . LEU E 1 189 ? 5.831 23.625 -0.160 1.00 37.11 189 LEU E CA 1
ATOM 9983 C C . LEU E 1 189 ? 6.849 24.339 0.723 1.00 37.35 189 LEU E C 1
ATOM 9984 O O . LEU E 1 189 ? 6.705 25.524 1.021 1.00 37.26 189 LEU E O 1
ATOM 9989 N N . LYS E 1 190 ? 7.876 23.609 1.145 1.00 37.79 190 LYS E N 1
ATOM 9990 C CA . LYS E 1 190 ? 8.918 24.180 1.990 1.00 38.27 190 LYS E CA 1
ATOM 9991 C C . LYS E 1 190 ? 9.654 25.305 1.270 1.00 38.77 190 LYS E C 1
ATOM 9992 O O . LYS E 1 190 ? 10.097 26.267 1.895 1.00 38.76 190 LYS E O 1
ATOM 9998 N N . LYS E 1 191 ? 9.775 25.177 -0.049 1.00 39.51 191 LYS E N 1
ATOM 9999 C CA . LYS E 1 191 ? 10.433 26.187 -0.873 1.00 40.37 191 LYS E CA 1
ATOM 10000 C C . LYS E 1 191 ? 9.495 27.357 -1.149 1.00 40.85 191 LYS E C 1
ATOM 10001 O O . LYS E 1 191 ? 9.851 28.517 -0.941 1.00 40.84 191 LYS E O 1
ATOM 10007 N N . LEU E 1 192 ? 8.294 27.038 -1.619 1.00 41.62 192 LEU E N 1
ATOM 10008 C CA . LEU E 1 192 ? 7.303 28.043 -1.987 1.00 42.51 192 LEU E CA 1
ATOM 10009 C C . LEU E 1 192 ? 6.865 28.904 -0.804 1.00 43.25 192 LEU E C 1
ATOM 10010 O O . LEU E 1 192 ? 6.513 30.072 -0.974 1.00 43.28 192 LEU E O 1
ATOM 10015 N N . PHE E 1 193 ? 6.884 28.324 0.392 1.00 44.23 193 PHE E N 1
ATOM 10016 C CA . PHE E 1 193 ? 6.456 29.041 1.589 1.00 45.26 193 PHE E CA 1
ATOM 10017 C C . PHE E 1 193 ? 7.618 29.318 2.541 1.00 46.20 193 PHE E C 1
ATOM 10018 O O . PHE E 1 193 ? 7.412 29.599 3.721 1.00 46.27 193 PHE E O 1
ATOM 10026 N N . ALA E 1 194 ? 8.838 29.239 2.018 1.00 47.45 194 ALA E N 1
ATOM 10027 C CA . ALA E 1 194 ? 10.041 29.521 2.803 1.00 48.71 194 ALA E CA 1
ATOM 10028 C C . ALA E 1 194 ? 9.958 28.972 4.228 1.00 49.66 194 ALA E C 1
ATOM 10029 O O . ALA E 1 194 ? 10.149 29.703 5.200 1.00 49.77 194 ALA E O 1
ATOM 10031 N N . TYR E 1 195 ? 9.681 27.676 4.333 1.00 50.88 195 TYR E N 1
ATOM 10032 C CA . TYR E 1 195 ? 9.590 26.978 5.614 1.00 52.12 195 TYR E CA 1
ATOM 10033 C C . TYR E 1 195 ? 10.924 26.992 6.359 1.00 53.02 195 TYR E C 1
ATOM 10034 O O . TYR E 1 195 ? 11.987 26.874 5.750 1.00 53.08 195 TYR E O 1
ATOM 10043 N N . ASP E 1 196 ? 10.858 27.144 7.672 1.00 54.22 196 ASP E N 1
ATOM 10044 C CA . ASP E 1 196 ? 12.038 27.095 8.532 1.00 55.43 196 ASP E CA 1
ATOM 10045 C C . ASP E 1 196 ? 11.619 26.587 9.908 1.00 56.34 196 ASP E C 1
ATOM 10046 O O . ASP E 1 196 ? 10.860 27.249 10.617 1.00 56.37 196 ASP E O 1
ATOM 10051 N N . LYS E 1 197 ? 12.109 25.408 10.281 1.00 57.53 197 LYS E N 1
ATOM 10052 C CA . LYS E 1 197 ? 11.675 24.755 11.513 1.00 58.71 197 LYS E CA 1
ATOM 10053 C C . LYS E 1 197 ? 12.007 25.576 12.758 1.00 59.54 197 LYS E C 1
ATOM 10054 O O . LYS E 1 197 ? 11.331 25.468 13.781 1.00 59.60 197 LYS E O 1
ATOM 10060 N N . ASN E 1 198 ? 13.046 26.400 12.664 1.00 60.66 198 ASN E N 1
ATOM 10061 C CA . ASN E 1 198 ? 13.474 27.228 13.787 1.00 61.78 198 ASN E CA 1
ATOM 10062 C C . ASN E 1 198 ? 12.610 28.472 13.969 1.00 62.59 198 ASN E C 1
ATOM 10063 O O . ASN E 1 198 ? 12.444 28.966 15.085 1.00 62.68 198 ASN E O 1
ATOM 10068 N N . ASN E 1 199 ? 12.061 28.973 12.868 1.00 63.65 199 ASN E N 1
ATOM 10069 C CA . ASN E 1 199 ? 11.308 30.221 12.889 1.00 64.75 199 ASN E CA 1
ATOM 10070 C C . ASN E 1 199 ? 9.921 30.062 12.265 1.00 65.61 199 ASN E C 1
ATOM 10071 O O . ASN E 1 199 ? 9.589 30.723 11.281 1.00 65.66 199 ASN E O 1
ATOM 10076 N N . LEU E 1 200 ? 9.116 29.181 12.853 1.00 66.76 200 LEU E N 1
ATOM 10077 C CA . LEU E 1 200 ? 7.810 28.821 12.304 1.00 67.90 200 LEU E CA 1
ATOM 10078 C C . LEU E 1 200 ? 6.781 29.946 12.393 1.00 68.74 200 LEU E C 1
ATOM 10079 O O . LEU E 1 200 ? 5.829 29.990 11.614 1.00 68.82 200 LEU E O 1
ATOM 10084 N N . TYR E 1 201 ? 6.978 30.850 13.346 1.00 69.81 201 TYR E N 1
ATOM 10085 C CA . TYR E 1 201 ? 6.039 31.943 13.582 1.00 70.84 201 TYR E CA 1
ATOM 10086 C C . TYR E 1 201 ? 6.208 33.109 12.604 1.00 71.37 201 TYR E C 1
ATOM 10087 O O . TYR E 1 201 ? 5.425 34.058 12.622 1.00 71.47 201 TYR E O 1
ATOM 10096 N N . ASN E 1 202 ? 7.252 33.085 11.797 1.00 72.00 202 ASN E N 1
ATOM 10097 C CA . ASN E 1 202 ? 7.499 34.110 10.793 1.00 72.52 202 ASN E CA 1
ATOM 10098 C C . ASN E 1 202 ? 6.677 33.958 9.500 1.00 72.68 202 ASN E C 1
ATOM 10099 O O . ASN E 1 202 ? 6.359 32.850 9.089 1.00 72.75 202 ASN E O 1
ATOM 10104 N N . ARG E 1 203 ? 6.419 35.037 8.791 1.00 72.75 203 ARG E N 1
ATOM 10105 C CA . ARG E 1 203 ? 5.678 34.903 7.545 1.00 72.69 203 ARG E CA 1
ATOM 10106 C C . ARG E 1 203 ? 6.530 35.493 6.461 1.00 72.20 203 ARG E C 1
ATOM 10107 O O . ARG E 1 203 ? 6.276 36.577 5.987 1.00 72.26 203 ARG E O 1
ATOM 10115 N N . ASN E 1 204 ? 7.541 34.761 6.037 1.00 71.41 204 ASN E N 1
ATOM 10116 C CA . ASN E 1 204 ? 8.432 35.252 5.015 1.00 70.47 204 ASN E CA 1
ATOM 10117 C C . ASN E 1 204 ? 8.135 34.872 3.571 1.00 69.57 204 ASN E C 1
ATOM 10118 O O . ASN E 1 204 ? 8.857 35.287 2.688 1.00 69.52 204 ASN E O 1
ATOM 10123 N N . SER E 1 205 ? 7.089 34.093 3.331 1.00 68.24 205 SER E N 1
ATOM 10124 C CA . SER E 1 205 ? 6.737 33.653 1.976 1.00 66.84 205 SER E CA 1
ATOM 10125 C C . SER E 1 205 ? 6.204 34.755 1.050 1.00 65.71 205 SER E C 1
ATOM 10126 O O . SER E 1 205 ? 5.363 35.561 1.447 1.00 65.63 205 SER E O 1
ATOM 10129 N N . ASN E 1 206 ? 6.699 34.771 -0.188 1.00 64.15 206 ASN E N 1
ATOM 10130 C CA . ASN E 1 206 ? 6.247 35.723 -1.206 1.00 62.56 206 ASN E CA 1
ATOM 10131 C C . ASN E 1 206 ? 5.299 35.118 -2.249 1.00 61.39 206 ASN E C 1
ATOM 10132 O O . ASN E 1 206 ? 4.847 35.805 -3.165 1.00 61.28 206 ASN E O 1
ATOM 10137 N N . TYR E 1 207 ? 5.011 33.830 -2.098 1.00 59.86 207 TYR E N 1
ATOM 10138 C CA . TYR E 1 207 ? 4.151 33.082 -3.012 1.00 58.37 207 TYR E CA 1
ATOM 10139 C C . TYR E 1 207 ? 2.686 33.158 -2.590 1.00 57.55 207 TYR E C 1
ATOM 10140 O O . TYR E 1 207 ? 2.362 32.977 -1.417 1.00 57.43 207 TYR E O 1
ATOM 10149 N N . THR E 1 208 ? 1.801 33.423 -3.549 1.00 56.49 208 THR E N 1
ATOM 10150 C CA . THR E 1 208 ? 0.381 33.602 -3.245 1.00 55.51 208 THR E CA 1
ATOM 10151 C C . THR E 1 208 ? -0.559 32.810 -4.155 1.00 54.76 208 THR E C 1
ATOM 10152 O O . THR E 1 208 ? -1.764 33.059 -4.177 1.00 54.69 208 THR E O 1
ATOM 10156 N N . GLY E 1 209 ? -0.011 31.858 -4.903 1.00 53.93 209 GLY E N 1
ATOM 10157 C CA . GLY E 1 209 ? -0.824 31.016 -5.776 1.00 52.86 209 GLY E CA 1
ATOM 10158 C C . GLY E 1 209 ? -1.699 30.065 -4.982 1.00 52.09 209 GLY E C 1
ATOM 10159 O O . GLY E 1 209 ? -1.540 29.935 -3.769 1.00 52.08 209 GLY E O 1
ATOM 10160 N N . TYR E 1 210 ? -2.629 29.400 -5.661 1.00 51.29 210 TYR E N 1
ATOM 10161 C CA . TYR E 1 210 ? -3.500 28.436 -4.998 1.00 50.53 210 TYR E CA 1
ATOM 10162 C C . TYR E 1 210 ? -3.044 27.006 -5.267 1.00 49.83 210 TYR E C 1
ATOM 10163 O O . TYR E 1 210 ? -3.055 26.542 -6.407 1.00 49.80 210 TYR E O 1
ATOM 10172 N N . ILE E 1 211 ? -2.640 26.315 -4.207 1.00 48.93 211 ILE E N 1
ATOM 10173 C CA . ILE E 1 211 ? -2.216 24.927 -4.310 1.00 48.03 211 ILE E CA 1
ATOM 10174 C C . ILE E 1 211 ? -3.327 23.988 -3.865 1.00 47.38 211 ILE E C 1
ATOM 10175 O O . ILE E 1 211 ? -3.839 24.101 -2.751 1.00 47.34 211 ILE E O 1
ATOM 10180 N N . THR E 1 212 ? -3.699 23.065 -4.743 1.00 46.52 212 THR E N 1
ATOM 10181 C CA . THR E 1 212 ? -4.673 22.041 -4.400 1.00 45.67 212 THR E CA 1
ATOM 10182 C C . THR E 1 212 ? -3.989 20.681 -4.385 1.00 45.04 212 THR E C 1
ATOM 10183 O O . THR E 1 212 ? -3.366 20.279 -5.366 1.00 44.99 212 THR E O 1
ATOM 10187 N N . ILE E 1 213 ? -4.101 19.982 -3.262 1.00 44.24 213 ILE E N 1
ATOM 10188 C CA . ILE E 1 213 ? -3.482 18.675 -3.119 1.00 43.42 213 ILE E CA 1
ATOM 10189 C C . ILE E 1 213 ? -4.537 17.586 -3.000 1.00 42.82 213 ILE E C 1
ATOM 10190 O O . ILE E 1 213 ? -5.557 17.765 -2.337 1.00 42.76 213 ILE E O 1
ATOM 10195 N N . TYR E 1 214 ? -4.287 16.462 -3.662 1.00 42.08 214 TYR E N 1
ATOM 10196 C CA . TYR E 1 214 ? -5.090 15.261 -3.486 1.00 41.32 214 TYR E CA 1
ATOM 10197 C C . TYR E 1 214 ? -4.149 14.149 -3.039 1.00 40.63 214 TYR E C 1
ATOM 10198 O O . TYR E 1 214 ? -3.162 13.855 -3.716 1.00 40.58 214 TYR E O 1
ATOM 10207 N N . TYR E 1 215 ? -4.448 13.538 -1.897 1.00 39.69 215 TYR E N 1
ATOM 10208 C CA . TYR E 1 215 ? -3.517 12.611 -1.261 1.00 38.78 215 TYR E CA 1
ATOM 10209 C C . TYR E 1 215 ? -4.217 11.335 -0.808 1.00 38.22 215 TYR E C 1
ATOM 10210 O O . TYR E 1 215 ? -5.051 11.357 0.098 1.00 38.18 215 TYR E O 1
ATOM 10219 N N . GLY E 1 216 ? -3.869 10.226 -1.450 1.00 37.51 216 GLY E N 1
ATOM 10220 C CA . GLY E 1 216 ? -4.433 8.933 -1.107 1.00 36.71 216 GLY E CA 1
ATOM 10221 C C . GLY E 1 216 ? -3.495 8.108 -0.251 1.00 36.24 216 GLY E C 1
ATOM 10222 O O . GLY E 1 216 ? -2.393 7.758 -0.670 1.00 36.03 216 GLY E O 1
ATOM 10223 N N . VAL E 1 217 ? -3.935 7.812 0.964 1.00 36.02 217 VAL E N 1
ATOM 10224 C CA . VAL E 1 217 ? -3.212 6.913 1.845 1.00 35.84 217 VAL E CA 1
ATOM 10225 C C . VAL E 1 217 ? -4.232 6.040 2.554 1.00 36.00 217 VAL E C 1
ATOM 10226 O O . VAL E 1 217 ? -5.431 6.308 2.501 1.00 35.92 217 VAL E O 1
ATOM 10230 N N . TYR E 1 218 ? -3.754 4.996 3.215 1.00 36.28 218 TYR E N 1
ATOM 10231 C CA . TYR E 1 218 ? -4.635 4.009 3.821 1.00 36.68 218 TYR E CA 1
ATOM 10232 C C . TYR E 1 218 ? -5.619 4.625 4.829 1.00 36.70 218 TYR E C 1
ATOM 10233 O O . TYR E 1 218 ? -6.830 4.605 4.609 1.00 36.66 218 TYR E O 1
ATOM 10242 N N . ASN E 1 219 ? -5.104 5.174 5.925 1.00 36.74 219 ASN E N 1
ATOM 10243 C CA . ASN E 1 219 ? -5.953 5.896 6.872 1.00 36.66 219 ASN E CA 1
ATOM 10244 C C . ASN E 1 219 ? -5.314 7.198 7.341 1.00 36.61 219 ASN E C 1
ATOM 10245 O O . ASN E 1 219 ? -4.308 7.636 6.786 1.00 36.60 219 ASN E O 1
ATOM 10250 N N . GLU E 1 220 ? -5.905 7.815 8.352 1.00 36.51 220 GLU E N 1
ATOM 10251 C CA . GLU E 1 220 ? -5.413 9.093 8.858 1.00 36.39 220 GLU E CA 1
ATOM 10252 C C . GLU E 1 220 ? -4.030 8.987 9.512 1.00 36.09 220 GLU E C 1
ATOM 10253 O O . GLU E 1 220 ? -3.231 9.923 9.442 1.00 36.11 220 GLU E O 1
ATOM 10259 N N . ASP E 1 221 ? -3.744 7.845 10.131 1.00 35.65 221 ASP E N 1
ATOM 10260 C CA . ASP E 1 221 ? -2.449 7.623 10.774 1.00 35.30 221 ASP E CA 1
ATOM 10261 C C . ASP E 1 221 ? -1.343 7.291 9.772 1.00 35.09 221 ASP E C 1
ATOM 10262 O O . ASP E 1 221 ? -0.193 7.069 10.156 1.00 34.92 221 ASP E O 1
ATOM 10267 N N . SER E 1 222 ? -1.698 7.261 8.490 1.00 34.84 222 SER E N 1
ATOM 10268 C CA . SER E 1 222 ? -0.761 6.883 7.442 1.00 34.71 222 SER E CA 1
ATOM 10269 C C . SER E 1 222 ? -0.367 8.075 6.578 1.00 34.82 222 SER E C 1
ATOM 10270 O O . SER E 1 222 ? 0.458 7.952 5.671 1.00 34.73 222 SER E O 1
ATOM 10273 N N . ILE E 1 223 ? -0.967 9.226 6.864 1.00 34.99 223 ILE E N 1
ATOM 10274 C CA . ILE E 1 223 ? -0.619 10.468 6.185 1.00 35.16 223 ILE E CA 1
ATOM 10275 C C . ILE E 1 223 ? 0.786 10.897 6.586 1.00 35.34 223 ILE E C 1
ATOM 10276 O O . ILE E 1 223 ? 1.027 11.261 7.730 1.00 35.49 223 ILE E O 1
ATOM 10281 N N . LEU E 1 224 ? 1.714 10.853 5.635 1.00 35.50 224 LEU E N 1
ATOM 10282 C CA . LEU E 1 224 ? 3.101 11.212 5.910 1.00 35.56 224 LEU E CA 1
ATOM 10283 C C . LEU E 1 224 ? 3.303 12.724 5.896 1.00 35.73 224 LEU E C 1
ATOM 10284 O O . LEU E 1 224 ? 2.707 13.434 5.084 1.00 35.76 224 LEU E O 1
ATOM 10289 N N . TYR E 1 225 ? 4.153 13.205 6.799 1.00 35.89 225 TYR E N 1
ATOM 10290 C CA . TYR E 1 225 ? 4.388 14.637 6.975 1.00 36.06 225 TYR E CA 1
ATOM 10291 C C . TYR E 1 225 ? 3.094 15.384 7.302 1.00 36.42 225 TYR E C 1
ATOM 10292 O O . TYR E 1 225 ? 2.819 16.450 6.752 1.00 36.40 225 TYR E O 1
ATOM 10301 N N . LEU E 1 226 ? 2.311 14.809 8.204 1.00 36.90 226 LEU E N 1
ATOM 10302 C CA . LEU E 1 226 ? 1.070 15.424 8.665 1.00 37.44 226 LEU E CA 1
ATOM 10303 C C . LEU E 1 226 ? 1.338 16.768 9.335 1.00 37.80 226 LEU E C 1
ATOM 10304 O O . LEU E 1 226 ? 0.658 17.755 9.055 1.00 37.76 226 LEU E O 1
ATOM 10309 N N . ASN E 1 227 ? 2.328 16.796 10.223 1.00 38.33 227 ASN E N 1
ATOM 10310 C CA . ASN E 1 227 ? 2.715 18.027 10.903 1.00 38.80 227 ASN E CA 1
ATOM 10311 C C . ASN E 1 227 ? 2.869 19.168 9.909 1.00 39.22 227 ASN E C 1
ATOM 10312 O O . ASN E 1 227 ? 2.290 20.242 10.077 1.00 39.27 227 ASN E O 1
ATOM 10317 N N . GLU E 1 228 ? 3.657 18.918 8.868 1.00 39.72 228 GLU E N 1
ATOM 10318 C CA . GLU E 1 228 ? 3.912 19.911 7.835 1.00 40.21 228 GLU E CA 1
ATOM 10319 C C . GLU E 1 228 ? 2.642 20.297 7.081 1.00 40.47 228 GLU E C 1
ATOM 10320 O O . GLU E 1 228 ? 2.410 21.475 6.812 1.00 40.47 228 GLU E O 1
ATOM 10326 N N . LEU E 1 229 ? 1.823 19.307 6.736 1.00 40.86 229 LEU E N 1
ATOM 10327 C CA . LEU E 1 229 ? 0.577 19.572 6.015 1.00 41.33 229 LEU E CA 1
ATOM 10328 C C . LEU E 1 229 ? -0.408 20.376 6.863 1.00 41.82 229 LEU E C 1
ATOM 10329 O O . LEU E 1 229 ? -1.019 21.331 6.380 1.00 41.82 229 LEU E O 1
ATOM 10334 N N . GLU E 1 230 ? -0.560 19.990 8.120 1.00 42.47 230 GLU E N 1
ATOM 10335 C CA . GLU E 1 230 ? -1.410 20.738 9.042 1.00 43.23 230 GLU E CA 1
ATOM 10336 C C . GLU E 1 230 ? -0.864 22.153 9.243 1.00 43.61 230 GLU E C 1
ATOM 10337 O O . GLU E 1 230 ? -1.625 23.118 9.301 1.00 43.63 230 GLU E O 1
ATOM 10343 N N . TYR E 1 231 ? 0.457 22.270 9.344 1.00 44.23 231 TYR E N 1
ATOM 10344 C CA . TYR E 1 231 ? 1.099 23.568 9.544 1.00 44.89 231 TYR E CA 1
ATOM 10345 C C . TYR E 1 231 ? 0.793 24.526 8.396 1.00 45.28 231 TYR E C 1
ATOM 10346 O O . TYR E 1 231 ? 0.295 25.628 8.619 1.00 45.29 231 TYR E O 1
ATOM 10355 N N . PHE E 1 232 ? 1.084 24.101 7.177 1.00 45.92 232 PHE E N 1
ATOM 10356 C CA . PHE E 1 232 ? 0.827 24.935 6.005 1.00 46.58 232 PHE E CA 1
ATOM 10357 C C . PHE E 1 232 ? -0.653 25.288 5.873 1.00 47.26 232 PHE E C 1
ATOM 10358 O O . PHE E 1 232 ? -0.998 26.415 5.517 1.00 47.26 232 PHE E O 1
ATOM 10366 N N . GLN E 1 233 ? -1.524 24.325 6.160 1.00 48.18 233 GLN E N 1
ATOM 10367 C CA . GLN E 1 233 ? -2.961 24.558 6.063 1.00 49.17 233 GLN E CA 1
ATOM 10368 C C . GLN E 1 233 ? -3.412 25.592 7.094 1.00 49.73 233 GLN E C 1
ATOM 10369 O O . GLN E 1 233 ? -4.298 26.404 6.825 1.00 49.80 233 GLN E O 1
ATOM 10375 N N . LYS E 1 234 ? -2.787 25.566 8.261 1.00 50.45 234 LYS E N 1
ATOM 10376 C CA . LYS E 1 234 ? -3.089 26.532 9.310 1.00 51.10 234 LYS E CA 1
ATOM 10377 C C . LYS E 1 234 ? -2.523 27.908 8.966 1.00 51.48 234 LYS E C 1
ATOM 10378 O O . LYS E 1 234 ? -3.196 28.926 9.132 1.00 51.50 234 LYS E O 1
ATOM 10384 N N . MET E 1 235 ? -1.287 27.929 8.477 1.00 51.97 235 MET E N 1
ATOM 10385 C CA . MET E 1 235 ? -0.582 29.182 8.208 1.00 52.42 235 MET E CA 1
ATOM 10386 C C . MET E 1 235 ? -1.033 29.882 6.932 1.00 52.70 235 MET E C 1
ATOM 10387 O O . MET E 1 235 ? -1.085 31.111 6.879 1.00 52.74 235 MET E O 1
ATOM 10392 N N . TYR E 1 236 ? -1.357 29.108 5.902 1.00 53.02 236 TYR E N 1
ATOM 10393 C CA . TYR E 1 236 ? -1.759 29.689 4.622 1.00 53.33 236 TYR E CA 1
ATOM 10394 C C . TYR E 1 236 ? -3.061 29.078 4.104 1.00 53.63 236 TYR E C 1
ATOM 10395 O O . TYR E 1 236 ? -3.076 28.438 3.052 1.00 53.61 236 TYR E O 1
ATOM 10404 N N . PRO E 1 237 ? -4.164 29.290 4.840 1.00 53.95 237 PRO E N 1
ATOM 10405 C CA . PRO E 1 237 ? -5.454 28.671 4.535 1.00 54.20 237 PRO E CA 1
ATOM 10406 C C . PRO E 1 237 ? -6.060 29.192 3.236 1.00 54.40 237 PRO E C 1
ATOM 10407 O O . PRO E 1 237 ? -6.935 28.545 2.659 1.00 54.43 237 PRO E O 1
ATOM 10411 N N . ASN E 1 238 ? -5.597 30.355 2.790 1.00 54.60 238 ASN E N 1
ATOM 10412 C CA . ASN E 1 238 ? -6.082 30.958 1.553 1.00 54.76 238 ASN E CA 1
ATOM 10413 C C . ASN E 1 238 ? -5.256 30.526 0.348 1.00 54.78 238 ASN E C 1
ATOM 10414 O O . ASN E 1 238 ? -5.595 30.839 -0.793 1.00 54.84 238 ASN E O 1
ATOM 10419 N N . ASN E 1 239 ? -4.166 29.813 0.607 1.00 54.72 239 ASN E N 1
ATOM 10420 C CA . ASN E 1 239 ? -3.255 29.408 -0.456 1.00 54.60 239 ASN E CA 1
ATOM 10421 C C . ASN E 1 239 ? -3.241 27.903 -0.679 1.00 54.47 239 ASN E C 1
ATOM 10422 O O . ASN E 1 239 ? -2.868 27.430 -1.753 1.00 54.49 239 ASN E O 1
ATOM 10427 N N . ILE E 1 240 ? -3.649 27.151 0.337 1.00 54.25 240 ILE E N 1
ATOM 10428 C CA . ILE E 1 240 ? -3.595 25.699 0.262 1.00 53.99 240 ILE E CA 1
ATOM 10429 C C . ILE E 1 240 ? -4.906 25.042 0.683 1.00 53.77 240 ILE E C 1
ATOM 10430 O O . ILE E 1 240 ? -5.610 25.527 1.569 1.00 53.77 240 ILE E O 1
ATOM 10435 N N . ASN E 1 241 ? -5.221 23.935 0.020 1.00 53.44 241 ASN E N 1
ATOM 10436 C CA . ASN E 1 241 ? -6.404 23.142 0.308 1.00 53.09 241 ASN E CA 1
ATOM 10437 C C . ASN E 1 241 ? -6.081 21.690 -0.014 1.00 52.83 241 ASN E C 1
ATOM 10438 O O . ASN E 1 241 ? -5.611 21.386 -1.110 1.00 52.81 241 ASN E O 1
ATOM 10443 N N . ILE E 1 242 ? -6.318 20.794 0.937 1.00 52.42 242 ILE E N 1
ATOM 10444 C CA . ILE E 1 242 ? -5.932 19.398 0.757 1.00 52.08 242 ILE E CA 1
ATOM 10445 C C . ILE E 1 242 ? -7.052 18.418 1.106 1.00 51.79 242 ILE E C 1
ATOM 10446 O O . ILE E 1 242 ? -7.628 18.475 2.192 1.00 51.70 242 ILE E O 1
ATOM 10451 N N . HIS E 1 243 ? -7.355 17.524 0.168 1.00 51.46 243 HIS E N 1
ATOM 10452 C CA . HIS E 1 243 ? -8.390 16.514 0.361 1.00 51.19 243 HIS E CA 1
ATOM 10453 C C . HIS E 1 243 ? -7.758 15.136 0.549 1.00 51.00 243 HIS E C 1
ATOM 10454 O O . HIS E 1 243 ? -6.925 14.716 -0.254 1.00 51.01 243 HIS E O 1
ATOM 10461 N N . TYR E 1 244 ? -8.157 14.434 1.606 1.00 50.74 244 TYR E N 1
ATOM 10462 C CA . TYR E 1 244 ? -7.607 13.110 1.891 1.00 50.50 244 TYR E CA 1
ATOM 10463 C C . TYR E 1 244 ? -8.542 11.988 1.446 1.00 50.35 244 TYR E C 1
ATOM 10464 O O . TYR E 1 244 ? -9.724 11.973 1.794 1.00 50.32 244 TYR E O 1
ATOM 10473 N N . VAL E 1 245 ? -7.997 11.050 0.678 1.00 50.14 245 VAL E N 1
ATOM 10474 C CA . VAL E 1 245 ? -8.762 9.920 0.168 1.00 49.99 245 VAL E CA 1
ATOM 10475 C C . VAL E 1 245 ? -8.284 8.631 0.825 1.00 49.97 245 VAL E C 1
ATOM 10476 O O . VAL E 1 245 ? -7.169 8.176 0.576 1.00 49.97 245 VAL E O 1
ATOM 10480 N N . PHE E 1 246 ? -9.131 8.041 1.662 1.00 50.02 246 PHE E N 1
ATOM 10481 C CA . PHE E 1 246 ? -8.723 6.895 2.470 1.00 50.15 246 PHE E CA 1
ATOM 10482 C C . PHE E 1 246 ? -9.166 5.549 1.890 1.00 50.28 246 PHE E C 1
ATOM 10483 O O . PHE E 1 246 ? -10.321 5.373 1.500 1.00 50.27 246 PHE E O 1
ATOM 10491 N N . SER E 1 247 ? -8.232 4.604 1.846 1.00 50.48 247 SER E N 1
ATOM 10492 C CA . SER E 1 247 ? -8.472 3.286 1.265 1.00 50.74 247 SER E CA 1
ATOM 10493 C C . SER E 1 247 ? -9.203 2.363 2.237 1.00 50.97 247 SER E C 1
ATOM 10494 O O . SER E 1 247 ? -10.017 1.532 1.833 1.00 50.91 247 SER E O 1
ATOM 10497 N N . TYR E 1 248 ? -8.897 2.520 3.521 1.00 51.32 248 TYR E 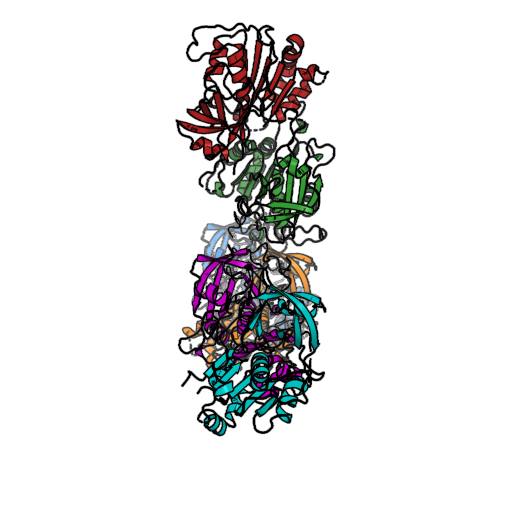N 1
ATOM 10498 C CA . TYR E 1 248 ? -9.418 1.653 4.577 1.00 51.76 248 TYR E CA 1
ATOM 10499 C C . TYR E 1 248 ? -10.934 1.468 4.521 1.00 51.71 248 TYR E C 1
ATOM 10500 O O . TYR E 1 248 ? -11.653 2.294 3.957 1.00 51.74 248 TYR E O 1
ATOM 10509 N N . THR E 1 255 ? -17.187 -1.036 -2.985 1.00 53.72 255 THR E N 1
ATOM 10510 C CA . THR E 1 255 ? -16.403 -0.790 -4.193 1.00 53.70 255 THR E CA 1
ATOM 10511 C C . THR E 1 255 ? -15.170 0.051 -3.876 1.00 53.44 255 THR E C 1
ATOM 10512 O O . THR E 1 255 ? -15.262 1.063 -3.180 1.00 53.52 255 THR E O 1
ATOM 10516 N N . SER E 1 256 ? -14.019 -0.370 -4.393 1.00 52.96 256 SER E N 1
ATOM 10517 C CA . SER E 1 256 ? -12.766 0.345 -4.160 1.00 52.36 256 SER E CA 1
ATOM 10518 C C . SER E 1 256 ? -12.838 1.803 -4.606 1.00 51.95 256 SER E C 1
ATOM 10519 O O . SER E 1 256 ? -13.336 2.112 -5.689 1.00 51.85 256 SER E O 1
ATOM 10522 N N . PHE E 1 257 ? -12.334 2.691 -3.754 1.00 51.37 257 PHE E N 1
ATOM 10523 C CA . PHE E 1 257 ? -12.301 4.120 -4.037 1.00 50.80 257 PHE E CA 1
ATOM 10524 C C . PHE E 1 257 ? -10.881 4.637 -3.827 1.00 50.33 257 PHE E C 1
ATOM 10525 O O . PHE E 1 257 ? -10.351 4.584 -2.718 1.00 50.33 257 PHE E O 1
ATOM 10533 N N . TYR E 1 258 ? -10.263 5.123 -4.898 1.00 49.74 258 TYR E N 1
ATOM 10534 C CA . TYR E 1 258 ? -8.915 5.670 -4.816 1.00 49.18 258 TYR E CA 1
ATOM 10535 C C . TYR E 1 258 ? -8.919 7.143 -5.209 1.00 49.22 258 TYR E C 1
ATOM 10536 O O . TYR E 1 258 ? -9.961 7.689 -5.566 1.00 49.20 258 TYR E O 1
ATOM 10545 N N . VAL E 1 259 ? -7.758 7.786 -5.143 1.00 49.25 259 VAL E N 1
ATOM 10546 C CA . VAL E 1 259 ? -7.689 9.235 -5.310 1.00 49.41 259 VAL E CA 1
ATOM 10547 C C . VAL E 1 259 ? -8.212 9.727 -6.664 1.00 49.66 259 VAL E C 1
ATOM 10548 O O . VAL E 1 259 ? -8.742 10.834 -6.762 1.00 49.63 259 VAL E O 1
ATOM 10552 N N . GLN E 1 260 ? -8.068 8.906 -7.694 1.00 50.05 260 GLN E N 1
ATOM 10553 C CA . GLN E 1 260 ? -8.550 9.272 -9.024 1.00 50.47 260 GLN E CA 1
ATOM 10554 C C . GLN E 1 260 ? -10.070 9.374 -9.032 1.00 50.95 260 GLN E C 1
ATOM 10555 O O . GLN E 1 260 ? -10.649 10.126 -9.816 1.00 50.97 260 GLN E O 1
ATOM 10561 N N . ASP E 1 261 ? -10.709 8.610 -8.155 1.00 51.66 261 ASP E N 1
ATOM 10562 C CA . ASP E 1 261 ? -12.164 8.595 -8.071 1.00 52.45 261 ASP E CA 1
ATOM 10563 C C . ASP E 1 261 ? -12.714 9.889 -7.476 1.00 53.06 261 ASP E C 1
ATOM 10564 O O . ASP E 1 261 ? -13.835 10.294 -7.776 1.00 53.13 261 ASP E O 1
ATOM 10569 N N . GLU E 1 262 ? -11.943 10.474 -6.562 1.00 53.93 262 GLU E N 1
ATOM 10570 C CA . GLU E 1 262 ? -12.267 11.765 -5.964 1.00 54.79 262 GLU E CA 1
ATOM 10571 C C . GLU E 1 262 ? -12.198 12.882 -7.003 1.00 55.49 262 GLU E C 1
ATOM 10572 O O . GLU E 1 262 ? -13.049 13.770 -7.040 1.00 55.55 262 GLU E O 1
ATOM 10578 N N . ILE E 1 263 ? -11.170 12.817 -7.843 1.00 56.45 263 ILE E N 1
ATOM 10579 C CA . ILE E 1 263 ? -10.956 13.799 -8.902 1.00 57.46 263 ILE E CA 1
ATOM 10580 C C . ILE E 1 263 ? -12.048 13.724 -9.959 1.00 58.29 263 ILE E C 1
ATOM 10581 O O . ILE E 1 263 ? -12.546 14.747 -10.430 1.00 58.32 263 ILE E O 1
ATOM 10586 N N . TYR E 1 264 ? -12.410 12.503 -10.335 1.00 59.42 264 TYR E N 1
ATOM 10587 C CA . TYR E 1 264 ? -13.471 12.290 -11.306 1.00 60.59 264 TYR E CA 1
ATOM 10588 C C . TYR E 1 264 ? -14.774 12.826 -10.734 1.00 61.34 264 TYR E C 1
ATOM 10589 O O . TYR E 1 264 ? -15.581 13.427 -11.443 1.00 61.43 264 TYR E O 1
ATOM 10598 N N . LYS E 1 265 ? -14.970 12.598 -9.439 1.00 62.38 265 LYS E N 1
ATOM 10599 C CA . LYS E 1 265 ? -16.172 13.035 -8.755 1.00 63.40 265 LYS E CA 1
ATOM 10600 C C . LYS E 1 265 ? -16.207 14.548 -8.828 1.00 64.21 265 LYS E C 1
ATOM 10601 O O . LYS E 1 265 ? -17.229 15.142 -9.116 1.00 64.30 265 LYS E O 1
ATOM 10607 N N . ARG E 1 266 ? -15.060 15.158 -8.615 1.00 65.25 266 ARG E N 1
ATOM 10608 C CA . ARG E 1 266 ? -14.893 16.603 -8.687 1.00 66.28 266 ARG E CA 1
ATOM 10609 C C . ARG E 1 266 ? -14.405 17.027 -10.069 1.00 66.98 266 ARG E C 1
ATOM 10610 O O . ARG E 1 266 ? -13.664 18.001 -10.200 1.00 67.03 266 ARG E O 1
ATOM 10618 N N . LYS E 1 267 ? -14.821 16.293 -11.099 1.00 67.90 267 LYS E N 1
ATOM 10619 C CA . LYS E 1 267 ? -14.379 16.578 -12.464 1.00 68.82 267 LYS E CA 1
ATOM 10620 C C . LYS E 1 267 ? -14.699 18.014 -12.871 1.00 69.36 267 LYS E C 1
ATOM 10621 O O . LYS E 1 267 ? -13.966 18.626 -13.649 1.00 69.42 267 LYS E O 1
ATOM 10627 N N . THR E 1 268 ? -15.796 18.546 -12.341 1.00 70.04 268 THR E N 1
ATOM 10628 C CA . THR E 1 268 ? -16.172 19.929 -12.598 1.00 70.64 268 THR E CA 1
ATOM 10629 C C . THR E 1 268 ? -15.177 20.861 -11.916 1.00 70.96 268 THR E C 1
ATOM 10630 O O . THR E 1 268 ? -14.670 21.801 -12.527 1.00 71.02 268 THR E O 1
ATOM 10634 N N . GLU E 1 269 ? -14.901 20.584 -10.645 1.00 71.31 269 GLU E N 1
ATOM 10635 C CA . GLU E 1 269 ? -13.955 21.378 -9.870 1.00 71.58 269 GLU E CA 1
ATOM 10636 C C . GLU E 1 269 ? -12.546 21.289 -10.452 1.00 71.58 269 GLU E C 1
ATOM 10637 O O . GLU E 1 269 ? -11.832 22.289 -10.534 1.00 71.62 269 GLU E O 1
ATOM 10643 N N . PHE E 1 270 ? -12.155 20.084 -10.855 1.00 71.52 270 PHE E N 1
ATOM 10644 C CA . PHE E 1 270 ? -10.809 19.838 -11.365 1.00 71.39 270 PHE E CA 1
ATOM 10645 C C . PHE E 1 270 ? -10.553 20.552 -12.689 1.00 71.21 270 PHE E C 1
ATOM 10646 O O . PHE E 1 270 ? -9.461 21.069 -12.923 1.00 71.19 270 PHE E O 1
ATOM 10654 N N . LEU E 1 271 ? -11.566 20.580 -13.550 1.00 70.97 271 LEU E N 1
ATOM 10655 C CA . LEU E 1 271 ? -11.427 21.174 -14.879 1.00 70.72 271 LEU E CA 1
ATOM 10656 C C . LEU E 1 271 ? -11.206 22.686 -14.862 1.00 70.46 271 LEU E C 1
ATOM 10657 O O . LEU E 1 271 ? -10.276 23.180 -15.501 1.00 70.42 271 LEU E O 1
ATOM 10662 N N . ASN E 1 272 ? -12.049 23.427 -14.146 1.00 70.11 272 ASN E N 1
ATOM 10663 C CA . ASN E 1 272 ? -11.848 24.874 -14.058 1.00 69.75 272 ASN E CA 1
ATOM 10664 C C . ASN E 1 272 ? -10.565 25.242 -13.311 1.00 69.39 272 ASN E C 1
ATOM 10665 O O . ASN E 1 272 ? -9.956 26.277 -13.583 1.00 69.38 272 ASN E O 1
ATOM 10670 N N . LEU E 1 273 ? -10.153 24.384 -12.381 1.00 68.88 273 LEU E N 1
ATOM 10671 C CA . LEU E 1 273 ? -8.874 24.555 -11.696 1.00 68.36 273 LEU E CA 1
ATOM 10672 C C . LEU E 1 273 ? -7.704 24.455 -12.670 1.00 67.97 273 LEU E C 1
ATOM 10673 O O . LEU E 1 273 ? -6.882 25.367 -12.759 1.00 67.91 273 LEU E O 1
ATOM 10678 N N . PHE E 1 274 ? -7.629 23.346 -13.399 1.00 67.48 274 PHE E N 1
ATOM 10679 C CA . PHE E 1 274 ? -6.548 23.150 -14.357 1.00 67.02 274 PHE E CA 1
ATOM 10680 C C . PHE E 1 274 ? -6.586 24.202 -15.463 1.00 66.87 274 PHE E C 1
ATOM 10681 O O . PHE E 1 274 ? -5.555 24.762 -15.834 1.00 66.81 274 PHE E O 1
ATOM 10689 N N . ASN E 1 275 ? -7.780 24.464 -15.984 1.00 66.72 275 ASN E N 1
ATOM 10690 C CA . ASN E 1 275 ? -7.953 25.437 -17.057 1.00 66.61 275 ASN E CA 1
ATOM 10691 C C . ASN E 1 275 ? -8.009 26.870 -16.538 1.00 66.56 275 ASN E C 1
ATOM 10692 O O . ASN E 1 275 ? -7.915 27.822 -17.312 1.00 66.53 275 ASN E O 1
ATOM 10697 N N . TYR E 1 277 ? -6.983 29.167 -14.547 1.00 61.06 277 TYR E N 1
ATOM 10698 C CA . TYR E 1 277 ? -6.113 29.134 -13.375 1.00 61.00 277 TYR E CA 1
ATOM 10699 C C . TYR E 1 277 ? -4.678 28.728 -13.727 1.00 60.56 277 TYR E C 1
ATOM 10700 O O . TYR E 1 277 ? -3.767 28.892 -12.916 1.00 60.58 277 TYR E O 1
ATOM 10709 N N . LYS E 1 278 ? -4.485 28.198 -14.933 1.00 59.85 278 LYS E N 1
ATOM 10710 C CA . LYS E 1 278 ? -3.164 27.749 -15.396 1.00 59.06 278 LYS E CA 1
ATOM 10711 C C . LYS E 1 278 ? -2.430 26.843 -14.403 1.00 58.23 278 LYS E C 1
ATOM 10712 O O . LYS E 1 278 ? -1.237 27.023 -14.153 1.00 58.21 278 LYS E O 1
ATOM 10718 N N . CYS E 1 279 ? -3.141 25.863 -13.855 1.00 57.04 279 CYS E N 1
ATOM 10719 C CA . CYS E 1 279 ? -2.559 24.937 -12.884 1.00 55.81 279 CYS E CA 1
ATOM 10720 C C . CYS E 1 279 ? -1.504 24.010 -13.484 1.00 54.72 279 CYS E C 1
ATOM 10721 O O . CYS E 1 279 ? -1.768 23.301 -14.456 1.00 54.67 279 CYS E O 1
ATOM 10724 N N . GLU E 1 280 ? -0.311 24.016 -12.896 1.00 53.19 280 GLU E N 1
ATOM 10725 C CA . GLU E 1 280 ? 0.682 22.991 -13.193 1.00 51.65 280 GLU E CA 1
ATOM 10726 C C . GLU E 1 280 ? 0.297 21.732 -12.423 1.00 50.38 280 GLU E C 1
ATOM 10727 O O . GLU E 1 280 ? 0.163 21.763 -11.199 1.00 50.31 280 GLU E O 1
ATOM 10733 N N . LEU E 1 281 ? 0.113 20.630 -13.143 1.00 48.69 281 LEU E N 1
ATOM 10734 C CA . LEU E 1 281 ? -0.404 19.397 -12.552 1.00 47.00 281 LEU E CA 1
ATOM 10735 C C . LEU E 1 281 ? 0.672 18.325 -12.376 1.00 45.85 281 LEU E C 1
ATOM 10736 O O . LEU E 1 281 ? 1.331 17.928 -13.337 1.00 45.66 281 LEU E O 1
ATOM 10741 N N . TYR E 1 282 ? 0.840 17.858 -11.142 1.00 44.37 282 TYR E N 1
ATOM 10742 C CA . TYR E 1 282 ? 1.819 16.820 -10.843 1.00 42.97 282 TYR E CA 1
ATOM 10743 C C . TYR E 1 282 ? 1.140 15.536 -10.371 1.00 42.27 282 TYR E C 1
ATOM 10744 O O . TYR E 1 282 ? 0.145 15.579 -9.648 1.00 42.09 282 TYR E O 1
ATOM 10753 N N . ILE E 1 283 ? 1.685 14.398 -10.792 1.00 41.44 283 ILE E N 1
ATOM 10754 C CA . ILE E 1 283 ? 1.238 13.093 -10.317 1.00 40.71 283 ILE E CA 1
ATOM 10755 C C . ILE E 1 283 ? 2.443 12.325 -9.792 1.00 40.25 283 ILE E C 1
ATOM 10756 O O . ILE E 1 283 ? 3.407 12.105 -10.525 1.00 40.20 283 ILE E O 1
ATOM 10761 N N . CYS E 1 284 ? 2.393 11.915 -8.529 1.00 39.75 284 CYS E N 1
ATOM 10762 C CA . CYS E 1 284 ? 3.481 11.133 -7.950 1.00 39.33 284 CYS E CA 1
ATOM 10763 C C . CYS E 1 284 ? 2.968 9.991 -7.088 1.00 39.36 284 CYS E C 1
ATOM 10764 O O . CYS E 1 284 ? 2.412 10.216 -6.013 1.00 39.28 284 CYS E O 1
ATOM 10767 N N . GLY E 1 285 ? 3.164 8.765 -7.561 1.00 39.52 285 GLY E N 1
ATOM 10768 C CA . GLY E 1 285 ? 2.742 7.582 -6.821 1.00 39.94 285 GLY E CA 1
ATOM 10769 C C . GLY E 1 285 ? 2.275 6.453 -7.712 1.00 40.31 285 GLY E C 1
ATOM 10770 O O . GLY E 1 285 ? 2.998 6.018 -8.608 1.00 40.32 285 GLY E O 1
ATOM 10771 N N . LYS E 1 286 ? 1.057 5.981 -7.478 1.00 40.86 286 LYS E N 1
ATOM 10772 C CA . LYS E 1 286 ? 0.490 4.865 -8.223 1.00 41.56 286 LYS E CA 1
ATOM 10773 C C . LYS E 1 286 ? 0.354 5.156 -9.719 1.00 42.26 286 LYS E C 1
ATOM 10774 O O . LYS E 1 286 ? -0.084 6.236 -10.117 1.00 42.16 286 LYS E O 1
ATOM 10780 N N . LYS E 1 287 ? 0.730 4.177 -10.539 1.00 43.29 287 LYS E N 1
ATOM 10781 C CA . LYS E 1 287 ? 0.560 4.260 -11.990 1.00 44.41 287 LYS E CA 1
ATOM 10782 C C . LYS E 1 287 ? -0.904 4.444 -12.381 1.00 45.19 287 LYS E C 1
ATOM 10783 O O . LYS E 1 287 ? -1.211 5.096 -13.379 1.00 45.23 287 LYS E O 1
ATOM 10789 N N . SER E 1 288 ? -1.804 3.869 -11.591 1.00 46.35 288 SER E N 1
ATOM 10790 C CA . SER E 1 288 ? -3.234 3.932 -11.881 1.00 47.53 288 SER E CA 1
ATOM 10791 C C . SER E 1 288 ? -3.738 5.364 -12.055 1.00 48.49 288 SER E C 1
ATOM 10792 O O . SER E 1 288 ? -4.569 5.637 -12.921 1.00 48.55 288 SER E O 1
ATOM 10795 N N . ILE E 1 289 ? -3.235 6.273 -11.226 1.00 49.77 289 ILE E N 1
ATOM 10796 C CA . ILE E 1 289 ? -3.675 7.665 -11.247 1.00 51.03 289 ILE E CA 1
ATOM 10797 C C . ILE E 1 289 ? -3.579 8.296 -12.635 1.00 52.03 289 ILE E C 1
ATOM 10798 O O . ILE E 1 289 ? -4.299 9.247 -12.943 1.00 52.15 289 ILE E O 1
ATOM 10803 N N . ARG E 1 290 ? -2.690 7.811 -13.470 1.00 53.33 290 ARG E N 1
ATOM 10804 C CA . ARG E 1 290 ? -2.532 8.432 -14.777 1.00 54.63 290 ARG E CA 1
ATOM 10805 C C . ARG E 1 290 ? -3.697 8.369 -15.783 1.00 55.43 290 ARG E C 1
ATOM 10806 O O . ARG E 1 290 ? -4.082 9.391 -16.277 1.00 55.52 290 ARG E O 1
ATOM 10814 N N . TYR E 1 291 ? -4.308 7.211 -15.998 1.00 56.44 291 TYR E N 1
ATOM 10815 C CA . TYR E 1 291 ? -5.360 7.029 -17.016 1.00 57.43 291 TYR E CA 1
ATOM 10816 C C . TYR E 1 291 ? -6.661 7.845 -16.909 1.00 57.94 291 TYR E C 1
ATOM 10817 O O . TYR E 1 291 ? -7.181 8.344 -17.907 1.00 58.04 291 TYR E O 1
ATOM 10826 N N . LYS E 1 292 ? -7.174 7.955 -15.691 1.00 58.56 292 LYS E N 1
ATOM 10827 C CA . LYS E 1 292 ? -8.437 8.606 -15.373 1.00 59.10 292 LYS E CA 1
ATOM 10828 C C . LYS E 1 292 ? -8.301 10.129 -15.413 1.00 59.37 292 LYS E C 1
ATOM 10829 O O . LYS E 1 292 ? -9.181 10.821 -15.925 1.00 59.45 292 LYS E O 1
ATOM 10835 N N . VAL E 1 293 ? -7.201 10.646 -14.875 1.00 59.66 293 VAL E N 1
ATOM 10836 C CA . VAL E 1 293 ? -6.954 12.088 -14.871 1.00 59.89 293 VAL E CA 1
ATOM 10837 C C . VAL E 1 293 ? -6.774 12.724 -16.257 1.00 60.02 293 VAL E C 1
ATOM 10838 O O . VAL E 1 293 ? -7.296 13.808 -16.519 1.00 60.05 293 VAL E O 1
ATOM 10842 N N . MET E 1 294 ? -6.002 12.081 -17.120 1.00 60.15 294 MET E N 1
ATOM 10843 C CA . MET E 1 294 ? -5.706 12.621 -18.436 1.00 60.32 294 MET E CA 1
ATOM 10844 C C . MET E 1 294 ? -6.867 12.815 -19.399 1.00 60.40 294 MET E C 1
ATOM 10845 O O . MET E 1 294 ? -6.872 13.738 -20.177 1.00 60.42 294 MET E O 1
ATOM 10850 N N . ASP E 1 295 ? -7.808 11.895 -19.378 1.00 60.49 295 ASP E N 1
ATOM 10851 C CA . ASP E 1 295 ? -8.987 11.947 -20.234 1.00 60.59 295 ASP E CA 1
ATOM 10852 C C . ASP E 1 295 ? -9.797 13.192 -19.925 1.00 60.69 295 ASP E C 1
ATOM 10853 O O . ASP E 1 295 ? -10.308 13.862 -20.822 1.00 60.65 295 ASP E O 1
ATOM 10858 N N . ILE E 1 296 ? -9.904 13.493 -18.637 1.00 60.81 296 ILE E N 1
ATOM 10859 C CA . ILE E 1 296 ? -10.622 14.666 -18.178 1.00 60.92 296 ILE E CA 1
ATOM 10860 C C . ILE E 1 296 ? -9.976 15.883 -18.820 1.00 60.97 296 ILE E C 1
ATOM 10861 O O . ILE E 1 296 ? -10.651 16.853 -19.163 1.00 61.01 296 ILE E O 1
ATOM 10866 N N . LEU E 1 297 ? -8.659 15.821 -18.984 1.00 61.02 297 LEU E N 1
ATOM 10867 C CA . LEU E 1 297 ? -7.923 16.883 -19.657 1.00 61.08 297 LEU E CA 1
ATOM 10868 C C . LEU E 1 297 ? -7.970 16.690 -21.170 1.00 61.08 297 LEU E C 1
ATOM 10869 O O . LEU E 1 297 ? -8.094 17.656 -21.925 1.00 61.09 297 LEU E O 1
ATOM 10874 N N . LYS E 1 298 ? -7.905 15.432 -21.615 1.00 61.06 298 LYS E N 1
ATOM 10875 C CA . LYS E 1 298 ? -8.003 15.109 -23.036 1.00 61.00 298 LYS E CA 1
ATOM 10876 C C . LYS E 1 298 ? -9.358 15.454 -23.617 1.00 60.93 298 LYS E C 1
ATOM 10877 O O . LYS E 1 298 ? -9.419 16.216 -24.550 1.00 60.97 298 LYS E O 1
ATOM 10883 N N . SER E 1 299 ? -10.435 15.003 -22.990 1.00 60.83 299 SER E N 1
ATOM 10884 C CA . SER E 1 299 ? -11.785 15.448 -23.307 1.00 60.74 299 SER E CA 1
ATOM 10885 C C . SER E 1 299 ? -11.848 16.971 -23.360 1.00 60.68 299 SER E C 1
ATOM 10886 O O . SER E 1 299 ? -12.685 17.590 -22.710 1.00 60.62 299 SER E O 1
ATOM 10889 N N . LYS E 1 308 ? -0.207 19.942 -21.662 1.00 57.08 308 LYS E N 1
ATOM 10890 C CA . LYS E 1 308 ? 0.787 18.899 -21.899 1.00 57.02 308 LYS E CA 1
ATOM 10891 C C . LYS E 1 308 ? 2.110 19.174 -21.184 1.00 56.82 308 LYS E C 1
ATOM 10892 O O . LYS E 1 308 ? 2.562 18.357 -20.383 1.00 56.85 308 LYS E O 1
ATOM 10898 N N . LYS E 1 309 ? 2.726 20.320 -21.460 1.00 56.40 309 LYS E N 1
ATOM 10899 C CA . LYS E 1 309 ? 3.972 20.663 -20.783 1.00 55.91 309 LYS E CA 1
ATOM 10900 C C . LYS E 1 309 ? 3.690 21.096 -19.346 1.00 55.35 309 LYS E C 1
ATOM 10901 O O . LYS E 1 309 ? 4.611 21.319 -18.560 1.00 55.35 309 LYS E O 1
ATOM 10907 N N . ARG E 1 310 ? 2.407 21.211 -19.014 1.00 54.50 310 ARG E N 1
ATOM 10908 C CA . ARG E 1 310 ? 1.984 21.569 -17.664 1.00 53.62 310 ARG E CA 1
ATOM 10909 C C . ARG E 1 310 ? 1.701 20.328 -16.822 1.00 52.86 310 ARG E C 1
ATOM 10910 O O . ARG E 1 310 ? 1.385 20.431 -15.636 1.00 52.79 310 ARG E O 1
ATOM 10918 N N . VAL E 1 311 ? 1.810 19.157 -17.442 1.00 51.83 311 VAL E N 1
ATOM 10919 C CA . VAL E 1 311 ? 1.568 17.896 -16.750 1.00 50.79 311 VAL E CA 1
ATOM 10920 C C . VAL E 1 311 ? 2.880 17.190 -16.422 1.00 50.09 311 VAL E C 1
ATOM 10921 O O . VAL E 1 311 ? 3.720 16.981 -17.297 1.00 50.00 311 VAL E O 1
ATOM 10925 N N . HIS E 1 312 ? 3.051 16.829 -15.155 1.00 49.23 312 HIS E N 1
ATOM 10926 C CA . HIS E 1 312 ? 4.255 16.140 -14.707 1.00 48.38 312 HIS E CA 1
ATOM 10927 C C . HIS E 1 312 ? 3.888 14.845 -14.006 1.00 47.88 312 HIS E C 1
ATOM 10928 O O . HIS E 1 312 ? 3.013 14.823 -13.141 1.00 47.81 312 HIS E O 1
ATOM 10935 N N . VAL E 1 313 ? 4.563 13.766 -14.381 1.00 47.26 313 VAL E N 1
ATOM 10936 C CA . VAL E 1 313 ? 4.274 12.460 -13.813 1.00 46.72 313 VAL E CA 1
ATOM 10937 C C . VAL E 1 313 ? 5.543 11.769 -13.329 1.00 46.42 313 VAL E C 1
ATOM 10938 O O . VAL E 1 313 ? 6.563 11.758 -14.018 1.00 46.37 313 VAL E O 1
ATOM 10942 N N . GLU E 1 314 ? 5.471 11.205 -12.129 1.00 46.04 314 GLU E N 1
ATOM 10943 C CA . GLU E 1 314 ? 6.542 10.374 -11.602 1.00 45.74 314 GLU E CA 1
ATOM 10944 C C . GLU E 1 314 ? 5.917 9.235 -10.813 1.00 45.55 314 GLU E C 1
ATOM 10945 O O . GLU E 1 314 ? 5.511 9.416 -9.666 1.00 45.50 314 GLU E O 1
ATOM 10951 N N . VAL E 1 315 ? 5.831 8.064 -11.431 1.00 45.40 315 VAL E N 1
ATOM 10952 C CA . VAL E 1 315 ? 5.148 6.939 -10.805 1.00 45.34 315 VAL E CA 1
ATOM 10953 C C . VAL E 1 315 ? 6.096 5.807 -10.413 1.00 45.42 315 VAL E C 1
ATOM 10954 O O . VAL E 1 315 ? 7.134 5.602 -11.042 1.00 45.33 315 VAL E O 1
ATOM 10958 N N . TYR E 1 316 ? 5.727 5.086 -9.358 1.00 45.59 316 TYR E N 1
ATOM 10959 C CA . TYR E 1 316 ? 6.515 3.960 -8.869 1.00 45.76 316 TYR E CA 1
ATOM 10960 C C . TYR E 1 316 ? 5.717 3.097 -7.893 1.00 45.85 316 TYR E C 1
ATOM 10961 O O . TYR E 1 316 ? 4.701 3.527 -7.353 1.00 45.91 316 TYR E O 1
ATOM 10971 N N . ASN F 1 5 ? 14.655 -29.756 -2.583 1.00 62.53 5 ASN F N 1
ATOM 10972 C CA . ASN F 1 5 ? 14.987 -28.310 -2.440 1.00 62.49 5 ASN F CA 1
ATOM 10973 C C . ASN F 1 5 ? 15.886 -27.827 -3.576 1.00 62.34 5 ASN F C 1
ATOM 10974 O O . ASN F 1 5 ? 16.889 -28.472 -3.906 1.00 62.37 5 ASN F O 1
ATOM 10979 N N . PHE F 1 6 ? 15.531 -26.692 -4.170 1.00 62.03 6 PHE F N 1
ATOM 10980 C CA . PHE F 1 6 ? 16.305 -26.125 -5.271 1.00 61.66 6 PHE F CA 1
ATOM 10981 C C . PHE F 1 6 ? 16.731 -24.684 -4.981 1.00 61.29 6 PHE F C 1
ATOM 10982 O O . PHE F 1 6 ? 17.461 -24.069 -5.758 1.00 61.26 6 PHE F O 1
ATOM 10990 N N . ILE F 1 7 ? 16.256 -24.157 -3.855 1.00 60.76 7 ILE F N 1
ATOM 10991 C CA . ILE F 1 7 ? 16.488 -22.763 -3.487 1.00 60.21 7 ILE F CA 1
ATOM 10992 C C . ILE F 1 7 ? 17.975 -22.380 -3.407 1.00 59.78 7 ILE F C 1
ATOM 10993 O O . ILE F 1 7 ? 18.776 -23.062 -2.768 1.00 59.74 7 ILE F O 1
ATOM 10998 N N . ASN F 1 8 ? 18.317 -21.278 -4.069 1.00 59.16 8 ASN F N 1
ATOM 10999 C CA . ASN F 1 8 ? 19.675 -20.733 -4.065 1.00 58.54 8 ASN F CA 1
ATOM 11000 C C . ASN F 1 8 ? 20.784 -21.714 -4.452 1.00 58.07 8 ASN F C 1
ATOM 11001 O O . ASN F 1 8 ? 21.810 -21.801 -3.778 1.00 58.05 8 ASN F O 1
ATOM 11006 N N . LEU F 1 9 ? 20.571 -22.443 -5.544 1.00 57.41 9 LEU F N 1
ATOM 11007 C CA . LEU F 1 9 ? 21.630 -23.248 -6.144 1.00 56.76 9 LEU F CA 1
ATOM 11008 C C . LEU F 1 9 ? 22.577 -22.338 -6.916 1.00 56.28 9 LEU F C 1
ATOM 11009 O O . LEU F 1 9 ? 23.764 -22.632 -7.060 1.00 56.24 9 LEU F O 1
ATOM 11014 N N . TYR F 1 10 ? 22.037 -21.231 -7.414 1.00 55.68 10 TYR F N 1
ATOM 11015 C CA . TYR F 1 10 ? 22.826 -20.237 -8.121 1.00 55.09 10 TYR F CA 1
ATOM 11016 C C . TYR F 1 10 ? 22.607 -18.867 -7.504 1.00 54.84 10 TYR F C 1
ATOM 11017 O O . TYR F 1 10 ? 21.476 -18.481 -7.215 1.00 54.73 10 TYR F O 1
ATOM 11026 N N . THR F 1 11 ? 23.696 -18.136 -7.296 1.00 54.57 11 THR F N 1
ATOM 11027 C CA . THR F 1 11 ? 23.631 -16.859 -6.603 1.00 54.35 11 THR F CA 1
ATOM 11028 C C . THR F 1 11 ? 24.262 -15.748 -7.429 1.00 54.19 11 THR F C 1
ATOM 11029 O O . THR F 1 11 ? 24.750 -15.981 -8.529 1.00 54.12 11 THR F O 1
ATOM 11033 N N . VAL F 1 12 ? 24.247 -14.538 -6.883 1.00 53.99 12 VAL F N 1
ATOM 11034 C CA . VAL F 1 12 ? 24.914 -13.414 -7.515 1.00 53.78 12 VAL F CA 1
ATOM 11035 C C . VAL F 1 12 ? 26.404 -13.719 -7.624 1.00 53.55 12 VAL F C 1
ATOM 11036 O O . VAL F 1 12 ? 27.080 -13.236 -8.533 1.00 53.60 12 VAL F O 1
ATOM 11040 N N . LYS F 1 13 ? 26.908 -14.530 -6.703 1.00 53.16 13 LYS F N 1
ATOM 11041 C CA . LYS F 1 13 ? 28.296 -14.981 -6.741 1.00 52.73 13 LYS F CA 1
ATOM 11042 C C . LYS F 1 13 ? 28.514 -15.943 -7.895 1.00 52.22 13 LYS F C 1
ATOM 11043 O O . LYS F 1 13 ? 29.396 -15.738 -8.729 1.00 52.16 13 LYS F O 1
ATOM 11049 N N . ASN F 1 14 ? 27.706 -16.997 -7.938 1.00 51.53 14 ASN F N 1
ATOM 11050 C CA . ASN F 1 14 ? 27.783 -17.977 -9.014 1.00 50.82 14 ASN F CA 1
ATOM 11051 C C . ASN F 1 14 ? 26.473 -18.064 -9.789 1.00 50.19 14 ASN F C 1
ATOM 11052 O O . ASN F 1 14 ? 25.594 -18.854 -9.444 1.00 50.21 14 ASN F O 1
ATOM 11057 N N . PRO F 1 15 ? 26.335 -17.244 -10.840 1.00 49.51 15 PRO F N 1
ATOM 11058 C CA . PRO F 1 15 ? 25.125 -17.279 -11.646 1.00 48.94 15 PRO F CA 1
ATOM 11059 C C . PRO F 1 15 ? 25.254 -18.245 -12.818 1.00 48.36 15 PRO F C 1
ATOM 11060 O O . PRO F 1 15 ? 26.356 -18.481 -13.311 1.00 48.29 15 PRO F O 1
ATOM 11064 N N . LEU F 1 16 ? 24.128 -18.801 -13.251 1.00 47.73 16 LEU F N 1
ATOM 11065 C CA . LEU F 1 16 ? 24.108 -19.699 -14.396 1.00 47.10 16 LEU F CA 1
ATOM 11066 C C . LEU F 1 16 ? 24.021 -18.908 -15.696 1.00 46.69 16 LEU F C 1
ATOM 11067 O O . LEU F 1 16 ? 23.164 -18.038 -15.852 1.00 46.67 16 LEU F O 1
ATOM 11072 N N . LYS F 1 17 ? 24.923 -19.210 -16.622 1.00 46.17 17 LYS F N 1
ATOM 11073 C CA . LYS F 1 17 ? 24.912 -18.595 -17.941 1.00 45.65 17 LYS F CA 1
ATOM 11074 C C . LYS F 1 17 ? 23.923 -19.331 -18.843 1.00 45.14 17 LYS F C 1
ATOM 11075 O O . LYS F 1 17 ? 24.103 -20.513 -19.140 1.00 45.09 17 LYS F O 1
ATOM 11081 N N . CYS F 1 18 ? 22.875 -18.630 -19.268 1.00 44.43 18 CYS F N 1
ATOM 11082 C CA . CYS F 1 18 ? 21.833 -19.227 -20.100 1.00 43.76 18 CYS F CA 1
ATOM 11083 C C . CYS F 1 18 ? 21.709 -18.533 -21.455 1.00 43.16 18 CYS F C 1
ATOM 11084 O O . CYS F 1 18 ? 22.250 -17.444 -21.659 1.00 43.05 18 CYS F O 1
ATOM 11087 N N . LYS F 1 19 ? 20.984 -19.169 -22.372 1.00 42.39 19 LYS F N 1
ATOM 11088 C CA . LYS F 1 19 ? 20.755 -18.617 -23.698 1.00 41.70 19 LYS F CA 1
ATOM 11089 C C . LYS F 1 19 ? 19.275 -18.357 -23.959 1.00 41.09 19 LYS F C 1
ATOM 11090 O O . LYS F 1 19 ? 18.416 -19.150 -23.570 1.00 40.99 19 LYS F O 1
ATOM 11096 N N . ILE F 1 20 ? 18.987 -17.245 -24.627 1.00 40.35 20 ILE F N 1
ATOM 11097 C CA . ILE F 1 20 ? 17.632 -16.947 -25.071 1.00 39.64 20 ILE F CA 1
ATOM 11098 C C . ILE F 1 20 ? 17.309 -17.726 -26.341 1.00 39.21 20 ILE F C 1
ATOM 11099 O O . ILE F 1 20 ? 18.044 -17.657 -27.327 1.00 39.07 20 ILE F O 1
ATOM 11104 N N . VAL F 1 21 ? 16.199 -18.468 -26.307 1.00 38.71 21 VAL F N 1
ATOM 11105 C CA . VAL F 1 21 ? 15.742 -19.234 -27.460 1.00 38.25 21 VAL F CA 1
ATOM 11106 C C . VAL F 1 21 ? 14.691 -18.447 -28.233 1.00 37.99 21 VAL F C 1
ATOM 11107 O O . VAL F 1 21 ? 14.614 -18.529 -29.460 1.00 37.94 21 VAL F O 1
ATOM 11111 N N . ASP F 1 22 ? 13.881 -17.684 -27.505 1.00 37.69 22 ASP F N 1
ATOM 11112 C CA . ASP F 1 22 ? 12.827 -16.890 -28.121 1.00 37.45 22 ASP F CA 1
ATOM 11113 C C . ASP F 1 22 ? 12.438 -15.689 -27.256 1.00 37.30 22 ASP F C 1
ATOM 11114 O O . ASP F 1 22 ? 12.459 -15.760 -26.026 1.00 37.20 22 ASP F O 1
ATOM 11119 N N . LYS F 1 23 ? 12.100 -14.585 -27.915 1.00 37.15 23 LYS F N 1
ATOM 11120 C CA . LYS F 1 23 ? 11.549 -13.409 -27.248 1.00 37.05 23 LYS F CA 1
ATOM 11121 C C . LYS F 1 23 ? 10.254 -13.024 -27.952 1.00 36.89 23 LYS F C 1
ATOM 11122 O O . LYS F 1 23 ? 10.262 -12.665 -29.129 1.00 36.84 23 LYS F O 1
ATOM 11128 N N . ILE F 1 24 ? 9.143 -13.100 -27.225 1.00 36.67 24 ILE F N 1
ATOM 11129 C CA . ILE F 1 24 ? 7.819 -12.964 -27.823 1.00 36.52 24 ILE F CA 1
ATOM 11130 C C . ILE F 1 24 ? 6.973 -11.887 -27.142 1.00 36.32 24 ILE F C 1
ATOM 11131 O O . ILE F 1 24 ? 6.926 -11.813 -25.913 1.00 36.27 24 ILE F O 1
ATOM 11136 N N . ASN F 1 25 ? 6.305 -11.055 -27.940 1.00 36.03 25 ASN F N 1
ATOM 11137 C CA . ASN F 1 25 ? 5.393 -10.047 -27.397 1.00 35.77 25 ASN F CA 1
ATOM 11138 C C . ASN F 1 25 ? 4.093 -10.683 -26.908 1.00 35.74 25 ASN F C 1
ATOM 11139 O O . ASN F 1 25 ? 3.254 -11.100 -27.705 1.00 35.60 25 ASN F O 1
ATOM 11144 N N . LEU F 1 26 ? 3.939 -10.747 -25.588 1.00 35.81 26 LEU F N 1
ATOM 11145 C CA . LEU F 1 26 ? 2.818 -11.445 -24.955 1.00 36.00 26 LEU F CA 1
ATOM 11146 C C . LEU F 1 26 ? 1.471 -10.735 -25.052 1.00 36.19 26 LEU F C 1
ATOM 11147 O O . LEU F 1 26 ? 0.429 -11.354 -24.839 1.00 36.18 26 LEU F O 1
ATOM 11152 N N . VAL F 1 27 ? 1.486 -9.441 -25.348 1.00 36.54 27 VAL F N 1
ATOM 11153 C CA . VAL F 1 27 ? 0.240 -8.692 -25.463 1.00 36.95 27 VAL F CA 1
ATOM 11154 C C . VAL F 1 27 ? -0.126 -8.400 -26.910 1.00 37.46 27 VAL F C 1
ATOM 11155 O O . VAL F 1 27 ? 0.740 -8.288 -27.780 1.00 37.43 27 VAL F O 1
ATOM 11159 N N . ARG F 1 28 ? -1.427 -8.283 -27.148 1.00 38.11 28 ARG F N 1
ATOM 11160 C CA . ARG F 1 28 ? -1.957 -7.872 -28.436 1.00 38.87 28 ARG F CA 1
ATOM 11161 C C . ARG F 1 28 ? -2.095 -6.344 -28.437 1.00 39.40 28 ARG F C 1
ATOM 11162 O O . ARG F 1 28 ? -1.881 -5.703 -27.407 1.00 39.35 28 ARG F O 1
ATOM 11170 N N . PRO F 1 29 ? -2.450 -5.755 -29.591 1.00 39.99 29 PRO F N 1
ATOM 11171 C CA . PRO F 1 29 ? -2.302 -4.310 -29.832 1.00 40.45 29 PRO F CA 1
ATOM 11172 C C . PRO F 1 29 ? -3.017 -3.347 -28.872 1.00 40.92 29 PRO F C 1
ATOM 11173 O O . PRO F 1 29 ? -2.416 -2.359 -28.447 1.00 41.06 29 PRO F O 1
ATOM 11177 N N . ASN F 1 30 ? -4.278 -3.611 -28.545 1.00 41.36 30 ASN F N 1
ATOM 11178 C CA . ASN F 1 30 ? -5.049 -2.679 -27.718 1.00 41.75 30 ASN F CA 1
ATOM 11179 C C . ASN F 1 30 ? -4.528 -2.520 -26.290 1.00 41.84 30 ASN F C 1
ATOM 11180 O O . ASN F 1 30 ? -4.957 -1.624 -25.563 1.00 41.94 30 ASN F O 1
ATOM 11185 N N . SER F 1 31 ? -3.610 -3.391 -25.890 1.00 41.83 31 SER F N 1
ATOM 11186 C CA . SER F 1 31 ? -3.009 -3.296 -24.567 1.00 41.73 31 SER F CA 1
ATOM 11187 C C . SER F 1 31 ? -2.061 -2.105 -24.510 1.00 41.55 31 SER F C 1
ATOM 11188 O O . SER F 1 31 ? -1.263 -1.900 -25.424 1.00 41.63 31 SER F O 1
ATOM 11191 N N . PRO F 1 32 ? -2.150 -1.309 -23.437 1.00 41.27 32 PRO F N 1
ATOM 11192 C CA . PRO F 1 32 ? -1.226 -0.195 -23.251 1.00 41.02 32 PRO F CA 1
ATOM 11193 C C . PRO F 1 32 ? 0.140 -0.669 -22.765 1.00 40.76 32 PRO F C 1
ATOM 11194 O O . PRO F 1 32 ? 1.020 0.149 -22.499 1.00 40.67 32 PRO F O 1
ATOM 11198 N N . ASN F 1 33 ? 0.313 -1.984 -22.659 1.00 40.49 33 ASN F N 1
ATOM 11199 C CA . ASN F 1 33 ? 1.518 -2.554 -22.061 1.00 40.25 33 ASN F CA 1
ATOM 11200 C C . ASN F 1 33 ? 2.454 -3.261 -23.033 1.00 40.05 33 ASN F C 1
ATOM 11201 O O . ASN F 1 33 ? 2.034 -3.750 -24.083 1.00 39.93 33 ASN F O 1
ATOM 11206 N N . GLU F 1 34 ? 3.730 -3.310 -22.668 1.00 39.81 34 GLU F N 1
ATOM 11207 C CA . GLU F 1 34 ? 4.733 -4.073 -23.391 1.00 39.55 34 GLU F CA 1
ATOM 11208 C C . GLU F 1 34 ? 5.274 -5.162 -22.477 1.00 39.26 34 GLU F C 1
ATOM 11209 O O . GLU F 1 34 ? 5.885 -4.867 -21.451 1.00 39.26 34 GLU F O 1
ATOM 11215 N N . VAL F 1 35 ? 5.037 -6.418 -22.838 1.00 38.94 35 VAL F N 1
ATOM 11216 C CA . VAL F 1 35 ? 5.399 -7.546 -21.987 1.00 38.69 35 VAL F CA 1
ATOM 11217 C C . VAL F 1 35 ? 5.996 -8.689 -22.802 1.00 38.52 35 VAL F C 1
ATOM 11218 O O . VAL F 1 35 ? 5.397 -9.143 -23.771 1.00 38.51 35 VAL F O 1
ATOM 11222 N N . TYR F 1 36 ? 7.174 -9.160 -22.400 1.00 38.21 36 TYR F N 1
ATOM 11223 C CA . TYR F 1 36 ? 7.862 -10.189 -23.166 1.00 37.86 36 TYR F CA 1
ATOM 11224 C C . TYR F 1 36 ? 7.901 -11.561 -22.525 1.00 37.58 36 TYR F C 1
ATOM 11225 O O . TYR F 1 36 ? 8.200 -11.711 -21.339 1.00 37.53 36 TYR F O 1
ATOM 11234 N N . HIS F 1 37 ? 7.579 -12.559 -23.328 1.00 37.25 37 HIS F N 1
ATOM 11235 C CA . HIS F 1 37 ? 7.796 -13.943 -22.977 1.00 36.96 37 HIS F CA 1
ATOM 11236 C C . HIS F 1 37 ? 9.196 -14.304 -23.451 1.00 36.93 37 HIS F C 1
ATOM 11237 O O . HIS F 1 37 ? 9.512 -14.163 -24.632 1.00 36.82 37 HIS F O 1
ATOM 11244 N N . LEU F 1 38 ? 10.041 -14.743 -22.533 1.00 36.99 38 LEU F N 1
ATOM 11245 C CA . LEU F 1 38 ? 11.370 -15.215 -22.878 1.00 37.15 38 LEU F CA 1
ATOM 11246 C C . LEU F 1 38 ? 11.423 -16.723 -22.737 1.00 37.38 38 LEU F C 1
ATOM 11247 O O . LEU F 1 38 ? 11.015 -17.261 -21.709 1.00 37.42 38 LEU F O 1
ATOM 11252 N N . GLU F 1 39 ? 11.918 -17.411 -23.752 1.00 37.68 39 GLU F N 1
ATOM 11253 C CA . GLU F 1 39 ? 12.238 -18.820 -23.595 1.00 38.08 39 GLU F CA 1
ATOM 11254 C C . GLU F 1 39 ? 13.730 -18.932 -23.325 1.00 38.20 39 GLU F C 1
ATOM 11255 O O . GLU F 1 39 ? 14.551 -18.437 -24.098 1.00 38.16 39 GLU F O 1
ATOM 11261 N N . ILE F 1 40 ? 14.079 -19.570 -22.222 1.00 38.49 40 ILE F N 1
ATOM 11262 C CA . ILE F 1 40 ? 15.468 -19.613 -21.790 1.00 38.78 40 ILE F CA 1
ATOM 11263 C C . ILE F 1 40 ? 16.021 -21.030 -21.717 1.00 39.03 40 ILE F C 1
ATOM 11264 O O . ILE F 1 40 ? 15.509 -21.878 -20.985 1.00 39.01 40 ILE F O 1
ATOM 11269 N N . ASN F 1 41 ? 17.077 -21.272 -22.495 1.00 39.45 41 ASN F N 1
ATOM 11270 C CA . ASN F 1 41 ? 17.787 -22.541 -22.483 1.00 39.84 41 ASN F CA 1
ATOM 11271 C C . ASN F 1 41 ? 18.841 -22.553 -21.380 1.00 40.09 41 ASN F C 1
ATOM 11272 O O . ASN F 1 41 ? 19.770 -21.746 -21.394 1.00 40.10 41 ASN F O 1
ATOM 11277 N N . HIS F 1 42 ? 18.692 -23.465 -20.424 1.00 40.46 42 HIS F N 1
ATOM 11278 C CA . HIS F 1 42 ? 19.615 -23.538 -19.293 1.00 40.82 42 HIS F CA 1
ATOM 11279 C C . HIS F 1 42 ? 20.408 -24.847 -19.236 1.00 41.20 42 HIS F C 1
ATOM 11280 O O . HIS F 1 42 ? 21.074 -25.134 -18.241 1.00 41.27 42 HIS F O 1
ATOM 11287 N N . ASN F 1 43 ? 20.343 -25.625 -20.315 1.00 41.61 43 ASN F N 1
ATOM 11288 C CA . ASN F 1 43 ? 21.015 -26.926 -20.392 1.00 42.04 43 ASN F CA 1
ATOM 11289 C C . ASN F 1 43 ? 20.509 -27.930 -19.356 1.00 42.35 43 ASN F C 1
ATOM 11290 O O . ASN F 1 43 ? 21.216 -28.869 -18.986 1.00 42.40 43 ASN F O 1
ATOM 11295 N N . GLY F 1 44 ? 19.276 -27.730 -18.901 1.00 42.63 44 GLY F N 1
ATOM 11296 C CA . GLY F 1 44 ? 18.682 -28.583 -17.877 1.00 43.03 44 GLY F CA 1
ATOM 11297 C C . GLY F 1 44 ? 19.320 -28.379 -16.515 1.00 43.29 44 GLY F C 1
ATOM 11298 O O . GLY F 1 44 ? 19.027 -29.108 -15.566 1.00 43.31 44 GLY F O 1
ATOM 11299 N N . LEU F 1 45 ? 20.188 -27.375 -16.420 1.00 43.51 45 LEU F N 1
ATOM 11300 C CA . LEU F 1 45 ? 20.959 -27.118 -15.203 1.00 43.71 45 LEU F CA 1
ATOM 11301 C C . LEU F 1 45 ? 20.198 -26.338 -14.129 1.00 43.77 45 LEU F C 1
ATOM 11302 O O . LEU F 1 45 ? 20.434 -26.533 -12.935 1.00 43.82 45 LEU F O 1
ATOM 11307 N N . PHE F 1 46 ? 19.297 -25.453 -14.546 1.00 43.70 46 PHE F N 1
ATOM 11308 C CA . PHE F 1 46 ? 18.514 -24.678 -13.587 1.00 43.59 46 PHE F CA 1
ATOM 11309 C C . PHE F 1 46 ? 17.364 -25.503 -13.018 1.00 43.45 46 PHE F C 1
ATOM 11310 O O . PHE F 1 46 ? 16.360 -25.750 -13.696 1.00 43.43 46 PHE F O 1
ATOM 11318 N N . LYS F 1 47 ? 17.513 -25.924 -11.766 1.00 43.18 47 LYS F N 1
ATOM 11319 C CA . LYS F 1 47 ? 16.507 -26.742 -11.099 1.00 42.86 47 LYS F CA 1
ATOM 11320 C C . LYS F 1 47 ? 15.503 -25.860 -10.356 1.00 42.52 47 LYS F C 1
ATOM 11321 O O . LYS F 1 47 ? 15.894 -24.953 -9.620 1.00 42.49 47 LYS F O 1
ATOM 11327 N N . TYR F 1 48 ? 14.216 -26.133 -10.548 1.00 42.05 48 TYR F N 1
ATOM 11328 C CA . TYR F 1 48 ? 13.166 -25.334 -9.927 1.00 41.66 48 TYR F CA 1
ATOM 11329 C C . TYR F 1 48 ? 11.863 -26.112 -9.770 1.00 41.57 48 TYR F C 1
ATOM 11330 O O . TYR F 1 48 ? 11.658 -27.139 -10.416 1.00 41.51 48 TYR F O 1
ATOM 11339 N N . LEU F 1 49 ? 10.990 -25.611 -8.900 1.00 41.44 49 LEU F N 1
ATOM 11340 C CA . LEU F 1 49 ? 9.644 -26.149 -8.743 1.00 41.39 49 LEU F CA 1
ATOM 11341 C C . LEU F 1 49 ? 8.646 -25.133 -9.276 1.00 41.33 49 LEU F C 1
ATOM 11342 O O . LEU F 1 49 ? 8.887 -23.928 -9.204 1.00 41.28 49 LEU F O 1
ATOM 11347 N N . GLU F 1 50 ? 7.526 -25.612 -9.808 1.00 41.29 50 GLU F N 1
ATOM 11348 C CA . GLU F 1 50 ? 6.491 -24.713 -10.307 1.00 41.31 50 GLU F CA 1
ATOM 11349 C C . GLU F 1 50 ? 6.118 -23.689 -9.240 1.00 41.13 50 GLU F C 1
ATOM 11350 O O . GLU F 1 50 ? 6.015 -24.020 -8.058 1.00 41.15 50 GLU F O 1
ATOM 11356 N N . GLY F 1 51 ? 5.919 -22.445 -9.662 1.00 40.91 51 GLY F N 1
ATOM 11357 C CA . GLY F 1 51 ? 5.581 -21.369 -8.738 1.00 40.61 51 GLY F CA 1
ATOM 11358 C C . GLY F 1 51 ? 6.809 -20.618 -8.263 1.00 40.39 51 GLY F C 1
ATOM 11359 O O . GLY F 1 51 ? 6.701 -19.545 -7.669 1.00 40.34 51 GLY F O 1
ATOM 11360 N N . HIS F 1 52 ? 7.982 -21.184 -8.527 1.00 40.18 52 HIS F N 1
ATOM 11361 C CA . HIS F 1 52 ? 9.240 -20.558 -8.137 1.00 39.99 52 HIS F CA 1
ATOM 11362 C C . HIS F 1 52 ? 9.575 -19.340 -8.985 1.00 39.96 52 HIS F C 1
ATOM 11363 O O . HIS F 1 52 ? 9.034 -19.152 -10.075 1.00 39.97 52 HIS F O 1
ATOM 11370 N N . THR F 1 53 ? 10.484 -18.520 -8.472 1.00 39.88 53 THR F N 1
ATOM 11371 C CA . THR F 1 53 ? 11.005 -17.397 -9.228 1.00 39.82 53 THR F CA 1
ATOM 11372 C C . THR F 1 53 ? 12.476 -17.627 -9.532 1.00 39.86 53 THR F C 1
ATOM 11373 O O . THR F 1 53 ? 13.155 -18.395 -8.849 1.00 39.85 53 THR F O 1
ATOM 11377 N N . CYS F 1 54 ? 12.957 -16.965 -10.576 1.00 39.85 54 CYS F N 1
ATOM 11378 C CA . CYS F 1 54 ? 14.370 -16.952 -10.889 1.00 39.88 54 CYS F CA 1
ATOM 11379 C C . CYS F 1 54 ? 14.822 -15.508 -10.809 1.00 39.82 54 CYS F C 1
ATOM 11380 O O . CYS F 1 54 ? 13.999 -14.594 -10.808 1.00 39.78 54 CYS F O 1
ATOM 11383 N N . GLY F 1 55 ? 16.130 -15.301 -10.741 1.00 39.83 55 GLY F N 1
ATOM 11384 C CA . GLY F 1 55 ? 16.687 -13.956 -10.739 1.00 39.81 55 GLY F CA 1
ATOM 11385 C C . GLY F 1 55 ? 17.517 -13.706 -11.980 1.00 39.84 55 GLY F C 1
ATOM 11386 O O . GLY F 1 55 ? 18.386 -14.505 -12.329 1.00 39.76 55 GLY F O 1
ATOM 11387 N N . ILE F 1 56 ? 17.239 -12.597 -12.657 1.00 39.88 56 ILE F N 1
ATOM 11388 C CA . ILE F 1 56 ? 18.028 -12.189 -13.809 1.00 39.95 56 ILE F CA 1
ATOM 11389 C C . ILE F 1 56 ? 18.950 -11.046 -13.407 1.00 40.20 56 ILE F C 1
ATOM 11390 O O . ILE F 1 56 ? 18.501 -10.058 -12.824 1.00 40.15 56 ILE F O 1
ATOM 11395 N N . ILE F 1 57 ? 20.238 -11.183 -13.705 1.00 40.60 57 ILE F N 1
ATOM 11396 C CA . ILE F 1 57 ? 21.192 -10.107 -13.450 1.00 41.13 57 ILE F CA 1
ATOM 11397 C C . ILE F 1 57 ? 21.469 -9.338 -14.737 1.00 41.76 57 ILE F C 1
ATOM 11398 O O . ILE F 1 57 ? 22.170 -9.831 -15.619 1.00 41.64 57 ILE F O 1
ATOM 11403 N N . PRO F 1 58 ? 20.918 -8.122 -14.848 1.00 42.60 58 PRO F N 1
ATOM 11404 C CA . PRO F 1 58 ? 21.058 -7.312 -16.057 1.00 43.49 58 PRO F CA 1
ATOM 11405 C C . PRO F 1 58 ? 22.503 -6.923 -16.378 1.00 44.64 58 PRO F C 1
ATOM 11406 O O . PRO F 1 58 ? 23.220 -6.420 -15.512 1.00 44.63 58 PRO F O 1
ATOM 11410 N N . TYR F 1 59 ? 22.910 -7.160 -17.624 1.00 46.14 59 TYR F N 1
ATOM 11411 C CA . TYR F 1 59 ? 24.204 -6.709 -18.148 1.00 47.76 59 TYR F CA 1
ATOM 11412 C C . TYR F 1 59 ? 25.426 -7.430 -17.559 1.00 49.05 59 TYR F C 1
ATOM 11413 O O . TYR F 1 59 ? 26.538 -6.905 -17.605 1.00 49.20 59 TYR F O 1
ATOM 11422 N N . TYR F 1 60 ? 25.220 -8.627 -17.018 1.00 50.81 60 TYR F N 1
ATOM 11423 C CA . TYR F 1 60 ? 26.313 -9.417 -16.443 1.00 52.56 60 TYR F CA 1
ATOM 11424 C C . TYR F 1 60 ? 27.244 -9.961 -17.528 1.00 53.76 60 TYR F C 1
ATOM 11425 O O . TYR F 1 60 ? 26.784 -10.462 -18.555 1.00 53.88 60 TYR F O 1
ATOM 11434 N N . ASN F 1 61 ? 28.551 -9.859 -17.295 1.00 55.30 61 ASN F N 1
ATOM 11435 C CA . ASN F 1 61 ? 29.555 -10.395 -18.215 1.00 56.74 61 ASN F CA 1
ATOM 11436 C C . ASN F 1 61 ? 30.551 -11.299 -17.494 1.00 57.54 61 ASN F C 1
ATOM 11437 O O . ASN F 1 61 ? 31.039 -10.957 -16.418 1.00 57.71 61 ASN F O 1
ATOM 11442 N N . GLU F 1 62 ? 30.856 -12.451 -18.086 1.00 58.42 62 GLU F N 1
ATOM 11443 C CA . GLU F 1 62 ? 31.859 -13.349 -17.518 1.00 59.09 62 GLU F CA 1
ATOM 11444 C C . GLU F 1 62 ? 33.262 -12.993 -18.003 1.00 59.23 62 GLU F C 1
ATOM 11445 O O . GLU F 1 62 ? 33.735 -11.876 -17.797 1.00 59.34 62 GLU F O 1
ATOM 11451 N N . GLN F 1 97 ? 28.534 -3.613 -10.927 1.00 58.67 97 GLN F N 1
ATOM 11452 C CA . GLN F 1 97 ? 27.121 -3.760 -10.599 1.00 58.58 97 GLN F CA 1
ATOM 11453 C C . GLN F 1 97 ? 26.640 -5.202 -10.746 1.00 58.19 97 GLN F C 1
ATOM 11454 O O . GLN F 1 97 ? 26.609 -5.746 -11.850 1.00 58.27 97 GLN F O 1
ATOM 11460 N N . ARG F 1 98 ? 26.271 -5.814 -9.626 1.00 57.46 98 ARG F N 1
ATOM 11461 C CA . ARG F 1 98 ? 25.608 -7.114 -9.636 1.00 56.59 98 ARG F CA 1
ATOM 11462 C C . ARG F 1 98 ? 24.243 -6.964 -8.973 1.00 55.43 98 ARG F C 1
ATOM 11463 O O . ARG F 1 98 ? 24.104 -7.178 -7.769 1.00 55.40 98 ARG F O 1
ATOM 11471 N N . CYS F 1 99 ? 23.237 -6.595 -9.761 1.00 53.81 99 CYS F N 1
ATOM 11472 C CA . CYS F 1 99 ? 21.939 -6.211 -9.208 1.00 52.10 99 CYS F CA 1
ATOM 11473 C C . CYS F 1 99 ? 20.768 -6.973 -9.825 1.00 50.97 99 CYS F C 1
ATOM 11474 O O . CYS F 1 99 ? 20.211 -6.562 -10.843 1.00 50.89 99 CYS F O 1
ATOM 11477 N N . ALA F 1 100 ? 20.389 -8.074 -9.183 1.00 49.38 100 ALA F N 1
ATOM 11478 C CA . ALA F 1 100 ? 19.390 -8.987 -9.733 1.00 47.78 100 ALA F CA 1
ATOM 11479 C C . ALA F 1 100 ? 17.945 -8.524 -9.547 1.00 46.62 100 ALA F C 1
ATOM 11480 O O . ALA F 1 100 ? 17.641 -7.709 -8.675 1.00 46.48 100 ALA F O 1
ATOM 11482 N N . ARG F 1 101 ? 17.067 -9.059 -10.388 1.00 45.09 101 ARG F N 1
ATOM 11483 C CA . ARG F 1 101 ? 15.625 -8.823 -10.300 1.00 43.67 101 ARG F CA 1
ATOM 11484 C C . ARG F 1 101 ? 14.898 -10.158 -10.408 1.00 42.70 101 ARG F C 1
ATOM 11485 O O . ARG F 1 101 ? 15.308 -11.033 -11.168 1.00 42.53 101 ARG F O 1
ATOM 11493 N N . LEU F 1 102 ? 13.819 -10.312 -9.648 1.00 41.55 102 LEU F N 1
ATOM 11494 C CA . LEU F 1 102 ? 13.091 -11.576 -9.611 1.00 40.50 102 LEU F CA 1
ATOM 11495 C C . LEU F 1 102 ? 12.002 -11.659 -10.676 1.00 39.75 102 LEU F C 1
ATOM 11496 O O . LEU F 1 102 ? 11.361 -10.660 -11.005 1.00 39.59 102 LEU F O 1
ATOM 11501 N N . TYR F 1 103 ? 11.800 -12.859 -11.209 1.00 38.87 103 TYR F N 1
ATOM 11502 C CA . TYR F 1 103 ? 10.735 -13.100 -12.172 1.00 38.13 103 TYR F CA 1
ATOM 11503 C C . TYR F 1 103 ? 10.183 -14.504 -12.014 1.00 38.13 103 TYR F C 1
ATOM 11504 O O . TYR F 1 103 ? 10.932 -15.462 -11.829 1.00 38.07 103 TYR F O 1
ATOM 11513 N N . SER F 1 104 ? 8.863 -14.617 -12.081 1.00 38.20 104 SER F N 1
ATOM 11514 C CA . SER F 1 104 ? 8.209 -15.902 -11.923 1.00 38.37 104 SER F CA 1
ATOM 11515 C C . SER F 1 104 ? 8.426 -16.782 -13.145 1.00 38.61 104 SER F C 1
ATOM 11516 O O . SER F 1 104 ? 8.189 -16.363 -14.280 1.00 38.63 104 SER F O 1
ATOM 11519 N N . ILE F 1 105 ? 8.890 -18.001 -12.901 1.00 38.99 105 ILE F N 1
ATOM 11520 C CA . ILE F 1 105 ? 9.059 -18.986 -13.955 1.00 39.39 105 ILE F CA 1
ATOM 11521 C C . ILE F 1 105 ? 7.683 -19.435 -14.431 1.00 39.76 105 ILE F C 1
ATOM 11522 O O . ILE F 1 105 ? 6.880 -19.939 -13.645 1.00 39.80 105 ILE F O 1
ATOM 11527 N N . SER F 1 106 ? 7.405 -19.236 -15.715 1.00 40.22 106 SER F N 1
ATOM 11528 C CA . SER F 1 106 ? 6.092 -19.569 -16.258 1.00 40.76 106 SER F CA 1
ATOM 11529 C C . SER F 1 106 ? 6.103 -20.904 -16.997 1.00 41.24 106 SER F C 1
ATOM 11530 O O . SER F 1 106 ? 5.133 -21.262 -17.664 1.00 41.26 106 SER F O 1
ATOM 11533 N N . SER F 1 107 ? 7.202 -21.638 -16.868 1.00 41.93 107 SER F N 1
ATOM 11534 C CA . SER F 1 107 ? 7.339 -22.928 -17.532 1.00 42.64 107 SER F CA 1
ATOM 11535 C C . SER F 1 107 ? 7.139 -24.087 -16.561 1.00 43.11 107 SER F C 1
ATOM 11536 O O . SER F 1 107 ? 7.312 -23.938 -15.351 1.00 43.22 107 SER F O 1
ATOM 11539 N N . SER F 1 108 ? 6.767 -25.241 -17.103 1.00 43.71 108 SER F N 1
ATOM 11540 C CA . SER F 1 108 ? 6.600 -26.442 -16.301 1.00 44.26 108 SER F CA 1
ATOM 11541 C C . SER F 1 108 ? 7.959 -27.087 -16.051 1.00 44.63 108 SER F C 1
ATOM 11542 O O . SER F 1 108 ? 8.906 -26.871 -16.806 1.00 44.62 108 SER F O 1
ATOM 11545 N N . ASN F 1 109 ? 8.045 -27.878 -14.986 1.00 45.12 109 ASN F N 1
ATOM 11546 C CA . ASN F 1 109 ? 9.294 -28.514 -14.579 1.00 45.61 109 ASN F CA 1
ATOM 11547 C C . ASN F 1 109 ? 9.834 -29.477 -15.636 1.00 45.92 109 ASN F C 1
ATOM 11548 O O . ASN F 1 109 ? 11.045 -29.598 -15.825 1.00 45.98 109 ASN F O 1
ATOM 11553 N N . ASN F 1 110 ? 8.920 -30.155 -16.322 1.00 46.23 110 ASN F N 1
ATOM 11554 C CA . ASN F 1 110 ? 9.268 -31.172 -17.309 1.00 46.54 110 ASN F CA 1
ATOM 11555 C C . ASN F 1 110 ? 9.714 -30.609 -18.659 1.00 46.63 110 ASN F C 1
ATOM 11556 O O . ASN F 1 110 ? 10.157 -31.356 -19.532 1.00 46.61 110 ASN F O 1
ATOM 11561 N N . MET F 1 111 ? 9.591 -29.298 -18.831 1.00 46.66 111 MET F N 1
ATOM 11562 C CA . MET F 1 111 ? 9.971 -28.665 -20.090 1.00 46.66 111 MET F CA 1
ATOM 11563 C C . MET F 1 111 ? 11.480 -28.452 -20.156 1.00 46.52 111 MET F C 1
ATOM 11564 O O . MET F 1 111 ? 12.120 -28.189 -19.138 1.00 46.65 111 MET F O 1
ATOM 11569 N N . GLU F 1 112 ? 12.047 -28.576 -21.353 1.00 46.19 112 GLU F N 1
ATOM 11570 C CA . GLU F 1 112 ? 13.495 -28.463 -21.524 1.00 45.86 112 GLU F CA 1
ATOM 11571 C C . GLU F 1 112 ? 13.995 -27.048 -21.249 1.00 45.29 112 GLU F C 1
ATOM 11572 O O . GLU F 1 112 ? 15.029 -26.857 -20.607 1.00 45.30 112 GLU F O 1
ATOM 11578 N N . ASN F 1 113 ? 13.256 -26.061 -21.739 1.00 44.47 113 ASN F N 1
ATOM 11579 C CA . ASN F 1 113 ? 13.593 -24.668 -21.501 1.00 43.59 113 ASN F CA 1
ATOM 11580 C C . ASN F 1 113 ? 12.670 -24.065 -20.458 1.00 42.91 113 ASN F C 1
ATOM 11581 O O . ASN F 1 113 ? 11.492 -24.415 -20.385 1.00 42.88 113 ASN F O 1
ATOM 11586 N N . LEU F 1 114 ? 13.206 -23.165 -19.643 1.00 41.96 114 LEU F N 1
ATOM 11587 C CA . LEU F 1 114 ? 12.370 -22.405 -18.730 1.00 41.05 114 LEU F CA 1
ATOM 11588 C C . LEU F 1 114 ? 11.868 -21.173 -19.466 1.00 40.31 114 LEU F C 1
ATOM 11589 O O . LEU F 1 114 ? 12.429 -20.780 -20.491 1.00 40.19 114 LEU F O 1
ATOM 11594 N N . SER F 1 115 ? 10.802 -20.575 -18.951 1.00 39.41 115 SER F N 1
ATOM 11595 C CA . SER F 1 115 ? 10.284 -19.344 -19.523 1.00 38.53 115 SER F CA 1
ATOM 11596 C C . SER F 1 115 ? 9.907 -18.361 -18.425 1.00 38.01 115 SER F C 1
ATOM 11597 O O . SER F 1 115 ? 9.802 -18.723 -17.253 1.00 37.98 115 SER F O 1
ATOM 11600 N N . VAL F 1 116 ? 9.709 -17.112 -18.826 1.00 37.38 116 VAL F N 1
ATOM 11601 C CA . VAL F 1 116 ? 9.373 -16.034 -17.912 1.00 36.82 116 VAL F CA 1
ATOM 11602 C C . VAL F 1 116 ? 8.580 -14.984 -18.679 1.00 36.49 116 VAL F C 1
ATOM 11603 O O . VAL F 1 116 ? 8.683 -14.899 -19.903 1.00 36.40 116 VAL F O 1
ATOM 11607 N N . ALA F 1 117 ? 7.783 -14.193 -17.968 1.00 36.11 117 ALA F N 1
ATOM 11608 C CA . ALA F 1 117 ? 7.030 -13.109 -18.596 1.00 35.80 117 ALA F CA 1
ATOM 11609 C C . ALA F 1 117 ? 7.393 -11.776 -17.951 1.00 35.62 117 ALA F C 1
ATOM 11610 O O . ALA F 1 117 ? 7.209 -11.592 -16.748 1.00 35.64 117 ALA F O 1
ATOM 11612 N N . ILE F 1 118 ? 7.895 -10.843 -18.753 1.00 35.46 118 ILE F N 1
ATOM 11613 C CA . ILE F 1 118 ? 8.492 -9.626 -18.211 1.00 35.34 118 ILE F CA 1
ATOM 11614 C C . ILE F 1 118 ? 7.888 -8.333 -18.750 1.00 35.47 118 ILE F C 1
ATOM 11615 O O . ILE F 1 118 ? 7.978 -8.038 -19.941 1.00 35.28 118 ILE F O 1
ATOM 11620 N N . LYS F 1 119 ? 7.246 -7.579 -17.895 1.00 35.79 119 LYS F N 1
ATOM 11621 C CA . LYS F 1 119 ? 6.721 -6.297 -18.250 1.00 36.23 119 LYS F CA 1
ATOM 11622 C C . LYS F 1 119 ? 7.846 -5.277 -18.311 1.00 36.67 119 LYS F C 1
ATOM 11623 O O . LYS F 1 119 ? 8.711 -5.273 -17.474 1.00 36.75 119 LYS F O 1
ATOM 11629 N N . ILE F 1 120 ? 7.814 -4.414 -19.309 1.00 37.38 120 ILE F N 1
ATOM 11630 C CA . ILE F 1 120 ? 8.792 -3.356 -19.508 1.00 38.14 120 ILE F CA 1
ATOM 11631 C C . ILE F 1 120 ? 8.245 -2.039 -19.042 1.00 39.14 120 ILE F C 1
ATOM 11632 O O . ILE F 1 120 ? 7.309 -1.523 -19.620 1.00 39.34 120 ILE F O 1
ATOM 11637 N N . HIS F 1 121 ? 8.892 -1.473 -18.036 1.00 40.40 121 HIS F N 1
ATOM 11638 C CA . HIS F 1 121 ? 8.480 -0.221 -17.441 1.00 41.68 121 HIS F CA 1
ATOM 11639 C C . HIS F 1 121 ? 9.190 0.902 -18.109 1.00 42.62 121 HIS F C 1
ATOM 11640 O O . HIS F 1 121 ? 10.373 0.824 -18.250 1.00 42.70 121 HIS F O 1
ATOM 11647 N N . LYS F 1 122 ? 8.475 1.926 -18.532 1.00 43.83 122 LYS F N 1
ATOM 11648 C CA . LYS F 1 122 ? 9.111 3.066 -19.165 1.00 45.08 122 LYS F CA 1
ATOM 11649 C C . LYS F 1 122 ? 8.648 4.270 -18.358 1.00 45.84 122 LYS F C 1
ATOM 11650 O O . LYS F 1 122 ? 7.592 4.209 -17.727 1.00 45.93 122 LYS F O 1
ATOM 11656 N N . TYR F 1 123 ? 9.416 5.357 -18.342 1.00 46.85 123 TYR F N 1
ATOM 11657 C CA . TYR F 1 123 ? 9.020 6.497 -17.507 1.00 47.79 123 TYR F CA 1
ATOM 11658 C C . TYR F 1 123 ? 9.127 7.895 -18.120 1.00 48.50 123 TYR F C 1
ATOM 11659 O O . TYR F 1 123 ? 8.986 8.894 -17.414 1.00 48.69 123 TYR F O 1
ATOM 11668 N N . GLU F 1 124 ? 9.365 7.971 -19.424 1.00 49.24 124 GLU F N 1
ATOM 11669 C CA . GLU F 1 124 ? 9.238 9.240 -20.131 1.00 49.90 124 GLU F CA 1
ATOM 11670 C C . GLU F 1 124 ? 9.820 10.395 -19.320 1.00 49.96 124 GLU F C 1
ATOM 11671 O O . GLU F 1 124 ? 10.828 10.990 -19.701 1.00 50.09 124 GLU F O 1
ATOM 11677 N N . ASN F 1 134 ? 13.057 6.336 -21.794 1.00 39.91 134 ASN F N 1
ATOM 11678 C CA . ASN F 1 134 ? 13.682 5.830 -20.576 1.00 39.84 134 ASN F CA 1
ATOM 11679 C C . ASN F 1 134 ? 12.996 4.573 -20.036 1.00 39.67 134 ASN F C 1
ATOM 11680 O O . ASN F 1 134 ? 11.769 4.511 -19.950 1.00 39.67 134 ASN F O 1
ATOM 11685 N N . TYR F 1 135 ? 13.804 3.577 -19.677 1.00 39.36 135 TYR F N 1
ATOM 11686 C CA . TYR F 1 135 ? 13.303 2.297 -19.177 1.00 39.09 135 TYR F CA 1
ATOM 11687 C C . TYR F 1 135 ? 13.828 1.996 -17.779 1.00 38.77 135 TYR F C 1
ATOM 11688 O O . TYR F 1 135 ? 14.768 2.634 -17.306 1.00 38.74 135 TYR F O 1
ATOM 11697 N N . GLY F 1 136 ? 13.225 1.008 -17.126 1.00 38.40 136 GLY F N 1
ATOM 11698 C CA . GLY F 1 136 ? 13.772 0.478 -15.884 1.00 37.96 136 GLY F CA 1
ATOM 11699 C C . GLY F 1 136 ? 15.110 -0.171 -16.178 1.00 37.70 136 GLY F C 1
ATOM 11700 O O . GLY F 1 136 ? 15.464 -0.369 -17.341 1.00 37.63 136 GLY F O 1
ATOM 11701 N N . TYR F 1 137 ? 15.859 -0.506 -15.131 1.00 37.41 137 TYR F N 1
ATOM 11702 C CA . TYR F 1 137 ? 17.196 -1.089 -15.303 1.00 37.18 137 TYR F CA 1
ATOM 11703 C C . TYR F 1 137 ? 17.144 -2.423 -16.046 1.00 36.90 137 TYR F C 1
ATOM 11704 O O . TYR F 1 137 ? 17.698 -2.554 -17.136 1.00 36.91 137 TYR F O 1
ATOM 11713 N N . CYS F 1 138 ? 16.469 -3.410 -15.453 1.00 36.50 138 CYS F N 1
ATOM 11714 C CA . CYS F 1 138 ? 16.345 -4.725 -16.075 1.00 36.20 138 CYS F CA 1
ATOM 11715 C C . CYS F 1 138 ? 15.494 -4.657 -17.340 1.00 35.97 138 CYS F C 1
ATOM 11716 O O . CYS F 1 138 ? 15.758 -5.362 -18.314 1.00 35.89 138 CYS F O 1
ATOM 11719 N N . SER F 1 139 ? 14.476 -3.802 -17.317 1.00 35.71 139 SER F N 1
ATOM 11720 C CA . SER F 1 139 ? 13.580 -3.638 -18.456 1.00 35.53 139 SER F CA 1
ATOM 11721 C C . SER F 1 139 ? 14.328 -3.209 -19.712 1.00 35.55 139 SER F C 1
ATOM 11722 O O . SER F 1 139 ? 14.062 -3.710 -20.804 1.00 35.52 139 SER F O 1
ATOM 11725 N N . GLY F 1 140 ? 15.258 -2.273 -19.554 1.00 35.58 140 GLY F N 1
ATOM 11726 C CA . GLY F 1 140 ? 16.042 -1.783 -20.684 1.00 35.65 140 GLY F CA 1
ATOM 11727 C C . GLY F 1 140 ? 16.937 -2.875 -21.242 1.00 35.67 140 GLY F C 1
ATOM 11728 O O . GLY F 1 140 ? 17.188 -2.941 -22.445 1.00 35.63 140 GLY F O 1
ATOM 11729 N N . PHE F 1 141 ? 17.410 -3.736 -20.351 1.00 35.79 141 PHE F N 1
ATOM 11730 C CA . PHE F 1 141 ? 18.258 -4.857 -20.724 1.00 35.93 141 PHE F CA 1
ATOM 11731 C C . PHE F 1 141 ? 17.474 -5.870 -21.555 1.00 36.26 141 PHE F C 1
ATOM 11732 O O . PHE F 1 141 ? 17.942 -6.326 -22.599 1.00 36.31 141 PHE F O 1
ATOM 11740 N N . ILE F 1 142 ? 16.270 -6.210 -21.093 1.00 36.62 142 ILE F N 1
ATOM 11741 C CA . ILE F 1 142 ? 15.432 -7.173 -21.796 1.00 37.09 142 ILE F CA 1
ATOM 11742 C C . ILE F 1 142 ? 14.890 -6.603 -23.101 1.00 37.49 142 ILE F C 1
ATOM 11743 O O . ILE F 1 142 ? 14.729 -7.330 -24.082 1.00 37.54 142 ILE F O 1
ATOM 11748 N N . LYS F 1 143 ? 14.627 -5.299 -23.118 1.00 37.93 143 LYS F N 1
ATOM 11749 C CA . LYS F 1 143 ? 14.118 -4.642 -24.318 1.00 38.44 143 LYS F CA 1
ATOM 11750 C C . LYS F 1 143 ? 15.129 -4.723 -25.465 1.00 38.66 143 LYS F C 1
ATOM 11751 O O . LYS F 1 143 ? 14.750 -4.864 -26.627 1.00 38.76 143 LYS F O 1
ATOM 11757 N N . ASN F 1 144 ? 16.420 -4.636 -25.134 1.00 38.88 144 ASN F N 1
ATOM 11758 C CA . ASN F 1 144 ? 17.472 -4.708 -26.144 1.00 39.06 144 ASN F CA 1
ATOM 11759 C C . ASN F 1 144 ? 17.988 -6.132 -26.337 1.00 39.07 144 ASN F C 1
ATOM 11760 O O . ASN F 1 144 ? 18.950 -6.358 -27.070 1.00 39.01 144 ASN F O 1
ATOM 11765 N N . LEU F 1 145 ? 17.341 -7.089 -25.677 1.00 39.21 145 LEU F N 1
ATOM 11766 C CA . LEU F 1 145 ? 17.732 -8.495 -25.774 1.00 39.34 145 LEU F CA 1
ATOM 11767 C C . LEU F 1 145 ? 17.505 -9.074 -27.167 1.00 39.47 145 LEU F C 1
ATOM 11768 O O . LEU F 1 145 ? 16.532 -8.737 -27.841 1.00 39.43 145 LEU F O 1
ATOM 11773 N N . LYS F 1 146 ? 18.406 -9.959 -27.583 1.00 39.68 146 LYS F N 1
ATOM 11774 C CA . LYS F 1 146 ? 18.302 -10.601 -28.887 1.00 39.86 146 LYS F CA 1
ATOM 11775 C C . LYS F 1 146 ? 18.380 -12.121 -28.778 1.00 39.96 146 LYS F C 1
ATOM 11776 O O . LYS F 1 146 ? 18.897 -12.662 -27.800 1.00 39.92 146 LYS F O 1
ATOM 11782 N N . ILE F 1 147 ? 17.854 -12.803 -29.790 1.00 40.11 147 ILE F N 1
ATOM 11783 C CA . ILE F 1 147 ? 17.891 -14.258 -29.829 1.00 40.27 147 ILE F CA 1
ATOM 11784 C C . ILE F 1 147 ? 19.328 -14.784 -29.743 1.00 40.30 147 ILE F C 1
ATOM 11785 O O . ILE F 1 147 ? 20.214 -14.336 -30.471 1.00 40.24 147 ILE F O 1
ATOM 11790 N N . ASN F 1 148 ? 19.537 -15.727 -28.830 1.00 40.35 148 ASN F N 1
ATOM 11791 C CA . ASN F 1 148 ? 20.850 -16.323 -28.556 1.00 40.42 148 ASN F CA 1
ATOM 11792 C C . ASN F 1 148 ? 21.848 -15.416 -27.829 1.00 40.43 148 ASN F C 1
ATOM 11793 O O . ASN F 1 148 ? 23.059 -15.623 -27.914 1.00 40.45 148 ASN F O 1
ATOM 11798 N N . ASP F 1 149 ? 21.339 -14.416 -27.115 1.00 40.40 149 ASP F N 1
ATOM 11799 C CA . ASP F 1 149 ? 22.169 -13.643 -26.199 1.00 40.32 149 ASP F CA 1
ATOM 11800 C C . ASP F 1 149 ? 22.306 -14.396 -24.883 1.00 40.20 149 ASP F C 1
ATOM 11801 O O . ASP F 1 149 ? 21.430 -15.179 -24.515 1.00 40.14 149 ASP F O 1
ATOM 11806 N N . ASP F 1 150 ? 23.407 -14.154 -24.178 1.00 40.09 150 ASP F N 1
ATOM 11807 C CA . ASP F 1 150 ? 23.598 -14.710 -22.845 1.00 40.00 150 ASP F CA 1
ATOM 11808 C C . ASP F 1 150 ? 22.677 -14.021 -21.846 1.00 39.91 150 ASP F C 1
ATOM 11809 O O . ASP F 1 150 ? 22.446 -12.813 -21.922 1.00 39.88 150 ASP F O 1
ATOM 11814 N N . ILE F 1 151 ? 22.152 -14.801 -20.907 1.00 39.86 151 ILE F N 1
ATOM 11815 C CA . ILE F 1 151 ? 21.412 -14.256 -19.775 1.00 39.90 151 ILE F CA 1
ATOM 11816 C C . ILE F 1 151 ? 21.797 -15.036 -18.522 1.00 40.19 151 ILE F C 1
ATOM 11817 O O . ILE F 1 151 ? 21.932 -16.260 -18.559 1.00 40.16 151 ILE F O 1
ATOM 11822 N N . TYR F 1 152 ? 21.985 -14.325 -17.415 1.00 40.60 152 TYR F N 1
ATOM 11823 C CA . TYR F 1 152 ? 22.454 -14.961 -16.189 1.00 41.06 152 TYR F CA 1
ATOM 11824 C C . TYR F 1 152 ? 21.367 -15.066 -15.129 1.00 41.44 152 TYR F C 1
ATOM 11825 O O . TYR F 1 152 ? 20.799 -14.064 -14.697 1.00 41.44 152 TYR F O 1
ATOM 11834 N N . LEU F 1 153 ? 21.088 -16.298 -14.720 1.00 42.07 153 LEU F N 1
ATOM 11835 C CA . LEU F 1 153 ? 20.017 -16.576 -13.777 1.00 42.73 153 LEU F CA 1
ATOM 11836 C C . LEU F 1 153 ? 20.547 -16.864 -12.379 1.00 43.23 153 LEU F C 1
ATOM 11837 O O . LEU F 1 153 ? 21.720 -17.198 -12.204 1.00 43.24 153 LEU F O 1
ATOM 11842 N N . THR F 1 154 ? 19.680 -16.671 -11.397 1.00 43.94 154 THR F N 1
ATOM 11843 C CA . THR F 1 154 ? 19.961 -16.977 -10.021 1.00 44.68 154 THR F CA 1
ATOM 11844 C C . THR F 1 154 ? 18.928 -17.906 -9.373 1.00 45.24 154 THR F C 1
ATOM 11845 O O . THR F 1 154 ? 17.755 -17.800 -9.626 1.00 45.24 154 THR F O 1
ATOM 11849 N N . GLY F 1 155 ? 19.476 -18.944 -8.749 1.00 45.92 155 GLY F N 1
ATOM 11850 C CA . GLY F 1 155 ? 18.852 -19.830 -7.791 1.00 46.78 155 GLY F CA 1
ATOM 11851 C C . GLY F 1 155 ? 17.484 -20.405 -8.061 1.00 47.40 155 GLY F C 1
ATOM 11852 O O . GLY F 1 155 ? 17.105 -20.770 -9.175 1.00 47.45 155 GLY F O 1
ATOM 11853 N N . ALA F 1 156 ? 16.721 -20.449 -6.974 1.00 48.01 156 ALA F N 1
ATOM 11854 C CA . ALA F 1 156 ? 15.292 -20.757 -6.958 1.00 48.60 156 ALA F CA 1
ATOM 11855 C C . ALA F 1 156 ? 14.700 -19.948 -5.803 1.00 49.03 156 ALA F C 1
ATOM 11856 O O . ALA F 1 156 ? 15.041 -20.177 -4.642 1.00 49.18 156 ALA F O 1
ATOM 11858 N N . HIS F 1 157 ? 13.832 -18.992 -6.122 1.00 49.45 157 HIS F N 1
ATOM 11859 C CA . HIS F 1 157 ? 13.418 -17.974 -5.163 1.00 49.86 157 HIS F CA 1
ATOM 11860 C C . HIS F 1 157 ? 11.977 -18.126 -4.710 1.00 50.18 157 HIS F C 1
ATOM 11861 O O . HIS F 1 157 ? 11.075 -18.272 -5.536 1.00 50.22 157 HIS F O 1
ATOM 11868 N N . GLY F 1 158 ? 11.750 -18.081 -3.400 1.00 50.54 158 GLY F N 1
ATOM 11869 C CA . GLY F 1 158 ? 10.390 -18.161 -2.921 1.00 50.98 158 GLY F CA 1
ATOM 11870 C C . GLY F 1 158 ? 9.957 -19.503 -2.373 1.00 51.31 158 GLY F C 1
ATOM 11871 O O . GLY F 1 158 ? 10.750 -20.424 -2.178 1.00 51.31 158 GLY F O 1
ATOM 11872 N N . TYR F 1 159 ? 8.660 -19.577 -2.121 1.00 51.70 159 TYR F N 1
ATOM 11873 C CA . TYR F 1 159 ? 7.988 -20.710 -1.517 1.00 52.13 159 TYR F CA 1
ATOM 11874 C C . TYR F 1 159 ? 6.522 -20.703 -1.946 1.00 52.55 159 TYR F C 1
ATOM 11875 O O . TYR F 1 159 ? 5.665 -21.311 -1.305 1.00 52.55 159 TYR F O 1
ATOM 11884 N N . PHE F 1 160 ? 6.257 -20.007 -3.048 1.00 53.15 160 PHE F N 1
ATOM 11885 C CA . PHE F 1 160 ? 4.926 -19.930 -3.642 1.00 53.83 160 PHE F CA 1
ATOM 11886 C C . PHE F 1 160 ? 4.657 -21.204 -4.441 1.00 54.60 160 PHE F C 1
ATOM 11887 O O . PHE F 1 160 ? 4.358 -21.151 -5.634 1.00 54.60 160 PHE F O 1
ATOM 11895 N N . ASN F 1 161 ? 4.763 -22.349 -3.769 1.00 55.72 161 ASN F N 1
ATOM 11896 C CA . ASN F 1 161 ? 4.714 -23.655 -4.431 1.00 56.88 161 ASN F CA 1
ATOM 11897 C C . ASN F 1 161 ? 3.379 -24.393 -4.294 1.00 57.81 161 ASN F C 1
ATOM 11898 O O . ASN F 1 161 ? 2.479 -23.945 -3.584 1.00 57.88 161 ASN F O 1
ATOM 11903 N N . LEU F 1 162 ? 3.267 -25.527 -4.985 1.00 59.10 162 LEU F N 1
ATOM 11904 C CA . LEU F 1 162 ? 2.054 -26.346 -4.966 1.00 60.39 162 LEU F CA 1
ATOM 11905 C C . LEU F 1 162 ? 2.060 -27.338 -3.809 1.00 61.42 162 LEU F C 1
ATOM 11906 O O . LEU F 1 162 ? 3.124 -27.741 -3.340 1.00 61.45 162 LEU F O 1
ATOM 11911 N N . PRO F 1 163 ? 0.865 -27.740 -3.348 1.00 62.54 163 PRO F N 1
ATOM 11912 C CA . PRO F 1 163 ? 0.756 -28.830 -2.383 1.00 63.52 163 PRO F CA 1
ATOM 11913 C C . PRO F 1 163 ? 1.445 -30.083 -2.921 1.00 64.55 163 PRO F C 1
ATOM 11914 O O . PRO F 1 163 ? 1.236 -30.454 -4.076 1.00 64.64 163 PRO F O 1
ATOM 11918 N N . ASN F 1 164 ? 2.255 -30.728 -2.087 1.00 65.78 164 ASN F N 1
ATOM 11919 C CA . ASN F 1 164 ? 3.124 -31.820 -2.538 1.00 67.01 164 ASN F CA 1
ATOM 11920 C C . ASN F 1 164 ? 2.475 -32.934 -3.371 1.00 67.80 164 ASN F C 1
ATOM 11921 O O . ASN F 1 164 ? 3.111 -33.478 -4.274 1.00 67.92 164 ASN F O 1
ATOM 11926 N N . ASP F 1 165 ? 1.224 -33.274 -3.077 1.00 68.76 165 ASP F N 1
ATOM 11927 C CA . ASP F 1 165 ? 0.548 -34.357 -3.795 1.00 69.66 165 ASP F CA 1
ATOM 11928 C C . ASP F 1 165 ? -0.748 -33.901 -4.463 1.00 70.15 165 ASP F C 1
ATOM 11929 O O . ASP F 1 165 ? -1.737 -34.634 -4.483 1.00 70.21 165 ASP F O 1
ATOM 11934 N N . ALA F 1 166 ? -0.731 -32.692 -5.016 1.00 70.70 166 ALA F N 1
ATOM 11935 C CA . ALA F 1 166 ? -1.920 -32.106 -5.630 1.00 71.16 166 ALA F CA 1
ATOM 11936 C C . ALA F 1 166 ? -2.405 -32.892 -6.848 1.00 71.43 166 ALA F C 1
ATOM 11937 O O . ALA F 1 166 ? -3.602 -32.927 -7.136 1.00 71.46 166 ALA F O 1
ATOM 11939 N N . ILE F 1 167 ? -1.473 -33.517 -7.560 1.00 71.67 167 ILE F N 1
ATOM 11940 C CA . ILE F 1 167 ? -1.812 -34.301 -8.739 1.00 71.84 167 ILE F CA 1
ATOM 11941 C C . ILE F 1 167 ? -2.524 -35.601 -8.378 1.00 71.77 167 ILE F C 1
ATOM 11942 O O . ILE F 1 167 ? -3.359 -36.093 -9.136 1.00 71.82 167 ILE F O 1
ATOM 11947 N N . GLN F 1 168 ? -2.190 -36.150 -7.222 1.00 71.57 168 GLN F N 1
ATOM 11948 C CA . GLN F 1 168 ? -2.769 -37.412 -6.778 1.00 71.29 168 GLN F CA 1
ATOM 11949 C C . GLN F 1 168 ? -4.044 -37.211 -5.957 1.00 70.89 168 GLN F C 1
ATOM 11950 O O . GLN F 1 168 ? -4.939 -38.055 -5.972 1.00 70.90 168 GLN F O 1
ATOM 11956 N N . LYS F 1 169 ? -4.124 -36.086 -5.252 1.00 70.26 169 LYS F N 1
ATOM 11957 C CA . LYS F 1 169 ? -5.279 -35.787 -4.407 1.00 69.56 169 LYS F CA 1
ATOM 11958 C C . LYS F 1 169 ? -6.355 -34.989 -5.142 1.00 68.90 169 LYS F C 1
ATOM 11959 O O . LYS F 1 169 ? -7.450 -34.779 -4.618 1.00 68.84 169 LYS F O 1
ATOM 11965 N N . ASN F 1 170 ? -6.041 -34.549 -6.357 1.00 67.96 170 ASN F N 1
ATOM 11966 C CA . ASN F 1 170 ? -6.955 -33.712 -7.131 1.00 66.95 170 ASN F CA 1
ATOM 11967 C C . ASN F 1 170 ? -7.455 -32.526 -6.312 1.00 66.07 170 ASN F C 1
ATOM 11968 O O . ASN F 1 170 ? -8.658 -32.287 -6.195 1.00 66.02 170 ASN F O 1
ATOM 11973 N N . THR F 1 171 ? -6.502 -31.791 -5.748 1.00 64.86 171 THR F N 1
ATOM 11974 C CA . THR F 1 171 ? -6.780 -30.629 -4.921 1.00 63.60 171 THR F CA 1
ATOM 11975 C C . THR F 1 171 ? -7.449 -29.524 -5.726 1.00 62.62 171 THR F C 1
ATOM 11976 O O . THR F 1 171 ? -7.046 -29.233 -6.852 1.00 62.55 171 THR F O 1
ATOM 11980 N N . ASN F 1 172 ? -8.473 -28.909 -5.145 1.00 61.28 172 ASN F N 1
ATOM 11981 C CA . ASN F 1 172 ? -9.109 -27.755 -5.764 1.00 59.92 172 ASN F CA 1
ATOM 11982 C C . ASN F 1 172 ? -8.292 -26.497 -5.498 1.00 58.82 172 ASN F C 1
ATOM 11983 O O . ASN F 1 172 ? -7.698 -26.348 -4.430 1.00 58.75 172 ASN F O 1
ATOM 11988 N N . PHE F 1 173 ? -8.256 -25.596 -6.474 1.00 57.35 173 PHE F N 1
ATOM 11989 C CA . PHE F 1 173 ? -7.457 -24.383 -6.358 1.00 55.85 173 PHE F CA 1
ATOM 11990 C C . PHE F 1 173 ? -8.264 -23.126 -6.663 1.00 55.00 173 PHE F C 1
ATOM 11991 O O . PHE F 1 173 ? -9.197 -23.151 -7.466 1.00 54.91 173 PHE F O 1
ATOM 11999 N N . ILE F 1 174 ? -7.894 -22.030 -6.009 1.00 53.81 174 ILE F N 1
ATOM 12000 C CA . ILE F 1 174 ? -8.427 -20.712 -6.336 1.00 52.61 174 ILE F CA 1
ATOM 12001 C C . ILE F 1 174 ? -7.275 -19.732 -6.553 1.00 51.60 174 ILE F C 1
ATOM 12002 O O . ILE F 1 174 ? -6.607 -19.320 -5.602 1.00 51.55 174 ILE F O 1
ATOM 12007 N N . PHE F 1 175 ? -7.041 -19.376 -7.807 1.00 50.22 175 PHE F N 1
ATOM 12008 C CA . PHE F 1 175 ? -5.947 -18.479 -8.171 1.00 48.74 175 PHE F CA 1
ATOM 12009 C C . PHE F 1 175 ? -6.432 -17.050 -8.403 1.00 47.62 175 PHE F C 1
ATOM 12010 O O . PHE F 1 175 ? -7.304 -16.808 -9.237 1.00 47.51 175 PHE F O 1
ATOM 12018 N N . ILE F 1 176 ? -5.857 -16.110 -7.660 1.00 46.16 176 ILE F N 1
ATOM 12019 C CA . ILE F 1 176 ? -6.121 -14.691 -7.863 1.00 44.70 176 ILE F CA 1
ATOM 12020 C C . ILE F 1 176 ? -4.840 -14.037 -8.359 1.00 43.75 176 ILE F C 1
ATOM 12021 O O . ILE F 1 176 ? -3.756 -14.335 -7.860 1.00 43.66 176 ILE F O 1
ATOM 12026 N N . ALA F 1 177 ? -4.955 -13.150 -9.341 1.00 42.50 177 ALA F N 1
ATOM 12027 C CA . ALA F 1 177 ? -3.765 -12.540 -9.920 1.00 41.28 177 ALA F CA 1
ATOM 12028 C C . ALA F 1 177 ? -4.033 -11.220 -10.637 1.00 40.41 177 ALA F C 1
ATOM 12029 O O . ALA F 1 177 ? -5.145 -10.958 -11.096 1.00 40.20 177 ALA F O 1
ATOM 12031 N N . THR F 1 178 ? -2.992 -10.396 -10.714 1.00 39.40 178 THR F N 1
ATOM 12032 C CA . THR F 1 178 ? -3.007 -9.186 -11.526 1.00 38.50 178 THR F CA 1
ATOM 12033 C C . THR F 1 178 ? -1.775 -9.149 -12.428 1.00 38.03 178 THR F C 1
ATOM 12034 O O . THR F 1 178 ? -0.698 -9.610 -12.043 1.00 37.90 178 THR F O 1
ATOM 12038 N N . GLY F 1 179 ? -1.942 -8.606 -13.631 1.00 37.59 179 GLY F N 1
ATOM 12039 C CA . GLY F 1 179 ? -0.833 -8.432 -14.569 1.00 36.99 179 GLY F CA 1
ATOM 12040 C C . GLY F 1 179 ? 0.026 -9.668 -14.749 1.00 36.71 179 GLY F C 1
ATOM 12041 O O . GLY F 1 179 ? -0.458 -10.714 -15.183 1.00 36.61 179 GLY F O 1
ATOM 12042 N N . THR F 1 180 ? 1.309 -9.546 -14.418 1.00 36.45 180 THR F N 1
ATOM 12043 C CA . THR F 1 180 ? 2.239 -10.667 -14.526 1.00 36.24 180 THR F CA 1
ATOM 12044 C C . THR F 1 180 ? 1.966 -11.725 -13.460 1.00 36.14 180 THR F C 1
ATOM 12045 O O . THR F 1 180 ? 2.675 -12.728 -13.366 1.00 36.06 180 THR F O 1
ATOM 12049 N N . GLY F 1 181 ? 0.927 -11.496 -12.663 1.00 36.13 181 GLY F N 1
ATOM 12050 C CA . GLY F 1 181 ? 0.556 -12.414 -11.591 1.00 36.11 181 GLY F CA 1
ATOM 12051 C C . GLY F 1 181 ? 0.209 -13.830 -12.021 1.00 36.10 181 GLY F C 1
ATOM 12052 O O . GLY F 1 181 ? 0.299 -14.758 -11.217 1.00 36.11 181 GLY F O 1
ATOM 12053 N N . ILE F 1 182 ? -0.190 -14.010 -13.279 1.00 36.13 182 ILE F N 1
ATOM 12054 C CA . ILE F 1 182 ? -0.579 -15.341 -13.760 1.00 36.27 182 ILE F CA 1
ATOM 12055 C C . ILE F 1 182 ? 0.609 -16.260 -14.045 1.00 36.46 182 ILE F C 1
ATOM 12056 O O . ILE F 1 182 ? 0.444 -17.474 -14.164 1.00 36.47 182 ILE F O 1
ATOM 12061 N N . SER F 1 183 ? 1.801 -15.682 -14.147 1.00 36.77 183 SER F N 1
ATOM 12062 C CA . SER F 1 183 ? 2.998 -16.459 -14.464 1.00 37.10 183 SER F CA 1
ATOM 12063 C C . SER F 1 183 ? 3.120 -17.743 -13.642 1.00 37.39 183 SER F C 1
ATOM 12064 O O . SER F 1 183 ? 3.298 -18.822 -14.206 1.00 37.43 183 SER F O 1
ATOM 12067 N N . PRO F 1 184 ? 3.022 -17.636 -12.307 1.00 37.77 184 PRO F N 1
ATOM 12068 C CA . PRO F 1 184 ? 3.149 -18.830 -11.475 1.00 38.12 184 PRO F CA 1
ATOM 12069 C C . PRO F 1 184 ? 1.995 -19.798 -11.711 1.00 38.56 184 PRO F C 1
ATOM 12070 O O . PRO F 1 184 ? 2.183 -21.014 -11.664 1.00 38.49 184 PRO F O 1
ATOM 12074 N N . TYR F 1 185 ? 0.810 -19.248 -11.958 1.00 39.14 185 TYR F N 1
ATOM 12075 C CA . TYR F 1 185 ? -0.383 -20.056 -12.173 1.00 39.80 185 TYR F CA 1
ATOM 12076 C C . TYR F 1 185 ? -0.328 -20.750 -13.523 1.00 40.41 185 TYR F C 1
ATOM 12077 O O . TYR F 1 185 ? -0.857 -21.851 -13.692 1.00 40.43 185 TYR F O 1
ATOM 12086 N N . ILE F 1 186 ? 0.307 -20.095 -14.488 1.00 41.15 186 ILE F N 1
ATOM 12087 C CA . ILE F 1 186 ? 0.507 -20.697 -15.794 1.00 41.84 186 ILE F CA 1
ATOM 12088 C C . ILE F 1 186 ? 1.359 -21.952 -15.656 1.00 42.27 186 ILE F C 1
ATOM 12089 O O . ILE F 1 186 ? 1.050 -22.986 -16.248 1.00 42.32 186 ILE F O 1
ATOM 12094 N N . SER F 1 187 ? 2.423 -21.863 -14.862 1.00 42.83 187 SER F N 1
ATOM 12095 C CA . SER F 1 187 ? 3.274 -23.020 -14.604 1.00 43.37 187 SER F CA 1
ATOM 12096 C C . SER F 1 187 ? 2.496 -24.107 -13.864 1.00 43.73 187 SER F C 1
ATOM 12097 O O . SER F 1 187 ? 2.646 -25.293 -14.158 1.00 43.76 187 SER F O 1
ATOM 12100 N N . PHE F 1 188 ? 1.662 -23.701 -12.910 1.00 44.20 188 PHE F N 1
ATOM 12101 C CA . PHE F 1 188 ? 0.799 -24.647 -12.206 1.00 44.67 188 PHE F CA 1
ATOM 12102 C C . PHE F 1 188 ? -0.044 -25.442 -13.201 1.00 45.00 188 PHE F C 1
ATOM 12103 O O . PHE F 1 188 ? -0.066 -26.672 -13.173 1.00 45.02 188 PHE F O 1
ATOM 12111 N N . LEU F 1 189 ? -0.743 -24.722 -14.075 1.00 45.43 189 LEU F N 1
ATOM 12112 C CA . LEU F 1 189 ? -1.643 -25.336 -15.046 1.00 45.87 189 LEU F CA 1
ATOM 12113 C C . LEU F 1 189 ? -0.907 -26.304 -15.967 1.00 46.26 189 LEU F C 1
ATOM 12114 O O . LEU F 1 189 ? -1.451 -27.335 -16.362 1.00 46.26 189 LEU F O 1
ATOM 12119 N N . LYS F 1 190 ? 0.333 -25.964 -16.305 1.00 46.81 190 LYS F N 1
ATOM 12120 C CA . LYS F 1 190 ? 1.134 -26.774 -17.218 1.00 47.36 190 LYS F CA 1
ATOM 12121 C C . LYS F 1 190 ? 1.575 -28.099 -16.596 1.00 47.96 190 LYS F C 1
ATOM 12122 O O . LYS F 1 190 ? 1.814 -29.075 -17.307 1.00 48.01 190 LYS F O 1
ATOM 12128 N N . LYS F 1 191 ? 1.682 -28.132 -15.271 1.00 48.69 191 LYS F N 1
ATOM 12129 C CA . LYS F 1 191 ? 2.031 -29.366 -14.576 1.00 49.42 191 LYS F CA 1
ATOM 12130 C C . LYS F 1 191 ? 0.801 -30.245 -14.381 1.00 49.89 191 LYS F C 1
ATOM 12131 O O . LYS F 1 191 ? 0.835 -31.445 -14.649 1.00 49.90 191 LYS F O 1
ATOM 12137 N N . LEU F 1 192 ? -0.282 -29.633 -13.914 1.00 50.52 192 LEU F N 1
ATOM 12138 C CA . LEU F 1 192 ? -1.509 -30.355 -13.598 1.00 51.14 192 LEU F CA 1
ATOM 12139 C C . LEU F 1 192 ? -2.155 -30.954 -14.845 1.00 51.57 192 LEU F C 1
ATOM 12140 O O . LEU F 1 192 ? -2.583 -32.110 -14.840 1.00 51.65 192 LEU F O 1
ATOM 12145 N N . PHE F 1 193 ? -2.223 -30.160 -15.910 1.00 52.09 193 PHE F N 1
ATOM 12146 C CA . PHE F 1 193 ? -2.878 -30.582 -17.145 1.00 52.56 193 PHE F CA 1
ATOM 12147 C C . PHE F 1 193 ? -1.893 -31.140 -18.173 1.00 52.84 193 PHE F C 1
ATOM 12148 O O . PHE F 1 193 ? -2.208 -31.231 -19.359 1.00 52.89 193 PHE F O 1
ATOM 12156 N N . ALA F 1 194 ? -0.701 -31.510 -17.713 1.00 53.20 194 ALA F N 1
ATOM 12157 C CA . ALA F 1 194 ? 0.307 -32.119 -18.580 1.00 53.55 194 ALA F CA 1
ATOM 12158 C C . ALA F 1 194 ? 0.397 -31.431 -19.942 1.00 53.82 194 ALA F C 1
ATOM 12159 O O . ALA F 1 194 ? 0.328 -32.084 -20.985 1.00 53.84 194 ALA F O 1
ATOM 12161 N N . TYR F 1 195 ? 0.564 -30.112 -19.921 1.00 54.20 195 TYR F N 1
ATOM 12162 C CA . TYR F 1 195 ? 0.599 -29.303 -21.140 1.00 54.58 195 TYR F CA 1
ATOM 12163 C C . TYR F 1 195 ? 1.810 -29.604 -22.019 1.00 54.94 195 TYR F C 1
ATOM 12164 O O . TYR F 1 195 ? 2.943 -29.652 -21.539 1.00 54.99 195 TYR F O 1
ATOM 12173 N N . ASP F 1 196 ? 1.557 -29.808 -23.301 1.00 55.39 196 ASP F N 1
ATOM 12174 C CA . ASP F 1 196 ? 2.624 -29.925 -24.289 1.00 55.87 196 ASP F CA 1
ATOM 12175 C C . ASP F 1 196 ? 2.237 -29.191 -25.570 1.00 56.22 196 ASP F C 1
ATOM 12176 O O . ASP F 1 196 ? 1.310 -29.593 -26.276 1.00 56.23 196 ASP F O 1
ATOM 12181 N N . LYS F 1 197 ? 2.954 -28.110 -25.856 1.00 56.68 197 LYS F N 1
ATOM 12182 C CA . LYS F 1 197 ? 2.677 -27.272 -27.018 1.00 57.12 197 LYS F CA 1
ATOM 12183 C C . LYS F 1 197 ? 2.679 -28.073 -28.316 1.00 57.39 197 LYS F C 1
ATOM 12184 O O . LYS F 1 197 ? 1.889 -27.807 -29.221 1.00 57.42 197 LYS F O 1
ATOM 12190 N N . ASN F 1 198 ? 3.571 -29.055 -28.400 1.00 57.76 198 ASN F N 1
ATOM 12191 C CA . ASN F 1 198 ? 3.744 -29.838 -29.620 1.00 58.16 198 ASN F CA 1
ATOM 12192 C C . ASN F 1 198 ? 2.923 -31.126 -29.630 1.00 58.42 198 ASN F C 1
ATOM 12193 O O . ASN F 1 198 ? 3.101 -31.983 -30.497 1.00 58.47 198 ASN F O 1
ATOM 12198 N N . ASN F 1 199 ? 2.024 -31.252 -28.659 1.00 58.76 199 ASN F N 1
ATOM 12199 C CA . ASN F 1 199 ? 1.126 -32.397 -28.565 1.00 59.09 199 ASN F CA 1
ATOM 12200 C C . ASN F 1 199 ? -0.188 -31.991 -27.902 1.00 59.39 199 ASN F C 1
ATOM 12201 O O . ASN F 1 199 ? -0.651 -32.638 -26.962 1.00 59.36 199 ASN F O 1
ATOM 12206 N N . LEU F 1 200 ? -0.780 -30.912 -28.407 1.00 59.86 200 LEU F N 1
ATOM 12207 C CA . LEU F 1 200 ? -1.975 -30.314 -27.811 1.00 60.38 200 LEU F CA 1
ATOM 12208 C C . LEU F 1 200 ? -3.238 -31.140 -28.040 1.00 60.90 200 LEU F C 1
ATOM 12209 O O . LEU F 1 200 ? -4.207 -31.026 -27.289 1.00 60.91 200 LEU F O 1
ATOM 12214 N N . TYR F 1 201 ? -3.227 -31.965 -29.082 1.00 61.64 201 TYR F N 1
ATOM 12215 C CA . TYR F 1 201 ? -4.371 -32.814 -29.399 1.00 62.45 201 TYR F CA 1
ATOM 12216 C C . TYR F 1 201 ? -4.540 -33.943 -28.381 1.00 63.09 201 TYR F C 1
ATOM 12217 O O . TYR F 1 201 ? -5.649 -34.430 -28.161 1.00 63.13 201 TYR F O 1
ATOM 12226 N N . ASN F 1 202 ? -3.434 -34.349 -27.765 1.00 63.95 202 ASN F N 1
ATOM 12227 C CA . ASN F 1 202 ? -3.461 -35.348 -26.701 1.00 64.80 202 ASN F CA 1
ATOM 12228 C C . ASN F 1 202 ? -3.873 -34.698 -25.383 1.00 65.40 202 ASN F C 1
ATOM 12229 O O . ASN F 1 202 ? -3.700 -33.493 -25.203 1.00 65.46 202 ASN F O 1
ATOM 12234 N N . ARG F 1 203 ? -4.413 -35.489 -24.460 1.00 66.15 203 ARG F N 1
ATOM 12235 C CA . ARG F 1 203 ? -4.882 -34.944 -23.183 1.00 66.86 203 ARG F CA 1
ATOM 12236 C C . ARG F 1 203 ? -3.942 -35.258 -22.019 1.00 67.22 203 ARG F C 1
ATOM 12237 O O . ARG F 1 203 ? -3.532 -34.357 -21.287 1.00 67.30 203 ARG F O 1
ATOM 12245 N N . ASN F 1 204 ? -3.605 -36.533 -21.849 1.00 67.63 204 ASN F N 1
ATOM 12246 C CA . ASN F 1 204 ? -2.589 -36.954 -20.877 1.00 68.00 204 ASN F CA 1
ATOM 12247 C C . ASN F 1 204 ? -2.795 -36.475 -19.437 1.00 68.21 204 ASN F C 1
ATOM 12248 O O . ASN F 1 204 ? -1.940 -36.701 -18.580 1.00 68.26 204 ASN F O 1
ATOM 12253 N N . SER F 1 205 ? -3.932 -35.874 -19.131 1.00 68.43 205 SER F N 1
ATOM 12254 C CA . SER F 1 205 ? -4.150 -35.358 -17.781 1.00 68.59 205 SER F CA 1
ATOM 12255 C C . SER F 1 205 ? -4.539 -36.381 -16.707 1.00 68.63 205 SER F C 1
ATOM 12256 O O . SER F 1 205 ? -5.484 -37.136 -16.859 1.00 68.65 205 SER F O 1
ATOM 12259 N N . ASN F 1 206 ? -3.797 -36.353 -15.605 1.00 68.60 206 ASN F N 1
ATOM 12260 C CA . ASN F 1 206 ? -4.080 -37.132 -14.410 1.00 68.51 206 ASN F CA 1
ATOM 12261 C C . ASN F 1 206 ? -4.709 -36.342 -13.263 1.00 68.30 206 ASN F C 1
ATOM 12262 O O . ASN F 1 206 ? -4.881 -36.849 -12.191 1.00 68.34 206 ASN F O 1
ATOM 12267 N N . TYR F 1 207 ? -5.077 -35.098 -13.508 1.00 67.95 207 TYR F N 1
ATOM 12268 C CA . TYR F 1 207 ? -5.699 -34.242 -12.517 1.00 67.52 207 TYR F CA 1
ATOM 12269 C C . TYR F 1 207 ? -7.186 -34.104 -12.807 1.00 67.12 207 TYR F C 1
ATOM 12270 O O . TYR F 1 207 ? -7.576 -33.949 -13.925 1.00 67.10 207 TYR F O 1
ATOM 12279 N N . THR F 1 208 ? -8.019 -34.231 -11.790 1.00 66.53 208 THR F N 1
ATOM 12280 C CA . THR F 1 208 ? -9.470 -34.136 -11.967 1.00 65.90 208 THR F CA 1
ATOM 12281 C C . THR F 1 208 ? -10.106 -33.020 -11.137 1.00 65.29 208 THR F C 1
ATOM 12282 O O . THR F 1 208 ? -11.309 -32.776 -11.229 1.00 65.28 208 THR F O 1
ATOM 12286 N N . GLY F 1 209 ? -9.293 -32.346 -10.329 1.00 64.48 209 GLY F N 1
ATOM 12287 C CA . GLY F 1 209 ? -9.782 -31.294 -9.439 1.00 63.34 209 GLY F CA 1
ATOM 12288 C C . GLY F 1 209 ? -10.384 -30.099 -10.154 1.00 62.49 209 GLY F C 1
ATOM 12289 O O . GLY F 1 209 ? -10.469 -30.075 -11.383 1.00 62.50 209 GLY F O 1
ATOM 12290 N N . TYR F 1 210 ? -10.805 -29.103 -9.378 1.00 61.50 210 TYR F N 1
ATOM 12291 C CA . TYR F 1 210 ? -11.430 -27.905 -9.932 1.00 60.40 210 TYR F CA 1
ATOM 12292 C C . TYR F 1 210 ? -10.608 -26.652 -9.646 1.00 59.41 210 TYR F C 1
ATOM 12293 O O . TYR F 1 210 ? -10.168 -26.425 -8.518 1.00 59.32 210 TYR F O 1
ATOM 12302 N N . ILE F 1 211 ? -10.408 -25.842 -10.680 1.00 58.05 211 ILE F N 1
ATOM 12303 C CA . ILE F 1 211 ? -9.627 -24.619 -10.561 1.00 56.65 211 ILE F CA 1
ATOM 12304 C C . ILE F 1 211 ? -10.461 -23.392 -10.914 1.00 55.62 211 ILE F C 1
ATOM 12305 O O . ILE F 1 211 ? -11.148 -23.365 -11.935 1.00 55.51 211 ILE F O 1
ATOM 12310 N N . THR F 1 212 ? -10.396 -22.380 -10.056 1.00 54.25 212 THR F N 1
ATOM 12311 C CA . THR F 1 212 ? -11.097 -21.128 -10.291 1.00 52.92 212 THR F CA 1
ATOM 12312 C C . THR F 1 212 ? -10.087 -19.990 -10.360 1.00 51.95 212 THR F C 1
ATOM 12313 O O . THR F 1 212 ? -9.299 -19.795 -9.434 1.00 51.88 212 THR F O 1
ATOM 1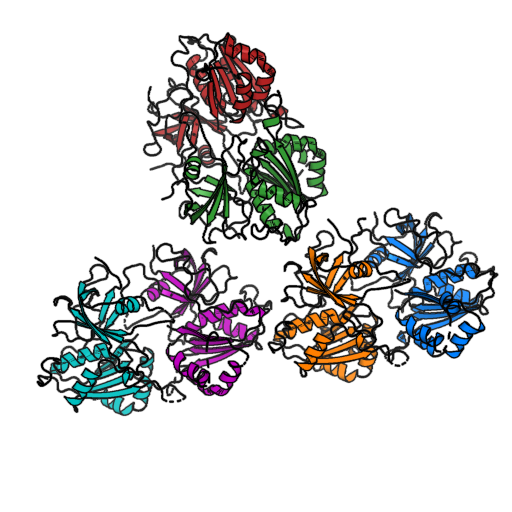2317 N N . ILE F 1 213 ? -10.107 -19.244 -11.460 1.00 50.66 213 ILE F N 1
ATOM 12318 C CA . ILE F 1 213 ? -9.168 -18.143 -11.647 1.00 49.39 213 ILE F CA 1
ATOM 12319 C C . ILE F 1 213 ? -9.866 -16.790 -11.717 1.00 48.58 213 ILE F C 1
ATOM 12320 O O . ILE F 1 213 ? -10.788 -16.593 -12.506 1.00 48.49 213 ILE F O 1
ATOM 12325 N N . TYR F 1 214 ? -9.418 -15.862 -10.878 1.00 47.58 214 TYR F N 1
ATOM 12326 C CA . TYR F 1 214 ? -9.823 -14.468 -10.977 1.00 46.66 214 TYR F CA 1
ATOM 12327 C C . TYR F 1 214 ? -8.605 -13.674 -11.453 1.00 45.96 214 TYR F C 1
ATOM 12328 O O . TYR F 1 214 ? -7.543 -13.739 -10.836 1.00 45.84 214 TYR F O 1
ATOM 12337 N N . TYR F 1 215 ? -8.749 -12.933 -12.549 1.00 45.12 215 TYR F N 1
ATOM 12338 C CA . TYR F 1 215 ? -7.593 -12.287 -13.177 1.00 44.40 215 TYR F CA 1
ATOM 12339 C C . TYR F 1 215 ? -7.839 -10.819 -13.524 1.00 43.99 215 TYR F C 1
ATOM 12340 O O . TYR F 1 215 ? -8.707 -10.496 -14.336 1.00 43.92 215 TYR F O 1
ATOM 12349 N N . GLY F 1 216 ? -7.060 -9.940 -12.900 1.00 43.55 216 GLY F N 1
ATOM 12350 C CA . GLY F 1 216 ? -7.184 -8.505 -13.114 1.00 43.08 216 GLY F CA 1
ATOM 12351 C C . GLY F 1 216 ? -6.186 -7.958 -14.118 1.00 42.83 216 GLY F C 1
ATOM 12352 O O . GLY F 1 216 ? -4.981 -7.915 -13.860 1.00 42.72 216 GLY F O 1
ATOM 12353 N N . VAL F 1 217 ? -6.701 -7.538 -15.269 1.00 42.59 217 VAL F N 1
ATOM 12354 C CA . VAL F 1 217 ? -5.886 -6.951 -16.324 1.00 42.39 217 VAL F CA 1
ATOM 12355 C C . VAL F 1 217 ? -6.583 -5.707 -16.869 1.00 42.35 217 VAL F C 1
ATOM 12356 O O . VAL F 1 217 ? -7.717 -5.415 -16.490 1.00 42.28 217 VAL F O 1
ATOM 12360 N N . TYR F 1 218 ? -5.909 -4.973 -17.750 1.00 42.34 218 TYR F N 1
ATOM 12361 C CA . TYR F 1 218 ? -6.446 -3.709 -18.261 1.00 42.38 218 TYR F CA 1
ATOM 12362 C C . TYR F 1 218 ? -7.607 -3.910 -19.237 1.00 42.41 218 TYR F C 1
ATOM 12363 O O . TYR F 1 218 ? -8.716 -3.425 -19.007 1.00 42.45 218 TYR F O 1
ATOM 12372 N N . ASN F 1 219 ? -7.363 -4.639 -20.312 1.00 42.39 219 ASN F N 1
ATOM 12373 C CA . ASN F 1 219 ? -8.357 -4.944 -21.324 1.00 42.36 219 ASN F CA 1
ATOM 12374 C C . ASN F 1 219 ? -8.103 -6.329 -21.869 1.00 42.36 219 ASN F C 1
ATOM 12375 O O . ASN F 1 219 ? -7.169 -6.994 -21.471 1.00 42.41 219 ASN F O 1
ATOM 12380 N N . GLU F 1 220 ? -8.955 -6.783 -22.753 1.00 42.24 220 GLU F N 1
ATOM 12381 C CA . GLU F 1 220 ? -8.865 -8.139 -23.230 1.00 42.08 220 GLU F CA 1
ATOM 12382 C C . GLU F 1 220 ? -7.476 -8.371 -23.810 1.00 41.68 220 GLU F C 1
ATOM 12383 O O . GLU F 1 220 ? -6.952 -9.442 -23.703 1.00 41.73 220 GLU F O 1
ATOM 12389 N N . ASP F 1 221 ? -6.897 -7.356 -24.425 1.00 41.04 221 ASP F N 1
ATOM 12390 C CA . ASP F 1 221 ? -5.620 -7.457 -25.129 1.00 40.40 221 ASP F CA 1
ATOM 12391 C C . ASP F 1 221 ? -4.397 -7.483 -24.209 1.00 39.97 221 ASP F C 1
ATOM 12392 O O . ASP F 1 221 ? -3.264 -7.589 -24.683 1.00 39.92 221 ASP F O 1
ATOM 12397 N N . SER F 1 222 ? -4.621 -7.376 -22.903 1.00 39.31 222 SER F N 1
ATOM 12398 C CA . SER F 1 222 ? -3.521 -7.345 -21.946 1.00 38.66 222 SER F CA 1
ATOM 12399 C C . SER F 1 222 ? -3.319 -8.705 -21.298 1.00 38.27 222 SER F C 1
ATOM 12400 O O . SER F 1 222 ? -2.245 -9.004 -20.774 1.00 38.19 222 SER F O 1
ATOM 12403 N N . ILE F 1 223 ? -4.368 -9.518 -21.331 1.00 37.74 223 ILE F N 1
ATOM 12404 C CA . ILE F 1 223 ? -4.316 -10.871 -20.801 1.00 37.26 223 ILE F CA 1
ATOM 12405 C C . ILE F 1 223 ? -3.029 -11.558 -21.240 1.00 36.97 223 ILE F C 1
ATOM 12406 O O . ILE F 1 223 ? -2.746 -11.657 -22.434 1.00 36.85 223 ILE F O 1
ATOM 12411 N N . LEU F 1 224 ? -2.247 -12.023 -20.273 1.00 36.61 224 LEU F N 1
ATOM 12412 C CA . LEU F 1 224 ? -0.989 -12.694 -20.575 1.00 36.35 224 LEU F CA 1
ATOM 12413 C C . LEU F 1 224 ? -1.196 -14.200 -20.684 1.00 36.24 224 LEU F C 1
ATOM 12414 O O . LEU F 1 224 ? -1.942 -14.793 -19.904 1.00 36.17 224 LEU F O 1
ATOM 12419 N N . TYR F 1 225 ? -0.533 -14.812 -21.658 1.00 36.12 225 TYR F N 1
ATOM 12420 C CA . TYR F 1 225 ? -0.715 -16.231 -21.928 1.00 36.04 225 TYR F CA 1
ATOM 12421 C C . TYR F 1 225 ? -2.188 -16.529 -22.217 1.00 36.05 225 TYR F C 1
ATOM 12422 O O . TYR F 1 225 ? -2.744 -17.508 -21.724 1.00 35.93 225 TYR F O 1
ATOM 12431 N N . LEU F 1 226 ? -2.809 -15.669 -23.015 1.00 36.23 226 LEU F N 1
ATOM 12432 C CA . LEU F 1 226 ? -4.199 -15.853 -23.429 1.00 36.56 226 LEU F CA 1
ATOM 12433 C C . LEU F 1 226 ? -4.368 -17.182 -24.165 1.00 36.82 226 LEU F C 1
ATOM 12434 O O . LEU F 1 226 ? -5.339 -17.904 -23.943 1.00 36.78 226 LEU F O 1
ATOM 12439 N N . ASN F 1 227 ? -3.421 -17.492 -25.048 1.00 37.28 227 ASN F N 1
ATOM 12440 C CA . ASN F 1 227 ? -3.438 -18.753 -25.786 1.00 37.86 227 ASN F CA 1
ATOM 12441 C C . ASN F 1 227 ? -3.590 -19.938 -24.844 1.00 38.46 227 ASN F C 1
ATOM 12442 O O . ASN F 1 227 ? -4.487 -20.766 -25.005 1.00 38.43 227 ASN F O 1
ATOM 12447 N N . GLU F 1 228 ? -2.702 -20.013 -23.858 1.00 39.31 228 GLU F N 1
ATOM 12448 C CA . GLU F 1 228 ? -2.744 -21.087 -22.877 1.00 40.25 228 GLU F CA 1
ATOM 12449 C C . GLU F 1 228 ? -4.066 -21.072 -22.123 1.00 40.89 228 GLU F C 1
ATOM 12450 O O . GLU F 1 228 ? -4.696 -22.113 -21.935 1.00 40.96 228 GLU F O 1
ATOM 12456 N N . LEU F 1 229 ? -4.485 -19.884 -21.695 1.00 41.76 229 LEU F N 1
ATOM 12457 C CA . LEU F 1 229 ? -5.726 -19.729 -20.941 1.00 42.68 229 LEU F CA 1
ATOM 12458 C C . LEU F 1 229 ? -6.953 -20.174 -21.739 1.00 43.37 229 LEU F C 1
ATOM 12459 O O . LEU F 1 229 ? -7.796 -20.911 -21.229 1.00 43.43 229 LEU F O 1
ATOM 12464 N N . GLU F 1 230 ? -7.050 -19.723 -22.979 1.00 44.32 230 GLU F N 1
ATOM 12465 C CA . GLU F 1 230 ? -8.130 -20.147 -23.863 1.00 45.28 230 GLU F CA 1
ATOM 12466 C C . GLU F 1 230 ? -8.088 -21.659 -24.076 1.00 45.96 230 GLU F C 1
ATOM 12467 O O . GLU F 1 230 ? -9.110 -22.340 -23.992 1.00 46.03 230 GLU F O 1
ATOM 12473 N N . TYR F 1 231 ? -6.895 -22.178 -24.350 1.00 46.84 231 TYR F N 1
ATOM 12474 C CA . TYR F 1 231 ? -6.712 -23.603 -24.604 1.00 47.78 231 TYR F CA 1
ATOM 12475 C C . TYR F 1 231 ? -7.173 -24.463 -23.430 1.00 48.51 231 TYR F C 1
ATOM 12476 O O . TYR F 1 231 ? -7.873 -25.458 -23.620 1.00 48.58 231 TYR F O 1
ATOM 12485 N N . PHE F 1 232 ? -6.775 -24.082 -22.227 1.00 49.45 232 PHE F N 1
ATOM 12486 C CA . PHE F 1 232 ? -7.183 -24.813 -21.030 1.00 50.44 232 PHE F CA 1
ATOM 12487 C C . PHE F 1 232 ? -8.682 -24.676 -20.791 1.00 51.38 232 PHE F C 1
ATOM 12488 O O . PHE F 1 232 ? -9.335 -25.600 -20.307 1.00 51.42 232 PHE F O 1
ATOM 12496 N N . GLN F 1 233 ? -9.217 -23.512 -21.143 1.00 52.65 233 GLN F N 1
ATOM 12497 C CA . GLN F 1 233 ? -10.637 -23.226 -21.000 1.00 53.94 233 GLN F CA 1
ATOM 12498 C C . GLN F 1 233 ? -11.445 -24.160 -21.899 1.00 54.84 233 GLN F C 1
ATOM 12499 O O . GLN F 1 233 ? -12.500 -24.661 -21.509 1.00 54.96 233 GLN F O 1
ATOM 12505 N N . LYS F 1 234 ? -10.929 -24.393 -23.096 1.00 55.96 234 LYS F N 1
ATOM 12506 C CA . LYS F 1 234 ? -11.623 -25.185 -24.110 1.00 57.03 234 LYS F CA 1
ATOM 12507 C C . LYS F 1 234 ? -11.397 -26.689 -23.945 1.00 57.67 234 LYS F C 1
ATOM 12508 O O . LYS F 1 234 ? -12.224 -27.497 -24.367 1.00 57.75 234 LYS F O 1
ATOM 12514 N N . MET F 1 235 ? -10.276 -27.061 -23.333 1.00 58.47 235 MET F N 1
ATOM 12515 C CA . MET F 1 235 ? -9.924 -28.471 -23.164 1.00 59.20 235 MET F CA 1
ATOM 12516 C C . MET F 1 235 ? -10.538 -29.097 -21.918 1.00 59.54 235 MET F C 1
ATOM 12517 O O . MET F 1 235 ? -10.812 -30.297 -21.888 1.00 59.62 235 MET F O 1
ATOM 12522 N N . TYR F 1 236 ? -10.750 -28.285 -20.886 1.00 59.88 236 TYR F N 1
ATOM 12523 C CA . TYR F 1 236 ? -11.264 -28.787 -19.614 1.00 60.18 236 TYR F CA 1
ATOM 12524 C C . TYR F 1 236 ? -12.317 -27.845 -19.026 1.00 60.35 236 TYR F C 1
ATOM 12525 O O . TYR F 1 236 ? -12.085 -27.212 -17.995 1.00 60.38 236 TYR F O 1
ATOM 12534 N N . PRO F 1 237 ? -13.489 -27.767 -19.678 1.00 60.46 237 PRO F N 1
ATOM 12535 C CA . PRO F 1 237 ? -14.539 -26.800 -19.356 1.00 60.49 237 PRO F CA 1
ATOM 12536 C C . PRO F 1 237 ? -15.217 -27.042 -18.009 1.00 60.46 237 PRO F C 1
ATOM 12537 O O . PRO F 1 237 ? -15.925 -26.166 -17.512 1.00 60.46 237 PRO F O 1
ATOM 12541 N N . ASN F 1 238 ? -15.014 -28.220 -17.428 1.00 60.36 238 ASN F N 1
ATOM 12542 C CA . ASN F 1 238 ? -15.527 -28.493 -16.087 1.00 60.25 238 ASN F CA 1
ATOM 12543 C C . ASN F 1 238 ? -14.425 -28.779 -15.066 1.00 60.09 238 ASN F C 1
ATOM 12544 O O . ASN F 1 238 ? -14.676 -29.360 -14.010 1.00 60.07 238 ASN F O 1
ATOM 12549 N N . ASN F 1 239 ? -13.207 -28.357 -15.392 1.00 59.86 239 ASN F N 1
ATOM 12550 C CA . ASN F 1 239 ? -12.095 -28.419 -14.452 1.00 59.61 239 ASN F CA 1
ATOM 12551 C C . ASN F 1 239 ? -11.513 -27.032 -14.188 1.00 59.42 239 ASN F C 1
ATOM 12552 O O . ASN F 1 239 ? -10.725 -26.845 -13.261 1.00 59.41 239 ASN F O 1
ATOM 12557 N N . ILE F 1 240 ? -11.912 -26.062 -15.004 1.00 59.13 240 ILE F N 1
ATOM 12558 C CA . ILE F 1 240 ? -11.401 -24.704 -14.872 1.00 58.82 240 ILE F CA 1
ATOM 12559 C C . ILE F 1 240 ? -12.462 -23.657 -15.209 1.00 58.62 240 ILE F C 1
ATOM 12560 O O . ILE F 1 240 ? -13.238 -23.822 -16.151 1.00 58.60 240 ILE F O 1
ATOM 12565 N N . ASN F 1 241 ? -12.493 -22.588 -14.420 1.00 58.28 241 ASN F N 1
ATOM 12566 C CA . ASN F 1 241 ? -13.379 -21.461 -14.682 1.00 57.95 241 ASN F CA 1
ATOM 12567 C C . ASN F 1 241 ? -12.653 -20.147 -14.444 1.00 57.68 241 ASN F C 1
ATOM 12568 O O . ASN F 1 241 ? -12.056 -19.936 -13.387 1.00 57.70 241 ASN F O 1
ATOM 12573 N N . ILE F 1 242 ? -12.705 -19.265 -15.434 1.00 57.28 242 ILE F N 1
ATOM 12574 C CA . ILE F 1 242 ? -11.945 -18.030 -15.381 1.00 56.88 242 ILE F CA 1
ATOM 12575 C C . ILE F 1 242 ? -12.851 -16.807 -15.392 1.00 56.64 242 ILE F C 1
ATOM 12576 O O . ILE F 1 242 ? -13.768 -16.700 -16.207 1.00 56.56 242 ILE F O 1
ATOM 12581 N N . HIS F 1 243 ? -12.592 -15.892 -14.465 1.00 56.37 243 HIS F N 1
ATOM 12582 C CA . HIS F 1 243 ? -13.303 -14.627 -14.422 1.00 56.14 243 HIS F CA 1
ATOM 12583 C C . HIS F 1 243 ? -12.320 -13.486 -14.609 1.00 56.03 243 HIS F C 1
ATOM 12584 O O . HIS F 1 243 ? -11.377 -13.328 -13.834 1.00 55.99 243 HIS F O 1
ATOM 12591 N N . TYR F 1 244 ? -12.540 -12.702 -15.657 1.00 55.95 244 TYR F N 1
ATOM 12592 C CA . TYR F 1 244 ? -11.675 -11.576 -15.950 1.00 55.93 244 TYR F CA 1
ATOM 12593 C C . TYR F 1 244 ? -12.268 -10.290 -15.407 1.00 56.09 244 TYR F C 1
ATOM 12594 O O . TYR F 1 244 ? -13.453 -10.010 -15.589 1.00 56.03 244 TYR F O 1
ATOM 12603 N N . VAL F 1 245 ? -11.432 -9.516 -14.729 1.00 56.43 245 VAL F N 1
ATOM 12604 C CA . VAL F 1 245 ? -11.791 -8.168 -14.338 1.00 56.84 245 VAL F CA 1
ATOM 12605 C C . VAL F 1 245 ? -10.905 -7.211 -15.120 1.00 57.29 245 VAL F C 1
ATOM 12606 O O . VAL F 1 245 ? -9.684 -7.212 -14.957 1.00 57.27 245 VAL F O 1
ATOM 12610 N N . PHE F 1 246 ? -11.517 -6.410 -15.984 1.00 57.94 246 PHE F N 1
ATOM 12611 C CA . PHE F 1 246 ? -10.771 -5.432 -16.765 1.00 58.68 246 PHE F CA 1
ATOM 12612 C C . PHE F 1 246 ? -10.880 -4.051 -16.122 1.00 59.26 246 PHE F C 1
ATOM 12613 O O . PHE F 1 246 ? -11.971 -3.612 -15.756 1.00 59.29 246 PHE F O 1
ATOM 12621 N N . SER F 1 247 ? -9.743 -3.373 -15.990 1.00 60.06 247 SER F N 1
ATOM 12622 C CA . SER F 1 247 ? -9.652 -2.166 -15.165 1.00 60.89 247 SER F CA 1
ATOM 12623 C C . SER F 1 247 ? -10.216 -0.889 -15.796 1.00 61.55 247 SER F C 1
ATOM 12624 O O . SER F 1 247 ? -10.696 -0.010 -15.080 1.00 61.61 247 SER F O 1
ATOM 12627 N N . TYR F 1 248 ? -10.159 -0.771 -17.118 1.00 62.41 248 TYR F N 1
ATOM 12628 C CA . TYR F 1 248 ? -10.747 0.398 -17.769 1.00 63.31 248 TYR F CA 1
ATOM 12629 C C . TYR F 1 248 ? -12.070 0.058 -18.444 1.00 63.68 248 TYR F C 1
ATOM 12630 O O . TYR F 1 248 ? -12.080 -0.452 -19.564 1.00 63.83 248 TYR F O 1
ATOM 12639 N N . LYS F 1 249 ? -13.184 0.331 -17.768 1.00 64.11 249 LYS F N 1
ATOM 12640 C CA . LYS F 1 249 ? -13.180 0.854 -16.403 1.00 64.47 249 LYS F CA 1
ATOM 12641 C C . LYS F 1 249 ? -14.603 0.909 -15.849 1.00 64.67 249 LYS F C 1
ATOM 12642 O O . LYS F 1 249 ? -15.517 1.398 -16.514 1.00 64.69 249 LYS F O 1
ATOM 12648 N N . GLN F 1 250 ? -14.786 0.398 -14.634 1.00 64.89 250 GLN F N 1
ATOM 12649 C CA . GLN F 1 250 ? -16.093 0.429 -13.984 1.00 65.04 250 GLN F CA 1
ATOM 12650 C C . GLN F 1 250 ? -16.068 1.302 -12.734 1.00 65.07 250 GLN F C 1
ATOM 12651 O O . GLN F 1 250 ? -17.119 1.746 -12.256 1.00 65.09 250 GLN F O 1
ATOM 12657 N N . ALA F 1 254 ? -17.464 7.586 -10.975 1.00 59.24 254 ALA F N 1
ATOM 12658 C CA . ALA F 1 254 ? -16.765 6.372 -11.379 1.00 59.16 254 ALA F CA 1
ATOM 12659 C C . ALA F 1 254 ? -15.771 5.913 -10.311 1.00 58.99 254 ALA F C 1
ATOM 12660 O O . ALA F 1 254 ? -14.666 6.445 -10.202 1.00 59.01 254 ALA F O 1
ATOM 12662 N N . THR F 1 255 ? -16.183 4.927 -9.521 1.00 58.65 255 THR F N 1
ATOM 12663 C CA . THR F 1 255 ? -15.302 4.308 -8.543 1.00 58.23 255 THR F CA 1
ATOM 12664 C C . THR F 1 255 ? -14.363 3.337 -9.246 1.00 57.82 255 THR F C 1
ATOM 12665 O O . THR F 1 255 ? -14.507 3.078 -10.441 1.00 57.82 255 THR F O 1
ATOM 12669 N N . SER F 1 256 ? -13.402 2.801 -8.503 1.00 57.19 256 SER F N 1
ATOM 12670 C CA . SER F 1 256 ? -12.459 1.845 -9.064 1.00 56.58 256 SER F CA 1
ATOM 12671 C C . SER F 1 256 ? -12.964 0.422 -8.891 1.00 56.13 256 SER F C 1
ATOM 12672 O O . SER F 1 256 ? -13.450 0.051 -7.822 1.00 56.07 256 SER F O 1
ATOM 12675 N N . PHE F 1 257 ? -12.852 -0.375 -9.947 1.00 55.60 257 PHE F N 1
ATOM 12676 C CA . PHE F 1 257 ? -13.208 -1.780 -9.850 1.00 55.18 257 PHE F CA 1
ATOM 12677 C C . PHE F 1 257 ? -12.048 -2.674 -10.271 1.00 54.91 257 PHE F C 1
ATOM 12678 O O . PHE F 1 257 ? -11.643 -2.692 -11.434 1.00 54.79 257 PHE F O 1
ATOM 12686 N N . TYR F 1 258 ? -11.516 -3.409 -9.301 1.00 54.72 258 TYR F N 1
ATOM 12687 C CA . TYR F 1 258 ? -10.385 -4.292 -9.525 1.00 54.67 258 TYR F CA 1
ATOM 12688 C C . TYR F 1 258 ? -10.745 -5.718 -9.140 1.00 54.98 258 TYR F C 1
ATOM 12689 O O . TYR F 1 258 ? -11.876 -5.995 -8.745 1.00 54.96 258 TYR F O 1
ATOM 12698 N N . VAL F 1 259 ? -9.777 -6.621 -9.256 1.00 55.47 259 VAL F N 1
ATOM 12699 C CA . VAL F 1 259 ? -10.012 -8.029 -8.963 1.00 56.06 259 VAL F CA 1
ATOM 12700 C C . VAL F 1 259 ? -10.399 -8.249 -7.507 1.00 56.61 259 VAL F C 1
ATOM 12701 O O . VAL F 1 259 ? -11.166 -9.160 -7.193 1.00 56.66 259 VAL F O 1
ATOM 12705 N N . GLN F 1 260 ? -9.873 -7.408 -6.618 1.00 57.39 260 GLN F N 1
ATOM 12706 C CA . GLN F 1 260 ? -10.160 -7.519 -5.187 1.00 58.15 260 GLN F CA 1
ATOM 12707 C C . GLN F 1 260 ? -11.659 -7.463 -4.909 1.00 58.70 260 GLN F C 1
ATOM 12708 O O . GLN F 1 260 ? -12.247 -8.435 -4.435 1.00 58.74 260 GLN F O 1
ATOM 12714 N N . ASP F 1 261 ? -12.272 -6.320 -5.208 1.00 59.42 261 ASP F N 1
ATOM 12715 C CA . ASP F 1 261 ? -13.691 -6.116 -4.930 1.00 60.10 261 ASP F CA 1
ATOM 12716 C C . ASP F 1 261 ? -14.588 -6.613 -6.059 1.00 60.52 261 ASP F C 1
ATOM 12717 O O . ASP F 1 261 ? -15.712 -6.141 -6.230 1.00 60.62 261 ASP F O 1
ATOM 12722 N N . GLU F 1 262 ? -14.077 -7.561 -6.833 1.00 61.05 262 GLU F N 1
ATOM 12723 C CA . GLU F 1 262 ? -14.903 -8.316 -7.752 1.00 61.53 262 GLU F CA 1
ATOM 12724 C C . GLU F 1 262 ? -15.100 -9.669 -7.101 1.00 61.88 262 GLU F C 1
ATOM 12725 O O . GLU F 1 262 ? -16.151 -10.297 -7.226 1.00 61.96 262 GLU F O 1
ATOM 12731 N N . ILE F 1 263 ? -14.068 -10.103 -6.386 1.00 62.26 263 ILE F N 1
ATOM 12732 C CA . ILE F 1 263 ? -14.177 -11.256 -5.516 1.00 62.63 263 ILE F CA 1
ATOM 12733 C C . ILE F 1 263 ? -15.225 -10.954 -4.453 1.00 62.92 263 ILE F C 1
ATOM 12734 O O . ILE F 1 263 ? -15.924 -11.853 -3.985 1.00 62.98 263 ILE F O 1
ATOM 12739 N N . TYR F 1 264 ? -15.338 -9.681 -4.084 1.00 63.25 264 TYR F N 1
ATOM 12740 C CA . TYR F 1 264 ? -16.286 -9.278 -3.050 1.00 63.56 264 TYR F CA 1
ATOM 12741 C C . TYR F 1 264 ? -17.735 -9.296 -3.552 1.00 63.71 264 TYR F C 1
ATOM 12742 O O . TYR F 1 264 ? -18.634 -9.738 -2.839 1.00 63.73 264 TYR F O 1
ATOM 12751 N N . LYS F 1 265 ? -17.957 -8.826 -4.776 1.00 63.94 265 LYS F N 1
ATOM 12752 C CA . LYS F 1 265 ? -19.309 -8.806 -5.330 1.00 64.15 265 LYS F CA 1
ATOM 12753 C C . LYS F 1 265 ? -19.824 -10.221 -5.605 1.00 64.26 265 LYS F C 1
ATOM 12754 O O . LYS F 1 265 ? -20.904 -10.404 -6.166 1.00 64.27 265 LYS F O 1
ATOM 12760 N N . ARG F 1 266 ? -19.038 -11.216 -5.200 1.00 64.43 266 ARG F N 1
ATOM 12761 C CA . ARG F 1 266 ? -19.482 -12.612 -5.177 1.00 64.55 266 ARG F CA 1
ATOM 12762 C C . ARG F 1 266 ? -18.772 -13.386 -4.064 1.00 64.58 266 ARG F C 1
ATOM 12763 O O . ARG F 1 266 ? -18.281 -14.495 -4.277 1.00 64.61 266 ARG F O 1
ATOM 12771 N N . LYS F 1 267 ? -18.733 -12.792 -2.874 1.00 64.61 267 LYS F N 1
ATOM 12772 C CA . LYS F 1 267 ? -18.014 -13.366 -1.737 1.00 64.60 267 LYS F CA 1
ATOM 12773 C C . LYS F 1 267 ? -18.595 -14.702 -1.284 1.00 64.59 267 LYS F C 1
ATOM 12774 O O . LYS F 1 267 ? -17.905 -15.508 -0.659 1.00 64.56 267 LYS F O 1
ATOM 12780 N N . THR F 1 268 ? -19.864 -14.930 -1.604 1.00 64.57 268 THR F N 1
ATOM 12781 C CA . THR F 1 268 ? -20.578 -16.111 -1.132 1.00 64.56 268 THR F CA 1
ATOM 12782 C C . THR F 1 268 ? -20.081 -17.395 -1.798 1.00 64.66 268 THR F C 1
ATOM 12783 O O . THR F 1 268 ? -19.628 -18.317 -1.120 1.00 64.63 268 THR F O 1
ATOM 12787 N N . GLU F 1 269 ? -20.164 -17.452 -3.124 1.00 64.85 269 GLU F N 1
ATOM 12788 C CA . GLU F 1 269 ? -19.649 -18.599 -3.866 1.00 65.06 269 GLU F CA 1
ATOM 12789 C C . GLU F 1 269 ? -18.159 -18.777 -3.594 1.00 65.31 269 GLU F C 1
ATOM 12790 O O . GLU F 1 269 ? -17.642 -19.894 -3.599 1.00 65.29 269 GLU F O 1
ATOM 12796 N N . PHE F 1 270 ? -17.476 -17.663 -3.356 1.00 65.74 270 PHE F N 1
ATOM 12797 C CA . PHE F 1 270 ? -16.055 -17.692 -3.014 1.00 66.20 270 PHE F CA 1
ATOM 12798 C C . PHE F 1 270 ? -15.863 -18.392 -1.672 1.00 66.76 270 PHE F C 1
ATOM 12799 O O . PHE F 1 270 ? -14.961 -19.215 -1.514 1.00 66.80 270 PHE F O 1
ATOM 12807 N N . LEU F 1 271 ? -16.724 -18.060 -0.709 1.00 67.56 271 LEU F N 1
ATOM 12808 C CA . LEU F 1 271 ? -16.728 -18.748 0.575 1.00 68.39 271 LEU F CA 1
ATOM 12809 C C . LEU F 1 271 ? -17.057 -20.222 0.363 1.00 69.12 271 LEU F C 1
ATOM 12810 O O . LEU F 1 271 ? -16.374 -21.101 0.898 1.00 69.17 271 LEU F O 1
ATOM 12815 N N . ASN F 1 272 ? -18.094 -20.484 -0.426 1.00 70.12 272 ASN F N 1
ATOM 12816 C CA . ASN F 1 272 ? -18.478 -21.853 -0.758 1.00 71.13 272 ASN F CA 1
ATOM 12817 C C . ASN F 1 272 ? -17.381 -22.611 -1.502 1.00 71.87 272 ASN F C 1
ATOM 12818 O O . ASN F 1 272 ? -17.248 -23.826 -1.355 1.00 71.96 272 ASN F O 1
ATOM 12823 N N . LEU F 1 273 ? -16.592 -21.889 -2.298 1.00 72.81 273 LEU F N 1
ATOM 12824 C CA . LEU F 1 273 ? -15.456 -22.485 -2.993 1.00 73.71 273 LEU F CA 1
ATOM 12825 C C . LEU F 1 273 ? -14.382 -22.927 -2.003 1.00 74.32 273 LEU F C 1
ATOM 12826 O O . LEU F 1 273 ? -14.012 -24.101 -1.961 1.00 74.40 273 LEU F O 1
ATOM 12831 N N . PHE F 1 274 ? -13.886 -21.986 -1.205 1.00 75.06 274 PHE F N 1
ATOM 12832 C CA . PHE F 1 274 ? -12.861 -22.296 -0.212 1.00 75.74 274 PHE F CA 1
ATOM 12833 C C . PHE F 1 274 ? -13.354 -23.319 0.807 1.00 76.05 274 PHE F C 1
ATOM 12834 O O . PHE F 1 274 ? -12.667 -24.299 1.096 1.00 76.11 274 PHE F O 1
ATOM 12842 N N . ASN F 1 275 ? -14.546 -23.084 1.347 1.00 76.39 275 ASN F N 1
ATOM 12843 C CA . ASN F 1 275 ? -15.130 -23.985 2.333 1.00 76.64 275 ASN F CA 1
ATOM 12844 C C . ASN F 1 275 ? -16.055 -25.016 1.696 1.00 76.70 275 ASN F C 1
ATOM 12845 O O . ASN F 1 275 ? -15.610 -26.077 1.260 1.00 76.76 275 ASN F O 1
ATOM 12850 N N . TYR F 1 277 ? -14.871 -26.599 -0.835 1.00 62.76 277 TYR F N 1
ATOM 12851 C CA . TYR F 1 277 ? -14.209 -27.544 -1.726 1.00 62.71 277 TYR F CA 1
ATOM 12852 C C . TYR F 1 277 ? -12.761 -27.793 -1.306 1.00 62.28 277 TYR F C 1
ATOM 12853 O O . TYR F 1 277 ? -11.974 -28.354 -2.069 1.00 62.33 277 TYR F O 1
ATOM 12862 N N . LYS F 1 278 ? -12.414 -27.376 -0.091 1.00 61.66 278 LYS F N 1
ATOM 12863 C CA . LYS F 1 278 ? -11.050 -27.530 0.412 1.00 60.77 278 LYS F CA 1
ATOM 12864 C C . LYS F 1 278 ? -10.064 -26.762 -0.466 1.00 60.08 278 LYS F C 1
ATOM 12865 O O . LYS F 1 278 ? -8.905 -27.153 -0.610 1.00 60.06 278 LYS F O 1
ATOM 12866 N N . CYS F 1 279 ? -10.539 -25.663 -1.043 1.00 59.30 279 CYS F N 1
ATOM 12867 C CA . CYS F 1 279 ? -9.759 -24.872 -1.992 1.00 58.44 279 CYS F CA 1
ATOM 12868 C C . CYS F 1 279 ? -8.434 -24.369 -1.436 1.00 57.80 279 CYS F C 1
ATOM 12869 O O . CYS F 1 279 ? -8.380 -23.804 -0.345 1.00 57.74 279 CYS F O 1
ATOM 12872 N N . GLU F 1 280 ? -7.367 -24.575 -2.201 1.00 56.94 280 GLU F N 1
ATOM 12873 C CA . GLU F 1 280 ? -6.088 -23.943 -1.912 1.00 56.07 280 GLU F CA 1
ATOM 12874 C C . GLU F 1 280 ? -6.103 -22.550 -2.525 1.00 55.39 280 GLU F C 1
ATOM 12875 O O . GLU F 1 280 ? -6.188 -22.401 -3.744 1.00 55.34 280 GLU F O 1
ATOM 12881 N N . LEU F 1 281 ? -6.082 -21.538 -1.663 1.00 54.49 281 LEU F N 1
ATOM 12882 C CA . LEU F 1 281 ? -6.142 -20.144 -2.087 1.00 53.59 281 LEU F CA 1
ATOM 12883 C C . LEU F 1 281 ? -4.774 -19.584 -2.456 1.00 52.87 281 LEU F C 1
ATOM 12884 O O . LEU F 1 281 ? -3.787 -19.823 -1.760 1.00 52.83 281 LEU F O 1
ATOM 12889 N N . TYR F 1 282 ? -4.722 -18.835 -3.552 1.00 51.86 282 TYR F N 1
ATOM 12890 C CA . TYR F 1 282 ? -3.476 -18.219 -3.989 1.00 50.87 282 TYR F CA 1
ATOM 12891 C C . TYR F 1 282 ? -3.693 -16.768 -4.399 1.00 50.18 282 TYR F C 1
ATOM 12892 O O . TYR F 1 282 ? -4.710 -16.427 -5.003 1.00 50.11 282 TYR F O 1
ATOM 12901 N N . ILE F 1 283 ? -2.729 -15.918 -4.066 1.00 49.29 283 ILE F N 1
ATOM 12902 C CA . ILE F 1 283 ? -2.755 -14.527 -4.492 1.00 48.44 283 ILE F CA 1
ATOM 12903 C C . ILE F 1 283 ? -1.375 -14.110 -4.983 1.00 47.95 283 ILE F C 1
ATOM 12904 O O . ILE F 1 283 ? -0.388 -14.212 -4.254 1.00 47.88 283 ILE F O 1
ATOM 12909 N N . CYS F 1 284 ? -1.312 -13.650 -6.227 1.00 47.38 284 CYS F N 1
ATOM 12910 C CA . CYS F 1 284 ? -0.057 -13.197 -6.811 1.00 46.85 284 CYS F CA 1
ATOM 12911 C C . CYS F 1 284 ? -0.275 -11.911 -7.598 1.00 46.71 284 CYS F C 1
ATOM 12912 O O . CYS F 1 284 ? -0.949 -11.910 -8.622 1.00 46.66 284 CYS F O 1
ATOM 12915 N N . GLY F 1 285 ? 0.291 -10.815 -7.104 1.00 46.60 285 GLY F N 1
ATOM 12916 C CA . GLY F 1 285 ? 0.175 -9.529 -7.776 1.00 46.61 285 GLY F CA 1
ATOM 12917 C C . GLY F 1 285 ? 0.106 -8.339 -6.844 1.00 46.66 285 GLY F C 1
ATOM 12918 O O . GLY F 1 285 ? 0.944 -8.186 -5.956 1.00 46.64 285 GLY F O 1
ATOM 12919 N N . LYS F 1 286 ? -0.900 -7.493 -7.046 1.00 46.78 286 LYS F N 1
ATOM 12920 C CA . LYS F 1 286 ? -1.065 -6.278 -6.253 1.00 47.01 286 LYS F CA 1
ATOM 12921 C C . LYS F 1 286 ? -1.250 -6.592 -4.768 1.00 47.30 286 LYS F C 1
ATOM 12922 O O . LYS F 1 286 ? -2.038 -7.464 -4.404 1.00 47.21 286 LYS F O 1
ATOM 12928 N N . LYS F 1 287 ? -0.522 -5.877 -3.915 1.00 47.82 287 LYS F N 1
ATOM 12929 C CA . LYS F 1 287 ? -0.574 -6.115 -2.474 1.00 48.41 287 LYS F CA 1
ATOM 12930 C C . LYS F 1 287 ? -1.955 -5.807 -1.898 1.00 48.90 287 LYS F C 1
ATOM 12931 O O . LYS F 1 287 ? -2.422 -6.480 -0.981 1.00 48.85 287 LYS F O 1
ATOM 12937 N N . SER F 1 288 ? -2.599 -4.786 -2.452 1.00 49.68 288 SER F N 1
ATOM 12938 C CA . SER F 1 288 ? -3.884 -4.305 -1.956 1.00 50.50 288 SER F CA 1
ATOM 12939 C C . SER F 1 288 ? -4.953 -5.395 -1.920 1.00 51.21 288 SER F C 1
ATOM 12940 O O . SER F 1 288 ? -5.976 -5.249 -1.250 1.00 51.21 288 SER F O 1
ATOM 12943 N N . ILE F 1 289 ? -4.715 -6.484 -2.646 1.00 52.16 289 ILE F N 1
ATOM 12944 C CA . ILE F 1 289 ? -5.655 -7.601 -2.683 1.00 53.18 289 ILE F CA 1
ATOM 12945 C C . ILE F 1 289 ? -5.850 -8.245 -1.306 1.00 53.91 289 ILE F C 1
ATOM 12946 O O . ILE F 1 289 ? -6.935 -8.737 -0.991 1.00 54.05 289 ILE F O 1
ATOM 12951 N N . ARG F 1 290 ? -4.797 -8.223 -0.489 1.00 54.84 290 ARG F N 1
ATOM 12952 C CA . ARG F 1 290 ? -4.783 -8.897 0.820 1.00 55.72 290 ARG F CA 1
ATOM 12953 C C . ARG F 1 290 ? -5.718 -8.347 1.901 1.00 56.13 290 ARG F C 1
ATOM 12954 O O . ARG F 1 290 ? -5.564 -8.694 3.071 1.00 56.25 290 ARG F O 1
ATOM 12962 N N . TYR F 1 291 ? -6.674 -7.497 1.543 1.00 56.63 291 TYR F N 1
ATOM 12963 C CA . TYR F 1 291 ? -7.538 -6.909 2.572 1.00 57.08 291 TYR F CA 1
ATOM 12964 C C . TYR F 1 291 ? -9.037 -7.160 2.382 1.00 57.13 291 TYR F C 1
ATOM 12965 O O . TYR F 1 291 ? -9.848 -6.738 3.207 1.00 57.16 291 TYR F O 1
ATOM 12974 N N . LYS F 1 292 ? -9.374 -7.788 1.256 1.00 57.20 292 LYS F N 1
ATOM 12975 C CA . LYS F 1 292 ? -10.748 -8.155 0.928 1.00 57.25 292 LYS F CA 1
ATOM 12976 C C . LYS F 1 292 ? -10.958 -9.672 0.898 1.00 57.33 292 LYS F C 1
ATOM 12977 O O . LYS F 1 292 ? -11.913 -10.182 1.484 1.00 57.38 292 LYS F O 1
ATOM 12983 N N . VAL F 1 293 ? -10.064 -10.388 0.217 1.00 57.35 293 VAL F N 1
ATOM 12984 C CA . VAL F 1 293 ? -10.166 -11.844 0.122 1.00 57.36 293 VAL F CA 1
ATOM 12985 C C . VAL F 1 293 ? -10.030 -12.426 1.518 1.00 57.38 293 VAL F C 1
ATOM 12986 O O . VAL F 1 293 ? -10.767 -13.330 1.912 1.00 57.41 293 VAL F O 1
ATOM 12990 N N . MET F 1 294 ? -9.083 -11.873 2.264 1.00 57.39 294 MET F N 1
ATOM 12991 C CA . MET F 1 294 ? -8.922 -12.155 3.652 1.00 57.39 294 MET F CA 1
ATOM 12992 C C . MET F 1 294 ? -9.671 -11.066 4.391 1.00 57.38 294 MET F C 1
ATOM 12993 O O . MET F 1 294 ? -9.355 -9.897 4.265 1.00 57.34 294 MET F O 1
ATOM 12998 N N . ASP F 1 295 ? -10.673 -11.465 5.168 1.00 57.37 295 ASP F N 1
ATOM 12999 C CA . ASP F 1 295 ? -11.473 -10.518 5.934 1.00 57.38 295 ASP F CA 1
ATOM 13000 C C . ASP F 1 295 ? -12.128 -11.192 7.134 1.00 57.41 295 ASP F C 1
ATOM 13001 O O . ASP F 1 295 ? -13.027 -12.019 6.981 1.00 57.40 295 ASP F O 1
ATOM 13006 N N . LYS F 1 307 ? -8.321 -22.004 7.931 1.00 63.90 307 LYS F N 1
ATOM 13007 C CA . LYS F 1 307 ? -6.876 -22.094 8.097 1.00 63.96 307 LYS F CA 1
ATOM 13008 C C . LYS F 1 307 ? -6.154 -21.178 7.128 1.00 64.01 307 LYS F C 1
ATOM 13009 O O . LYS F 1 307 ? -6.457 -21.167 5.935 1.00 64.01 307 LYS F O 1
ATOM 13015 N N . LYS F 1 308 ? -5.199 -20.409 7.629 1.00 64.12 308 LYS F N 1
ATOM 13016 C CA . LYS F 1 308 ? -4.344 -19.614 6.768 1.00 64.24 308 LYS F CA 1
ATOM 13017 C C . LYS F 1 308 ? -3.231 -20.501 6.212 1.00 64.42 308 LYS F C 1
ATOM 13018 O O . LYS F 1 308 ? -2.327 -20.029 5.523 1.00 64.43 308 LYS F O 1
ATOM 13024 N N . LYS F 1 309 ? -3.319 -21.794 6.516 1.00 64.60 309 LYS F N 1
ATOM 13025 C CA . LYS F 1 309 ? -2.369 -22.781 6.014 1.00 64.75 309 LYS F CA 1
ATOM 13026 C C . LYS F 1 309 ? -2.581 -23.003 4.521 1.00 64.72 309 LYS F C 1
ATOM 13027 O O . LYS F 1 309 ? -1.632 -23.246 3.774 1.00 64.73 309 LYS F O 1
ATOM 13033 N N . ARG F 1 310 ? -3.839 -22.917 4.099 1.00 64.61 310 ARG F N 1
ATOM 13034 C CA . ARG F 1 310 ? -4.215 -23.167 2.713 1.00 64.47 310 ARG F CA 1
ATOM 13035 C C . ARG F 1 310 ? -4.169 -21.887 1.881 1.00 64.21 310 ARG F C 1
ATOM 13036 O O . ARG F 1 310 ? -4.477 -21.901 0.689 1.00 64.25 310 ARG F O 1
ATOM 13044 N N . VAL F 1 311 ? -3.783 -20.784 2.516 1.00 63.81 311 VAL F N 1
ATOM 13045 C CA . VAL F 1 311 ? -3.709 -19.492 1.840 1.00 63.33 311 VAL F CA 1
ATOM 13046 C C . VAL F 1 311 ? -2.265 -19.111 1.526 1.00 62.95 311 VAL F C 1
ATOM 13047 O O . VAL F 1 311 ? -1.422 -19.054 2.421 1.00 62.93 311 VAL F O 1
ATOM 13051 N N . HIS F 1 312 ? -1.986 -18.852 0.252 1.00 62.42 312 HIS F N 1
ATOM 13052 C CA . HIS F 1 312 ? -0.645 -18.473 -0.184 1.00 61.88 312 HIS F CA 1
ATOM 13053 C C . HIS F 1 312 ? -0.673 -17.145 -0.928 1.00 61.46 312 HIS F C 1
ATOM 13054 O O . HIS F 1 312 ? -1.486 -16.950 -1.831 1.00 61.41 312 HIS F O 1
ATOM 13061 N N . VAL F 1 313 ? 0.221 -16.236 -0.554 1.00 60.91 313 VAL F N 1
ATOM 13062 C CA . VAL F 1 313 ? 0.268 -14.922 -1.186 1.00 60.41 313 VAL F CA 1
ATOM 13063 C C . VAL F 1 313 ? 1.697 -14.458 -1.477 1.00 60.08 313 VAL F C 1
ATOM 13064 O O . VAL F 1 313 ? 2.604 -14.636 -0.664 1.00 60.00 313 VAL F O 1
ATOM 13068 N N . GLU F 1 314 ? 1.877 -13.866 -2.654 1.00 59.68 314 GLU F N 1
ATOM 13069 C CA . GLU F 1 314 ? 3.164 -13.335 -3.090 1.00 59.30 314 GLU F CA 1
ATOM 13070 C C . GLU F 1 314 ? 2.887 -12.044 -3.847 1.00 59.02 314 GLU F C 1
ATOM 13071 O O . GLU F 1 314 ? 2.307 -12.069 -4.933 1.00 58.97 314 GLU F O 1
ATOM 13077 N N . VAL F 1 315 ? 3.290 -10.914 -3.276 1.00 58.69 315 VAL F N 1
ATOM 13078 C CA . VAL F 1 315 ? 2.872 -9.618 -3.809 1.00 58.37 315 VAL F CA 1
ATOM 13079 C C . VAL F 1 315 ? 4.007 -8.750 -4.345 1.00 58.16 315 VAL F C 1
ATOM 13080 O O . VAL F 1 315 ? 5.112 -8.740 -3.803 1.00 58.11 315 VAL F O 1
ATOM 13084 N N . TYR F 1 316 ? 3.712 -8.022 -5.420 1.00 57.94 316 TYR F N 1
ATOM 13085 C CA . TYR F 1 316 ? 4.632 -7.030 -5.969 1.00 57.72 316 TYR F CA 1
ATOM 13086 C C . TYR F 1 316 ? 3.905 -6.033 -6.874 1.00 57.77 316 TYR F C 1
ATOM 13087 O O . TYR F 1 316 ? 2.793 -6.289 -7.337 1.00 57.80 316 TYR F O 1
#

CATH classification: 2.40.30.10 (+1 more: 3.40.50.80)

GO terms:
  GO:0020011 apicoplast (C, IDA)
  GO:0008937 ferredoxin-[NAD(P)H] reductase activity (F, IDA)
  GO:0009055 electron transfer activity (F, IDA)
  GO:0071949 FAD binding (F, IDA)
  GO:0042802 identical protein binding (F, IPI)
  GO:0005515 protein binding (F, IPI)
  GO:0010322 regulation of isopentenyl diphosphate biosynthetic process, methylerythritol 4-phosphate pathway (P, IDA)

Radius of gyration: 46.83 Å; Cα contacts (8 Å, |Δi|>4): 3408; chains: 6; bounding box: 117×145×58 Å

InterPro domains:
  IPR001433 Oxidoreductase FAD/NAD(P)-binding [PF00175] (230-342)
  IPR001709 Flavoprotein pyridine nucleotide cytochrome reductase [PR00371] (103-113)
  IPR001709 Flavoprotein pyridine nucleotide cytochrome reductase [PR00371] (156-163)
  IPR001709 Flavoprotein pyridine nucleotide cytochrome reductase [PR00371] (191-200)
  IPR001709 Flavoprotein pyridine nucleotide cytochrome reductase [PR00371] (229-248)
  IPR001709 Flavoprotein pyridine nucleotide cytochrome reductase [PR00371] (264-273)
  IPR001709 Flavoprotein pyridine nucleotide cytochrome reductase [PR00371] (276-287)
  IPR001709 Flavoprotein pyridine nucleotide cytochrome reductase [PR00371] (335-343)
  IPR015701 Ferredoxin--NADP reductase [PTHR43314] (36-371)
  IPR017927 FAD-binding domain, ferredoxin reductase-type [PS51384] (68-218)
  IPR017938 Riboflavin synthase-like beta-barrel [SSF63380] (49-217)
  IPR039261 Ferredoxin-NADP reductase (FNR), nucleotide-binding domain [G3DSA:3.40.50.80] (213-371)
  IPR039261 Ferredoxin-NADP reductase (FNR), nucleotide-binding domain [SSF52343] (225-371)

B-factor: mean 35.74, std 13.5, range [9.28, 76.92]

Sequence (1565 aa):
NFINLYTVKNPLKCKIVDKINLVRPNSPNEVYHLEINHNGLFKYLEGHTCGIIPYYNQRCARLYSISSSNNMENLSVAIKIHKYTNYGYCSGFIKNLKINDDIYLTGAHGYFNLPNDAIQKNTNFIFIATGTGISPYISFLKKLFAYDKNNLYNRNSNYTGYITIYYGVYNEDSILYLNELEYFQKMYPNNINIHYVFSYKQNTSFYVQDEIYKRKTEFLNLFNNYKCELYICGKKSIRYKVMDILKSDEKKKKRVHVEVYNFINLYTVKNPLKCKIVDKINLVRPNSPNEVYHLEINHNGLFKYLEGHTCGIIPYYNEIKKQRCARLYSISSSNNMENLSVAIKIHKYETNYGYCSGFIKNLKINDDIYLTGAHGYFNLPNDAIQKNTNFIFIATGTGISPYISFLKKLFAYDKNNLYNRNSYTGYITIYYGVYNEDSILYLNELEYFQKMYPNNINIHYVFSYKTSFYVQDEIYKRKTEFLNLFNNYKCELYICGKKSIRYKVMDILKSDEKKKKRVHVEVYNNFINLYTVKNPLKCKIVDKINLVRPNSPNEVYHLEINHNGLFKYLEGHTCGIIPYYNRCARLYSISSSNNMENLSVAIKIHKYEQTTNYGYCSGFIKNLKINDDIYLTGAHGYFNLPNDAIQKNTNFIFIATGTGISPYISFLKKLFAYDKNNLYNRNSNYTGYITIYYGVYNEDSILYLNELEYFQKMYPNNINIHYVFSYKQNSDATSFYVQDEIYKRKTEFLNLFNNYKCELYICGKKSIRYKVMDILKSDEKKKKRVHVEVYNNFINLYTVKNPLKCKIVDKINLVRPNSPNEVYHLEINHNGLFKYLEGHTCGIIPYYNEQRCARLYSISSSNNMENLSVAIKIHKYEQITNYGYCSGFIKNLKINDDIYLTGAHGYFNLPNDAIQKNTNFIFIATGTGISPYISFLKKLFAYDKNNLYNRNSNYTGYITIYYGVYNEDSILYLNELEYFQKMYPNNINIHYVFSYKQNSATSFYVQDEIYKRKTEFLNLFNNYKCELYICGKKSIRYKVMDILKDEKKKKRVHVEVYNFINLYTVKNPLKCKIVDKINLVRPNSPNEVYHLEINHNGLFKYLEGHTCGIIPYYNQRCARLYSISSSNNMENLSVAIKIHKYENYGYCSGFIKNLKINDDIYLTGAHGYFNLPNDAIQKNTNFIFIATGTGISPYISFLKKLFAYDKNNLYNRNSNYTGYITIYYGVYNEDSILYLNELEYFQKMYPNNINIHYVFSYTSFYVQDEIYKRKTEFLNLFNYKCELYICGKKSIRYKVMDILKSKKRVHVEVYNFINLYTVKNPLKCKIVDKINLVRPNSPNEVYHLEINHNGLFKYLEGHTCGIIPYYNEQRCARLYSISSSNNMENLSVAIKIHKYENYGYCSGFIKNLKINDDIYLTGAHGYFNLPNDAIQKNTNFIFIATGTGISPYISFLKKLFAYDKNNLYNRNSNYTGYITIYYGVYNEDSILYLNELEYFQKMYPNNINIHYVFSYKQATSFYVQDEIYKRKTEFLNLFNYKCELYICGKKSIRYKVMDKKKRVHVEVY

Organism: Plasmodium falciparum (isolate 3D7) (NCBI:txid36329)

Solvent-accessible surface area: 74620 Å² total; per-residue (Å²): 148,71,38,79,78,38,50,20,116,80,25,19,118,3,85,3,64,49,44,81,91,21,14,73,130,110,18,79,43,30,2,35,26,0,54,0,55,8,110,45,93,5,93,3,81,8,0,4,10,0,0,0,1,2,129,38,147,111,98,2,38,76,110,38,12,0,0,3,0,67,109,48,151,23,0,6,0,6,2,59,6,93,97,175,123,86,68,22,62,4,7,11,24,0,69,115,12,139,100,91,47,53,1,20,0,4,0,0,39,25,165,7,29,21,32,142,47,2,59,136,139,51,34,29,0,0,0,0,0,18,32,24,0,0,1,0,0,0,0,0,0,13,76,3,3,42,24,52,139,109,58,56,180,60,138,89,31,121,4,96,4,78,0,3,0,4,0,9,12,94,20,100,26,1,4,5,6,32,127,29,0,100,42,0,55,173,54,8,86,128,22,5,56,15,33,59,10,38,35,95,131,52,82,77,4,52,59,1,9,2,32,0,94,154,75,81,91,95,0,46,62,29,3,65,119,126,149,0,20,0,0,4,0,5,112,72,64,0,82,108,56,1,57,82,3,38,122,114,106,146,175,81,120,178,34,26,39,66,38,29,140,142,50,52,81,44,7,37,35,167,14,2,7,34,2,59,2,64,55,45,75,91,21,14,73,131,115,17,63,48,37,3,34,23,0,44,0,43,8,75,43,60,5,102,9,68,12,1,3,8,0,0,0,1,0,113,54,95,84,186,106,169,50,83,4,42,76,112,37,14,0,0,1,0,55,80,47,142,27,0,10,0,5,1,70,7,77,110,129,169,102,73,74,23,66,4,6,8,22,0,69,104,10,146,96,90,50,53,0,8,0,4,1,0,41,23,171,8,27,24,35,124,41,3,17,29,121,38,31,26,0,0,0,0,0,25,30,23,0,0,2,0,0,0,0,0,0,11,59,1,4,14,22,38,142,117,13,59,172,49,112,24,6,3,84,3,74,0,2,0,5,0,10,12,68,15,87,27,3,6,5,5,29,120,28,0,95,34,0,68,158,71,10,80,126,25,4,50,14,33,63,10,25,52,106,173,103,9,82,62,1,10,2,22,0,79,156,88,78,80,104,0,37,78,31,4,65,108,122,163,1,19,0,0,0,0,2,129,88,56,1,98,122,16,0,42,60,7,36,164,122,93,169,126,79,115,157,20,29,41,65,43,54,144,131,111,55,60,77,42,17,51,39,166,97,16,18,121,4,76,3,65,52,40,88,77,22,12,67,128,114,18,62,40,27,2,34,34,0,45,0,50,8,87,34,8,4,53,6,53,8,1,4,11,0,0,0,0,3,124,64,154,115,15,38,83,108,38,13,0,0,3,0,65,106,49,143,26,0,7,0,6,2,73,4,107,99,98,105,122,83,123,38,83,24,106,5,6,10,22,0,62,109,10,150,96,90,52,56,0,17,0,6,0,1,38,25,133,8,30,23,37,158,48,4,48,59,106,20,22,29,1,0,0,0,0,22,31,24,0,0,1,0,0,0,0,0,0,12,78,3,3,46,23,60,134,115,54,60,180,57,147,73,18,18,5,20,4,79,0,5,0,3,0,10,15,52,14,82,27,2,4,4,12,38,122,28,0,96,43,0,62,174,34,17,81,99,8,3,53,15,31,61,9,22,31,86,137,27,37,79,39,39,50,5,36,60,1,6,0,26,0,38,141,78,75,100,88,0,43,57,23,1,72,114,117,152,2,22,0,0,0,0,4,127,100,39,0,77,93,13,0,20,59,2,13,120,115,57,114,178,72,119,176,38,24,43,48,36,49,156,140,122,39,47,78,84,38,45,60,193,77,24,18,114,3,72,2,65,53,49,77,91,21,12,70,132,114,16,62,46,24,2,34,25,0,43,0,47,8,116,43,98,6,95,6,42,10,1,4,10,0,0,0,1,2,120,54,110,178,40,103,13,44,82,108,36,10,0,0,0,0,71,106,66,142,16,0,5,0,4,0,63,4,107,103,121,154,77,202,65,54,74,24,86,4,6,9,26,0,68,111,9,142,97,92,47,57,1,17,0,3,1,0,36,9,112,7,30,26,36,140,70,2,61,150,163,53,29,29,0,0,0,0,0,23,30,24,0,0,1,0,0,0,0,0,0,7,86,2,3,40,24,73,131,120,46,57,179,70,136,113,26,136,4,101,2,67,0,0,0,1,0,10,14,50,16,105,35,2,5,5,3,32,125,26,0,90,28,1,68,147,38,16,83,128,23,8,43,16,48,60,8,17,34,90,125,52,45,82,55,52,5,43,58,2,12,0,48,0,41,145,66,92,91,99,0,56,68,16,6,72,111,124,37,0,28,0,0,0,0,2,109,113,63,1,77,56,15,0,24,72,20,25,141,125,114,131,64,128,147,45,25,42,46,43,47,152,146,67,37,76,31,14,48,37,178,73,24,16,108,3,76,4,63,51,52,75,87,22,14,67,126,116,18,74,33,39,3,41,30,0,43,0,55,9,89,38,12,5,31,10,78,9,0,2,11,0,0,0,1,2,117,66,160,118,112,8,43,86,106,39,10,0,0,3,0,62,92,49,141,25,0,6,0,6,2,63,3,105,104,130,183,104,81,24,83,5,7,9,22,0,75,99,11,149,94,94,52,56,0,26,0,5,1,0,42,26,173,6,29,28,44,144,68,5,62,136,97,13,24,12,0,0,0,0,0,18,31,23,0,0,2,0,0,0,0,0,0,11,55,2,4,41,26,60,144,115,64,63,170,68,48,78,14,71,3,17,1,74,0,2,0,2,1,10,13,52,28,113,33,2,3,3,4,42,123,30,1,94,46,0,58,162,23,12,61,48,5,4,47,13,38,61,10,69,58,194,113,18,60,56,2,4,2,18,2,70,141,70,83,95,80,0,55,83,22,13,105,140,146,0,25,0,0,0,0,3,99,85,46,0,90,90,27,2,32,52,13,41,160,113,217,180,61,32,40,41,35,32,148,154,55,38,88,91,42,45,20,164,74,19,18,92,1,59,2,65,50,48,79,89,26,11,66,129,116,13,63,44,33,2,28,27,0,47,0,55,11,121,44,91,4,111,5,73,6,1,2,9,0,0,0,1,1,112,32,128,158,95,94,8,42,82,104,39,10,0,0,2,0,67,110,49,156,33,0,5,0,6,1,76,8,84,90,129,163,115,81,24,69,4,5,10,26,0,58,100,10,136,102,87,54,56,0,9,0,4,1,0,40,28,143,9,32,30,35,146,74,3,62,138,169,48,27,26,0,0,0,1,2,19,33,22,0,0,2,0,1,0,0,0,0,12,78,3,3,38,24,60,137,107,55,57,174,61,147,99,37,123,5,95,7,74,0,4,0,0,0,11,10,49,33,119,27,4,7,8,4,35,117,26,1,88,40,0,69,158,52,12,91,118,29,6,55,13,42,58,9,56,34,96,82,142,55,50,2,32,58,1,14,5,17,5,103,134,64,101,86,73,14,99,98,22,38,110,151,34,1,21,8,0,1,0,4,122,104,36,8,94,110,56,21,40,131,166,157,163,76,29,46,57,42,53,149